Protein 6E5N (pdb70)

Radius of gyration: 13.41 Å; Cα contacts (8 Å, |Δi|>4): 97; chains: 2; bounding box: 21×38×25 Å

GO terms:
  GO:0005515 protein binding (F, IPI)
  GO:0071439 clathrin complex (C, IDA)
  GO:0032050 clathrin heavy chain binding (F, IPI)
  GO:0032588 trans-Golgi network membrane (C, TAS)
  GO:0036020 endolysosome membrane (C, TAS)
  GO:0005829 cytosol (C, TAS)
  GO:0005886 plasma membrane (C, TAS)
  GO:0005764 lysosome (C, IDA)
  GO:0005768 endosome (C, IDA)
  GO:0005886 plasma membrane (C, IDA)
  GO:0030118 clathrin coat (C, IMP)
  GO:0048268 clathrin coat assembly (P, IMP)
  GO:0016020 membrane (C, HDA)

Nearest PDB structures (foldseek):
  6e5n-assembly1_A  TM=1.053E+00  e=2.875E-01  Homo sapiens
  6e5n-assembly1_A  TM=1.062E+00  e=2.838E-01  Homo sapiens
  6e5n-assembly1_B  TM=8.853E-01  e=1.955E-09  Homo sapiens
  2n12-assembly1_A  TM=8.256E-01  e=9.681E-09  Homo sapiens
  6e5n-assembly1_B  TM=8.913E-01  e=8.713E-10  Homo sapiens

InterPro domains:
  IPR000996 Clathrin light chain [PF01086] (26-246)
  IPR000996 Clathrin light chain [PS00224] (35-41)
  IPR000996 Clathrin light chain [PS00581] (229-242)
  IPR000996 Clathrin light chain [PTHR10639] (33-248)

Organism: Homo sapiens (NCBI:txid9606)

Structure (mmCIF, N/CA/C/O backbone):
data_6E5N
#
_entry.id   6E5N
#
loop_
_entity.id
_entity.type
_entity.pdbx_description
1 polymer 'Unconventional myosin-VI'
2 polymer 'Clathrin light chain A'
#
loop_
_atom_site.group_PDB
_atom_site.id
_atom_site.type_symbol
_atom_site.label_atom_id
_atom_site.label_alt_id
_atom_site.label_comp_id
_atom_site.label_asym_id
_atom_site.label_entity_id
_atom_site.label_seq_id
_atom_site.pdbx_PDB_ins_code
_atom_site.Cartn_x
_atom_site.Cartn_y
_atom_site.Cartn_z
_atom_site.occupancy
_atom_site.B_iso_or_equiv
_atom_site.auth_seq_id
_atom_site.auth_comp_id
_atom_site.auth_asym_id
_atom_site.auth_atom_id
_atom_site.pdbx_PDB_model_num
ATOM 1 N N . ARG A 1 6 ? 6.162 -4.540 15.457 1.00 0.00 1050 ARG B N 1
ATOM 2 C CA . ARG A 1 6 ? 5.219 -4.370 14.317 1.00 0.00 1050 ARG B CA 1
ATOM 3 C C . ARG A 1 6 ? 3.822 -4.808 14.745 1.00 0.00 1050 ARG B C 1
ATOM 4 O O . ARG A 1 6 ? 3.663 -5.537 15.723 1.00 0.00 1050 ARG B O 1
ATOM 25 N N . PRO A 1 7 ? 2.812 -4.379 14.032 1.00 0.00 1051 PRO B N 1
ATOM 26 C CA . PRO A 1 7 ? 1.394 -4.738 14.343 1.00 0.00 1051 PRO B CA 1
ATOM 27 C C . PRO A 1 7 ? 1.116 -6.230 14.161 1.00 0.00 1051 PRO B C 1
ATOM 28 O O . PRO A 1 7 ? 0.227 -6.788 14.805 1.00 0.00 1051 PRO B O 1
ATOM 39 N N . LYS A 1 8 ? 1.888 -6.870 13.282 1.00 0.00 1052 LYS B N 1
ATOM 40 C CA . LYS A 1 8 ? 1.723 -8.296 13.019 1.00 0.00 1052 LYS B CA 1
ATOM 41 C C . LYS A 1 8 ? 0.254 -8.634 12.795 1.00 0.00 1052 LYS B C 1
ATOM 42 O O . LYS A 1 8 ? -0.223 -9.686 13.223 1.00 0.00 1052 LYS B O 1
ATOM 61 N N . MET A 1 9 ? -0.461 -7.735 12.128 1.00 0.00 1053 MET B N 1
ATOM 62 C CA . MET A 1 9 ? -1.877 -7.953 11.861 1.00 0.00 1053 MET B CA 1
ATOM 63 C C . MET A 1 9 ? -2.068 -8.788 10.603 1.00 0.00 1053 MET B C 1
ATOM 64 O O . MET A 1 9 ? -1.290 -8.687 9.659 1.00 0.00 1053 MET B O 1
ATOM 78 N N . THR A 1 10 ? -3.109 -9.609 10.594 1.00 0.00 1054 THR B N 1
ATOM 79 C CA . THR A 1 10 ? -3.383 -10.451 9.438 1.00 0.00 1054 THR B CA 1
ATOM 80 C C . THR A 1 10 ? -3.824 -9.597 8.249 1.00 0.00 1054 THR B C 1
ATOM 81 O O . THR A 1 10 ? -4.239 -8.451 8.421 1.00 0.00 1054 THR B O 1
ATOM 92 N N . PRO A 1 11 ? -3.725 -10.122 7.051 1.00 0.00 1055 PRO B N 1
ATOM 93 C CA . PRO A 1 11 ? -4.117 -9.374 5.817 1.00 0.00 1055 PRO B CA 1
ATOM 94 C C . PRO A 1 11 ? -5.526 -8.792 5.928 1.00 0.00 1055 PRO B C 1
ATOM 95 O O . PRO A 1 11 ? -5.766 -7.644 5.547 1.00 0.00 1055 PRO B O 1
ATOM 106 N N . GLU A 1 12 ? -6.450 -9.583 6.460 1.00 0.00 1056 GLU B N 1
ATOM 107 C CA . GLU A 1 12 ? -7.824 -9.125 6.623 1.00 0.00 1056 GLU B CA 1
ATOM 108 C C . GLU A 1 12 ? -7.899 -8.010 7.660 1.00 0.00 1056 GLU B C 1
ATOM 109 O O . GLU A 1 12 ? -8.627 -7.034 7.483 1.00 0.00 1056 GLU B O 1
ATOM 121 N N . GLN A 1 13 ? -7.144 -8.160 8.748 1.00 0.00 1057 GLN B N 1
ATOM 122 C CA . GLN A 1 13 ? -7.142 -7.153 9.807 1.00 0.00 1057 GLN B CA 1
ATOM 123 C C . GLN A 1 13 ? -6.607 -5.823 9.293 1.00 0.00 1057 GLN B C 1
ATOM 124 O O . GLN A 1 13 ? -7.160 -4.760 9.590 1.00 0.00 1057 GLN B O 1
ATOM 138 N N . MET A 1 14 ? -5.534 -5.885 8.517 1.00 0.00 1058 MET B N 1
ATOM 139 C CA . MET A 1 14 ? -4.946 -4.674 7.968 1.00 0.00 1058 MET B CA 1
ATOM 140 C C . MET A 1 14 ? -5.930 -3.997 7.029 1.00 0.00 1058 MET B C 1
ATOM 141 O O . MET A 1 14 ? -6.058 -2.772 7.024 1.00 0.00 1058 MET B O 1
ATOM 155 N N . ALA A 1 15 ? -6.631 -4.799 6.241 1.00 0.00 1059 ALA B N 1
ATOM 156 C CA . ALA A 1 15 ? -7.607 -4.254 5.307 1.00 0.00 1059 ALA B CA 1
ATOM 157 C C . ALA A 1 15 ? -8.732 -3.543 6.049 1.00 0.00 1059 ALA B C 1
ATOM 158 O O . ALA A 1 15 ? -9.197 -2.485 5.624 1.00 0.00 1059 ALA B O 1
ATOM 165 N N . LYS A 1 16 ? -9.171 -4.134 7.156 1.00 0.00 1060 LYS B N 1
ATOM 166 C CA . LYS A 1 16 ? -10.249 -3.551 7.945 1.00 0.00 1060 LYS B CA 1
ATOM 167 C C . LYS A 1 16 ? -9.841 -2.183 8.473 1.00 0.00 1060 LYS B C 1
ATOM 168 O O . LYS A 1 16 ? -10.631 -1.237 8.446 1.00 0.00 1060 LYS B O 1
ATOM 187 N N . GLU A 1 17 ? -8.606 -2.073 8.947 1.00 0.00 1061 GLU B N 1
ATOM 188 C CA . GLU A 1 17 ? -8.126 -0.802 9.465 1.00 0.00 1061 GLU B CA 1
ATOM 189 C C . GLU A 1 17 ? -8.073 0.245 8.356 1.00 0.00 1061 GLU B C 1
ATOM 190 O O . GLU A 1 17 ? -8.414 1.409 8.573 1.00 0.00 1061 GLU B O 1
ATOM 202 N N . MET A 1 18 ? -7.642 -0.167 7.167 1.00 0.00 1062 MET B N 1
ATOM 203 C CA . MET A 1 18 ? -7.554 0.760 6.045 1.00 0.00 1062 MET B CA 1
ATOM 204 C C . MET A 1 18 ? -8.933 1.314 5.697 1.00 0.00 1062 MET B C 1
ATOM 205 O O . MET A 1 18 ? -9.085 2.506 5.431 1.00 0.00 1062 MET B O 1
ATOM 219 N N . SER A 1 19 ? -9.936 0.441 5.705 1.00 0.00 1063 SER B N 1
ATOM 220 C CA . SER A 1 19 ? -11.301 0.859 5.393 1.00 0.00 1063 SER B CA 1
ATOM 221 C C . SER A 1 19 ? -11.801 1.866 6.418 1.00 0.00 1063 SER B C 1
ATOM 222 O O . SER A 1 19 ? -12.435 2.863 6.071 1.00 0.00 1063 SER B O 1
ATOM 230 N N . GLU A 1 20 ? -11.516 1.601 7.687 1.00 0.00 1064 GLU B N 1
ATOM 231 C CA . GLU A 1 20 ? -11.949 2.491 8.755 1.00 0.00 1064 GLU B CA 1
ATOM 232 C C . GLU A 1 20 ? -11.336 3.878 8.589 1.00 0.00 1064 GLU B C 1
ATOM 233 O O . GLU A 1 20 ? -12.006 4.890 8.792 1.00 0.00 1064 GLU B O 1
ATOM 245 N N . PHE A 1 21 ? -10.064 3.923 8.212 1.00 0.00 1065 PHE B N 1
ATOM 246 C CA . PHE A 1 21 ? -9.389 5.199 8.022 1.00 0.00 1065 PHE B CA 1
ATOM 247 C C . PHE A 1 21 ? -9.987 5.946 6.840 1.00 0.00 1065 PHE B C 1
ATOM 248 O O . PHE A 1 21 ? -10.169 7.164 6.886 1.00 0.00 1065 PHE B O 1
ATOM 265 N N . LEU A 1 22 ? -10.294 5.207 5.784 1.00 0.00 1066 LEU B N 1
ATOM 266 C CA . LEU A 1 22 ? -10.873 5.804 4.587 1.00 0.00 1066 LEU B CA 1
ATOM 267 C C . LEU A 1 22 ? -12.264 6.363 4.882 1.00 0.00 1066 LEU B C 1
ATOM 268 O O . LEU A 1 22 ? -12.626 7.440 4.407 1.00 0.00 1066 LEU B O 1
ATOM 284 N N . SER A 1 23 ? -13.034 5.621 5.672 1.00 0.00 1067 SER B N 1
ATOM 285 C CA . SER A 1 23 ? -14.382 6.041 6.034 1.00 0.00 1067 SER B CA 1
ATOM 286 C C . SER A 1 23 ? -14.334 7.253 6.951 1.00 0.00 1067 SER B C 1
ATOM 287 O O . SER A 1 23 ? -15.135 8.178 6.819 1.00 0.00 1067 SER B O 1
ATOM 295 N N . ARG A 1 24 ? -13.381 7.243 7.876 1.00 0.00 1068 ARG B N 1
ATOM 296 C CA . ARG A 1 24 ? -13.223 8.344 8.804 1.00 0.00 1068 ARG B CA 1
ATOM 297 C C . ARG A 1 24 ? -12.929 9.642 8.062 1.00 0.00 1068 ARG B C 1
ATOM 298 O O . ARG A 1 24 ? -13.501 10.687 8.373 1.00 0.00 1068 ARG B O 1
ATOM 319 N N . GLY A 1 25 ? -12.030 9.573 7.088 1.00 0.00 1069 GLY B N 1
ATOM 320 C CA . GLY A 1 25 ? -11.666 10.754 6.320 1.00 0.00 1069 GLY B CA 1
ATOM 321 C C . GLY A 1 25 ? -11.726 10.466 4.823 1.00 0.00 1069 GLY B C 1
ATOM 322 O O . GLY A 1 25 ? -10.696 10.301 4.173 1.00 0.00 1069 GLY B O 1
ATOM 326 N N . PRO A 1 26 ? -12.909 10.408 4.273 1.00 0.00 1070 PRO B N 1
ATOM 327 C CA . PRO A 1 26 ? -13.112 10.134 2.817 1.00 0.00 1070 PRO B CA 1
ATOM 328 C C . PRO A 1 26 ? -12.427 11.180 1.939 1.00 0.00 1070 PRO B C 1
ATOM 329 O O . PRO A 1 26 ? -12.387 12.361 2.285 1.00 0.00 1070 PRO B O 1
ATOM 340 N N . ALA A 1 27 ? -11.891 10.742 0.806 1.00 0.00 1071 ALA B N 1
ATOM 341 C CA . ALA A 1 27 ? -11.214 11.655 -0.108 1.00 0.00 1071 ALA B CA 1
ATOM 342 C C . ALA A 1 27 ? -11.682 11.424 -1.540 1.00 0.00 1071 ALA B C 1
ATOM 343 O O . ALA A 1 27 ? -11.201 10.518 -2.222 1.00 0.00 1071 ALA B O 1
ATOM 350 N N . VAL A 1 28 ? -12.621 12.248 -1.990 1.00 0.00 1072 VAL B N 1
ATOM 351 C CA . VAL A 1 28 ? -13.146 12.121 -3.344 1.00 0.00 1072 VAL B CA 1
ATOM 352 C C . VAL A 1 28 ? -12.061 12.442 -4.364 1.00 0.00 1072 VAL B C 1
ATOM 353 O O . VAL A 1 28 ? -11.940 11.768 -5.386 1.00 0.00 1072 VAL B O 1
ATOM 366 N N . LEU A 1 29 ? -11.284 13.485 -4.077 1.00 0.00 1073 LEU B N 1
ATOM 367 C CA . LEU A 1 29 ? -10.205 13.908 -4.967 1.00 0.00 1073 LEU B CA 1
ATOM 368 C C . LEU A 1 29 ? -10.758 14.367 -6.316 1.00 0.00 1073 LEU B C 1
ATOM 369 O O . LEU A 1 29 ? -10.037 14.405 -7.313 1.00 0.00 1073 LEU B O 1
ATOM 385 N N . ALA A 1 30 ? -12.039 14.717 -6.333 1.00 0.00 1074 ALA B N 1
ATOM 386 C CA . ALA A 1 30 ? -12.687 15.178 -7.558 1.00 0.00 1074 ALA B CA 1
ATOM 387 C C . ALA A 1 30 ? -12.067 16.488 -8.031 1.00 0.00 1074 ALA B C 1
ATOM 388 O O . ALA A 1 30 ? -12.104 16.813 -9.218 1.00 0.00 1074 ALA B O 1
ATOM 395 N N . THR A 1 31 ? -11.498 17.236 -7.093 1.00 0.00 1075 THR B N 1
ATOM 396 C CA . THR A 1 31 ? -10.874 18.511 -7.417 1.00 0.00 1075 THR B CA 1
ATOM 397 C C . THR A 1 31 ? -9.489 18.298 -8.014 1.00 0.00 1075 THR B C 1
ATOM 398 O O . THR A 1 31 ? -8.928 17.203 -7.949 1.00 0.00 1075 THR B O 1
ATOM 409 N N . LYS A 1 32 ? -8.944 19.361 -8.585 1.00 0.00 1076 LYS B N 1
ATOM 410 C CA . LYS A 1 32 ? -7.615 19.301 -9.186 1.00 0.00 1076 LYS B CA 1
ATOM 411 C C . LYS A 1 32 ? -6.551 19.011 -8.130 1.00 0.00 1076 LYS B C 1
ATOM 412 O O . LYS A 1 32 ? -5.402 18.723 -8.464 1.00 0.00 1076 LYS B O 1
ATOM 431 N N . ALA A 1 33 ? -6.932 19.102 -6.855 1.00 0.00 1077 ALA B N 1
ATOM 432 C CA . ALA A 1 33 ? -5.997 18.860 -5.763 1.00 0.00 1077 ALA B CA 1
ATOM 433 C C . ALA A 1 33 ? -5.366 17.478 -5.895 1.00 0.00 1077 ALA B C 1
ATOM 434 O O . ALA A 1 33 ? -4.258 17.244 -5.415 1.00 0.00 1077 ALA B O 1
ATOM 441 N N . ALA A 1 34 ? -6.073 16.565 -6.552 1.00 0.00 1078 ALA B N 1
ATOM 442 C CA . ALA A 1 34 ? -5.563 15.212 -6.742 1.00 0.00 1078 ALA B CA 1
ATOM 443 C C . ALA A 1 34 ? -4.247 15.242 -7.522 1.00 0.00 1078 ALA B C 1
ATOM 444 O O . ALA A 1 34 ? -3.311 14.492 -7.222 1.00 0.00 1078 ALA B O 1
ATOM 451 N N . ALA A 1 35 ? -4.180 16.117 -8.521 1.00 0.00 1079 ALA B N 1
ATOM 452 C CA . ALA A 1 35 ? -2.974 16.241 -9.330 1.00 0.00 1079 ALA B CA 1
ATOM 453 C C . ALA A 1 35 ? -1.840 16.835 -8.504 1.00 0.00 1079 ALA B C 1
ATOM 454 O O . ALA A 1 35 ? -2.035 17.804 -7.771 1.00 0.00 1079 ALA B O 1
ATOM 461 N N . GLY A 1 36 ? -0.659 16.243 -8.623 1.00 0.00 1080 GLY B N 1
ATOM 462 C CA . GLY A 1 36 ? 0.498 16.716 -7.878 1.00 0.00 1080 GLY B CA 1
ATOM 463 C C . GLY A 1 36 ? 0.598 16.018 -6.522 1.00 0.00 1080 GLY B C 1
ATOM 464 O O . GLY A 1 36 ? 1.611 16.132 -5.833 1.00 0.00 1080 GLY B O 1
ATOM 468 N N . THR A 1 37 ? -0.455 15.292 -6.147 1.00 0.00 1081 THR B N 1
ATOM 469 C CA . THR A 1 37 ? -0.467 14.584 -4.880 1.00 0.00 1081 THR B CA 1
ATOM 470 C C . THR A 1 37 ? -0.255 13.093 -5.102 1.00 0.00 1081 THR B C 1
ATOM 471 O O . THR A 1 37 ? 0.473 12.438 -4.355 1.00 0.00 1081 THR B O 1
ATOM 482 N N . LYS A 1 38 ? -0.891 12.565 -6.136 1.00 0.00 1082 LYS B N 1
ATOM 483 C CA . LYS A 1 38 ? -0.762 11.149 -6.453 1.00 0.00 1082 LYS B CA 1
ATOM 484 C C . LYS A 1 38 ? 0.678 10.799 -6.827 1.00 0.00 1082 LYS B C 1
ATOM 485 O O . LYS A 1 38 ? 1.081 9.638 -6.755 1.00 0.00 1082 LYS B O 1
ATOM 504 N N . LYS A 1 39 ? 1.446 11.804 -7.236 1.00 0.00 1083 LYS B N 1
ATOM 505 C CA . LYS A 1 39 ? 2.834 11.586 -7.631 1.00 0.00 1083 LYS B CA 1
ATOM 506 C C . LYS A 1 39 ? 3.639 11.036 -6.455 1.00 0.00 1083 LYS B C 1
ATOM 507 O O . LYS A 1 39 ? 4.670 10.392 -6.643 1.00 0.00 1083 LYS B O 1
ATOM 526 N N . TYR A 1 40 ? 3.162 11.304 -5.241 1.00 0.00 1084 TYR B N 1
ATOM 527 C CA . TYR A 1 40 ? 3.854 10.838 -4.044 1.00 0.00 1084 TYR B CA 1
ATOM 528 C C . TYR A 1 40 ? 3.916 9.316 -4.030 1.00 0.00 1084 TYR B C 1
ATOM 529 O O . TYR A 1 40 ? 2.931 8.637 -4.317 1.00 0.00 1084 TYR B O 1
ATOM 547 N N . ASP A 1 41 ? 5.089 8.795 -3.695 1.00 0.00 1085 ASP B N 1
ATOM 548 C CA . ASP A 1 41 ? 5.290 7.350 -3.648 1.00 0.00 1085 ASP B CA 1
ATOM 549 C C . ASP A 1 41 ? 5.096 6.833 -2.229 1.00 0.00 1085 ASP B C 1
ATOM 550 O O . ASP A 1 41 ? 5.954 7.016 -1.366 1.00 0.00 1085 ASP B O 1
ATOM 559 N N . LEU A 1 42 ? 3.960 6.186 -1.998 1.00 0.00 1086 LEU B N 1
ATOM 560 C CA . LEU A 1 42 ? 3.652 5.647 -0.679 1.00 0.00 1086 LEU B CA 1
ATOM 561 C C . LEU A 1 42 ? 3.495 4.128 -0.742 1.00 0.00 1086 LEU B C 1
ATOM 562 O O . LEU A 1 42 ? 3.445 3.460 0.289 1.00 0.00 1086 LEU B O 1
ATOM 578 N N . SER A 1 43 ? 3.422 3.587 -1.958 1.00 0.00 1087 SER B N 1
ATOM 579 C CA . SER A 1 43 ? 3.273 2.149 -2.138 1.00 0.00 1087 SER B CA 1
ATOM 580 C C . SER A 1 43 ? 4.489 1.418 -1.578 1.00 0.00 1087 SER B C 1
ATOM 581 O O . SER A 1 43 ? 4.441 0.215 -1.322 1.00 0.00 1087 SER B O 1
ATOM 589 N N . LYS A 1 44 ? 5.577 2.155 -1.385 1.00 0.00 1088 LYS B N 1
ATOM 590 C CA . LYS A 1 44 ? 6.794 1.561 -0.844 1.00 0.00 1088 LYS B CA 1
ATOM 591 C C . LYS A 1 44 ? 6.821 1.670 0.680 1.00 0.00 1088 LYS B C 1
ATOM 592 O O . LYS A 1 44 ? 7.702 1.106 1.334 1.00 0.00 1088 LYS B O 1
ATOM 611 N N . TRP A 1 45 ? 5.859 2.398 1.245 1.00 0.00 1089 TRP B N 1
ATOM 612 C CA . TRP A 1 45 ? 5.792 2.574 2.687 1.00 0.00 1089 TRP B CA 1
ATOM 613 C C . TRP A 1 45 ? 5.014 1.437 3.327 1.00 0.00 1089 TRP B C 1
ATOM 614 O O . TRP A 1 45 ? 3.931 1.076 2.872 1.00 0.00 1089 TRP B O 1
ATOM 635 N N . LYS A 1 46 ? 5.569 0.890 4.393 1.00 0.00 1090 LYS B N 1
ATOM 636 C CA . LYS A 1 46 ? 4.917 -0.205 5.103 1.00 0.00 1090 LYS B CA 1
ATOM 637 C C . LYS A 1 46 ? 3.585 0.244 5.683 1.00 0.00 1090 LYS B C 1
ATOM 638 O O . LYS A 1 46 ? 3.338 1.438 5.856 1.00 0.00 1090 LYS B O 1
ATOM 657 N N . TYR A 1 47 ? 2.731 -0.727 5.987 1.00 0.00 1091 TYR B N 1
ATOM 658 C CA . TYR A 1 47 ? 1.428 -0.431 6.555 1.00 0.00 1091 TYR B CA 1
ATOM 659 C C . TYR A 1 47 ? 1.590 0.365 7.836 1.00 0.00 1091 TYR B C 1
ATOM 660 O O . TYR A 1 47 ? 0.916 1.375 8.040 1.00 0.00 1091 TYR B O 1
ATOM 678 N N . ALA A 1 48 ? 2.488 -0.093 8.697 1.00 0.00 1092 ALA B N 1
ATOM 679 C CA . ALA A 1 48 ? 2.726 0.598 9.958 1.00 0.00 1092 ALA B CA 1
ATOM 680 C C . ALA A 1 48 ? 3.253 2.009 9.708 1.00 0.00 1092 ALA B C 1
ATOM 681 O O . ALA A 1 48 ? 2.880 2.956 10.403 1.00 0.00 1092 ALA B O 1
ATOM 688 N N . GLU A 1 49 ? 4.126 2.134 8.715 1.00 0.00 1093 GLU B N 1
ATOM 689 C CA . GLU A 1 49 ? 4.710 3.425 8.377 1.00 0.00 1093 GLU B CA 1
ATOM 690 C C . GLU A 1 49 ? 3.636 4.398 7.908 1.00 0.00 1093 GLU B C 1
ATOM 691 O O . GLU A 1 49 ? 3.627 5.558 8.312 1.00 0.00 1093 GLU B O 1
ATOM 703 N N . LEU A 1 50 ? 2.723 3.921 7.069 1.00 0.00 1094 LEU B N 1
ATOM 704 C CA . LEU A 1 50 ? 1.650 4.770 6.577 1.00 0.00 1094 LEU B CA 1
ATOM 705 C C . LEU A 1 50 ? 0.740 5.192 7.716 1.00 0.00 1094 LEU B C 1
ATOM 706 O O . LEU A 1 50 ? 0.293 6.336 7.772 1.00 0.00 1094 LEU B O 1
ATOM 722 N N . ARG A 1 51 ? 0.469 4.267 8.625 1.00 0.00 1095 ARG B N 1
ATOM 723 C CA . ARG A 1 51 ? -0.389 4.568 9.753 1.00 0.00 1095 ARG B CA 1
ATOM 724 C C . ARG A 1 51 ? 0.207 5.700 10.579 1.00 0.00 1095 ARG B C 1
ATOM 725 O O . ARG A 1 51 ? -0.482 6.661 10.929 1.00 0.00 1095 ARG B O 1
ATOM 746 N N . ASP A 1 52 ? 1.497 5.586 10.870 1.00 0.00 1096 ASP B N 1
ATOM 747 C CA . ASP A 1 52 ? 2.189 6.610 11.638 1.00 0.00 1096 ASP B CA 1
ATOM 748 C C . ASP A 1 52 ? 2.267 7.905 10.841 1.00 0.00 1096 ASP B C 1
ATOM 749 O O . ASP A 1 52 ? 2.111 8.993 11.394 1.00 0.00 1096 ASP B O 1
ATOM 758 N N . THR A 1 53 ? 2.515 7.785 9.536 1.00 0.00 1097 THR B N 1
ATOM 759 C CA . THR A 1 53 ? 2.619 8.960 8.691 1.00 0.00 1097 THR B CA 1
ATOM 760 C C . THR A 1 53 ? 1.319 9.749 8.703 1.00 0.00 1097 THR B C 1
ATOM 761 O O . THR A 1 53 ? 1.328 10.968 8.816 1.00 0.00 1097 THR B O 1
ATOM 772 N N . ILE A 1 54 ? 0.199 9.050 8.579 1.00 0.00 1098 ILE B N 1
ATOM 773 C CA . ILE A 1 54 ? -1.103 9.710 8.577 1.00 0.00 1098 ILE B CA 1
ATOM 774 C C . ILE A 1 54 ? -1.351 10.429 9.901 1.00 0.00 1098 ILE B C 1
ATOM 775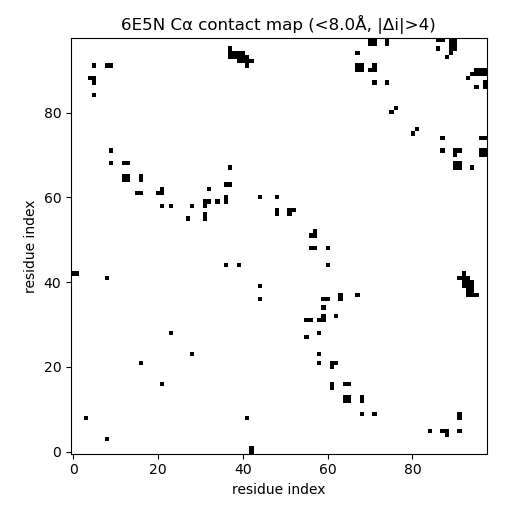 O O . ILE A 1 54 ? -1.776 11.584 9.921 1.00 0.00 1098 ILE B O 1
ATOM 791 N N . ASN A 1 55 ? -1.082 9.738 11.005 1.00 0.00 1099 ASN B N 1
ATOM 792 C CA . ASN A 1 55 ? -1.283 10.320 12.331 1.00 0.00 1099 ASN B CA 1
ATOM 793 C C . ASN A 1 55 ? -0.394 11.542 12.530 1.00 0.00 1099 ASN B C 1
ATOM 794 O O . ASN A 1 55 ? -0.808 12.529 13.138 1.00 0.00 1099 ASN B O 1
ATOM 805 N N . THR A 1 56 ? 0.826 11.469 12.015 1.00 0.00 1100 THR B N 1
ATOM 806 C CA . THR A 1 56 ? 1.762 12.579 12.141 1.00 0.00 1100 THR B CA 1
ATOM 807 C C . THR A 1 56 ? 1.644 13.536 10.957 1.00 0.00 1100 THR B C 1
ATOM 808 O O . THR A 1 56 ? 2.345 14.546 10.899 1.00 0.00 1100 THR B O 1
ATOM 819 N N . SER A 1 57 ? 0.773 13.213 10.005 1.00 0.00 1101 SER B N 1
ATOM 820 C CA . SER A 1 57 ? 0.604 14.052 8.834 1.00 0.00 1101 SER B CA 1
ATOM 821 C C . SER A 1 57 ? 0.012 15.397 9.221 1.00 0.00 1101 SER B C 1
ATOM 822 O O . SER A 1 57 ? -1.031 15.469 9.872 1.00 0.00 1101 SER B O 1
ATOM 830 N N . CYS A 1 58 ? 0.681 16.458 8.801 1.00 0.00 1102 CYS B N 1
ATOM 831 C CA . CYS A 1 58 ? 0.217 17.807 9.086 1.00 0.00 1102 CYS B CA 1
ATOM 832 C C . CYS A 1 58 ? -0.213 18.519 7.801 1.00 0.00 1102 CYS B C 1
ATOM 833 O O . CYS A 1 58 ? -0.578 19.694 7.831 1.00 0.00 1102 CYS B O 1
ATOM 841 N N . ASP A 1 59 ? -0.165 17.808 6.672 1.00 0.00 1103 ASP B N 1
ATOM 842 C CA . ASP A 1 59 ? -0.549 18.394 5.394 1.00 0.00 1103 ASP B CA 1
ATOM 843 C C . ASP A 1 59 ? -1.728 17.633 4.790 1.00 0.00 1103 ASP B C 1
ATOM 844 O O . ASP A 1 59 ? -1.752 16.404 4.801 1.00 0.00 1103 ASP B O 1
ATOM 853 N N . ILE A 1 60 ? -2.697 18.366 4.256 1.00 0.00 1104 ILE B N 1
ATOM 854 C CA . ILE A 1 60 ? -3.858 17.751 3.643 1.00 0.00 1104 ILE B CA 1
ATOM 855 C C . ILE A 1 60 ? -3.468 16.939 2.411 1.00 0.00 1104 ILE B C 1
ATOM 856 O O . ILE A 1 60 ? -4.042 15.883 2.139 1.00 0.00 1104 ILE B O 1
ATOM 872 N N . GLU A 1 61 ? -2.487 17.438 1.671 1.00 0.00 1105 GLU B N 1
ATOM 873 C CA . GLU A 1 61 ? -2.024 16.758 0.466 1.00 0.00 1105 GLU B CA 1
ATOM 874 C C . GLU A 1 61 ? -1.462 15.383 0.815 1.00 0.00 1105 GLU B C 1
ATOM 875 O O . GLU A 1 61 ? -1.749 14.393 0.144 1.00 0.00 1105 GLU B O 1
ATOM 887 N N . LEU A 1 62 ? -0.672 15.326 1.879 1.00 0.00 1106 LEU B N 1
ATOM 888 C CA . LEU A 1 62 ? -0.092 14.065 2.309 1.00 0.00 1106 LEU B CA 1
ATOM 889 C C . LEU A 1 62 ? -1.186 13.110 2.771 1.00 0.00 1106 LEU B C 1
ATOM 890 O O . LEU A 1 62 ? -1.129 11.907 2.513 1.00 0.00 1106 LEU B O 1
ATOM 906 N N . LEU A 1 63 ? -2.179 13.656 3.465 1.00 0.00 1107 LEU B N 1
ATOM 907 C CA . LEU A 1 63 ? -3.283 12.851 3.971 1.00 0.00 1107 LEU B CA 1
ATOM 908 C C . LEU A 1 63 ? -4.014 12.190 2.811 1.00 0.00 1107 LEU B C 1
ATOM 909 O O . LEU A 1 63 ? -4.346 11.005 2.863 1.00 0.00 1107 LEU B O 1
ATOM 925 N N . ALA A 1 64 ? -4.236 12.962 1.760 1.00 0.00 1108 ALA B N 1
ATOM 926 C CA . ALA A 1 64 ? -4.900 12.448 0.575 1.00 0.00 1108 ALA B CA 1
ATOM 927 C C . ALA A 1 64 ? -4.049 11.367 -0.083 1.00 0.00 1108 ALA B C 1
ATOM 928 O O . ALA A 1 64 ? -4.572 10.379 -0.598 1.00 0.00 1108 ALA B O 1
ATOM 935 N N . ALA A 1 65 ? -2.737 11.569 -0.071 1.00 0.00 1109 ALA B N 1
ATOM 936 C CA . ALA A 1 65 ? -1.821 10.617 -0.679 1.00 0.00 1109 ALA B CA 1
ATOM 937 C C . ALA A 1 65 ? -1.909 9.263 0.014 1.00 0.00 1109 ALA B C 1
ATOM 938 O O . ALA A 1 65 ? -1.939 8.219 -0.637 1.00 0.00 1109 ALA B O 1
ATOM 945 N N . CYS A 1 66 ? -1.955 9.293 1.337 1.00 0.00 1110 CYS B N 1
ATOM 946 C CA . CYS A 1 66 ? -2.043 8.063 2.109 1.00 0.00 1110 CYS B CA 1
ATOM 947 C C . CYS A 1 66 ? -3.373 7.377 1.851 1.00 0.00 1110 CYS B C 1
ATOM 948 O O . CYS A 1 66 ? -3.440 6.155 1.725 1.00 0.00 1110 CYS B O 1
ATOM 956 N N . ARG A 1 67 ? -4.427 8.179 1.767 1.00 0.00 1111 ARG B N 1
ATOM 957 C CA . ARG A 1 67 ? -5.756 7.648 1.513 1.00 0.00 1111 ARG B CA 1
ATOM 958 C C . ARG A 1 67 ? -5.795 6.946 0.166 1.00 0.00 1111 ARG B C 1
ATOM 959 O O . ARG A 1 67 ? -6.384 5.874 0.028 1.00 0.00 1111 ARG B O 1
ATOM 980 N N . GLU A 1 68 ? -5.148 7.549 -0.820 1.00 0.00 1112 GLU B N 1
ATOM 981 C CA . GLU A 1 68 ? -5.095 6.966 -2.152 1.00 0.00 1112 GLU B CA 1
ATOM 982 C C . GLU A 1 68 ? -4.346 5.640 -2.127 1.00 0.00 1112 GLU B C 1
ATOM 983 O O . GLU A 1 68 ? -4.763 4.674 -2.766 1.00 0.00 1112 GLU B O 1
ATOM 995 N N . GLU A 1 69 ? -3.237 5.596 -1.387 1.00 0.00 1113 GLU B N 1
ATOM 996 C CA . GLU A 1 69 ? -2.454 4.375 -1.301 1.00 0.00 1113 GLU B CA 1
ATOM 997 C C . GLU A 1 69 ? -3.267 3.271 -0.641 1.00 0.00 1113 GLU B C 1
ATOM 998 O O . GLU A 1 69 ? -3.223 2.117 -1.062 1.00 0.00 1113 GLU B O 1
ATOM 1010 N N . PHE A 1 70 ? -4.007 3.635 0.394 1.00 0.00 1114 PHE B N 1
ATOM 1011 C CA . PHE A 1 70 ? -4.824 2.666 1.109 1.00 0.00 1114 PHE B CA 1
ATOM 1012 C C . PHE A 1 70 ? -5.902 2.090 0.196 1.00 0.00 1114 PHE B C 1
ATOM 1013 O O . PHE A 1 70 ? -6.134 0.886 0.187 1.00 0.00 1114 PHE B O 1
ATOM 1030 N N . HIS A 1 71 ? -6.556 2.952 -0.572 1.00 0.00 1115 HIS B N 1
ATOM 1031 C CA . HIS A 1 71 ? -7.599 2.509 -1.479 1.00 0.00 1115 HIS B CA 1
ATOM 1032 C C . HIS A 1 71 ? -7.027 1.557 -2.526 1.00 0.00 1115 HIS B C 1
ATOM 1033 O O . HIS A 1 71 ? -7.592 0.495 -2.789 1.00 0.00 1115 HIS B O 1
ATOM 1047 N N . ARG A 1 72 ? -5.900 1.942 -3.119 1.00 0.00 1116 ARG B N 1
ATOM 1048 C CA . ARG A 1 72 ? -5.266 1.114 -4.139 1.00 0.00 1116 ARG B CA 1
ATOM 1049 C C . ARG A 1 72 ? -4.815 -0.216 -3.548 1.00 0.00 1116 ARG B C 1
ATOM 1050 O O . ARG A 1 72 ? -4.999 -1.272 -4.155 1.00 0.00 1116 ARG B O 1
ATOM 1071 N N . ARG A 1 73 ? -4.236 -0.160 -2.354 1.00 0.00 1117 ARG B N 1
ATOM 1072 C CA . ARG A 1 73 ? -3.779 -1.369 -1.689 1.00 0.00 1117 ARG B CA 1
ATOM 1073 C C . ARG A 1 73 ? -4.953 -2.281 -1.369 1.00 0.00 1117 ARG B C 1
ATOM 1074 O O . ARG A 1 73 ? -4.880 -3.495 -1.565 1.00 0.00 1117 ARG B O 1
ATOM 1095 N N . LEU A 1 74 ? -6.043 -1.693 -0.893 1.00 0.00 1118 LEU B N 1
ATOM 1096 C CA . LEU A 1 74 ? -7.231 -2.471 -0.569 1.00 0.00 1118 LEU B CA 1
ATOM 1097 C C . LEU A 1 74 ? -7.811 -3.120 -1.822 1.00 0.00 1118 LEU B C 1
ATOM 1098 O O . LEU A 1 74 ? -8.251 -4.268 -1.786 1.00 0.00 1118 LEU B O 1
ATOM 1114 N N . LYS A 1 75 ? -7.813 -2.381 -2.926 1.00 0.00 1119 LYS B N 1
ATOM 1115 C CA . LYS A 1 75 ? -8.348 -2.899 -4.173 1.00 0.00 1119 LYS B CA 1
ATOM 1116 C C . LYS A 1 75 ? -7.567 -4.128 -4.622 1.00 0.00 1119 LYS B C 1
ATOM 1117 O O . LYS A 1 75 ? -8.149 -5.138 -5.016 1.00 0.00 1119 LYS B O 1
ATOM 1136 N N . VAL A 1 76 ? -6.244 -4.033 -4.558 1.00 0.00 1120 VAL B N 1
ATOM 1137 C CA . VAL A 1 76 ? -5.391 -5.141 -4.961 1.00 0.00 1120 VAL B CA 1
ATOM 1138 C C . VAL A 1 76 ? -5.637 -6.343 -4.060 1.00 0.00 1120 VAL B C 1
ATOM 1139 O O . VAL A 1 76 ? -5.679 -7.484 -4.520 1.00 0.00 1120 VAL B O 1
ATOM 1152 N N . TYR A 1 77 ? -5.788 -6.074 -2.769 1.00 0.00 1121 TYR B N 1
ATOM 1153 C CA . TYR A 1 77 ? -6.023 -7.136 -1.798 1.00 0.00 1121 TYR B CA 1
ATOM 1154 C C . TYR A 1 77 ? -7.290 -7.902 -2.148 1.00 0.00 1121 TYR B C 1
ATOM 1155 O O . TYR A 1 77 ? -7.301 -9.132 -2.159 1.00 0.00 1121 TYR B O 1
ATOM 1173 N N . HIS A 1 78 ? -8.355 -7.166 -2.434 1.00 0.00 1122 HIS B N 1
ATOM 1174 C CA . HIS A 1 78 ? -9.622 -7.791 -2.784 1.00 0.00 1122 HIS B CA 1
ATOM 1175 C C . HIS A 1 78 ? -9.467 -8.630 -4.047 1.00 0.00 1122 HIS B C 1
ATOM 1176 O O . HIS A 1 78 ? -9.976 -9.747 -4.129 1.00 0.00 1122 HIS B O 1
ATOM 1190 N N . ALA A 1 79 ? -8.754 -8.090 -5.028 1.00 0.00 1123 ALA B N 1
ATOM 1191 C CA . ALA A 1 79 ? -8.536 -8.812 -6.273 1.00 0.00 1123 ALA B CA 1
ATOM 1192 C C . ALA A 1 79 ? -7.753 -10.103 -6.024 1.00 0.00 1123 ALA B C 1
ATOM 1193 O O . ALA A 1 79 ? -8.078 -11.153 -6.578 1.00 0.00 1123 ALA B O 1
ATOM 1200 N N . TRP A 1 80 ? -6.724 -10.027 -5.181 1.00 0.00 1124 TRP B N 1
ATOM 1201 C CA . TRP A 1 80 ? -5.918 -11.191 -4.871 1.00 0.00 1124 TRP B CA 1
ATOM 1202 C C . TRP A 1 80 ? -6.774 -12.280 -4.233 1.00 0.00 1124 TRP B C 1
ATOM 1203 O O . TRP A 1 80 ? -6.691 -13.454 -4.605 1.00 0.00 1124 TRP B O 1
ATOM 1224 N N . LYS A 1 81 ? -7.602 -11.877 -3.281 1.00 0.00 1125 LYS B N 1
ATOM 1225 C CA . LYS A 1 81 ? -8.487 -12.811 -2.598 1.00 0.00 1125 LYS B CA 1
ATOM 1226 C C . LYS A 1 81 ? -9.439 -13.446 -3.589 1.00 0.00 1125 LYS B C 1
ATOM 1227 O O . LYS A 1 81 ? -9.764 -14.617 -3.479 1.00 0.00 1125 LYS B O 1
ATOM 1246 N N . SER A 1 82 ? -9.873 -12.664 -4.551 1.00 0.00 1126 SER B N 1
ATOM 1247 C CA . SER A 1 82 ? -10.784 -13.164 -5.567 1.00 0.00 1126 SER B CA 1
ATOM 1248 C C . SER A 1 82 ? -10.132 -14.304 -6.338 1.00 0.00 1126 SER B C 1
ATOM 1249 O O . SER A 1 82 ? -10.779 -15.293 -6.659 1.00 0.00 1126 SER B O 1
ATOM 1257 N N . LYS A 1 83 ? -8.848 -14.153 -6.649 1.00 0.00 1127 LYS B N 1
ATOM 1258 C CA . LYS A 1 83 ? -8.134 -15.185 -7.396 1.00 0.00 1127 LYS B CA 1
ATOM 1259 C C . LYS A 1 83 ? -8.037 -16.476 -6.582 1.00 0.00 1127 LYS B C 1
ATOM 1260 O O . LYS A 1 83 ? -8.283 -17.567 -7.093 1.00 0.00 1127 LYS B O 1
ATOM 1279 N N . ASN A 1 84 ? -7.664 -16.342 -5.313 1.00 0.00 1128 ASN B N 1
ATOM 1280 C CA . ASN A 1 84 ? -7.526 -17.511 -4.437 1.00 0.00 1128 ASN B CA 1
ATOM 1281 C C . ASN A 1 84 ? -8.887 -18.125 -4.101 1.00 0.00 1128 ASN B C 1
ATOM 1282 O O . ASN A 1 84 ? -9.032 -19.346 -4.037 1.00 0.00 1128 ASN B O 1
ATOM 1293 N N . LYS A 1 85 ? -9.877 -17.266 -3.883 1.00 0.00 1129 LYS B N 1
ATOM 1294 C CA . LYS A 1 85 ? -11.226 -17.715 -3.546 1.00 0.00 1129 LYS B CA 1
ATOM 1295 C C . LYS A 1 85 ? -11.902 -18.326 -4.758 1.00 0.00 1129 LYS B C 1
ATOM 1296 O O . LYS A 1 85 ? -12.594 -19.341 -4.666 1.00 0.00 1129 LYS B O 1
ATOM 1315 N N . LYS A 1 86 ? -11.684 -17.689 -5.894 1.00 0.00 1130 LYS B N 1
ATOM 1316 C CA . LYS A 1 86 ? -12.260 -18.156 -7.151 1.00 0.00 1130 LYS B CA 1
ATOM 1317 C C . LYS A 1 86 ? -11.256 -18.060 -8.291 1.00 0.00 1130 LYS B C 1
ATOM 1318 O O . LYS A 1 86 ? -10.407 -17.170 -8.316 1.00 0.00 1130 LYS B O 1
ATOM 1337 N N . ARG A 1 87 ? -11.378 -18.981 -9.234 1.00 0.00 1131 ARG B N 1
ATOM 1338 C CA . ARG A 1 87 ? -10.490 -19.009 -10.395 1.00 0.00 1131 ARG B CA 1
ATOM 1339 C C . ARG A 1 87 ? -9.046 -19.230 -9.958 1.00 0.00 1131 ARG B C 1
ATOM 1340 O O . ARG A 1 87 ? -8.661 -20.377 -9.803 1.00 0.00 1131 ARG B O 1
ATOM 1362 N N . ILE B 2 9 ? 3.237 -18.729 1.742 1.00 0.00 46 ILE A N 1
ATOM 1363 C CA . ILE B 2 9 ? 3.240 -18.407 0.287 1.00 0.00 46 ILE A CA 1
ATOM 1364 C C . ILE B 2 9 ? 2.108 -17.432 -0.022 1.00 0.00 46 ILE A C 1
ATOM 1365 O O . ILE B 2 9 ? 2.337 -16.240 -0.232 1.00 0.00 46 ILE A O 1
ATOM 1381 N N . GLU B 2 10 ? 0.887 -17.945 -0.053 1.00 0.00 47 GLU A N 1
ATOM 1382 C CA . GLU B 2 10 ? -0.269 -17.108 -0.345 1.00 0.00 47 GLU A CA 1
ATOM 1383 C C . GLU B 2 10 ? -0.427 -16.019 0.712 1.00 0.00 47 GLU A C 1
ATOM 1384 O O . GLU B 2 10 ? -0.707 -14.864 0.395 1.00 0.00 47 GLU A O 1
ATOM 1396 N N . ASN B 2 11 ? -0.237 -16.395 1.970 1.00 0.00 48 ASN A N 1
ATOM 1397 C CA . ASN B 2 11 ? -0.361 -15.437 3.058 1.00 0.00 48 ASN A CA 1
ATOM 1398 C C . ASN B 2 11 ? 0.669 -14.328 2.899 1.00 0.00 48 ASN A C 1
ATOM 1399 O O . ASN B 2 11 ? 0.378 -13.156 3.133 1.00 0.00 48 ASN A O 1
ATOM 1410 N N . ASP B 2 12 ? 1.871 -14.709 2.490 1.00 0.00 49 ASP A N 1
ATOM 1411 C CA . ASP B 2 12 ? 2.933 -13.733 2.294 1.00 0.00 49 ASP A CA 1
ATOM 1412 C C . ASP B 2 12 ? 2.546 -12.737 1.206 1.00 0.00 49 ASP A C 1
ATOM 1413 O O . ASP B 2 12 ? 2.817 -11.541 1.323 1.00 0.00 49 ASP A O 1
ATOM 1422 N N . GLU B 2 13 ? 1.915 -13.237 0.150 1.00 0.00 50 GLU A N 1
ATOM 1423 C CA . GLU B 2 13 ? 1.497 -12.375 -0.947 1.00 0.00 50 GLU A CA 1
ATOM 1424 C C . GLU B 2 13 ? 0.490 -11.333 -0.469 1.00 0.00 50 GLU A C 1
ATOM 1425 O O . GLU B 2 13 ? 0.588 -10.153 -0.815 1.00 0.00 50 GLU A O 1
ATOM 1437 N N . ALA B 2 14 ? -0.472 -11.771 0.336 1.00 0.00 51 ALA A N 1
ATOM 1438 C CA . ALA B 2 14 ? -1.483 -10.862 0.859 1.00 0.00 51 ALA A CA 1
ATOM 1439 C C . ALA B 2 14 ? -0.837 -9.801 1.741 1.00 0.00 51 ALA A C 1
ATOM 1440 O O . ALA B 2 14 ? -1.213 -8.630 1.696 1.00 0.00 51 ALA A O 1
ATOM 1447 N N . PHE B 2 15 ? 0.141 -10.220 2.538 1.00 0.00 52 PHE A N 1
ATOM 1448 C CA . PHE B 2 15 ? 0.832 -9.291 3.419 1.00 0.00 52 PHE A CA 1
ATOM 1449 C C . PHE B 2 15 ? 1.519 -8.198 2.611 1.00 0.00 52 PHE A C 1
ATOM 1450 O O . PHE B 2 15 ? 1.435 -7.023 2.957 1.00 0.00 52 PHE A O 1
ATOM 1467 N N . ALA B 2 16 ? 2.185 -8.587 1.531 1.00 0.00 53 ALA A N 1
ATOM 1468 C CA . ALA B 2 16 ? 2.873 -7.617 0.687 1.00 0.00 53 ALA A CA 1
ATOM 1469 C C . ALA B 2 16 ? 1.881 -6.620 0.092 1.00 0.00 53 ALA A C 1
ATOM 1470 O O . ALA B 2 16 ? 2.157 -5.424 0.016 1.00 0.00 53 ALA A O 1
ATOM 1477 N N . ILE B 2 17 ? 0.724 -7.115 -0.327 1.00 0.00 54 ILE A N 1
ATOM 1478 C CA . ILE B 2 17 ? -0.294 -6.253 -0.909 1.00 0.00 54 ILE A CA 1
ATOM 1479 C C . ILE B 2 17 ? -0.728 -5.181 0.086 1.00 0.00 54 ILE A C 1
ATOM 1480 O O . ILE B 2 17 ? -0.936 -4.026 -0.280 1.00 0.00 54 ILE A O 1
ATOM 1496 N N . LEU B 2 18 ? -0.879 -5.576 1.341 1.00 0.00 55 LEU A N 1
ATOM 1497 C CA . LEU B 2 18 ? -1.310 -4.644 2.375 1.00 0.00 55 LEU A CA 1
ATOM 1498 C C . LEU B 2 18 ? -0.135 -4.177 3.237 1.00 0.00 55 LEU A C 1
ATOM 1499 O O . LEU B 2 18 ? -0.318 -3.799 4.393 1.00 0.00 55 LEU A O 1
ATOM 1515 N N . ASP B 2 19 ? 1.072 -4.198 2.673 1.00 0.00 56 ASP A N 1
ATOM 1516 C CA . ASP B 2 19 ? 2.252 -3.758 3.416 1.00 0.00 56 ASP A CA 1
ATOM 1517 C C . ASP B 2 19 ? 3.278 -3.149 2.471 1.00 0.00 56 ASP A C 1
ATOM 1518 O O . ASP B 2 19 ? 3.617 -1.970 2.577 1.00 0.00 56 ASP A O 1
ATOM 1527 N N . GLY B 2 20 ? 3.753 -3.960 1.537 1.00 0.00 57 GLY A N 1
ATOM 1528 C CA . GLY B 2 20 ? 4.729 -3.492 0.561 1.00 0.00 57 GLY A CA 1
ATOM 1529 C C . GLY B 2 20 ? 4.040 -2.876 -0.659 1.00 0.00 57 GLY A C 1
ATOM 1530 O O . GLY B 2 20 ? 4.706 -2.371 -1.565 1.00 0.00 57 GLY A O 1
ATOM 1534 N N . GLY B 2 21 ? 2.706 -2.921 -0.682 1.00 0.00 58 GLY A N 1
ATOM 1535 C CA . GLY B 2 21 ? 1.953 -2.365 -1.800 1.00 0.00 58 GLY A CA 1
ATOM 1536 C C . GLY B 2 21 ? 2.155 -3.205 -3.055 1.00 0.00 58 GLY A C 1
ATOM 1537 O O . GLY B 2 21 ? 1.970 -2.723 -4.173 1.00 0.00 58 GLY A O 1
ATOM 1541 N N . ALA B 2 22 ? 2.545 -4.463 -2.865 1.00 0.00 59 ALA A N 1
ATOM 1542 C CA . ALA B 2 22 ? 2.783 -5.355 -3.995 1.00 0.00 59 ALA A CA 1
ATOM 1543 C C . ALA B 2 22 ? 1.467 -5.766 -4.651 1.00 0.00 59 ALA A C 1
ATOM 1544 O O . ALA B 2 22 ? 0.409 -5.689 -4.034 1.00 0.00 59 ALA A O 1
ATOM 1551 N N . PRO B 2 23 ? 1.516 -6.199 -5.880 1.00 0.00 60 PRO A N 1
ATOM 1552 C CA . PRO B 2 23 ? 0.299 -6.636 -6.621 1.00 0.00 60 PRO A CA 1
ATOM 1553 C C . PRO B 2 23 ? -0.243 -7.967 -6.108 1.00 0.00 60 PRO A C 1
ATOM 1554 O O . PRO B 2 23 ? -1.423 -8.273 -6.272 1.00 0.00 60 PRO A O 1
ATOM 1565 N N . GLY B 2 24 ? 0.631 -8.753 -5.489 1.00 0.00 61 GLY A N 1
ATOM 1566 C CA . GLY B 2 24 ? 0.235 -10.052 -4.959 1.00 0.00 61 GLY A CA 1
ATOM 1567 C C . GLY B 2 24 ? 1.108 -11.162 -5.536 1.00 0.00 61 GLY A C 1
ATOM 1568 O O . GLY B 2 24 ? 1.500 -11.044 -6.683 1.00 0.00 61 GLY A O 1
ATOM 1573 N N . ARG A 1 6 ? 6.076 -6.892 7.828 1.00 0.00 1050 ARG B N 2
ATOM 1574 C CA . ARG A 1 6 ? 5.606 -8.121 8.529 1.00 0.00 1050 ARG B CA 2
ATOM 1575 C C . ARG A 1 6 ? 4.766 -7.726 9.739 1.00 0.00 1050 ARG B C 2
ATOM 1576 O O . ARG A 1 6 ? 5.151 -7.968 10.882 1.00 0.00 1050 ARG B O 2
ATOM 1597 N N . PRO A 1 7 ? 3.631 -7.128 9.502 1.00 0.00 1051 PRO B N 2
ATOM 1598 C CA . PRO A 1 7 ? 2.709 -6.690 10.581 1.00 0.00 1051 PRO B CA 2
ATOM 1599 C C . PRO A 1 7 ? 2.049 -7.869 11.274 1.00 0.00 1051 PRO B C 2
ATOM 1600 O O . PRO A 1 7 ? 1.746 -8.887 10.652 1.00 0.00 1051 PRO B O 2
ATOM 1611 N N . LYS A 1 8 ? 1.839 -7.715 12.565 1.00 0.00 1052 LYS B N 2
ATOM 1612 C CA . LYS A 1 8 ? 1.220 -8.759 13.367 1.00 0.00 1052 LYS B CA 2
ATOM 1613 C C . LYS A 1 8 ? -0.223 -9.003 12.939 1.00 0.00 1052 LYS B C 2
ATOM 1614 O O . LYS A 1 8 ? -0.747 -10.105 13.103 1.00 0.00 1052 LYS B O 2
ATOM 1633 N N . MET A 1 9 ? -0.870 -7.971 12.402 1.00 0.00 1053 MET B N 2
ATOM 1634 C CA . MET A 1 9 ? -2.256 -8.108 11.974 1.00 0.00 1053 MET B CA 2
ATOM 1635 C C . MET A 1 9 ? -2.334 -8.920 10.691 1.00 0.00 1053 MET B C 2
ATOM 1636 O O . MET A 1 9 ? -1.487 -8.792 9.810 1.00 0.00 1053 MET B O 2
ATOM 1650 N N . THR A 1 10 ? -3.360 -9.753 10.593 1.00 0.00 1054 THR B N 2
ATOM 1651 C CA . THR A 1 10 ? -3.548 -10.583 9.414 1.00 0.00 1054 THR B CA 2
ATOM 1652 C C . THR A 1 10 ? -3.980 -9.714 8.239 1.00 0.00 1054 THR B C 2
ATOM 1653 O O . THR A 1 10 ? -4.420 -8.579 8.430 1.00 0.00 1054 THR B O 2
ATOM 1664 N N . PRO A 1 11 ? -3.852 -10.201 7.036 1.00 0.00 1055 PRO B N 2
ATOM 1665 C CA . PRO A 1 11 ? -4.232 -9.420 5.823 1.00 0.00 1055 PRO B CA 2
ATOM 1666 C C . PRO A 1 11 ? -5.651 -8.874 5.926 1.00 0.00 1055 PRO B C 2
ATOM 1667 O O . PRO A 1 11 ? -5.907 -7.714 5.599 1.00 0.00 1055 PRO B O 2
ATOM 1678 N N . GLU A 1 12 ? -6.566 -9.713 6.399 1.00 0.00 1056 GLU B N 2
ATOM 1679 C CA . GLU A 1 12 ? -7.950 -9.295 6.554 1.00 0.00 1056 GLU B CA 2
ATOM 1680 C C . GLU A 1 12 ? -8.062 -8.198 7.606 1.00 0.00 1056 GLU B C 2
ATOM 1681 O O . GLU A 1 12 ? -8.807 -7.235 7.433 1.00 0.00 1056 GLU B O 2
ATOM 1693 N N . GLN A 1 13 ? -7.317 -8.347 8.697 1.00 0.00 1057 GLN B N 2
ATOM 1694 C CA . GLN A 1 13 ? -7.352 -7.350 9.761 1.00 0.00 1057 GLN B CA 2
ATOM 1695 C C . GLN A 1 13 ? -6.820 -6.014 9.275 1.00 0.00 1057 GLN B C 2
ATOM 1696 O O . GLN A 1 13 ? -7.371 -4.964 9.609 1.00 0.00 1057 GLN B O 2
ATOM 1710 N N . MET A 1 14 ? -5.750 -6.046 8.492 1.00 0.00 1058 MET B N 2
ATOM 1711 C CA . MET A 1 14 ? -5.181 -4.810 7.986 1.00 0.00 1058 MET B CA 2
ATOM 1712 C C . MET A 1 14 ? -6.183 -4.108 7.086 1.00 0.00 1058 MET B C 2
ATOM 1713 O O . MET A 1 14 ? -6.328 -2.889 7.140 1.00 0.00 1058 MET B O 2
ATOM 1727 N N . ALA A 1 15 ? -6.881 -4.879 6.262 1.00 0.00 1059 ALA B N 2
ATOM 1728 C CA . ALA A 1 15 ? -7.865 -4.292 5.364 1.00 0.00 1059 ALA B CA 2
ATOM 1729 C C . ALA A 1 15 ? -8.982 -3.623 6.155 1.00 0.00 1059 ALA B C 2
ATOM 1730 O O . ALA A 1 15 ? -9.439 -2.536 5.800 1.00 0.00 1059 ALA B O 2
ATOM 1737 N N . LYS A 1 16 ? -9.423 -4.279 7.223 1.00 0.00 1060 LYS B N 2
ATOM 1738 C CA . LYS A 1 16 ? -10.492 -3.731 8.043 1.00 0.00 1060 LYS B CA 2
ATOM 1739 C C . LYS A 1 16 ? -10.066 -2.411 8.673 1.00 0.00 1060 LYS B C 2
ATOM 1740 O O . LYS A 1 16 ? -10.844 -1.456 8.716 1.00 0.00 1060 LYS B O 2
ATOM 1759 N N . GLU A 1 17 ? -8.830 -2.353 9.155 1.00 0.00 1061 GLU B N 2
ATOM 1760 C CA . GLU A 1 17 ? -8.341 -1.129 9.772 1.00 0.00 1061 GLU B CA 2
ATOM 1761 C C . GLU A 1 17 ? -8.269 0.002 8.744 1.00 0.00 1061 GLU B C 2
ATOM 1762 O O . GLU A 1 17 ? -8.606 1.146 9.052 1.00 0.00 1061 GLU B O 2
ATOM 1774 N N . MET A 1 18 ? -7.836 -0.317 7.523 1.00 0.00 1062 MET B N 2
ATOM 1775 C CA . MET A 1 18 ? -7.741 0.702 6.480 1.00 0.00 1062 MET B CA 2
ATOM 1776 C C . MET A 1 18 ? -9.117 1.267 6.156 1.00 0.00 1062 MET B C 2
ATOM 1777 O O . MET A 1 18 ? -9.276 2.472 5.982 1.00 0.00 1062 MET B O 2
ATOM 1791 N N . SER A 1 19 ? -10.109 0.389 6.082 1.00 0.00 1063 SER B N 2
ATOM 1792 C CA . SER A 1 19 ? -11.466 0.822 5.777 1.00 0.00 1063 SER B CA 2
ATOM 1793 C C . SER A 1 19 ? -11.969 1.776 6.850 1.00 0.00 1063 SER B C 2
ATOM 1794 O O . SER A 1 19 ? -12.608 2.783 6.548 1.00 0.00 1063 SER B O 2
ATOM 1802 N N . GLU A 1 20 ? -11.687 1.445 8.104 1.00 0.00 1064 GLU B N 2
ATOM 1803 C CA . GLU A 1 20 ? -12.128 2.274 9.216 1.00 0.00 1064 GLU B CA 2
ATOM 1804 C C . GLU A 1 20 ? -11.535 3.678 9.134 1.00 0.00 1064 GLU B C 2
ATOM 1805 O O . GLU A 1 20 ? -12.236 4.666 9.353 1.00 0.00 1064 GLU B O 2
ATOM 1817 N N . PHE A 1 21 ? -10.245 3.772 8.817 1.00 0.00 1065 PHE B N 2
ATOM 1818 C CA . PHE A 1 21 ? -9.600 5.080 8.718 1.00 0.00 1065 PHE B CA 2
ATOM 1819 C C . PHE A 1 21 ? -10.112 5.840 7.501 1.00 0.00 1065 PHE B C 2
ATOM 1820 O O . PHE A 1 21 ? -10.334 7.054 7.554 1.00 0.00 1065 PHE B O 2
ATOM 1837 N N . LEU A 1 22 ? -10.296 5.109 6.409 1.00 0.00 1066 LEU B N 2
ATOM 1838 C CA . LEU A 1 22 ? -10.779 5.703 5.169 1.00 0.00 1066 LEU B CA 2
ATOM 1839 C C . LEU A 1 22 ? -12.193 6.246 5.344 1.00 0.00 1066 LEU B C 2
ATOM 1840 O O . LEU A 1 22 ? -12.526 7.312 4.834 1.00 0.00 1066 LEU B O 2
ATOM 1856 N N . SER A 1 23 ? -13.020 5.504 6.070 1.00 0.00 1067 SER B N 2
ATOM 1857 C CA . SER A 1 23 ? -14.396 5.920 6.313 1.00 0.00 1067 SER B CA 2
ATOM 1858 C C . SER A 1 23 ? -14.429 7.130 7.238 1.00 0.00 1067 SER B C 2
ATOM 1859 O O . SER A 1 23 ? -15.229 8.048 7.053 1.00 0.00 1067 SER B O 2
ATOM 1867 N N . ARG A 1 24 ? -13.551 7.121 8.236 1.00 0.00 1068 ARG B N 2
ATOM 1868 C CA . ARG A 1 24 ? -13.478 8.210 9.191 1.00 0.00 1068 ARG B CA 2
ATOM 1869 C C . ARG A 1 24 ? -13.220 9.546 8.497 1.00 0.00 1068 ARG B C 2
ATOM 1870 O O . ARG A 1 24 ? -13.918 10.528 8.752 1.00 0.00 1068 ARG B O 2
ATOM 1891 N N . GLY A 1 25 ? -12.211 9.586 7.630 1.00 0.00 1069 GLY B N 2
ATOM 1892 C CA . GLY A 1 25 ? -11.882 10.826 6.931 1.00 0.00 1069 GLY B CA 2
ATOM 1893 C C . GLY A 1 25 ? -12.484 10.844 5.523 1.00 0.00 1069 GLY B C 2
ATOM 1894 O O . GLY A 1 25 ? -12.645 9.793 4.906 1.00 0.00 1069 GLY B O 2
ATOM 1898 N N . PRO A 1 26 ? -12.817 12.002 4.998 1.00 0.00 1070 PRO B N 2
ATOM 1899 C CA . PRO A 1 26 ? -13.405 12.118 3.635 1.00 0.00 1070 PRO B CA 2
ATOM 1900 C C . PRO A 1 26 ? -12.344 12.038 2.545 1.00 0.00 1070 PRO B C 2
ATOM 1901 O O . PRO A 1 26 ? -11.833 13.054 2.074 1.00 0.00 1070 PRO B O 2
ATOM 1912 N N . ALA A 1 27 ? -12.023 10.816 2.163 1.00 0.00 1071 ALA B N 2
ATOM 1913 C CA . ALA A 1 27 ? -11.019 10.570 1.133 1.00 0.00 1071 ALA B CA 2
ATOM 1914 C C . ALA A 1 27 ? -11.433 11.184 -0.196 1.00 0.00 1071 ALA B C 2
ATOM 1915 O O . ALA A 1 27 ? -10.603 11.712 -0.934 1.00 0.00 1071 ALA B O 2
ATOM 1922 N N . VAL A 1 28 ? -12.720 11.103 -0.501 1.00 0.00 1072 VAL B N 2
ATOM 1923 C CA . VAL A 1 28 ? -13.235 11.642 -1.751 1.00 0.00 1072 VAL B CA 2
ATOM 1924 C C . VAL A 1 28 ? -12.957 13.137 -1.852 1.00 0.00 1072 VAL B C 2
ATOM 1925 O O . VAL A 1 28 ? -12.487 13.623 -2.879 1.00 0.00 1072 VAL B O 2
ATOM 1938 N N . LEU A 1 29 ? -13.248 13.857 -0.779 1.00 0.00 1073 LEU B N 2
ATOM 1939 C CA . LEU A 1 29 ? -13.024 15.297 -0.753 1.00 0.00 1073 LEU B CA 2
ATOM 1940 C C . LEU A 1 29 ? -11.536 15.617 -0.871 1.00 0.00 1073 LEU B C 2
ATOM 1941 O O . LEU A 1 29 ? -11.145 16.559 -1.560 1.00 0.00 1073 LEU B O 2
ATOM 1957 N N . ALA A 1 30 ? -10.715 14.826 -0.188 1.00 0.00 1074 ALA B N 2
ATOM 1958 C CA . ALA A 1 30 ? -9.274 15.033 -0.213 1.00 0.00 1074 ALA B CA 2
ATOM 1959 C C . ALA A 1 30 ? -8.746 14.844 -1.616 1.00 0.00 1074 ALA B C 2
ATOM 1960 O O . ALA A 1 30 ? -7.897 15.601 -2.089 1.00 0.00 1074 ALA B O 2
ATOM 1967 N N . THR A 1 31 ? -9.250 13.813 -2.265 1.00 0.00 1075 THR B N 2
ATOM 1968 C CA . THR A 1 31 ? -8.828 13.496 -3.611 1.00 0.00 1075 THR B CA 2
ATOM 1969 C C . THR A 1 31 ? -9.192 14.622 -4.570 1.00 0.00 1075 THR B C 2
ATOM 1970 O O . THR A 1 31 ? -8.373 15.043 -5.388 1.00 0.00 1075 THR B O 2
ATOM 1981 N N . LYS A 1 32 ? -10.422 15.107 -4.464 1.00 0.00 1076 LYS B N 2
ATOM 1982 C CA . LYS A 1 32 ? -10.881 16.185 -5.327 1.00 0.00 1076 LYS B CA 2
ATOM 1983 C C . LYS A 1 32 ? -10.067 17.451 -5.088 1.00 0.00 1076 LYS B C 2
ATOM 1984 O O . LYS A 1 32 ? -9.722 18.169 -6.026 1.00 0.00 1076 LYS B O 2
ATOM 2003 N N . ALA A 1 33 ? -9.775 17.724 -3.821 1.00 0.00 1077 ALA B N 2
ATOM 2004 C CA . ALA A 1 33 ? -9.013 18.912 -3.456 1.00 0.00 1077 ALA B CA 2
ATOM 2005 C C . ALA A 1 33 ? -7.611 18.881 -4.060 1.00 0.00 1077 ALA B C 2
ATOM 2006 O O . ALA A 1 33 ? -7.130 19.891 -4.573 1.00 0.00 1077 ALA B O 2
ATOM 2013 N N . ALA A 1 34 ? -6.964 17.715 -3.996 1.00 0.00 1078 ALA B N 2
ATOM 2014 C CA . ALA A 1 34 ? -5.615 17.554 -4.534 1.00 0.00 1078 ALA B CA 2
ATOM 2015 C C . ALA A 1 34 ? -5.050 16.194 -4.138 1.00 0.00 1078 ALA B C 2
ATOM 2016 O O . ALA A 1 34 ? -4.743 15.959 -2.969 1.00 0.00 1078 ALA B O 2
ATOM 2023 N N . ALA A 1 35 ? -4.913 15.303 -5.111 1.00 0.00 1079 ALA B N 2
ATOM 2024 C CA . ALA A 1 35 ? -4.382 13.973 -4.836 1.00 0.00 1079 ALA B CA 2
ATOM 2025 C C . ALA A 1 35 ? -2.942 14.065 -4.338 1.00 0.00 1079 ALA B C 2
ATOM 2026 O O . ALA A 1 35 ? -2.685 13.974 -3.138 1.00 0.00 1079 ALA B O 2
ATOM 2033 N N . GLY A 1 36 ? -2.009 14.245 -5.265 1.00 0.00 1080 GLY B N 2
ATOM 2034 C CA . GLY A 1 36 ? -0.598 14.349 -4.908 1.00 0.00 1080 GLY B CA 2
ATOM 2035 C C . GLY A 1 36 ? 0.029 12.972 -4.711 1.00 0.00 1080 GLY B C 2
ATOM 2036 O O . GLY A 1 36 ? 1.203 12.859 -4.366 1.00 0.00 1080 GLY B O 2
ATOM 2040 N N . THR A 1 37 ? -0.753 11.925 -4.938 1.00 0.00 1081 THR B N 2
ATOM 2041 C CA . THR A 1 37 ? -0.263 10.571 -4.782 1.00 0.00 1081 THR B CA 2
ATOM 2042 C C . THR A 1 37 ? 0.889 10.301 -5.741 1.00 0.00 1081 THR B C 2
ATOM 2043 O O . THR A 1 37 ? 1.872 9.660 -5.382 1.00 0.00 1081 THR B O 2
ATOM 2054 N N . LYS A 1 38 ? 0.758 10.790 -6.961 1.00 0.00 1082 LYS B N 2
ATOM 2055 C CA . LYS A 1 38 ? 1.797 10.588 -7.958 1.00 0.00 1082 LYS B CA 2
ATOM 2056 C C . LYS A 1 38 ? 3.104 11.214 -7.499 1.00 0.00 1082 LYS B C 2
ATOM 2057 O O . LYS A 1 38 ? 4.171 10.615 -7.627 1.00 0.00 1082 LYS B O 2
ATOM 2076 N N . LYS A 1 39 ? 3.010 12.417 -6.957 1.00 0.00 1083 LYS B N 2
ATOM 2077 C CA . LYS A 1 39 ? 4.185 13.115 -6.470 1.00 0.00 1083 LYS B CA 2
ATOM 2078 C C . LYS A 1 39 ? 4.789 12.383 -5.276 1.00 0.00 1083 LYS B C 2
ATOM 2079 O O . LYS A 1 39 ? 6.010 12.329 -5.124 1.00 0.00 1083 LYS B O 2
ATOM 2098 N N . TYR A 1 40 ? 3.926 11.836 -4.419 1.00 0.00 1084 TYR B N 2
ATOM 2099 C CA . TYR A 1 40 ? 4.404 11.133 -3.232 1.00 0.00 1084 TYR B CA 2
ATOM 2100 C C . TYR A 1 40 ? 4.182 9.643 -3.369 1.00 0.00 1084 TYR B C 2
ATOM 2101 O O . TYR A 1 40 ? 3.057 9.154 -3.259 1.00 0.00 1084 TYR B O 2
ATOM 2119 N N . ASP A 1 41 ? 5.265 8.929 -3.599 1.00 0.00 1085 ASP B N 2
ATOM 2120 C CA . ASP A 1 41 ? 5.184 7.483 -3.745 1.00 0.00 1085 ASP B CA 2
ATOM 2121 C C . ASP A 1 41 ? 5.174 6.832 -2.370 1.00 0.00 1085 ASP B C 2
ATOM 2122 O O . ASP A 1 41 ? 6.219 6.631 -1.753 1.00 0.00 1085 ASP B O 2
ATOM 2131 N N . LEU A 1 42 ? 3.976 6.515 -1.898 1.00 0.00 1086 LEU B N 2
ATOM 2132 C CA . LEU A 1 42 ? 3.818 5.897 -0.591 1.00 0.00 1086 LEU B CA 2
ATOM 2133 C C . LEU A 1 42 ? 3.466 4.419 -0.728 1.00 0.00 1086 LEU B C 2
ATOM 2134 O O . LEU A 1 42 ? 3.245 3.734 0.268 1.00 0.00 1086 LEU B O 2
ATOM 2150 N N . SER A 1 43 ? 3.429 3.926 -1.965 1.00 0.00 1087 SER B N 2
ATOM 2151 C CA . SER A 1 43 ? 3.114 2.524 -2.202 1.00 0.00 1087 SER B CA 2
ATOM 2152 C C . SER A 1 43 ? 4.245 1.636 -1.696 1.00 0.00 1087 SER B C 2
ATOM 2153 O O . SER A 1 43 ? 4.100 0.416 -1.616 1.00 0.00 1087 SER B O 2
ATOM 2161 N N . LYS A 1 44 ? 5.370 2.251 -1.353 1.00 0.00 1088 LYS B N 2
ATOM 2162 C CA . LYS A 1 44 ? 6.507 1.495 -0.846 1.00 0.00 1088 LYS B CA 2
ATOM 2163 C C . LYS A 1 44 ? 6.558 1.539 0.683 1.00 0.00 1088 LYS B C 2
ATOM 2164 O O . LYS A 1 44 ? 7.339 0.817 1.303 1.00 0.00 1088 LYS B O 2
ATOM 2183 N N . TRP A 1 45 ? 5.728 2.391 1.287 1.00 0.00 1089 TRP B N 2
ATOM 2184 C CA . TRP A 1 45 ? 5.704 2.514 2.740 1.00 0.00 1089 TRP B CA 2
ATOM 2185 C C . TRP A 1 45 ? 4.854 1.422 3.362 1.00 0.00 1089 TRP B C 2
ATOM 2186 O O . TRP A 1 45 ? 3.758 1.129 2.893 1.00 0.00 1089 TRP B O 2
ATOM 2207 N N . LYS A 1 46 ? 5.358 0.833 4.432 1.00 0.00 1090 LYS B N 2
ATOM 2208 C CA . LYS A 1 46 ? 4.626 -0.220 5.117 1.00 0.00 1090 LYS B CA 2
ATOM 2209 C C . LYS A 1 46 ? 3.318 0.304 5.675 1.00 0.00 1090 LYS B C 2
ATOM 2210 O O . LYS A 1 46 ? 3.145 1.507 5.859 1.00 0.00 1090 LYS B O 2
ATOM 2229 N N . TYR A 1 47 ? 2.399 -0.611 5.947 1.00 0.00 1091 TYR B N 2
ATOM 2230 C CA . TYR A 1 47 ? 1.111 -0.230 6.493 1.00 0.00 1091 TYR B CA 2
ATOM 2231 C C . TYR A 1 47 ? 1.312 0.538 7.785 1.00 0.00 1091 TYR B C 2
ATOM 2232 O O . TYR A 1 47 ? 0.720 1.596 7.992 1.00 0.00 1091 TYR B O 2
ATOM 2250 N N . ALA A 1 48 ? 2.163 0.004 8.649 1.00 0.00 1092 ALA B N 2
ATOM 2251 C CA . ALA A 1 48 ? 2.441 0.660 9.918 1.00 0.00 1092 ALA B CA 2
ATOM 2252 C C . ALA A 1 48 ? 3.056 2.037 9.682 1.00 0.00 1092 ALA B C 2
ATOM 2253 O O . ALA A 1 48 ? 2.742 2.997 10.386 1.00 0.00 1092 ALA B O 2
ATOM 2260 N N . GLU A 1 49 ? 3.938 2.122 8.690 1.00 0.00 1093 GLU B N 2
ATOM 2261 C CA . GLU A 1 49 ? 4.600 3.384 8.374 1.00 0.00 1093 GLU B CA 2
ATOM 2262 C C . GLU A 1 49 ? 3.591 4.427 7.907 1.00 0.00 1093 GLU B C 2
ATOM 2263 O O . GLU A 1 49 ? 3.650 5.585 8.323 1.00 0.00 1093 GLU B O 2
ATOM 2275 N N . LEU A 1 50 ? 2.658 4.020 7.054 1.00 0.00 1094 LEU B N 2
ATOM 2276 C CA . LEU A 1 50 ? 1.646 4.943 6.567 1.00 0.00 1094 LEU B CA 2
ATOM 2277 C C . LEU A 1 50 ? 0.744 5.379 7.705 1.00 0.00 1094 LEU B C 2
ATOM 2278 O O . LEU A 1 50 ? 0.359 6.542 7.793 1.00 0.00 1094 LEU B O 2
ATOM 2294 N N . ARG A 1 51 ? 0.416 4.441 8.578 1.00 0.00 1095 ARG B N 2
ATOM 2295 C CA . ARG A 1 51 ? -0.437 4.750 9.707 1.00 0.00 1095 ARG B CA 2
ATOM 2296 C C . ARG A 1 51 ? 0.205 5.836 10.556 1.00 0.00 1095 ARG B C 2
ATOM 2297 O O . ARG A 1 51 ? -0.436 6.827 10.909 1.00 0.00 1095 ARG B O 2
ATOM 2318 N N . ASP A 1 52 ? 1.484 5.653 10.864 1.00 0.00 1096 ASP B N 2
ATOM 2319 C CA . ASP A 1 52 ? 2.208 6.634 11.658 1.00 0.00 1096 ASP B CA 2
ATOM 2320 C C . ASP A 1 52 ? 2.314 7.949 10.895 1.00 0.00 1096 ASP B C 2
ATOM 2321 O O . ASP A 1 52 ? 2.190 9.025 11.479 1.00 0.00 1096 ASP B O 2
ATOM 2330 N N . THR A 1 53 ? 2.548 7.861 9.588 1.00 0.00 1097 THR B N 2
ATOM 2331 C CA . THR A 1 53 ? 2.670 9.064 8.776 1.00 0.00 1097 THR B CA 2
ATOM 2332 C C . THR A 1 53 ? 1.385 9.884 8.832 1.00 0.00 1097 THR B C 2
ATOM 2333 O O . THR A 1 53 ? 1.422 11.104 8.969 1.00 0.00 1097 THR B O 2
ATOM 2344 N N . ILE A 1 54 ? 0.247 9.211 8.721 1.00 0.00 1098 ILE B N 2
ATOM 2345 C CA . ILE A 1 54 ? -1.037 9.901 8.755 1.00 0.00 1098 ILE B CA 2
ATOM 2346 C C . ILE A 1 54 ? -1.241 10.613 10.089 1.00 0.00 1098 ILE B C 2
ATOM 2347 O O . ILE A 1 54 ? -1.629 11.779 10.129 1.00 0.00 1098 ILE B O 2
ATOM 2363 N N . ASN A 1 55 ? -0.977 9.903 11.176 1.00 0.00 1099 ASN B N 2
ATOM 2364 C CA . ASN A 1 55 ? -1.144 10.472 12.508 1.00 0.00 1099 ASN B CA 2
ATOM 2365 C C . ASN A 1 55 ? -0.217 11.663 12.720 1.00 0.00 1099 ASN B C 2
ATOM 2366 O O . ASN A 1 55 ? -0.602 12.655 13.339 1.00 0.00 1099 ASN B O 2
ATOM 2377 N N . THR A 1 56 ? 1.002 11.563 12.207 1.00 0.00 1100 THR B N 2
ATOM 2378 C CA . THR A 1 56 ? 1.966 12.648 12.354 1.00 0.00 1100 THR B CA 2
ATOM 2379 C C . THR A 1 56 ? 1.884 13.633 11.188 1.00 0.00 1100 THR B C 2
ATOM 2380 O O . THR A 1 56 ? 2.631 14.611 11.149 1.00 0.00 1100 THR B O 2
ATOM 2391 N N . SER A 1 57 ? 0.995 13.372 10.228 1.00 0.00 1101 SER B N 2
ATOM 2392 C CA . SER A 1 57 ? 0.876 14.250 9.080 1.00 0.00 1101 SER B CA 2
ATOM 2393 C C . SER A 1 57 ? 0.436 15.639 9.507 1.00 0.00 1101 SER B C 2
ATOM 2394 O O . SER A 1 57 ? -0.250 15.810 10.517 1.00 0.00 1101 SER B O 2
ATOM 2402 N N . CYS A 1 58 ? 0.827 16.618 8.714 1.00 0.00 1102 CYS B N 2
ATOM 2403 C CA . CYS A 1 58 ? 0.473 17.999 8.978 1.00 0.00 1102 CYS B CA 2
ATOM 2404 C C . CYS A 1 58 ? -0.116 18.639 7.720 1.00 0.00 1102 CYS B C 2
ATOM 2405 O O . CYS A 1 58 ? -0.559 19.789 7.752 1.00 0.00 1102 CYS B O 2
ATOM 2413 N N . ASP A 1 59 ? -0.116 17.894 6.611 1.00 0.00 1103 ASP B N 2
ATOM 2414 C CA . ASP A 1 59 ? -0.649 18.416 5.357 1.00 0.00 1103 ASP B CA 2
ATOM 2415 C C . ASP A 1 59 ? -1.706 17.482 4.773 1.00 0.00 1103 ASP B C 2
ATOM 2416 O O . ASP A 1 59 ? -1.571 16.254 4.822 1.00 0.00 1103 ASP B O 2
ATOM 2425 N N . ILE A 1 60 ? -2.757 18.072 4.213 1.00 0.00 1104 ILE B N 2
ATOM 2426 C CA . ILE A 1 60 ? -3.830 17.295 3.615 1.00 0.00 1104 ILE B CA 2
ATOM 2427 C C . ILE A 1 60 ? -3.346 16.586 2.352 1.00 0.00 1104 ILE B C 2
ATOM 2428 O O . ILE A 1 60 ? -3.894 15.556 1.961 1.00 0.00 1104 ILE B O 2
ATOM 2444 N N . GLU A 1 61 ? -2.320 17.144 1.723 1.00 0.00 1105 GLU B N 2
ATOM 2445 C CA . GLU A 1 61 ? -1.774 16.554 0.505 1.00 0.00 1105 GLU B CA 2
ATOM 2446 C C . GLU A 1 61 ? -1.209 15.170 0.794 1.00 0.00 1105 GLU B C 2
ATOM 2447 O O . GLU A 1 61 ? -1.476 14.207 0.070 1.00 0.00 1105 GLU B O 2
ATOM 2459 N N . LEU A 1 62 ? -0.441 15.071 1.870 1.00 0.00 1106 LEU B N 2
ATOM 2460 C CA . LEU A 1 62 ? 0.143 13.800 2.254 1.00 0.00 1106 LEU B CA 2
ATOM 2461 C C . LEU A 1 62 ? -0.951 12.831 2.672 1.00 0.00 1106 LEU B C 2
ATOM 2462 O O . LEU A 1 62 ? -0.911 11.645 2.346 1.00 0.00 1106 LEU B O 2
ATOM 2478 N N . LEU A 1 63 ? -1.919 13.351 3.412 1.00 0.00 1107 LEU B N 2
ATOM 2479 C CA . LEU A 1 63 ? -3.020 12.530 3.891 1.00 0.00 1107 LEU B CA 2
ATOM 2480 C C . LEU A 1 63 ? -3.766 11.938 2.711 1.00 0.00 1107 LEU B C 2
ATOM 2481 O O . LEU A 1 63 ? -4.127 10.763 2.710 1.00 0.00 1107 LEU B O 2
ATOM 2497 N N . ALA A 1 64 ? -3.972 12.761 1.699 1.00 0.00 1108 ALA B N 2
ATOM 2498 C CA . ALA A 1 64 ? -4.655 12.320 0.501 1.00 0.00 1108 ALA B CA 2
ATOM 2499 C C . ALA A 1 64 ? -3.865 11.209 -0.179 1.00 0.00 1108 ALA B C 2
ATOM 2500 O O . ALA A 1 64 ? -4.441 10.263 -0.712 1.00 0.00 1108 ALA B O 2
ATOM 2507 N N . ALA A 1 65 ? -2.540 11.337 -0.166 1.00 0.00 1109 ALA B N 2
ATOM 2508 C CA . ALA A 1 65 ? -1.682 10.345 -0.799 1.00 0.00 1109 ALA B CA 2
ATOM 2509 C C . ALA A 1 65 ? -1.825 8.990 -0.121 1.00 0.00 1109 ALA B C 2
ATOM 2510 O O . ALA A 1 65 ? -1.915 7.955 -0.781 1.00 0.00 1109 ALA B O 2
ATOM 2517 N N . CYS A 1 66 ? -1.841 9.007 1.203 1.00 0.00 1110 CYS B N 2
ATOM 2518 C CA . CYS A 1 66 ? -1.965 7.782 1.978 1.00 0.00 1110 CYS B CA 2
ATOM 2519 C C . CYS A 1 66 ? -3.342 7.165 1.788 1.00 0.00 1110 CYS B C 2
ATOM 2520 O O . CYS A 1 66 ? -3.481 5.949 1.661 1.00 0.00 1110 CYS B O 2
ATOM 2528 N N . ARG A 1 67 ? -4.354 8.019 1.762 1.00 0.00 1111 ARG B N 2
ATOM 2529 C CA . ARG A 1 67 ? -5.720 7.561 1.579 1.00 0.00 1111 ARG B CA 2
ATOM 2530 C C . ARG A 1 67 ? -5.862 6.865 0.233 1.00 0.00 1111 ARG B C 2
ATOM 2531 O O . ARG A 1 67 ? -6.462 5.794 0.132 1.00 0.00 1111 ARG B O 2
ATOM 2552 N N . GLU A 1 68 ? -5.282 7.469 -0.792 1.00 0.00 1112 GLU B N 2
ATOM 2553 C CA . GLU A 1 68 ? -5.329 6.886 -2.125 1.00 0.00 1112 GLU B CA 2
ATOM 2554 C C . GLU A 1 68 ? -4.556 5.576 -2.157 1.00 0.00 1112 GLU B C 2
ATOM 2555 O O . GLU A 1 68 ? -4.987 4.609 -2.784 1.00 0.00 1112 GLU B O 2
ATOM 2567 N N . GLU A 1 69 ? -3.412 5.542 -1.473 1.00 0.00 1113 GLU B N 2
ATOM 2568 C CA . GLU A 1 69 ? -2.616 4.329 -1.444 1.00 0.00 1113 GLU B CA 2
ATOM 2569 C C . GLU A 1 69 ? -3.399 3.207 -0.787 1.00 0.00 1113 GLU B C 2
ATOM 2570 O O . GLU A 1 69 ? -3.356 2.063 -1.232 1.00 0.00 1113 GLU B O 2
ATOM 2582 N N . PHE A 1 70 ? -4.113 3.547 0.276 1.00 0.00 1114 PHE B N 2
ATOM 2583 C CA . PHE A 1 70 ? -4.904 2.559 0.991 1.00 0.00 1114 PHE B CA 2
ATOM 2584 C C . PHE A 1 70 ? -5.994 1.994 0.085 1.00 0.00 1114 PHE B C 2
ATOM 2585 O O . PHE A 1 70 ? -6.255 0.796 0.102 1.00 0.00 1114 PHE B O 2
ATOM 2602 N N . HIS A 1 71 ? -6.625 2.856 -0.710 1.00 0.00 1115 HIS B N 2
ATOM 2603 C CA . HIS A 1 71 ? -7.678 2.400 -1.612 1.00 0.00 1115 HIS B CA 2
ATOM 2604 C C . HIS A 1 71 ? -7.119 1.425 -2.645 1.00 0.00 1115 HIS B C 2
ATOM 2605 O O . HIS A 1 71 ? -7.733 0.402 -2.937 1.00 0.00 1115 HIS B O 2
ATOM 2619 N N . ARG A 1 72 ? -5.949 1.745 -3.186 1.00 0.00 1116 ARG B N 2
ATOM 2620 C CA . ARG A 1 72 ? -5.322 0.879 -4.180 1.00 0.00 1116 ARG B CA 2
ATOM 2621 C C . ARG A 1 72 ? -4.884 -0.431 -3.546 1.00 0.00 1116 ARG B C 2
ATOM 2622 O O . ARG A 1 72 ? -5.090 -1.506 -4.112 1.00 0.00 1116 ARG B O 2
ATOM 2643 N N . ARG A 1 73 ? -4.290 -0.337 -2.365 1.00 0.00 1117 ARG B N 2
ATOM 2644 C CA . ARG A 1 73 ? -3.840 -1.522 -1.660 1.00 0.00 1117 ARG B CA 2
ATOM 2645 C C . ARG A 1 73 ? -5.021 -2.419 -1.299 1.00 0.00 1117 ARG B C 2
ATOM 2646 O O . ARG A 1 73 ? -4.950 -3.640 -1.442 1.00 0.00 1117 ARG B O 2
ATOM 2667 N N . LEU A 1 74 ? -6.113 -1.810 -0.846 1.00 0.00 1118 LEU B N 2
ATOM 2668 C CA . LEU A 1 74 ? -7.305 -2.570 -0.490 1.00 0.00 1118 LEU B CA 2
ATOM 2669 C C . LEU A 1 74 ? -7.901 -3.247 -1.720 1.00 0.00 1118 LEU B C 2
ATOM 2670 O O . LEU A 1 74 ? -8.322 -4.402 -1.661 1.00 0.00 1118 LEU B O 2
ATOM 2686 N N . LYS A 1 75 ? -7.927 -2.521 -2.835 1.00 0.00 1119 LYS B N 2
ATOM 2687 C CA . LYS A 1 75 ? -8.467 -3.069 -4.074 1.00 0.00 1119 LYS B CA 2
ATOM 2688 C C . LYS A 1 75 ? -7.644 -4.263 -4.532 1.00 0.00 1119 LYS B C 2
ATOM 2689 O O . LYS A 1 75 ? -8.192 -5.284 -4.951 1.00 0.00 1119 LYS B O 2
ATOM 2708 N N . VAL A 1 76 ? -6.327 -4.132 -4.444 1.00 0.00 1120 VAL B N 2
ATOM 2709 C CA . VAL A 1 76 ? -5.441 -5.214 -4.849 1.00 0.00 1120 VAL B CA 2
ATOM 2710 C C . VAL A 1 76 ? -5.657 -6.424 -3.953 1.00 0.00 1120 VAL B C 2
ATOM 2711 O O . VAL A 1 76 ? -5.697 -7.559 -4.423 1.00 0.00 1120 VAL B O 2
ATOM 2724 N N . TYR A 1 77 ? -5.789 -6.167 -2.659 1.00 0.00 1121 TYR B N 2
ATOM 2725 C CA . TYR A 1 77 ? -5.996 -7.237 -1.689 1.00 0.00 1121 TYR B CA 2
ATOM 2726 C C . TYR A 1 77 ?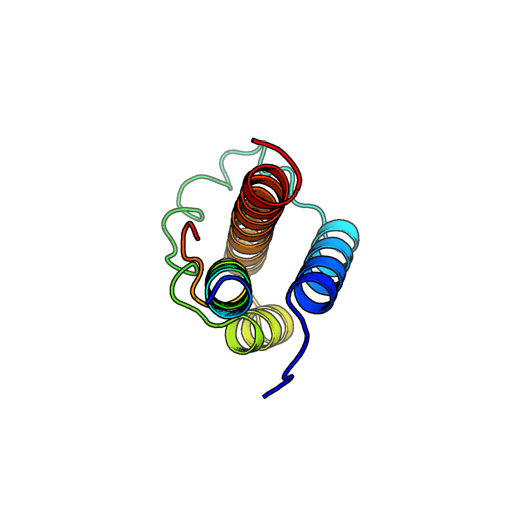 -7.263 -8.014 -2.018 1.00 0.00 1121 TYR B C 2
ATOM 2727 O O . TYR A 1 77 ? -7.259 -9.245 -2.050 1.00 0.00 1121 TYR B O 2
ATOM 2745 N N . HIS A 1 78 ? -8.345 -7.287 -2.263 1.00 0.00 1122 HIS B N 2
ATOM 2746 C CA . HIS A 1 78 ? -9.615 -7.919 -2.593 1.00 0.00 1122 HIS B CA 2
ATOM 2747 C C . HIS A 1 78 ? -9.479 -8.745 -3.867 1.00 0.00 1122 HIS B C 2
ATOM 2748 O O . HIS A 1 78 ? -9.929 -9.888 -3.931 1.00 0.00 1122 HIS B O 2
ATOM 2762 N N . ALA A 1 79 ? -8.855 -8.155 -4.883 1.00 0.00 1123 ALA B N 2
ATOM 2763 C CA . ALA A 1 79 ? -8.670 -8.848 -6.152 1.00 0.00 1123 ALA B CA 2
ATOM 2764 C C . ALA A 1 79 ? -7.835 -10.112 -5.965 1.00 0.00 1123 ALA B C 2
ATOM 2765 O O . ALA A 1 79 ? -8.128 -11.150 -6.552 1.00 0.00 1123 ALA B O 2
ATOM 2772 N N . TRP A 1 80 ? -6.795 -10.021 -5.146 1.00 0.00 1124 TRP B N 2
ATOM 2773 C CA . TRP A 1 80 ? -5.934 -11.158 -4.898 1.00 0.00 1124 TRP B CA 2
ATOM 2774 C C . TRP A 1 80 ? -6.736 -12.313 -4.300 1.00 0.00 1124 TRP B C 2
ATOM 2775 O O . TRP A 1 80 ? -6.621 -13.456 -4.745 1.00 0.00 1124 TRP B O 2
ATOM 2796 N N . LYS A 1 81 ? -7.568 -12.001 -3.313 1.00 0.00 1125 LYS B N 2
ATOM 2797 C CA . LYS A 1 81 ? -8.415 -13.014 -2.682 1.00 0.00 1125 LYS B CA 2
ATOM 2798 C C . LYS A 1 81 ? -9.365 -13.604 -3.697 1.00 0.00 1125 LYS B C 2
ATOM 2799 O O . LYS A 1 81 ? -9.657 -14.790 -3.666 1.00 0.00 1125 LYS B O 2
ATOM 2818 N N . SER A 1 82 ? -9.849 -12.768 -4.586 1.00 0.00 1126 SER B N 2
ATOM 2819 C CA . SER A 1 82 ? -10.777 -13.222 -5.607 1.00 0.00 1126 SER B CA 2
ATOM 2820 C C . SER A 1 82 ? -10.120 -14.297 -6.462 1.00 0.00 1126 SER B C 2
ATOM 2821 O O . SER A 1 82 ? -10.738 -15.304 -6.789 1.00 0.00 1126 SER B O 2
ATOM 2829 N N . LYS A 1 83 ? -8.863 -14.071 -6.825 1.00 0.00 1127 LYS B N 2
ATOM 2830 C CA . LYS A 1 83 ? -8.128 -15.028 -7.649 1.00 0.00 1127 LYS B CA 2
ATOM 2831 C C . LYS A 1 83 ? -7.916 -16.345 -6.909 1.00 0.00 1127 LYS B C 2
ATOM 2832 O O . LYS A 1 83 ? -8.101 -17.424 -7.466 1.00 0.00 1127 LYS B O 2
ATOM 2851 N N . ASN A 1 84 ? -7.501 -16.247 -5.656 1.00 0.00 1128 ASN B N 2
ATOM 2852 C CA . ASN A 1 84 ? -7.241 -17.441 -4.855 1.00 0.00 1128 ASN B CA 2
ATOM 2853 C C . ASN A 1 84 ? -8.530 -18.184 -4.516 1.00 0.00 1128 ASN B C 2
ATOM 2854 O O . ASN A 1 84 ? -8.576 -19.413 -4.546 1.00 0.00 1128 ASN B O 2
ATOM 2865 N N . LYS A 1 85 ? -9.573 -17.426 -4.205 1.00 0.00 1129 LYS B N 2
ATOM 2866 C CA . LYS A 1 85 ? -10.868 -18.007 -3.872 1.00 0.00 1129 LYS B CA 2
ATOM 2867 C C . LYS A 1 85 ? -11.530 -18.576 -5.112 1.00 0.00 1129 LYS B C 2
ATOM 2868 O O . LYS A 1 85 ? -12.147 -19.640 -5.076 1.00 0.00 1129 LYS B O 2
ATOM 2887 N N . LYS A 1 86 ? -11.402 -17.840 -6.204 1.00 0.00 1130 LYS B N 2
ATOM 2888 C CA . LYS A 1 86 ? -11.999 -18.255 -7.472 1.00 0.00 1130 LYS B CA 2
ATOM 2889 C C . LYS A 1 86 ? -10.985 -18.179 -8.609 1.00 0.00 1130 LYS B C 2
ATOM 2890 O O . LYS A 1 86 ? -10.233 -17.210 -8.720 1.00 0.00 1130 LYS B O 2
ATOM 2909 N N . ARG A 1 87 ? -10.980 -19.200 -9.458 1.00 0.00 1131 ARG B N 2
ATOM 2910 C CA . ARG A 1 87 ? -10.061 -19.240 -10.593 1.00 0.00 1131 ARG B CA 2
ATOM 2911 C C . ARG A 1 87 ? -10.358 -20.444 -11.481 1.00 0.00 1131 ARG B C 2
ATOM 2912 O O . ARG A 1 87 ? -10.940 -21.394 -10.984 1.00 0.00 1131 ARG B O 2
ATOM 2934 N N . ILE B 2 9 ? 3.309 -18.665 1.679 1.00 0.00 46 ILE A N 2
ATOM 2935 C CA . ILE B 2 9 ? 3.404 -18.217 0.260 1.00 0.00 46 ILE A CA 2
ATOM 2936 C C . ILE B 2 9 ? 2.246 -17.277 -0.050 1.00 0.00 46 ILE A C 2
ATOM 2937 O O . ILE B 2 9 ? 2.440 -16.081 -0.271 1.00 0.00 46 ILE A O 2
ATOM 2953 N N . GLU B 2 10 ? 1.039 -17.825 -0.071 1.00 0.00 47 GLU A N 2
ATOM 2954 C CA . GLU B 2 10 ? -0.144 -17.028 -0.361 1.00 0.00 47 GLU A CA 2
ATOM 2955 C C . GLU B 2 10 ? -0.332 -15.941 0.692 1.00 0.00 47 GLU A C 2
ATOM 2956 O O . GLU B 2 10 ? -0.644 -14.794 0.373 1.00 0.00 47 GLU A O 2
ATOM 2968 N N . ASN B 2 11 ? -0.133 -16.305 1.951 1.00 0.00 48 ASN A N 2
ATOM 2969 C CA . ASN B 2 11 ? -0.284 -15.346 3.030 1.00 0.00 48 ASN A CA 2
ATOM 2970 C C . ASN B 2 11 ? 0.720 -14.219 2.870 1.00 0.00 48 ASN A C 2
ATOM 2971 O O . ASN B 2 11 ? 0.407 -13.052 3.104 1.00 0.00 48 ASN A O 2
ATOM 2982 N N . ASP B 2 12 ? 1.929 -14.575 2.463 1.00 0.00 49 ASP A N 2
ATOM 2983 C CA . ASP B 2 12 ? 2.974 -13.581 2.266 1.00 0.00 49 ASP A CA 2
ATOM 2984 C C . ASP B 2 12 ? 2.571 -12.592 1.181 1.00 0.00 49 ASP A C 2
ATOM 2985 O O . ASP B 2 12 ? 2.809 -11.391 1.305 1.00 0.00 49 ASP A O 2
ATOM 2994 N N . GLU B 2 13 ? 1.959 -13.099 0.115 1.00 0.00 50 GLU A N 2
ATOM 2995 C CA . GLU B 2 13 ? 1.532 -12.237 -0.979 1.00 0.00 50 GLU A CA 2
ATOM 2996 C C . GLU B 2 13 ? 0.502 -11.228 -0.490 1.00 0.00 50 GLU A C 2
ATOM 2997 O O . GLU B 2 13 ? 0.562 -10.046 -0.828 1.00 0.00 50 GLU A O 2
ATOM 3009 N N . ALA B 2 14 ? -0.443 -11.698 0.317 1.00 0.00 51 ALA A N 2
ATOM 3010 C CA . ALA B 2 14 ? -1.474 -10.818 0.848 1.00 0.00 51 ALA A CA 2
ATOM 3011 C C . ALA B 2 14 ? -0.861 -9.745 1.744 1.00 0.00 51 ALA A C 2
ATOM 3012 O O . ALA B 2 14 ? -1.265 -8.584 1.696 1.00 0.00 51 ALA A O 2
ATOM 3019 N N . PHE B 2 15 ? 0.123 -10.135 2.555 1.00 0.00 52 PHE A N 2
ATOM 3020 C CA . PHE B 2 15 ? 0.780 -9.179 3.444 1.00 0.00 52 PHE A CA 2
ATOM 3021 C C . PHE B 2 15 ? 1.469 -8.086 2.637 1.00 0.00 52 PHE A C 2
ATOM 3022 O O . PHE B 2 15 ? 1.387 -6.907 2.980 1.00 0.00 52 PHE A O 2
ATOM 3039 N N . ALA B 2 16 ? 2.145 -8.479 1.563 1.00 0.00 53 ALA A N 2
ATOM 3040 C CA . ALA B 2 16 ? 2.842 -7.516 0.719 1.00 0.00 53 ALA A CA 2
ATOM 3041 C C . ALA B 2 16 ? 1.853 -6.528 0.112 1.00 0.00 53 ALA A C 2
ATOM 3042 O O . ALA B 2 16 ? 2.122 -5.334 0.025 1.00 0.00 53 ALA A O 2
ATOM 3049 N N . ILE B 2 17 ? 0.703 -7.036 -0.302 1.00 0.00 54 ILE A N 2
ATOM 3050 C CA . ILE B 2 17 ? -0.317 -6.190 -0.890 1.00 0.00 54 ILE A CA 2
ATOM 3051 C C . ILE B 2 17 ? -0.763 -5.121 0.098 1.00 0.00 54 ILE A C 2
ATOM 3052 O O . ILE B 2 17 ? -0.954 -3.962 -0.268 1.00 0.00 54 ILE A O 2
ATOM 3068 N N . LEU B 2 18 ? -0.948 -5.523 1.345 1.00 0.00 55 LEU A N 2
ATOM 3069 C CA . LEU B 2 18 ? -1.398 -4.598 2.376 1.00 0.00 55 LEU A CA 2
ATOM 3070 C C . LEU B 2 18 ? -0.237 -4.068 3.215 1.00 0.00 55 LEU A C 2
ATOM 3071 O O . LEU B 2 18 ? -0.449 -3.567 4.316 1.00 0.00 55 LEU A O 2
ATOM 3087 N N . ASP B 2 19 ? 0.985 -4.169 2.698 1.00 0.00 56 ASP A N 2
ATOM 3088 C CA . ASP B 2 19 ? 2.145 -3.671 3.435 1.00 0.00 56 ASP A CA 2
ATOM 3089 C C . ASP B 2 19 ? 3.178 -3.078 2.481 1.00 0.00 56 ASP A C 2
ATOM 3090 O O . ASP B 2 19 ? 3.484 -1.888 2.537 1.00 0.00 56 ASP A O 2
ATOM 3099 N N . GLY B 2 20 ? 3.702 -3.915 1.601 1.00 0.00 57 GLY A N 2
ATOM 3100 C CA . GLY B 2 20 ? 4.697 -3.464 0.635 1.00 0.00 57 GLY A CA 2
ATOM 3101 C C . GLY B 2 20 ? 4.046 -2.792 -0.574 1.00 0.00 57 GLY A C 2
ATOM 3102 O O . GLY B 2 20 ? 4.739 -2.245 -1.432 1.00 0.00 57 GLY A O 2
ATOM 3106 N N . GLY B 2 21 ? 2.716 -2.840 -0.650 1.00 0.00 58 GLY A N 2
ATOM 3107 C CA . GLY B 2 21 ? 2.007 -2.240 -1.775 1.00 0.00 58 GLY A CA 2
ATOM 3108 C C . GLY B 2 21 ? 2.196 -3.074 -3.041 1.00 0.00 58 GLY A C 2
ATOM 3109 O O . GLY B 2 21 ? 2.009 -2.581 -4.153 1.00 0.00 58 GLY A O 2
ATOM 3113 N N . ALA B 2 22 ? 2.575 -4.338 -2.861 1.00 0.00 59 ALA A N 2
ATOM 3114 C CA . ALA B 2 22 ? 2.798 -5.233 -3.991 1.00 0.00 59 ALA A CA 2
ATOM 3115 C C . ALA B 2 22 ? 1.475 -5.668 -4.616 1.00 0.00 59 ALA A C 2
ATOM 3116 O O . ALA B 2 22 ? 0.429 -5.598 -3.979 1.00 0.00 59 ALA A O 2
ATOM 3123 N N . PRO B 2 23 ? 1.500 -6.115 -5.843 1.00 0.00 60 PRO A N 2
ATOM 3124 C CA . PRO B 2 23 ? 0.270 -6.574 -6.549 1.00 0.00 60 PRO A CA 2
ATOM 3125 C C . PRO B 2 23 ? -0.238 -7.914 -6.017 1.00 0.00 60 PRO A C 2
ATOM 3126 O O . PRO B 2 23 ? -1.405 -8.260 -6.195 1.00 0.00 60 PRO A O 2
ATOM 3137 N N . GLY B 2 24 ? 0.647 -8.663 -5.365 1.00 0.00 61 GLY A N 2
ATOM 3138 C CA . GLY B 2 24 ? 0.274 -9.961 -4.814 1.00 0.00 61 GLY A CA 2
ATOM 3139 C C . GLY B 2 24 ? 0.737 -11.094 -5.724 1.00 0.00 61 GLY A C 2
ATOM 3140 O O . GLY B 2 24 ? -0.108 -11.856 -6.166 1.00 0.00 61 GLY A O 2
ATOM 3145 N N . ARG A 1 6 ? 6.147 -5.024 8.344 1.00 0.00 1050 ARG B N 3
ATOM 3146 C CA . ARG A 1 6 ? 6.001 -6.267 9.152 1.00 0.00 1050 ARG B CA 3
ATOM 3147 C C . ARG A 1 6 ? 4.817 -6.121 10.105 1.00 0.00 1050 ARG B C 3
ATOM 3148 O O . ARG A 1 6 ? 4.985 -6.099 11.324 1.00 0.00 1050 ARG B O 3
ATOM 3169 N N . PRO A 1 7 ? 3.633 -6.026 9.567 1.00 0.00 1051 PRO B N 3
ATOM 3170 C CA . PRO A 1 7 ? 2.389 -5.880 10.370 1.00 0.00 1051 PRO B CA 3
ATOM 3171 C C . PRO A 1 7 ? 2.031 -7.169 11.098 1.00 0.00 1051 PRO B C 3
ATOM 3172 O O . PRO A 1 7 ? 2.057 -8.255 10.521 1.00 0.00 1051 PRO B O 3
ATOM 3183 N N . LYS A 1 8 ? 1.699 -7.029 12.370 1.00 0.00 1052 LYS B N 3
ATOM 3184 C CA . LYS A 1 8 ? 1.328 -8.181 13.192 1.00 0.00 1052 LYS B CA 3
ATOM 3185 C C . LYS A 1 8 ? -0.080 -8.661 12.854 1.00 0.00 1052 LYS B C 3
ATOM 3186 O O . LYS A 1 8 ? -0.400 -9.839 13.014 1.00 0.00 1052 LYS B O 3
ATOM 3205 N N . MET A 1 9 ? -0.920 -7.737 12.402 1.00 0.00 1053 MET B N 3
ATOM 3206 C CA . MET A 1 9 ? -2.300 -8.071 12.063 1.00 0.00 1053 MET B CA 3
ATOM 3207 C C . MET A 1 9 ? -2.354 -8.879 10.773 1.00 0.00 1053 MET B C 3
ATOM 3208 O O . MET A 1 9 ? -1.485 -8.750 9.911 1.00 0.00 1053 MET B O 3
ATOM 3222 N N . THR A 1 10 ? -3.382 -9.710 10.647 1.00 0.00 1054 THR B N 3
ATOM 3223 C CA . THR A 1 10 ? -3.544 -10.537 9.456 1.00 0.00 1054 THR B CA 3
ATOM 3224 C C . THR A 1 10 ? -3.938 -9.676 8.261 1.00 0.00 1054 THR B C 3
ATOM 3225 O O . THR A 1 10 ? -4.376 -8.538 8.426 1.00 0.00 1054 THR B O 3
ATOM 3236 N N . PRO A 1 11 ? -3.780 -10.186 7.067 1.00 0.00 1055 PRO B N 3
ATOM 3237 C CA . PRO A 1 11 ? -4.127 -9.432 5.825 1.00 0.00 1055 PRO B CA 3
ATOM 3238 C C . PRO A 1 11 ? -5.553 -8.882 5.879 1.00 0.00 1055 PRO B C 3
ATOM 3239 O O . PRO A 1 11 ? -5.808 -7.744 5.478 1.00 0.00 1055 PRO B O 3
ATOM 3250 N N . GLU A 1 12 ? -6.478 -9.694 6.385 1.00 0.00 1056 GLU B N 3
ATOM 3251 C CA . GLU A 1 12 ? -7.868 -9.271 6.492 1.00 0.00 1056 GLU B CA 3
ATOM 3252 C C . GLU A 1 12 ? -8.006 -8.151 7.515 1.00 0.00 1056 GLU B C 3
ATOM 3253 O O . GLU A 1 12 ? -8.748 -7.191 7.303 1.00 0.00 1056 GLU B O 3
ATOM 3265 N N . GLN A 1 13 ? -7.285 -8.280 8.625 1.00 0.00 1057 GLN B N 3
ATOM 3266 C CA . GLN A 1 13 ? -7.335 -7.268 9.673 1.00 0.00 1057 GLN B CA 3
ATOM 3267 C C . GLN A 1 13 ? -6.816 -5.938 9.159 1.00 0.00 1057 GLN B C 3
ATOM 3268 O O . GLN A 1 13 ? -7.379 -4.884 9.455 1.00 0.00 1057 GLN B O 3
ATOM 3282 N N . MET A 1 14 ? -5.738 -5.989 8.387 1.00 0.00 1058 MET B N 3
ATOM 3283 C CA . MET A 1 14 ? -5.163 -4.773 7.842 1.00 0.00 1058 MET B CA 3
ATOM 3284 C C . MET A 1 14 ? -6.149 -4.093 6.906 1.00 0.00 1058 MET B C 3
ATOM 3285 O O . MET A 1 14 ? -6.292 -2.873 6.921 1.00 0.00 1058 MET B O 3
ATOM 3299 N N . ALA A 1 15 ? -6.832 -4.888 6.092 1.00 0.00 1059 ALA B N 3
ATOM 3300 C CA . ALA A 1 15 ? -7.805 -4.335 5.156 1.00 0.00 1059 ALA B CA 3
ATOM 3301 C C . ALA A 1 15 ? -8.944 -3.650 5.899 1.00 0.00 1059 ALA B C 3
ATOM 3302 O O . ALA A 1 15 ? -9.405 -2.579 5.500 1.00 0.00 1059 ALA B O 3
ATOM 3309 N N . LYS A 1 16 ? -9.397 -4.273 6.981 1.00 0.00 1060 LYS B N 3
ATOM 3310 C CA . LYS A 1 16 ? -10.484 -3.712 7.770 1.00 0.00 1060 LYS B CA 3
ATOM 3311 C C . LYS A 1 16 ? -10.072 -2.377 8.373 1.00 0.00 1060 LYS B C 3
ATOM 3312 O O . LYS A 1 16 ? -10.856 -1.427 8.387 1.00 0.00 1060 LYS B O 3
ATOM 3331 N N . GLU A 1 17 ? -8.841 -2.303 8.867 1.00 0.00 1061 GLU B N 3
ATOM 3332 C CA . GLU A 1 17 ? -8.354 -1.068 9.461 1.00 0.00 1061 GLU B CA 3
ATOM 3333 C C . GLU A 1 17 ? -8.293 0.040 8.415 1.00 0.00 1061 GLU B C 3
ATOM 3334 O O . GLU A 1 17 ? -8.650 1.186 8.693 1.00 0.00 1061 GLU B O 3
ATOM 3346 N N . MET A 1 18 ? -7.842 -0.303 7.210 1.00 0.00 1062 MET B N 3
ATOM 3347 C CA . MET A 1 18 ? -7.743 0.686 6.144 1.00 0.00 1062 MET B CA 3
ATOM 3348 C C . MET A 1 18 ? -9.120 1.233 5.790 1.00 0.00 1062 MET B C 3
ATOM 3349 O O . MET A 1 18 ? -9.286 2.433 5.576 1.00 0.00 1062 MET B O 3
ATOM 3363 N N . SER A 1 19 ? -10.109 0.346 5.728 1.00 0.00 1063 SER B N 3
ATOM 3364 C CA . SER A 1 19 ? -11.468 0.758 5.398 1.00 0.00 1063 SER B CA 3
ATOM 3365 C C . SER A 1 19 ? -12.019 1.695 6.466 1.00 0.00 1063 SER B C 3
ATOM 3366 O O . SER A 1 19 ? -12.689 2.679 6.155 1.00 0.00 1063 SER B O 3
ATOM 3374 N N . GLU A 1 20 ? -11.737 1.381 7.724 1.00 0.00 1064 GLU B N 3
ATOM 3375 C CA . GLU A 1 20 ? -12.213 2.205 8.827 1.00 0.00 1064 GLU B CA 3
ATOM 3376 C C . GLU A 1 20 ? -11.637 3.612 8.747 1.00 0.00 1064 GLU B C 3
ATOM 3377 O O . GLU A 1 20 ? -12.347 4.591 8.977 1.00 0.00 1064 GLU B O 3
ATOM 3389 N N . PHE A 1 21 ? -10.351 3.708 8.417 1.00 0.00 1065 PHE B N 3
ATOM 3390 C CA . PHE A 1 21 ? -9.694 5.005 8.314 1.00 0.00 1065 PHE B CA 3
ATOM 3391 C C . PHE A 1 21 ? -10.260 5.797 7.141 1.00 0.00 1065 PHE B C 3
ATOM 3392 O O . PHE A 1 21 ? -10.459 7.009 7.229 1.00 0.00 1065 PHE B O 3
ATOM 3409 N N . LEU A 1 22 ? -10.517 5.105 6.045 1.00 0.00 1066 LEU B N 3
ATOM 3410 C CA . LEU A 1 22 ? -11.059 5.756 4.861 1.00 0.00 1066 LEU B CA 3
ATOM 3411 C C . LEU A 1 22 ? -12.494 6.214 5.106 1.00 0.00 1066 LEU B C 3
ATOM 3412 O O . LEU A 1 22 ? -12.899 7.286 4.659 1.00 0.00 1066 LEU B O 3
ATOM 3428 N N . SER A 1 23 ? -13.262 5.389 5.814 1.00 0.00 1067 SER B N 3
ATOM 3429 C CA . SER A 1 23 ? -14.653 5.719 6.104 1.00 0.00 1067 SER B CA 3
ATOM 3430 C C . SER A 1 23 ? -14.749 6.978 6.958 1.00 0.00 1067 SER B C 3
ATOM 3431 O O . SER A 1 23 ? -15.563 7.861 6.689 1.00 0.00 1067 SER B O 3
ATOM 3439 N N . ARG A 1 24 ? -13.912 7.058 7.988 1.00 0.00 1068 ARG B N 3
ATOM 3440 C CA . ARG A 1 24 ? -13.914 8.217 8.870 1.00 0.00 1068 ARG B CA 3
ATOM 3441 C C . ARG A 1 24 ? -13.306 9.422 8.169 1.00 0.00 1068 ARG B C 3
ATOM 3442 O O . ARG A 1 24 ? -13.636 10.566 8.478 1.00 0.00 1068 ARG B O 3
ATOM 3463 N N . GLY A 1 25 ? -12.406 9.159 7.226 1.00 0.00 1069 GLY B N 3
ATOM 3464 C CA . GLY A 1 25 ? -11.754 10.235 6.499 1.00 0.00 1069 GLY B CA 3
ATOM 3465 C C . GLY A 1 25 ? -12.530 10.596 5.231 1.00 0.00 1069 GLY B C 3
ATOM 3466 O O . GLY A 1 25 ? -13.281 9.777 4.698 1.00 0.00 1069 GLY B O 3
ATOM 3470 N N . PRO A 1 26 ? -12.359 11.797 4.736 1.00 0.00 1070 PRO B N 3
ATOM 3471 C CA . PRO A 1 26 ? -13.053 12.272 3.502 1.00 0.00 1070 PRO B CA 3
ATOM 3472 C C . PRO A 1 26 ? -12.481 11.637 2.238 1.00 0.00 1070 PRO B C 3
ATOM 3473 O O . PRO A 1 26 ? -11.307 11.268 2.193 1.00 0.00 1070 PRO B O 3
ATOM 3484 N N . ALA A 1 27 ? -13.316 11.514 1.212 1.00 0.00 1071 ALA B N 3
ATOM 3485 C CA . ALA A 1 27 ? -12.878 10.927 -0.048 1.00 0.00 1071 ALA B CA 3
ATOM 3486 C C . ALA A 1 27 ? -12.541 12.024 -1.055 1.00 0.00 1071 ALA B C 3
ATOM 3487 O O . ALA A 1 27 ? -13.434 12.604 -1.673 1.00 0.00 1071 ALA B O 3
ATOM 3494 N N . VAL A 1 28 ? -11.250 12.302 -1.219 1.00 0.00 1072 VAL B N 3
ATOM 3495 C CA . VAL A 1 28 ? -10.814 13.326 -2.154 1.00 0.00 1072 VAL B CA 3
ATOM 3496 C C . VAL A 1 28 ? -9.362 13.089 -2.551 1.00 0.00 1072 VAL B C 3
ATOM 3497 O O . VAL A 1 28 ? -8.508 12.847 -1.699 1.00 0.00 1072 VAL B O 3
ATOM 3510 N N . LEU A 1 29 ? -9.088 13.165 -3.844 1.00 0.00 1073 LEU B N 3
ATOM 3511 C CA . LEU A 1 29 ? -7.735 12.964 -4.342 1.00 0.00 1073 LEU B CA 3
ATOM 3512 C C . LEU A 1 29 ? -6.795 14.037 -3.800 1.00 0.00 1073 LEU B C 3
ATOM 3513 O O . LEU A 1 29 ? -5.646 13.755 -3.458 1.00 0.00 1073 LEU B O 3
ATOM 3529 N N . ALA A 1 30 ? -7.290 15.268 -3.729 1.00 0.00 1074 ALA B N 3
ATOM 3530 C CA . ALA A 1 30 ? -6.485 16.378 -3.234 1.00 0.00 1074 ALA B CA 3
ATOM 3531 C C . ALA A 1 30 ? -5.302 16.640 -4.162 1.00 0.00 1074 ALA B C 3
ATOM 3532 O O . ALA A 1 30 ? -4.302 17.233 -3.756 1.00 0.00 1074 ALA B O 3
ATOM 3539 N N . THR A 1 31 ? -5.426 16.200 -5.411 1.00 0.00 1075 THR B N 3
ATOM 3540 C CA . THR A 1 31 ? -4.365 16.396 -6.388 1.00 0.00 1075 THR B CA 3
ATOM 3541 C C . THR A 1 31 ? -4.952 16.798 -7.736 1.00 0.00 1075 THR B C 3
ATOM 3542 O O . THR A 1 31 ? -5.866 16.150 -8.244 1.00 0.00 1075 THR B O 3
ATOM 3553 N N . LYS A 1 32 ? -4.416 17.865 -8.311 1.00 0.00 1076 LYS B N 3
ATOM 3554 C CA . LYS A 1 32 ? -4.886 18.343 -9.606 1.00 0.00 1076 LYS B CA 3
ATOM 3555 C C . LYS A 1 32 ? -4.054 17.742 -10.737 1.00 0.00 1076 LYS B C 3
ATOM 3556 O O . LYS A 1 32 ? -4.279 18.043 -11.909 1.00 0.00 1076 LYS B O 3
ATOM 3575 N N . ALA A 1 33 ? -3.091 16.892 -10.383 1.00 0.00 1077 ALA B N 3
ATOM 3576 C CA . ALA A 1 33 ? -2.239 16.266 -11.381 1.00 0.00 1077 ALA B CA 3
ATOM 3577 C C . ALA A 1 33 ? -1.579 15.020 -10.801 1.00 0.00 1077 ALA B C 3
ATOM 3578 O O . ALA A 1 33 ? -1.378 14.919 -9.591 1.00 0.00 1077 ALA B O 3
ATOM 3585 N N . ALA A 1 34 ? -1.237 14.081 -11.673 1.00 0.00 1078 ALA B N 3
ATOM 3586 C CA . ALA A 1 34 ? -0.589 12.845 -11.247 1.00 0.00 1078 ALA B CA 3
ATOM 3587 C C . ALA A 1 34 ? 0.778 13.139 -10.631 1.00 0.00 1078 ALA B C 3
ATOM 3588 O O . ALA A 1 34 ? 1.326 12.323 -9.890 1.00 0.00 1078 ALA B O 3
ATOM 3595 N N . ALA A 1 35 ? 1.325 14.308 -10.946 1.00 0.00 1079 ALA B N 3
ATOM 3596 C CA . ALA A 1 35 ? 2.628 14.697 -10.423 1.00 0.00 1079 ALA B CA 3
ATOM 3597 C C . ALA A 1 35 ? 2.608 14.726 -8.897 1.00 0.00 1079 ALA B C 3
ATOM 3598 O O . ALA A 1 35 ? 3.584 14.354 -8.245 1.00 0.00 1079 ALA B O 3
ATOM 3605 N N . GLY A 1 36 ? 1.493 15.171 -8.333 1.00 0.00 1080 GLY B N 3
ATOM 3606 C CA . GLY A 1 36 ? 1.357 15.245 -6.885 1.00 0.00 1080 GLY B CA 3
ATOM 3607 C C . GLY A 1 36 ? 1.439 13.859 -6.258 1.00 0.00 1080 GLY B C 3
ATOM 3608 O O . GLY A 1 36 ? 2.046 13.673 -5.204 1.00 0.00 1080 GLY B O 3
ATOM 3612 N N . THR A 1 37 ? 0.819 12.886 -6.916 1.00 0.00 1081 THR B N 3
ATOM 3613 C CA . THR A 1 37 ? 0.821 11.523 -6.422 1.00 0.00 1081 THR B CA 3
ATOM 3614 C C . THR A 1 37 ? 2.233 10.963 -6.396 1.00 0.00 1081 THR B C 3
ATOM 3615 O O . THR A 1 37 ? 2.625 10.278 -5.453 1.00 0.00 1081 THR B O 3
ATOM 3626 N N . LYS A 1 38 ? 2.992 11.256 -7.441 1.00 0.00 1082 LYS B N 3
ATOM 3627 C CA . LYS A 1 38 ? 4.362 10.774 -7.533 1.00 0.00 1082 LYS B CA 3
ATOM 3628 C C . LYS A 1 38 ? 5.204 11.306 -6.378 1.00 0.00 1082 LYS B C 3
ATOM 3629 O O . LYS A 1 38 ? 6.001 10.575 -5.785 1.00 0.00 1082 LYS B O 3
ATOM 3648 N N . LYS A 1 39 ? 5.011 12.575 -6.056 1.00 0.00 1083 LYS B N 3
ATOM 3649 C CA . LYS A 1 39 ? 5.751 13.195 -4.968 1.00 0.00 1083 LYS B CA 3
ATOM 3650 C C . LYS A 1 39 ? 5.437 12.495 -3.653 1.00 0.00 1083 LYS B C 3
ATOM 3651 O O . LYS A 1 39 ? 6.307 12.345 -2.794 1.00 0.00 1083 LYS B O 3
ATOM 3670 N N . TYR A 1 40 ? 4.183 12.081 -3.491 1.00 0.00 1084 TYR B N 3
ATOM 3671 C CA . TYR A 1 40 ? 3.764 11.416 -2.267 1.00 0.00 1084 TYR B CA 3
ATOM 3672 C C . TYR A 1 40 ? 3.483 9.947 -2.542 1.00 0.00 1084 TYR B C 3
ATOM 3673 O O . TYR A 1 40 ? 2.554 9.366 -1.983 1.00 0.00 1084 TYR B O 3
ATOM 3691 N N . ASP A 1 41 ? 4.291 9.354 -3.412 1.00 0.00 1085 ASP B N 3
ATOM 3692 C CA . ASP A 1 41 ? 4.116 7.945 -3.753 1.00 0.00 1085 ASP B CA 3
ATOM 3693 C C . ASP A 1 41 ? 4.613 7.069 -2.612 1.00 0.00 1085 ASP B C 3
ATOM 3694 O O . ASP A 1 41 ? 5.773 6.656 -2.590 1.00 0.00 1085 ASP B O 3
ATOM 3703 N N . LEU A 1 42 ? 3.727 6.801 -1.661 1.00 0.00 1086 LEU B N 3
ATOM 3704 C CA . LEU A 1 42 ? 4.079 5.988 -0.503 1.00 0.00 1086 LEU B CA 3
ATOM 3705 C C . LEU A 1 42 ? 3.609 4.551 -0.691 1.00 0.00 1086 LEU B C 3
ATOM 3706 O O . LEU A 1 42 ? 3.423 3.821 0.280 1.00 0.00 1086 LEU B O 3
ATOM 3722 N N . SER A 1 43 ? 3.432 4.153 -1.945 1.00 0.00 1087 SER B N 3
ATOM 3723 C CA . SER A 1 43 ? 2.991 2.798 -2.256 1.00 0.00 1087 SER B CA 3
ATOM 3724 C C . SER A 1 43 ? 4.002 1.772 -1.745 1.00 0.00 1087 SER B C 3
ATOM 3725 O O . SER A 1 43 ? 3.687 0.590 -1.613 1.00 0.00 1087 SER B O 3
ATOM 3733 N N . LYS A 1 44 ? 5.218 2.230 -1.468 1.00 0.00 1088 LYS B N 3
ATOM 3734 C CA . LYS A 1 44 ? 6.265 1.344 -0.970 1.00 0.00 1088 LYS B CA 3
ATOM 3735 C C . LYS A 1 44 ? 6.332 1.386 0.558 1.00 0.00 1088 LYS B C 3
ATOM 3736 O O . LYS A 1 44 ? 6.984 0.547 1.180 1.00 0.00 1088 LYS B O 3
ATOM 3755 N N . TRP A 1 45 ? 5.657 2.365 1.157 1.00 0.00 1089 TRP B N 3
ATOM 3756 C CA . TRP A 1 45 ? 5.658 2.498 2.610 1.00 0.00 1089 TRP B CA 3
ATOM 3757 C C . TRP A 1 45 ? 4.815 1.403 3.249 1.00 0.00 1089 TRP B C 3
ATOM 3758 O O . TRP A 1 45 ? 3.706 1.123 2.804 1.00 0.00 1089 TRP B O 3
ATOM 3779 N N . LYS A 1 46 ? 5.345 0.791 4.303 1.00 0.00 1090 LYS B N 3
ATOM 3780 C CA . LYS A 1 46 ? 4.626 -0.270 4.997 1.00 0.00 1090 LYS B CA 3
ATOM 3781 C C . LYS A 1 46 ? 3.344 0.263 5.621 1.00 0.00 1090 LYS B C 3
ATOM 3782 O O . LYS A 1 46 ? 3.194 1.466 5.825 1.00 0.00 1090 LYS B O 3
ATOM 3801 N N . TYR A 1 47 ? 2.423 -0.646 5.920 1.00 0.00 1091 TYR B N 3
ATOM 3802 C CA . TYR A 1 47 ? 1.157 -0.262 6.524 1.00 0.00 1091 TYR B CA 3
ATOM 3803 C C . TYR A 1 47 ? 1.414 0.495 7.816 1.00 0.00 1091 TYR B C 3
ATOM 3804 O O . TYR A 1 47 ? 0.821 1.546 8.061 1.00 0.00 1091 TYR B O 3
ATOM 3822 N N . ALA A 1 48 ? 2.302 -0.040 8.638 1.00 0.00 1092 ALA B N 3
ATOM 3823 C CA . ALA A 1 48 ? 2.631 0.608 9.905 1.00 0.00 1092 ALA B CA 3
ATOM 3824 C C . ALA A 1 48 ? 3.243 1.988 9.667 1.00 0.00 1092 ALA B C 3
ATOM 3825 O O . ALA A 1 48 ? 2.954 2.943 10.397 1.00 0.00 1092 ALA B O 3
ATOM 3832 N N . GLU A 1 49 ? 4.092 2.086 8.650 1.00 0.00 1093 GLU B N 3
ATOM 3833 C CA . GLU A 1 49 ? 4.744 3.349 8.327 1.00 0.00 1093 GLU B CA 3
ATOM 3834 C C . GLU A 1 49 ? 3.714 4.398 7.921 1.00 0.00 1093 GLU B C 3
ATOM 3835 O O . GLU A 1 49 ? 3.780 5.548 8.358 1.00 0.00 1093 GLU B O 3
ATOM 3847 N N . LEU A 1 50 ? 2.748 3.995 7.100 1.00 0.00 1094 LEU B N 3
ATOM 3848 C CA . LEU A 1 50 ? 1.705 4.905 6.669 1.00 0.00 1094 LEU B CA 3
ATOM 3849 C C . LEU A 1 50 ? 0.856 5.336 7.854 1.00 0.00 1094 LEU B C 3
ATOM 3850 O O . LEU A 1 50 ? 0.445 6.489 7.944 1.00 0.00 1094 LEU B O 3
ATOM 3866 N N . ARG A 1 51 ? 0.599 4.404 8.762 1.00 0.00 1095 ARG B N 3
ATOM 3867 C CA . ARG A 1 51 ? -0.202 4.710 9.931 1.00 0.00 1095 ARG B CA 3
ATOM 3868 C C . ARG A 1 51 ? 0.435 5.847 10.723 1.00 0.00 1095 ARG B C 3
ATOM 3869 O O . ARG A 1 51 ? -0.235 6.816 11.094 1.00 0.00 1095 ARG B O 3
ATOM 3890 N N . ASP A 1 52 ? 1.736 5.730 10.957 1.00 0.00 1096 ASP B N 3
ATOM 3891 C CA . ASP A 1 52 ? 2.462 6.758 11.684 1.00 0.00 1096 ASP B CA 3
ATOM 3892 C C . ASP A 1 52 ? 2.462 8.054 10.886 1.00 0.00 1096 ASP B C 3
ATOM 3893 O O . ASP A 1 52 ? 2.326 9.138 11.451 1.00 0.00 1096 ASP B O 3
ATOM 3902 N N . THR A 1 53 ? 2.614 7.935 9.567 1.00 0.00 1097 THR B N 3
ATOM 3903 C CA . THR A 1 53 ? 2.625 9.109 8.708 1.00 0.00 1097 THR B CA 3
ATOM 3904 C C . THR A 1 53 ? 1.308 9.868 8.828 1.00 0.00 1097 THR B C 3
ATOM 3905 O O . THR A 1 53 ? 1.296 11.091 8.894 1.00 0.00 1097 THR B O 3
ATOM 3916 N N . ILE A 1 54 ? 0.202 9.135 8.853 1.00 0.00 1098 ILE B N 3
ATOM 3917 C CA . ILE A 1 54 ? -1.111 9.763 8.968 1.00 0.00 1098 ILE B CA 3
ATOM 3918 C C . ILE A 1 54 ? -1.223 10.555 10.268 1.00 0.00 1098 ILE B C 3
ATOM 3919 O O . ILE A 1 54 ? -1.665 11.703 10.270 1.00 0.00 1098 ILE B O 3
ATOM 3935 N N . ASN A 1 55 ? -0.816 9.935 11.371 1.00 0.00 1099 ASN B N 3
ATOM 3936 C CA . ASN A 1 55 ? -0.876 10.594 12.674 1.00 0.00 1099 ASN B CA 3
ATOM 3937 C C . ASN A 1 55 ? 0.015 11.831 12.702 1.00 0.00 1099 ASN B C 3
ATOM 3938 O O . ASN A 1 55 ? -0.330 12.844 13.307 1.00 0.00 1099 ASN B O 3
ATOM 3949 N N . THR A 1 56 ? 1.165 11.737 12.047 1.00 0.00 1100 THR B N 3
ATOM 3950 C CA . THR A 1 56 ? 2.101 12.852 12.007 1.00 0.00 1100 THR B CA 3
ATOM 3951 C C . THR A 1 56 ? 1.818 13.761 10.811 1.00 0.00 1100 THR B C 3
ATOM 3952 O O . THR A 1 56 ? 2.495 14.772 10.618 1.00 0.00 1100 THR B O 3
ATOM 3963 N N . SER A 1 57 ? 0.827 13.395 9.998 1.00 0.00 1101 SER B N 3
ATOM 3964 C CA . SER A 1 57 ? 0.489 14.181 8.828 1.00 0.00 1101 SER B CA 3
ATOM 3965 C C . SER A 1 57 ? -0.062 15.537 9.242 1.00 0.00 1101 SER B C 3
ATOM 3966 O O . SER A 1 57 ? -0.983 15.626 10.055 1.00 0.00 1101 SER B O 3
ATOM 3974 N N . CYS A 1 58 ? 0.505 16.586 8.672 1.00 0.00 1102 CYS B N 3
ATOM 3975 C CA . CYS A 1 58 ? 0.066 17.942 8.976 1.00 0.00 1102 CYS B CA 3
ATOM 3976 C C . CYS A 1 58 ? -0.341 18.674 7.701 1.00 0.00 1102 CYS B C 3
ATOM 3977 O O . CYS A 1 58 ? -0.352 19.903 7.658 1.00 0.00 1102 CYS B O 3
ATOM 3985 N N . ASP A 1 59 ? -0.673 17.911 6.662 1.00 0.00 1103 ASP B N 3
ATOM 3986 C CA . ASP A 1 59 ? -1.077 18.507 5.393 1.00 0.00 1103 ASP B CA 3
ATOM 3987 C C . ASP A 1 59 ? -2.089 17.619 4.681 1.00 0.00 1103 ASP B C 3
ATOM 3988 O O . ASP A 1 59 ? -2.091 16.402 4.857 1.00 0.00 1103 ASP B O 3
ATOM 3997 N N . ILE A 1 60 ? -2.946 18.230 3.873 1.00 0.00 1104 ILE B N 3
ATOM 3998 C CA . ILE A 1 60 ? -3.953 17.479 3.141 1.00 0.00 1104 ILE B CA 3
ATOM 3999 C C . ILE A 1 60 ? -3.316 16.654 2.025 1.00 0.00 1104 ILE B C 3
ATOM 4000 O O . ILE A 1 60 ? -3.839 15.611 1.637 1.00 0.00 1104 ILE B O 3
ATOM 4016 N N . GLU A 1 61 ? -2.183 17.126 1.514 1.00 0.00 1105 GLU B N 3
ATOM 4017 C CA . GLU A 1 61 ? -1.493 16.424 0.446 1.00 0.00 1105 GLU B CA 3
ATOM 4018 C C . GLU A 1 61 ? -1.028 15.052 0.921 1.00 0.00 1105 GLU B C 3
ATOM 4019 O O . GLU A 1 61 ? -1.221 14.047 0.237 1.00 0.00 1105 GLU B O 3
ATOM 4031 N N . LEU A 1 62 ? -0.428 15.015 2.102 1.00 0.00 1106 LEU B N 3
ATOM 4032 C CA . LEU A 1 62 ? 0.047 13.760 2.658 1.00 0.00 1106 LEU B CA 3
ATOM 4033 C C . LEU A 1 62 ? -1.133 12.853 2.998 1.00 0.00 1106 LEU B C 3
ATOM 4034 O O . LEU A 1 62 ? -1.082 11.641 2.783 1.00 0.00 1106 LEU B O 3
ATOM 4050 N N . LEU A 1 63 ? -2.189 13.454 3.540 1.00 0.00 1107 LEU B N 3
ATOM 4051 C CA . LEU A 1 63 ? -3.378 12.700 3.923 1.00 0.00 1107 LEU B CA 3
ATOM 4052 C C . LEU A 1 63 ? -3.986 12.040 2.695 1.00 0.00 1107 LEU B C 3
ATOM 4053 O O . LEU A 1 63 ? -4.421 10.892 2.741 1.00 0.00 1107 LEU B O 3
ATOM 4069 N N . ALA A 1 64 ? -4.001 12.766 1.592 1.00 0.00 1108 ALA B N 3
ATOM 4070 C CA . ALA A 1 64 ? -4.538 12.232 0.356 1.00 0.00 1108 ALA B CA 3
ATOM 4071 C C . ALA A 1 64 ? -3.618 11.148 -0.197 1.00 0.00 1108 ALA B C 3
ATOM 4072 O O . ALA A 1 64 ? -4.074 10.199 -0.829 1.00 0.00 1108 ALA B O 3
ATOM 4079 N N . ALA A 1 65 ? -2.316 11.309 0.034 1.00 0.00 1109 ALA B N 3
ATOM 4080 C CA . ALA A 1 65 ? -1.341 10.345 -0.459 1.00 0.00 1109 ALA B CA 3
ATOM 4081 C C . ALA A 1 65 ? -1.530 8.978 0.190 1.00 0.00 1109 ALA B C 3
ATOM 4082 O O . ALA A 1 65 ? -1.579 7.954 -0.494 1.00 0.00 1109 ALA B O 3
ATOM 4089 N N . CYS A 1 66 ? -1.646 8.969 1.512 1.00 0.00 1110 CYS B N 3
ATOM 4090 C CA . CYS A 1 66 ? -1.833 7.723 2.243 1.00 0.00 1110 CYS B CA 3
ATOM 4091 C C . CYS A 1 66 ? -3.233 7.165 2.004 1.00 0.00 1110 CYS B C 3
ATOM 4092 O O . CYS A 1 66 ? -3.406 5.963 1.819 1.00 0.00 1110 CYS B O 3
ATOM 4100 N N . ARG A 1 67 ? -4.228 8.047 1.995 1.00 0.00 1111 ARG B N 3
ATOM 4101 C CA . ARG A 1 67 ? -5.601 7.625 1.765 1.00 0.00 1111 ARG B CA 3
ATOM 4102 C C . ARG A 1 67 ? -5.737 6.994 0.385 1.00 0.00 1111 ARG B C 3
ATOM 4103 O O . ARG A 1 67 ? -6.397 5.965 0.222 1.00 0.00 1111 ARG B O 3
ATOM 4124 N N . GLU A 1 68 ? -5.098 7.610 -0.601 1.00 0.00 1112 GLU B N 3
ATOM 4125 C CA . GLU A 1 68 ? -5.140 7.092 -1.959 1.00 0.00 1112 GLU B CA 3
ATOM 4126 C C . GLU A 1 68 ? -4.474 5.726 -2.020 1.00 0.00 1112 GLU B C 3
ATOM 4127 O O . GLU A 1 68 ? -4.984 4.804 -2.657 1.00 0.00 1112 GLU B O 3
ATOM 4139 N N . GLU A 1 69 ? -3.330 5.601 -1.349 1.00 0.00 1113 GLU B N 3
ATOM 4140 C CA . GLU A 1 69 ? -2.607 4.338 -1.330 1.00 0.00 1113 GLU B CA 3
ATOM 4141 C C . GLU A 1 69 ? -3.455 3.251 -0.684 1.00 0.00 1113 GLU B C 3
ATOM 4142 O O . GLU A 1 69 ? -3.485 2.120 -1.153 1.00 0.00 1113 GLU B O 3
ATOM 4154 N N . PHE A 1 70 ? -4.133 3.606 0.397 1.00 0.00 1114 PHE B N 3
ATOM 4155 C CA . PHE A 1 70 ? -4.967 2.644 1.107 1.00 0.00 1114 PHE B CA 3
ATOM 4156 C C . PHE A 1 70 ? -6.062 2.107 0.191 1.00 0.00 1114 PHE B C 3
ATOM 4157 O O . PHE A 1 70 ? -6.317 0.906 0.160 1.00 0.00 1114 PHE B O 3
ATOM 4174 N N . HIS A 1 71 ? -6.700 2.997 -0.559 1.00 0.00 1115 HIS B N 3
ATOM 4175 C CA . HIS A 1 71 ? -7.756 2.588 -1.467 1.00 0.00 1115 HIS B CA 3
ATOM 4176 C C . HIS A 1 71 ? -7.211 1.619 -2.515 1.00 0.00 1115 HIS B C 3
ATOM 4177 O O . HIS A 1 71 ? -7.808 0.577 -2.782 1.00 0.00 1115 HIS B O 3
ATOM 4191 N N . ARG A 1 72 ? -6.071 1.970 -3.107 1.00 0.00 1116 ARG B N 3
ATOM 4192 C CA . ARG A 1 72 ? -5.463 1.123 -4.128 1.00 0.00 1116 ARG B CA 3
ATOM 4193 C C . ARG A 1 72 ? -5.026 -0.214 -3.538 1.00 0.00 1116 ARG B C 3
ATOM 4194 O O . ARG A 1 72 ? -5.215 -1.267 -4.150 1.00 0.00 1116 ARG B O 3
ATOM 4215 N N . ARG A 1 73 ? -4.450 -0.167 -2.343 1.00 0.00 1117 ARG B N 3
ATOM 4216 C CA . ARG A 1 73 ? -4.002 -1.380 -1.677 1.00 0.00 1117 ARG B CA 3
ATOM 4217 C C . ARG A 1 73 ? -5.180 -2.292 -1.367 1.00 0.00 1117 ARG B C 3
ATOM 4218 O O . ARG A 1 73 ? -5.101 -3.505 -1.553 1.00 0.00 1117 ARG B O 3
ATOM 4239 N N . LEU A 1 74 ? -6.276 -1.704 -0.904 1.00 0.00 1118 LEU B N 3
ATOM 4240 C CA . LEU A 1 74 ? -7.463 -2.484 -0.587 1.00 0.00 1118 LEU B CA 3
ATOM 4241 C C . LEU A 1 74 ? -8.014 -3.157 -1.839 1.00 0.00 1118 LEU B C 3
ATOM 4242 O O . LEU A 1 74 ? -8.442 -4.312 -1.795 1.00 0.00 1118 LEU B O 3
ATOM 4258 N N . LYS A 1 75 ? -8.007 -2.433 -2.952 1.00 0.00 1119 LYS B N 3
ATOM 4259 C CA . LYS A 1 75 ? -8.513 -2.978 -4.201 1.00 0.00 1119 LYS B CA 3
ATOM 4260 C C . LYS A 1 75 ? -7.697 -4.194 -4.623 1.00 0.00 1119 LYS B C 3
ATOM 4261 O O . LYS A 1 75 ? -8.250 -5.217 -5.029 1.00 0.00 1119 LYS B O 3
ATOM 4280 N N . VAL A 1 76 ? -6.376 -4.078 -4.524 1.00 0.00 1120 VAL B N 3
ATOM 4281 C CA . VAL A 1 76 ? -5.495 -5.174 -4.898 1.00 0.00 1120 VAL B CA 3
ATOM 4282 C C . VAL A 1 76 ? -5.727 -6.370 -3.985 1.00 0.00 1120 VAL B C 3
ATOM 4283 O O . VAL A 1 76 ? -5.732 -7.517 -4.431 1.00 0.00 1120 VAL B O 3
ATOM 4296 N N . TYR A 1 77 ? -5.910 -6.090 -2.701 1.00 0.00 1121 TYR B N 3
ATOM 4297 C CA . TYR A 1 77 ? -6.132 -7.147 -1.720 1.00 0.00 1121 TYR B CA 3
ATOM 4298 C C . TYR A 1 77 ? -7.370 -7.955 -2.080 1.00 0.00 1121 TYR B C 3
ATOM 4299 O O . TYR A 1 77 ? -7.342 -9.187 -2.082 1.00 0.00 1121 TYR B O 3
ATOM 4317 N N . HIS A 1 78 ? -8.452 -7.254 -2.388 1.00 0.00 1122 HIS B N 3
ATOM 4318 C CA . HIS A 1 78 ? -9.694 -7.920 -2.753 1.00 0.00 1122 HIS B CA 3
ATOM 4319 C C . HIS A 1 78 ? -9.504 -8.739 -4.025 1.00 0.00 1122 HIS B C 3
ATOM 4320 O O . HIS A 1 78 ? -9.988 -9.865 -4.130 1.00 0.00 1122 HIS B O 3
ATOM 4334 N N . ALA A 1 79 ? -8.788 -8.170 -4.988 1.00 0.00 1123 ALA B N 3
ATOM 4335 C CA . ALA A 1 79 ? -8.534 -8.865 -6.243 1.00 0.00 1123 ALA B CA 3
ATOM 4336 C C . ALA A 1 79 ? -7.721 -10.137 -6.003 1.00 0.00 1123 ALA B C 3
ATOM 4337 O O . ALA A 1 79 ? -7.995 -11.179 -6.601 1.00 0.00 1123 ALA B O 3
ATOM 4344 N N . TRP A 1 80 ? -6.722 -10.055 -5.123 1.00 0.00 1124 TRP B N 3
ATOM 4345 C CA . TRP A 1 80 ? -5.890 -11.200 -4.822 1.00 0.00 1124 TRP B CA 3
ATOM 4346 C C . TRP A 1 80 ? -6.733 -12.331 -4.253 1.00 0.00 1124 TRP B C 3
ATOM 4347 O O . TRP A 1 80 ? -6.603 -13.484 -4.666 1.00 0.00 1124 TRP B O 3
ATOM 4368 N N . LYS A 1 81 ? -7.605 -11.990 -3.311 1.00 0.00 1125 LYS B N 3
ATOM 4369 C CA . LYS A 1 81 ? -8.482 -12.980 -2.699 1.00 0.00 1125 LYS B CA 3
ATOM 4370 C C . LYS A 1 81 ? -9.393 -13.601 -3.739 1.00 0.00 1125 LYS B C 3
ATOM 4371 O O . LYS A 1 81 ? -9.656 -14.796 -3.707 1.00 0.00 1125 LYS B O 3
ATOM 4390 N N . SER A 1 82 ? -9.867 -12.779 -4.657 1.00 0.00 1126 SER B N 3
ATOM 4391 C CA . SER A 1 82 ? -10.750 -13.262 -5.714 1.00 0.00 1126 SER B CA 3
ATOM 4392 C C . SER A 1 82 ? -10.019 -14.273 -6.590 1.00 0.00 1126 SER B C 3
ATOM 4393 O O . SER A 1 82 ? -10.589 -15.275 -7.002 1.00 0.00 1126 SER B O 3
ATOM 4401 N N . LYS A 1 83 ? -8.755 -14.001 -6.889 1.00 0.00 1127 LYS B N 3
ATOM 4402 C CA . LYS A 1 83 ? -7.980 -14.910 -7.727 1.00 0.00 1127 LYS B CA 3
ATOM 4403 C C . LYS A 1 83 ? -7.765 -16.254 -7.031 1.00 0.00 1127 LYS B C 3
ATOM 4404 O O . LYS A 1 83 ? -7.926 -17.313 -7.636 1.00 0.00 1127 LYS B O 3
ATOM 4423 N N . ASN A 1 84 ? -7.392 -16.198 -5.755 1.00 0.00 1128 ASN B N 3
ATOM 4424 C CA . ASN A 1 84 ? -7.148 -17.414 -4.977 1.00 0.00 1128 ASN B CA 3
ATOM 4425 C C . ASN A 1 84 ? -8.450 -18.154 -4.671 1.00 0.00 1128 ASN B C 3
ATOM 4426 O O . ASN A 1 84 ? -8.495 -19.384 -4.681 1.00 0.00 1128 ASN B O 3
ATOM 4437 N N . LYS A 1 85 ? -9.502 -17.395 -4.389 1.00 0.00 1129 LYS B N 3
ATOM 4438 C CA . LYS A 1 85 ? -10.796 -17.982 -4.062 1.00 0.00 1129 LYS B CA 3
ATOM 4439 C C . LYS A 1 85 ? -11.586 -18.289 -5.327 1.00 0.00 1129 LYS B C 3
ATOM 4440 O O . LYS A 1 85 ? -11.815 -19.450 -5.663 1.00 0.00 1129 LYS B O 3
ATOM 4459 N N . LYS A 1 86 ? -11.988 -17.239 -6.027 1.00 0.00 1130 LYS B N 3
ATOM 4460 C CA . LYS A 1 86 ? -12.747 -17.402 -7.263 1.00 0.00 1130 LYS B CA 3
ATOM 4461 C C . LYS A 1 86 ? -11.828 -17.840 -8.397 1.00 0.00 1130 LYS B C 3
ATOM 4462 O O . LYS A 1 86 ? -10.770 -17.249 -8.615 1.00 0.00 1130 LYS B O 3
ATOM 4481 N N . ARG A 1 87 ? -12.237 -18.880 -9.114 1.00 0.00 1131 ARG B N 3
ATOM 4482 C CA . ARG A 1 87 ? -11.441 -19.393 -10.224 1.00 0.00 1131 ARG B CA 3
ATOM 4483 C C . ARG A 1 87 ? -12.153 -20.562 -10.901 1.00 0.00 1131 ARG B C 3
ATOM 4484 O O . ARG A 1 87 ? -13.364 -20.647 -10.776 1.00 0.00 1131 ARG B O 3
ATOM 4506 N N . ILE B 2 9 ? 4.259 -18.243 -0.486 1.00 0.00 46 ILE A N 3
ATOM 4507 C CA . ILE B 2 9 ? 3.151 -18.440 0.489 1.00 0.00 46 ILE A CA 3
ATOM 4508 C C . ILE B 2 9 ? 2.022 -17.460 0.175 1.00 0.00 46 ILE A C 3
ATOM 4509 O O . ILE B 2 9 ? 2.260 -16.277 -0.072 1.00 0.00 46 ILE A O 3
ATOM 4525 N N . GLU B 2 10 ? 0.792 -17.959 0.185 1.00 0.00 47 GLU A N 3
ATOM 4526 C CA . GLU B 2 10 ? -0.360 -17.116 -0.107 1.00 0.00 47 GLU A CA 3
ATOM 4527 C C . GLU B 2 10 ? -0.486 -15.999 0.926 1.00 0.00 47 GLU A C 3
ATOM 4528 O O . GLU B 2 10 ? -0.764 -14.849 0.584 1.00 0.00 47 GLU A O 3
ATOM 4540 N N . ASN B 2 11 ? -0.273 -16.342 2.189 1.00 0.00 48 ASN A N 3
ATOM 4541 C CA . ASN B 2 11 ? -0.369 -15.357 3.256 1.00 0.00 48 ASN A CA 3
ATOM 4542 C C . ASN B 2 11 ? 0.664 -14.258 3.052 1.00 0.00 48 ASN A C 3
ATOM 4543 O O . ASN B 2 11 ? 0.386 -13.080 3.270 1.00 0.00 48 ASN A O 3
ATOM 4554 N N . ASP B 2 12 ? 1.857 -14.652 2.628 1.00 0.00 49 ASP A N 3
ATOM 4555 C CA . ASP B 2 12 ? 2.925 -13.687 2.392 1.00 0.00 49 ASP A CA 3
ATOM 4556 C C . ASP B 2 12 ? 2.542 -12.717 1.279 1.00 0.00 49 ASP A C 3
ATOM 4557 O O . ASP B 2 12 ? 2.811 -11.519 1.369 1.00 0.00 49 ASP A O 3
ATOM 4566 N N . GLU B 2 13 ? 1.917 -13.242 0.232 1.00 0.00 50 GLU A N 3
ATOM 4567 C CA . GLU B 2 13 ? 1.508 -12.405 -0.889 1.00 0.00 50 GLU A CA 3
ATOM 4568 C C . GLU B 2 13 ? 0.481 -11.368 -0.437 1.00 0.00 50 GLU A C 3
ATOM 4569 O O . GLU B 2 13 ? 0.549 -10.196 -0.816 1.00 0.00 50 GLU A O 3
ATOM 4581 N N . ALA B 2 14 ? -0.467 -11.807 0.384 1.00 0.00 51 ALA A N 3
ATOM 4582 C CA . ALA B 2 14 ? -1.499 -10.909 0.887 1.00 0.00 51 ALA A CA 3
ATOM 4583 C C . ALA B 2 14 ? -0.879 -9.814 1.747 1.00 0.00 51 ALA A C 3
ATOM 4584 O O . ALA B 2 14 ? -1.274 -8.651 1.670 1.00 0.00 51 ALA A O 3
ATOM 4591 N N . PHE B 2 15 ? 0.100 -10.194 2.564 1.00 0.00 52 PHE A N 3
ATOM 4592 C CA . PHE B 2 15 ? 0.770 -9.231 3.426 1.00 0.00 52 PHE A CA 3
ATOM 4593 C C . PHE B 2 15 ? 1.460 -8.158 2.595 1.00 0.00 52 PHE A C 3
ATOM 4594 O O . PHE B 2 15 ? 1.380 -6.974 2.912 1.00 0.00 52 PHE A O 3
ATOM 4611 N N . ALA B 2 16 ? 2.128 -8.578 1.528 1.00 0.00 53 ALA A N 3
ATOM 4612 C CA . ALA B 2 16 ? 2.822 -7.636 0.659 1.00 0.00 53 ALA A CA 3
ATOM 4613 C C . ALA B 2 16 ? 1.832 -6.647 0.052 1.00 0.00 53 ALA A C 3
ATOM 4614 O O . ALA B 2 16 ? 2.118 -5.460 -0.064 1.00 0.00 53 ALA A O 3
ATOM 4621 N N . ILE B 2 17 ? 0.665 -7.142 -0.331 1.00 0.00 54 ILE A N 3
ATOM 4622 C CA . ILE B 2 17 ? -0.350 -6.283 -0.918 1.00 0.00 54 ILE A CA 3
ATOM 4623 C C . ILE B 2 17 ? -0.761 -5.185 0.059 1.00 0.00 54 ILE A C 3
ATOM 4624 O O . ILE B 2 17 ? -0.961 -4.035 -0.332 1.00 0.00 54 ILE A O 3
ATOM 4640 N N . LEU B 2 18 ? -0.900 -5.550 1.323 1.00 0.00 55 LEU A N 3
ATOM 4641 C CA . LEU B 2 18 ? -1.305 -4.593 2.344 1.00 0.00 55 LEU A CA 3
ATOM 4642 C C . LEU B 2 18 ? -0.106 -4.125 3.168 1.00 0.00 55 LEU A C 3
ATOM 4643 O O . LEU B 2 18 ? -0.257 -3.730 4.323 1.00 0.00 55 LEU A O 3
ATOM 4659 N N . ASP B 2 19 ? 1.085 -4.167 2.574 1.00 0.00 56 ASP A N 3
ATOM 4660 C CA . ASP B 2 19 ? 2.285 -3.728 3.282 1.00 0.00 56 ASP A CA 3
ATOM 4661 C C . ASP B 2 19 ? 3.322 -3.190 2.308 1.00 0.00 56 ASP A C 3
ATOM 4662 O O . ASP B 2 19 ? 3.678 -2.014 2.342 1.00 0.00 56 ASP A O 3
ATOM 4671 N N . GLY B 2 20 ? 3.793 -4.061 1.428 1.00 0.00 57 GLY A N 3
ATOM 4672 C CA . GLY B 2 20 ? 4.787 -3.661 0.434 1.00 0.00 57 GLY A CA 3
ATOM 4673 C C . GLY B 2 20 ? 4.123 -3.021 -0.788 1.00 0.00 57 GLY A C 3
ATOM 4674 O O . GLY B 2 20 ? 4.807 -2.545 -1.695 1.00 0.00 57 GLY A O 3
ATOM 4678 N N . GLY B 2 21 ? 2.789 -3.018 -0.813 1.00 0.00 58 GLY A N 3
ATOM 4679 C CA . GLY B 2 21 ? 2.056 -2.439 -1.931 1.00 0.00 58 GLY A CA 3
ATOM 4680 C C . GLY B 2 21 ? 2.229 -3.294 -3.179 1.00 0.00 58 GLY A C 3
ATOM 4681 O O . GLY B 2 21 ? 2.059 -2.812 -4.298 1.00 0.00 58 GLY A O 3
ATOM 4685 N N . ALA B 2 22 ? 2.580 -4.563 -2.981 1.00 0.00 59 ALA A N 3
ATOM 4686 C CA . ALA B 2 22 ? 2.783 -5.463 -4.108 1.00 0.00 59 ALA A CA 3
ATOM 4687 C C . ALA B 2 22 ? 1.449 -5.889 -4.720 1.00 0.00 59 ALA A C 3
ATOM 4688 O O . ALA B 2 22 ? 0.418 -5.862 -4.054 1.00 0.00 59 ALA A O 3
ATOM 4695 N N . PRO B 2 23 ? 1.451 -6.289 -5.964 1.00 0.00 60 PRO A N 3
ATOM 4696 C CA . PRO B 2 23 ? 0.215 -6.741 -6.660 1.00 0.00 60 PRO A CA 3
ATOM 4697 C C . PRO B 2 23 ? -0.217 -8.139 -6.223 1.00 0.00 60 PRO A C 3
ATOM 4698 O O . PRO B 2 23 ? -1.375 -8.522 -6.386 1.00 0.00 60 PRO A O 3
ATOM 4709 N N . GLY B 2 24 ? 0.727 -8.895 -5.671 1.00 0.00 61 GLY A N 3
ATOM 4710 C CA . GLY B 2 24 ? 0.438 -10.250 -5.218 1.00 0.00 61 GLY A CA 3
ATOM 4711 C C . GLY B 2 24 ? 1.701 -10.933 -4.705 1.00 0.00 61 GLY A C 3
ATOM 4712 O O . GLY B 2 24 ? 1.876 -12.105 -4.995 1.00 0.00 61 GLY A O 3
ATOM 4717 N N . ARG A 1 6 ? 6.864 -4.238 10.947 1.00 0.00 1050 ARG B N 4
ATOM 4718 C CA . ARG A 1 6 ? 5.823 -4.730 10.002 1.00 0.00 1050 ARG B CA 4
ATOM 4719 C C . ARG A 1 6 ? 4.562 -5.091 10.783 1.00 0.00 1050 ARG B C 4
ATOM 4720 O O . ARG A 1 6 ? 4.608 -5.287 11.998 1.00 0.00 1050 ARG B O 4
ATOM 4741 N N . PRO A 1 7 ? 3.445 -5.184 10.112 1.00 0.00 1051 PRO B N 4
ATOM 4742 C CA . PRO A 1 7 ? 2.148 -5.533 10.752 1.00 0.00 1051 PRO B CA 4
ATOM 4743 C C . PRO A 1 7 ? 2.081 -7.000 11.150 1.00 0.00 1051 PRO B C 4
ATOM 4744 O O . PRO A 1 7 ? 2.443 -7.889 10.379 1.00 0.00 1051 PRO B O 4
ATOM 4755 N N . LYS A 1 8 ? 1.608 -7.232 12.356 1.00 0.00 1052 LYS B N 4
ATOM 4756 C CA . LYS A 1 8 ? 1.476 -8.584 12.883 1.00 0.00 1052 LYS B CA 4
ATOM 4757 C C . LYS A 1 8 ? 0.062 -9.125 12.675 1.00 0.00 1052 LYS B C 4
ATOM 4758 O O . LYS A 1 8 ? -0.201 -10.302 12.920 1.00 0.00 1052 LYS B O 4
ATOM 4777 N N . MET A 1 9 ? -0.851 -8.262 12.232 1.00 0.00 1053 MET B N 4
ATOM 4778 C CA . MET A 1 9 ? -2.230 -8.679 12.014 1.00 0.00 1053 MET B CA 4
ATOM 4779 C C . MET A 1 9 ? -2.355 -9.405 10.681 1.00 0.00 1053 MET B C 4
ATOM 4780 O O . MET A 1 9 ? -1.515 -9.251 9.797 1.00 0.00 1053 MET B O 4
ATOM 4794 N N . THR A 1 10 ? -3.414 -10.199 10.542 1.00 0.00 1054 THR B N 4
ATOM 4795 C CA . THR A 1 10 ? -3.639 -10.943 9.309 1.00 0.00 1054 THR B CA 4
ATOM 4796 C C . THR A 1 10 ? -4.034 -9.991 8.182 1.00 0.00 1054 THR B C 4
ATOM 4797 O O . THR A 1 10 ? -4.444 -8.859 8.435 1.00 0.00 1054 THR B O 4
ATOM 4808 N N . PRO A 1 11 ? -3.906 -10.416 6.951 1.00 0.00 1055 PRO B N 4
ATOM 4809 C CA . PRO A 1 11 ? -4.253 -9.564 5.771 1.00 0.00 1055 PRO B CA 4
ATOM 4810 C C . PRO A 1 11 ? -5.657 -8.981 5.883 1.00 0.00 1055 PRO B C 4
ATOM 4811 O O . PRO A 1 11 ? -5.878 -7.805 5.591 1.00 0.00 1055 PRO B O 4
ATOM 4822 N N . GLU A 1 12 ? -6.601 -9.807 6.325 1.00 0.00 1056 GLU B N 4
ATOM 4823 C CA . GLU A 1 12 ? -7.977 -9.355 6.486 1.00 0.00 1056 GLU B CA 4
ATOM 4824 C C . GLU A 1 12 ? -8.063 -8.294 7.577 1.00 0.00 1056 GLU B C 4
ATOM 4825 O O . GLU A 1 12 ? -8.779 -7.303 7.439 1.00 0.00 1056 GLU B O 4
ATOM 4837 N N . GLN A 1 13 ? -7.321 -8.504 8.662 1.00 0.00 1057 GLN B N 4
ATOM 4838 C CA . GLN A 1 13 ? -7.323 -7.547 9.762 1.00 0.00 1057 GLN B CA 4
ATOM 4839 C C . GLN A 1 13 ? -6.765 -6.207 9.320 1.00 0.00 1057 GLN B C 4
ATOM 4840 O O . GLN A 1 13 ? -7.287 -5.157 9.694 1.00 0.00 1057 GLN B O 4
ATOM 4854 N N . MET A 1 14 ? -5.704 -6.240 8.527 1.00 0.00 1058 MET B N 4
ATOM 4855 C CA . MET A 1 14 ? -5.107 -5.002 8.060 1.00 0.00 1058 MET B CA 4
ATOM 4856 C C . MET A 1 14 ? -6.093 -4.236 7.196 1.00 0.00 1058 MET B C 4
ATOM 4857 O O . MET A 1 14 ? -6.199 -3.015 7.296 1.00 0.00 1058 MET B O 4
ATOM 4871 N N . ALA A 1 15 ? -6.818 -4.955 6.349 1.00 0.00 1059 ALA B N 4
ATOM 4872 C CA . ALA A 1 15 ? -7.792 -4.312 5.477 1.00 0.00 1059 ALA B CA 4
ATOM 4873 C C . ALA A 1 15 ? -8.884 -3.638 6.294 1.00 0.00 1059 ALA B C 4
ATOM 4874 O O . ALA A 1 15 ? -9.310 -2.523 5.984 1.00 0.00 1059 ALA B O 4
ATOM 4881 N N . LYS A 1 16 ? -9.339 -4.319 7.341 1.00 0.00 1060 LYS B N 4
ATOM 4882 C CA . LYS A 1 16 ? -10.386 -3.769 8.189 1.00 0.00 1060 LYS B CA 4
ATOM 4883 C C . LYS A 1 16 ? -9.911 -2.490 8.860 1.00 0.00 1060 LYS B C 4
ATOM 4884 O O . LYS A 1 16 ? -10.659 -1.517 8.960 1.00 0.00 1060 LYS B O 4
ATOM 4903 N N . GLU A 1 17 ? -8.663 -2.488 9.318 1.00 0.00 1061 GLU B N 4
ATOM 4904 C CA . GLU A 1 17 ? -8.115 -1.311 9.972 1.00 0.00 1061 GLU B CA 4
ATOM 4905 C C . GLU A 1 17 ? -8.045 -0.141 8.995 1.00 0.00 1061 GLU B C 4
ATOM 4906 O O . GLU A 1 17 ? -8.325 0.999 9.364 1.00 0.00 1061 GLU B O 4
ATOM 4918 N N . MET A 1 18 ? -7.669 -0.423 7.748 1.00 0.00 1062 MET B N 4
ATOM 4919 C CA . MET A 1 18 ? -7.571 0.630 6.745 1.00 0.00 1062 MET B CA 4
ATOM 4920 C C . MET A 1 18 ? -8.933 1.273 6.517 1.00 0.00 1062 MET B C 4
ATOM 4921 O O . MET A 1 18 ? -9.044 2.494 6.424 1.00 0.00 1062 MET B O 4
ATOM 4935 N N . SER A 1 19 ? -9.970 0.445 6.438 1.00 0.00 1063 SER B N 4
ATOM 4936 C CA . SER A 1 19 ? -11.318 0.957 6.231 1.00 0.00 1063 SER B CA 4
ATOM 4937 C C . SER A 1 19 ? -11.749 1.817 7.414 1.00 0.00 1063 SER B C 4
ATOM 4938 O O . SER A 1 19 ? -12.365 2.869 7.241 1.00 0.00 1063 SER B O 4
ATOM 4946 N N . GLU A 1 20 ? -11.419 1.360 8.618 1.00 0.00 1064 GLU B N 4
ATOM 4947 C CA . GLU A 1 20 ? -11.775 2.089 9.830 1.00 0.00 1064 GLU B CA 4
ATOM 4948 C C . GLU A 1 20 ? -11.095 3.451 9.875 1.00 0.00 1064 GLU B C 4
ATOM 4949 O O . GLU A 1 20 ? -11.709 4.448 10.254 1.00 0.00 1064 GLU B O 4
ATOM 4961 N N . PHE A 1 21 ? -9.822 3.491 9.487 1.00 0.00 1065 PHE B N 4
ATOM 4962 C CA . PHE A 1 21 ? -9.081 4.744 9.494 1.00 0.00 1065 PHE B CA 4
ATOM 4963 C C . PHE A 1 21 ? -9.646 5.706 8.462 1.00 0.00 1065 PHE B C 4
ATOM 4964 O O . PHE A 1 21 ? -9.774 6.903 8.714 1.00 0.00 1065 PHE B O 4
ATOM 4981 N N . LEU A 1 22 ? -9.987 5.168 7.297 1.00 0.00 1066 LEU B N 4
ATOM 4982 C CA . LEU A 1 22 ? -10.543 5.984 6.227 1.00 0.00 1066 LEU B CA 4
ATOM 4983 C C . LEU A 1 22 ? -11.904 6.542 6.633 1.00 0.00 1066 LEU B C 4
ATOM 4984 O O . LEU A 1 22 ? -12.210 7.706 6.381 1.00 0.00 1066 LEU B O 4
ATOM 5000 N N . SER A 1 23 ? -12.715 5.702 7.269 1.00 0.00 1067 SER B N 4
ATOM 5001 C CA . SER A 1 23 ? -14.040 6.119 7.717 1.00 0.00 1067 SER B CA 4
ATOM 5002 C C . SER A 1 23 ? -13.933 7.211 8.778 1.00 0.00 1067 SER B C 4
ATOM 5003 O O . SER A 1 23 ? -14.668 8.197 8.749 1.00 0.00 1067 SER B O 4
ATOM 5011 N N . ARG A 1 24 ? -13.015 7.016 9.722 1.00 0.00 1068 ARG B N 4
ATOM 5012 C CA . ARG A 1 24 ? -12.819 7.979 10.802 1.00 0.00 1068 ARG B CA 4
ATOM 5013 C C . ARG A 1 24 ? -12.376 9.333 10.260 1.00 0.00 1068 ARG B C 4
ATOM 5014 O O . ARG A 1 24 ? -12.810 10.377 10.748 1.00 0.00 1068 ARG B O 4
ATOM 5035 N N . GLY A 1 25 ? -11.504 9.312 9.260 1.00 0.00 1069 GLY B N 4
ATOM 5036 C CA . GLY A 1 25 ? -11.006 10.552 8.681 1.00 0.00 1069 GLY B CA 4
ATOM 5037 C C . GLY A 1 25 ? -12.114 11.278 7.907 1.00 0.00 1069 GLY B C 4
ATOM 5038 O O . GLY A 1 25 ? -13.016 11.850 8.522 1.00 0.00 1069 GLY B O 4
ATOM 5042 N N . PRO A 1 26 ? -12.082 11.278 6.593 1.00 0.00 1070 PRO B N 4
ATOM 5043 C CA . PRO A 1 26 ? -13.127 11.969 5.778 1.00 0.00 1070 PRO B CA 4
ATOM 5044 C C . PRO A 1 26 ? -14.476 11.257 5.838 1.00 0.00 1070 PRO B C 4
ATOM 5045 O O . PRO A 1 26 ? -14.542 10.031 5.910 1.00 0.00 1070 PRO B O 4
ATOM 5056 N N . ALA A 1 27 ? -15.552 12.041 5.805 1.00 0.00 1071 ALA B N 4
ATOM 5057 C CA . ALA A 1 27 ? -16.899 11.478 5.855 1.00 0.00 1071 ALA B CA 4
ATOM 5058 C C . ALA A 1 27 ? -17.162 10.586 4.650 1.00 0.00 1071 ALA B C 4
ATOM 5059 O O . ALA A 1 27 ? -17.744 9.510 4.774 1.00 0.00 1071 ALA B O 4
ATOM 5066 N N . VAL A 1 28 ? -16.728 11.044 3.482 1.00 0.00 1072 VAL B N 4
ATOM 5067 C CA . VAL A 1 28 ? -16.922 10.285 2.259 1.00 0.00 1072 VAL B CA 4
ATOM 5068 C C . VAL A 1 28 ? -15.754 10.500 1.304 1.00 0.00 1072 VAL B C 4
ATOM 5069 O O . VAL A 1 28 ? -15.361 11.633 1.025 1.00 0.00 1072 VAL B O 4
ATOM 5082 N N . LEU A 1 29 ? -15.213 9.401 0.805 1.00 0.00 1073 LEU B N 4
ATOM 5083 C CA . LEU A 1 29 ? -14.092 9.457 -0.130 1.00 0.00 1073 LEU B CA 4
ATOM 5084 C C . LEU A 1 29 ? -14.542 9.122 -1.550 1.00 0.00 1073 LEU B C 4
ATOM 5085 O O . LEU A 1 29 ? -13.715 8.851 -2.421 1.00 0.00 1073 LEU B O 4
ATOM 5101 N N . ALA A 1 30 ? -15.848 9.137 -1.775 1.00 0.00 1074 ALA B N 4
ATOM 5102 C CA . ALA A 1 30 ? -16.392 8.835 -3.090 1.00 0.00 1074 ALA B CA 4
ATOM 5103 C C . ALA A 1 30 ? -15.906 9.854 -4.107 1.00 0.00 1074 ALA B C 4
ATOM 5104 O O . ALA A 1 30 ? -15.813 9.568 -5.300 1.00 0.00 1074 ALA B O 4
ATOM 5111 N N . THR A 1 31 ? -15.614 11.052 -3.622 1.00 0.00 1075 THR B N 4
ATOM 5112 C CA . THR A 1 31 ? -15.153 12.120 -4.485 1.00 0.00 1075 THR B CA 4
ATOM 5113 C C . THR A 1 31 ? -13.779 11.794 -5.056 1.00 0.00 1075 THR B C 4
ATOM 5114 O O . THR A 1 31 ? -12.983 11.090 -4.434 1.00 0.00 1075 THR B O 4
ATOM 5125 N N . LYS A 1 32 ? -13.512 12.313 -6.244 1.00 0.00 1076 LYS B N 4
ATOM 5126 C CA . LYS A 1 32 ? -12.234 12.082 -6.908 1.00 0.00 1076 LYS B CA 4
ATOM 5127 C C . LYS A 1 32 ? -11.236 13.179 -6.542 1.00 0.00 1076 LYS B C 4
ATOM 5128 O O . LYS A 1 32 ? -10.224 13.364 -7.219 1.00 0.00 1076 LYS B O 4
ATOM 5147 N N . ALA A 1 33 ? -11.524 13.911 -5.467 1.00 0.00 1077 ALA B N 4
ATOM 5148 C CA . ALA A 1 33 ? -10.638 14.982 -5.030 1.00 0.00 1077 ALA B CA 4
ATOM 5149 C C . ALA A 1 33 ? -9.269 14.418 -4.664 1.00 0.00 1077 ALA B C 4
ATOM 5150 O O . ALA A 1 33 ? -9.166 13.336 -4.086 1.00 0.00 1077 ALA B O 4
ATOM 5157 N N . ALA A 1 34 ? -8.222 15.158 -5.008 1.00 0.00 1078 ALA B N 4
ATOM 5158 C CA . ALA A 1 34 ? -6.860 14.724 -4.715 1.00 0.00 1078 ALA B CA 4
ATOM 5159 C C . ALA A 1 34 ? -6.537 13.415 -5.438 1.00 0.00 1078 ALA B C 4
ATOM 5160 O O . ALA A 1 34 ? -5.615 12.694 -5.058 1.00 0.00 1078 ALA B O 4
ATOM 5167 N N . ALA A 1 35 ? -7.296 13.116 -6.487 1.00 0.00 1079 ALA B N 4
ATOM 5168 C CA . ALA A 1 35 ? -7.074 11.900 -7.258 1.00 0.00 1079 ALA B CA 4
ATOM 5169 C C . ALA A 1 35 ? -5.700 11.920 -7.928 1.00 0.00 1079 ALA B C 4
ATOM 5170 O O . ALA A 1 35 ? -5.023 10.896 -8.013 1.00 0.00 1079 ALA B O 4
ATOM 5177 N N . GLY A 1 36 ? -5.303 13.093 -8.413 1.00 0.00 1080 GLY B N 4
ATOM 5178 C CA . GLY A 1 36 ? -4.017 13.243 -9.090 1.00 0.00 1080 GLY B CA 4
ATOM 5179 C C . GLY A 1 36 ? -2.960 13.833 -8.164 1.00 0.00 1080 GLY B C 4
ATOM 5180 O O . GLY A 1 36 ? -1.901 14.266 -8.618 1.00 0.00 1080 GLY B O 4
ATOM 5184 N N . THR A 1 37 ? -3.252 13.860 -6.868 1.00 0.00 1081 THR B N 4
ATOM 5185 C CA . THR A 1 37 ? -2.320 14.408 -5.899 1.00 0.00 1081 THR B CA 4
ATOM 5186 C C . THR A 1 37 ? -1.551 13.293 -5.188 1.00 0.00 1081 THR B C 4
ATOM 5187 O O . THR A 1 37 ? -0.888 13.532 -4.178 1.00 0.00 1081 THR B O 4
ATOM 5198 N N . LYS A 1 38 ? -1.644 12.072 -5.719 1.00 0.00 1082 LYS B N 4
ATOM 5199 C CA . LYS A 1 38 ? -0.953 10.931 -5.130 1.00 0.00 1082 LYS B CA 4
ATOM 5200 C C . LYS A 1 38 ? 0.445 10.775 -5.726 1.00 0.00 1082 LYS B C 4
ATOM 5201 O O . LYS A 1 38 ? 0.943 9.660 -5.884 1.00 0.00 1082 LYS B O 4
ATOM 5220 N N . LYS A 1 39 ? 1.073 11.899 -6.055 1.00 0.00 1083 LYS B N 4
ATOM 5221 C CA . LYS A 1 39 ? 2.410 11.877 -6.634 1.00 0.00 1083 LYS B CA 4
ATOM 5222 C C . LYS A 1 39 ? 3.407 11.270 -5.652 1.00 0.00 1083 LYS B C 4
ATOM 5223 O O . LYS A 1 39 ? 4.456 10.764 -6.051 1.00 0.00 1083 LYS B O 4
ATOM 5242 N N . TYR A 1 40 ? 3.076 11.325 -4.363 1.00 0.00 1084 TYR B N 4
ATOM 5243 C CA . TYR A 1 40 ? 3.959 10.782 -3.342 1.00 0.00 1084 TYR B CA 4
ATOM 5244 C C . TYR A 1 40 ? 4.063 9.267 -3.483 1.00 0.00 1084 TYR B C 4
ATOM 5245 O O . TYR A 1 40 ? 3.062 8.582 -3.692 1.00 0.00 1084 TYR B O 4
ATOM 5263 N N . ASP A 1 41 ? 5.280 8.755 -3.367 1.00 0.00 1085 ASP B N 4
ATOM 5264 C CA . ASP A 1 41 ? 5.509 7.319 -3.482 1.00 0.00 1085 ASP B CA 4
ATOM 5265 C C . ASP A 1 41 ? 5.375 6.652 -2.118 1.00 0.00 1085 ASP B C 4
ATOM 5266 O O . ASP A 1 41 ? 6.373 6.313 -1.480 1.00 0.00 1085 ASP B O 4
ATOM 5275 N N . LEU A 1 42 ? 4.136 6.465 -1.678 1.00 0.00 1086 LEU B N 4
ATOM 5276 C CA . LEU A 1 42 ? 3.879 5.835 -0.388 1.00 0.00 1086 LEU B CA 4
ATOM 5277 C C . LEU A 1 42 ? 3.515 4.361 -0.560 1.00 0.00 1086 LEU B C 4
ATOM 5278 O O . LEU A 1 42 ? 3.301 3.652 0.422 1.00 0.00 1086 LEU B O 4
ATOM 5294 N N . SER A 1 43 ? 3.456 3.901 -1.808 1.00 0.00 1087 SER B N 4
ATOM 5295 C CA . SER A 1 43 ? 3.127 2.510 -2.081 1.00 0.00 1087 SER B CA 4
ATOM 5296 C C . SER A 1 43 ? 4.248 1.593 -1.600 1.00 0.00 1087 SER B C 4
ATOM 5297 O O . SER A 1 43 ? 4.078 0.377 -1.528 1.00 0.00 1087 SER B O 4
ATOM 5305 N N . LYS A 1 44 ? 5.392 2.183 -1.273 1.00 0.00 1088 LYS B N 4
ATOM 5306 C CA . LYS A 1 44 ? 6.525 1.405 -0.788 1.00 0.00 1088 LYS B CA 4
ATOM 5307 C C . LYS A 1 44 ? 6.596 1.439 0.740 1.00 0.00 1088 LYS B C 4
ATOM 5308 O O . LYS A 1 44 ? 7.385 0.717 1.348 1.00 0.00 1088 LYS B O 4
ATOM 5327 N N . TRP A 1 45 ? 5.768 2.285 1.353 1.00 0.00 1089 TRP B N 4
ATOM 5328 C CA . TRP A 1 45 ? 5.752 2.405 2.808 1.00 0.00 1089 TRP B CA 4
ATOM 5329 C C . TRP A 1 45 ? 4.930 1.289 3.430 1.00 0.00 1089 TRP B C 4
ATOM 5330 O O . TRP A 1 45 ? 3.848 0.956 2.954 1.00 0.00 1089 TRP B O 4
ATOM 5351 N N . LYS A 1 46 ? 5.444 0.725 4.511 1.00 0.00 1090 LYS B N 4
ATOM 5352 C CA . LYS A 1 46 ? 4.743 -0.348 5.205 1.00 0.00 1090 LYS B CA 4
ATOM 5353 C C . LYS A 1 46 ? 3.423 0.149 5.771 1.00 0.00 1090 LYS B C 4
ATOM 5354 O O . LYS A 1 46 ? 3.214 1.354 5.925 1.00 0.00 1090 LYS B O 4
ATOM 5373 N N . TYR A 1 47 ? 2.541 -0.787 6.088 1.00 0.00 1091 TYR B N 4
ATOM 5374 C CA . TYR A 1 47 ? 1.247 -0.442 6.650 1.00 0.00 1091 TYR B CA 4
ATOM 5375 C C . TYR A 1 47 ? 1.441 0.373 7.917 1.00 0.00 1091 TYR B C 4
ATOM 5376 O O . TYR A 1 47 ? 0.802 1.405 8.107 1.00 0.00 1091 TYR B O 4
ATOM 5394 N N . ALA A 1 48 ? 2.332 -0.096 8.780 1.00 0.00 1092 ALA B N 4
ATOM 5395 C CA . ALA A 1 48 ? 2.598 0.619 10.025 1.00 0.00 1092 ALA B CA 4
ATOM 5396 C C . ALA A 1 48 ? 3.154 2.012 9.735 1.00 0.00 1092 ALA B C 4
ATOM 5397 O O . ALA A 1 48 ? 2.810 2.984 10.410 1.00 0.00 1092 ALA B O 4
ATOM 5404 N N . GLU A 1 49 ? 4.021 2.096 8.732 1.00 0.00 1093 GLU B N 4
ATOM 5405 C CA . GLU A 1 49 ? 4.632 3.369 8.356 1.00 0.00 1093 GLU B CA 4
ATOM 5406 C C . GLU A 1 49 ? 3.575 4.363 7.883 1.00 0.00 1093 GLU B C 4
ATOM 5407 O O . GLU A 1 49 ? 3.604 5.532 8.264 1.00 0.00 1093 GLU B O 4
ATOM 5419 N N . LEU A 1 50 ? 2.635 3.895 7.070 1.00 0.00 1094 LEU B N 4
ATOM 5420 C CA . LEU A 1 50 ? 1.575 4.763 6.580 1.00 0.00 1094 LEU B CA 4
ATOM 5421 C C . LEU A 1 50 ? 0.704 5.235 7.728 1.00 0.00 1094 LEU B C 4
ATOM 5422 O O . LEU A 1 50 ? 0.282 6.387 7.764 1.00 0.00 1094 LEU B O 4
ATOM 5438 N N . ARG A 1 51 ? 0.442 4.337 8.664 1.00 0.00 1095 ARG B N 4
ATOM 5439 C CA . ARG A 1 51 ? -0.377 4.678 9.810 1.00 0.00 1095 ARG B CA 4
ATOM 5440 C C . ARG A 1 51 ? 0.265 5.825 10.582 1.00 0.00 1095 ARG B C 4
ATOM 5441 O O . ARG A 1 51 ? -0.394 6.814 10.911 1.00 0.00 1095 ARG B O 4
ATOM 5462 N N . ASP A 1 52 ? 1.560 5.696 10.848 1.00 0.00 1096 ASP B N 4
ATOM 5463 C CA . ASP A 1 52 ? 2.287 6.735 11.562 1.00 0.00 1096 ASP B CA 4
ATOM 5464 C C . ASP A 1 52 ? 2.300 8.017 10.742 1.00 0.00 1096 ASP B C 4
ATOM 5465 O O . ASP A 1 52 ? 2.180 9.116 11.285 1.00 0.00 1096 ASP B O 4
ATOM 5474 N N . THR A 1 53 ? 2.453 7.874 9.429 1.00 0.00 1097 THR B N 4
ATOM 5475 C CA . THR A 1 53 ? 2.486 9.036 8.557 1.00 0.00 1097 THR B CA 4
ATOM 5476 C C . THR A 1 53 ? 1.184 9.821 8.672 1.00 0.00 1097 THR B C 4
ATOM 5477 O O . THR A 1 53 ? 1.196 11.042 8.750 1.00 0.00 1097 THR B O 4
ATOM 5488 N N . ILE A 1 54 ? 0.062 9.112 8.675 1.00 0.00 1098 ILE B N 4
ATOM 5489 C CA . ILE A 1 54 ? -1.237 9.776 8.778 1.00 0.00 1098 ILE B CA 4
ATOM 5490 C C . ILE A 1 54 ? -1.350 10.550 10.089 1.00 0.00 1098 ILE B C 4
ATOM 5491 O O . ILE A 1 54 ? -1.743 11.715 10.101 1.00 0.00 1098 ILE B O 4
ATOM 5507 N N . ASN A 1 55 ? -0.999 9.896 11.191 1.00 0.00 1099 ASN B N 4
ATOM 5508 C CA . ASN A 1 55 ? -1.068 10.536 12.503 1.00 0.00 1099 ASN B CA 4
ATOM 5509 C C . ASN A 1 55 ? -0.130 11.733 12.584 1.00 0.00 1099 ASN B C 4
ATOM 5510 O O . ASN A 1 55 ? -0.461 12.754 13.187 1.00 0.00 1099 ASN B O 4
ATOM 5521 N N . THR A 1 56 ? 1.041 11.604 11.976 1.00 0.00 1100 THR B N 4
ATOM 5522 C CA . THR A 1 56 ? 2.020 12.682 11.992 1.00 0.00 1100 THR B CA 4
ATOM 5523 C C . THR A 1 56 ? 1.820 13.624 10.806 1.00 0.00 1100 THR B C 4
ATOM 5524 O O . THR A 1 56 ? 2.557 14.599 10.651 1.00 0.00 1100 THR B O 4
ATOM 5535 N N . SER A 1 57 ? 0.841 13.320 9.957 1.00 0.00 1101 SER B N 4
ATOM 5536 C CA . SER A 1 57 ? 0.588 14.136 8.788 1.00 0.00 1101 SER B CA 4
ATOM 5537 C C . SER A 1 57 ? 0.314 15.575 9.190 1.00 0.00 1101 SER B C 4
ATOM 5538 O O . SER A 1 57 ? -0.519 15.849 10.054 1.00 0.00 1101 SER B O 4
ATOM 5546 N N . CYS A 1 58 ? 1.013 16.487 8.540 1.00 0.00 1102 CYS B N 4
ATOM 5547 C CA . CYS A 1 58 ? 0.839 17.906 8.804 1.00 0.00 1102 CYS B CA 4
ATOM 5548 C C . CYS A 1 58 ? 0.280 18.615 7.570 1.00 0.00 1102 CYS B C 4
ATOM 5549 O O . CYS A 1 58 ? 0.011 19.817 7.605 1.00 0.00 1102 CYS B O 4
ATOM 5557 N N . ASP A 1 59 ? 0.107 17.866 6.478 1.00 0.00 1103 ASP B N 4
ATOM 5558 C CA . ASP A 1 59 ? -0.418 18.446 5.245 1.00 0.00 1103 ASP B CA 4
ATOM 5559 C C . ASP A 1 59 ? -1.550 17.591 4.679 1.00 0.00 1103 ASP B C 4
ATOM 5560 O O . ASP A 1 59 ? -1.509 16.359 4.741 1.00 0.00 1103 ASP B O 4
ATOM 5569 N N . ILE A 1 60 ? -2.558 18.252 4.119 1.00 0.00 1104 ILE B N 4
ATOM 5570 C CA . ILE A 1 60 ? -3.691 17.546 3.540 1.00 0.00 1104 ILE B CA 4
ATOM 5571 C C . ILE A 1 60 ? -3.264 16.765 2.300 1.00 0.00 1104 ILE B C 4
ATOM 5572 O O . ILE A 1 60 ? -3.875 15.756 1.952 1.00 0.00 1104 ILE B O 4
ATOM 5588 N N . GLU A 1 61 ? -2.211 17.238 1.643 1.00 0.00 1105 GLU B N 4
ATOM 5589 C CA . GLU A 1 61 ? -1.708 16.574 0.445 1.00 0.00 1105 GLU B CA 4
ATOM 5590 C C . GLU A 1 61 ? -1.198 15.178 0.781 1.00 0.00 1105 GLU B C 4
ATOM 5591 O O . GLU A 1 61 ? -1.495 14.207 0.082 1.00 0.00 1105 GLU B O 4
ATOM 5603 N N . LEU A 1 62 ? -0.440 15.081 1.867 1.00 0.00 1106 LEU B N 4
ATOM 5604 C CA . LEU A 1 62 ? 0.094 13.799 2.290 1.00 0.00 1106 LEU B CA 4
ATOM 5605 C C . LEU A 1 62 ? -1.044 12.876 2.705 1.00 0.00 1106 LEU B C 4
ATOM 5606 O O . LEU A 1 62 ? -1.037 11.683 2.399 1.00 0.00 1106 LEU B O 4
ATOM 5622 N N . LEU A 1 63 ? -2.014 13.437 3.416 1.00 0.00 1107 LEU B N 4
ATOM 5623 C CA . LEU A 1 63 ? -3.154 12.654 3.880 1.00 0.00 1107 LEU B CA 4
ATOM 5624 C C . LEU A 1 63 ? -3.900 12.073 2.692 1.00 0.00 1107 LEU B C 4
ATOM 5625 O O . LEU A 1 63 ? -4.291 10.908 2.702 1.00 0.00 1107 LEU B O 4
ATOM 5641 N N . ALA A 1 64 ? -4.076 12.885 1.665 1.00 0.00 1108 ALA B N 4
ATOM 5642 C CA . ALA A 1 64 ? -4.756 12.438 0.466 1.00 0.00 1108 ALA B CA 4
ATOM 5643 C C . ALA A 1 64 ? -3.982 11.299 -0.187 1.00 0.00 1108 ALA B C 4
ATOM 5644 O O . ALA A 1 64 ? -4.572 10.355 -0.707 1.00 0.00 1108 ALA B O 4
ATOM 5651 N N . ALA A 1 65 ? -2.656 11.401 -0.162 1.00 0.00 1109 ALA B N 4
ATOM 5652 C CA . ALA A 1 65 ? -1.814 10.377 -0.766 1.00 0.00 1109 ALA B CA 4
ATOM 5653 C C . ALA A 1 65 ? -1.968 9.046 -0.041 1.00 0.00 1109 ALA B C 4
ATOM 5654 O O . ALA A 1 65 ? -2.064 7.993 -0.668 1.00 0.00 1109 ALA B O 4
ATOM 5661 N N . CYS A 1 66 ? -1.980 9.104 1.281 1.00 0.00 1110 CYS B N 4
ATOM 5662 C CA . CYS A 1 66 ? -2.109 7.902 2.089 1.00 0.00 1110 CYS B CA 4
ATOM 5663 C C . CYS A 1 66 ? -3.485 7.281 1.904 1.00 0.00 1110 CYS B C 4
ATOM 5664 O O . CYS A 1 66 ? -3.622 6.061 1.812 1.00 0.00 1110 CYS B O 4
ATOM 5672 N N . ARG A 1 67 ? -4.497 8.131 1.845 1.00 0.00 1111 ARG B N 4
ATOM 5673 C CA . ARG A 1 67 ? -5.860 7.665 1.659 1.00 0.00 1111 ARG B CA 4
ATOM 5674 C C . ARG A 1 67 ? -5.988 6.935 0.328 1.00 0.00 1111 ARG B C 4
ATOM 5675 O O . ARG A 1 67 ? -6.593 5.866 0.243 1.00 0.00 1111 ARG B O 4
ATOM 5696 N N . GLU A 1 68 ? -5.390 7.513 -0.704 1.00 0.00 1112 GLU B N 4
ATOM 5697 C CA . GLU A 1 68 ? -5.416 6.905 -2.028 1.00 0.00 1112 GLU B CA 4
ATOM 5698 C C . GLU A 1 68 ? -4.635 5.602 -2.028 1.00 0.00 1112 GLU B C 4
ATOM 5699 O O . GLU A 1 68 ? -5.053 4.620 -2.642 1.00 0.00 1112 GLU B O 4
ATOM 5711 N N . GLU A 1 69 ? -3.498 5.592 -1.333 1.00 0.00 1113 GLU B N 4
ATOM 5712 C CA . GLU A 1 69 ? -2.682 4.394 -1.266 1.00 0.00 1113 GLU B CA 4
ATOM 5713 C C . GLU A 1 69 ? -3.455 3.272 -0.594 1.00 0.00 1113 GLU B C 4
ATOM 5714 O O . GLU A 1 69 ? -3.396 2.122 -1.022 1.00 0.00 1113 GLU B O 4
ATOM 5726 N N . PHE A 1 70 ? -4.179 3.614 0.462 1.00 0.00 1114 PHE B N 4
ATOM 5727 C CA . PHE A 1 70 ? -4.959 2.621 1.186 1.00 0.00 1114 PHE B CA 4
ATOM 5728 C C . PHE A 1 70 ? -6.048 2.043 0.292 1.00 0.00 1114 PHE B C 4
ATOM 5729 O O . PHE A 1 70 ? -6.276 0.836 0.285 1.00 0.00 1114 PHE B O 4
ATOM 5746 N N . HIS A 1 71 ? -6.719 2.908 -0.465 1.00 0.00 1115 HIS B N 4
ATOM 5747 C CA . HIS A 1 71 ? -7.779 2.451 -1.357 1.00 0.00 1115 HIS B CA 4
ATOM 5748 C C . HIS A 1 71 ? -7.222 1.522 -2.428 1.00 0.00 1115 HIS B C 4
ATOM 5749 O O . HIS A 1 71 ? -7.804 0.478 -2.722 1.00 0.00 1115 HIS B O 4
ATOM 5763 N N . ARG A 1 72 ? -6.086 1.903 -3.003 1.00 0.00 1116 ARG B N 4
ATOM 5764 C CA . ARG A 1 72 ? -5.462 1.091 -4.038 1.00 0.00 1116 ARG B CA 4
ATOM 5765 C C . ARG A 1 72 ? -4.978 -0.235 -3.461 1.00 0.00 1116 ARG B C 4
ATOM 5766 O O . ARG A 1 72 ? -5.151 -1.290 -4.073 1.00 0.00 1116 ARG B O 4
ATOM 5787 N N . ARG A 1 73 ? -4.384 -0.175 -2.275 1.00 0.00 1117 ARG B N 4
ATOM 5788 C CA . ARG A 1 73 ? -3.894 -1.379 -1.620 1.00 0.00 1117 ARG B CA 4
ATOM 5789 C C . ARG A 1 73 ? -5.040 -2.323 -1.273 1.00 0.00 1117 ARG B C 4
ATOM 5790 O O . ARG A 1 73 ? -4.939 -3.535 -1.469 1.00 0.00 1117 ARG B O 4
ATOM 5811 N N . LEU A 1 74 ? -6.135 -1.763 -0.771 1.00 0.00 1118 LEU B N 4
ATOM 5812 C CA . LEU A 1 74 ? -7.293 -2.572 -0.416 1.00 0.00 1118 LEU B CA 4
ATOM 5813 C C . LEU A 1 74 ? -7.877 -3.242 -1.657 1.00 0.00 1118 LEU B C 4
ATOM 5814 O O . LEU A 1 74 ? -8.284 -4.403 -1.613 1.00 0.00 1118 LEU B O 4
ATOM 5830 N N . LYS A 1 75 ? -7.914 -2.502 -2.761 1.00 0.00 1119 LYS B N 4
ATOM 5831 C CA . LYS A 1 75 ? -8.449 -3.033 -4.011 1.00 0.00 1119 LYS B CA 4
ATOM 5832 C C . LYS A 1 75 ? -7.627 -4.229 -4.481 1.00 0.00 1119 LYS B C 4
ATOM 5833 O O . LYS A 1 75 ? -8.178 -5.242 -4.913 1.00 0.00 1119 LYS B O 4
ATOM 5852 N N . VAL A 1 76 ? -6.306 -4.096 -4.405 1.00 0.00 1120 VAL B N 4
ATOM 5853 C CA . VAL A 1 76 ? -5.414 -5.162 -4.833 1.00 0.00 1120 VAL B CA 4
ATOM 5854 C C . VAL A 1 76 ? -5.648 -6.403 -3.986 1.00 0.00 1120 VAL B C 4
ATOM 5855 O O . VAL A 1 76 ? -5.674 -7.522 -4.494 1.00 0.00 1120 VAL B O 4
ATOM 5868 N N . TYR A 1 77 ? -5.817 -6.192 -2.688 1.00 0.00 1121 TYR B N 4
ATOM 5869 C CA . TYR A 1 77 ? -6.049 -7.299 -1.768 1.00 0.00 1121 TYR B CA 4
ATOM 5870 C C . TYR A 1 77 ? -7.305 -8.060 -2.167 1.00 0.00 1121 TYR B C 4
ATOM 5871 O O . TYR A 1 77 ? -7.307 -9.290 -2.223 1.00 0.00 1121 TYR B O 4
ATOM 5889 N N . HIS A 1 78 ? -8.373 -7.322 -2.440 1.00 0.00 1122 HIS B N 4
ATOM 5890 C CA . HIS A 1 78 ? -9.632 -7.942 -2.827 1.00 0.00 1122 HIS B CA 4
ATOM 5891 C C . HIS A 1 78 ? -9.446 -8.768 -4.096 1.00 0.00 1122 HIS B C 4
ATOM 5892 O O . HIS A 1 78 ? -9.891 -9.912 -4.172 1.00 0.00 1122 HIS B O 4
ATOM 5906 N N . ALA A 1 79 ? -8.785 -8.182 -5.090 1.00 0.00 1123 ALA B N 4
ATOM 5907 C CA . ALA A 1 79 ? -8.550 -8.883 -6.347 1.00 0.00 1123 ALA B CA 4
ATOM 5908 C C . ALA A 1 79 ? -7.704 -10.135 -6.120 1.00 0.00 1123 ALA B C 4
ATOM 5909 O O . ALA A 1 79 ? -7.967 -11.186 -6.696 1.00 0.00 1123 ALA B O 4
ATOM 5916 N N . TRP A 1 80 ? -6.687 -10.024 -5.274 1.00 0.00 1124 TRP B N 4
ATOM 5917 C CA . TRP A 1 80 ? -5.829 -11.150 -4.989 1.00 0.00 1124 TRP B CA 4
ATOM 5918 C C . TRP A 1 80 ? -6.638 -12.294 -4.380 1.00 0.00 1124 TRP B C 4
ATOM 5919 O O . TRP A 1 80 ? -6.510 -13.445 -4.791 1.00 0.00 1124 TRP B O 4
ATOM 5940 N N . LYS A 1 81 ? -7.479 -11.961 -3.408 1.00 0.00 1125 LYS B N 4
ATOM 5941 C CA . LYS A 1 81 ? -8.319 -12.958 -2.751 1.00 0.00 1125 LYS B CA 4
ATOM 5942 C C . LYS A 1 81 ? -9.284 -13.589 -3.737 1.00 0.00 1125 LYS B C 4
ATOM 5943 O O . LYS A 1 81 ? -9.557 -14.782 -3.672 1.00 0.00 1125 LYS B O 4
ATOM 5962 N N . SER A 1 82 ? -9.806 -12.779 -4.634 1.00 0.00 1126 SER B N 4
ATOM 5963 C CA . SER A 1 82 ? -10.755 -13.273 -5.621 1.00 0.00 1126 SER B CA 4
ATOM 5964 C C . SER A 1 82 ? -10.087 -14.316 -6.510 1.00 0.00 1126 SER B C 4
ATOM 5965 O O . SER A 1 82 ? -10.705 -15.301 -6.898 1.00 0.00 1126 SER B O 4
ATOM 5973 N N . LYS A 1 83 ? -8.814 -14.090 -6.828 1.00 0.00 1127 LYS B N 4
ATOM 5974 C CA . LYS A 1 83 ? -8.073 -15.021 -7.673 1.00 0.00 1127 LYS B CA 4
ATOM 5975 C C . LYS A 1 83 ? -7.794 -16.335 -6.943 1.00 0.00 1127 LYS B C 4
ATOM 5976 O O . LYS A 1 83 ? -7.955 -17.416 -7.501 1.00 0.00 1127 LYS B O 4
ATOM 5995 N N . ASN A 1 84 ? -7.366 -16.227 -5.691 1.00 0.00 1128 ASN B N 4
ATOM 5996 C CA . ASN A 1 84 ? -7.055 -17.411 -4.894 1.00 0.00 1128 ASN B CA 4
ATOM 5997 C C . ASN A 1 84 ? -8.317 -18.189 -4.540 1.00 0.00 1128 ASN B C 4
ATOM 5998 O O . ASN A 1 84 ? -8.319 -19.420 -4.541 1.00 0.00 1128 ASN B O 4
ATOM 6009 N N . LYS A 1 85 ? -9.387 -17.465 -4.239 1.00 0.00 1129 LYS B N 4
ATOM 6010 C CA . LYS A 1 85 ? -10.648 -18.102 -3.882 1.00 0.00 1129 LYS B CA 4
ATOM 6011 C C . LYS A 1 85 ? -11.386 -18.547 -5.139 1.00 0.00 1129 LYS B C 4
ATOM 6012 O O . LYS A 1 85 ? -12.135 -19.522 -5.121 1.00 0.00 1129 LYS B O 4
ATOM 6031 N N . LYS A 1 86 ? -11.168 -17.817 -6.226 1.00 0.00 1130 LYS B N 4
ATOM 6032 C CA . LYS A 1 86 ? -11.815 -18.136 -7.496 1.00 0.00 1130 LYS B CA 4
ATOM 6033 C C . LYS A 1 86 ? -10.847 -17.977 -8.662 1.00 0.00 1130 LYS B C 4
ATOM 6034 O O . LYS A 1 86 ? -10.096 -17.004 -8.728 1.00 0.00 1130 LYS B O 4
ATOM 6053 N N . ARG A 1 87 ? -10.877 -18.933 -9.584 1.00 0.00 1131 ARG B N 4
ATOM 6054 C CA . ARG A 1 87 ? -10.000 -18.889 -10.748 1.00 0.00 1131 ARG B CA 4
ATOM 6055 C C . ARG A 1 87 ? -10.341 -20.012 -11.722 1.00 0.00 1131 ARG B C 4
ATOM 6056 O O . ARG A 1 87 ? -10.105 -19.834 -12.906 1.00 0.00 1131 ARG B O 4
ATOM 6078 N N . ILE B 2 9 ? 4.666 -17.725 -0.349 1.00 0.00 46 ILE A N 4
ATOM 6079 C CA . ILE B 2 9 ? 3.401 -18.290 0.199 1.00 0.00 46 ILE A CA 4
ATOM 6080 C C . ILE B 2 9 ? 2.252 -17.334 -0.110 1.00 0.00 46 ILE A C 4
ATOM 6081 O O . ILE B 2 9 ? 2.462 -16.137 -0.313 1.00 0.00 46 ILE A O 4
ATOM 6097 N N . GLU B 2 10 ? 1.040 -17.870 -0.150 1.00 0.00 47 GLU A N 4
ATOM 6098 C CA . GLU B 2 10 ? -0.132 -17.053 -0.445 1.00 0.00 47 GLU A CA 4
ATOM 6099 C C . GLU B 2 10 ? -0.317 -15.975 0.616 1.00 0.00 47 GLU A C 4
ATOM 6100 O O . GLU B 2 10 ? -0.611 -14.821 0.303 1.00 0.00 47 GLU A O 4
ATOM 6112 N N . ASN B 2 11 ? -0.138 -16.352 1.873 1.00 0.00 48 ASN A N 4
ATOM 6113 C CA . ASN B 2 11 ? -0.289 -15.402 2.961 1.00 0.00 48 ASN A CA 4
ATOM 6114 C C . ASN B 2 11 ? 0.722 -14.275 2.822 1.00 0.00 48 ASN A C 4
ATOM 6115 O O . ASN B 2 11 ? 0.408 -13.111 3.066 1.00 0.00 48 ASN A O 4
ATOM 6126 N N . ASP B 2 12 ? 1.936 -14.628 2.424 1.00 0.00 49 ASP A N 4
ATOM 6127 C CA . ASP B 2 12 ? 2.985 -13.630 2.254 1.00 0.00 49 ASP A CA 4
ATOM 6128 C C . ASP B 2 12 ? 2.606 -12.626 1.171 1.00 0.00 49 ASP A C 4
ATOM 6129 O O . ASP B 2 12 ? 2.843 -11.426 1.313 1.00 0.00 49 ASP A O 4
ATOM 6138 N N . GLU B 2 13 ? 2.019 -13.124 0.087 1.00 0.00 50 GLU A N 4
ATOM 6139 C CA . GLU B 2 13 ? 1.618 -12.253 -1.011 1.00 0.00 50 GLU A CA 4
ATOM 6140 C C . GLU B 2 13 ? 0.567 -11.251 -0.543 1.00 0.00 50 GLU A C 4
ATOM 6141 O O . GLU B 2 13 ? 0.624 -10.067 -0.883 1.00 0.00 50 GLU A O 4
ATOM 6153 N N . ALA B 2 14 ? -0.389 -11.731 0.245 1.00 0.00 51 ALA A N 4
ATOM 6154 C CA . ALA B 2 14 ? -1.440 -10.862 0.755 1.00 0.00 51 ALA A CA 4
ATOM 6155 C C . ALA B 2 14 ? -0.850 -9.786 1.659 1.00 0.00 51 ALA A C 4
ATOM 6156 O O . ALA B 2 14 ? -1.268 -8.628 1.614 1.00 0.00 51 ALA A O 4
ATOM 6163 N N . PHE B 2 15 ? 0.124 -10.173 2.477 1.00 0.00 52 PHE A N 4
ATOM 6164 C CA . PHE B 2 15 ? 0.763 -9.222 3.380 1.00 0.00 52 PHE A CA 4
ATOM 6165 C C . PHE B 2 15 ? 1.436 -8.106 2.591 1.00 0.00 52 PHE A C 4
ATOM 6166 O O . PHE B 2 15 ? 1.323 -6.937 2.946 1.00 0.00 52 PHE A O 4
ATOM 6183 N N . ALA B 2 16 ? 2.125 -8.471 1.517 1.00 0.00 53 ALA A N 4
ATOM 6184 C CA . ALA B 2 16 ? 2.804 -7.478 0.689 1.00 0.00 53 ALA A CA 4
ATOM 6185 C C . ALA B 2 16 ? 1.796 -6.497 0.109 1.00 0.00 53 ALA A C 4
ATOM 6186 O O . ALA B 2 16 ? 2.049 -5.298 0.034 1.00 0.00 53 ALA A O 4
ATOM 6193 N N . ILE B 2 17 ? 0.649 -7.012 -0.303 1.00 0.00 54 ILE A N 4
ATOM 6194 C CA . ILE B 2 17 ? -0.386 -6.171 -0.870 1.00 0.00 54 ILE A CA 4
ATOM 6195 C C . ILE B 2 17 ? -0.826 -5.108 0.134 1.00 0.00 54 ILE A C 4
ATOM 6196 O O . ILE B 2 17 ? -1.042 -3.952 -0.227 1.00 0.00 54 ILE A O 4
ATOM 6212 N N . LEU B 2 18 ? -0.970 -5.512 1.389 1.00 0.00 55 LEU A N 4
ATOM 6213 C CA . LEU B 2 18 ? -1.401 -4.590 2.435 1.00 0.00 55 LEU A CA 4
ATOM 6214 C C . LEU B 2 18 ? -0.225 -4.105 3.279 1.00 0.00 55 LEU A C 4
ATOM 6215 O O . LEU B 2 18 ? -0.406 -3.698 4.425 1.00 0.00 55 LEU A O 4
ATOM 6231 N N . ASP B 2 19 ? 0.979 -4.150 2.715 1.00 0.00 56 ASP A N 4
ATOM 6232 C CA . ASP B 2 19 ? 2.162 -3.701 3.442 1.00 0.00 56 ASP A CA 4
ATOM 6233 C C . ASP B 2 19 ? 3.154 -3.034 2.496 1.00 0.00 56 ASP A C 4
ATOM 6234 O O . ASP B 2 19 ? 3.463 -1.853 2.632 1.00 0.00 56 ASP A O 4
ATOM 6243 N N . GLY B 2 20 ? 3.635 -3.797 1.528 1.00 0.00 57 GLY A N 4
ATOM 6244 C CA . GLY B 2 20 ? 4.581 -3.267 0.555 1.00 0.00 57 GLY A CA 4
ATOM 6245 C C . GLY B 2 20 ? 3.860 -2.679 -0.658 1.00 0.00 57 GLY A C 4
ATOM 6246 O O . GLY B 2 20 ? 4.497 -2.145 -1.566 1.00 0.00 57 GLY A O 4
ATOM 6250 N N . GLY B 2 21 ? 2.531 -2.787 -0.678 1.00 0.00 58 GLY A N 4
ATOM 6251 C CA . GLY B 2 21 ? 1.757 -2.266 -1.796 1.00 0.00 58 GLY A CA 4
ATOM 6252 C C . GLY B 2 21 ? 2.004 -3.100 -3.051 1.00 0.00 58 GLY A C 4
ATOM 6253 O O . GLY B 2 21 ? 1.807 -2.627 -4.168 1.00 0.00 58 GLY A O 4
ATOM 6257 N N . ALA B 2 22 ? 2.452 -4.339 -2.857 1.00 0.00 59 ALA A N 4
ATOM 6258 C CA . ALA B 2 22 ? 2.740 -5.226 -3.978 1.00 0.00 59 ALA A CA 4
ATOM 6259 C C . ALA B 2 22 ? 1.454 -5.748 -4.614 1.00 0.00 59 ALA A C 4
ATOM 6260 O O . ALA B 2 22 ? 0.402 -5.742 -3.983 1.00 0.00 59 ALA A O 4
ATOM 6267 N N . PRO B 2 23 ? 1.513 -6.198 -5.840 1.00 0.00 60 PRO A N 4
ATOM 6268 C CA . PRO B 2 23 ? 0.316 -6.741 -6.546 1.00 0.00 60 PRO A CA 4
ATOM 6269 C C . PRO B 2 23 ? -0.261 -7.968 -5.848 1.00 0.00 60 PRO A C 4
ATOM 6270 O O . PRO B 2 23 ? -1.478 -8.142 -5.778 1.00 0.00 60 PRO A O 4
ATOM 6281 N N . GLY B 2 24 ? 0.623 -8.821 -5.338 1.00 0.00 61 GLY A N 4
ATOM 6282 C CA . GLY B 2 24 ? 0.195 -10.038 -4.656 1.00 0.00 61 GLY A CA 4
ATOM 6283 C C . GLY B 2 24 ? 1.056 -11.226 -5.072 1.00 0.00 61 GLY A C 4
ATOM 6284 O O . GLY B 2 24 ? 2.253 -11.041 -5.219 1.00 0.00 61 GLY A O 4
ATOM 6289 N N . ARG A 1 6 ? 5.060 -3.549 9.307 1.00 0.00 1050 ARG B N 5
ATOM 6290 C CA . ARG A 1 6 ? 4.820 -5.013 9.168 1.00 0.00 1050 ARG B CA 5
ATOM 6291 C C . ARG A 1 6 ? 4.119 -5.538 10.418 1.00 0.00 1050 ARG B C 5
ATOM 6292 O O . ARG A 1 6 ? 4.725 -6.217 11.245 1.00 0.00 1050 ARG B O 5
ATOM 6313 N N . PRO A 1 7 ? 2.857 -5.237 10.563 1.00 0.00 1051 PRO B N 5
ATOM 6314 C CA . PRO A 1 7 ? 2.046 -5.681 11.725 1.00 0.00 1051 PRO B CA 5
ATOM 6315 C C . PRO A 1 7 ? 1.718 -7.166 11.654 1.00 0.00 1051 PRO B C 5
ATOM 6316 O O . PRO A 1 7 ? 1.729 -7.773 10.583 1.00 0.00 1051 PRO B O 5
ATOM 6327 N N . LYS A 1 8 ? 1.418 -7.731 12.806 1.00 0.00 1052 LYS B N 5
ATOM 6328 C CA . LYS A 1 8 ? 1.071 -9.142 12.894 1.00 0.00 1052 LYS B CA 5
ATOM 6329 C C . LYS A 1 8 ? -0.395 -9.373 12.521 1.00 0.00 1052 LYS B C 5
ATOM 6330 O O . LYS A 1 8 ? -0.857 -10.513 12.487 1.00 0.00 1052 LYS B O 5
ATOM 6349 N N . MET A 1 9 ? -1.122 -8.290 12.248 1.00 0.00 1053 MET B N 5
ATOM 6350 C CA . MET A 1 9 ? -2.527 -8.405 11.886 1.00 0.00 1053 MET B CA 5
ATOM 6351 C C . MET A 1 9 ? -2.670 -9.154 10.566 1.00 0.00 1053 MET B C 5
ATOM 6352 O O . MET A 1 9 ? -1.825 -9.034 9.680 1.00 0.00 1053 MET B O 5
ATOM 6366 N N . THR A 1 10 ? -3.742 -9.926 10.445 1.00 0.00 1054 THR B N 5
ATOM 6367 C CA . THR A 1 10 ? -3.990 -10.695 9.230 1.00 0.00 1054 THR B CA 5
ATOM 6368 C C . THR A 1 10 ? -4.363 -9.759 8.082 1.00 0.00 1054 THR B C 5
ATOM 6369 O O . THR A 1 10 ? -4.756 -8.618 8.309 1.00 0.00 1054 THR B O 5
ATOM 6380 N N . PRO A 1 11 ? -4.247 -10.213 6.859 1.00 0.00 1055 PRO B N 5
ATOM 6381 C CA . PRO A 1 11 ? -4.584 -9.380 5.666 1.00 0.00 1055 PRO B CA 5
ATOM 6382 C C . PRO A 1 11 ? -5.960 -8.739 5.797 1.00 0.00 1055 PRO B C 5
ATOM 6383 O O . PRO A 1 11 ? -6.141 -7.561 5.482 1.00 0.00 1055 PRO B O 5
ATOM 6394 N N . GLU A 1 12 ? -6.926 -9.517 6.276 1.00 0.00 1056 GLU B N 5
ATOM 6395 C CA . GLU A 1 12 ? -8.277 -9.003 6.453 1.00 0.00 1056 GLU B CA 5
ATOM 6396 C C . GLU A 1 12 ? -8.307 -7.929 7.534 1.00 0.00 1056 GLU B C 5
ATOM 6397 O O . GLU A 1 12 ? -8.983 -6.914 7.391 1.00 0.00 1056 GLU B O 5
ATOM 6409 N N . GLN A 1 13 ? -7.566 -8.158 8.615 1.00 0.00 1057 GLN B N 5
ATOM 6410 C CA . GLN A 1 13 ? -7.524 -7.195 9.711 1.00 0.00 1057 GLN B CA 5
ATOM 6411 C C . GLN A 1 13 ? -6.948 -5.866 9.248 1.00 0.00 1057 GLN B C 5
ATOM 6412 O O . GLN A 1 13 ? -7.461 -4.800 9.594 1.00 0.00 1057 GLN B O 5
ATOM 6426 N N . MET A 1 14 ? -5.885 -5.930 8.455 1.00 0.00 1058 MET B N 5
ATOM 6427 C CA . MET A 1 14 ? -5.271 -4.710 7.956 1.00 0.00 1058 MET B CA 5
ATOM 6428 C C . MET A 1 14 ? -6.245 -3.970 7.052 1.00 0.00 1058 MET B C 5
ATOM 6429 O O . MET A 1 14 ? -6.345 -2.743 7.098 1.00 0.00 1058 MET B O 5
ATOM 6443 N N . ALA A 1 15 ? -6.967 -4.724 6.230 1.00 0.00 1059 ALA B N 5
ATOM 6444 C CA . ALA A 1 15 ? -7.934 -4.120 5.323 1.00 0.00 1059 ALA B CA 5
ATOM 6445 C C . ALA A 1 15 ? -9.038 -3.415 6.102 1.00 0.00 1059 ALA B C 5
ATOM 6446 O O . ALA A 1 15 ? -9.476 -2.326 5.731 1.00 0.00 1059 ALA B O 5
ATOM 6453 N N . LYS A 1 16 ? -9.486 -4.041 7.187 1.00 0.00 1060 LYS B N 5
ATOM 6454 C CA . LYS A 1 16 ? -10.541 -3.455 8.003 1.00 0.00 1060 LYS B CA 5
ATOM 6455 C C . LYS A 1 16 ? -10.096 -2.118 8.579 1.00 0.00 1060 LYS B C 5
ATOM 6456 O O . LYS A 1 16 ? -10.865 -1.154 8.593 1.00 0.00 1060 LYS B O 5
ATOM 6475 N N . GLU A 1 17 ? -8.852 -2.050 9.046 1.00 0.00 1061 GLU B N 5
ATOM 6476 C CA . GLU A 1 17 ? -8.351 -0.804 9.607 1.00 0.00 1061 GLU B CA 5
ATOM 6477 C C . GLU A 1 17 ? -8.314 0.287 8.539 1.00 0.00 1061 GLU B C 5
ATOM 6478 O O . GLU A 1 17 ? -8.661 1.440 8.806 1.00 0.00 1061 GLU B O 5
ATOM 6490 N N . MET A 1 18 ? -7.898 -0.078 7.328 1.00 0.00 1062 MET B N 5
ATOM 6491 C CA . MET A 1 18 ? -7.828 0.890 6.243 1.00 0.00 1062 MET B CA 5
ATOM 6492 C C . MET A 1 18 ? -9.219 1.418 5.912 1.00 0.00 1062 MET B C 5
ATOM 6493 O O . MET A 1 18 ? -9.395 2.605 5.659 1.00 0.00 1062 MET B O 5
ATOM 6507 N N . SER A 1 19 ? -10.205 0.527 5.919 1.00 0.00 1063 SER B N 5
ATOM 6508 C CA . SER A 1 19 ? -11.572 0.927 5.611 1.00 0.00 1063 SER B CA 5
ATOM 6509 C C . SER A 1 19 ? -12.066 1.952 6.620 1.00 0.00 1063 SER B C 5
ATOM 6510 O O . SER A 1 19 ? -12.721 2.925 6.257 1.00 0.00 1063 SER B O 5
ATOM 6518 N N . GLU A 1 20 ? -11.746 1.730 7.888 1.00 0.00 1064 GLU B N 5
ATOM 6519 C CA . GLU A 1 20 ? -12.165 2.652 8.936 1.00 0.00 1064 GLU B CA 5
ATOM 6520 C C . GLU A 1 20 ? -11.544 4.031 8.733 1.00 0.00 1064 GLU B C 5
ATOM 6521 O O . GLU A 1 20 ? -12.217 5.057 8.883 1.00 0.00 1064 GLU B O 5
ATOM 6533 N N . PHE A 1 21 ? -10.259 4.053 8.388 1.00 0.00 1065 PHE B N 5
ATOM 6534 C CA . PHE A 1 21 ? -9.566 5.316 8.170 1.00 0.00 1065 PHE B CA 5
ATOM 6535 C C . PHE A 1 21 ? -10.128 6.022 6.945 1.00 0.00 1065 PHE B C 5
ATOM 6536 O O . PHE A 1 21 ? -10.309 7.238 6.936 1.00 0.00 1065 PHE B O 5
ATOM 6553 N N . LEU A 1 22 ? -10.406 5.245 5.911 1.00 0.00 1066 LEU B N 5
ATOM 6554 C CA . LEU A 1 22 ? -10.955 5.792 4.680 1.00 0.00 1066 LEU B CA 5
ATOM 6555 C C . LEU A 1 22 ? -12.372 6.315 4.911 1.00 0.00 1066 LEU B C 5
ATOM 6556 O O . LEU A 1 22 ? -12.763 7.343 4.357 1.00 0.00 1066 LEU B O 5
ATOM 6572 N N . SER A 1 23 ? -13.135 5.590 5.722 1.00 0.00 1067 SER B N 5
ATOM 6573 C CA . SER A 1 23 ? -14.511 5.976 6.012 1.00 0.00 1067 SER B CA 5
ATOM 6574 C C . SER A 1 23 ? -14.567 7.343 6.681 1.00 0.00 1067 SER B C 5
ATOM 6575 O O . SER A 1 23 ? -15.379 8.190 6.311 1.00 0.00 1067 SER B O 5
ATOM 6583 N N . ARG A 1 24 ? -13.702 7.558 7.668 1.00 0.00 1068 ARG B N 5
ATOM 6584 C CA . ARG A 1 24 ? -13.679 8.838 8.365 1.00 0.00 1068 ARG B CA 5
ATOM 6585 C C . ARG A 1 24 ? -12.972 9.896 7.522 1.00 0.00 1068 ARG B C 5
ATOM 6586 O O . ARG A 1 24 ? -13.261 11.088 7.630 1.00 0.00 1068 ARG B O 5
ATOM 6607 N N . GLY A 1 25 ? -12.036 9.448 6.691 1.00 0.00 1069 GLY B N 5
ATOM 6608 C CA . GLY A 1 25 ? -11.280 10.355 5.836 1.00 0.00 1069 GLY B CA 5
ATOM 6609 C C . GLY A 1 25 ? -11.379 9.929 4.374 1.00 0.00 1069 GLY B C 5
ATOM 6610 O O . GLY A 1 25 ? -10.457 9.321 3.834 1.00 0.00 1069 GLY B O 5
ATOM 6614 N N . PRO A 1 26 ? -12.474 10.231 3.732 1.00 0.00 1070 PRO B N 5
ATOM 6615 C CA . PRO A 1 26 ? -12.700 9.868 2.298 1.00 0.00 1070 PRO B CA 5
ATOM 6616 C C . PRO A 1 26 ? -11.570 10.352 1.395 1.00 0.00 1070 PRO B C 5
ATOM 6617 O O . PRO A 1 26 ? -11.159 9.649 0.473 1.00 0.00 1070 PRO B O 5
ATOM 6628 N N . ALA A 1 27 ? -11.073 11.553 1.671 1.00 0.00 1071 ALA B N 5
ATOM 6629 C CA . ALA A 1 27 ? -9.987 12.124 0.878 1.00 0.00 1071 ALA B CA 5
ATOM 6630 C C . ALA A 1 27 ? -10.280 11.998 -0.611 1.00 0.00 1071 ALA B C 5
ATOM 6631 O O . ALA A 1 27 ? -9.667 11.189 -1.309 1.00 0.00 1071 ALA B O 5
ATOM 6638 N N . VAL A 1 28 ? -11.216 12.804 -1.092 1.00 0.00 1072 VAL B N 5
ATOM 6639 C CA . VAL A 1 28 ? -11.580 12.779 -2.500 1.00 0.00 1072 VAL B CA 5
ATOM 6640 C C . VAL A 1 28 ? -11.324 14.140 -3.132 1.00 0.00 1072 VAL B C 5
ATOM 6641 O O . VAL A 1 28 ? -12.203 14.999 -3.163 1.00 0.00 1072 VAL B O 5
ATOM 6654 N N . LEU A 1 29 ? -10.114 14.320 -3.645 1.00 0.00 1073 LEU B N 5
ATOM 6655 C CA . LEU A 1 29 ? -9.745 15.572 -4.287 1.00 0.00 1073 LEU B CA 5
ATOM 6656 C C . LEU A 1 29 ? -10.574 15.789 -5.546 1.00 0.00 1073 LEU B C 5
ATOM 6657 O O . LEU A 1 29 ? -10.972 16.912 -5.858 1.00 0.00 1073 LEU B O 5
ATOM 6673 N N . ALA A 1 30 ? -10.825 14.703 -6.268 1.00 0.00 1074 ALA B N 5
ATOM 6674 C CA . ALA A 1 30 ? -11.604 14.781 -7.500 1.00 0.00 1074 ALA B CA 5
ATOM 6675 C C . ALA A 1 30 ? -10.886 15.645 -8.532 1.00 0.00 1074 ALA B C 5
ATOM 6676 O O . ALA A 1 30 ? -11.512 16.438 -9.235 1.00 0.00 1074 ALA B O 5
ATOM 6683 N N . THR A 1 31 ? -9.570 15.483 -8.615 1.00 0.00 1075 THR B N 5
ATOM 6684 C CA . THR A 1 31 ? -8.774 16.250 -9.564 1.00 0.00 1075 THR B CA 5
ATOM 6685 C C . THR A 1 31 ? -7.547 15.462 -10.000 1.00 0.00 1075 THR B C 5
ATOM 6686 O O . THR A 1 31 ? -7.284 14.370 -9.498 1.00 0.00 1075 THR B O 5
ATOM 6697 N N . LYS A 1 32 ? -6.799 16.028 -10.936 1.00 0.00 1076 LYS B N 5
ATOM 6698 C CA . LYS A 1 32 ? -5.595 15.376 -11.438 1.00 0.00 1076 LYS B CA 5
ATOM 6699 C C . LYS A 1 32 ? -4.562 15.221 -10.327 1.00 0.00 1076 LYS B C 5
ATOM 6700 O O . LYS A 1 32 ? -3.891 14.195 -10.229 1.00 0.00 1076 LYS B O 5
ATOM 6719 N N . ALA A 1 33 ? -4.446 16.244 -9.488 1.00 0.00 1077 ALA B N 5
ATOM 6720 C CA . ALA A 1 33 ? -3.495 16.208 -8.382 1.00 0.00 1077 ALA B CA 5
ATOM 6721 C C . ALA A 1 33 ? -2.104 15.822 -8.878 1.00 0.00 1077 ALA B C 5
ATOM 6722 O O . ALA A 1 33 ? -1.375 15.097 -8.204 1.00 0.00 1077 ALA B O 5
ATOM 6729 N N . ALA A 1 34 ? -1.744 16.310 -10.062 1.00 0.00 1078 ALA B N 5
ATOM 6730 C CA . ALA A 1 34 ? -0.436 16.006 -10.635 1.00 0.00 1078 ALA B CA 5
ATOM 6731 C C . ALA A 1 34 ? 0.679 16.529 -9.731 1.00 0.00 1078 ALA B C 5
ATOM 6732 O O . ALA A 1 34 ? 1.699 15.866 -9.524 1.00 0.00 1078 ALA B O 5
ATOM 6739 N N . ALA A 1 35 ? 0.479 17.720 -9.187 1.00 0.00 1079 ALA B N 5
ATOM 6740 C CA . ALA A 1 35 ? 1.476 18.307 -8.308 1.00 0.00 1079 ALA B CA 5
ATOM 6741 C C . ALA A 1 35 ? 1.482 17.583 -6.966 1.00 0.00 1079 ALA B C 5
ATOM 6742 O O . ALA A 1 35 ? 0.467 17.536 -6.270 1.00 0.00 1079 ALA B O 5
ATOM 6749 N N . GLY A 1 36 ? 2.629 17.014 -6.613 1.00 0.00 1080 GLY B N 5
ATOM 6750 C CA . GLY A 1 36 ? 2.756 16.288 -5.359 1.00 0.00 1080 GLY B CA 5
ATOM 6751 C C . GLY A 1 36 ? 2.633 14.782 -5.576 1.00 0.00 1080 GLY B C 5
ATOM 6752 O O . GLY A 1 36 ? 2.604 14.012 -4.619 1.00 0.00 1080 GLY B O 5
ATOM 6756 N N . THR A 1 37 ? 2.575 14.356 -6.836 1.00 0.00 1081 THR B N 5
ATOM 6757 C CA . THR A 1 37 ? 2.468 12.937 -7.135 1.00 0.00 1081 THR B CA 5
ATOM 6758 C C . THR A 1 37 ? 3.682 12.177 -6.612 1.00 0.00 1081 THR B C 5
ATOM 6759 O O . THR A 1 37 ? 3.600 10.982 -6.326 1.00 0.00 1081 THR B O 5
ATOM 6770 N N . LYS A 1 38 ? 4.803 12.876 -6.484 1.00 0.00 1082 LYS B N 5
ATOM 6771 C CA . LYS A 1 38 ? 6.031 12.260 -5.996 1.00 0.00 1082 LYS B CA 5
ATOM 6772 C C . LYS A 1 38 ? 5.849 11.722 -4.579 1.00 0.00 1082 LYS B C 5
ATOM 6773 O O . LYS A 1 38 ? 6.315 10.630 -4.257 1.00 0.00 1082 LYS B O 5
ATOM 6792 N N . LYS A 1 39 ? 5.171 12.495 -3.739 1.00 0.00 1083 LYS B N 5
ATOM 6793 C CA . LYS A 1 39 ? 4.932 12.091 -2.356 1.00 0.00 1083 LYS B CA 5
ATOM 6794 C C . LYS A 1 39 ? 3.734 11.152 -2.280 1.00 0.00 1083 LYS B C 5
ATOM 6795 O O . LYS A 1 39 ? 3.606 10.356 -1.350 1.00 0.00 1083 LYS B O 5
ATOM 6814 N N . TYR A 1 40 ? 2.854 11.271 -3.264 1.00 0.00 1084 TYR B N 5
ATOM 6815 C CA . TYR A 1 40 ? 1.645 10.448 -3.318 1.00 0.00 1084 TYR B CA 5
ATOM 6816 C C . TYR A 1 40 ? 2.013 8.984 -3.482 1.00 0.00 1084 TYR B C 5
ATOM 6817 O O . TYR A 1 40 ? 1.325 8.097 -2.977 1.00 0.00 1084 TYR B O 5
ATOM 6835 N N . ASP A 1 41 ? 3.101 8.739 -4.192 1.00 0.00 1085 ASP B N 5
ATOM 6836 C CA . ASP A 1 41 ? 3.549 7.367 -4.417 1.00 0.00 1085 ASP B CA 5
ATOM 6837 C C . ASP A 1 41 ? 4.120 6.783 -3.125 1.00 0.00 1085 ASP B C 5
ATOM 6838 O O . ASP A 1 41 ? 5.335 6.699 -2.946 1.00 0.00 1085 ASP B O 5
ATOM 6847 N N . LEU A 1 42 ? 3.223 6.386 -2.226 1.00 0.00 1086 LEU B N 5
ATOM 6848 C CA . LEU A 1 42 ? 3.619 5.814 -0.942 1.00 0.00 1086 LEU B CA 5
ATOM 6849 C C . LEU A 1 42 ? 3.453 4.299 -0.958 1.00 0.00 1086 LEU B C 5
ATOM 6850 O O . LEU A 1 42 ? 3.402 3.663 0.092 1.00 0.00 1086 LEU B O 5
ATOM 6866 N N . SER A 1 43 ? 3.372 3.728 -2.153 1.00 0.00 1087 SER B N 5
ATOM 6867 C CA . SER A 1 43 ? 3.222 2.288 -2.285 1.00 0.00 1087 SER B CA 5
ATOM 6868 C C . SER A 1 43 ? 4.426 1.573 -1.685 1.00 0.00 1087 SER B C 5
ATOM 6869 O O . SER A 1 43 ? 4.376 0.376 -1.405 1.00 0.00 1087 SER B O 5
ATOM 6877 N N . LYS A 1 44 ? 5.509 2.315 -1.487 1.00 0.00 1088 LYS B N 5
ATOM 6878 C CA . LYS A 1 44 ? 6.719 1.741 -0.910 1.00 0.00 1088 LYS B CA 5
ATOM 6879 C C . LYS A 1 44 ? 6.692 1.843 0.617 1.00 0.00 1088 LYS B C 5
ATOM 6880 O O . LYS A 1 44 ? 7.527 1.249 1.298 1.00 0.00 1088 LYS B O 5
ATOM 6899 N N . TRP A 1 45 ? 5.733 2.602 1.146 1.00 0.00 1089 TRP B N 5
ATOM 6900 C CA . TRP A 1 45 ? 5.615 2.775 2.588 1.00 0.00 1089 TRP B CA 5
ATOM 6901 C C . TRP A 1 45 ? 4.800 1.650 3.197 1.00 0.00 1089 TRP B C 5
ATOM 6902 O O . TRP A 1 45 ? 3.707 1.336 2.733 1.00 0.00 1089 TRP B O 5
ATOM 6923 N N . LYS A 1 46 ? 5.332 1.058 4.252 1.00 0.00 1090 LYS B N 5
ATOM 6924 C CA . LYS A 1 46 ? 4.634 -0.028 4.929 1.00 0.00 1090 LYS B CA 5
ATOM 6925 C C . LYS A 1 46 ? 3.317 0.456 5.510 1.00 0.00 1090 LYS B C 5
ATOM 6926 O O . LYS A 1 46 ? 3.116 1.653 5.717 1.00 0.00 1090 LYS B O 5
ATOM 6945 N N . TYR A 1 47 ? 2.418 -0.483 5.774 1.00 0.00 1091 TYR B N 5
ATOM 6946 C CA . TYR A 1 47 ? 1.123 -0.141 6.335 1.00 0.00 1091 TYR B CA 5
ATOM 6947 C C . TYR A 1 47 ? 1.312 0.604 7.648 1.00 0.00 1091 TYR B C 5
ATOM 6948 O O . TYR A 1 47 ? 0.704 1.651 7.875 1.00 0.00 1091 TYR B O 5
ATOM 6966 N N . ALA A 1 48 ? 2.163 0.063 8.508 1.00 0.00 1092 ALA B N 5
ATOM 6967 C CA . ALA A 1 48 ? 2.425 0.700 9.797 1.00 0.00 1092 ALA B CA 5
ATOM 6968 C C . ALA A 1 48 ? 3.049 2.082 9.600 1.00 0.00 1092 ALA B C 5
ATOM 6969 O O . ALA A 1 48 ? 2.722 3.031 10.315 1.00 0.00 1092 ALA B O 5
ATOM 6976 N N . GLU A 1 49 ? 3.950 2.181 8.630 1.00 0.00 1093 GLU B N 5
ATOM 6977 C CA . GLU A 1 49 ? 4.626 3.446 8.345 1.00 0.00 1093 GLU B CA 5
ATOM 6978 C C . GLU A 1 49 ? 3.629 4.507 7.898 1.00 0.00 1093 GLU B C 5
ATOM 6979 O O . GLU A 1 49 ? 3.706 5.658 8.327 1.00 0.00 1093 GLU B O 5
ATOM 6991 N N . LEU A 1 50 ? 2.685 4.121 7.046 1.00 0.00 1094 LEU B N 5
ATOM 6992 C CA . LEU A 1 50 ? 1.684 5.061 6.572 1.00 0.00 1094 LEU B CA 5
ATOM 6993 C C . LEU A 1 50 ? 0.815 5.522 7.723 1.00 0.00 1094 LEU B C 5
ATOM 6994 O O . LEU A 1 50 ? 0.457 6.693 7.806 1.00 0.00 1094 LEU B O 5
ATOM 7010 N N . ARG A 1 51 ? 0.485 4.598 8.611 1.00 0.00 1095 ARG B N 5
ATOM 7011 C CA . ARG A 1 51 ? -0.338 4.935 9.753 1.00 0.00 1095 ARG B CA 5
ATOM 7012 C C . ARG A 1 51 ? 0.345 6.014 10.583 1.00 0.00 1095 ARG B C 5
ATOM 7013 O O . ARG A 1 51 ? -0.271 7.018 10.947 1.00 0.00 1095 ARG B O 5
ATOM 7034 N N . ASP A 1 52 ? 1.629 5.812 10.864 1.00 0.00 1096 ASP B N 5
ATOM 7035 C CA . ASP A 1 52 ? 2.387 6.784 11.635 1.00 0.00 1096 ASP B CA 5
ATOM 7036 C C . ASP A 1 52 ? 2.487 8.103 10.877 1.00 0.00 1096 ASP B C 5
ATOM 7037 O O . ASP A 1 52 ? 2.388 9.177 11.470 1.00 0.00 1096 ASP B O 5
ATOM 7046 N N . THR A 1 53 ? 2.684 8.020 9.560 1.00 0.00 1097 THR B N 5
ATOM 7047 C CA . THR A 1 53 ? 2.795 9.225 8.751 1.00 0.00 1097 THR B CA 5
ATOM 7048 C C . THR A 1 53 ? 1.510 10.041 8.816 1.00 0.00 1097 THR B C 5
ATOM 7049 O O . THR A 1 53 ? 1.545 11.261 8.948 1.00 0.00 1097 THR B O 5
ATOM 7060 N N . ILE A 1 54 ? 0.377 9.365 8.714 1.00 0.00 1098 ILE B N 5
ATOM 7061 C CA . ILE A 1 54 ? -0.911 10.047 8.753 1.00 0.00 1098 ILE B CA 5
ATOM 7062 C C . ILE A 1 54 ? -1.111 10.768 10.083 1.00 0.00 1098 ILE B C 5
ATOM 7063 O O . ILE A 1 54 ? -1.529 11.925 10.116 1.00 0.00 1098 ILE B O 5
ATOM 7079 N N . ASN A 1 55 ? -0.812 10.076 11.174 1.00 0.00 1099 ASN B N 5
ATOM 7080 C CA . ASN A 1 55 ? -0.975 10.657 12.504 1.00 0.00 1099 ASN B CA 5
ATOM 7081 C C . ASN A 1 55 ? -0.093 11.887 12.678 1.00 0.00 1099 ASN B C 5
ATOM 7082 O O . ASN A 1 55 ? -0.507 12.877 13.281 1.00 0.00 1099 ASN B O 5
ATOM 7093 N N . THR A 1 56 ? 1.120 11.825 12.148 1.00 0.00 1100 THR B N 5
ATOM 7094 C CA . THR A 1 56 ? 2.038 12.952 12.258 1.00 0.00 1100 THR B CA 5
ATOM 7095 C C . THR A 1 56 ? 1.886 13.907 11.073 1.00 0.00 1100 THR B C 5
ATOM 7096 O O . THR A 1 56 ? 2.553 14.940 11.018 1.00 0.00 1100 THR B O 5
ATOM 7107 N N . SER A 1 57 ? 1.020 13.556 10.120 1.00 0.00 1101 SER B N 5
ATOM 7108 C CA . SER A 1 57 ? 0.816 14.389 8.949 1.00 0.00 1101 SER B CA 5
ATOM 7109 C C . SER A 1 57 ? 0.200 15.723 9.343 1.00 0.00 1101 SER B C 5
ATOM 7110 O O . SER A 1 57 ? -0.762 15.776 10.109 1.00 0.00 1101 SER B O 5
ATOM 7118 N N . CYS A 1 58 ? 0.752 16.794 8.796 1.00 0.00 1102 CYS B N 5
ATOM 7119 C CA . CYS A 1 58 ? 0.247 18.130 9.073 1.00 0.00 1102 CYS B CA 5
ATOM 7120 C C . CYS A 1 58 ? -0.318 18.761 7.799 1.00 0.00 1102 CYS B C 5
ATOM 7121 O O . CYS A 1 58 ? -0.884 19.854 7.839 1.00 0.00 1102 CYS B O 5
ATOM 7129 N N . ASP A 1 59 ? -0.159 18.068 6.670 1.00 0.00 1103 ASP B N 5
ATOM 7130 C CA . ASP A 1 59 ? -0.654 18.580 5.397 1.00 0.00 1103 ASP B CA 5
ATOM 7131 C C . ASP A 1 59 ? -1.765 17.686 4.852 1.00 0.00 1103 ASP B C 5
ATOM 7132 O O . ASP A 1 59 ? -1.724 16.464 5.003 1.00 0.00 1103 ASP B O 5
ATOM 7141 N N . ILE A 1 60 ? -2.755 18.303 4.215 1.00 0.00 1104 ILE B N 5
ATOM 7142 C CA . ILE A 1 60 ? -3.869 17.554 3.651 1.00 0.00 1104 ILE B CA 5
ATOM 7143 C C . ILE A 1 60 ? -3.410 16.730 2.450 1.00 0.00 1104 ILE B C 5
ATOM 7144 O O . ILE A 1 60 ? -3.991 15.690 2.141 1.00 0.00 1104 ILE B O 5
ATOM 7160 N N . GLU A 1 61 ? -2.365 17.203 1.778 1.00 0.00 1105 GLU B N 5
ATOM 7161 C CA . GLU A 1 61 ? -1.835 16.507 0.613 1.00 0.00 1105 GLU B CA 5
ATOM 7162 C C . GLU A 1 61 ? -1.287 15.142 1.010 1.00 0.00 1105 GLU B C 5
ATOM 7163 O O . GLU A 1 61 ? -1.549 14.136 0.352 1.00 0.00 1105 GLU B O 5
ATOM 7175 N N . LEU A 1 62 ? -0.533 15.115 2.104 1.00 0.00 1106 LEU B N 5
ATOM 7176 C CA . LEU A 1 62 ? 0.036 13.869 2.588 1.00 0.00 1106 LEU B CA 5
ATOM 7177 C C . LEU A 1 62 ? -1.072 12.935 3.062 1.00 0.00 1106 LEU B C 5
ATOM 7178 O O . LEU A 1 62 ? -1.024 11.725 2.838 1.00 0.00 1106 LEU B O 5
ATOM 7194 N N . LEU A 1 63 ? -2.060 13.506 3.737 1.00 0.00 1107 LEU B N 5
ATOM 7195 C CA . LEU A 1 63 ? -3.165 12.711 4.255 1.00 0.00 1107 LEU B CA 5
ATOM 7196 C C . LEU A 1 63 ? -3.886 12.028 3.101 1.00 0.00 1107 LEU B C 5
ATOM 7197 O O . LEU A 1 63 ? -4.188 10.840 3.156 1.00 0.00 1107 LEU B O 5
ATOM 7213 N N . ALA A 1 64 ? -4.125 12.788 2.046 1.00 0.00 1108 ALA B N 5
ATOM 7214 C CA . ALA A 1 64 ? -4.776 12.264 0.860 1.00 0.00 1108 ALA B CA 5
ATOM 7215 C C . ALA A 1 64 ? -3.922 11.178 0.217 1.00 0.00 1108 ALA B C 5
ATOM 7216 O O . ALA A 1 64 ? -4.445 10.210 -0.335 1.00 0.00 1108 ALA B O 5
ATOM 7223 N N . ALA A 1 65 ? -2.603 11.355 0.274 1.00 0.00 1109 ALA B N 5
ATOM 7224 C CA . ALA A 1 65 ? -1.694 10.392 -0.325 1.00 0.00 1109 ALA B CA 5
ATOM 7225 C C . ALA A 1 65 ? -1.841 9.030 0.336 1.00 0.00 1109 ALA B C 5
ATOM 7226 O O . ALA A 1 65 ? -1.873 8.000 -0.336 1.00 0.00 1109 ALA B O 5
ATOM 7233 N N . CYS A 1 66 ? -1.929 9.034 1.656 1.00 0.00 1110 CYS B N 5
ATOM 7234 C CA . CYS A 1 66 ? -2.076 7.795 2.400 1.00 0.00 1110 CYS B CA 5
ATOM 7235 C C . CYS A 1 66 ? -3.425 7.165 2.110 1.00 0.00 1110 CYS B C 5
ATOM 7236 O O . CYS A 1 66 ? -3.542 5.948 1.962 1.00 0.00 1110 CYS B O 5
ATOM 7244 N N . ARG A 1 67 ? -4.443 8.008 2.023 1.00 0.00 1111 ARG B N 5
ATOM 7245 C CA . ARG A 1 67 ? -5.787 7.537 1.740 1.00 0.00 1111 ARG B CA 5
ATOM 7246 C C . ARG A 1 67 ? -5.835 6.864 0.374 1.00 0.00 1111 ARG B C 5
ATOM 7247 O O . ARG A 1 67 ? -6.437 5.802 0.208 1.00 0.00 1111 ARG B O 5
ATOM 7268 N N . GLU A 1 68 ? -5.179 7.485 -0.589 1.00 0.00 1112 GLU B N 5
ATOM 7269 C CA . GLU A 1 68 ? -5.132 6.940 -1.940 1.00 0.00 1112 GLU B CA 5
ATOM 7270 C C . GLU A 1 68 ? -4.384 5.616 -1.953 1.00 0.00 1112 GLU B C 5
ATOM 7271 O O . GLU A 1 68 ? -4.784 4.671 -2.635 1.00 0.00 1112 GLU B O 5
ATOM 7283 N N . GLU A 1 69 ? -3.288 5.556 -1.200 1.00 0.00 1113 GLU B N 5
ATOM 7284 C CA . GLU A 1 69 ? -2.492 4.338 -1.145 1.00 0.00 1113 GLU B CA 5
ATOM 7285 C C . GLU A 1 69 ? -3.322 3.183 -0.613 1.00 0.00 1113 GLU B C 5
ATOM 7286 O O . GLU A 1 69 ? -3.252 2.067 -1.126 1.00 0.00 1113 GLU B O 5
ATOM 7298 N N . PHE A 1 70 ? -4.104 3.455 0.419 1.00 0.00 1114 PHE B N 5
ATOM 7299 C CA . PHE A 1 70 ? -4.935 2.420 1.013 1.00 0.00 1114 PHE B CA 5
ATOM 7300 C C . PHE A 1 70 ? -6.001 1.964 0.027 1.00 0.00 1114 PHE B C 5
ATOM 7301 O O . PHE A 1 70 ? -6.309 0.781 -0.045 1.00 0.00 1114 PHE B O 5
ATOM 7318 N N . HIS A 1 71 ? -6.562 2.898 -0.735 1.00 0.00 1115 HIS B N 5
ATOM 7319 C CA . HIS A 1 71 ? -7.588 2.531 -1.707 1.00 0.00 1115 HIS B CA 5
ATOM 7320 C C . HIS A 1 71 ? -7.026 1.565 -2.744 1.00 0.00 1115 HIS B C 5
ATOM 7321 O O . HIS A 1 71 ? -7.645 0.548 -3.063 1.00 0.00 1115 HIS B O 5
ATOM 7335 N N . ARG A 1 72 ? -5.848 1.886 -3.268 1.00 0.00 1116 ARG B N 5
ATOM 7336 C CA . ARG A 1 72 ? -5.215 1.038 -4.272 1.00 0.00 1116 ARG B CA 5
ATOM 7337 C C . ARG A 1 72 ? -4.794 -0.302 -3.674 1.00 0.00 1116 ARG B C 5
ATOM 7338 O O . ARG A 1 72 ? -4.982 -1.353 -4.291 1.00 0.00 1116 ARG B O 5
ATOM 7359 N N . ARG A 1 73 ? -4.232 -0.260 -2.472 1.00 0.00 1117 ARG B N 5
ATOM 7360 C CA . ARG A 1 73 ? -3.797 -1.481 -1.804 1.00 0.00 1117 ARG B CA 5
ATOM 7361 C C . ARG A 1 73 ? -4.976 -2.392 -1.482 1.00 0.00 1117 ARG B C 5
ATOM 7362 O O . ARG A 1 73 ? -4.899 -3.610 -1.658 1.00 0.00 1117 ARG B O 5
ATOM 7383 N N . LEU A 1 74 ? -6.070 -1.799 -1.023 1.00 0.00 1118 LEU B N 5
ATOM 7384 C CA . LEU A 1 74 ? -7.263 -2.565 -0.691 1.00 0.00 1118 LEU B CA 5
ATOM 7385 C C . LEU A 1 74 ? -7.837 -3.223 -1.940 1.00 0.00 1118 LEU B C 5
ATOM 7386 O O . LEU A 1 74 ? -8.282 -4.371 -1.899 1.00 0.00 1118 LEU B O 5
ATOM 7402 N N . LYS A 1 75 ? -7.822 -2.488 -3.049 1.00 0.00 1119 LYS B N 5
ATOM 7403 C CA . LYS A 1 75 ? -8.342 -3.010 -4.305 1.00 0.00 1119 LYS B CA 5
ATOM 7404 C C . LYS A 1 75 ? -7.553 -4.241 -4.743 1.00 0.00 1119 LYS B C 5
ATOM 7405 O O . LYS A 1 75 ? -8.130 -5.244 -5.166 1.00 0.00 1119 LYS B O 5
ATOM 7424 N N . VAL A 1 76 ? -6.229 -4.153 -4.646 1.00 0.00 1120 VAL B N 5
ATOM 7425 C CA . VAL A 1 76 ? -5.365 -5.259 -5.039 1.00 0.00 1120 VAL B CA 5
ATOM 7426 C C . VAL A 1 76 ? -5.634 -6.470 -4.160 1.00 0.00 1120 VAL B C 5
ATOM 7427 O O . VAL A 1 76 ? -5.691 -7.600 -4.639 1.00 0.00 1120 VAL B O 5
ATOM 7440 N N . TYR A 1 77 ? -5.799 -6.220 -2.868 1.00 0.00 1121 TYR B N 5
ATOM 7441 C CA . TYR A 1 77 ? -6.064 -7.296 -1.919 1.00 0.00 1121 TYR B CA 5
ATOM 7442 C C . TYR A 1 77 ? -7.335 -8.038 -2.305 1.00 0.00 1121 TYR B C 5
ATOM 7443 O O . TYR A 1 77 ? -7.364 -9.269 -2.332 1.00 0.00 1121 TYR B O 5
ATOM 7461 N N . HIS A 1 78 ? -8.382 -7.283 -2.604 1.00 0.00 1122 HIS B N 5
ATOM 7462 C CA . HIS A 1 78 ? -9.652 -7.885 -2.987 1.00 0.00 1122 HIS B CA 5
ATOM 7463 C C . HIS A 1 78 ? -9.466 -8.750 -4.229 1.00 0.00 1122 HIS B C 5
ATOM 7464 O O . HIS A 1 78 ? -9.937 -9.885 -4.281 1.00 0.00 1122 HIS B O 5
ATOM 7478 N N . ALA A 1 79 ? -8.776 -8.210 -5.228 1.00 0.00 1123 ALA B N 5
ATOM 7479 C CA . ALA A 1 79 ? -8.539 -8.954 -6.459 1.00 0.00 1123 ALA B CA 5
ATOM 7480 C C . ALA A 1 79 ? -7.734 -10.226 -6.185 1.00 0.00 1123 ALA B C 5
ATOM 7481 O O . ALA A 1 79 ? -8.038 -11.287 -6.727 1.00 0.00 1123 ALA B O 5
ATOM 7488 N N . TRP A 1 80 ? -6.713 -10.119 -5.337 1.00 0.00 1124 TRP B N 5
ATOM 7489 C CA . TRP A 1 80 ? -5.887 -11.259 -5.006 1.00 0.00 1124 TRP B CA 5
ATOM 7490 C C . TRP A 1 80 ? -6.725 -12.355 -4.352 1.00 0.00 1124 TRP B C 5
ATOM 7491 O O . TRP A 1 80 ? -6.624 -13.528 -4.716 1.00 0.00 1124 TRP B O 5
ATOM 7512 N N . LYS A 1 81 ? -7.558 -11.959 -3.399 1.00 0.00 1125 LYS B N 5
ATOM 7513 C CA . LYS A 1 81 ? -8.430 -12.899 -2.701 1.00 0.00 1125 LYS B CA 5
ATOM 7514 C C . LYS A 1 81 ? -9.401 -13.533 -3.670 1.00 0.00 1125 LYS B C 5
ATOM 7515 O O . LYS A 1 81 ? -9.739 -14.699 -3.544 1.00 0.00 1125 LYS B O 5
ATOM 7534 N N . SER A 1 82 ? -9.851 -12.753 -4.623 1.00 0.00 1126 SER B N 5
ATOM 7535 C CA . SER A 1 82 ? -10.793 -13.254 -5.613 1.00 0.00 1126 SER B CA 5
ATOM 7536 C C . SER A 1 82 ? -10.168 -14.401 -6.396 1.00 0.00 1126 SER B C 5
ATOM 7537 O O . SER A 1 82 ? -10.820 -15.406 -6.666 1.00 0.00 1126 SER B O 5
ATOM 7545 N N . LYS A 1 83 ? -8.903 -14.243 -6.763 1.00 0.00 1127 LYS B N 5
ATOM 7546 C CA . LYS A 1 83 ? -8.203 -15.279 -7.523 1.00 0.00 1127 LYS B CA 5
ATOM 7547 C C . LYS A 1 83 ? -8.034 -16.552 -6.697 1.00 0.00 1127 LYS B C 5
ATOM 7548 O O . LYS A 1 83 ? -8.345 -17.651 -7.155 1.00 0.00 1127 LYS B O 5
ATOM 7567 N N . ASN A 1 84 ? -7.526 -16.391 -5.480 1.00 0.00 1128 ASN B N 5
ATOM 7568 C CA . ASN A 1 84 ? -7.300 -17.536 -4.594 1.00 0.00 1128 ASN B CA 5
ATOM 7569 C C . ASN A 1 84 ? -8.616 -18.185 -4.180 1.00 0.00 1128 ASN B C 5
ATOM 7570 O O . ASN A 1 84 ? -8.722 -19.409 -4.100 1.00 0.00 1128 ASN B O 5
ATOM 7581 N N . LYS A 1 85 ? -9.616 -17.356 -3.923 1.00 0.00 1129 LYS B N 5
ATOM 7582 C CA . LYS A 1 85 ? -10.927 -17.845 -3.524 1.00 0.00 1129 LYS B CA 5
ATOM 7583 C C . LYS A 1 85 ? -11.612 -18.522 -4.693 1.00 0.00 1129 LYS B C 5
ATOM 7584 O O . LYS A 1 85 ? -12.265 -19.555 -4.538 1.00 0.00 1129 LYS B O 5
ATOM 7603 N N . LYS A 1 86 ? -11.459 -17.926 -5.865 1.00 0.00 1130 LYS B N 5
ATOM 7604 C CA . LYS A 1 86 ? -12.072 -18.478 -7.068 1.00 0.00 1130 LYS B CA 5
ATOM 7605 C C . LYS A 1 86 ? -11.332 -19.734 -7.514 1.00 0.00 1130 LYS B C 5
ATOM 7606 O O . LYS A 1 86 ? -10.121 -19.714 -7.730 1.00 0.00 1130 LYS B O 5
ATOM 7625 N N . ARG A 1 87 ? -12.075 -20.827 -7.650 1.00 0.00 1131 ARG B N 5
ATOM 7626 C CA . ARG A 1 87 ? -11.487 -22.096 -8.070 1.00 0.00 1131 ARG B CA 5
ATOM 7627 C C . ARG A 1 87 ? -12.242 -22.667 -9.265 1.00 0.00 1131 ARG B C 5
ATOM 7628 O O . ARG A 1 87 ? -11.679 -22.672 -10.346 1.00 0.00 1131 ARG B O 5
ATOM 7650 N N . ILE B 2 9 ? 2.858 -19.098 1.974 1.00 0.00 46 ILE A N 5
ATOM 7651 C CA . ILE B 2 9 ? 3.150 -18.553 0.617 1.00 0.00 46 ILE A CA 5
ATOM 7652 C C . ILE B 2 9 ? 2.077 -17.540 0.230 1.00 0.00 46 ILE A C 5
ATOM 7653 O O . ILE B 2 9 ? 2.349 -16.347 0.078 1.00 0.00 46 ILE A O 5
ATOM 7669 N N . GLU B 2 10 ? 0.855 -18.022 0.067 1.00 0.00 47 GLU A N 5
ATOM 7670 C CA . GLU B 2 10 ? -0.248 -17.149 -0.308 1.00 0.00 47 GLU A CA 5
ATOM 7671 C C . GLU B 2 10 ? -0.465 -16.069 0.739 1.00 0.00 47 GLU A C 5
ATOM 7672 O O . GLU B 2 10 ? -0.771 -14.921 0.413 1.00 0.00 47 GLU A O 5
ATOM 7684 N N . ASN B 2 11 ? -0.295 -16.433 1.996 1.00 0.00 48 ASN A N 5
ATOM 7685 C CA . ASN B 2 11 ? -0.470 -15.480 3.069 1.00 0.00 48 ASN A CA 5
ATOM 7686 C C . ASN B 2 11 ? 0.545 -14.363 2.929 1.00 0.00 48 ASN A C 5
ATOM 7687 O O . ASN B 2 11 ? 0.246 -13.196 3.175 1.00 0.00 48 ASN A O 5
ATOM 7698 N N . ASP B 2 12 ? 1.750 -14.732 2.525 1.00 0.00 49 ASP A N 5
ATOM 7699 C CA . ASP B 2 12 ? 2.815 -13.749 2.351 1.00 0.00 49 ASP A CA 5
ATOM 7700 C C . ASP B 2 12 ? 2.455 -12.759 1.254 1.00 0.00 49 ASP A C 5
ATOM 7701 O O . ASP B 2 12 ? 2.701 -11.559 1.382 1.00 0.00 49 ASP A O 5
ATOM 7710 N N . GLU B 2 13 ? 1.873 -13.265 0.174 1.00 0.00 50 GLU A N 5
ATOM 7711 C CA . GLU B 2 13 ? 1.491 -12.402 -0.934 1.00 0.00 50 GLU A CA 5
ATOM 7712 C C . GLU B 2 13 ? 0.445 -11.386 -0.483 1.00 0.00 50 GLU A C 5
ATOM 7713 O O . GLU B 2 13 ? 0.516 -10.206 -0.834 1.00 0.00 50 GLU A O 5
ATOM 7725 N N . ALA B 2 14 ? -0.521 -11.848 0.302 1.00 0.00 51 ALA A N 5
ATOM 7726 C CA . ALA B 2 14 ? -1.565 -10.963 0.798 1.00 0.00 51 ALA A CA 5
ATOM 7727 C C . ALA B 2 14 ? -0.971 -9.883 1.697 1.00 0.00 51 ALA A C 5
ATOM 7728 O O . ALA B 2 14 ? -1.368 -8.719 1.629 1.00 0.00 51 ALA A O 5
ATOM 7735 N N . PHE B 2 15 ? -0.010 -10.272 2.533 1.00 0.00 52 PHE A N 5
ATOM 7736 C CA . PHE B 2 15 ? 0.633 -9.315 3.428 1.00 0.00 52 PHE A CA 5
ATOM 7737 C C . PHE B 2 15 ? 1.350 -8.231 2.632 1.00 0.00 52 PHE A C 5
ATOM 7738 O O . PHE B 2 15 ? 1.268 -7.050 2.965 1.00 0.00 52 PHE A O 5
ATOM 7755 N N . ALA B 2 16 ? 2.046 -8.636 1.575 1.00 0.00 53 ALA A N 5
ATOM 7756 C CA . ALA B 2 16 ? 2.769 -7.683 0.740 1.00 0.00 53 ALA A CA 5
ATOM 7757 C C . ALA B 2 16 ? 1.802 -6.690 0.107 1.00 0.00 53 ALA A C 5
ATOM 7758 O O . ALA B 2 16 ? 2.087 -5.500 0.012 1.00 0.00 53 ALA A O 5
ATOM 7765 N N . ILE B 2 17 ? 0.651 -7.186 -0.323 1.00 0.00 54 ILE A N 5
ATOM 7766 C CA . ILE B 2 17 ? -0.348 -6.330 -0.939 1.00 0.00 54 ILE A CA 5
ATOM 7767 C C . ILE B 2 17 ? -0.794 -5.244 0.034 1.00 0.00 54 ILE A C 5
ATOM 7768 O O . ILE B 2 17 ? -0.976 -4.089 -0.352 1.00 0.00 54 ILE A O 5
ATOM 7784 N N . LEU B 2 18 ? -0.984 -5.623 1.289 1.00 0.00 55 LEU A N 5
ATOM 7785 C CA . LEU B 2 18 ? -1.429 -4.675 2.305 1.00 0.00 55 LEU A CA 5
ATOM 7786 C C . LEU B 2 18 ? -0.265 -4.181 3.167 1.00 0.00 55 LEU A C 5
ATOM 7787 O O . LEU B 2 18 ? -0.472 -3.740 4.298 1.00 0.00 55 LEU A O 5
ATOM 7803 N N . ASP B 2 19 ? 0.952 -4.254 2.636 1.00 0.00 56 ASP A N 5
ATOM 7804 C CA . ASP B 2 19 ? 2.120 -3.795 3.386 1.00 0.00 56 ASP A CA 5
ATOM 7805 C C . ASP B 2 19 ? 3.176 -3.222 2.449 1.00 0.00 56 ASP A C 5
ATOM 7806 O O . ASP B 2 19 ? 3.515 -2.040 2.518 1.00 0.00 56 ASP A O 5
ATOM 7815 N N . GLY B 2 20 ? 3.682 -4.064 1.563 1.00 0.00 57 GLY A N 5
ATOM 7816 C CA . GLY B 2 20 ? 4.690 -3.631 0.605 1.00 0.00 57 GLY A CA 5
ATOM 7817 C C . GLY B 2 20 ? 4.049 -2.987 -0.623 1.00 0.00 57 GLY A C 5
ATOM 7818 O O . GLY B 2 20 ? 4.747 -2.473 -1.498 1.00 0.00 57 GLY A O 5
ATOM 7822 N N . GLY B 2 21 ? 2.718 -3.028 -0.694 1.00 0.00 58 GLY A N 5
ATOM 7823 C CA . GLY B 2 21 ? 2.011 -2.452 -1.829 1.00 0.00 58 GLY A CA 5
ATOM 7824 C C . GLY B 2 21 ? 2.226 -3.302 -3.078 1.00 0.00 58 GLY A C 5
ATOM 7825 O O . GLY B 2 21 ? 2.040 -2.829 -4.199 1.00 0.00 58 GLY A O 5
ATOM 7829 N N . ALA B 2 22 ? 2.633 -4.555 -2.878 1.00 0.00 59 ALA A N 5
ATOM 7830 C CA . ALA B 2 22 ? 2.887 -5.454 -3.998 1.00 0.00 59 ALA A CA 5
ATOM 7831 C C . ALA B 2 22 ? 1.581 -5.906 -4.645 1.00 0.00 59 ALA A C 5
ATOM 7832 O O . ALA B 2 22 ? 0.519 -5.846 -4.030 1.00 0.00 59 ALA A O 5
ATOM 7839 N N . PRO B 2 23 ? 1.638 -6.359 -5.867 1.00 0.00 60 PRO A N 5
ATOM 7840 C CA . PRO B 2 23 ? 0.430 -6.834 -6.596 1.00 0.00 60 PRO A CA 5
ATOM 7841 C C . PRO B 2 23 ? -0.087 -8.162 -6.051 1.00 0.00 60 PRO A C 5
ATOM 7842 O O . PRO B 2 23 ? -1.252 -8.509 -6.240 1.00 0.00 60 PRO A O 5
ATOM 7853 N N . GLY B 2 24 ? 0.788 -8.901 -5.377 1.00 0.00 61 GLY A N 5
ATOM 7854 C CA . GLY B 2 24 ? 0.407 -10.189 -4.811 1.00 0.00 61 GLY A CA 5
ATOM 7855 C C . GLY B 2 24 ? 1.336 -11.296 -5.300 1.00 0.00 61 GLY A C 5
ATOM 7856 O O . GLY B 2 24 ? 0.998 -11.931 -6.285 1.00 0.00 61 GLY A O 5
ATOM 7861 N N . ARG A 1 6 ? 6.851 -8.594 8.549 1.00 0.00 1050 ARG B N 6
ATOM 7862 C CA . ARG A 1 6 ? 5.415 -8.274 8.303 1.00 0.00 1050 ARG B CA 6
ATOM 7863 C C . ARG A 1 6 ? 4.738 -7.923 9.631 1.00 0.00 1050 ARG B C 6
ATOM 7864 O O . ARG A 1 6 ? 5.194 -8.340 10.695 1.00 0.00 1050 ARG B O 6
ATOM 7885 N N . PRO A 1 7 ? 3.663 -7.173 9.587 1.00 0.00 1051 PRO B N 6
ATOM 7886 C CA . PRO A 1 7 ? 2.907 -6.767 10.807 1.00 0.00 1051 PRO B CA 6
ATOM 7887 C C . PRO A 1 7 ? 2.162 -7.936 11.432 1.00 0.00 1051 PRO B C 6
ATOM 7888 O O . PRO A 1 7 ? 1.752 -8.870 10.742 1.00 0.00 1051 PRO B O 6
ATOM 7899 N N . LYS A 1 8 ? 1.998 -7.874 12.741 1.00 0.00 1052 LYS B N 6
ATOM 7900 C CA . LYS A 1 8 ? 1.305 -8.930 13.470 1.00 0.00 1052 LYS B CA 6
ATOM 7901 C C . LYS A 1 8 ? -0.142 -9.042 13.001 1.00 0.00 1052 LYS B C 6
ATOM 7902 O O . LYS A 1 8 ? -0.755 -10.104 13.098 1.00 0.00 1052 LYS B O 6
ATOM 7921 N N . MET A 1 9 ? -0.681 -7.939 12.487 1.00 0.00 1053 MET B N 6
ATOM 7922 C CA . MET A 1 9 ? -2.053 -7.926 12.001 1.00 0.00 1053 MET B CA 6
ATOM 7923 C C . MET A 1 9 ? -2.184 -8.769 10.743 1.00 0.00 1053 MET B C 6
ATOM 7924 O O . MET A 1 9 ? -1.335 -8.716 9.863 1.00 0.00 1053 MET B O 6
ATOM 7938 N N . THR A 1 10 ? -3.257 -9.539 10.659 1.00 0.00 1054 THR B N 6
ATOM 7939 C CA . THR A 1 10 ? -3.484 -10.382 9.493 1.00 0.00 1054 THR B CA 6
ATOM 7940 C C . THR A 1 10 ? -3.900 -9.527 8.296 1.00 0.00 1054 THR B C 6
ATOM 7941 O O . THR A 1 10 ? -4.318 -8.380 8.460 1.00 0.00 1054 THR B O 6
ATOM 7952 N N . PRO A 1 11 ? -3.787 -10.054 7.103 1.00 0.00 1055 PRO B N 6
ATOM 7953 C CA . PRO A 1 11 ? -4.163 -9.305 5.865 1.00 0.00 1055 PRO B CA 6
ATOM 7954 C C . PRO A 1 11 ? -5.565 -8.709 5.965 1.00 0.00 1055 PRO B C 6
ATOM 7955 O O . PRO A 1 11 ? -5.791 -7.559 5.585 1.00 0.00 1055 PRO B O 6
ATOM 7966 N N . GLU A 1 12 ? -6.502 -9.491 6.493 1.00 0.00 1056 GLU B N 6
ATOM 7967 C CA . GLU A 1 12 ? -7.871 -9.016 6.648 1.00 0.00 1056 GLU B CA 6
ATOM 7968 C C . GLU A 1 12 ? -7.937 -7.902 7.688 1.00 0.00 1056 GLU B C 6
ATOM 7969 O O . GLU A 1 12 ? -8.638 -6.910 7.502 1.00 0.00 1056 GLU B O 6
ATOM 7981 N N . GLN A 1 13 ? -7.198 -8.068 8.782 1.00 0.00 1057 GLN B N 6
ATOM 7982 C CA . GLN A 1 13 ? -7.190 -7.060 9.836 1.00 0.00 1057 GLN B CA 6
ATOM 7983 C C . GLN A 1 13 ? -6.637 -5.742 9.327 1.00 0.00 1057 GLN B C 6
ATOM 7984 O O . GLN A 1 13 ? -7.176 -4.676 9.629 1.00 0.00 1057 GLN B O 6
ATOM 7998 N N . MET A 1 14 ? -5.566 -5.811 8.548 1.00 0.00 1058 MET B N 6
ATOM 7999 C CA . MET A 1 14 ? -4.973 -4.601 8.008 1.00 0.00 1058 MET B CA 6
ATOM 8000 C C . MET A 1 14 ? -5.953 -3.892 7.086 1.00 0.00 1058 MET B C 6
ATOM 8001 O O . MET A 1 14 ? -6.082 -2.667 7.124 1.00 0.00 1058 MET B O 6
ATOM 8015 N N . ALA A 1 15 ? -6.646 -4.666 6.259 1.00 0.00 1059 ALA B N 6
ATOM 8016 C CA . ALA A 1 15 ? -7.607 -4.085 5.333 1.00 0.00 1059 ALA B CA 6
ATOM 8017 C C . ALA A 1 15 ? -8.761 -3.426 6.077 1.00 0.00 1059 ALA B C 6
ATOM 8018 O O . ALA A 1 15 ? -9.205 -2.337 5.712 1.00 0.00 1059 ALA B O 6
ATOM 8025 N N . LYS A 1 16 ? -9.246 -4.094 7.117 1.00 0.00 1060 LYS B N 6
ATOM 8026 C CA . LYS A 1 16 ? -10.353 -3.562 7.900 1.00 0.00 1060 LYS B CA 6
ATOM 8027 C C . LYS A 1 16 ? -9.967 -2.245 8.557 1.00 0.00 1060 LYS B C 6
ATOM 8028 O O . LYS A 1 16 ? -10.755 -1.299 8.578 1.00 0.00 1060 LYS B O 6
ATOM 8047 N N . GLU A 1 17 ? -8.752 -2.178 9.087 1.00 0.00 1061 GLU B N 6
ATOM 8048 C CA . GLU A 1 17 ? -8.298 -0.957 9.729 1.00 0.00 1061 GLU B CA 6
ATOM 8049 C C . GLU A 1 17 ? -8.218 0.183 8.717 1.00 0.00 1061 GLU B C 6
ATOM 8050 O O . GLU A 1 17 ? -8.635 1.311 9.000 1.00 0.00 1061 GLU B O 6
ATOM 8062 N N . MET A 1 18 ? -7.697 -0.112 7.529 1.00 0.00 1062 MET B N 6
ATOM 8063 C CA . MET A 1 18 ? -7.587 0.913 6.501 1.00 0.00 1062 MET B CA 6
ATOM 8064 C C . MET A 1 18 ? -8.967 1.376 6.053 1.00 0.00 1062 MET B C 6
ATOM 8065 O O . MET A 1 18 ? -9.187 2.562 5.813 1.00 0.00 1062 MET B O 6
ATOM 8079 N N . SER A 1 19 ? -9.891 0.432 5.942 1.00 0.00 1063 SER B N 6
ATOM 8080 C CA . SER A 1 19 ? -11.245 0.756 5.518 1.00 0.00 1063 SER B CA 6
ATOM 8081 C C . SER A 1 19 ? -11.899 1.703 6.515 1.00 0.00 1063 SER B C 6
ATOM 8082 O O . SER A 1 19 ? -12.592 2.644 6.129 1.00 0.00 1063 SER B O 6
ATOM 8090 N N . GLU A 1 20 ? -11.670 1.453 7.796 1.00 0.00 1064 GLU B N 6
ATOM 8091 C CA . GLU A 1 20 ? -12.238 2.297 8.836 1.00 0.00 1064 GLU B CA 6
ATOM 8092 C C . GLU A 1 20 ? -11.712 3.723 8.718 1.00 0.00 1064 GLU B C 6
ATOM 8093 O O . GLU A 1 20 ? -12.468 4.689 8.854 1.00 0.00 1064 GLU B O 6
ATOM 8105 N N . PHE A 1 21 ? -10.415 3.856 8.455 1.00 0.00 1065 PHE B N 6
ATOM 8106 C CA . PHE A 1 21 ? -9.819 5.178 8.318 1.00 0.00 1065 PHE B CA 6
ATOM 8107 C C . PHE A 1 21 ? -10.356 5.879 7.075 1.00 0.00 1065 PHE B C 6
ATOM 8108 O O . PHE A 1 21 ? -10.631 7.081 7.091 1.00 0.00 1065 PHE B O 6
ATOM 8125 N N . LEU A 1 22 ? -10.502 5.116 6.000 1.00 0.00 1066 LEU B N 6
ATOM 8126 C CA . LEU A 1 22 ? -11.007 5.667 4.749 1.00 0.00 1066 LEU B CA 6
ATOM 8127 C C . LEU A 1 22 ? -12.451 6.133 4.904 1.00 0.00 1066 LEU B C 6
ATOM 8128 O O . LEU A 1 22 ? -12.834 7.180 4.383 1.00 0.00 1066 LEU B O 6
ATOM 8144 N N . SER A 1 23 ? -13.248 5.349 5.624 1.00 0.00 1067 SER B N 6
ATOM 8145 C CA . SER A 1 23 ? -14.646 5.696 5.836 1.00 0.00 1067 SER B CA 6
ATOM 8146 C C . SER A 1 23 ? -14.756 6.988 6.637 1.00 0.00 1067 SER B C 6
ATOM 8147 O O . SER A 1 23 ? -15.611 7.829 6.363 1.00 0.00 1067 SER B O 6
ATOM 8155 N N . ARG A 1 24 ? -13.878 7.143 7.622 1.00 0.00 1068 ARG B N 6
ATOM 8156 C CA . ARG A 1 24 ? -13.886 8.345 8.444 1.00 0.00 1068 ARG B CA 6
ATOM 8157 C C . ARG A 1 24 ? -13.561 9.571 7.598 1.00 0.00 1068 ARG B C 6
ATOM 8158 O O . ARG A 1 24 ? -14.160 10.632 7.768 1.00 0.00 1068 ARG B O 6
ATOM 8179 N N . GLY A 1 25 ? -12.607 9.415 6.684 1.00 0.00 1069 GLY B N 6
ATOM 8180 C CA . GLY A 1 25 ? -12.215 10.520 5.816 1.00 0.00 1069 GLY B CA 6
ATOM 8181 C C . GLY A 1 25 ? -11.917 11.780 6.630 1.00 0.00 1069 GLY B C 6
ATOM 8182 O O . GLY A 1 25 ? -12.551 12.817 6.433 1.00 0.00 1069 GLY B O 6
ATOM 8186 N N . PRO A 1 26 ? -10.980 11.706 7.543 1.00 0.00 1070 PRO B N 6
ATOM 8187 C CA . PRO A 1 26 ? -10.608 12.863 8.417 1.00 0.00 1070 PRO B CA 6
ATOM 8188 C C . PRO A 1 26 ? -10.126 14.062 7.608 1.00 0.00 1070 PRO B C 6
ATOM 8189 O O . PRO A 1 26 ? -10.281 15.210 8.026 1.00 0.00 1070 PRO B O 6
ATOM 8200 N N . ALA A 1 27 ? -9.549 13.789 6.446 1.00 0.00 1071 ALA B N 6
ATOM 8201 C CA . ALA A 1 27 ? -9.056 14.851 5.578 1.00 0.00 1071 ALA B CA 6
ATOM 8202 C C . ALA A 1 27 ? -10.201 15.754 5.133 1.00 0.00 1071 ALA B C 6
ATOM 8203 O O . ALA A 1 27 ? -10.042 16.971 5.027 1.00 0.00 1071 ALA B O 6
ATOM 8210 N N . VAL A 1 28 ? -11.353 15.147 4.865 1.00 0.00 1072 VAL B N 6
ATOM 8211 C CA . VAL A 1 28 ? -12.519 15.900 4.420 1.00 0.00 1072 VAL B CA 6
ATOM 8212 C C . VAL A 1 28 ? -12.208 16.656 3.128 1.00 0.00 1072 VAL B C 6
ATOM 8213 O O . VAL A 1 28 ? -12.898 17.614 2.775 1.00 0.00 1072 VAL B O 6
ATOM 8226 N N . LEU A 1 29 ? -11.167 16.219 2.424 1.00 0.00 1073 LEU B N 6
ATOM 8227 C CA . LEU A 1 29 ? -10.776 16.861 1.175 1.00 0.00 1073 LEU B CA 6
ATOM 8228 C C . LEU A 1 29 ? -11.881 16.726 0.132 1.00 0.00 1073 LEU B C 6
ATOM 8229 O O . LEU A 1 29 ? -12.151 17.657 -0.626 1.00 0.00 1073 LEU B O 6
ATOM 8245 N N . ALA A 1 30 ? -12.517 15.559 0.099 1.00 0.00 1074 ALA B N 6
ATOM 8246 C CA . ALA A 1 30 ? -13.591 15.313 -0.855 1.00 0.00 1074 ALA B CA 6
ATOM 8247 C C . ALA A 1 30 ? -13.055 15.357 -2.282 1.00 0.00 1074 ALA B C 6
ATOM 8248 O O . ALA A 1 30 ? -13.770 15.726 -3.213 1.00 0.00 1074 ALA B O 6
ATOM 8255 N N . THR A 1 31 ? -11.792 14.976 -2.445 1.00 0.00 1075 THR B N 6
ATOM 8256 C CA . THR A 1 31 ? -11.167 14.975 -3.763 1.00 0.00 1075 THR B CA 6
ATOM 8257 C C . THR A 1 31 ? -10.311 13.728 -3.950 1.00 0.00 1075 THR B C 6
ATOM 8258 O O . THR A 1 31 ? -9.768 13.186 -2.988 1.00 0.00 1075 THR B O 6
ATOM 8269 N N . LYS A 1 32 ? -10.196 13.278 -5.194 1.00 0.00 1076 LYS B N 6
ATOM 8270 C CA . LYS A 1 32 ? -9.402 12.093 -5.498 1.00 0.00 1076 LYS B CA 6
ATOM 8271 C C . LYS A 1 32 ? -7.937 12.322 -5.138 1.00 0.00 1076 LYS B C 6
ATOM 8272 O O . LYS A 1 32 ? -7.265 11.424 -4.630 1.00 0.00 1076 LYS B O 6
ATOM 8291 N N . ALA A 1 33 ? -7.448 13.527 -5.413 1.00 0.00 1077 ALA B N 6
ATOM 8292 C CA . ALA A 1 33 ? -6.060 13.862 -5.121 1.00 0.00 1077 ALA B CA 6
ATOM 8293 C C . ALA A 1 33 ? -5.116 12.861 -5.782 1.00 0.00 1077 ALA B C 6
ATOM 8294 O O . ALA A 1 33 ? -4.060 12.537 -5.239 1.00 0.00 1077 ALA B O 6
ATOM 8301 N N . ALA A 1 34 ? -5.505 12.377 -6.954 1.00 0.00 1078 ALA B N 6
ATOM 8302 C CA . ALA A 1 34 ? -4.687 11.415 -7.681 1.00 0.00 1078 ALA B CA 6
ATOM 8303 C C . ALA A 1 34 ? -3.333 12.018 -8.039 1.00 0.00 1078 ALA B C 6
ATOM 8304 O O . ALA A 1 34 ? -2.304 11.345 -7.966 1.00 0.00 1078 ALA B O 6
ATOM 8311 N N . ALA A 1 35 ? -3.340 13.286 -8.431 1.00 0.00 1079 ALA B N 6
ATOM 8312 C CA . ALA A 1 35 ? -2.107 13.965 -8.803 1.00 0.00 1079 ALA B CA 6
ATOM 8313 C C . ALA A 1 35 ? -1.138 14.009 -7.626 1.00 0.00 1079 ALA B C 6
ATOM 8314 O O . ALA A 1 35 ? 0.066 13.812 -7.789 1.00 0.00 1079 ALA B O 6
ATOM 8321 N N . GLY A 1 36 ? -1.673 14.267 -6.438 1.00 0.00 1080 GLY B N 6
ATOM 8322 C CA . GLY A 1 36 ? -0.850 14.333 -5.237 1.00 0.00 1080 GLY B CA 6
ATOM 8323 C C . GLY A 1 36 ? -0.235 12.978 -4.926 1.00 0.00 1080 GLY B C 6
ATOM 8324 O O . GLY A 1 36 ? 0.928 12.883 -4.542 1.00 0.00 1080 GLY B O 6
ATOM 8328 N N . THR A 1 37 ? -1.027 11.932 -5.095 1.00 0.00 1081 THR B N 6
ATOM 8329 C CA . THR A 1 37 ? -0.564 10.585 -4.827 1.00 0.00 1081 THR B CA 6
ATOM 8330 C C . THR A 1 37 ? 0.603 10.229 -5.736 1.00 0.00 1081 THR B C 6
ATOM 8331 O O . THR A 1 37 ? 1.582 9.627 -5.302 1.00 0.00 1081 THR B O 6
ATOM 8342 N N . LYS A 1 38 ? 0.490 10.602 -6.997 1.00 0.00 1082 LYS B N 6
ATOM 8343 C CA . LYS A 1 38 ? 1.544 10.316 -7.959 1.00 0.00 1082 LYS B CA 6
ATOM 8344 C C . LYS A 1 38 ? 2.847 11.002 -7.567 1.00 0.00 1082 LYS B C 6
ATOM 8345 O O . LYS A 1 38 ? 3.926 10.419 -7.680 1.00 0.00 1082 LYS B O 6
ATOM 8364 N N . LYS A 1 39 ? 2.740 12.243 -7.110 1.00 0.00 1083 LYS B N 6
ATOM 8365 C CA . LYS A 1 39 ? 3.913 13.003 -6.707 1.00 0.00 1083 LYS B CA 6
ATOM 8366 C C . LYS A 1 39 ? 4.567 12.347 -5.501 1.00 0.00 1083 LYS B C 6
ATOM 8367 O O . LYS A 1 39 ? 5.793 12.313 -5.385 1.00 0.00 1083 LYS B O 6
ATOM 8386 N N . TYR A 1 40 ? 3.734 11.836 -4.596 1.00 0.00 1084 TYR B N 6
ATOM 8387 C CA . TYR A 1 40 ? 4.244 11.190 -3.385 1.00 0.00 1084 TYR B CA 6
ATOM 8388 C C . TYR A 1 40 ? 4.048 9.684 -3.453 1.00 0.00 1084 TYR B C 6
ATOM 8389 O O . TYR A 1 40 ? 2.941 9.178 -3.271 1.00 0.00 1084 TYR B O 6
ATOM 8407 N N . ASP A 1 41 ? 5.138 8.975 -3.703 1.00 0.00 1085 ASP B N 6
ATOM 8408 C CA . ASP A 1 41 ? 5.084 7.513 -3.789 1.00 0.00 1085 ASP B CA 6
ATOM 8409 C C . ASP A 1 41 ? 5.084 6.896 -2.395 1.00 0.00 1085 ASP B C 6
ATOM 8410 O O . ASP A 1 41 ? 6.126 6.800 -1.745 1.00 0.00 1085 ASP B O 6
ATOM 8419 N N . LEU A 1 42 ? 3.905 6.482 -1.942 1.00 0.00 1086 LEU B N 6
ATOM 8420 C CA . LEU A 1 42 ? 3.772 5.881 -0.620 1.00 0.00 1086 LEU B CA 6
ATOM 8421 C C . LEU A 1 42 ? 3.430 4.394 -0.728 1.00 0.00 1086 LEU B C 6
ATOM 8422 O O . LEU A 1 42 ? 3.216 3.725 0.285 1.00 0.00 1086 LEU B O 6
ATOM 8438 N N . SER A 1 43 ? 3.390 3.877 -1.952 1.00 0.00 1087 SER B N 6
ATOM 8439 C CA . SER A 1 43 ? 3.083 2.469 -2.166 1.00 0.00 1087 SER B CA 6
ATOM 8440 C C . SER A 1 43 ? 4.233 1.595 -1.674 1.00 0.00 1087 SER B C 6
ATOM 8441 O O . SER A 1 43 ? 4.103 0.375 -1.570 1.00 0.00 1087 SER B O 6
ATOM 8449 N N . LYS A 1 44 ? 5.360 2.229 -1.364 1.00 0.00 1088 LYS B N 6
ATOM 8450 C CA . LYS A 1 44 ? 6.518 1.497 -0.873 1.00 0.00 1088 LYS B CA 6
ATOM 8451 C C . LYS A 1 44 ? 6.600 1.568 0.653 1.00 0.00 1088 LYS B C 6
ATOM 8452 O O . LYS A 1 44 ? 7.496 0.982 1.259 1.00 0.00 1088 LYS B O 6
ATOM 8471 N N . TRP A 1 45 ? 5.665 2.291 1.270 1.00 0.00 1089 TRP B N 6
ATOM 8472 C CA . TRP A 1 45 ? 5.655 2.427 2.722 1.00 0.00 1089 TRP B CA 6
ATOM 8473 C C . TRP A 1 45 ? 4.815 1.329 3.361 1.00 0.00 1089 TRP B C 6
ATOM 8474 O O . TRP A 1 45 ? 3.706 1.041 2.914 1.00 0.00 1089 TRP B O 6
ATOM 8495 N N . LYS A 1 46 ? 5.347 0.726 4.417 1.00 0.00 1090 LYS B N 6
ATOM 8496 C CA . LYS A 1 46 ? 4.634 -0.335 5.118 1.00 0.00 1090 LYS B CA 6
ATOM 8497 C C . LYS A 1 46 ? 3.336 0.184 5.712 1.00 0.00 1090 LYS B C 6
ATOM 8498 O O . LYS A 1 46 ? 3.155 1.388 5.877 1.00 0.00 1090 LYS B O 6
ATOM 8517 N N . TYR A 1 47 ? 2.436 -0.735 6.035 1.00 0.00 1091 TYR B N 6
ATOM 8518 C CA . TYR A 1 47 ? 1.158 -0.361 6.622 1.00 0.00 1091 TYR B CA 6
ATOM 8519 C C . TYR A 1 47 ? 1.386 0.445 7.887 1.00 0.00 1091 TYR B C 6
ATOM 8520 O O . TYR A 1 47 ? 0.780 1.497 8.085 1.00 0.00 1091 TYR B O 6
ATOM 8538 N N . ALA A 1 48 ? 2.269 -0.052 8.739 1.00 0.00 1092 ALA B N 6
ATOM 8539 C CA . ALA A 1 48 ? 2.569 0.643 9.983 1.00 0.00 1092 ALA B CA 6
ATOM 8540 C C . ALA A 1 48 ? 3.172 2.016 9.696 1.00 0.00 1092 ALA B C 6
ATOM 8541 O O . ALA A 1 48 ? 2.865 2.994 10.376 1.00 0.00 1092 ALA B O 6
ATOM 8548 N N . GLU A 1 49 ? 4.040 2.074 8.688 1.00 0.00 1093 GLU B N 6
ATOM 8549 C CA . GLU A 1 49 ? 4.693 3.328 8.321 1.00 0.00 1093 GLU B CA 6
ATOM 8550 C C . GLU A 1 49 ? 3.671 4.358 7.848 1.00 0.00 1093 GLU B C 6
ATOM 8551 O O . GLU A 1 49 ? 3.717 5.516 8.256 1.00 0.00 1093 GLU B O 6
ATOM 8563 N N . LEU A 1 50 ? 2.737 3.930 7.003 1.00 0.00 1094 LEU B N 6
ATOM 8564 C CA . LEU A 1 50 ? 1.707 4.830 6.508 1.00 0.00 1094 LEU B CA 6
ATOM 8565 C C . LEU A 1 50 ? 0.793 5.274 7.636 1.00 0.00 1094 LEU B C 6
ATOM 8566 O O . LEU A 1 50 ? 0.384 6.430 7.698 1.00 0.00 1094 LEU B O 6
ATOM 8582 N N . ARG A 1 51 ? 0.472 4.346 8.522 1.00 0.00 1095 ARG B N 6
ATOM 8583 C CA . ARG A 1 51 ? -0.399 4.662 9.635 1.00 0.00 1095 ARG B CA 6
ATOM 8584 C C . ARG A 1 51 ? 0.221 5.758 10.488 1.00 0.00 1095 ARG B C 6
ATOM 8585 O O . ARG A 1 51 ? -0.427 6.756 10.808 1.00 0.00 1095 ARG B O 6
ATOM 8606 N N . ASP A 1 52 ? 1.490 5.576 10.832 1.00 0.00 1096 ASP B N 6
ATOM 8607 C CA . ASP A 1 52 ? 2.202 6.562 11.630 1.00 0.00 1096 ASP B CA 6
ATOM 8608 C C . ASP A 1 52 ? 2.329 7.869 10.862 1.00 0.00 1096 ASP B C 6
ATOM 8609 O O . ASP A 1 52 ? 2.231 8.951 11.440 1.00 0.00 1096 ASP B O 6
ATOM 8618 N N . THR A 1 53 ? 2.554 7.766 9.556 1.00 0.00 1097 THR B N 6
ATOM 8619 C CA . THR A 1 53 ? 2.700 8.955 8.733 1.00 0.00 1097 THR B CA 6
ATOM 8620 C C . THR A 1 53 ? 1.433 9.798 8.786 1.00 0.00 1097 THR B C 6
ATOM 8621 O O . THR A 1 53 ? 1.495 11.014 8.917 1.00 0.00 1097 THR B O 6
ATOM 8632 N N . ILE A 1 54 ? 0.281 9.148 8.673 1.00 0.00 1098 ILE B N 6
ATOM 8633 C CA . ILE A 1 54 ? -0.991 9.862 8.704 1.00 0.00 1098 ILE B CA 6
ATOM 8634 C C . ILE A 1 54 ? -1.187 10.574 10.042 1.00 0.00 1098 ILE B C 6
ATOM 8635 O O . ILE A 1 54 ? -1.567 11.744 10.082 1.00 0.00 1098 ILE B O 6
ATOM 8651 N N . ASN A 1 55 ? -0.928 9.858 11.132 1.00 0.00 1099 ASN B N 6
ATOM 8652 C CA . ASN A 1 55 ? -1.095 10.430 12.464 1.00 0.00 1099 ASN B CA 6
ATOM 8653 C C . ASN A 1 55 ? -0.174 11.626 12.666 1.00 0.00 1099 ASN B C 6
ATOM 8654 O O . ASN A 1 55 ? -0.562 12.621 13.281 1.00 0.00 1099 ASN B O 6
ATOM 8665 N N . THR A 1 56 ? 1.041 11.528 12.145 1.00 0.00 1100 THR B N 6
ATOM 8666 C CA . THR A 1 56 ? 2.001 12.615 12.281 1.00 0.00 1100 THR B CA 6
ATOM 8667 C C . THR A 1 56 ? 1.914 13.583 11.098 1.00 0.00 1100 THR B C 6
ATOM 8668 O O . THR A 1 56 ? 2.629 14.583 11.056 1.00 0.00 1100 THR B O 6
ATOM 8679 N N . SER A 1 57 ? 1.047 13.281 10.135 1.00 0.00 1101 SER B N 6
ATOM 8680 C CA . SER A 1 57 ? 0.898 14.133 8.966 1.00 0.00 1101 SER B CA 6
ATOM 8681 C C . SER A 1 57 ? 0.348 15.494 9.362 1.00 0.00 1101 SER B C 6
ATOM 8682 O O . SER A 1 57 ? -0.580 15.593 10.164 1.00 0.00 1101 SER B O 6
ATOM 8690 N N . CYS A 1 58 ? 0.919 16.535 8.781 1.00 0.00 1102 CYS B N 6
ATOM 8691 C CA . CYS A 1 58 ? 0.476 17.891 9.058 1.00 0.00 1102 CYS B CA 6
ATOM 8692 C C . CYS A 1 58 ? -0.049 18.553 7.786 1.00 0.00 1102 CYS B C 6
ATOM 8693 O O . CYS A 1 58 ? -0.534 19.684 7.821 1.00 0.00 1102 CYS B O 6
ATOM 8701 N N . ASP A 1 59 ? 0.053 17.843 6.658 1.00 0.00 1103 ASP B N 6
ATOM 8702 C CA . ASP A 1 59 ? -0.413 18.382 5.385 1.00 0.00 1103 ASP B CA 6
ATOM 8703 C C . ASP A 1 59 ? -1.543 17.527 4.817 1.00 0.00 1103 ASP B C 6
ATOM 8704 O O . ASP A 1 59 ? -1.494 16.296 4.866 1.00 0.00 1103 ASP B O 6
ATOM 8713 N N . ILE A 1 60 ? -2.559 18.186 4.271 1.00 0.00 1104 ILE B N 6
ATOM 8714 C CA . ILE A 1 60 ? -3.689 17.475 3.695 1.00 0.00 1104 ILE B CA 6
ATOM 8715 C C . ILE A 1 60 ? -3.271 16.732 2.430 1.00 0.00 1104 ILE B C 6
ATOM 8716 O O . ILE A 1 60 ? -3.863 15.715 2.071 1.00 0.00 1104 ILE B O 6
ATOM 8732 N N . GLU A 1 61 ? -2.248 17.247 1.760 1.00 0.00 1105 GLU B N 6
ATOM 8733 C CA . GLU A 1 61 ? -1.759 16.626 0.534 1.00 0.00 1105 GLU B CA 6
ATOM 8734 C C . GLU A 1 61 ? -1.207 15.236 0.823 1.00 0.00 1105 GLU B C 6
ATOM 8735 O O . GLU A 1 61 ? -1.501 14.272 0.113 1.00 0.00 1105 GLU B O 6
ATOM 8747 N N . LEU A 1 62 ? -0.415 15.135 1.881 1.00 0.00 1106 LEU B N 6
ATOM 8748 C CA . LEU A 1 62 ? 0.163 13.860 2.260 1.00 0.00 1106 LEU B CA 6
ATOM 8749 C C . LEU A 1 62 ? -0.932 12.895 2.696 1.00 0.00 1106 LEU B C 6
ATOM 8750 O O . LEU A 1 62 ? -0.892 11.704 2.384 1.00 0.00 1106 LEU B O 6
ATOM 8766 N N . LEU A 1 63 ? -1.905 13.418 3.435 1.00 0.00 1107 LEU B N 6
ATOM 8767 C CA . LEU A 1 63 ? -3.002 12.593 3.930 1.00 0.00 1107 LEU B CA 6
ATOM 8768 C C . LEU A 1 63 ? -3.763 11.997 2.758 1.00 0.00 1107 LEU B C 6
ATOM 8769 O O . LEU A 1 63 ? -4.128 10.820 2.771 1.00 0.00 1107 LEU B O 6
ATOM 8785 N N . ALA A 1 64 ? -3.981 12.812 1.739 1.00 0.00 1108 ALA B N 6
ATOM 8786 C CA . ALA A 1 64 ? -4.677 12.361 0.547 1.00 0.00 1108 ALA B CA 6
ATOM 8787 C C . ALA A 1 64 ? -3.885 11.256 -0.143 1.00 0.00 1108 ALA B C 6
ATOM 8788 O O . ALA A 1 64 ? -4.458 10.310 -0.680 1.00 0.00 1108 ALA B O 6
ATOM 8795 N N . ALA A 1 65 ? -2.560 11.390 -0.134 1.00 0.00 1109 ALA B N 6
ATOM 8796 C CA . ALA A 1 65 ? -1.702 10.402 -0.775 1.00 0.00 1109 ALA B CA 6
ATOM 8797 C C . ALA A 1 65 ? -1.852 9.046 -0.101 1.00 0.00 1109 ALA B C 6
ATOM 8798 O O . ALA A 1 65 ? -1.942 8.014 -0.766 1.00 0.00 1109 ALA B O 6
ATOM 8805 N N . CYS A 1 66 ? -1.879 9.055 1.223 1.00 0.00 1110 CYS B N 6
ATOM 8806 C CA . CYS A 1 66 ? -2.016 7.820 1.982 1.00 0.00 1110 CYS B CA 6
ATOM 8807 C C . CYS A 1 66 ? -3.387 7.206 1.763 1.00 0.00 1110 CYS B C 6
ATOM 8808 O O . CYS A 1 66 ? -3.522 5.990 1.629 1.00 0.00 1110 CYS B O 6
ATOM 8816 N N . ARG A 1 67 ? -4.402 8.057 1.724 1.00 0.00 1111 ARG B N 6
ATOM 8817 C CA . ARG A 1 67 ? -5.765 7.594 1.519 1.00 0.00 1111 ARG B CA 6
ATOM 8818 C C . ARG A 1 67 ? -5.890 6.901 0.168 1.00 0.00 1111 ARG B C 6
ATOM 8819 O O . ARG A 1 67 ? -6.502 5.838 0.055 1.00 0.00 1111 ARG B O 6
ATOM 8840 N N . GLU A 1 68 ? -5.287 7.498 -0.849 1.00 0.00 1112 GLU B N 6
ATOM 8841 C CA . GLU A 1 68 ? -5.320 6.915 -2.184 1.00 0.00 1112 GLU B CA 6
ATOM 8842 C C . GLU A 1 68 ? -4.572 5.588 -2.207 1.00 0.00 1112 GLU B C 6
ATOM 8843 O O . GLU A 1 68 ? -5.017 4.628 -2.837 1.00 0.00 1112 GLU B O 6
ATOM 8855 N N . GLU A 1 69 ? -3.435 5.536 -1.517 1.00 0.00 1113 GLU B N 6
ATOM 8856 C CA . GLU A 1 69 ? -2.653 4.315 -1.477 1.00 0.00 1113 GLU B CA 6
ATOM 8857 C C . GLU A 1 69 ? -3.446 3.204 -0.807 1.00 0.00 1113 GLU B C 6
ATOM 8858 O O . GLU A 1 69 ? -3.405 2.050 -1.231 1.00 0.00 1113 GLU B O 6
ATOM 8870 N N . PHE A 1 70 ? -4.161 3.564 0.247 1.00 0.00 1114 PHE B N 6
ATOM 8871 C CA . PHE A 1 70 ? -4.954 2.589 0.983 1.00 0.00 1114 PHE B CA 6
ATOM 8872 C C . PHE A 1 70 ? -6.063 2.015 0.107 1.00 0.00 1114 PHE B C 6
ATOM 8873 O O . PHE A 1 70 ? -6.309 0.813 0.119 1.00 0.00 1114 PHE B O 6
ATOM 8890 N N . HIS A 1 71 ? -6.725 2.874 -0.656 1.00 0.00 1115 HIS B N 6
ATOM 8891 C CA . HIS A 1 71 ? -7.793 2.427 -1.529 1.00 0.00 1115 HIS B CA 6
ATOM 8892 C C . HIS A 1 71 ? -7.263 1.429 -2.555 1.00 0.00 1115 HIS B C 6
ATOM 8893 O O . HIS A 1 71 ? -7.836 0.356 -2.747 1.00 0.00 1115 HIS B O 6
ATOM 8907 N N . ARG A 1 72 ? -6.161 1.784 -3.210 1.00 0.00 1116 ARG B N 6
ATOM 8908 C CA . ARG A 1 72 ? -5.569 0.906 -4.209 1.00 0.00 1116 ARG B CA 6
ATOM 8909 C C . ARG A 1 72 ? -5.107 -0.401 -3.575 1.00 0.00 1116 ARG B C 6
ATOM 8910 O O . ARG A 1 72 ? -5.338 -1.480 -4.122 1.00 0.00 1116 ARG B O 6
ATOM 8931 N N . ARG A 1 73 ? -4.454 -0.297 -2.422 1.00 0.00 1117 ARG B N 6
ATOM 8932 C CA . ARG A 1 73 ? -3.971 -1.482 -1.731 1.00 0.00 1117 ARG B CA 6
ATOM 8933 C C . ARG A 1 73 ? -5.131 -2.396 -1.363 1.00 0.00 1117 ARG B C 6
ATOM 8934 O O . ARG A 1 73 ? -5.053 -3.612 -1.535 1.00 0.00 1117 ARG B O 6
ATOM 8955 N N . LEU A 1 74 ? -6.214 -1.808 -0.880 1.00 0.00 1118 LEU B N 6
ATOM 8956 C CA . LEU A 1 74 ? -7.386 -2.588 -0.520 1.00 0.00 1118 LEU B CA 6
ATOM 8957 C C . LEU A 1 74 ? -7.979 -3.259 -1.755 1.00 0.00 1118 LEU B C 6
ATOM 8958 O O . LEU A 1 74 ? -8.404 -4.414 -1.701 1.00 0.00 1118 LEU B O 6
ATOM 8974 N N . LYS A 1 75 ? -8.009 -2.532 -2.868 1.00 0.00 1119 LYS B N 6
ATOM 8975 C CA . LYS A 1 75 ? -8.551 -3.073 -4.101 1.00 0.00 1119 LYS B CA 6
ATOM 8976 C C . LYS A 1 75 ? -7.749 -4.290 -4.546 1.00 0.00 1119 LYS B C 6
ATOM 8977 O O . LYS A 1 75 ? -8.316 -5.325 -4.897 1.00 0.00 1119 LYS B O 6
ATOM 8996 N N . VAL A 1 76 ? -6.424 -4.162 -4.523 1.00 0.00 1120 VAL B N 6
ATOM 8997 C CA . VAL A 1 76 ? -5.558 -5.261 -4.920 1.00 0.00 1120 VAL B CA 6
ATOM 8998 C C . VAL A 1 76 ? -5.760 -6.451 -3.991 1.00 0.00 1120 VAL B C 6
ATOM 8999 O O . VAL A 1 76 ? -5.777 -7.597 -4.433 1.00 0.00 1120 VAL B O 6
ATOM 9012 N N . TYR A 1 77 ? -5.900 -6.169 -2.703 1.00 0.00 1121 TYR B N 6
ATOM 9013 C CA . TYR A 1 77 ? -6.090 -7.227 -1.716 1.00 0.00 1121 TYR B CA 6
ATOM 9014 C C . TYR A 1 77 ? -7.335 -8.044 -2.041 1.00 0.00 1121 TYR B C 6
ATOM 9015 O O . TYR A 1 77 ? -7.294 -9.274 -2.056 1.00 0.00 1121 TYR B O 6
ATOM 9033 N N . HIS A 1 78 ? -8.435 -7.352 -2.307 1.00 0.00 1122 HIS B N 6
ATOM 9034 C CA . HIS A 1 78 ? -9.684 -8.028 -2.638 1.00 0.00 1122 HIS B CA 6
ATOM 9035 C C . HIS A 1 78 ? -9.511 -8.858 -3.905 1.00 0.00 1122 HIS B C 6
ATOM 9036 O O . HIS A 1 78 ? -9.928 -10.017 -3.966 1.00 0.00 1122 HIS B O 6
ATOM 9050 N N . ALA A 1 79 ? -8.893 -8.260 -4.916 1.00 0.00 1123 ALA B N 6
ATOM 9051 C CA . ALA A 1 79 ? -8.674 -8.956 -6.178 1.00 0.00 1123 ALA B CA 6
ATOM 9052 C C . ALA A 1 79 ? -7.813 -10.199 -5.959 1.00 0.00 1123 ALA B C 6
ATOM 9053 O O . ALA A 1 79 ? -8.064 -11.246 -6.551 1.00 0.00 1123 ALA B O 6
ATOM 9060 N N . TRP A 1 80 ? -6.803 -10.085 -5.101 1.00 0.00 1124 TRP B N 6
ATOM 9061 C CA . TRP A 1 80 ? -5.931 -11.207 -4.813 1.00 0.00 1124 TRP B CA 6
ATOM 9062 C C . TRP A 1 80 ? -6.734 -12.359 -4.213 1.00 0.00 1124 TRP B C 6
ATOM 9063 O O . TRP A 1 80 ? -6.601 -13.511 -4.616 1.00 0.00 1124 TRP B O 6
ATOM 9084 N N . LYS A 1 81 ? -7.589 -12.040 -3.259 1.00 0.00 1125 LYS B N 6
ATOM 9085 C CA . LYS A 1 81 ? -8.419 -13.057 -2.637 1.00 0.00 1125 LYS B CA 6
ATOM 9086 C C . LYS A 1 81 ? -9.316 -13.708 -3.672 1.00 0.00 1125 LYS B C 6
ATOM 9087 O O . LYS A 1 81 ? -9.593 -14.895 -3.604 1.00 0.00 1125 LYS B O 6
ATOM 9106 N N . SER A 1 82 ? -9.766 -12.920 -4.625 1.00 0.00 1126 SER B N 6
ATOM 9107 C CA . SER A 1 82 ? -10.630 -13.430 -5.684 1.00 0.00 1126 SER B CA 6
ATOM 9108 C C . SER A 1 82 ? -9.856 -14.366 -6.608 1.00 0.00 1126 SER B C 6
ATOM 9109 O O . SER A 1 82 ? -10.388 -15.372 -7.070 1.00 0.00 1126 SER B O 6
ATOM 9117 N N . LYS A 1 83 ? -8.604 -14.016 -6.891 1.00 0.00 1127 LYS B N 6
ATOM 9118 C CA . LYS A 1 83 ? -7.777 -14.825 -7.782 1.00 0.00 1127 LYS B CA 6
ATOM 9119 C C . LYS A 1 83 ? -7.453 -16.169 -7.136 1.00 0.00 1127 LYS B C 6
ATOM 9120 O O . LYS A 1 83 ? -7.241 -17.162 -7.829 1.00 0.00 1127 LYS B O 6
ATOM 9139 N N . ASN A 1 84 ? -7.396 -16.193 -5.807 1.00 0.00 1128 ASN B N 6
ATOM 9140 C CA . ASN A 1 84 ? -7.074 -17.430 -5.100 1.00 0.00 1128 ASN B CA 6
ATOM 9141 C C . ASN A 1 84 ? -8.338 -18.196 -4.713 1.00 0.00 1128 ASN B C 6
ATOM 9142 O O . ASN A 1 84 ? -8.388 -19.421 -4.812 1.00 0.00 1128 ASN B O 6
ATOM 9153 N N . LYS A 1 85 ? -9.352 -17.462 -4.280 1.00 0.00 1129 LYS B N 6
ATOM 9154 C CA . LYS A 1 85 ? -10.618 -18.066 -3.885 1.00 0.00 1129 LYS B CA 6
ATOM 9155 C C . LYS A 1 85 ? -11.377 -18.546 -5.113 1.00 0.00 1129 LYS B C 6
ATOM 9156 O O . LYS A 1 85 ? -11.965 -19.628 -5.113 1.00 0.00 1129 LYS B O 6
ATOM 9175 N N . LYS A 1 86 ? -11.354 -17.730 -6.159 1.00 0.00 1130 LYS B N 6
ATOM 9176 C CA . LYS A 1 86 ? -12.041 -18.074 -7.399 1.00 0.00 1130 LYS B CA 6
ATOM 9177 C C . LYS A 1 86 ? -11.036 -18.304 -8.524 1.00 0.00 1130 LYS B C 6
ATOM 9178 O O . LYS A 1 86 ? -10.231 -17.429 -8.839 1.00 0.00 1130 LYS B O 6
ATOM 9197 N N . ARG A 1 87 ? -11.097 -19.487 -9.129 1.00 0.00 1131 ARG B N 6
ATOM 9198 C CA . ARG A 1 87 ? -10.192 -19.823 -10.222 1.00 0.00 1131 ARG B CA 6
ATOM 9199 C C . ARG A 1 87 ? -10.543 -21.187 -10.811 1.00 0.00 1131 ARG B C 6
ATOM 9200 O O . ARG A 1 87 ? -10.256 -21.399 -11.978 1.00 0.00 1131 ARG B O 6
ATOM 9222 N N . ILE B 2 9 ? 4.574 -17.809 -0.357 1.00 0.00 46 ILE A N 6
ATOM 9223 C CA . ILE B 2 9 ? 3.380 -18.203 0.443 1.00 0.00 46 ILE A CA 6
ATOM 9224 C C . ILE B 2 9 ? 2.223 -17.260 0.124 1.00 0.00 46 ILE A C 6
ATOM 9225 O O . ILE B 2 9 ? 2.424 -16.067 -0.106 1.00 0.00 46 ILE A O 6
ATOM 9241 N N . GLU B 2 10 ? 1.011 -17.802 0.109 1.00 0.00 47 GLU A N 6
ATOM 9242 C CA . GLU B 2 10 ? -0.166 -16.994 -0.185 1.00 0.00 47 GLU A CA 6
ATOM 9243 C C . GLU B 2 10 ? -0.336 -15.896 0.859 1.00 0.00 47 GLU A C 6
ATOM 9244 O O . GLU B 2 10 ? -0.648 -14.751 0.532 1.00 0.00 47 GLU A O 6
ATOM 9256 N N . ASN B 2 11 ? -0.125 -16.252 2.119 1.00 0.00 48 ASN A N 6
ATOM 9257 C CA . ASN B 2 11 ? -0.258 -15.285 3.197 1.00 0.00 48 ASN A CA 6
ATOM 9258 C C . ASN B 2 11 ? 0.743 -14.153 3.019 1.00 0.00 48 ASN A C 6
ATOM 9259 O O . ASN B 2 11 ? 0.430 -12.987 3.255 1.00 0.00 48 ASN A O 6
ATOM 9270 N N . ASP B 2 12 ? 1.952 -14.504 2.598 1.00 0.00 49 ASP A N 6
ATOM 9271 C CA . ASP B 2 12 ? 2.993 -13.505 2.390 1.00 0.00 49 ASP A CA 6
ATOM 9272 C C . ASP B 2 12 ? 2.587 -12.522 1.299 1.00 0.00 49 ASP A C 6
ATOM 9273 O O . ASP B 2 12 ? 2.821 -11.318 1.413 1.00 0.00 49 ASP A O 6
ATOM 9282 N N . GLU B 2 13 ? 1.981 -13.045 0.236 1.00 0.00 50 GLU A N 6
ATOM 9283 C CA . GLU B 2 13 ? 1.551 -12.200 -0.871 1.00 0.00 50 GLU A CA 6
ATOM 9284 C C . GLU B 2 13 ? 0.505 -11.195 -0.404 1.00 0.00 50 GLU A C 6
ATOM 9285 O O . GLU B 2 13 ? 0.549 -10.019 -0.768 1.00 0.00 50 GLU A O 6
ATOM 9297 N N . ALA B 2 14 ? -0.435 -11.663 0.411 1.00 0.00 51 ALA A N 6
ATOM 9298 C CA . ALA B 2 14 ? -1.481 -10.787 0.922 1.00 0.00 51 ALA A CA 6
ATOM 9299 C C . ALA B 2 14 ? -0.881 -9.684 1.790 1.00 0.00 51 ALA A C 6
ATOM 9300 O O . ALA B 2 14 ? -1.301 -8.529 1.721 1.00 0.00 51 ALA A O 6
ATOM 9307 N N . PHE B 2 15 ? 0.109 -10.046 2.599 1.00 0.00 52 PHE A N 6
ATOM 9308 C CA . PHE B 2 15 ? 0.760 -9.071 3.467 1.00 0.00 52 PHE A CA 6
ATOM 9309 C C . PHE B 2 15 ? 1.417 -7.970 2.647 1.00 0.00 52 PHE A C 6
ATOM 9310 O O . PHE B 2 15 ? 1.291 -6.791 2.970 1.00 0.00 52 PHE A O 6
ATOM 9327 N N . ALA B 2 16 ? 2.112 -8.359 1.586 1.00 0.00 53 ALA A N 6
ATOM 9328 C CA . ALA B 2 16 ? 2.780 -7.386 0.733 1.00 0.00 53 ALA A CA 6
ATOM 9329 C C . ALA B 2 16 ? 1.763 -6.435 0.116 1.00 0.00 53 ALA A C 6
ATOM 9330 O O . ALA B 2 16 ? 2.002 -5.233 0.013 1.00 0.00 53 ALA A O 6
ATOM 9337 N N . ILE B 2 17 ? 0.623 -6.976 -0.291 1.00 0.00 54 ILE A N 6
ATOM 9338 C CA . ILE B 2 17 ? -0.418 -6.164 -0.891 1.00 0.00 54 ILE A CA 6
ATOM 9339 C C . ILE B 2 17 ? -0.885 -5.082 0.076 1.00 0.00 54 ILE A C 6
ATOM 9340 O O . ILE B 2 17 ? -1.142 -3.945 -0.325 1.00 0.00 54 ILE A O 6
ATOM 9356 N N . LEU B 2 18 ? -1.010 -5.443 1.343 1.00 0.00 55 LEU A N 6
ATOM 9357 C CA . LEU B 2 18 ? -1.465 -4.497 2.351 1.00 0.00 55 LEU A CA 6
ATOM 9358 C C . LEU B 2 18 ? -0.307 -3.993 3.209 1.00 0.00 55 LEU A C 6
ATOM 9359 O O . LEU B 2 18 ? -0.504 -3.610 4.363 1.00 0.00 55 LEU A O 6
ATOM 9375 N N . ASP B 2 19 ? 0.901 -3.992 2.650 1.00 0.00 56 ASP A N 6
ATOM 9376 C CA . ASP B 2 19 ? 2.065 -3.518 3.394 1.00 0.00 56 ASP A CA 6
ATOM 9377 C C . ASP B 2 19 ? 3.105 -2.942 2.444 1.00 0.00 56 ASP A C 6
ATOM 9378 O O . ASP B 2 19 ? 3.420 -1.754 2.493 1.00 0.00 56 ASP A O 6
ATOM 9387 N N . GLY B 2 20 ? 3.622 -3.786 1.567 1.00 0.00 57 GLY A N 6
ATOM 9388 C CA . GLY B 2 20 ? 4.616 -3.340 0.602 1.00 0.00 57 GLY A CA 6
ATOM 9389 C C . GLY B 2 20 ? 3.956 -2.701 -0.622 1.00 0.00 57 GLY A C 6
ATOM 9390 O O . GLY B 2 20 ? 4.640 -2.169 -1.495 1.00 0.00 57 GLY A O 6
ATOM 9394 N N . GLY B 2 21 ? 2.623 -2.761 -0.684 1.00 0.00 58 GLY A N 6
ATOM 9395 C CA . GLY B 2 21 ? 1.892 -2.193 -1.811 1.00 0.00 58 GLY A CA 6
ATOM 9396 C C . GLY B 2 21 ? 2.098 -3.036 -3.066 1.00 0.00 58 GLY A C 6
ATOM 9397 O O . GLY B 2 21 ? 1.905 -2.557 -4.184 1.00 0.00 58 GLY A O 6
ATOM 9401 N N . ALA B 2 22 ? 2.496 -4.290 -2.876 1.00 0.00 59 ALA A N 6
ATOM 9402 C CA . ALA B 2 22 ? 2.733 -5.186 -4.002 1.00 0.00 59 ALA A CA 6
ATOM 9403 C C . ALA B 2 22 ? 1.422 -5.665 -4.615 1.00 0.00 59 ALA A C 6
ATOM 9404 O O . ALA B 2 22 ? 0.374 -5.622 -3.977 1.00 0.00 59 ALA A O 6
ATOM 9411 N N . PRO B 2 23 ? 1.460 -6.125 -5.835 1.00 0.00 60 PRO A N 6
ATOM 9412 C CA . PRO B 2 23 ? 0.246 -6.628 -6.535 1.00 0.00 60 PRO A CA 6
ATOM 9413 C C . PRO B 2 23 ? -0.243 -7.954 -5.956 1.00 0.00 60 PRO A C 6
ATOM 9414 O O . PRO B 2 23 ? -1.421 -8.292 -6.063 1.00 0.00 60 PRO A O 6
ATOM 9425 N N . GLY B 2 24 ? 0.673 -8.700 -5.347 1.00 0.00 61 GLY A N 6
ATOM 9426 C CA . GLY B 2 24 ? 0.325 -9.988 -4.756 1.00 0.00 61 GLY A CA 6
ATOM 9427 C C . GLY B 2 24 ? 1.250 -11.086 -5.268 1.00 0.00 61 GLY A C 6
ATOM 9428 O O . GLY B 2 24 ? 2.313 -11.254 -4.693 1.00 0.00 61 GLY A O 6
ATOM 9433 N N . ARG A 1 6 ? 2.493 -13.169 10.901 1.00 0.00 1050 ARG B N 7
ATOM 9434 C CA . ARG A 1 6 ? 1.508 -12.194 11.452 1.00 0.00 1050 ARG B CA 7
ATOM 9435 C C . ARG A 1 6 ? 2.197 -11.307 12.482 1.00 0.00 1050 ARG B C 7
ATOM 9436 O O . ARG A 1 6 ? 1.979 -11.449 13.685 1.00 0.00 1050 ARG B O 7
ATOM 9457 N N . PRO A 1 7 ? 3.028 -10.406 12.031 1.00 0.00 1051 PRO B N 7
ATOM 9458 C CA . PRO A 1 7 ? 3.781 -9.478 12.932 1.00 0.00 1051 PRO B CA 7
ATOM 9459 C C . PRO A 1 7 ? 2.851 -8.643 13.806 1.00 0.00 1051 PRO B C 7
ATOM 9460 O O . PRO A 1 7 ? 3.091 -8.470 15.000 1.00 0.00 1051 PRO B O 7
ATOM 9471 N N . LYS A 1 8 ? 1.785 -8.133 13.197 1.00 0.00 1052 LYS B N 7
ATOM 9472 C CA . LYS A 1 8 ? 0.816 -7.319 13.919 1.00 0.00 1052 LYS B CA 7
ATOM 9473 C C . LYS A 1 8 ? -0.582 -7.916 13.800 1.00 0.00 1052 LYS B C 7
ATOM 9474 O O . LYS A 1 8 ? -1.175 -8.342 14.792 1.00 0.00 1052 LYS B O 7
ATOM 9493 N N . MET A 1 9 ? -1.109 -7.936 12.580 1.00 0.00 1053 MET B N 7
ATOM 9494 C CA . MET A 1 9 ? -2.443 -8.477 12.348 1.00 0.00 1053 MET B CA 7
ATOM 9495 C C . MET A 1 9 ? -2.483 -9.245 11.030 1.00 0.00 1053 MET B C 7
ATOM 9496 O O . MET A 1 9 ? -1.595 -9.102 10.192 1.00 0.00 1053 MET B O 7
ATOM 9510 N N . THR A 1 10 ? -3.520 -10.056 10.854 1.00 0.00 1054 THR B N 7
ATOM 9511 C CA . THR A 1 10 ? -3.670 -10.838 9.630 1.00 0.00 1054 THR B CA 7
ATOM 9512 C C . THR A 1 10 ? -4.001 -9.924 8.451 1.00 0.00 1054 THR B C 7
ATOM 9513 O O . THR A 1 10 ? -4.403 -8.775 8.642 1.00 0.00 1054 THR B O 7
ATOM 9524 N N . PRO A 1 11 ? -3.827 -10.401 7.243 1.00 0.00 1055 PRO B N 7
ATOM 9525 C CA . PRO A 1 11 ? -4.110 -9.591 6.018 1.00 0.00 1055 PRO B CA 7
ATOM 9526 C C . PRO A 1 11 ? -5.520 -9.000 6.044 1.00 0.00 1055 PRO B C 7
ATOM 9527 O O . PRO A 1 11 ? -5.724 -7.836 5.688 1.00 0.00 1055 PRO B O 7
ATOM 9538 N N . GLU A 1 12 ? -6.485 -9.804 6.477 1.00 0.00 1056 GLU B N 7
ATOM 9539 C CA . GLU A 1 12 ? -7.866 -9.343 6.550 1.00 0.00 1056 GLU B CA 7
ATOM 9540 C C . GLU A 1 12 ? -7.997 -8.237 7.588 1.00 0.00 1056 GLU B C 7
ATOM 9541 O O . GLU A 1 12 ? -8.702 -7.251 7.374 1.00 0.00 1056 GLU B O 7
ATOM 9553 N N . GLN A 1 13 ? -7.308 -8.403 8.714 1.00 0.00 1057 GLN B N 7
ATOM 9554 C CA . GLN A 1 13 ? -7.354 -7.407 9.772 1.00 0.00 1057 GLN B CA 7
ATOM 9555 C C . GLN A 1 13 ? -6.765 -6.085 9.302 1.00 0.00 1057 GLN B C 7
ATOM 9556 O O . GLN A 1 13 ? -7.297 -5.018 9.606 1.00 0.00 1057 GLN B O 7
ATOM 9570 N N . MET A 1 14 ? -5.665 -6.157 8.564 1.00 0.00 1058 MET B N 7
ATOM 9571 C CA . MET A 1 14 ? -5.031 -4.947 8.071 1.00 0.00 1058 MET B CA 7
ATOM 9572 C C . MET A 1 14 ? -5.970 -4.206 7.129 1.00 0.00 1058 MET B C 7
ATOM 9573 O O . MET A 1 14 ? -6.074 -2.980 7.175 1.00 0.00 1058 MET B O 7
ATOM 9587 N N . ALA A 1 15 ? -6.658 -4.957 6.280 1.00 0.00 1059 ALA B N 7
ATOM 9588 C CA . ALA A 1 15 ? -7.590 -4.351 5.339 1.00 0.00 1059 ALA B CA 7
ATOM 9589 C C . ALA A 1 15 ? -8.733 -3.664 6.076 1.00 0.00 1059 ALA B C 7
ATOM 9590 O O . ALA A 1 15 ? -9.164 -2.575 5.697 1.00 0.00 1059 ALA B O 7
ATOM 9597 N N . LYS A 1 16 ? -9.221 -4.311 7.129 1.00 0.00 1060 LYS B N 7
ATOM 9598 C CA . LYS A 1 16 ? -10.318 -3.753 7.910 1.00 0.00 1060 LYS B CA 7
ATOM 9599 C C . LYS A 1 16 ? -9.903 -2.435 8.548 1.00 0.00 1060 LYS B C 7
ATOM 9600 O O . LYS A 1 16 ? -10.676 -1.478 8.572 1.00 0.00 1060 LYS B O 7
ATOM 9619 N N . GLU A 1 17 ? -8.680 -2.386 9.059 1.00 0.00 1061 GLU B N 7
ATOM 9620 C CA . GLU A 1 17 ? -8.185 -1.172 9.687 1.00 0.00 1061 GLU B CA 7
ATOM 9621 C C . GLU A 1 17 ? -8.104 -0.038 8.667 1.00 0.00 1061 GLU B C 7
ATOM 9622 O O . GLU A 1 17 ? -8.456 1.107 8.963 1.00 0.00 1061 GLU B O 7
ATOM 9634 N N . MET A 1 18 ? -7.645 -0.358 7.461 1.00 0.00 1062 MET B N 7
ATOM 9635 C CA . MET A 1 18 ? -7.528 0.652 6.416 1.00 0.00 1062 MET B CA 7
ATOM 9636 C C . MET A 1 18 ? -8.900 1.202 6.049 1.00 0.00 1062 MET B C 7
ATOM 9637 O O . MET A 1 18 ? -9.063 2.404 5.839 1.00 0.00 1062 MET B O 7
ATOM 9651 N N . SER A 1 19 ? -9.888 0.313 5.975 1.00 0.00 1063 SER B N 7
ATOM 9652 C CA . SER A 1 19 ? -11.245 0.721 5.634 1.00 0.00 1063 SER B CA 7
ATOM 9653 C C . SER A 1 19 ? -11.806 1.659 6.693 1.00 0.00 1063 SER B C 7
ATOM 9654 O O . SER A 1 19 ? -12.482 2.634 6.373 1.00 0.00 1063 SER B O 7
ATOM 9662 N N . GLU A 1 20 ? -11.527 1.356 7.954 1.00 0.00 1064 GLU B N 7
ATOM 9663 C CA . GLU A 1 20 ? -12.017 2.180 9.049 1.00 0.00 1064 GLU B CA 7
ATOM 9664 C C . GLU A 1 20 ? -11.451 3.595 8.960 1.00 0.00 1064 GLU B C 7
ATOM 9665 O O . GLU A 1 20 ? -12.170 4.574 9.161 1.00 0.00 1064 GLU B O 7
ATOM 9677 N N . PHE A 1 21 ? -10.162 3.699 8.650 1.00 0.00 1065 PHE B N 7
ATOM 9678 C CA . PHE A 1 21 ? -9.527 5.006 8.536 1.00 0.00 1065 PHE B CA 7
ATOM 9679 C C . PHE A 1 21 ? -10.080 5.767 7.341 1.00 0.00 1065 PHE B C 7
ATOM 9680 O O . PHE A 1 21 ? -10.324 6.971 7.415 1.00 0.00 1065 PHE B O 7
ATOM 9697 N N . LEU A 1 22 ? -10.277 5.055 6.242 1.00 0.00 1066 LEU B N 7
ATOM 9698 C CA . LEU A 1 22 ? -10.802 5.672 5.030 1.00 0.00 1066 LEU B CA 7
ATOM 9699 C C . LEU A 1 22 ? -12.238 6.145 5.243 1.00 0.00 1066 LEU B C 7
ATOM 9700 O O . LEU A 1 22 ? -12.624 7.218 4.779 1.00 0.00 1066 LEU B O 7
ATOM 9716 N N . SER A 1 23 ? -13.024 5.337 5.948 1.00 0.00 1067 SER B N 7
ATOM 9717 C CA . SER A 1 23 ? -14.416 5.681 6.215 1.00 0.00 1067 SER B CA 7
ATOM 9718 C C . SER A 1 23 ? -14.498 6.949 7.058 1.00 0.00 1067 SER B C 7
ATOM 9719 O O . SER A 1 23 ? -15.306 7.836 6.785 1.00 0.00 1067 SER B O 7
ATOM 9727 N N . ARG A 1 24 ? -13.647 7.033 8.077 1.00 0.00 1068 ARG B N 7
ATOM 9728 C CA . ARG A 1 24 ? -13.624 8.206 8.942 1.00 0.00 1068 ARG B CA 7
ATOM 9729 C C . ARG A 1 24 ? -13.205 9.444 8.164 1.00 0.00 1068 ARG B C 7
ATOM 9730 O O . ARG A 1 24 ? -13.738 10.532 8.375 1.00 0.00 1068 ARG B O 7
ATOM 9751 N N . GLY A 1 25 ? -12.240 9.271 7.271 1.00 0.00 1069 GLY B N 7
ATOM 9752 C CA . GLY A 1 25 ? -11.751 10.388 6.476 1.00 0.00 1069 GLY B CA 7
ATOM 9753 C C . GLY A 1 25 ? -12.780 10.811 5.434 1.00 0.00 1069 GLY B C 7
ATOM 9754 O O . GLY A 1 25 ? -13.745 10.093 5.168 1.00 0.00 1069 GLY B O 7
ATOM 9758 N N . PRO A 1 26 ? -12.594 11.963 4.844 1.00 0.00 1070 PRO B N 7
ATOM 9759 C CA . PRO A 1 26 ? -13.524 12.503 3.806 1.00 0.00 1070 PRO B CA 7
ATOM 9760 C C . PRO A 1 26 ? -13.663 11.558 2.616 1.00 0.00 1070 PRO B C 7
ATOM 9761 O O . PRO A 1 26 ? -12.684 10.958 2.171 1.00 0.00 1070 PRO B O 7
ATOM 9772 N N . ALA A 1 27 ? -14.881 11.439 2.103 1.00 0.00 1071 ALA B N 7
ATOM 9773 C CA . ALA A 1 27 ? -15.139 10.575 0.959 1.00 0.00 1071 ALA B CA 7
ATOM 9774 C C . ALA A 1 27 ? -15.514 11.401 -0.274 1.00 0.00 1071 ALA B C 7
ATOM 9775 O O . ALA A 1 27 ? -15.557 10.882 -1.388 1.00 0.00 1071 ALA B O 7
ATOM 9782 N N . VAL A 1 28 ? -15.784 12.689 -0.067 1.00 0.00 1072 VAL B N 7
ATOM 9783 C CA . VAL A 1 28 ? -16.152 13.568 -1.167 1.00 0.00 1072 VAL B CA 7
ATOM 9784 C C . VAL A 1 28 ? -15.023 13.659 -2.184 1.00 0.00 1072 VAL B C 7
ATOM 9785 O O . VAL A 1 28 ? -15.257 13.607 -3.385 1.00 0.00 1072 VAL B O 7
ATOM 9798 N N . LEU A 1 29 ? -13.800 13.797 -1.691 1.00 0.00 1073 LEU B N 7
ATOM 9799 C CA . LEU A 1 29 ? -12.633 13.900 -2.563 1.00 0.00 1073 LEU B CA 7
ATOM 9800 C C . LEU A 1 29 ? -12.430 12.611 -3.355 1.00 0.00 1073 LEU B C 7
ATOM 9801 O O . LEU A 1 29 ? -11.832 12.620 -4.432 1.00 0.00 1073 LEU B O 7
ATOM 9817 N N . ALA A 1 30 ? -12.925 11.506 -2.812 1.00 0.00 1074 ALA B N 7
ATOM 9818 C CA . ALA A 1 30 ? -12.788 10.212 -3.470 1.00 0.00 1074 ALA B CA 7
ATOM 9819 C C . ALA A 1 30 ? -13.417 10.257 -4.858 1.00 0.00 1074 ALA B C 7
ATOM 9820 O O . ALA A 1 30 ? -12.936 9.612 -5.788 1.00 0.00 1074 ALA B O 7
ATOM 9827 N N . THR A 1 31 ? -14.497 11.018 -4.987 1.00 0.00 1075 THR B N 7
ATOM 9828 C CA . THR A 1 31 ? -15.186 11.135 -6.268 1.00 0.00 1075 THR B CA 7
ATOM 9829 C C . THR A 1 31 ? -15.344 12.594 -6.673 1.00 0.00 1075 THR B C 7
ATOM 9830 O O . THR A 1 31 ? -15.283 13.492 -5.839 1.00 0.00 1075 THR B O 7
ATOM 9841 N N . LYS A 1 32 ? -15.546 12.821 -7.962 1.00 0.00 1076 LYS B N 7
ATOM 9842 C CA . LYS A 1 32 ? -15.713 14.180 -8.470 1.00 0.00 1076 LYS B CA 7
ATOM 9843 C C . LYS A 1 32 ? -14.595 15.083 -7.959 1.00 0.00 1076 LYS B C 7
ATOM 9844 O O . LYS A 1 32 ? -14.817 16.258 -7.665 1.00 0.00 1076 LYS B O 7
ATOM 9863 N N . ALA A 1 33 ? -13.393 14.528 -7.853 1.00 0.00 1077 ALA B N 7
ATOM 9864 C CA . ALA A 1 33 ? -12.246 15.293 -7.376 1.00 0.00 1077 ALA B CA 7
ATOM 9865 C C . ALA A 1 33 ? -10.946 14.625 -7.804 1.00 0.00 1077 ALA B C 7
ATOM 9866 O O . ALA A 1 33 ? -10.190 15.173 -8.606 1.00 0.00 1077 ALA B O 7
ATOM 9873 N N . ALA A 1 34 ? -10.691 13.436 -7.267 1.00 0.00 1078 ALA B N 7
ATOM 9874 C CA . ALA A 1 34 ? -9.477 12.702 -7.606 1.00 0.00 1078 ALA B CA 7
ATOM 9875 C C . ALA A 1 34 ? -8.243 13.573 -7.390 1.00 0.00 1078 ALA B C 7
ATOM 9876 O O . ALA A 1 34 ? -7.719 14.169 -8.332 1.00 0.00 1078 ALA B O 7
ATOM 9883 N N . ALA A 1 35 ? -7.784 13.644 -6.144 1.00 0.00 1079 ALA B N 7
ATOM 9884 C CA . ALA A 1 35 ? -6.610 14.446 -5.818 1.00 0.00 1079 ALA B CA 7
ATOM 9885 C C . ALA A 1 35 ? -5.393 13.950 -6.593 1.00 0.00 1079 ALA B C 7
ATOM 9886 O O . ALA A 1 35 ? -5.251 12.753 -6.844 1.00 0.00 1079 ALA B O 7
ATOM 9893 N N . GLY A 1 36 ? -4.515 14.877 -6.960 1.00 0.00 1080 GLY B N 7
ATOM 9894 C CA . GLY A 1 36 ? -3.309 14.524 -7.699 1.00 0.00 1080 GLY B CA 7
ATOM 9895 C C . GLY A 1 36 ? -2.131 14.313 -6.754 1.00 0.00 1080 GLY B C 7
ATOM 9896 O O . GLY A 1 36 ? -1.018 14.018 -7.190 1.00 0.00 1080 GLY B O 7
ATOM 9900 N N . THR A 1 37 ? -2.378 14.457 -5.457 1.00 0.00 1081 THR B N 7
ATOM 9901 C CA . THR A 1 37 ? -1.332 14.274 -4.470 1.00 0.00 1081 THR B CA 7
ATOM 9902 C C . THR A 1 37 ? -0.934 12.803 -4.377 1.00 0.00 1081 THR B C 7
ATOM 9903 O O . THR A 1 37 ? 0.158 12.471 -3.921 1.00 0.00 1081 THR B O 7
ATOM 9914 N N . LYS A 1 38 ? -1.822 11.925 -4.830 1.00 0.00 1082 LYS B N 7
ATOM 9915 C CA . LYS A 1 38 ? -1.543 10.498 -4.804 1.00 0.00 1082 LYS B CA 7
ATOM 9916 C C . LYS A 1 38 ? -0.300 10.168 -5.627 1.00 0.00 1082 LYS B C 7
ATOM 9917 O O . LYS A 1 38 ? 0.259 9.077 -5.511 1.00 0.00 1082 LYS B O 7
ATOM 9936 N N . LYS A 1 39 ? 0.136 11.116 -6.455 1.00 0.00 1083 LYS B N 7
ATOM 9937 C CA . LYS A 1 39 ? 1.318 10.911 -7.283 1.00 0.00 1083 LYS B CA 7
ATOM 9938 C C . LYS A 1 39 ? 2.512 10.482 -6.434 1.00 0.00 1083 LYS B C 7
ATOM 9939 O O . LYS A 1 39 ? 3.473 9.904 -6.945 1.00 0.00 1083 LYS B O 7
ATOM 9958 N N . TYR A 1 40 ? 2.445 10.766 -5.137 1.00 0.00 1084 TYR B N 7
ATOM 9959 C CA . TYR A 1 40 ? 3.522 10.405 -4.229 1.00 0.00 1084 TYR B CA 7
ATOM 9960 C C . TYR A 1 40 ? 3.693 8.893 -4.194 1.00 0.00 1084 TYR B C 7
ATOM 9961 O O . TYR A 1 40 ? 2.721 8.142 -4.283 1.00 0.00 1084 TYR B O 7
ATOM 9979 N N . ASP A 1 41 ? 4.937 8.461 -4.071 1.00 0.00 1085 ASP B N 7
ATOM 9980 C CA . ASP A 1 41 ? 5.243 7.036 -4.030 1.00 0.00 1085 ASP B CA 7
ATOM 9981 C C . ASP A 1 41 ? 5.213 6.520 -2.596 1.00 0.00 1085 ASP B C 7
ATOM 9982 O O . ASP A 1 41 ? 6.258 6.288 -1.985 1.00 0.00 1085 ASP B O 7
ATOM 9991 N N . LEU A 1 42 ? 4.008 6.332 -2.069 1.00 0.00 1086 LEU B N 7
ATOM 9992 C CA . LEU A 1 42 ? 3.842 5.830 -0.710 1.00 0.00 1086 LEU B CA 7
ATOM 9993 C C . LEU A 1 42 ? 3.492 4.342 -0.716 1.00 0.00 1086 LEU B C 7
ATOM 9994 O O . LEU A 1 42 ? 3.321 3.732 0.338 1.00 0.00 1086 LEU B O 7
ATOM 10010 N N . SER A 1 43 ? 3.393 3.757 -1.910 1.00 0.00 1087 SER B N 7
ATOM 10011 C CA . SER A 1 43 ? 3.068 2.343 -2.033 1.00 0.00 1087 SER B CA 7
ATOM 10012 C C . SER A 1 43 ? 4.230 1.484 -1.541 1.00 0.00 1087 SER B C 7
ATOM 10013 O O . SER A 1 43 ? 4.090 0.273 -1.362 1.00 0.00 1087 SER B O 7
ATOM 10021 N N . LYS A 1 44 ? 5.374 2.117 -1.316 1.00 0.00 1088 LYS B N 7
ATOM 10022 C CA . LYS A 1 44 ? 6.542 1.397 -0.833 1.00 0.00 1088 LYS B CA 7
ATOM 10023 C C . LYS A 1 44 ? 6.627 1.463 0.692 1.00 0.00 1088 LYS B C 7
ATOM 10024 O O . LYS A 1 44 ? 7.423 0.753 1.308 1.00 0.00 1088 LYS B O 7
ATOM 10043 N N . TRP A 1 45 ? 5.804 2.319 1.295 1.00 0.00 1089 TRP B N 7
ATOM 10044 C CA . TRP A 1 45 ? 5.799 2.469 2.743 1.00 0.00 1089 TRP B CA 7
ATOM 10045 C C . TRP A 1 45 ? 4.982 1.361 3.386 1.00 0.00 1089 TRP B C 7
ATOM 10046 O O . TRP A 1 45 ? 3.911 1.003 2.904 1.00 0.00 1089 TRP B O 7
ATOM 10067 N N . LYS A 1 46 ? 5.495 0.830 4.483 1.00 0.00 1090 LYS B N 7
ATOM 10068 C CA . LYS A 1 46 ? 4.803 -0.238 5.194 1.00 0.00 1090 LYS B CA 7
ATOM 10069 C C . LYS A 1 46 ? 3.473 0.258 5.743 1.00 0.00 1090 LYS B C 7
ATOM 10070 O O . LYS A 1 46 ? 3.271 1.457 5.929 1.00 0.00 1090 LYS B O 7
ATOM 10089 N N . TYR A 1 47 ? 2.570 -0.679 5.999 1.00 0.00 1091 TYR B N 7
ATOM 10090 C CA . TYR A 1 47 ? 1.265 -0.332 6.533 1.00 0.00 1091 TYR B CA 7
ATOM 10091 C C . TYR A 1 47 ? 1.429 0.464 7.816 1.00 0.00 1091 TYR B C 7
ATOM 10092 O O . TYR A 1 47 ? 0.784 1.495 8.007 1.00 0.00 1091 TYR B O 7
ATOM 10110 N N . ALA A 1 48 ? 2.297 -0.018 8.692 1.00 0.00 1092 ALA B N 7
ATOM 10111 C CA . ALA A 1 48 ? 2.535 0.672 9.953 1.00 0.00 1092 ALA B CA 7
ATOM 10112 C C . ALA A 1 48 ? 3.121 2.065 9.712 1.00 0.00 1092 ALA B C 7
ATOM 10113 O O . ALA A 1 48 ? 2.777 3.024 10.404 1.00 0.00 1092 ALA B O 7
ATOM 10120 N N . GLU A 1 49 ? 4.015 2.157 8.734 1.00 0.00 1093 GLU B N 7
ATOM 10121 C CA . GLU A 1 49 ? 4.659 3.425 8.405 1.00 0.00 1093 GLU B CA 7
ATOM 10122 C C . GLU A 1 49 ? 3.635 4.444 7.922 1.00 0.00 1093 GLU B C 7
ATOM 10123 O O . GLU A 1 49 ? 3.667 5.605 8.329 1.00 0.00 1093 GLU B O 7
ATOM 10135 N N . LEU A 1 50 ? 2.718 4.006 7.067 1.00 0.00 1094 LEU B N 7
ATOM 10136 C CA . LEU A 1 50 ? 1.689 4.897 6.558 1.00 0.00 1094 LEU B CA 7
ATOM 10137 C C . LEU A 1 50 ? 0.789 5.370 7.688 1.00 0.00 1094 LEU B C 7
ATOM 10138 O O . LEU A 1 50 ? 0.393 6.533 7.733 1.00 0.00 1094 LEU B O 7
ATOM 10154 N N . ARG A 1 51 ? 0.472 4.463 8.601 1.00 0.00 1095 ARG B N 7
ATOM 10155 C CA . ARG A 1 51 ? -0.379 4.814 9.721 1.00 0.00 1095 ARG B CA 7
ATOM 10156 C C . ARG A 1 51 ? 0.260 5.929 10.540 1.00 0.00 1095 ARG B C 7
ATOM 10157 O O . ARG A 1 51 ? -0.385 6.928 10.866 1.00 0.00 1095 ARG B O 7
ATOM 10178 N N . ASP A 1 52 ? 1.539 5.758 10.853 1.00 0.00 1096 ASP B N 7
ATOM 10179 C CA . ASP A 1 52 ? 2.264 6.761 11.616 1.00 0.00 1096 ASP B CA 7
ATOM 10180 C C . ASP A 1 52 ? 2.384 8.052 10.819 1.00 0.00 1096 ASP B C 7
ATOM 10181 O O . ASP A 1 52 ? 2.278 9.145 11.375 1.00 0.00 1096 ASP B O 7
ATOM 10190 N N . THR A 1 53 ? 2.613 7.924 9.513 1.00 0.00 1097 THR B N 7
ATOM 10191 C CA . THR A 1 53 ? 2.753 9.099 8.668 1.00 0.00 1097 THR B CA 7
ATOM 10192 C C . THR A 1 53 ? 1.477 9.927 8.695 1.00 0.00 1097 THR B C 7
ATOM 10193 O O . THR A 1 53 ? 1.529 11.143 8.805 1.00 0.00 1097 THR B O 7
ATOM 10204 N N . ILE A 1 54 ? 0.334 9.263 8.590 1.00 0.00 1098 ILE B N 7
ATOM 10205 C CA . ILE A 1 54 ? -0.946 9.967 8.600 1.00 0.00 1098 ILE B CA 7
ATOM 10206 C C . ILE A 1 54 ? -1.139 10.722 9.913 1.00 0.00 1098 ILE B C 7
ATOM 10207 O O . ILE A 1 54 ? -1.517 11.893 9.916 1.00 0.00 1098 ILE B O 7
ATOM 10223 N N . ASN A 1 55 ? -0.874 10.046 11.025 1.00 0.00 1099 ASN B N 7
ATOM 10224 C CA . ASN A 1 55 ? -1.026 10.663 12.341 1.00 0.00 1099 ASN B CA 7
ATOM 10225 C C . ASN A 1 55 ? -0.082 11.851 12.500 1.00 0.00 1099 ASN B C 7
ATOM 10226 O O . ASN A 1 55 ? -0.443 12.865 13.095 1.00 0.00 1099 ASN B O 7
ATOM 10237 N N . THR A 1 56 ? 1.124 11.719 11.965 1.00 0.00 1100 THR B N 7
ATOM 10238 C CA . THR A 1 56 ? 2.109 12.791 12.056 1.00 0.00 1100 THR B CA 7
ATOM 10239 C C . THR A 1 56 ? 2.000 13.741 10.865 1.00 0.00 1100 THR B C 7
ATOM 10240 O O . THR A 1 56 ? 2.732 14.727 10.783 1.00 0.00 1100 THR B O 7
ATOM 10251 N N . SER A 1 57 ? 1.097 13.439 9.934 1.00 0.00 1101 SER B N 7
ATOM 10252 C CA . SER A 1 57 ? 0.928 14.274 8.760 1.00 0.00 1101 SER B CA 7
ATOM 10253 C C . SER A 1 57 ? 0.264 15.586 9.136 1.00 0.00 1101 SER B C 7
ATOM 10254 O O . SER A 1 57 ? -0.784 15.606 9.783 1.00 0.00 1101 SER B O 7
ATOM 10262 N N . CYS A 1 58 ? 0.877 16.675 8.711 1.00 0.00 1102 CYS B N 7
ATOM 10263 C CA . CYS A 1 58 ? 0.341 18.001 8.988 1.00 0.00 1102 CYS B CA 7
ATOM 10264 C C . CYS A 1 58 ? -0.201 18.641 7.708 1.00 0.00 1102 CYS B C 7
ATOM 10265 O O . CYS A 1 58 ? -0.771 19.731 7.747 1.00 0.00 1102 CYS B O 7
ATOM 10273 N N . ASP A 1 59 ? -0.017 17.961 6.574 1.00 0.00 1103 ASP B N 7
ATOM 10274 C CA . ASP A 1 59 ? -0.492 18.481 5.297 1.00 0.00 1103 ASP B CA 7
ATOM 10275 C C . ASP A 1 59 ? -1.627 17.618 4.753 1.00 0.00 1103 ASP B C 7
ATOM 10276 O O . ASP A 1 59 ? -1.579 16.389 4.825 1.00 0.00 1103 ASP B O 7
ATOM 10285 N N . ILE A 1 60 ? -2.648 18.266 4.206 1.00 0.00 1104 ILE B N 7
ATOM 10286 C CA . ILE A 1 60 ? -3.783 17.546 3.654 1.00 0.00 1104 ILE B CA 7
ATOM 10287 C C . ILE A 1 60 ? -3.383 16.796 2.385 1.00 0.00 1104 ILE B C 7
ATOM 10288 O O . ILE A 1 60 ? -3.976 15.773 2.046 1.00 0.00 1104 ILE B O 7
ATOM 10304 N N . GLU A 1 61 ? -2.377 17.315 1.690 1.00 0.00 1105 GLU B N 7
ATOM 10305 C CA . GLU A 1 61 ? -1.909 16.689 0.461 1.00 0.00 1105 GLU B CA 7
ATOM 10306 C C . GLU A 1 61 ? -1.336 15.305 0.750 1.00 0.00 1105 GLU B C 7
ATOM 10307 O O . GLU A 1 61 ? -1.641 14.330 0.058 1.00 0.00 1105 GLU B O 7
ATOM 10319 N N . LEU A 1 62 ? -0.517 15.222 1.788 1.00 0.00 1106 LEU B N 7
ATOM 10320 C CA . LEU A 1 62 ? 0.079 13.957 2.168 1.00 0.00 1106 LEU B CA 7
ATOM 10321 C C . LEU A 1 62 ? -1.003 12.990 2.637 1.00 0.00 1106 LEU B C 7
ATOM 10322 O O . LEU A 1 62 ? -0.959 11.796 2.341 1.00 0.00 1106 LEU B O 7
ATOM 10338 N N . LEU A 1 63 ? -1.964 13.520 3.385 1.00 0.00 1107 LEU B N 7
ATOM 10339 C CA . LEU A 1 63 ? -3.050 12.701 3.913 1.00 0.00 1107 LEU B CA 7
ATOM 10340 C C . LEU A 1 63 ? -3.829 12.077 2.766 1.00 0.00 1107 LEU B C 7
ATOM 10341 O O . LEU A 1 63 ? -4.174 10.896 2.805 1.00 0.00 1107 LEU B O 7
ATOM 10357 N N . ALA A 1 64 ? -4.081 12.871 1.740 1.00 0.00 1108 ALA B N 7
ATOM 10358 C CA . ALA A 1 64 ? -4.796 12.386 0.573 1.00 0.00 1108 ALA B CA 7
ATOM 10359 C C . ALA A 1 64 ? -4.005 11.278 -0.114 1.00 0.00 1108 ALA B C 7
ATOM 10360 O O . ALA A 1 64 ? -4.581 10.313 -0.615 1.00 0.00 1108 ALA B O 7
ATOM 10367 N N . ALA A 1 65 ? -2.684 11.430 -0.146 1.00 0.00 1109 ALA B N 7
ATOM 10368 C CA . ALA A 1 65 ? -1.831 10.441 -0.789 1.00 0.00 1109 ALA B CA 7
ATOM 10369 C C . ALA A 1 65 ? -1.913 9.102 -0.067 1.00 0.00 1109 ALA B C 7
ATOM 10370 O O . ALA A 1 65 ? -2.026 8.049 -0.695 1.00 0.00 1109 ALA B O 7
ATOM 10377 N N . CYS A 1 66 ? -1.856 9.152 1.256 1.00 0.00 1110 CYS B N 7
ATOM 10378 C CA . CYS A 1 66 ? -1.921 7.940 2.059 1.00 0.00 1110 CYS B CA 7
ATOM 10379 C C . CYS A 1 66 ? -3.286 7.286 1.930 1.00 0.00 1110 CYS B C 7
ATOM 10380 O O . CYS A 1 66 ? -3.398 6.066 1.835 1.00 0.00 1110 CYS B O 7
ATOM 10388 N N . ARG A 1 67 ? -4.322 8.115 1.923 1.00 0.00 1111 ARG B N 7
ATOM 10389 C CA . ARG A 1 67 ? -5.682 7.616 1.801 1.00 0.00 1111 ARG B CA 7
ATOM 10390 C C . ARG A 1 67 ? -5.860 6.888 0.476 1.00 0.00 1111 ARG B C 7
ATOM 10391 O O . ARG A 1 67 ? -6.471 5.818 0.416 1.00 0.00 1111 ARG B O 7
ATOM 10412 N N . GLU A 1 68 ? -5.310 7.464 -0.579 1.00 0.00 1112 GLU B N 7
ATOM 10413 C CA . GLU A 1 68 ? -5.403 6.852 -1.892 1.00 0.00 1112 GLU B CA 7
ATOM 10414 C C . GLU A 1 68 ? -4.651 5.527 -1.910 1.00 0.00 1112 GLU B C 7
ATOM 10415 O O . GLU A 1 68 ? -5.115 4.553 -2.500 1.00 0.00 1112 GLU B O 7
ATOM 10427 N N . GLU A 1 69 ? -3.480 5.495 -1.273 1.00 0.00 1113 GLU B N 7
ATOM 10428 C CA . GLU A 1 69 ? -2.685 4.279 -1.245 1.00 0.00 1113 GLU B CA 7
ATOM 10429 C C . GLU A 1 69 ? -3.467 3.157 -0.576 1.00 0.00 1113 GLU B C 7
ATOM 10430 O O . GLU A 1 69 ? -3.441 2.015 -1.027 1.00 0.00 1113 GLU B O 7
ATOM 10442 N N . PHE A 1 70 ? -4.164 3.495 0.497 1.00 0.00 1114 PHE B N 7
ATOM 10443 C CA . PHE A 1 70 ? -4.951 2.509 1.218 1.00 0.00 1114 PHE B CA 7
ATOM 10444 C C . PHE A 1 70 ? -6.052 1.955 0.325 1.00 0.00 1114 PHE B C 7
ATOM 10445 O O . PHE A 1 70 ? -6.287 0.751 0.298 1.00 0.00 1114 PHE B O 7
ATOM 10462 N N . HIS A 1 71 ? -6.716 2.833 -0.415 1.00 0.00 1115 HIS B N 7
ATOM 10463 C CA . HIS A 1 71 ? -7.779 2.392 -1.308 1.00 0.00 1115 HIS B CA 7
ATOM 10464 C C . HIS A 1 71 ? -7.232 1.458 -2.383 1.00 0.00 1115 HIS B C 7
ATOM 10465 O O . HIS A 1 71 ? -7.821 0.415 -2.670 1.00 0.00 1115 HIS B O 7
ATOM 10479 N N . ARG A 1 72 ? -6.100 1.833 -2.969 1.00 0.00 1116 ARG B N 7
ATOM 10480 C CA . ARG A 1 72 ? -5.486 1.015 -4.008 1.00 0.00 1116 ARG B CA 7
ATOM 10481 C C . ARG A 1 72 ? -5.038 -0.325 -3.438 1.00 0.00 1116 ARG B C 7
ATOM 10482 O O . ARG A 1 72 ? -5.227 -1.372 -4.058 1.00 0.00 1116 ARG B O 7
ATOM 10503 N N . ARG A 1 73 ? -4.457 -0.285 -2.245 1.00 0.00 1117 ARG B N 7
ATOM 10504 C CA . ARG A 1 73 ? -4.001 -1.502 -1.590 1.00 0.00 1117 ARG B CA 7
ATOM 10505 C C . ARG A 1 73 ? -5.176 -2.414 -1.262 1.00 0.00 1117 ARG B C 7
ATOM 10506 O O . ARG A 1 73 ? -5.103 -3.627 -1.453 1.00 0.00 1117 ARG B O 7
ATOM 10527 N N . LEU A 1 74 ? -6.264 -1.824 -0.779 1.00 0.00 1118 LEU B N 7
ATOM 10528 C CA . LEU A 1 74 ? -7.447 -2.603 -0.444 1.00 0.00 1118 LEU B CA 7
ATOM 10529 C C . LEU A 1 74 ? -8.036 -3.262 -1.691 1.00 0.00 1118 LEU B C 7
ATOM 10530 O O . LEU A 1 74 ? -8.449 -4.421 -1.649 1.00 0.00 1118 LEU B O 7
ATOM 10546 N N . LYS A 1 75 ? -8.066 -2.528 -2.800 1.00 0.00 1119 LYS B N 7
ATOM 10547 C CA . LYS A 1 75 ? -8.596 -3.067 -4.040 1.00 0.00 1119 LYS B CA 7
ATOM 10548 C C . LYS A 1 75 ? -7.785 -4.272 -4.498 1.00 0.00 1119 LYS B C 7
ATOM 10549 O O . LYS A 1 75 ? -8.342 -5.299 -4.885 1.00 0.00 1119 LYS B O 7
ATOM 10568 N N . VAL A 1 76 ? -6.463 -4.137 -4.454 1.00 0.00 1120 VAL B N 7
ATOM 10569 C CA . VAL A 1 76 ? -5.582 -5.217 -4.869 1.00 0.00 1120 VAL B CA 7
ATOM 10570 C C . VAL A 1 76 ? -5.762 -6.419 -3.957 1.00 0.00 1120 VAL B C 7
ATOM 10571 O O . VAL A 1 76 ? -5.772 -7.562 -4.411 1.00 0.00 1120 VAL B O 7
ATOM 10584 N N . TYR A 1 77 ? -5.899 -6.151 -2.665 1.00 0.00 1121 TYR B N 7
ATOM 10585 C CA . TYR A 1 77 ? -6.076 -7.220 -1.689 1.00 0.00 1121 TYR B CA 7
ATOM 10586 C C . TYR A 1 77 ? -7.316 -8.039 -2.030 1.00 0.00 1121 TYR B C 7
ATOM 10587 O O . TYR A 1 77 ? -7.272 -9.269 -2.059 1.00 0.00 1121 TYR B O 7
ATOM 10605 N N . HIS A 1 78 ? -8.417 -7.346 -2.299 1.00 0.00 1122 HIS B N 7
ATOM 10606 C CA . HIS A 1 78 ? -9.663 -8.016 -2.654 1.00 0.00 1122 HIS B CA 7
ATOM 10607 C C . HIS A 1 78 ? -9.487 -8.824 -3.936 1.00 0.00 1122 HIS B C 7
ATOM 10608 O O . HIS A 1 78 ? -9.903 -9.982 -4.018 1.00 0.00 1122 HIS B O 7
ATOM 10622 N N . ALA A 1 79 ? -8.867 -8.206 -4.936 1.00 0.00 1123 ALA B N 7
ATOM 10623 C CA . ALA A 1 79 ? -8.648 -8.880 -6.209 1.00 0.00 1123 ALA B CA 7
ATOM 10624 C C . ALA A 1 79 ? -7.801 -10.136 -6.010 1.00 0.00 1123 ALA B C 7
ATOM 10625 O O . ALA A 1 79 ? -8.072 -11.172 -6.608 1.00 0.00 1123 ALA B O 7
ATOM 10632 N N . TRP A 1 80 ? -6.784 -10.049 -5.154 1.00 0.00 1124 TRP B N 7
ATOM 10633 C CA . TRP A 1 80 ? -5.930 -11.189 -4.884 1.00 0.00 1124 TRP B CA 7
ATOM 10634 C C . TRP A 1 80 ? -6.734 -12.343 -4.299 1.00 0.00 1124 TRP B C 7
ATOM 10635 O O . TRP A 1 80 ? -6.587 -13.497 -4.708 1.00 0.00 1124 TRP B O 7
ATOM 10656 N N . LYS A 1 81 ? -7.592 -12.032 -3.349 1.00 0.00 1125 LYS B N 7
ATOM 10657 C CA . LYS A 1 81 ? -8.410 -13.057 -2.726 1.00 0.00 1125 LYS B CA 7
ATOM 10658 C C . LYS A 1 81 ? -9.274 -13.755 -3.761 1.00 0.00 1125 LYS B C 7
ATOM 10659 O O . LYS A 1 81 ? -9.444 -14.968 -3.720 1.00 0.00 1125 LYS B O 7
ATOM 10678 N N . SER A 1 82 ? -9.795 -12.986 -4.694 1.00 0.00 1126 SER B N 7
ATOM 10679 C CA . SER A 1 82 ? -10.634 -13.546 -5.745 1.00 0.00 1126 SER B CA 7
ATOM 10680 C C . SER A 1 82 ? -9.784 -14.186 -6.835 1.00 0.00 1126 SER B C 7
ATOM 10681 O O . SER A 1 82 ? -10.269 -15.017 -7.602 1.00 0.00 1126 SER B O 7
ATOM 10689 N N . LYS A 1 83 ? -8.515 -13.793 -6.907 1.00 0.00 1127 LYS B N 7
ATOM 10690 C CA . LYS A 1 83 ? -7.620 -14.338 -7.920 1.00 0.00 1127 LYS B CA 7
ATOM 10691 C C . LYS A 1 83 ? -7.287 -15.787 -7.590 1.00 0.00 1127 LYS B C 7
ATOM 10692 O O . LYS A 1 83 ? -7.070 -16.603 -8.486 1.00 0.00 1127 LYS B O 7
ATOM 10711 N N . ASN A 1 84 ? -7.220 -16.098 -6.300 1.00 0.00 1128 ASN B N 7
ATOM 10712 C CA . ASN A 1 84 ? -6.881 -17.450 -5.879 1.00 0.00 1128 ASN B CA 7
ATOM 10713 C C . ASN A 1 84 ? -8.135 -18.232 -5.502 1.00 0.00 1128 ASN B C 7
ATOM 10714 O O . ASN A 1 84 ? -8.235 -19.428 -5.778 1.00 0.00 1128 ASN B O 7
ATOM 10725 N N . LYS A 1 85 ? -9.089 -17.553 -4.875 1.00 0.00 1129 LYS B N 7
ATOM 10726 C CA . LYS A 1 85 ? -10.332 -18.202 -4.475 1.00 0.00 1129 LYS B CA 7
ATOM 10727 C C . LYS A 1 85 ? -11.176 -18.513 -5.696 1.00 0.00 1129 LYS B C 7
ATOM 10728 O O . LYS A 1 85 ? -11.792 -19.576 -5.789 1.00 0.00 1129 LYS B O 7
ATOM 10747 N N . LYS A 1 86 ? -11.195 -17.573 -6.632 1.00 0.00 1130 LYS B N 7
ATOM 10748 C CA . LYS A 1 86 ? -11.972 -17.754 -7.857 1.00 0.00 1130 LYS B CA 7
ATOM 10749 C C . LYS A 1 86 ? -11.063 -17.789 -9.081 1.00 0.00 1130 LYS B C 7
ATOM 10750 O O . LYS A 1 86 ? -10.135 -16.989 -9.205 1.00 0.00 1130 LYS B O 7
ATOM 10769 N N . ARG A 1 87 ? -11.346 -18.724 -9.987 1.00 0.00 1131 ARG B N 7
ATOM 10770 C CA . ARG A 1 87 ? -10.555 -18.863 -11.207 1.00 0.00 1131 ARG B CA 7
ATOM 10771 C C . ARG A 1 87 ? -11.451 -18.841 -12.441 1.00 0.00 1131 ARG B C 7
ATOM 10772 O O . ARG A 1 87 ? -12.654 -18.954 -12.280 1.00 0.00 1131 ARG B O 7
ATOM 10794 N N . ILE B 2 9 ? 3.275 -18.639 1.560 1.00 0.00 46 ILE A N 7
ATOM 10795 C CA . ILE B 2 9 ? 3.194 -18.331 0.105 1.00 0.00 46 ILE A CA 7
ATOM 10796 C C . ILE B 2 9 ? 2.043 -17.361 -0.142 1.00 0.00 46 ILE A C 7
ATOM 10797 O O . ILE B 2 9 ? 2.258 -16.166 -0.358 1.00 0.00 46 ILE A O 7
ATOM 10813 N N . GLU B 2 10 ? 0.823 -17.880 -0.114 1.00 0.00 47 GLU A N 7
ATOM 10814 C CA . GLU B 2 10 ? -0.351 -17.047 -0.339 1.00 0.00 47 GLU A CA 7
ATOM 10815 C C . GLU B 2 10 ? -0.473 -15.982 0.745 1.00 0.00 47 GLU A C 7
ATOM 10816 O O . GLU B 2 10 ? -0.781 -14.824 0.464 1.00 0.00 47 GLU A O 7
ATOM 10828 N N . ASN B 2 11 ? -0.225 -16.377 1.987 1.00 0.00 48 ASN A N 7
ATOM 10829 C CA . ASN B 2 11 ? -0.314 -15.443 3.101 1.00 0.00 48 ASN A CA 7
ATOM 10830 C C . ASN B 2 11 ? 0.699 -14.320 2.930 1.00 0.00 48 ASN A C 7
ATOM 10831 O O . ASN B 2 11 ? 0.409 -13.158 3.215 1.00 0.00 48 ASN A O 7
ATOM 10842 N N . ASP B 2 12 ? 1.888 -14.676 2.463 1.00 0.00 49 ASP A N 7
ATOM 10843 C CA . ASP B 2 12 ? 2.940 -13.686 2.258 1.00 0.00 49 ASP A CA 7
ATOM 10844 C C . ASP B 2 12 ? 2.523 -12.673 1.198 1.00 0.00 49 ASP A C 7
ATOM 10845 O O . ASP B 2 12 ? 2.751 -11.473 1.350 1.00 0.00 49 ASP A O 7
ATOM 10854 N N . GLU B 2 13 ? 1.914 -13.164 0.123 1.00 0.00 50 GLU A N 7
ATOM 10855 C CA . GLU B 2 13 ? 1.475 -12.286 -0.957 1.00 0.00 50 GLU A CA 7
ATOM 10856 C C . GLU B 2 13 ? 0.434 -11.291 -0.451 1.00 0.00 50 GLU A C 7
ATOM 10857 O O . GLU B 2 13 ? 0.479 -10.107 -0.784 1.00 0.00 50 GLU A O 7
ATOM 10869 N N . ALA B 2 14 ? -0.498 -11.776 0.360 1.00 0.00 51 ALA A N 7
ATOM 10870 C CA . ALA B 2 14 ? -1.535 -10.912 0.907 1.00 0.00 51 ALA A CA 7
ATOM 10871 C C . ALA B 2 14 ? -0.916 -9.838 1.796 1.00 0.00 51 ALA A C 7
ATOM 10872 O O . ALA B 2 14 ? -1.333 -8.680 1.769 1.00 0.00 51 ALA A O 7
ATOM 10879 N N . PHE B 2 15 ? 0.084 -10.231 2.580 1.00 0.00 52 PHE A N 7
ATOM 10880 C CA . PHE B 2 15 ? 0.753 -9.285 3.465 1.00 0.00 52 PHE A CA 7
ATOM 10881 C C . PHE B 2 15 ? 1.427 -8.179 2.664 1.00 0.00 52 PHE A C 7
ATOM 10882 O O . PHE B 2 15 ? 1.325 -7.005 3.010 1.00 0.00 52 PHE A O 7
ATOM 10899 N N . ALA B 2 16 ? 2.105 -8.558 1.587 1.00 0.00 53 ALA A N 7
ATOM 10900 C CA . ALA B 2 16 ? 2.786 -7.582 0.750 1.00 0.00 53 ALA A CA 7
ATOM 10901 C C . ALA B 2 16 ? 1.782 -6.591 0.167 1.00 0.00 53 ALA A C 7
ATOM 10902 O O . ALA B 2 16 ? 2.046 -5.393 0.095 1.00 0.00 53 ALA A O 7
ATOM 10909 N N . ILE B 2 17 ? 0.627 -7.097 -0.241 1.00 0.00 54 ILE A N 7
ATOM 10910 C CA . ILE B 2 17 ? -0.404 -6.243 -0.807 1.00 0.00 54 ILE A CA 7
ATOM 10911 C C . ILE B 2 17 ? -0.842 -5.180 0.197 1.00 0.00 54 ILE A C 7
ATOM 10912 O O . ILE B 2 17 ? -1.055 -4.023 -0.162 1.00 0.00 54 ILE A O 7
ATOM 10928 N N . LEU B 2 18 ? -0.985 -5.584 1.449 1.00 0.00 55 LEU A N 7
ATOM 10929 C CA . LEU B 2 18 ? -1.413 -4.664 2.494 1.00 0.00 55 LEU A CA 7
ATOM 10930 C C . LEU B 2 18 ? -0.231 -4.198 3.344 1.00 0.00 55 LEU A C 7
ATOM 10931 O O . LEU B 2 18 ? -0.396 -3.869 4.519 1.00 0.00 55 LEU A O 7
ATOM 10947 N N . ASP B 2 19 ? 0.961 -4.168 2.753 1.00 0.00 56 ASP A N 7
ATOM 10948 C CA . ASP B 2 19 ? 2.147 -3.731 3.486 1.00 0.00 56 ASP A CA 7
ATOM 10949 C C . ASP B 2 19 ? 3.161 -3.102 2.539 1.00 0.00 56 ASP A C 7
ATOM 10950 O O . ASP B 2 19 ? 3.491 -1.921 2.652 1.00 0.00 56 ASP A O 7
ATOM 10959 N N . GLY B 2 20 ? 3.638 -3.899 1.595 1.00 0.00 57 GLY A N 7
ATOM 10960 C CA . GLY B 2 20 ? 4.609 -3.417 0.619 1.00 0.00 57 GLY A CA 7
ATOM 10961 C C . GLY B 2 20 ? 3.914 -2.837 -0.617 1.00 0.00 57 GLY A C 7
ATOM 10962 O O . GLY B 2 20 ? 4.577 -2.346 -1.533 1.00 0.00 57 GLY A O 7
ATOM 10966 N N . GLY B 2 21 ? 2.583 -2.903 -0.645 1.00 0.00 58 GLY A N 7
ATOM 10967 C CA . GLY B 2 21 ? 1.830 -2.383 -1.781 1.00 0.00 58 GLY A CA 7
ATOM 10968 C C . GLY B 2 21 ? 2.052 -3.249 -3.016 1.00 0.00 58 GLY A C 7
ATOM 10969 O O . GLY B 2 21 ? 1.850 -2.800 -4.144 1.00 0.00 58 GLY A O 7
ATOM 10973 N N . ALA B 2 22 ? 2.477 -4.491 -2.798 1.00 0.00 59 ALA A N 7
ATOM 10974 C CA . ALA B 2 22 ? 2.731 -5.404 -3.904 1.00 0.00 59 ALA A CA 7
ATOM 10975 C C . ALA B 2 22 ? 1.424 -5.857 -4.547 1.00 0.00 59 ALA A C 7
ATOM 10976 O O . ALA B 2 22 ? 0.362 -5.753 -3.941 1.00 0.00 59 ALA A O 7
ATOM 10983 N N . PRO B 2 23 ? 1.484 -6.341 -5.758 1.00 0.00 60 PRO A N 7
ATOM 10984 C CA . PRO B 2 23 ? 0.277 -6.819 -6.491 1.00 0.00 60 PRO A CA 7
ATOM 10985 C C . PRO B 2 23 ? -0.266 -8.128 -5.927 1.00 0.00 60 PRO A C 7
ATOM 10986 O O . PRO B 2 23 ? -1.450 -8.433 -6.069 1.00 0.00 60 PRO A O 7
ATOM 10997 N N . GLY B 2 24 ? 0.610 -8.898 -5.292 1.00 0.00 61 GLY A N 7
ATOM 10998 C CA . GLY B 2 24 ? 0.210 -10.175 -4.715 1.00 0.00 61 GLY A CA 7
ATOM 10999 C C . GLY B 2 24 ? 1.284 -11.233 -4.942 1.00 0.00 61 GLY A C 7
ATOM 11000 O O . GLY B 2 24 ? 2.407 -11.009 -4.521 1.00 0.00 61 GLY A O 7
ATOM 11005 N N . ARG A 1 6 ? 5.766 -3.926 15.270 1.00 0.00 1050 ARG B N 8
ATOM 11006 C CA . ARG A 1 6 ? 4.793 -3.841 14.145 1.00 0.00 1050 ARG B CA 8
ATOM 11007 C C . ARG A 1 6 ? 3.419 -4.311 14.622 1.00 0.00 1050 ARG B C 8
ATOM 11008 O O . ARG A 1 6 ? 3.309 -4.997 15.638 1.00 0.00 1050 ARG B O 8
ATOM 11029 N N . PRO A 1 7 ? 2.381 -3.957 13.909 1.00 0.00 1051 PRO B N 8
ATOM 11030 C CA . PRO A 1 7 ? 0.985 -4.353 14.264 1.00 0.00 1051 PRO B CA 8
ATOM 11031 C C . PRO A 1 7 ? 0.759 -5.858 14.132 1.00 0.00 1051 PRO B C 8
ATOM 11032 O O . PRO A 1 7 ? -0.105 -6.427 14.798 1.00 0.00 1051 PRO B O 8
ATOM 11043 N N . LYS A 1 8 ? 1.548 -6.497 13.271 1.00 0.00 1052 LYS B N 8
ATOM 11044 C CA . LYS A 1 8 ? 1.434 -7.937 13.057 1.00 0.00 1052 LYS B CA 8
ATOM 11045 C C . LYS A 1 8 ? -0.021 -8.341 12.853 1.00 0.00 1052 LYS B C 8
ATOM 11046 O O . LYS A 1 8 ? -0.445 -9.409 13.294 1.00 0.00 1052 LYS B O 8
ATOM 11065 N N . MET A 1 9 ? -0.780 -7.482 12.181 1.00 0.00 1053 MET B N 8
ATOM 11066 C CA . MET A 1 9 ? -2.188 -7.763 11.925 1.00 0.00 1053 MET B CA 8
ATOM 11067 C C . MET A 1 9 ? -2.351 -8.635 10.686 1.00 0.00 1053 MET B C 8
ATOM 11068 O O . MET A 1 9 ? -1.542 -8.580 9.765 1.00 0.00 1053 MET B O 8
ATOM 11082 N N . THR A 1 10 ? -3.411 -9.433 10.668 1.00 0.00 1054 THR B N 8
ATOM 11083 C CA . THR A 1 10 ? -3.677 -10.308 9.535 1.00 0.00 1054 THR B CA 8
ATOM 11084 C C . THR A 1 10 ? -4.132 -9.481 8.331 1.00 0.00 1054 THR B C 8
ATOM 11085 O O . THR A 1 10 ? -4.529 -8.324 8.479 1.00 0.00 1054 THR B O 8
ATOM 11096 N N . PRO A 1 11 ? -4.070 -10.041 7.149 1.00 0.00 1055 PRO B N 8
ATOM 11097 C CA . PRO A 1 11 ? -4.477 -9.321 5.905 1.00 0.00 1055 PRO B CA 8
ATOM 11098 C C . PRO A 1 11 ? -5.879 -8.728 6.025 1.00 0.00 1055 PRO B C 8
ATOM 11099 O O . PRO A 1 11 ? -6.117 -7.587 5.628 1.00 0.00 1055 PRO B O 8
ATOM 11110 N N . GLU A 1 12 ? -6.803 -9.505 6.583 1.00 0.00 1056 GLU B N 8
ATOM 11111 C CA . GLU A 1 12 ? -8.171 -9.037 6.749 1.00 0.00 1056 GLU B CA 8
ATOM 11112 C C . GLU A 1 12 ? -8.232 -7.892 7.754 1.00 0.00 1056 GLU B C 8
ATOM 11113 O O . GLU A 1 12 ? -8.949 -6.914 7.550 1.00 0.00 1056 GLU B O 8
ATOM 11125 N N . GLN A 1 13 ? -7.474 -8.015 8.842 1.00 0.00 1057 GLN B N 8
ATOM 11126 C CA . GLN A 1 13 ? -7.465 -6.973 9.864 1.00 0.00 1057 GLN B CA 8
ATOM 11127 C C . GLN A 1 13 ? -6.922 -5.665 9.314 1.00 0.00 1057 GLN B C 8
ATOM 11128 O O . GLN A 1 13 ? -7.463 -4.593 9.592 1.00 0.00 1057 GLN B O 8
ATOM 11142 N N . MET A 1 14 ? -5.854 -5.751 8.534 1.00 0.00 1058 MET B N 8
ATOM 11143 C CA . MET A 1 14 ? -5.265 -4.554 7.962 1.00 0.00 1058 MET B CA 8
ATOM 11144 C C . MET A 1 14 ? -6.247 -3.889 7.011 1.00 0.00 1058 MET B C 8
ATOM 11145 O O . MET A 1 14 ? -6.373 -2.667 6.988 1.00 0.00 1058 MET B O 8
ATOM 11159 N N . ALA A 1 15 ? -6.949 -4.697 6.232 1.00 0.00 1059 ALA B N 8
ATOM 11160 C CA . ALA A 1 15 ? -7.917 -4.158 5.290 1.00 0.00 1059 ALA B CA 8
ATOM 11161 C C . ALA A 1 15 ? -9.029 -3.412 6.018 1.00 0.00 1059 ALA B C 8
ATOM 11162 O O . ALA A 1 15 ? -9.461 -2.342 5.583 1.00 0.00 1059 ALA B O 8
ATOM 11169 N N . LYS A 1 16 ? -9.494 -3.980 7.129 1.00 0.00 1060 LYS B N 8
ATOM 11170 C CA . LYS A 1 16 ? -10.558 -3.351 7.900 1.00 0.00 1060 LYS B CA 8
ATOM 11171 C C . LYS A 1 16 ? -10.106 -1.998 8.427 1.00 0.00 1060 LYS B C 8
ATOM 11172 O O . LYS A 1 16 ? -10.861 -1.024 8.397 1.00 0.00 1060 LYS B O 8
ATOM 11191 N N . GLU A 1 17 ? -8.868 -1.935 8.906 1.00 0.00 1061 GLU B N 8
ATOM 11192 C CA . GLU A 1 17 ? -8.348 -0.680 9.427 1.00 0.00 1061 GLU B CA 8
ATOM 11193 C C . GLU A 1 17 ? -8.262 0.368 8.321 1.00 0.00 1061 GLU B C 8
ATOM 11194 O O . GLU A 1 17 ? -8.561 1.542 8.543 1.00 0.00 1061 GLU B O 8
ATOM 11206 N N . MET A 1 18 ? -7.853 -0.057 7.126 1.00 0.00 1062 MET B N 8
ATOM 11207 C CA . MET A 1 18 ? -7.736 0.868 6.006 1.00 0.00 1062 MET B CA 8
ATOM 11208 C C . MET A 1 18 ? -9.092 1.482 5.675 1.00 0.00 1062 MET B C 8
ATOM 11209 O O . MET A 1 18 ? -9.194 2.682 5.427 1.00 0.00 1062 MET B O 8
ATOM 11223 N N . SER A 1 19 ? -10.131 0.653 5.679 1.00 0.00 1063 SER B N 8
ATOM 11224 C CA . SER A 1 19 ? -11.473 1.139 5.379 1.00 0.00 1063 SER B CA 8
ATOM 11225 C C . SER A 1 19 ? -11.912 2.169 6.411 1.00 0.00 1063 SER B C 8
ATOM 11226 O O . SER A 1 19 ? -12.501 3.195 6.070 1.00 0.00 1063 SER B O 8
ATOM 11234 N N . GLU A 1 20 ? -11.628 1.887 7.676 1.00 0.00 1064 GLU B N 8
ATOM 11235 C CA . GLU A 1 20 ? -12.003 2.793 8.754 1.00 0.00 1064 GLU B CA 8
ATOM 11236 C C . GLU A 1 20 ? -11.325 4.149 8.587 1.00 0.00 1064 GLU B C 8
ATOM 11237 O O . GLU A 1 20 ? -11.944 5.189 8.804 1.00 0.00 1064 GLU B O 8
ATOM 11249 N N . PHE A 1 21 ? -10.055 4.135 8.199 1.00 0.00 1065 PHE B N 8
ATOM 11250 C CA . PHE A 1 21 ? -9.319 5.377 8.011 1.00 0.00 1065 PHE B CA 8
ATOM 11251 C C . PHE A 1 21 ? -9.889 6.165 6.841 1.00 0.00 1065 PHE B C 8
ATOM 11252 O O . PHE A 1 21 ? -9.999 7.392 6.893 1.00 0.00 1065 PHE B O 8
ATOM 11269 N N . LEU A 1 22 ? -10.251 5.451 5.783 1.00 0.00 1066 LEU B N 8
ATOM 11270 C CA . LEU A 1 22 ? -10.808 6.089 4.598 1.00 0.00 1066 LEU B CA 8
ATOM 11271 C C . LEU A 1 22 ? -12.138 6.764 4.920 1.00 0.00 1066 LEU B C 8
ATOM 11272 O O . LEU A 1 22 ? -12.408 7.874 4.459 1.00 0.00 1066 LEU B O 8
ATOM 11288 N N . SER A 1 23 ? -12.965 6.087 5.711 1.00 0.00 1067 SER B N 8
ATOM 11289 C CA . SER A 1 23 ? -14.264 6.635 6.087 1.00 0.00 1067 SER B CA 8
ATOM 11290 C C . SER A 1 23 ? -14.090 7.867 6.967 1.00 0.00 1067 SER B C 8
ATOM 11291 O O . SER A 1 23 ? -14.835 8.839 6.849 1.00 0.00 1067 SER B O 8
ATOM 11299 N N . ARG A 1 24 ? -13.097 7.815 7.849 1.00 0.00 1068 ARG B N 8
ATOM 11300 C CA . ARG A 1 24 ? -12.829 8.934 8.743 1.00 0.00 1068 ARG B CA 8
ATOM 11301 C C . ARG A 1 24 ? -12.439 10.168 7.948 1.00 0.00 1068 ARG B C 8
ATOM 11302 O O . ARG A 1 24 ? -12.844 11.285 8.273 1.00 0.00 1068 ARG B O 8
ATOM 11323 N N . GLY A 1 25 ? -11.639 9.966 6.911 1.00 0.00 1069 GLY B N 8
ATOM 11324 C CA . GLY A 1 25 ? -11.195 11.082 6.089 1.00 0.00 1069 GLY B CA 8
ATOM 11325 C C . GLY A 1 25 ? -12.379 11.709 5.338 1.00 0.00 1069 GLY B C 8
ATOM 11326 O O . GLY A 1 25 ? -13.177 10.990 4.734 1.00 0.00 1069 GLY B O 8
ATOM 11330 N N . PRO A 1 26 ? -12.511 13.023 5.343 1.00 0.00 1070 PRO B N 8
ATOM 11331 C CA . PRO A 1 26 ? -13.626 13.717 4.624 1.00 0.00 1070 PRO B CA 8
ATOM 11332 C C . PRO A 1 26 ? -13.403 13.758 3.112 1.00 0.00 1070 PRO B C 8
ATOM 11333 O O . PRO A 1 26 ? -12.281 13.963 2.652 1.00 0.00 1070 PRO B O 8
ATOM 11344 N N . ALA A 1 27 ? -14.481 13.580 2.346 1.00 0.00 1071 ALA B N 8
ATOM 11345 C CA . ALA A 1 27 ? -14.389 13.610 0.888 1.00 0.00 1071 ALA B CA 8
ATOM 11346 C C . ALA A 1 27 ? -13.227 12.751 0.399 1.00 0.00 1071 ALA B C 8
ATOM 11347 O O . ALA A 1 27 ? -12.100 13.226 0.263 1.00 0.00 1071 ALA B O 8
ATOM 11354 N N . VAL A 1 28 ? -13.510 11.481 0.135 1.00 0.00 1072 VAL B N 8
ATOM 11355 C CA . VAL A 1 28 ? -12.478 10.562 -0.329 1.00 0.00 1072 VAL B CA 8
ATOM 11356 C C . VAL A 1 28 ? -11.858 11.074 -1.624 1.00 0.00 1072 VAL B C 8
ATOM 11357 O O . VAL A 1 28 ? -10.640 11.060 -1.788 1.00 0.00 1072 VAL B O 8
ATOM 11370 N N . LEU A 1 29 ? -12.705 11.530 -2.538 1.00 0.00 1073 LEU B N 8
ATOM 11371 C CA . LEU A 1 29 ? -12.227 12.052 -3.811 1.00 0.00 1073 LEU B CA 8
ATOM 11372 C C . LEU A 1 29 ? -12.378 13.565 -3.866 1.00 0.00 1073 LEU B C 8
ATOM 11373 O O . LEU A 1 29 ? -12.747 14.127 -4.899 1.00 0.00 1073 LEU B O 8
ATOM 11389 N N . ALA A 1 30 ? -12.088 14.216 -2.753 1.00 0.00 1074 ALA B N 8
ATOM 11390 C CA . ALA A 1 30 ? -12.189 15.670 -2.676 1.00 0.00 1074 ALA B CA 8
ATOM 11391 C C . ALA A 1 30 ? -11.275 16.317 -3.711 1.00 0.00 1074 ALA B C 8
ATOM 11392 O O . ALA A 1 30 ? -11.627 17.331 -4.315 1.00 0.00 1074 ALA B O 8
ATOM 11399 N N . THR A 1 31 ? -10.105 15.723 -3.910 1.00 0.00 1075 THR B N 8
ATOM 11400 C CA . THR A 1 31 ? -9.148 16.247 -4.878 1.00 0.00 1075 THR B CA 8
ATOM 11401 C C . THR A 1 31 ? -8.910 15.246 -5.997 1.00 0.00 1075 THR B C 8
ATOM 11402 O O . THR A 1 31 ? -9.171 14.053 -5.846 1.00 0.00 1075 THR B O 8
ATOM 11413 N N . LYS A 1 32 ? -8.416 15.744 -7.122 1.00 0.00 1076 LYS B N 8
ATOM 11414 C CA . LYS A 1 32 ? -8.147 14.891 -8.275 1.00 0.00 1076 LYS B CA 8
ATOM 11415 C C . LYS A 1 32 ? -6.662 14.545 -8.357 1.00 0.00 1076 LYS B C 8
ATOM 11416 O O . LYS A 1 32 ? -6.200 14.000 -9.360 1.00 0.00 1076 LYS B O 8
ATOM 11435 N N . ALA A 1 33 ? -5.913 14.865 -7.304 1.00 0.00 1077 ALA B N 8
ATOM 11436 C CA . ALA A 1 33 ? -4.485 14.583 -7.284 1.00 0.00 1077 ALA B CA 8
ATOM 11437 C C . ALA A 1 33 ? -3.797 15.204 -8.496 1.00 0.00 1077 ALA B C 8
ATOM 11438 O O . ALA A 1 33 ? -2.996 14.556 -9.170 1.00 0.00 1077 ALA B O 8
ATOM 11445 N N . ALA A 1 34 ? -4.118 16.465 -8.766 1.00 0.00 1078 ALA B N 8
ATOM 11446 C CA . ALA A 1 34 ? -3.526 17.169 -9.899 1.00 0.00 1078 ALA B CA 8
ATOM 11447 C C . ALA A 1 34 ? -2.011 17.256 -9.748 1.00 0.00 1078 ALA B C 8
ATOM 11448 O O . ALA A 1 34 ? -1.272 17.120 -10.722 1.00 0.00 1078 ALA B O 8
ATOM 11455 N N . ALA A 1 35 ? -1.555 17.491 -8.521 1.00 0.00 1079 ALA B N 8
ATOM 11456 C CA . ALA A 1 35 ? -0.125 17.603 -8.255 1.00 0.00 1079 ALA B CA 8
ATOM 11457 C C . ALA A 1 35 ? 0.249 16.831 -6.993 1.00 0.00 1079 ALA B C 8
ATOM 11458 O O . ALA A 1 35 ? -0.619 16.442 -6.214 1.00 0.00 1079 ALA B O 8
ATOM 11465 N N . GLY A 1 36 ? 1.547 16.606 -6.803 1.00 0.00 1080 GLY B N 8
ATOM 11466 C CA . GLY A 1 36 ? 2.018 15.872 -5.635 1.00 0.00 1080 GLY B CA 8
ATOM 11467 C C . GLY A 1 36 ? 1.946 14.368 -5.871 1.00 0.00 1080 GLY B C 8
ATOM 11468 O O . GLY A 1 36 ? 1.891 13.584 -4.929 1.00 0.00 1080 GLY B O 8
ATOM 11472 N N . THR A 1 37 ? 1.951 13.973 -7.134 1.00 0.00 1081 THR B N 8
ATOM 11473 C CA . THR A 1 37 ? 1.882 12.565 -7.483 1.00 0.00 1081 THR B CA 8
ATOM 11474 C C . THR A 1 37 ? 3.047 11.801 -6.866 1.00 0.00 1081 THR B C 8
ATOM 11475 O O . THR A 1 37 ? 2.890 10.667 -6.416 1.00 0.00 1081 THR B O 8
ATOM 11486 N N . LYS A 1 38 ? 4.213 12.425 -6.853 1.00 0.00 1082 LYS B N 8
ATOM 11487 C CA . LYS A 1 38 ? 5.399 11.791 -6.297 1.00 0.00 1082 LYS B CA 8
ATOM 11488 C C . LYS A 1 38 ? 5.200 11.435 -4.825 1.00 0.00 1082 LYS B C 8
ATOM 11489 O O . LYS A 1 38 ? 5.574 10.348 -4.386 1.00 0.00 1082 LYS B O 8
ATOM 11508 N N . LYS A 1 39 ? 4.611 12.350 -4.068 1.00 0.00 1083 LYS B N 8
ATOM 11509 C CA . LYS A 1 39 ? 4.368 12.113 -2.650 1.00 0.00 1083 LYS B CA 8
ATOM 11510 C C . LYS A 1 39 ? 3.248 11.096 -2.474 1.00 0.00 1083 LYS B C 8
ATOM 11511 O O . LYS A 1 39 ? 3.197 10.369 -1.484 1.00 0.00 1083 LYS B O 8
ATOM 11530 N N . TYR A 1 40 ? 2.339 11.079 -3.443 1.00 0.00 1084 TYR B N 8
ATOM 11531 C CA . TYR A 1 40 ? 1.186 10.175 -3.410 1.00 0.00 1084 TYR B CA 8
ATOM 11532 C C . TYR A 1 40 ? 1.630 8.731 -3.575 1.00 0.00 1084 TYR B C 8
ATOM 11533 O O . TYR A 1 40 ? 0.980 7.810 -3.081 1.00 0.00 1084 TYR B O 8
ATOM 11551 N N . ASP A 1 41 ? 2.742 8.543 -4.267 1.00 0.00 1085 ASP B N 8
ATOM 11552 C CA . ASP A 1 41 ? 3.266 7.201 -4.488 1.00 0.00 1085 ASP B CA 8
ATOM 11553 C C . ASP A 1 41 ? 3.917 6.674 -3.210 1.00 0.00 1085 ASP B C 8
ATOM 11554 O O . ASP A 1 41 ? 5.140 6.662 -3.081 1.00 0.00 1085 ASP B O 8
ATOM 11563 N N . LEU A 1 42 ? 3.079 6.241 -2.269 1.00 0.00 1086 LEU B N 8
ATOM 11564 C CA . LEU A 1 42 ? 3.557 5.710 -0.996 1.00 0.00 1086 LEU B CA 8
ATOM 11565 C C . LEU A 1 42 ? 3.390 4.196 -0.956 1.00 0.00 1086 LEU B C 8
ATOM 11566 O O . LEU A 1 42 ? 3.421 3.589 0.112 1.00 0.00 1086 LEU B O 8
ATOM 11582 N N . SER A 1 43 ? 3.215 3.594 -2.125 1.00 0.00 1087 SER B N 8
ATOM 11583 C CA . SER A 1 43 ? 3.044 2.150 -2.210 1.00 0.00 1087 SER B CA 8
ATOM 11584 C C . SER A 1 43 ? 4.282 1.442 -1.671 1.00 0.00 1087 SER B C 8
ATOM 11585 O O . SER A 1 43 ? 4.239 0.257 -1.341 1.00 0.00 1087 SER B O 8
ATOM 11593 N N . LYS A 1 44 ? 5.386 2.174 -1.585 1.00 0.00 1088 LYS B N 8
ATOM 11594 C CA . LYS A 1 44 ? 6.628 1.602 -1.078 1.00 0.00 1088 LYS B CA 8
ATOM 11595 C C . LYS A 1 44 ? 6.691 1.692 0.447 1.00 0.00 1088 LYS B C 8
ATOM 11596 O O . LYS A 1 44 ? 7.535 1.058 1.080 1.00 0.00 1088 LYS B O 8
ATOM 11615 N N . TRP A 1 45 ? 5.801 2.488 1.032 1.00 0.00 1089 TRP B N 8
ATOM 11616 C CA . TRP A 1 45 ? 5.768 2.660 2.481 1.00 0.00 1089 TRP B CA 8
ATOM 11617 C C . TRP A 1 45 ? 5.026 1.514 3.145 1.00 0.00 1089 TRP B C 8
ATOM 11618 O O . TRP A 1 45 ? 3.937 1.139 2.721 1.00 0.00 1089 TRP B O 8
ATOM 11639 N N . LYS A 1 46 ? 5.611 0.973 4.200 1.00 0.00 1090 LYS B N 8
ATOM 11640 C CA . LYS A 1 46 ? 4.982 -0.128 4.923 1.00 0.00 1090 LYS B CA 8
ATOM 11641 C C . LYS A 1 46 ? 3.646 0.302 5.508 1.00 0.00 1090 LYS B C 8
ATOM 11642 O O . LYS A 1 46 ? 3.384 1.491 5.686 1.00 0.00 1090 LYS B O 8
ATOM 11661 N N . TYR A 1 47 ? 2.804 -0.676 5.807 1.00 0.00 1091 TYR B N 8
ATOM 11662 C CA . TYR A 1 47 ? 1.496 -0.388 6.376 1.00 0.00 1091 TYR B CA 8
ATOM 11663 C C . TYR A 1 47 ? 1.657 0.395 7.666 1.00 0.00 1091 TYR B C 8
ATOM 11664 O O . TYR A 1 47 ? 1.002 1.417 7.872 1.00 0.00 1091 TYR B O 8
ATOM 11682 N N . ALA A 1 48 ? 2.539 -0.087 8.531 1.00 0.00 1092 ALA B N 8
ATOM 11683 C CA . ALA A 1 48 ? 2.778 0.592 9.799 1.00 0.00 1092 ALA B CA 8
ATOM 11684 C C . ALA A 1 48 ? 3.330 1.997 9.563 1.00 0.00 1092 ALA B C 8
ATOM 11685 O O . ALA A 1 48 ? 2.968 2.942 10.264 1.00 0.00 1092 ALA B O 8
ATOM 11692 N N . GLU A 1 49 ? 4.217 2.123 8.579 1.00 0.00 1093 GLU B N 8
ATOM 11693 C CA . GLU A 1 49 ? 4.827 3.410 8.262 1.00 0.00 1093 GLU B CA 8
ATOM 11694 C C . GLU A 1 49 ? 3.778 4.415 7.795 1.00 0.00 1093 GLU B C 8
ATOM 11695 O O . GLU A 1 49 ? 3.792 5.576 8.203 1.00 0.00 1093 GLU B O 8
ATOM 11707 N N . LEU A 1 50 ? 2.862 3.962 6.946 1.00 0.00 1094 LEU B N 8
ATOM 11708 C CA . LEU A 1 50 ? 1.809 4.835 6.447 1.00 0.00 1094 LEU B CA 8
ATOM 11709 C C . LEU A 1 50 ? 0.910 5.282 7.582 1.00 0.00 1094 LEU B C 8
ATOM 11710 O O . LEU A 1 50 ? 0.488 6.435 7.638 1.00 0.00 1094 LEU B O 8
ATOM 11726 N N . ARG A 1 51 ? 0.624 4.365 8.492 1.00 0.00 1095 ARG B N 8
ATOM 11727 C CA . ARG A 1 51 ? -0.223 4.685 9.623 1.00 0.00 1095 ARG B CA 8
ATOM 11728 C C . ARG A 1 51 ? 0.402 5.815 10.434 1.00 0.00 1095 ARG B C 8
ATOM 11729 O O . ARG A 1 51 ? -0.266 6.790 10.785 1.00 0.00 1095 ARG B O 8
ATOM 11750 N N . ASP A 1 52 ? 1.695 5.684 10.713 1.00 0.00 1096 ASP B N 8
ATOM 11751 C CA . ASP A 1 52 ? 2.402 6.706 11.472 1.00 0.00 1096 ASP B CA 8
ATOM 11752 C C . ASP A 1 52 ? 2.437 8.014 10.689 1.00 0.00 1096 ASP B C 8
ATOM 11753 O O . ASP A 1 52 ? 2.275 9.092 11.260 1.00 0.00 1096 ASP B O 8
ATOM 11762 N N . THR A 1 53 ? 2.650 7.919 9.377 1.00 0.00 1097 THR B N 8
ATOM 11763 C CA . THR A 1 53 ? 2.704 9.114 8.549 1.00 0.00 1097 THR B CA 8
ATOM 11764 C C . THR A 1 53 ? 1.384 9.877 8.623 1.00 0.00 1097 THR B C 8
ATOM 11765 O O . THR A 1 53 ? 1.372 11.098 8.752 1.00 0.00 1097 THR B O 8
ATOM 11776 N N . ILE A 1 54 ? 0.273 9.155 8.542 1.00 0.00 1098 ILE B N 8
ATOM 11777 C CA . ILE A 1 54 ? -1.040 9.787 8.597 1.00 0.00 1098 ILE B CA 8
ATOM 11778 C C . ILE A 1 54 ? -1.225 10.530 9.917 1.00 0.00 1098 ILE B C 8
ATOM 11779 O O . ILE A 1 54 ? -1.669 11.678 9.936 1.00 0.00 1098 ILE B O 8
ATOM 11795 N N . ASN A 1 55 ? -0.877 9.874 11.016 1.00 0.00 1099 ASN B N 8
ATOM 11796 C CA . ASN A 1 55 ? -1.010 10.488 12.332 1.00 0.00 1099 ASN B CA 8
ATOM 11797 C C . ASN A 1 55 ? -0.125 11.725 12.443 1.00 0.00 1099 ASN B C 8
ATOM 11798 O O . ASN A 1 55 ? -0.501 12.714 13.073 1.00 0.00 1099 ASN B O 8
ATOM 11809 N N . THR A 1 56 ? 1.054 11.659 11.834 1.00 0.00 1100 THR B N 8
ATOM 11810 C CA . THR A 1 56 ? 1.988 12.778 11.875 1.00 0.00 1100 THR B CA 8
ATOM 11811 C C . THR A 1 56 ? 1.762 13.744 10.713 1.00 0.00 1100 THR B C 8
ATOM 11812 O O . THR A 1 56 ? 2.443 14.765 10.610 1.00 0.00 1100 THR B O 8
ATOM 11823 N N . SER A 1 57 ? 0.812 13.425 9.836 1.00 0.00 1101 SER B N 8
ATOM 11824 C CA . SER A 1 57 ? 0.533 14.281 8.698 1.00 0.00 1101 SER B CA 8
ATOM 11825 C C . SER A 1 57 ? 0.085 15.659 9.153 1.00 0.00 1101 SER B C 8
ATOM 11826 O O . SER A 1 57 ? -0.815 15.794 9.983 1.00 0.00 1101 SER B O 8
ATOM 11834 N N . CYS A 1 58 ? 0.712 16.676 8.589 1.00 0.00 1102 CYS B N 8
ATOM 11835 C CA . CYS A 1 58 ? 0.373 18.051 8.916 1.00 0.00 1102 CYS B CA 8
ATOM 11836 C C . CYS A 1 58 ? -0.240 18.757 7.705 1.00 0.00 1102 CYS B C 8
ATOM 11837 O O . CYS A 1 58 ? -0.640 19.918 7.795 1.00 0.00 1102 CYS B O 8
ATOM 11845 N N . ASP A 1 59 ? -0.309 18.055 6.573 1.00 0.00 1103 ASP B N 8
ATOM 11846 C CA . ASP A 1 59 ? -0.874 18.637 5.359 1.00 0.00 1103 ASP B CA 8
ATOM 11847 C C . ASP A 1 59 ? -1.957 17.732 4.781 1.00 0.00 1103 ASP B C 8
ATOM 11848 O O . ASP A 1 59 ? -1.919 16.514 4.954 1.00 0.00 1103 ASP B O 8
ATOM 11857 N N . ILE A 1 60 ? -2.921 18.332 4.090 1.00 0.00 1104 ILE B N 8
ATOM 11858 C CA . ILE A 1 60 ? -4.004 17.567 3.491 1.00 0.00 1104 ILE B CA 8
ATOM 11859 C C . ILE A 1 60 ? -3.492 16.723 2.326 1.00 0.00 1104 ILE B C 8
ATOM 11860 O O . ILE A 1 60 ? -4.046 15.668 2.024 1.00 0.00 1104 ILE B O 8
ATOM 11876 N N . GLU A 1 61 ? -2.432 17.195 1.682 1.00 0.00 1105 GLU B N 8
ATOM 11877 C CA . GLU A 1 61 ? -1.852 16.481 0.552 1.00 0.00 1105 GLU B CA 8
ATOM 11878 C C . GLU A 1 61 ? -1.298 15.134 1.000 1.00 0.00 1105 GLU B C 8
ATOM 11879 O O . GLU A 1 61 ? -1.525 14.110 0.360 1.00 0.00 1105 GLU B O 8
ATOM 11891 N N . LEU A 1 62 ? -0.585 15.141 2.118 1.00 0.00 1106 LEU B N 8
ATOM 11892 C CA . LEU A 1 62 ? -0.019 13.911 2.650 1.00 0.00 1106 LEU B CA 8
ATOM 11893 C C . LEU A 1 62 ? -1.136 12.972 3.095 1.00 0.00 1106 LEU B C 8
ATOM 11894 O O . LEU A 1 62 ? -1.066 11.760 2.890 1.00 0.00 1106 LEU B O 8
ATOM 11910 N N . LEU A 1 63 ? -2.162 13.543 3.717 1.00 0.00 1107 LEU B N 8
ATOM 11911 C CA . LEU A 1 63 ? -3.285 12.749 4.199 1.00 0.00 1107 LEU B CA 8
ATOM 11912 C C . LEU A 1 63 ? -3.962 12.052 3.029 1.00 0.00 1107 LEU B C 8
ATOM 11913 O O . LEU A 1 63 ? -4.305 10.873 3.105 1.00 0.00 1107 LEU B O 8
ATOM 11929 N N . ALA A 1 64 ? -4.129 12.788 1.942 1.00 0.00 1108 ALA B N 8
ATOM 11930 C CA . ALA A 1 64 ? -4.742 12.237 0.749 1.00 0.00 1108 ALA B CA 8
ATOM 11931 C C . ALA A 1 64 ? -3.836 11.181 0.126 1.00 0.00 1108 ALA B C 8
ATOM 11932 O O . ALA A 1 64 ? -4.313 10.233 -0.493 1.00 0.00 1108 ALA B O 8
ATOM 11939 N N . ALA A 1 65 ? -2.527 11.362 0.279 1.00 0.00 1109 ALA B N 8
ATOM 11940 C CA . ALA A 1 65 ? -1.572 10.421 -0.288 1.00 0.00 1109 ALA B CA 8
ATOM 11941 C C . ALA A 1 65 ? -1.721 9.046 0.345 1.00 0.00 1109 ALA B C 8
ATOM 11942 O O . ALA A 1 65 ? -1.745 8.030 -0.347 1.00 0.00 1109 ALA B O 8
ATOM 11949 N N . CYS A 1 66 ? -1.823 9.022 1.664 1.00 0.00 1110 CYS B N 8
ATOM 11950 C CA . CYS A 1 66 ? -1.966 7.762 2.379 1.00 0.00 1110 CYS B CA 8
ATOM 11951 C C . CYS A 1 66 ? -3.327 7.149 2.110 1.00 0.00 1110 CYS B C 8
ATOM 11952 O O . CYS A 1 66 ? -3.454 5.940 1.928 1.00 0.00 1110 CYS B O 8
ATOM 11960 N N . ARG A 1 67 ? -4.340 8.001 2.076 1.00 0.00 1111 ARG B N 8
ATOM 11961 C CA . ARG A 1 67 ? -5.693 7.546 1.819 1.00 0.00 1111 ARG B CA 8
ATOM 11962 C C . ARG A 1 67 ? -5.779 6.929 0.431 1.00 0.00 1111 ARG B C 8
ATOM 11963 O O . ARG A 1 67 ? -6.403 5.887 0.239 1.00 0.00 1111 ARG B O 8
ATOM 11984 N N . GLU A 1 68 ? -5.132 7.575 -0.531 1.00 0.00 1112 GLU B N 8
ATOM 11985 C CA . GLU A 1 68 ? -5.128 7.075 -1.897 1.00 0.00 1112 GLU B CA 8
ATOM 11986 C C . GLU A 1 68 ? -4.416 5.730 -1.967 1.00 0.00 1112 GLU B C 8
ATOM 11987 O O . GLU A 1 68 ? -4.883 4.803 -2.632 1.00 0.00 1112 GLU B O 8
ATOM 11999 N N . GLU A 1 69 ? -3.281 5.626 -1.274 1.00 0.00 1113 GLU B N 8
ATOM 12000 C CA . GLU A 1 69 ? -2.525 4.383 -1.275 1.00 0.00 1113 GLU B CA 8
ATOM 12001 C C . GLU A 1 69 ? -3.335 3.265 -0.634 1.00 0.00 1113 GLU B C 8
ATOM 12002 O O . GLU A 1 69 ? -3.336 2.136 -1.112 1.00 0.00 1113 GLU B O 8
ATOM 12014 N N . PHE A 1 70 ? -4.017 3.589 0.454 1.00 0.00 1114 PHE B N 8
ATOM 12015 C CA . PHE A 1 70 ? -4.818 2.599 1.159 1.00 0.00 1114 PHE B CA 8
ATOM 12016 C C . PHE A 1 70 ? -5.936 2.070 0.263 1.00 0.00 1114 PHE B C 8
ATOM 12017 O O . PHE A 1 70 ? -6.190 0.868 0.222 1.00 0.00 1114 PHE B O 8
ATOM 12034 N N . HIS A 1 71 ? -6.598 2.967 -0.455 1.00 0.00 1115 HIS B N 8
ATOM 12035 C CA . HIS A 1 71 ? -7.676 2.572 -1.343 1.00 0.00 1115 HIS B CA 8
ATOM 12036 C C . HIS A 1 71 ? -7.160 1.626 -2.423 1.00 0.00 1115 HIS B C 8
ATOM 12037 O O . HIS A 1 71 ? -7.760 0.581 -2.687 1.00 0.00 1115 HIS B O 8
ATOM 12051 N N . ARG A 1 72 ? -6.047 1.999 -3.044 1.00 0.00 1116 ARG B N 8
ATOM 12052 C CA . ARG A 1 72 ? -5.460 1.177 -4.095 1.00 0.00 1116 ARG B CA 8
ATOM 12053 C C . ARG A 1 72 ? -5.011 -0.168 -3.534 1.00 0.00 1116 ARG B C 8
ATOM 12054 O O . ARG A 1 72 ? -5.218 -1.215 -4.153 1.00 0.00 1116 ARG B O 8
ATOM 12075 N N . ARG A 1 73 ? -4.409 -0.135 -2.350 1.00 0.00 1117 ARG B N 8
ATOM 12076 C CA . ARG A 1 73 ? -3.950 -1.360 -1.712 1.00 0.00 1117 ARG B CA 8
ATOM 12077 C C . ARG A 1 73 ? -5.123 -2.278 -1.400 1.00 0.00 1117 ARG B C 8
ATOM 12078 O O . ARG A 1 73 ? -5.048 -3.489 -1.606 1.00 0.00 1117 ARG B O 8
ATOM 12099 N N . LEU A 1 74 ? -6.213 -1.695 -0.920 1.00 0.00 1118 LEU B N 8
ATOM 12100 C CA . LEU A 1 74 ? -7.399 -2.479 -0.602 1.00 0.00 1118 LEU B CA 8
ATOM 12101 C C . LEU A 1 74 ? -7.944 -3.146 -1.860 1.00 0.00 1118 LEU B C 8
ATOM 12102 O O . LEU A 1 74 ? -8.379 -4.298 -1.823 1.00 0.00 1118 LEU B O 8
ATOM 12118 N N . LYS A 1 75 ? -7.920 -2.418 -2.970 1.00 0.00 1119 LYS B N 8
ATOM 12119 C CA . LYS A 1 75 ? -8.416 -2.953 -4.230 1.00 0.00 1119 LYS B CA 8
ATOM 12120 C C . LYS A 1 75 ? -7.609 -4.180 -4.644 1.00 0.00 1119 LYS B C 8
ATOM 12121 O O . LYS A 1 75 ? -8.170 -5.190 -5.069 1.00 0.00 1119 LYS B O 8
ATOM 12140 N N . VAL A 1 76 ? -6.289 -4.085 -4.517 1.00 0.00 1120 VAL B N 8
ATOM 12141 C CA . VAL A 1 76 ? -5.414 -5.190 -4.882 1.00 0.00 1120 VAL B CA 8
ATOM 12142 C C . VAL A 1 76 ? -5.679 -6.387 -3.979 1.00 0.00 1120 VAL B C 8
ATOM 12143 O O . VAL A 1 76 ? -5.691 -7.532 -4.430 1.00 0.00 1120 VAL B O 8
ATOM 12156 N N . TYR A 1 77 ? -5.884 -6.112 -2.698 1.00 0.00 1121 TYR B N 8
ATOM 12157 C CA . TYR A 1 77 ? -6.142 -7.171 -1.730 1.00 0.00 1121 TYR B CA 8
ATOM 12158 C C . TYR A 1 77 ? -7.371 -7.970 -2.135 1.00 0.00 1121 TYR B C 8
ATOM 12159 O O . TYR A 1 77 ? -7.345 -9.202 -2.159 1.00 0.00 1121 TYR B O 8
ATOM 12177 N N . HIS A 1 78 ? -8.444 -7.264 -2.461 1.00 0.00 1122 HIS B N 8
ATOM 12178 C CA . HIS A 1 78 ? -9.677 -7.919 -2.876 1.00 0.00 1122 HIS B CA 8
ATOM 12179 C C . HIS A 1 78 ? -9.436 -8.746 -4.133 1.00 0.00 1122 HIS B C 8
ATOM 12180 O O . HIS A 1 78 ? -9.881 -9.889 -4.235 1.00 0.00 1122 HIS B O 8
ATOM 12194 N N . ALA A 1 79 ? -8.731 -8.160 -5.094 1.00 0.00 1123 ALA B N 8
ATOM 12195 C CA . ALA A 1 79 ? -8.444 -8.851 -6.345 1.00 0.00 1123 ALA B CA 8
ATOM 12196 C C . ALA A 1 79 ? -7.641 -10.125 -6.091 1.00 0.00 1123 ALA B C 8
ATOM 12197 O O . ALA A 1 79 ? -7.891 -11.157 -6.711 1.00 0.00 1123 ALA B O 8
ATOM 12204 N N . TRP A 1 80 ? -6.680 -10.051 -5.179 1.00 0.00 1124 TRP B N 8
ATOM 12205 C CA . TRP A 1 80 ? -5.862 -11.203 -4.856 1.00 0.00 1124 TRP B CA 8
ATOM 12206 C C . TRP A 1 80 ? -6.726 -12.331 -4.307 1.00 0.00 1124 TRP B C 8
ATOM 12207 O O . TRP A 1 80 ? -6.608 -13.482 -4.717 1.00 0.00 1124 TRP B O 8
ATOM 12228 N N . LYS A 1 81 ? -7.614 -11.997 -3.392 1.00 0.00 1125 LYS B N 8
ATOM 12229 C CA . LYS A 1 81 ? -8.503 -12.998 -2.822 1.00 0.00 1125 LYS B CA 8
ATOM 12230 C C . LYS A 1 81 ? -9.360 -13.610 -3.910 1.00 0.00 1125 LYS B C 8
ATOM 12231 O O . LYS A 1 81 ? -9.661 -14.789 -3.873 1.00 0.00 1125 LYS B O 8
ATOM 12250 N N . SER A 1 82 ? -9.755 -12.799 -4.868 1.00 0.00 1126 SER B N 8
ATOM 12251 C CA . SER A 1 82 ? -10.576 -13.281 -5.971 1.00 0.00 1126 SER B CA 8
ATOM 12252 C C . SER A 1 82 ? -9.793 -14.260 -6.845 1.00 0.00 1126 SER B C 8
ATOM 12253 O O . SER A 1 82 ? -10.331 -15.269 -7.296 1.00 0.00 1126 SER B O 8
ATOM 12261 N N . LYS A 1 83 ? -8.526 -13.943 -7.104 1.00 0.00 1127 LYS B N 8
ATOM 12262 C CA . LYS A 1 83 ? -7.693 -14.793 -7.952 1.00 0.00 1127 LYS B CA 8
ATOM 12263 C C . LYS A 1 83 ? -7.449 -16.153 -7.296 1.00 0.00 1127 LYS B C 8
ATOM 12264 O O . LYS A 1 83 ? -7.262 -17.157 -7.985 1.00 0.00 1127 LYS B O 8
ATOM 12283 N N . ASN A 1 84 ? -7.436 -16.179 -5.963 1.00 0.00 1128 ASN B N 8
ATOM 12284 C CA . ASN A 1 84 ? -7.196 -17.426 -5.241 1.00 0.00 1128 ASN B CA 8
ATOM 12285 C C . ASN A 1 84 ? -8.498 -18.146 -4.901 1.00 0.00 1128 ASN B C 8
ATOM 12286 O O . ASN A 1 84 ? -8.585 -19.371 -4.992 1.00 0.00 1128 ASN B O 8
ATOM 12297 N N . LYS A 1 85 ? -9.503 -17.374 -4.517 1.00 0.00 1129 LYS B N 8
ATOM 12298 C CA . LYS A 1 85 ? -10.808 -17.926 -4.172 1.00 0.00 1129 LYS B CA 8
ATOM 12299 C C . LYS A 1 85 ? -11.521 -18.401 -5.422 1.00 0.00 1129 LYS B C 8
ATOM 12300 O O . LYS A 1 85 ? -12.179 -19.441 -5.428 1.00 0.00 1129 LYS B O 8
ATOM 12319 N N . LYS A 1 86 ? -11.380 -17.623 -6.477 1.00 0.00 1130 LYS B N 8
ATOM 12320 C CA . LYS A 1 86 ? -12.012 -17.958 -7.752 1.00 0.00 1130 LYS B CA 8
ATOM 12321 C C . LYS A 1 86 ? -10.974 -18.051 -8.865 1.00 0.00 1130 LYS B C 8
ATOM 12322 O O . LYS A 1 86 ? -10.066 -17.224 -8.957 1.00 0.00 1130 LYS B O 8
ATOM 12341 N N . ARG A 1 87 ? -11.126 -19.064 -9.709 1.00 0.00 1131 ARG B N 8
ATOM 12342 C CA . ARG A 1 87 ? -10.203 -19.270 -10.823 1.00 0.00 1131 ARG B CA 8
ATOM 12343 C C . ARG A 1 87 ? -10.966 -19.424 -12.135 1.00 0.00 1131 ARG B C 8
ATOM 12344 O O . ARG A 1 87 ? -12.108 -19.002 -12.189 1.00 0.00 1131 ARG B O 8
ATOM 12366 N N . ILE B 2 9 ? 3.008 -18.846 2.050 1.00 0.00 46 ILE A N 8
ATOM 12367 C CA . ILE B 2 9 ? 3.115 -18.465 0.613 1.00 0.00 46 ILE A CA 8
ATOM 12368 C C . ILE B 2 9 ? 2.008 -17.479 0.261 1.00 0.00 46 ILE A C 8
ATOM 12369 O O . ILE B 2 9 ? 2.257 -16.287 0.067 1.00 0.00 46 ILE A O 8
ATOM 12385 N N . GLU B 2 10 ? 0.783 -17.981 0.181 1.00 0.00 47 GLU A N 8
ATOM 12386 C CA . GLU B 2 10 ? -0.355 -17.134 -0.152 1.00 0.00 47 GLU A CA 8
ATOM 12387 C C . GLU B 2 10 ? -0.534 -16.048 0.900 1.00 0.00 47 GLU A C 8
ATOM 12388 O O . GLU B 2 10 ? -0.811 -14.892 0.578 1.00 0.00 47 GLU A O 8
ATOM 12400 N N . ASN B 2 11 ? -0.362 -16.423 2.160 1.00 0.00 48 ASN A N 8
ATOM 12401 C CA . ASN B 2 11 ? -0.507 -15.467 3.247 1.00 0.00 48 ASN A CA 8
ATOM 12402 C C . ASN B 2 11 ? 0.514 -14.349 3.100 1.00 0.00 48 ASN A C 8
ATOM 12403 O O . ASN B 2 11 ? 0.213 -13.181 3.346 1.00 0.00 48 ASN A O 8
ATOM 12414 N N . ASP B 2 12 ? 1.723 -14.713 2.695 1.00 0.00 49 ASP A N 8
ATOM 12415 C CA . ASP B 2 12 ? 2.784 -13.727 2.521 1.00 0.00 49 ASP A CA 8
ATOM 12416 C C . ASP B 2 12 ? 2.411 -12.738 1.424 1.00 0.00 49 ASP A C 8
ATOM 12417 O O . ASP B 2 12 ? 2.656 -11.536 1.550 1.00 0.00 49 ASP A O 8
ATOM 12426 N N . GLU B 2 13 ? 1.823 -13.247 0.346 1.00 0.00 50 GLU A N 8
ATOM 12427 C CA . GLU B 2 13 ? 1.428 -12.392 -0.767 1.00 0.00 50 GLU A CA 8
ATOM 12428 C C . GLU B 2 13 ? 0.399 -11.360 -0.316 1.00 0.00 50 GLU A C 8
ATOM 12429 O O . GLU B 2 13 ? 0.479 -10.184 -0.679 1.00 0.00 50 GLU A O 8
ATOM 12441 N N . ALA B 2 14 ? -0.566 -11.805 0.484 1.00 0.00 51 ALA A N 8
ATOM 12442 C CA . ALA B 2 14 ? -1.597 -10.901 0.979 1.00 0.00 51 ALA A CA 8
ATOM 12443 C C . ALA B 2 14 ? -0.979 -9.826 1.862 1.00 0.00 51 ALA A C 8
ATOM 12444 O O . ALA B 2 14 ? -1.364 -8.658 1.796 1.00 0.00 51 ALA A O 8
ATOM 12451 N N . PHE B 2 15 ? -0.011 -10.221 2.684 1.00 0.00 52 PHE A N 8
ATOM 12452 C CA . PHE B 2 15 ? 0.650 -9.267 3.565 1.00 0.00 52 PHE A CA 8
ATOM 12453 C C . PHE B 2 15 ? 1.350 -8.182 2.757 1.00 0.00 52 PHE A C 8
ATOM 12454 O O . PHE B 2 15 ? 1.247 -7.004 3.077 1.00 0.00 52 PHE A O 8
ATOM 12471 N N . ALA B 2 16 ? 2.054 -8.583 1.708 1.00 0.00 53 ALA A N 8
ATOM 12472 C CA . ALA B 2 16 ? 2.760 -7.621 0.871 1.00 0.00 53 ALA A CA 8
ATOM 12473 C C . ALA B 2 16 ? 1.775 -6.638 0.248 1.00 0.00 53 ALA A C 8
ATOM 12474 O O . ALA B 2 16 ? 2.043 -5.441 0.166 1.00 0.00 53 ALA A O 8
ATOM 12481 N N . ILE B 2 17 ? 0.631 -7.146 -0.186 1.00 0.00 54 ILE A N 8
ATOM 12482 C CA . ILE B 2 17 ? -0.378 -6.299 -0.792 1.00 0.00 54 ILE A CA 8
ATOM 12483 C C . ILE B 2 17 ? -0.839 -5.227 0.189 1.00 0.00 54 ILE A C 8
ATOM 12484 O O . ILE B 2 17 ? -1.048 -4.074 -0.186 1.00 0.00 54 ILE A O 8
ATOM 12500 N N . LEU B 2 18 ? -1.014 -5.620 1.442 1.00 0.00 55 LEU A N 8
ATOM 12501 C CA . LEU B 2 18 ? -1.472 -4.693 2.467 1.00 0.00 55 LEU A CA 8
ATOM 12502 C C . LEU B 2 18 ? -0.319 -4.210 3.346 1.00 0.00 55 LEU A C 8
ATOM 12503 O O . LEU B 2 18 ? -0.530 -3.836 4.501 1.00 0.00 55 LEU A O 8
ATOM 12519 N N . ASP B 2 19 ? 0.897 -4.216 2.804 1.00 0.00 56 ASP A N 8
ATOM 12520 C CA . ASP B 2 19 ? 2.057 -3.764 3.571 1.00 0.00 56 ASP A CA 8
ATOM 12521 C C . ASP B 2 19 ? 3.109 -3.175 2.642 1.00 0.00 56 ASP A C 8
ATOM 12522 O O . ASP B 2 19 ? 3.443 -1.993 2.730 1.00 0.00 56 ASP A O 8
ATOM 12531 N N . GLY B 2 20 ? 3.618 -4.007 1.747 1.00 0.00 57 GLY A N 8
ATOM 12532 C CA . GLY B 2 20 ? 4.628 -3.560 0.796 1.00 0.00 57 GLY A CA 8
ATOM 12533 C C . GLY B 2 20 ? 3.985 -2.920 -0.435 1.00 0.00 57 GLY A C 8
ATOM 12534 O O . GLY B 2 20 ? 4.684 -2.414 -1.310 1.00 0.00 57 GLY A O 8
ATOM 12538 N N . GLY B 2 21 ? 2.653 -2.949 -0.504 1.00 0.00 58 GLY A N 8
ATOM 12539 C CA . GLY B 2 21 ? 1.946 -2.369 -1.640 1.00 0.00 58 GLY A CA 8
ATOM 12540 C C . GLY B 2 21 ? 2.164 -3.208 -2.896 1.00 0.00 58 GLY A C 8
ATOM 12541 O O . GLY B 2 21 ? 2.012 -2.719 -4.016 1.00 0.00 58 GLY A O 8
ATOM 12545 N N . ALA B 2 22 ? 2.531 -4.472 -2.705 1.00 0.00 59 ALA A N 8
ATOM 12546 C CA . ALA B 2 22 ? 2.778 -5.364 -3.832 1.00 0.00 59 ALA A CA 8
ATOM 12547 C C . ALA B 2 22 ? 1.470 -5.792 -4.487 1.00 0.00 59 ALA A C 8
ATOM 12548 O O . ALA B 2 22 ? 0.408 -5.723 -3.874 1.00 0.00 59 ALA A O 8
ATOM 12555 N N . PRO B 2 23 ? 1.523 -6.233 -5.715 1.00 0.00 60 PRO A N 8
ATOM 12556 C CA . PRO B 2 23 ? 0.312 -6.686 -6.454 1.00 0.00 60 PRO A CA 8
ATOM 12557 C C . PRO B 2 23 ? -0.202 -8.033 -5.951 1.00 0.00 60 PRO A C 8
ATOM 12558 O O . PRO B 2 23 ? -1.367 -8.378 -6.153 1.00 0.00 60 PRO A O 8
ATOM 12569 N N . GLY B 2 24 ? 0.675 -8.790 -5.304 1.00 0.00 61 GLY A N 8
ATOM 12570 C CA . GLY B 2 24 ? 0.300 -10.099 -4.781 1.00 0.00 61 GLY A CA 8
ATOM 12571 C C . GLY B 2 24 ? 1.262 -11.172 -5.280 1.00 0.00 61 GLY A C 8
ATOM 12572 O O . GLY B 2 24 ? 1.615 -11.128 -6.446 1.00 0.00 61 GLY A O 8
ATOM 12577 N N . ARG A 1 6 ? 5.982 -6.696 7.704 1.00 0.00 1050 ARG B N 9
ATOM 12578 C CA . ARG A 1 6 ? 5.200 -7.913 8.057 1.00 0.00 1050 ARG B CA 9
ATOM 12579 C C . ARG A 1 6 ? 4.498 -7.700 9.395 1.00 0.00 1050 ARG B C 9
ATOM 12580 O O . ARG A 1 6 ? 4.903 -8.257 10.415 1.00 0.00 1050 ARG B O 9
ATOM 12601 N N . PRO A 1 7 ? 3.456 -6.913 9.403 1.00 0.00 1051 PRO B N 9
ATOM 12602 C CA . PRO A 1 7 ? 2.668 -6.615 10.631 1.00 0.00 1051 PRO B CA 9
ATOM 12603 C C . PRO A 1 7 ? 2.051 -7.872 11.225 1.00 0.00 1051 PRO B C 9
ATOM 12604 O O . PRO A 1 7 ? 1.665 -8.794 10.505 1.00 0.00 1051 PRO B O 9
ATOM 12615 N N . LYS A 1 8 ? 1.961 -7.892 12.538 1.00 0.00 1052 LYS B N 9
ATOM 12616 C CA . LYS A 1 8 ? 1.384 -9.031 13.240 1.00 0.00 1052 LYS B CA 9
ATOM 12617 C C . LYS A 1 8 ? -0.083 -9.210 12.862 1.00 0.00 1052 LYS B C 9
ATOM 12618 O O . LYS A 1 8 ? -0.632 -10.308 12.974 1.00 0.00 1052 LYS B O 9
ATOM 12637 N N . MET A 1 9 ? -0.713 -8.132 12.408 1.00 0.00 1053 MET B N 9
ATOM 12638 C CA . MET A 1 9 ? -2.111 -8.189 12.010 1.00 0.00 1053 MET B CA 9
ATOM 12639 C C . MET A 1 9 ? -2.275 -9.030 10.753 1.00 0.00 1053 MET B C 9
ATOM 12640 O O . MET A 1 9 ? -1.456 -8.960 9.847 1.00 0.00 1053 MET B O 9
ATOM 12654 N N . THR A 1 10 ? -3.344 -9.811 10.702 1.00 0.00 1054 THR B N 9
ATOM 12655 C CA . THR A 1 10 ? -3.606 -10.651 9.540 1.00 0.00 1054 THR B CA 9
ATOM 12656 C C . THR A 1 10 ? -4.026 -9.787 8.354 1.00 0.00 1054 THR B C 9
ATOM 12657 O O . THR A 1 10 ? -4.492 -8.662 8.538 1.00 0.00 1054 THR B O 9
ATOM 12668 N N . PRO A 1 11 ? -3.873 -10.275 7.148 1.00 0.00 1055 PRO B N 9
ATOM 12669 C CA . PRO A 1 11 ? -4.256 -9.510 5.927 1.00 0.00 1055 PRO B CA 9
ATOM 12670 C C . PRO A 1 11 ? -5.676 -8.958 6.026 1.00 0.00 1055 PRO B C 9
ATOM 12671 O O . PRO A 1 11 ? -5.932 -7.811 5.659 1.00 0.00 1055 PRO B O 9
ATOM 12682 N N . GLU A 1 12 ? -6.595 -9.774 6.534 1.00 0.00 1056 GLU B N 9
ATOM 12683 C CA . GLU A 1 12 ? -7.978 -9.337 6.681 1.00 0.00 1056 GLU B CA 9
ATOM 12684 C C . GLU A 1 12 ? -8.085 -8.222 7.716 1.00 0.00 1056 GLU B C 9
ATOM 12685 O O . GLU A 1 12 ? -8.813 -7.253 7.520 1.00 0.00 1056 GLU B O 9
ATOM 12697 N N . GLN A 1 13 ? -7.352 -8.363 8.817 1.00 0.00 1057 GLN B N 9
ATOM 12698 C CA . GLN A 1 13 ? -7.382 -7.356 9.875 1.00 0.00 1057 GLN B CA 9
ATOM 12699 C C . GLN A 1 13 ? -6.843 -6.023 9.376 1.00 0.00 1057 GLN B C 9
ATOM 12700 O O . GLN A 1 13 ? -7.400 -4.965 9.680 1.00 0.00 1057 GLN B O 9
ATOM 12714 N N . MET A 1 14 ? -5.763 -6.073 8.607 1.00 0.00 1058 MET B N 9
ATOM 12715 C CA . MET A 1 14 ? -5.184 -4.849 8.084 1.00 0.00 1058 MET B CA 9
ATOM 12716 C C . MET A 1 14 ? -6.175 -4.164 7.154 1.00 0.00 1058 MET B C 9
ATOM 12717 O O . MET A 1 14 ? -6.321 -2.943 7.177 1.00 0.00 1058 MET B O 9
ATOM 12731 N N . ALA A 1 15 ? -6.861 -4.959 6.336 1.00 0.00 1059 ALA B N 9
ATOM 12732 C CA . ALA A 1 15 ? -7.839 -4.402 5.405 1.00 0.00 1059 ALA B CA 9
ATOM 12733 C C . ALA A 1 15 ? -8.981 -3.726 6.154 1.00 0.00 1059 ALA B C 9
ATOM 12734 O O . ALA A 1 15 ? -9.451 -2.661 5.755 1.00 0.00 1059 ALA B O 9
ATOM 12741 N N . LYS A 1 16 ? -9.431 -4.353 7.238 1.00 0.00 1060 LYS B N 9
ATOM 12742 C CA . LYS A 1 16 ? -10.526 -3.794 8.021 1.00 0.00 1060 LYS B CA 9
ATOM 12743 C C . LYS A 1 16 ? -10.145 -2.435 8.588 1.00 0.00 1060 LYS B C 9
ATOM 12744 O O . LYS A 1 16 ? -10.950 -1.504 8.573 1.00 0.00 1060 LYS B O 9
ATOM 12763 N N . GLU A 1 17 ? -8.916 -2.315 9.082 1.00 0.00 1061 GLU B N 9
ATOM 12764 C CA . GLU A 1 17 ? -8.473 -1.045 9.639 1.00 0.00 1061 GLU B CA 9
ATOM 12765 C C . GLU A 1 17 ? -8.418 0.023 8.551 1.00 0.00 1061 GLU B C 9
ATOM 12766 O O . GLU A 1 17 ? -8.787 1.172 8.785 1.00 0.00 1061 GLU B O 9
ATOM 12778 N N . MET A 1 18 ? -7.956 -0.355 7.361 1.00 0.00 1062 MET B N 9
ATOM 12779 C CA . MET A 1 18 ? -7.865 0.599 6.261 1.00 0.00 1062 MET B CA 9
ATOM 12780 C C . MET A 1 18 ? -9.244 1.139 5.899 1.00 0.00 1062 MET B C 9
ATOM 12781 O O . MET A 1 18 ? -9.412 2.336 5.670 1.00 0.00 1062 MET B O 9
ATOM 12795 N N . SER A 1 19 ? -10.231 0.251 5.853 1.00 0.00 1063 SER B N 9
ATOM 12796 C CA . SER A 1 19 ? -11.590 0.657 5.520 1.00 0.00 1063 SER B CA 9
ATOM 12797 C C . SER A 1 19 ? -12.128 1.628 6.564 1.00 0.00 1063 SER B C 9
ATOM 12798 O O . SER A 1 19 ? -12.759 2.631 6.231 1.00 0.00 1063 SER B O 9
ATOM 12806 N N . GLU A 1 20 ? -11.878 1.316 7.830 1.00 0.00 1064 GLU B N 9
ATOM 12807 C CA . GLU A 1 20 ? -12.346 2.159 8.923 1.00 0.00 1064 GLU B CA 9
ATOM 12808 C C . GLU A 1 20 ? -11.736 3.553 8.842 1.00 0.00 1064 GLU B C 9
ATOM 12809 O O . GLU A 1 20 ? -12.421 4.552 9.059 1.00 0.00 1064 GLU B O 9
ATOM 12821 N N . PHE A 1 21 ? -10.447 3.619 8.527 1.00 0.00 1065 PHE B N 9
ATOM 12822 C CA . PHE A 1 21 ? -9.766 4.901 8.423 1.00 0.00 1065 PHE B CA 9
ATOM 12823 C C . PHE A 1 21 ? -10.312 5.699 7.247 1.00 0.00 1065 PHE B C 9
ATOM 12824 O O . PHE A 1 21 ? -10.508 6.911 7.340 1.00 0.00 1065 PHE B O 9
ATOM 12841 N N . LEU A 1 22 ? -10.559 5.006 6.145 1.00 0.00 1066 LEU B N 9
ATOM 12842 C CA . LEU A 1 22 ? -11.086 5.653 4.951 1.00 0.00 1066 LEU B CA 9
ATOM 12843 C C . LEU A 1 22 ? -12.480 6.215 5.219 1.00 0.00 1066 LEU B C 9
ATOM 12844 O O . LEU A 1 22 ? -12.806 7.322 4.791 1.00 0.00 1066 LEU B O 9
ATOM 12860 N N . SER A 1 23 ? -13.294 5.443 5.932 1.00 0.00 1067 SER B N 9
ATOM 12861 C CA . SER A 1 23 ? -14.648 5.875 6.254 1.00 0.00 1067 SER B CA 9
ATOM 12862 C C . SER A 1 23 ? -14.621 7.107 7.150 1.00 0.00 1067 SER B C 9
ATOM 12863 O O . SER A 1 23 ? -15.407 8.037 6.966 1.00 0.00 1067 SER B O 9
ATOM 12871 N N . ARG A 1 24 ? -13.713 7.111 8.123 1.00 0.00 1068 ARG B N 9
ATOM 12872 C CA . ARG A 1 24 ? -13.599 8.238 9.041 1.00 0.00 1068 ARG B CA 9
ATOM 12873 C C . ARG A 1 24 ? -13.209 9.509 8.293 1.00 0.00 1068 ARG B C 9
ATOM 12874 O O . ARG A 1 24 ? -13.732 10.588 8.570 1.00 0.00 1068 ARG B O 9
ATOM 12895 N N . GLY A 1 25 ? -12.290 9.374 7.346 1.00 0.00 1069 GLY B N 9
ATOM 12896 C CA . GLY A 1 25 ? -11.840 10.521 6.566 1.00 0.00 1069 GLY B CA 9
ATOM 12897 C C . GLY A 1 25 ? -12.709 10.721 5.328 1.00 0.00 1069 GLY B C 9
ATOM 12898 O O . GLY A 1 25 ? -13.544 9.878 5.000 1.00 0.00 1069 GLY B O 9
ATOM 12902 N N . PRO A 1 26 ? -12.516 11.813 4.635 1.00 0.00 1070 PRO B N 9
ATOM 12903 C CA . PRO A 1 26 ? -13.286 12.135 3.393 1.00 0.00 1070 PRO B CA 9
ATOM 12904 C C . PRO A 1 26 ? -13.105 11.068 2.317 1.00 0.00 1070 PRO B C 9
ATOM 12905 O O . PRO A 1 26 ? -12.008 10.536 2.142 1.00 0.00 1070 PRO B O 9
ATOM 12916 N N . ALA A 1 27 ? -14.178 10.764 1.595 1.00 0.00 1071 ALA B N 9
ATOM 12917 C CA . ALA A 1 27 ? -14.111 9.763 0.537 1.00 0.00 1071 ALA B CA 9
ATOM 12918 C C . ALA A 1 27 ? -14.438 10.383 -0.815 1.00 0.00 1071 ALA B C 9
ATOM 12919 O O . ALA A 1 27 ? -13.774 10.112 -1.814 1.00 0.00 1071 ALA B O 9
ATOM 12926 N N . VAL A 1 28 ? -15.462 11.222 -0.835 1.00 0.00 1072 VAL B N 9
ATOM 12927 C CA . VAL A 1 28 ? -15.870 11.884 -2.066 1.00 0.00 1072 VAL B CA 9
ATOM 12928 C C . VAL A 1 28 ? -14.748 12.767 -2.602 1.00 0.00 1072 VAL B C 9
ATOM 12929 O O . VAL A 1 28 ? -14.442 12.747 -3.792 1.00 0.00 1072 VAL B O 9
ATOM 12942 N N . LEU A 1 29 ? -14.143 13.541 -1.715 1.00 0.00 1073 LEU B N 9
ATOM 12943 C CA . LEU A 1 29 ? -13.054 14.425 -2.110 1.00 0.00 1073 LEU B CA 9
ATOM 12944 C C . LEU A 1 29 ? -11.856 13.619 -2.601 1.00 0.00 1073 LEU B C 9
ATOM 12945 O O . LEU A 1 29 ? -11.198 13.992 -3.572 1.00 0.00 1073 LEU B O 9
ATOM 12961 N N . ALA A 1 30 ? -11.579 12.516 -1.917 1.00 0.00 1074 ALA B N 9
ATOM 12962 C CA . ALA A 1 30 ? -10.455 11.664 -2.283 1.00 0.00 1074 ALA B CA 9
ATOM 12963 C C . ALA A 1 30 ? -10.634 11.106 -3.690 1.00 0.00 1074 ALA B C 9
ATOM 12964 O O . ALA A 1 30 ? -9.676 11.013 -4.457 1.00 0.00 1074 ALA B O 9
ATOM 12971 N N . THR A 1 31 ? -11.864 10.729 -4.020 1.00 0.00 1075 THR B N 9
ATOM 12972 C CA . THR A 1 31 ? -12.142 10.170 -5.342 1.00 0.00 1075 THR B CA 9
ATOM 12973 C C . THR A 1 31 ? -11.999 11.238 -6.412 1.00 0.00 1075 THR B C 9
ATOM 12974 O O . THR A 1 31 ? -11.447 10.994 -7.485 1.00 0.00 1075 THR B O 9
ATOM 12985 N N . LYS A 1 32 ? -12.495 12.424 -6.104 1.00 0.00 1076 LYS B N 9
ATOM 12986 C CA . LYS A 1 32 ? -12.413 13.537 -7.044 1.00 0.00 1076 LYS B CA 9
ATOM 12987 C C . LYS A 1 32 ? -10.958 13.902 -7.321 1.00 0.00 1076 LYS B C 9
ATOM 12988 O O . LYS A 1 32 ? -10.588 14.197 -8.456 1.00 0.00 1076 LYS B O 9
ATOM 13007 N N . ALA A 1 33 ? -10.139 13.880 -6.275 1.00 0.00 1077 ALA B N 9
ATOM 13008 C CA . ALA A 1 33 ? -8.726 14.214 -6.421 1.00 0.00 1077 ALA B CA 9
ATOM 13009 C C . ALA A 1 33 ? -8.036 13.235 -7.363 1.00 0.00 1077 ALA B C 9
ATOM 13010 O O . ALA A 1 33 ? -7.234 13.637 -8.209 1.00 0.00 1077 ALA B O 9
ATOM 13017 N N . ALA A 1 34 ? -8.356 11.951 -7.215 1.00 0.00 1078 ALA B N 9
ATOM 13018 C CA . ALA A 1 34 ? -7.762 10.916 -8.058 1.00 0.00 1078 ALA B CA 9
ATOM 13019 C C . ALA A 1 34 ? -6.250 11.101 -8.163 1.00 0.00 1078 ALA B C 9
ATOM 13020 O O . ALA A 1 34 ? -5.647 10.789 -9.189 1.00 0.00 1078 ALA B O 9
ATOM 13027 N N . ALA A 1 35 ? -5.647 11.618 -7.095 1.00 0.00 1079 ALA B N 9
ATOM 13028 C CA . ALA A 1 35 ? -4.207 11.845 -7.079 1.00 0.00 1079 ALA B CA 9
ATOM 13029 C C . ALA A 1 35 ? -3.680 11.868 -5.650 1.00 0.00 1079 ALA B C 9
ATOM 13030 O O . ALA A 1 35 ? -4.436 12.073 -4.700 1.00 0.00 1079 ALA B O 9
ATOM 13037 N N . GLY A 1 36 ? -2.375 11.658 -5.504 1.00 0.00 1080 GLY B N 9
ATOM 13038 C CA . GLY A 1 36 ? -1.753 11.659 -4.186 1.00 0.00 1080 GLY B CA 9
ATOM 13039 C C . GLY A 1 36 ? -0.482 10.818 -4.189 1.00 0.00 1080 GLY B C 9
ATOM 13040 O O . GLY A 1 36 ? 0.570 11.261 -3.733 1.00 0.00 1080 GLY B O 9
ATOM 13044 N N . THR A 1 37 ? -0.580 9.607 -4.714 1.00 0.00 1081 THR B N 9
ATOM 13045 C CA . THR A 1 37 ? 0.580 8.723 -4.777 1.00 0.00 1081 THR B CA 9
ATOM 13046 C C . THR A 1 37 ? 1.506 9.129 -5.923 1.00 0.00 1081 THR B C 9
ATOM 13047 O O . THR A 1 37 ? 2.650 8.682 -5.994 1.00 0.00 1081 THR B O 9
ATOM 13058 N N . LYS A 1 38 ? 1.004 9.975 -6.820 1.00 0.00 1082 LYS B N 9
ATOM 13059 C CA . LYS A 1 38 ? 1.792 10.426 -7.960 1.00 0.00 1082 LYS B CA 9
ATOM 13060 C C . LYS A 1 38 ? 2.996 11.240 -7.500 1.00 0.00 1082 LYS B C 9
ATOM 13061 O O . LYS A 1 38 ? 4.086 11.126 -8.059 1.00 0.00 1082 LYS B O 9
ATOM 13080 N N . LYS A 1 39 ? 2.786 12.065 -6.480 1.00 0.00 1083 LYS B N 9
ATOM 13081 C CA . LYS A 1 39 ? 3.860 12.899 -5.958 1.00 0.00 1083 LYS B CA 9
ATOM 13082 C C . LYS A 1 39 ? 4.496 12.253 -4.734 1.00 0.00 1083 LYS B C 9
ATOM 13083 O O . LYS A 1 39 ? 5.677 12.465 -4.455 1.00 0.00 1083 LYS B O 9
ATOM 13102 N N . TYR A 1 40 ? 3.713 11.463 -4.005 1.00 0.00 1084 TYR B N 9
ATOM 13103 C CA . TYR A 1 40 ? 4.227 10.798 -2.817 1.00 0.00 1084 TYR B CA 9
ATOM 13104 C C . TYR A 1 40 ? 4.376 9.305 -3.073 1.00 0.00 1084 TYR B C 9
ATOM 13105 O O . TYR A 1 40 ? 3.464 8.6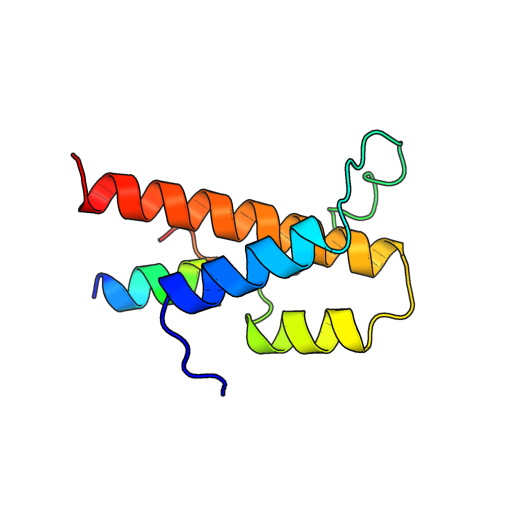59 -3.590 1.00 0.00 1084 TYR B O 9
ATOM 13123 N N . ASP A 1 41 ? 5.526 8.762 -2.701 1.00 0.00 1085 ASP B N 9
ATOM 13124 C CA . ASP A 1 41 ? 5.778 7.339 -2.892 1.00 0.00 1085 ASP B CA 9
ATOM 13125 C C . ASP A 1 41 ? 5.429 6.569 -1.627 1.00 0.00 1085 ASP B C 9
ATOM 13126 O O . ASP A 1 41 ? 6.308 6.168 -0.864 1.00 0.00 1085 ASP B O 9
ATOM 13135 N N . LEU A 1 42 ? 4.135 6.371 -1.412 1.00 0.00 1086 LEU B N 9
ATOM 13136 C CA . LEU A 1 42 ? 3.661 5.653 -0.238 1.00 0.00 1086 LEU B CA 9
ATOM 13137 C C . LEU A 1 42 ? 3.292 4.214 -0.593 1.00 0.00 1086 LEU B C 9
ATOM 13138 O O . LEU A 1 42 ? 2.942 3.421 0.280 1.00 0.00 1086 LEU B O 9
ATOM 13154 N N . SER A 1 43 ? 3.377 3.876 -1.879 1.00 0.00 1087 SER B N 9
ATOM 13155 C CA . SER A 1 43 ? 3.054 2.530 -2.322 1.00 0.00 1087 SER B CA 9
ATOM 13156 C C . SER A 1 43 ? 4.095 1.538 -1.809 1.00 0.00 1087 SER B C 9
ATOM 13157 O O . SER A 1 43 ? 3.878 0.329 -1.841 1.00 0.00 1087 SER B O 9
ATOM 13165 N N . LYS A 1 44 ? 5.222 2.055 -1.333 1.00 0.00 1088 LYS B N 9
ATOM 13166 C CA . LYS A 1 44 ? 6.275 1.194 -0.810 1.00 0.00 1088 LYS B CA 9
ATOM 13167 C C . LYS A 1 44 ? 6.364 1.306 0.711 1.00 0.00 1088 LYS B C 9
ATOM 13168 O O . LYS A 1 44 ? 7.328 0.846 1.319 1.00 0.00 1088 LYS B O 9
ATOM 13187 N N . TRP A 1 45 ? 5.356 1.929 1.323 1.00 0.00 1089 TRP B N 9
ATOM 13188 C CA . TRP A 1 45 ? 5.347 2.098 2.773 1.00 0.00 1089 TRP B CA 9
ATOM 13189 C C . TRP A 1 45 ? 4.506 1.022 3.445 1.00 0.00 1089 TRP B C 9
ATOM 13190 O O . TRP A 1 45 ? 3.387 0.741 3.028 1.00 0.00 1089 TRP B O 9
ATOM 13211 N N . LYS A 1 46 ? 5.055 0.435 4.497 1.00 0.00 1090 LYS B N 9
ATOM 13212 C CA . LYS A 1 46 ? 4.346 -0.609 5.235 1.00 0.00 1090 LYS B CA 9
ATOM 13213 C C . LYS A 1 46 ? 3.065 -0.065 5.843 1.00 0.00 1090 LYS B C 9
ATOM 13214 O O . LYS A 1 46 ? 2.897 1.147 5.982 1.00 0.00 1090 LYS B O 9
ATOM 13233 N N . TYR A 1 47 ? 2.163 -0.969 6.215 1.00 0.00 1091 TYR B N 9
ATOM 13234 C CA . TYR A 1 47 ? 0.909 -0.560 6.820 1.00 0.00 1091 TYR B CA 9
ATOM 13235 C C . TYR A 1 47 ? 1.181 0.268 8.063 1.00 0.00 1091 TYR B C 9
ATOM 13236 O O . TYR A 1 47 ? 0.581 1.325 8.260 1.00 0.00 1091 TYR B O 9
ATOM 13254 N N . ALA A 1 48 ? 2.090 -0.214 8.901 1.00 0.00 1092 ALA B N 9
ATOM 13255 C CA . ALA A 1 48 ? 2.425 0.509 10.122 1.00 0.00 1092 ALA B CA 9
ATOM 13256 C C . ALA A 1 48 ? 3.011 1.877 9.789 1.00 0.00 1092 ALA B C 9
ATOM 13257 O O . ALA A 1 48 ? 2.723 2.870 10.458 1.00 0.00 1092 ALA B O 9
ATOM 13264 N N . GLU A 1 49 ? 3.844 1.915 8.754 1.00 0.00 1093 GLU B N 9
ATOM 13265 C CA . GLU A 1 49 ? 4.480 3.162 8.336 1.00 0.00 1093 GLU B CA 9
ATOM 13266 C C . GLU A 1 49 ? 3.441 4.180 7.874 1.00 0.00 1093 GLU B C 9
ATOM 13267 O O . GLU A 1 49 ? 3.529 5.360 8.213 1.00 0.00 1093 GLU B O 9
ATOM 13279 N N . LEU A 1 50 ? 2.448 3.724 7.110 1.00 0.00 1094 LEU B N 9
ATOM 13280 C CA . LEU A 1 50 ? 1.405 4.622 6.632 1.00 0.00 1094 LEU B CA 9
ATOM 13281 C C . LEU A 1 50 ? 0.605 5.170 7.798 1.00 0.00 1094 LEU B C 9
ATOM 13282 O O . LEU A 1 50 ? 0.249 6.348 7.819 1.00 0.00 1094 LEU B O 9
ATOM 13298 N N . ARG A 1 51 ? 0.341 4.316 8.776 1.00 0.00 1095 ARG B N 9
ATOM 13299 C CA . ARG A 1 51 ? -0.403 4.738 9.948 1.00 0.00 1095 ARG B CA 9
ATOM 13300 C C . ARG A 1 51 ? 0.317 5.877 10.648 1.00 0.00 1095 ARG B C 9
ATOM 13301 O O . ARG A 1 51 ? -0.277 6.911 10.953 1.00 0.00 1095 ARG B O 9
ATOM 13322 N N . ASP A 1 52 ? 1.604 5.684 10.884 1.00 0.00 1096 ASP B N 9
ATOM 13323 C CA . ASP A 1 52 ? 2.407 6.707 11.533 1.00 0.00 1096 ASP B CA 9
ATOM 13324 C C . ASP A 1 52 ? 2.453 7.960 10.671 1.00 0.00 1096 ASP B C 9
ATOM 13325 O O . ASP A 1 52 ? 2.408 9.077 11.183 1.00 0.00 1096 ASP B O 9
ATOM 13334 N N . THR A 1 53 ? 2.543 7.769 9.356 1.00 0.00 1097 THR B N 9
ATOM 13335 C CA . THR A 1 53 ? 2.596 8.901 8.445 1.00 0.00 1097 THR B CA 9
ATOM 13336 C C . THR A 1 53 ? 1.336 9.750 8.567 1.00 0.00 1097 THR B C 9
ATOM 13337 O O . THR A 1 53 ? 1.407 10.974 8.627 1.00 0.00 1097 THR B O 9
ATOM 13348 N N . ILE A 1 54 ? 0.183 9.097 8.595 1.00 0.00 1098 ILE B N 9
ATOM 13349 C CA . ILE A 1 54 ? -1.079 9.822 8.701 1.00 0.00 1098 ILE B CA 9
ATOM 13350 C C . ILE A 1 54 ? -1.135 10.620 10.001 1.00 0.00 1098 ILE B C 9
ATOM 13351 O O . ILE A 1 54 ? -1.474 11.802 10.002 1.00 0.00 1098 ILE B O 9
ATOM 13367 N N . ASN A 1 55 ? -0.795 9.967 11.104 1.00 0.00 1099 ASN B N 9
ATOM 13368 C CA . ASN A 1 55 ? -0.810 10.625 12.406 1.00 0.00 1099 ASN B CA 9
ATOM 13369 C C . ASN A 1 55 ? 0.182 11.783 12.450 1.00 0.00 1099 ASN B C 9
ATOM 13370 O O . ASN A 1 55 ? -0.093 12.826 13.043 1.00 0.00 1099 ASN B O 9
ATOM 13381 N N . THR A 1 56 ? 1.336 11.595 11.821 1.00 0.00 1100 THR B N 9
ATOM 13382 C CA . THR A 1 56 ? 2.358 12.633 11.799 1.00 0.00 1100 THR B CA 9
ATOM 13383 C C . THR A 1 56 ? 2.157 13.578 10.617 1.00 0.00 1100 THR B C 9
ATOM 13384 O O . THR A 1 56 ? 2.919 14.528 10.442 1.00 0.00 1100 THR B O 9
ATOM 13395 N N . SER A 1 57 ? 1.146 13.309 9.796 1.00 0.00 1101 SER B N 9
ATOM 13396 C CA . SER A 1 57 ? 0.887 14.135 8.636 1.00 0.00 1101 SER B CA 9
ATOM 13397 C C . SER A 1 57 ? 0.687 15.586 9.040 1.00 0.00 1101 SER B C 9
ATOM 13398 O O . SER A 1 57 ? -0.086 15.895 9.946 1.00 0.00 1101 SER B O 9
ATOM 13406 N N . CYS A 1 58 ? 1.378 16.465 8.341 1.00 0.00 1102 CYS B N 9
ATOM 13407 C CA . CYS A 1 58 ? 1.271 17.892 8.595 1.00 0.00 1102 CYS B CA 9
ATOM 13408 C C . CYS A 1 58 ? 0.676 18.603 7.381 1.00 0.00 1102 CYS B C 9
ATOM 13409 O O . CYS A 1 58 ? 0.430 19.808 7.421 1.00 0.00 1102 CYS B O 9
ATOM 13417 N N . ASP A 1 59 ? 0.449 17.854 6.297 1.00 0.00 1103 ASP B N 9
ATOM 13418 C CA . ASP A 1 59 ? -0.115 18.437 5.085 1.00 0.00 1103 ASP B CA 9
ATOM 13419 C C . ASP A 1 59 ? -1.300 17.613 4.581 1.00 0.00 1103 ASP B C 9
ATOM 13420 O O . ASP A 1 59 ? -1.302 16.384 4.673 1.00 0.00 1103 ASP B O 9
ATOM 13429 N N . ILE A 1 60 ? -2.303 18.299 4.045 1.00 0.00 1104 ILE B N 9
ATOM 13430 C CA . ILE A 1 60 ? -3.484 17.623 3.528 1.00 0.00 1104 ILE B CA 9
ATOM 13431 C C . ILE A 1 60 ? -3.131 16.790 2.299 1.00 0.00 1104 ILE B C 9
ATOM 13432 O O . ILE A 1 60 ? -3.783 15.788 2.008 1.00 0.00 1104 ILE B O 9
ATOM 13448 N N . GLU A 1 61 ? -2.092 17.210 1.586 1.00 0.00 1105 GLU B N 9
ATOM 13449 C CA . GLU A 1 61 ? -1.656 16.496 0.392 1.00 0.00 1105 GLU B CA 9
ATOM 13450 C C . GLU A 1 61 ? -1.179 15.096 0.754 1.00 0.00 1105 GLU B C 9
ATOM 13451 O O . GLU A 1 61 ? -1.519 14.114 0.090 1.00 0.00 1105 GLU B O 9
ATOM 13463 N N . LEU A 1 62 ? -0.398 15.007 1.823 1.00 0.00 1106 LEU B N 9
ATOM 13464 C CA . LEU A 1 62 ? 0.111 13.724 2.273 1.00 0.00 1106 LEU B CA 9
ATOM 13465 C C . LEU A 1 62 ? -1.038 12.840 2.743 1.00 0.00 1106 LEU B C 9
ATOM 13466 O O . LEU A 1 62 ? -1.068 11.640 2.473 1.00 0.00 1106 LEU B O 9
ATOM 13482 N N . LEU A 1 63 ? -1.972 13.447 3.461 1.00 0.00 1107 LEU B N 9
ATOM 13483 C CA . LEU A 1 63 ? -3.120 12.715 3.983 1.00 0.00 1107 LEU B CA 9
ATOM 13484 C C . LEU A 1 63 ? -3.923 12.117 2.840 1.00 0.00 1107 LEU B C 9
ATOM 13485 O O . LEU A 1 63 ? -4.351 10.963 2.896 1.00 0.00 1107 LEU B O 9
ATOM 13501 N N . ALA A 1 64 ? -4.101 12.908 1.795 1.00 0.00 1108 ALA B N 9
ATOM 13502 C CA . ALA A 1 64 ? -4.829 12.459 0.624 1.00 0.00 1108 ALA B CA 9
ATOM 13503 C C . ALA A 1 64 ? -4.102 11.286 -0.023 1.00 0.00 1108 ALA B C 9
ATOM 13504 O O . ALA A 1 64 ? -4.727 10.351 -0.523 1.00 0.00 1108 ALA B O 9
ATOM 13511 N N . ALA A 1 65 ? -2.773 11.353 -0.017 1.00 0.00 1109 ALA B N 9
ATOM 13512 C CA . ALA A 1 65 ? -1.962 10.302 -0.617 1.00 0.00 1109 ALA B CA 9
ATOM 13513 C C . ALA A 1 65 ? -2.155 8.983 0.117 1.00 0.00 1109 ALA B C 9
ATOM 13514 O O . ALA A 1 65 ? -2.258 7.923 -0.499 1.00 0.00 1109 ALA B O 9
ATOM 13521 N N . CYS A 1 66 ? -2.194 9.058 1.441 1.00 0.00 1110 CYS B N 9
ATOM 13522 C CA . CYS A 1 66 ? -2.364 7.866 2.260 1.00 0.00 1110 CYS B CA 9
ATOM 13523 C C . CYS A 1 66 ? -3.724 7.242 2.010 1.00 0.00 1110 CYS B C 9
ATOM 13524 O O . CYS A 1 66 ? -3.851 6.024 1.891 1.00 0.00 1110 CYS B O 9
ATOM 13532 N N . ARG A 1 67 ? -4.737 8.090 1.911 1.00 0.00 1111 ARG B N 9
ATOM 13533 C CA . ARG A 1 67 ? -6.084 7.617 1.649 1.00 0.00 1111 ARG B CA 9
ATOM 13534 C C . ARG A 1 67 ? -6.143 6.909 0.308 1.00 0.00 1111 ARG B C 9
ATOM 13535 O O . ARG A 1 67 ? -6.745 5.843 0.178 1.00 0.00 1111 ARG B O 9
ATOM 13556 N N . GLU A 1 68 ? -5.500 7.508 -0.681 1.00 0.00 1112 GLU B N 9
ATOM 13557 C CA . GLU A 1 68 ? -5.467 6.930 -2.012 1.00 0.00 1112 GLU B CA 9
ATOM 13558 C C . GLU A 1 68 ? -4.731 5.597 -1.991 1.00 0.00 1112 GLU B C 9
ATOM 13559 O O . GLU A 1 68 ? -5.162 4.632 -2.619 1.00 0.00 1112 GLU B O 9
ATOM 13571 N N . GLU A 1 69 ? -3.610 5.553 -1.266 1.00 0.00 1113 GLU B N 9
ATOM 13572 C CA . GLU A 1 69 ? -2.830 4.331 -1.186 1.00 0.00 1113 GLU B CA 9
ATOM 13573 C C . GLU A 1 69 ? -3.641 3.223 -0.536 1.00 0.00 1113 GLU B C 9
ATOM 13574 O O . GLU A 1 69 ? -3.598 2.076 -0.972 1.00 0.00 1113 GLU B O 9
ATOM 13586 N N . PHE A 1 70 ? -4.371 3.571 0.513 1.00 0.00 1114 PHE B N 9
ATOM 13587 C CA . PHE A 1 70 ? -5.179 2.588 1.221 1.00 0.00 1114 PHE B CA 9
ATOM 13588 C C . PHE A 1 70 ? -6.248 2.010 0.302 1.00 0.00 1114 PHE B C 9
ATOM 13589 O O . PHE A 1 70 ? -6.455 0.802 0.272 1.00 0.00 1114 PHE B O 9
ATOM 13606 N N . HIS A 1 71 ? -6.923 2.871 -0.449 1.00 0.00 1115 HIS B N 9
ATOM 13607 C CA . HIS A 1 71 ? -7.963 2.421 -1.357 1.00 0.00 1115 HIS B CA 9
ATOM 13608 C C . HIS A 1 71 ? -7.384 1.485 -2.414 1.00 0.00 1115 HIS B C 9
ATOM 13609 O O . HIS A 1 71 ? -7.939 0.421 -2.686 1.00 0.00 1115 HIS B O 9
ATOM 13623 N N . ARG A 1 72 ? -6.270 1.895 -3.012 1.00 0.00 1116 ARG B N 9
ATOM 13624 C CA . ARG A 1 72 ? -5.627 1.088 -4.045 1.00 0.00 1116 ARG B CA 9
ATOM 13625 C C . ARG A 1 72 ? -5.143 -0.239 -3.471 1.00 0.00 1116 ARG B C 9
ATOM 13626 O O . ARG A 1 72 ? -5.313 -1.292 -4.087 1.00 0.00 1116 ARG B O 9
ATOM 13647 N N . ARG A 1 73 ? -4.548 -0.187 -2.285 1.00 0.00 1117 ARG B N 9
ATOM 13648 C CA . ARG A 1 73 ? -4.060 -1.395 -1.636 1.00 0.00 1117 ARG B CA 9
ATOM 13649 C C . ARG A 1 73 ? -5.210 -2.328 -1.276 1.00 0.00 1117 ARG B C 9
ATOM 13650 O O . ARG A 1 73 ? -5.113 -3.542 -1.453 1.00 0.00 1117 ARG B O 9
ATOM 13671 N N . LEU A 1 74 ? -6.303 -1.757 -0.782 1.00 0.00 1118 LEU B N 9
ATOM 13672 C CA . LEU A 1 74 ? -7.466 -2.555 -0.416 1.00 0.00 1118 LEU B CA 9
ATOM 13673 C C . LEU A 1 74 ? -8.043 -3.247 -1.644 1.00 0.00 1118 LEU B C 9
ATOM 13674 O O . LEU A 1 74 ? -8.436 -4.412 -1.583 1.00 0.00 1118 LEU B O 9
ATOM 13690 N N . LYS A 1 75 ? -8.087 -2.522 -2.759 1.00 0.00 1119 LYS B N 9
ATOM 13691 C CA . LYS A 1 75 ? -8.614 -3.077 -4.000 1.00 0.00 1119 LYS B CA 9
ATOM 13692 C C . LYS A 1 75 ? -7.753 -4.241 -4.474 1.00 0.00 1119 LYS B C 9
ATOM 13693 O O . LYS A 1 75 ? -8.270 -5.264 -4.927 1.00 0.00 1119 LYS B O 9
ATOM 13712 N N . VAL A 1 76 ? -6.437 -4.082 -4.368 1.00 0.00 1120 VAL B N 9
ATOM 13713 C CA . VAL A 1 76 ? -5.519 -5.127 -4.785 1.00 0.00 1120 VAL B CA 9
ATOM 13714 C C . VAL A 1 76 ? -5.703 -6.356 -3.912 1.00 0.00 1120 VAL B C 9
ATOM 13715 O O . VAL A 1 76 ? -5.685 -7.482 -4.396 1.00 0.00 1120 VAL B O 9
ATOM 13728 N N . TYR A 1 77 ? -5.877 -6.126 -2.617 1.00 0.00 1121 TYR B N 9
ATOM 13729 C CA . TYR A 1 77 ? -6.068 -7.223 -1.674 1.00 0.00 1121 TYR B CA 9
ATOM 13730 C C . TYR A 1 77 ? -7.292 -8.041 -2.053 1.00 0.00 1121 TYR B C 9
ATOM 13731 O O . TYR A 1 77 ? -7.235 -9.270 -2.118 1.00 0.00 1121 TYR B O 9
ATOM 13749 N N . HIS A 1 78 ? -8.394 -7.354 -2.310 1.00 0.00 1122 HIS B N 9
ATOM 13750 C CA . HIS A 1 78 ? -9.626 -8.031 -2.689 1.00 0.00 1122 HIS B CA 9
ATOM 13751 C C . HIS A 1 78 ? -9.417 -8.824 -3.974 1.00 0.00 1122 HIS B C 9
ATOM 13752 O O . HIS A 1 78 ? -9.793 -9.992 -4.070 1.00 0.00 1122 HIS B O 9
ATOM 13766 N N . ALA A 1 79 ? -8.812 -8.174 -4.959 1.00 0.00 1123 ALA B N 9
ATOM 13767 C CA . ALA A 1 79 ? -8.553 -8.820 -6.239 1.00 0.00 1123 ALA B CA 9
ATOM 13768 C C . ALA A 1 79 ? -7.635 -10.030 -6.060 1.00 0.00 1123 ALA B C 9
ATOM 13769 O O . ALA A 1 79 ? -7.835 -11.064 -6.685 1.00 0.00 1123 ALA B O 9
ATOM 13776 N N . TRP A 1 80 ? -6.630 -9.898 -5.202 1.00 0.00 1124 TRP B N 9
ATOM 13777 C CA . TRP A 1 80 ? -5.705 -10.982 -4.961 1.00 0.00 1124 TRP B CA 9
ATOM 13778 C C . TRP A 1 80 ? -6.443 -12.203 -4.427 1.00 0.00 1124 TRP B C 9
ATOM 13779 O O . TRP A 1 80 ? -6.228 -13.321 -4.894 1.00 0.00 1124 TRP B O 9
ATOM 13800 N N . LYS A 1 81 ? -7.325 -11.983 -3.461 1.00 0.00 1125 LYS B N 9
ATOM 13801 C CA . LYS A 1 81 ? -8.099 -13.079 -2.891 1.00 0.00 1125 LYS B CA 9
ATOM 13802 C C . LYS A 1 81 ? -8.954 -13.742 -3.958 1.00 0.00 1125 LYS B C 9
ATOM 13803 O O . LYS A 1 81 ? -9.065 -14.961 -4.008 1.00 0.00 1125 LYS B O 9
ATOM 13822 N N . SER A 1 82 ? -9.555 -12.938 -4.812 1.00 0.00 1126 SER B N 9
ATOM 13823 C CA . SER A 1 82 ? -10.397 -13.480 -5.872 1.00 0.00 1126 SER B CA 9
ATOM 13824 C C . SER A 1 82 ? -9.556 -14.320 -6.831 1.00 0.00 1126 SER B C 9
ATOM 13825 O O . SER A 1 82 ? -10.029 -15.300 -7.396 1.00 0.00 1126 SER B O 9
ATOM 13833 N N . LYS A 1 83 ? -8.305 -13.931 -7.013 1.00 0.00 1127 LYS B N 9
ATOM 13834 C CA . LYS A 1 83 ? -7.411 -14.670 -7.899 1.00 0.00 1127 LYS B CA 9
ATOM 13835 C C . LYS A 1 83 ? -7.065 -16.031 -7.306 1.00 0.00 1127 LYS B C 9
ATOM 13836 O O . LYS A 1 83 ? -6.995 -17.033 -8.016 1.00 0.00 1127 LYS B O 9
ATOM 13855 N N . ASN A 1 84 ? -6.838 -16.048 -6.000 1.00 0.00 1128 ASN B N 9
ATOM 13856 C CA . ASN A 1 84 ? -6.482 -17.285 -5.310 1.00 0.00 1128 ASN B CA 9
ATOM 13857 C C . ASN A 1 84 ? -7.725 -18.014 -4.780 1.00 0.00 1128 ASN B C 9
ATOM 13858 O O . ASN A 1 84 ? -7.613 -19.107 -4.222 1.00 0.00 1128 ASN B O 9
ATOM 13869 N N . LYS A 1 85 ? -8.902 -17.414 -4.953 1.00 0.00 1129 LYS B N 9
ATOM 13870 C CA . LYS A 1 85 ? -10.139 -18.035 -4.482 1.00 0.00 1129 LYS B CA 9
ATOM 13871 C C . LYS A 1 85 ? -11.135 -18.193 -5.622 1.00 0.00 1129 LYS B C 9
ATOM 13872 O O . LYS A 1 85 ? -11.533 -19.306 -5.968 1.00 0.00 1129 LYS B O 9
ATOM 13891 N N . LYS A 1 86 ? -11.523 -17.070 -6.202 1.00 0.00 1130 LYS B N 9
ATOM 13892 C CA . LYS A 1 86 ? -12.466 -17.070 -7.309 1.00 0.00 1130 LYS B CA 9
ATOM 13893 C C . LYS A 1 86 ? -11.761 -17.461 -8.602 1.00 0.00 1130 LYS B C 9
ATOM 13894 O O . LYS A 1 86 ? -10.538 -17.386 -8.701 1.00 0.00 1130 LYS B O 9
ATOM 13913 N N . ARG A 1 87 ? -12.547 -17.879 -9.583 1.00 0.00 1131 ARG B N 9
ATOM 13914 C CA . ARG A 1 87 ? -12.005 -18.282 -10.878 1.00 0.00 1131 ARG B CA 9
ATOM 13915 C C . ARG A 1 87 ? -11.119 -19.514 -10.725 1.00 0.00 1131 ARG B C 9
ATOM 13916 O O . ARG A 1 87 ? -11.654 -20.578 -10.462 1.00 0.00 1131 ARG B O 9
ATOM 13938 N N . ILE B 2 9 ? 4.668 -17.751 -0.191 1.00 0.00 46 ILE A N 9
ATOM 13939 C CA . ILE B 2 9 ? 3.442 -18.168 0.547 1.00 0.00 46 ILE A CA 9
ATOM 13940 C C . ILE B 2 9 ? 2.291 -17.234 0.189 1.00 0.00 46 ILE A C 9
ATOM 13941 O O . ILE B 2 9 ? 2.493 -16.045 -0.070 1.00 0.00 46 ILE A O 9
ATOM 13957 N N . GLU B 2 10 ? 1.080 -17.781 0.170 1.00 0.00 47 GLU A N 9
ATOM 13958 C CA . GLU B 2 10 ? -0.098 -16.993 -0.164 1.00 0.00 47 GLU A CA 9
ATOM 13959 C C . GLU B 2 10 ? -0.300 -15.877 0.854 1.00 0.00 47 GLU A C 9
ATOM 13960 O O . GLU B 2 10 ? -0.594 -14.736 0.495 1.00 0.00 47 GLU A O 9
ATOM 13972 N N . ASN B 2 11 ? -0.126 -16.211 2.126 1.00 0.00 48 ASN A N 9
ATOM 13973 C CA . ASN B 2 11 ? -0.284 -15.225 3.183 1.00 0.00 48 ASN A CA 9
ATOM 13974 C C . ASN B 2 11 ? 0.737 -14.112 3.014 1.00 0.00 48 ASN A C 9
ATOM 13975 O O . ASN B 2 11 ? 0.436 -12.941 3.234 1.00 0.00 48 ASN A O 9
ATOM 13986 N N . ASP B 2 12 ? 1.948 -14.487 2.623 1.00 0.00 49 ASP A N 9
ATOM 13987 C CA . ASP B 2 12 ? 3.006 -13.503 2.430 1.00 0.00 49 ASP A CA 9
ATOM 13988 C C . ASP B 2 12 ? 2.624 -12.517 1.334 1.00 0.00 49 ASP A C 9
ATOM 13989 O O . ASP B 2 12 ? 2.864 -11.314 1.458 1.00 0.00 49 ASP A O 9
ATOM 13998 N N . GLU B 2 13 ? 2.029 -13.029 0.261 1.00 0.00 50 GLU A N 9
ATOM 13999 C CA . GLU B 2 13 ? 1.623 -12.171 -0.846 1.00 0.00 50 GLU A CA 9
ATOM 14000 C C . GLU B 2 13 ? 0.569 -11.169 -0.389 1.00 0.00 50 GLU A C 9
ATOM 14001 O O . GLU B 2 13 ? 0.618 -9.991 -0.749 1.00 0.00 50 GLU A O 9
ATOM 14013 N N . ALA B 2 14 ? -0.384 -11.640 0.408 1.00 0.00 51 ALA A N 9
ATOM 14014 C CA . ALA B 2 14 ? -1.438 -10.764 0.905 1.00 0.00 51 ALA A CA 9
ATOM 14015 C C . ALA B 2 14 ? -0.848 -9.666 1.785 1.00 0.00 51 ALA A C 9
ATOM 14016 O O . ALA B 2 14 ? -1.270 -8.512 1.717 1.00 0.00 51 ALA A O 9
ATOM 14023 N N . PHE B 2 15 ? 0.135 -10.028 2.605 1.00 0.00 52 PHE A N 9
ATOM 14024 C CA . PHE B 2 15 ? 0.776 -9.053 3.480 1.00 0.00 52 PHE A CA 9
ATOM 14025 C C . PHE B 2 15 ? 1.446 -7.957 2.662 1.00 0.00 52 PHE A C 9
ATOM 14026 O O . PHE B 2 15 ? 1.335 -6.778 2.986 1.00 0.00 52 PHE A O 9
ATOM 14043 N N . ALA B 2 16 ? 2.137 -8.353 1.596 1.00 0.00 53 ALA A N 9
ATOM 14044 C CA . ALA B 2 16 ? 2.815 -7.386 0.742 1.00 0.00 53 ALA A CA 9
ATOM 14045 C C . ALA B 2 16 ? 1.803 -6.429 0.129 1.00 0.00 53 ALA A C 9
ATOM 14046 O O . ALA B 2 16 ? 2.049 -5.232 0.019 1.00 0.00 53 ALA A O 9
ATOM 14053 N N . ILE B 2 17 ? 0.662 -6.960 -0.267 1.00 0.00 54 ILE A N 9
ATOM 14054 C CA . ILE B 2 17 ? -0.372 -6.132 -0.857 1.00 0.00 54 ILE A CA 9
ATOM 14055 C C . ILE B 2 17 ? -0.823 -5.058 0.129 1.00 0.00 54 ILE A C 9
ATOM 14056 O O . ILE B 2 17 ? -1.057 -3.910 -0.251 1.00 0.00 54 ILE A O 9
ATOM 14072 N N . LEU B 2 18 ? -0.965 -5.444 1.391 1.00 0.00 55 LEU A N 9
ATOM 14073 C CA . LEU B 2 18 ? -1.418 -4.513 2.421 1.00 0.00 55 LEU A CA 9
ATOM 14074 C C . LEU B 2 18 ? -0.252 -3.937 3.232 1.00 0.00 55 LEU A C 9
ATOM 14075 O O . LEU B 2 18 ? -0.442 -3.478 4.355 1.00 0.00 55 LEU A O 9
ATOM 14091 N N . ASP B 2 19 ? 0.952 -3.955 2.661 1.00 0.00 56 ASP A N 9
ATOM 14092 C CA . ASP B 2 19 ? 2.122 -3.410 3.353 1.00 0.00 56 ASP A CA 9
ATOM 14093 C C . ASP B 2 19 ? 3.138 -2.870 2.360 1.00 0.00 56 ASP A C 9
ATOM 14094 O O . ASP B 2 19 ? 3.466 -1.686 2.367 1.00 0.00 56 ASP A O 9
ATOM 14103 N N . GLY B 2 20 ? 3.627 -3.748 1.505 1.00 0.00 57 GLY A N 9
ATOM 14104 C CA . GLY B 2 20 ? 4.603 -3.352 0.497 1.00 0.00 57 GLY A CA 9
ATOM 14105 C C . GLY B 2 20 ? 3.923 -2.718 -0.720 1.00 0.00 57 GLY A C 9
ATOM 14106 O O . GLY B 2 20 ? 4.594 -2.203 -1.616 1.00 0.00 57 GLY A O 9
ATOM 14110 N N . GLY B 2 21 ? 2.590 -2.768 -0.758 1.00 0.00 58 GLY A N 9
ATOM 14111 C CA . GLY B 2 21 ? 1.849 -2.206 -1.878 1.00 0.00 58 GLY A CA 9
ATOM 14112 C C . GLY B 2 21 ? 2.030 -3.067 -3.124 1.00 0.00 58 GLY A C 9
ATOM 14113 O O . GLY B 2 21 ? 1.804 -2.608 -4.242 1.00 0.00 58 GLY A O 9
ATOM 14117 N N . ALA B 2 22 ? 2.445 -4.317 -2.922 1.00 0.00 59 ALA A N 9
ATOM 14118 C CA . ALA B 2 22 ? 2.662 -5.232 -4.038 1.00 0.00 59 ALA A CA 9
ATOM 14119 C C . ALA B 2 22 ? 1.332 -5.671 -4.644 1.00 0.00 59 ALA A C 9
ATOM 14120 O O . ALA B 2 22 ? 0.291 -5.581 -4.000 1.00 0.00 59 ALA A O 9
ATOM 14127 N N . PRO B 2 23 ? 1.345 -6.137 -5.864 1.00 0.00 60 PRO A N 9
ATOM 14128 C CA . PRO B 2 23 ? 0.111 -6.600 -6.553 1.00 0.00 60 PRO A CA 9
ATOM 14129 C C . PRO B 2 23 ? -0.364 -7.959 -6.039 1.00 0.00 60 PRO A C 9
ATOM 14130 O O . PRO B 2 23 ? -1.515 -8.341 -6.245 1.00 0.00 60 PRO A O 9
ATOM 14141 N N . GLY B 2 24 ? 0.532 -8.684 -5.375 1.00 0.00 61 GLY A N 9
ATOM 14142 C CA . GLY B 2 24 ? 0.193 -9.999 -4.841 1.00 0.00 61 GLY A CA 9
ATOM 14143 C C . GLY B 2 24 ? 1.182 -11.053 -5.325 1.00 0.00 61 GLY A C 9
ATOM 14144 O O . GLY B 2 24 ? 2.107 -11.352 -4.586 1.00 0.00 61 GLY A O 9
ATOM 14149 N N . ARG A 1 6 ? 6.090 -5.676 7.954 1.00 0.00 1050 ARG B N 10
ATOM 14150 C CA . ARG A 1 6 ? 5.296 -6.916 8.183 1.00 0.00 1050 ARG B CA 10
ATOM 14151 C C . ARG A 1 6 ? 4.458 -6.751 9.448 1.00 0.00 1050 ARG B C 10
ATOM 14152 O O . ARG A 1 6 ? 4.779 -7.317 10.494 1.00 0.00 1050 ARG B O 10
ATOM 14173 N N . PRO A 1 7 ? 3.400 -5.989 9.371 1.00 0.00 1051 PRO B N 10
ATOM 14174 C CA . PRO A 1 7 ? 2.491 -5.739 10.525 1.00 0.00 1051 PRO B CA 10
ATOM 14175 C C . PRO A 1 7 ? 1.940 -7.035 11.099 1.00 0.00 1051 PRO B C 10
ATOM 14176 O O . PRO A 1 7 ? 1.624 -7.974 10.367 1.00 0.00 1051 PRO B O 10
ATOM 14187 N N . LYS A 1 8 ? 1.830 -7.070 12.412 1.00 0.00 1052 LYS B N 10
ATOM 14188 C CA . LYS A 1 8 ? 1.315 -8.255 13.103 1.00 0.00 1052 LYS B CA 10
ATOM 14189 C C . LYS A 1 8 ? -0.138 -8.512 12.715 1.00 0.00 1052 LYS B C 10
ATOM 14190 O O . LYS A 1 8 ? -0.624 -9.641 12.801 1.00 0.00 1052 LYS B O 10
ATOM 14209 N N . MET A 1 9 ? -0.831 -7.457 12.296 1.00 0.00 1053 MET B N 10
ATOM 14210 C CA . MET A 1 9 ? -2.230 -7.580 11.906 1.00 0.00 1053 MET B CA 10
ATOM 14211 C C . MET A 1 9 ? -2.366 -8.432 10.650 1.00 0.00 1053 MET B C 10
ATOM 14212 O O . MET A 1 9 ? -1.540 -8.354 9.743 1.00 0.00 1053 MET B O 10
ATOM 14226 N N . THR A 1 10 ? -3.411 -9.252 10.610 1.00 0.00 1054 THR B N 10
ATOM 14227 C CA . THR A 1 10 ? -3.642 -10.124 9.462 1.00 0.00 1054 THR B CA 10
ATOM 14228 C C . THR A 1 10 ? -4.038 -9.296 8.243 1.00 0.00 1054 THR B C 10
ATOM 14229 O O . THR A 1 10 ? -4.428 -8.136 8.378 1.00 0.00 1054 THR B O 10
ATOM 14240 N N . PRO A 1 11 ? -3.934 -9.856 7.066 1.00 0.00 1055 PRO B N 10
ATOM 14241 C CA . PRO A 1 11 ? -4.287 -9.137 5.804 1.00 0.00 1055 PRO B CA 10
ATOM 14242 C C . PRO A 1 11 ? -5.678 -8.507 5.877 1.00 0.00 1055 PRO B C 10
ATOM 14243 O O . PRO A 1 11 ? -5.878 -7.367 5.458 1.00 0.00 1055 PRO B O 10
ATOM 14254 N N . GLU A 1 12 ? -6.635 -9.254 6.424 1.00 0.00 1056 GLU B N 10
ATOM 14255 C CA . GLU A 1 12 ? -7.995 -8.747 6.558 1.00 0.00 1056 GLU B CA 10
ATOM 14256 C C . GLU A 1 12 ? -8.036 -7.597 7.556 1.00 0.00 1056 GLU B C 10
ATOM 14257 O O . GLU A 1 12 ? -8.711 -6.596 7.331 1.00 0.00 1056 GLU B O 10
ATOM 14269 N N . GLN A 1 13 ? -7.301 -7.743 8.653 1.00 0.00 1057 GLN B N 10
ATOM 14270 C CA . GLN A 1 13 ? -7.267 -6.700 9.670 1.00 0.00 1057 GLN B CA 10
ATOM 14271 C C . GLN A 1 13 ? -6.684 -5.413 9.109 1.00 0.00 1057 GLN B C 10
ATOM 14272 O O . GLN A 1 13 ? -7.203 -4.325 9.360 1.00 0.00 1057 GLN B O 10
ATOM 14286 N N . MET A 1 14 ? -5.609 -5.542 8.344 1.00 0.00 1058 MET B N 10
ATOM 14287 C CA . MET A 1 14 ? -4.976 -4.371 7.760 1.00 0.00 1058 MET B CA 10
ATOM 14288 C C . MET A 1 14 ? -5.932 -3.673 6.807 1.00 0.00 1058 MET B C 10
ATOM 14289 O O . MET A 1 14 ? -6.018 -2.444 6.791 1.00 0.00 1058 MET B O 10
ATOM 14303 N N . ALA A 1 15 ? -6.652 -4.461 6.020 1.00 0.00 1059 ALA B N 10
ATOM 14304 C CA . ALA A 1 15 ? -7.602 -3.895 5.070 1.00 0.00 1059 ALA B CA 10
ATOM 14305 C C . ALA A 1 15 ? -8.743 -3.190 5.794 1.00 0.00 1059 ALA B C 10
ATOM 14306 O O . ALA A 1 15 ? -9.156 -2.098 5.410 1.00 0.00 1059 ALA B O 10
ATOM 14313 N N . LYS A 1 16 ? -9.247 -3.830 6.845 1.00 0.00 1060 LYS B N 10
ATOM 14314 C CA . LYS A 1 16 ? -10.341 -3.258 7.621 1.00 0.00 1060 LYS B CA 10
ATOM 14315 C C . LYS A 1 16 ? -9.903 -1.970 8.299 1.00 0.00 1060 LYS B C 10
ATOM 14316 O O . LYS A 1 16 ? -10.653 -0.996 8.334 1.00 0.00 1060 LYS B O 10
ATOM 14335 N N . GLU A 1 17 ? -8.686 -1.961 8.833 1.00 0.00 1061 GLU B N 10
ATOM 14336 C CA . GLU A 1 17 ? -8.176 -0.777 9.500 1.00 0.00 1061 GLU B CA 10
ATOM 14337 C C . GLU A 1 17 ? -8.093 0.395 8.527 1.00 0.00 1061 GLU B C 10
ATOM 14338 O O . GLU A 1 17 ? -8.508 1.511 8.849 1.00 0.00 1061 GLU B O 10
ATOM 14350 N N . MET A 1 18 ? -7.561 0.140 7.332 1.00 0.00 1062 MET B N 10
ATOM 14351 C CA . MET A 1 18 ? -7.437 1.189 6.333 1.00 0.00 1062 MET B CA 10
ATOM 14352 C C . MET A 1 18 ? -8.813 1.674 5.895 1.00 0.00 1062 MET B C 10
ATOM 14353 O O . MET A 1 18 ? -9.028 2.869 5.696 1.00 0.00 1062 MET B O 10
ATOM 14367 N N . SER A 1 19 ? -9.744 0.737 5.747 1.00 0.00 1063 SER B N 10
ATOM 14368 C CA . SER A 1 19 ? -11.097 1.082 5.332 1.00 0.00 1063 SER B CA 10
ATOM 14369 C C . SER A 1 19 ? -11.763 1.984 6.365 1.00 0.00 1063 SER B C 10
ATOM 14370 O O . SER A 1 19 ? -12.443 2.947 6.015 1.00 0.00 1063 SER B O 10
ATOM 14378 N N . GLU A 1 20 ? -11.558 1.668 7.638 1.00 0.00 1064 GLU B N 10
ATOM 14379 C CA . GLU A 1 20 ? -12.140 2.465 8.709 1.00 0.00 1064 GLU B CA 10
ATOM 14380 C C . GLU A 1 20 ? -11.598 3.889 8.679 1.00 0.00 1064 GLU B C 10
ATOM 14381 O O . GLU A 1 20 ? -12.341 4.848 8.864 1.00 0.00 1064 GLU B O 10
ATOM 14393 N N . PHE A 1 21 ? -10.298 4.019 8.436 1.00 0.00 1065 PHE B N 10
ATOM 14394 C CA . PHE A 1 21 ? -9.679 5.338 8.382 1.00 0.00 1065 PHE B CA 10
ATOM 14395 C C . PHE A 1 21 ? -10.234 6.142 7.213 1.00 0.00 1065 PHE B C 10
ATOM 14396 O O . PHE A 1 21 ? -10.468 7.345 7.324 1.00 0.00 1065 PHE B O 10
ATOM 14413 N N . LEU A 1 22 ? -10.443 5.465 6.092 1.00 0.00 1066 LEU B N 10
ATOM 14414 C CA . LEU A 1 22 ? -10.969 6.125 4.904 1.00 0.00 1066 LEU B CA 10
ATOM 14415 C C . LEU A 1 22 ? -12.378 6.652 5.162 1.00 0.00 1066 LEU B C 10
ATOM 14416 O O . LEU A 1 22 ? -12.725 7.758 4.743 1.00 0.00 1066 LEU B O 10
ATOM 14432 N N . SER A 1 23 ? -13.187 5.854 5.853 1.00 0.00 1067 SER B N 10
ATOM 14433 C CA . SER A 1 23 ? -14.555 6.253 6.160 1.00 0.00 1067 SER B CA 10
ATOM 14434 C C . SER A 1 23 ? -14.565 7.446 7.113 1.00 0.00 1067 SER B C 10
ATOM 14435 O O . SER A 1 23 ? -15.395 8.346 6.987 1.00 0.00 1067 SER B O 10
ATOM 14443 N N . ARG A 1 24 ? -13.632 7.448 8.060 1.00 0.00 1068 ARG B N 10
ATOM 14444 C CA . ARG A 1 24 ? -13.538 8.540 9.024 1.00 0.00 1068 ARG B CA 10
ATOM 14445 C C . ARG A 1 24 ? -13.204 9.851 8.325 1.00 0.00 1068 ARG B C 10
ATOM 14446 O O . ARG A 1 24 ? -13.744 10.903 8.666 1.00 0.00 1068 ARG B O 10
ATOM 14467 N N . GLY A 1 25 ? -12.312 9.779 7.344 1.00 0.00 1069 GLY B N 10
ATOM 14468 C CA . GLY A 1 25 ? -11.915 10.968 6.601 1.00 0.00 1069 GLY B CA 10
ATOM 14469 C C . GLY A 1 25 ? -13.035 11.434 5.678 1.00 0.00 1069 GLY B C 10
ATOM 14470 O O . GLY A 1 25 ? -14.001 10.710 5.443 1.00 0.00 1069 GLY B O 10
ATOM 14474 N N . PRO A 1 26 ? -12.917 12.625 5.155 1.00 0.00 1070 PRO B N 10
ATOM 14475 C CA . PRO A 1 26 ? -13.940 13.208 4.236 1.00 0.00 1070 PRO B CA 10
ATOM 14476 C C . PRO A 1 26 ? -13.979 12.492 2.889 1.00 0.00 1070 PRO B C 10
ATOM 14477 O O . PRO A 1 26 ? -12.964 11.982 2.416 1.00 0.00 1070 PRO B O 10
ATOM 14488 N N . ALA A 1 27 ? -15.161 12.457 2.281 1.00 0.00 1071 ALA B N 10
ATOM 14489 C CA . ALA A 1 27 ? -15.327 11.801 0.990 1.00 0.00 1071 ALA B CA 10
ATOM 14490 C C . ALA A 1 27 ? -15.727 12.813 -0.080 1.00 0.00 1071 ALA B C 10
ATOM 14491 O O . ALA A 1 27 ? -16.311 12.450 -1.100 1.00 0.00 1071 ALA B O 10
ATOM 14498 N N . VAL A 1 28 ? -15.414 14.082 0.160 1.00 0.00 1072 VAL B N 10
ATOM 14499 C CA . VAL A 1 28 ? -15.751 15.135 -0.789 1.00 0.00 1072 VAL B CA 10
ATOM 14500 C C . VAL A 1 28 ? -14.509 15.586 -1.549 1.00 0.00 1072 VAL B C 10
ATOM 14501 O O . VAL A 1 28 ? -13.505 15.969 -0.948 1.00 0.00 1072 VAL B O 10
ATOM 14514 N N . LEU A 1 29 ? -14.584 15.532 -2.875 1.00 0.00 1073 LEU B N 10
ATOM 14515 C CA . LEU A 1 29 ? -13.460 15.932 -3.713 1.00 0.00 1073 LEU B CA 10
ATOM 14516 C C . LEU A 1 29 ? -12.214 15.120 -3.369 1.00 0.00 1073 LEU B C 10
ATOM 14517 O O . LEU A 1 29 ? -11.088 15.537 -3.648 1.00 0.00 1073 LEU B O 10
ATOM 14533 N N . ALA A 1 30 ? -12.426 13.961 -2.764 1.00 0.00 1074 ALA B N 10
ATOM 14534 C CA . ALA A 1 30 ? -11.322 13.088 -2.389 1.00 0.00 1074 ALA B CA 10
ATOM 14535 C C . ALA A 1 30 ? -10.534 12.672 -3.624 1.00 0.00 1074 ALA B C 10
ATOM 14536 O O . ALA A 1 30 ? -9.314 12.527 -3.577 1.00 0.00 1074 ALA B O 10
ATOM 14543 N N . THR A 1 31 ? -11.241 12.479 -4.733 1.00 0.00 1075 THR B N 10
ATOM 14544 C CA . THR A 1 31 ? -10.598 12.072 -5.979 1.00 0.00 1075 THR B CA 10
ATOM 14545 C C . THR A 1 31 ? -9.607 13.136 -6.444 1.00 0.00 1075 THR B C 10
ATOM 14546 O O . THR A 1 31 ? -8.495 12.824 -6.875 1.00 0.00 1075 THR B O 10
ATOM 14557 N N . LYS A 1 32 ? -10.023 14.391 -6.353 1.00 0.00 1076 LYS B N 10
ATOM 14558 C CA . LYS A 1 32 ? -9.171 15.498 -6.765 1.00 0.00 1076 LYS B CA 10
ATOM 14559 C C . LYS A 1 32 ? -7.906 15.543 -5.918 1.00 0.00 1076 LYS B C 10
ATOM 14560 O O . LYS A 1 32 ? -6.809 15.773 -6.425 1.00 0.00 1076 LYS B O 10
ATOM 14579 N N . ALA A 1 33 ? -8.068 15.312 -4.618 1.00 0.00 1077 ALA B N 10
ATOM 14580 C CA . ALA A 1 33 ? -6.931 15.323 -3.704 1.00 0.00 1077 ALA B CA 10
ATOM 14581 C C . ALA A 1 33 ? -5.940 14.222 -4.066 1.00 0.00 1077 ALA B C 10
ATOM 14582 O O . ALA A 1 33 ? -4.729 14.437 -4.058 1.00 0.00 1077 ALA B O 10
ATOM 14589 N N . ALA A 1 34 ? -6.465 13.040 -4.383 1.00 0.00 1078 ALA B N 10
ATOM 14590 C CA . ALA A 1 34 ? -5.615 11.911 -4.746 1.00 0.00 1078 ALA B CA 10
ATOM 14591 C C . ALA A 1 34 ? -4.806 12.223 -5.997 1.00 0.00 1078 ALA B C 10
ATOM 14592 O O . ALA A 1 34 ? -3.625 11.895 -6.086 1.00 0.00 1078 ALA B O 10
ATOM 14599 N N . ALA A 1 35 ? -5.456 12.858 -6.966 1.00 0.00 1079 ALA B N 10
ATOM 14600 C CA . ALA A 1 35 ? -4.793 13.218 -8.214 1.00 0.00 1079 ALA B CA 10
ATOM 14601 C C . ALA A 1 35 ? -3.661 14.211 -7.970 1.00 0.00 1079 ALA B C 10
ATOM 14602 O O . ALA A 1 35 ? -2.609 14.135 -8.604 1.00 0.00 1079 ALA B O 10
ATOM 14609 N N . GLY A 1 36 ? -3.889 15.150 -7.053 1.00 0.00 1080 GLY B N 10
ATOM 14610 C CA . GLY A 1 36 ? -2.887 16.159 -6.742 1.00 0.00 1080 GLY B CA 10
ATOM 14611 C C . GLY A 1 36 ? -1.863 15.634 -5.741 1.00 0.00 1080 GLY B C 10
ATOM 14612 O O . GLY A 1 36 ? -0.829 16.261 -5.516 1.00 0.00 1080 GLY B O 10
ATOM 14616 N N . THR A 1 37 ? -2.154 14.479 -5.152 1.00 0.00 1081 THR B N 10
ATOM 14617 C CA . THR A 1 37 ? -1.252 13.881 -4.191 1.00 0.00 1081 THR B CA 10
ATOM 14618 C C . THR A 1 37 ? -0.689 12.562 -4.727 1.00 0.00 1081 THR B C 10
ATOM 14619 O O . THR A 1 37 ? 0.027 11.851 -4.025 1.00 0.00 1081 THR B O 10
ATOM 14630 N N . LYS A 1 38 ? -1.010 12.237 -5.973 1.00 0.00 1082 LYS B N 10
ATOM 14631 C CA . LYS A 1 38 ? -0.526 11.008 -6.574 1.00 0.00 1082 LYS B CA 10
ATOM 14632 C C . LYS A 1 38 ? 0.980 11.068 -6.803 1.00 0.00 1082 LYS B C 10
ATOM 14633 O O . LYS A 1 38 ? 1.634 10.038 -6.956 1.00 0.00 1082 LYS B O 10
ATOM 14652 N N . LYS A 1 39 ? 1.522 12.284 -6.837 1.00 0.00 1083 LYS B N 10
ATOM 14653 C CA . LYS A 1 39 ? 2.948 12.468 -7.057 1.00 0.00 1083 LYS B CA 10
ATOM 14654 C C . LYS A 1 39 ? 3.739 11.836 -5.920 1.00 0.00 1083 LYS B C 10
ATOM 14655 O O . LYS A 1 39 ? 4.923 11.533 -6.068 1.00 0.00 1083 LYS B O 10
ATOM 14674 N N . TYR A 1 40 ? 3.081 11.648 -4.776 1.00 0.00 1084 TYR B N 10
ATOM 14675 C CA . TYR A 1 40 ? 3.749 11.058 -3.619 1.00 0.00 1084 TYR B CA 10
ATOM 14676 C C . TYR A 1 40 ? 3.868 9.543 -3.778 1.00 0.00 1084 TYR B C 10
ATOM 14677 O O . TYR A 1 40 ? 2.875 8.848 -3.984 1.00 0.00 1084 TYR B O 10
ATOM 14695 N N . ASP A 1 41 ? 5.093 9.042 -3.672 1.00 0.00 1085 ASP B N 10
ATOM 14696 C CA . ASP A 1 41 ? 5.336 7.606 -3.799 1.00 0.00 1085 ASP B CA 10
ATOM 14697 C C . ASP A 1 41 ? 5.241 6.931 -2.435 1.00 0.00 1085 ASP B C 10
ATOM 14698 O O . ASP A 1 41 ? 6.257 6.597 -1.825 1.00 0.00 1085 ASP B O 10
ATOM 14707 N N . LEU A 1 42 ? 4.016 6.737 -1.963 1.00 0.00 1086 LEU B N 10
ATOM 14708 C CA . LEU A 1 42 ? 3.796 6.103 -0.667 1.00 0.00 1086 LEU B CA 10
ATOM 14709 C C . LEU A 1 42 ? 3.424 4.629 -0.842 1.00 0.00 1086 LEU B C 10
ATOM 14710 O O . LEU A 1 42 ? 3.258 3.905 0.139 1.00 0.00 1086 LEU B O 10
ATOM 14726 N N . SER A 1 43 ? 3.299 4.187 -2.094 1.00 0.00 1087 SER B N 10
ATOM 14727 C CA . SER A 1 43 ? 2.954 2.802 -2.376 1.00 0.00 1087 SER B CA 10
ATOM 14728 C C . SER A 1 43 ? 4.056 1.868 -1.886 1.00 0.00 1087 SER B C 10
ATOM 14729 O O . SER A 1 43 ? 3.841 0.667 -1.733 1.00 0.00 1087 SER B O 10
ATOM 14737 N N . LYS A 1 44 ? 5.236 2.431 -1.641 1.00 0.00 1088 LYS B N 10
ATOM 14738 C CA . LYS A 1 44 ? 6.365 1.638 -1.169 1.00 0.00 1088 LYS B CA 10
ATOM 14739 C C . LYS A 1 44 ? 6.459 1.687 0.356 1.00 0.00 1088 LYS B C 10
ATOM 14740 O O . LYS A 1 44 ? 7.215 0.929 0.964 1.00 0.00 1088 LYS B O 10
ATOM 14759 N N . TRP A 1 45 ? 5.688 2.581 0.968 1.00 0.00 1089 TRP B N 10
ATOM 14760 C CA . TRP A 1 45 ? 5.696 2.716 2.418 1.00 0.00 1089 TRP B CA 10
ATOM 14761 C C . TRP A 1 45 ? 4.892 1.598 3.067 1.00 0.00 1089 TRP B C 10
ATOM 14762 O O . TRP A 1 45 ? 3.786 1.286 2.634 1.00 0.00 1089 TRP B O 10
ATOM 14783 N N . LYS A 1 46 ? 5.454 1.007 4.115 1.00 0.00 1090 LYS B N 10
ATOM 14784 C CA . LYS A 1 46 ? 4.772 -0.071 4.823 1.00 0.00 1090 LYS B CA 10
ATOM 14785 C C . LYS A 1 46 ? 3.471 0.416 5.440 1.00 0.00 1090 LYS B C 10
ATOM 14786 O O . LYS A 1 46 ? 3.288 1.614 5.656 1.00 0.00 1090 LYS B O 10
ATOM 14805 N N . TYR A 1 47 ? 2.572 -0.519 5.725 1.00 0.00 1091 TYR B N 10
ATOM 14806 C CA . TYR A 1 47 ? 1.292 -0.174 6.329 1.00 0.00 1091 TYR B CA 10
ATOM 14807 C C . TYR A 1 47 ? 1.518 0.573 7.631 1.00 0.00 1091 TYR B C 10
ATOM 14808 O O . TYR A 1 47 ? 0.902 1.608 7.880 1.00 0.00 1091 TYR B O 10
ATOM 14826 N N . ALA A 1 48 ? 2.405 0.043 8.460 1.00 0.00 1092 ALA B N 10
ATOM 14827 C CA . ALA A 1 48 ? 2.703 0.680 9.739 1.00 0.00 1092 ALA B CA 10
ATOM 14828 C C . ALA A 1 48 ? 3.291 2.072 9.521 1.00 0.00 1092 ALA B C 10
ATOM 14829 O O . ALA A 1 48 ? 2.971 3.014 10.249 1.00 0.00 1092 ALA B O 10
ATOM 14836 N N . GLU A 1 49 ? 4.155 2.194 8.517 1.00 0.00 1093 GLU B N 10
ATOM 14837 C CA . GLU A 1 49 ? 4.785 3.473 8.211 1.00 0.00 1093 GLU B CA 10
ATOM 14838 C C . GLU A 1 49 ? 3.742 4.499 7.783 1.00 0.00 1093 GLU B C 10
ATOM 14839 O O . GLU A 1 49 ? 3.764 5.640 8.239 1.00 0.00 1093 GLU B O 10
ATOM 14851 N N . LEU A 1 50 ? 2.817 4.081 6.923 1.00 0.00 1094 LEU B N 10
ATOM 14852 C CA . LEU A 1 50 ? 1.766 4.974 6.464 1.00 0.00 1094 LEU B CA 10
ATOM 14853 C C . LEU A 1 50 ? 0.863 5.368 7.619 1.00 0.00 1094 LEU B C 10
ATOM 14854 O O . LEU A 1 50 ? 0.438 6.518 7.716 1.00 0.00 1094 LEU B O 10
ATOM 14870 N N . ARG A 1 51 ? 0.575 4.410 8.493 1.00 0.00 1095 ARG B N 10
ATOM 14871 C CA . ARG A 1 51 ? -0.282 4.676 9.632 1.00 0.00 1095 ARG B CA 10
ATOM 14872 C C . ARG A 1 51 ? 0.333 5.763 10.507 1.00 0.00 1095 ARG B C 10
ATOM 14873 O O . ARG A 1 51 ? -0.341 6.717 10.901 1.00 0.00 1095 ARG B O 10
ATOM 14894 N N . ASP A 1 52 ? 1.622 5.618 10.796 1.00 0.00 1096 ASP B N 10
ATOM 14895 C CA . ASP A 1 52 ? 2.327 6.596 11.612 1.00 0.00 1096 ASP B CA 10
ATOM 14896 C C . ASP A 1 52 ? 2.422 7.924 10.874 1.00 0.00 1096 ASP B C 10
ATOM 14897 O O . ASP A 1 52 ? 2.299 8.986 11.480 1.00 0.00 1096 ASP B O 10
ATOM 14906 N N . THR A 1 53 ? 2.648 7.862 9.558 1.00 0.00 1097 THR B N 10
ATOM 14907 C CA . THR A 1 53 ? 2.760 9.072 8.762 1.00 0.00 1097 THR B CA 10
ATOM 14908 C C . THR A 1 53 ? 1.465 9.869 8.808 1.00 0.00 1097 THR B C 10
ATOM 14909 O O . THR A 1 53 ? 1.487 11.080 8.970 1.00 0.00 1097 THR B O 10
ATOM 14920 N N . ILE A 1 54 ? 0.339 9.179 8.661 1.00 0.00 1098 ILE B N 10
ATOM 14921 C CA . ILE A 1 54 ? -0.961 9.845 8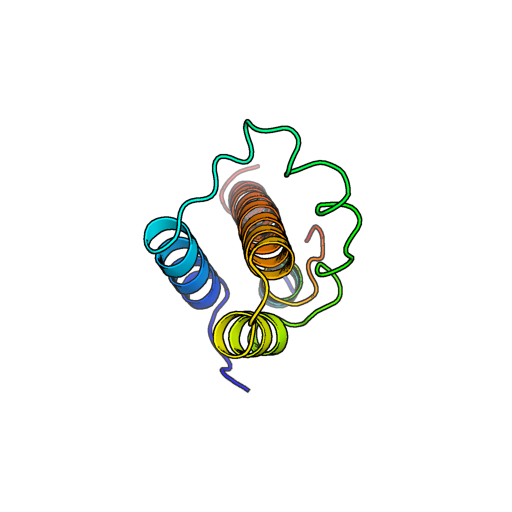.689 1.00 0.00 1098 ILE B CA 10
ATOM 14922 C C . ILE A 1 54 ? -1.204 10.514 10.038 1.00 0.00 1098 ILE B C 10
ATOM 14923 O O . ILE A 1 54 ? -1.653 11.657 10.106 1.00 0.00 1098 ILE B O 10
ATOM 14939 N N . ASN A 1 55 ? -0.905 9.792 11.113 1.00 0.00 1099 ASN B N 10
ATOM 14940 C CA . ASN A 1 55 ? -1.103 10.328 12.458 1.00 0.00 1099 ASN B CA 10
ATOM 14941 C C . ASN A 1 55 ? -0.247 11.568 12.679 1.00 0.00 1099 ASN B C 10
ATOM 14942 O O . ASN A 1 55 ? -0.679 12.525 13.320 1.00 0.00 1099 ASN B O 10
ATOM 14953 N N . THR A 1 56 ? 0.968 11.547 12.145 1.00 0.00 1100 THR B N 10
ATOM 14954 C CA . THR A 1 56 ? 1.874 12.680 12.291 1.00 0.00 1100 THR B CA 10
ATOM 14955 C C . THR A 1 56 ? 1.740 13.644 11.112 1.00 0.00 1100 THR B C 10
ATOM 14956 O O . THR A 1 56 ? 2.410 14.677 11.069 1.00 0.00 1100 THR B O 10
ATOM 14967 N N . SER A 1 57 ? 0.882 13.304 10.149 1.00 0.00 1101 SER B N 10
ATOM 14968 C CA . SER A 1 57 ? 0.690 14.143 8.983 1.00 0.00 1101 SER B CA 10
ATOM 14969 C C . SER A 1 57 ? 0.007 15.445 9.370 1.00 0.00 1101 SER B C 10
ATOM 14970 O O . SER A 1 57 ? -1.041 15.447 10.016 1.00 0.00 1101 SER B O 10
ATOM 14978 N N . CYS A 1 58 ? 0.606 16.548 8.957 1.00 0.00 1102 CYS B N 10
ATOM 14979 C CA . CYS A 1 58 ? 0.051 17.864 9.245 1.00 0.00 1102 CYS B CA 10
ATOM 14980 C C . CYS A 1 58 ? -0.410 18.551 7.959 1.00 0.00 1102 CYS B C 10
ATOM 14981 O O . CYS A 1 58 ? -0.904 19.677 7.994 1.00 0.00 1102 CYS B O 10
ATOM 14989 N N . ASP A 1 59 ? -0.247 17.870 6.822 1.00 0.00 1103 ASP B N 10
ATOM 14990 C CA . ASP A 1 59 ? -0.648 18.432 5.542 1.00 0.00 1103 ASP B CA 10
ATOM 14991 C C . ASP A 1 59 ? -1.790 17.614 4.938 1.00 0.00 1103 ASP B C 10
ATOM 14992 O O . ASP A 1 59 ? -1.763 16.384 4.964 1.00 0.00 1103 ASP B O 10
ATOM 15001 N N . ILE A 1 60 ? -2.789 18.302 4.393 1.00 0.00 1104 ILE B N 10
ATOM 15002 C CA . ILE A 1 60 ? -3.922 17.634 3.784 1.00 0.00 1104 ILE B CA 10
ATOM 15003 C C . ILE A 1 60 ? -3.484 16.828 2.563 1.00 0.00 1104 ILE B C 10
ATOM 15004 O O . ILE A 1 60 ? -4.028 15.758 2.285 1.00 0.00 1104 ILE B O 10
ATOM 15020 N N . GLU A 1 61 ? -2.500 17.348 1.841 1.00 0.00 1105 GLU B N 10
ATOM 15021 C CA . GLU A 1 61 ? -2.003 16.672 0.650 1.00 0.00 1105 GLU B CA 10
ATOM 15022 C C . GLU A 1 61 ? -1.424 15.310 1.015 1.00 0.00 1105 GLU B C 10
ATOM 15023 O O . GLU A 1 61 ? -1.692 14.310 0.348 1.00 0.00 1105 GLU B O 10
ATOM 15035 N N . LEU A 1 62 ? -0.644 15.272 2.086 1.00 0.00 1106 LEU B N 10
ATOM 15036 C CA . LEU A 1 62 ? -0.051 14.023 2.529 1.00 0.00 1106 LEU B CA 10
ATOM 15037 C C . LEU A 1 62 ? -1.139 13.052 2.976 1.00 0.00 1106 LEU B C 10
ATOM 15038 O O . LEU A 1 62 ? -1.072 11.853 2.700 1.00 0.00 1106 LEU B O 10
ATOM 15054 N N . LEU A 1 63 ? -2.139 13.577 3.677 1.00 0.00 1107 LEU B N 10
ATOM 15055 C CA . LEU A 1 63 ? -3.231 12.749 4.180 1.00 0.00 1107 LEU B CA 10
ATOM 15056 C C . LEU A 1 63 ? -3.961 12.097 3.012 1.00 0.00 1107 LEU B C 10
ATOM 15057 O O . LEU A 1 63 ? -4.292 10.911 3.051 1.00 0.00 1107 LEU B O 10
ATOM 15073 N N . ALA A 1 64 ? -4.187 12.879 1.965 1.00 0.00 1108 ALA B N 10
ATOM 15074 C CA . ALA A 1 64 ? -4.855 12.375 0.776 1.00 0.00 1108 ALA B CA 10
ATOM 15075 C C . ALA A 1 64 ? -3.995 11.316 0.093 1.00 0.00 1108 ALA B C 10
ATOM 15076 O O . ALA A 1 64 ? -4.513 10.352 -0.471 1.00 0.00 1108 ALA B O 10
ATOM 15083 N N . ALA A 1 65 ? -2.678 11.507 0.143 1.00 0.00 1109 ALA B N 10
ATOM 15084 C CA . ALA A 1 65 ? -1.757 10.572 -0.487 1.00 0.00 1109 ALA B CA 10
ATOM 15085 C C . ALA A 1 65 ? -1.855 9.202 0.169 1.00 0.00 1109 ALA B C 10
ATOM 15086 O O . ALA A 1 65 ? -1.881 8.176 -0.510 1.00 0.00 1109 ALA B O 10
ATOM 15093 N N . CYS A 1 66 ? -1.908 9.197 1.494 1.00 0.00 1110 CYS B N 10
ATOM 15094 C CA . CYS A 1 66 ? -2.004 7.947 2.235 1.00 0.00 1110 CYS B CA 10
ATOM 15095 C C . CYS A 1 66 ? -3.349 7.284 1.975 1.00 0.00 1110 CYS B C 10
ATOM 15096 O O . CYS A 1 66 ? -3.431 6.065 1.819 1.00 0.00 1110 CYS B O 10
ATOM 15104 N N . ARG A 1 67 ? -4.398 8.097 1.926 1.00 0.00 1111 ARG B N 10
ATOM 15105 C CA . ARG A 1 67 ? -5.739 7.583 1.684 1.00 0.00 1111 ARG B CA 10
ATOM 15106 C C . ARG A 1 67 ? -5.813 6.927 0.311 1.00 0.00 1111 ARG B C 10
ATOM 15107 O O . ARG A 1 67 ? -6.402 5.857 0.149 1.00 0.00 1111 ARG B O 10
ATOM 15128 N N . GLU A 1 68 ? -5.199 7.571 -0.673 1.00 0.00 1112 GLU B N 10
ATOM 15129 C CA . GLU A 1 68 ? -5.188 7.038 -2.028 1.00 0.00 1112 GLU B CA 10
ATOM 15130 C C . GLU A 1 68 ? -4.419 5.726 -2.071 1.00 0.00 1112 GLU B C 10
ATOM 15131 O O . GLU A 1 68 ? -4.831 4.780 -2.741 1.00 0.00 1112 GLU B O 10
ATOM 15143 N N . GLU A 1 69 ? -3.292 5.673 -1.358 1.00 0.00 1113 GLU B N 10
ATOM 15144 C CA . GLU A 1 69 ? -2.480 4.464 -1.342 1.00 0.00 1113 GLU B CA 10
ATOM 15145 C C . GLU A 1 69 ? -3.273 3.300 -0.753 1.00 0.00 1113 GLU B C 10
ATOM 15146 O O . GLU A 1 69 ? -3.198 2.172 -1.241 1.00 0.00 1113 GLU B O 10
ATOM 15158 N N . PHE A 1 70 ? -4.038 3.583 0.291 1.00 0.00 1114 PHE B N 10
ATOM 15159 C CA . PHE A 1 70 ? -4.843 2.556 0.940 1.00 0.00 1114 PHE B CA 10
ATOM 15160 C C . PHE A 1 70 ? -5.914 2.053 -0.001 1.00 0.00 1114 PHE B C 10
ATOM 15161 O O . PHE A 1 70 ? -6.178 0.859 -0.057 1.00 0.00 1114 PHE B O 10
ATOM 15178 N N . HIS A 1 71 ? -6.515 2.957 -0.752 1.00 0.00 1115 HIS B N 10
ATOM 15179 C CA . HIS A 1 71 ? -7.546 2.557 -1.694 1.00 0.00 1115 HIS B CA 10
ATOM 15180 C C . HIS A 1 71 ? -6.979 1.600 -2.735 1.00 0.00 1115 HIS B C 10
ATOM 15181 O O . HIS A 1 71 ? -7.594 0.585 -3.063 1.00 0.00 1115 HIS B O 10
ATOM 15195 N N . ARG A 1 72 ? -5.798 1.926 -3.254 1.00 0.00 1116 ARG B N 10
ATOM 15196 C CA . ARG A 1 72 ? -5.160 1.082 -4.257 1.00 0.00 1116 ARG B CA 10
ATOM 15197 C C . ARG A 1 72 ? -4.755 -0.261 -3.658 1.00 0.00 1116 ARG B C 10
ATOM 15198 O O . ARG A 1 72 ? -4.931 -1.310 -4.279 1.00 0.00 1116 ARG B O 10
ATOM 15219 N N . ARG A 1 73 ? -4.216 -0.217 -2.444 1.00 0.00 1117 ARG B N 10
ATOM 15220 C CA . ARG A 1 73 ? -3.800 -1.436 -1.765 1.00 0.00 1117 ARG B CA 10
ATOM 15221 C C . ARG A 1 73 ? -4.993 -2.333 -1.461 1.00 0.00 1117 ARG B C 10
ATOM 15222 O O . ARG A 1 73 ? -4.922 -3.552 -1.614 1.00 0.00 1117 ARG B O 10
ATOM 15243 N N . LEU A 1 74 ? -6.088 -1.720 -1.031 1.00 0.00 1118 LEU B N 10
ATOM 15244 C CA . LEU A 1 74 ? -7.296 -2.465 -0.713 1.00 0.00 1118 LEU B CA 10
ATOM 15245 C C . LEU A 1 74 ? -7.847 -3.149 -1.958 1.00 0.00 1118 LEU B C 10
ATOM 15246 O O . LEU A 1 74 ? -8.290 -4.296 -1.897 1.00 0.00 1118 LEU B O 10
ATOM 15262 N N . LYS A 1 75 ? -7.818 -2.443 -3.086 1.00 0.00 1119 LYS B N 10
ATOM 15263 C CA . LYS A 1 75 ? -8.311 -3.004 -4.331 1.00 0.00 1119 LYS B CA 10
ATOM 15264 C C . LYS A 1 75 ? -7.495 -4.227 -4.729 1.00 0.00 1119 LYS B C 10
ATOM 15265 O O . LYS A 1 75 ? -8.052 -5.250 -5.130 1.00 0.00 1119 LYS B O 10
ATOM 15284 N N . VAL A 1 76 ? -6.174 -4.113 -4.627 1.00 0.00 1120 VAL B N 10
ATOM 15285 C CA . VAL A 1 76 ? -5.292 -5.211 -4.994 1.00 0.00 1120 VAL B CA 10
ATOM 15286 C C . VAL A 1 76 ? -5.568 -6.419 -4.112 1.00 0.00 1120 VAL B C 10
ATOM 15287 O O . VAL A 1 76 ? -5.609 -7.553 -4.584 1.00 0.00 1120 VAL B O 10
ATOM 15300 N N . TYR A 1 77 ? -5.757 -6.161 -2.824 1.00 0.00 1121 TYR B N 10
ATOM 15301 C CA . TYR A 1 77 ? -6.026 -7.234 -1.871 1.00 0.00 1121 TYR B CA 10
ATOM 15302 C C . TYR A 1 77 ? -7.288 -7.992 -2.268 1.00 0.00 1121 TYR B C 10
ATOM 15303 O O . TYR A 1 77 ? -7.307 -9.223 -2.284 1.00 0.00 1121 TYR B O 10
ATOM 15321 N N . HIS A 1 78 ? -8.340 -7.245 -2.584 1.00 0.00 1122 HIS B N 10
ATOM 15322 C CA . HIS A 1 78 ? -9.605 -7.855 -2.980 1.00 0.00 1122 HIS B CA 10
ATOM 15323 C C . HIS A 1 78 ? -9.409 -8.716 -4.222 1.00 0.00 1122 HIS B C 10
ATOM 15324 O O . HIS A 1 78 ? -9.884 -9.850 -4.283 1.00 0.00 1122 HIS B O 10
ATOM 15338 N N . ALA A 1 79 ? -8.706 -8.175 -5.214 1.00 0.00 1123 ALA B N 10
ATOM 15339 C CA . ALA A 1 79 ? -8.457 -8.916 -6.442 1.00 0.00 1123 ALA B CA 10
ATOM 15340 C C . ALA A 1 79 ? -7.660 -10.191 -6.150 1.00 0.00 1123 ALA B C 10
ATOM 15341 O O . ALA A 1 79 ? -7.964 -11.254 -6.680 1.00 0.00 1123 ALA B O 10
ATOM 15348 N N . TRP A 1 80 ? -6.639 -10.086 -5.299 1.00 0.00 1124 TRP B N 10
ATOM 15349 C CA . TRP A 1 80 ? -5.832 -11.239 -4.955 1.00 0.00 1124 TRP B CA 10
ATOM 15350 C C . TRP A 1 80 ? -6.683 -12.310 -4.287 1.00 0.00 1124 TRP B C 10
ATOM 15351 O O . TRP A 1 80 ? -6.581 -13.492 -4.615 1.00 0.00 1124 TRP B O 10
ATOM 15372 N N . LYS A 1 81 ? -7.520 -11.887 -3.346 1.00 0.00 1125 LYS B N 10
ATOM 15373 C CA . LYS A 1 81 ? -8.390 -12.817 -2.634 1.00 0.00 1125 LYS B CA 10
ATOM 15374 C C . LYS A 1 81 ? -9.350 -13.503 -3.585 1.00 0.00 1125 LYS B C 10
ATOM 15375 O O . LYS A 1 81 ? -9.605 -14.697 -3.461 1.00 0.00 1125 LYS B O 10
ATOM 15394 N N . SER A 1 82 ? -9.874 -12.742 -4.526 1.00 0.00 1126 SER B N 10
ATOM 15395 C CA . SER A 1 82 ? -10.807 -13.292 -5.501 1.00 0.00 1126 SER B CA 10
ATOM 15396 C C . SER A 1 82 ? -10.111 -14.326 -6.378 1.00 0.00 1126 SER B C 10
ATOM 15397 O O . SER A 1 82 ? -10.706 -15.321 -6.768 1.00 0.00 1126 SER B O 10
ATOM 15405 N N . LYS A 1 83 ? -8.844 -14.085 -6.697 1.00 0.00 1127 LYS B N 10
ATOM 15406 C CA . LYS A 1 83 ? -8.100 -15.022 -7.531 1.00 0.00 1127 LYS B CA 10
ATOM 15407 C C . LYS A 1 83 ? -7.891 -16.353 -6.815 1.00 0.00 1127 LYS B C 10
ATOM 15408 O O . LYS A 1 83 ? -8.096 -17.422 -7.390 1.00 0.00 1127 LYS B O 10
ATOM 15427 N N . ASN A 1 84 ? -7.480 -16.277 -5.553 1.00 0.00 1128 ASN B N 10
ATOM 15428 C CA . ASN A 1 84 ? -7.245 -17.481 -4.757 1.00 0.00 1128 ASN B CA 10
ATOM 15429 C C . ASN A 1 84 ? -8.555 -18.158 -4.365 1.00 0.00 1128 ASN B C 10
ATOM 15430 O O . ASN A 1 84 ? -8.648 -19.385 -4.335 1.00 0.00 1128 ASN B O 10
ATOM 15441 N N . LYS A 1 85 ? -9.561 -17.350 -4.054 1.00 0.00 1129 LYS B N 10
ATOM 15442 C CA . LYS A 1 85 ? -10.854 -17.882 -3.649 1.00 0.00 1129 LYS B CA 10
ATOM 15443 C C . LYS A 1 85 ? -11.718 -18.196 -4.864 1.00 0.00 1129 LYS B C 10
ATOM 15444 O O . LYS A 1 85 ? -12.021 -19.355 -5.139 1.00 0.00 1129 LYS B O 10
ATOM 15463 N N . LYS A 1 86 ? -12.113 -17.155 -5.580 1.00 0.00 1130 LYS B N 10
ATOM 15464 C CA . LYS A 1 86 ? -12.945 -17.331 -6.763 1.00 0.00 1130 LYS B CA 10
ATOM 15465 C C . LYS A 1 86 ? -12.110 -17.863 -7.923 1.00 0.00 1130 LYS B C 10
ATOM 15466 O O . LYS A 1 86 ? -11.057 -17.316 -8.248 1.00 0.00 1130 LYS B O 10
ATOM 15485 N N . ARG A 1 87 ? -12.588 -18.933 -8.547 1.00 0.00 1131 ARG B N 10
ATOM 15486 C CA . ARG A 1 87 ? -11.879 -19.530 -9.673 1.00 0.00 1131 ARG B CA 10
ATOM 15487 C C . ARG A 1 87 ? -12.808 -20.435 -10.473 1.00 0.00 1131 ARG B C 10
ATOM 15488 O O . ARG A 1 87 ? -13.727 -20.979 -9.884 1.00 0.00 1131 ARG B O 10
ATOM 15510 N N . ILE B 2 9 ? 4.080 -18.434 -0.186 1.00 0.00 46 ILE A N 10
ATOM 15511 C CA . ILE B 2 9 ? 2.933 -18.569 0.758 1.00 0.00 46 ILE A CA 10
ATOM 15512 C C . ILE B 2 9 ? 1.846 -17.565 0.380 1.00 0.00 46 ILE A C 10
ATOM 15513 O O . ILE B 2 9 ? 2.126 -16.391 0.124 1.00 0.00 46 ILE A O 10
ATOM 15529 N N . GLU B 2 10 ? 0.603 -18.032 0.344 1.00 0.00 47 GLU A N 10
ATOM 15530 C CA . GLU B 2 10 ? -0.512 -17.164 -0.010 1.00 0.00 47 GLU A CA 10
ATOM 15531 C C . GLU B 2 10 ? -0.660 -16.030 1.004 1.00 0.00 47 GLU A C 10
ATOM 15532 O O . GLU B 2 10 ? -0.894 -14.878 0.635 1.00 0.00 47 GLU A O 10
ATOM 15544 N N . ASN B 2 11 ? -0.513 -16.364 2.279 1.00 0.00 48 ASN A N 10
ATOM 15545 C CA . ASN B 2 11 ? -0.635 -15.366 3.332 1.00 0.00 48 ASN A CA 10
ATOM 15546 C C . ASN B 2 11 ? 0.430 -14.290 3.161 1.00 0.00 48 ASN A C 10
ATOM 15547 O O . ASN B 2 11 ? 0.173 -13.105 3.376 1.00 0.00 48 ASN A O 10
ATOM 15558 N N . ASP B 2 12 ? 1.626 -14.710 2.771 1.00 0.00 49 ASP A N 10
ATOM 15559 C CA . ASP B 2 12 ? 2.725 -13.771 2.572 1.00 0.00 49 ASP A CA 10
ATOM 15560 C C . ASP B 2 12 ? 2.391 -12.794 1.452 1.00 0.00 49 ASP A C 10
ATOM 15561 O O . ASP B 2 12 ? 2.673 -11.599 1.552 1.00 0.00 49 ASP A O 10
ATOM 15570 N N . GLU B 2 13 ? 1.796 -13.308 0.379 1.00 0.00 50 GLU A N 10
ATOM 15571 C CA . GLU B 2 13 ? 1.433 -12.465 -0.754 1.00 0.00 50 GLU A CA 10
ATOM 15572 C C . GLU B 2 13 ? 0.420 -11.399 -0.333 1.00 0.00 50 GLU A C 10
ATOM 15573 O O . GLU B 2 13 ? 0.530 -10.233 -0.721 1.00 0.00 50 GLU A O 10
ATOM 15585 N N . ALA B 2 14 ? -0.560 -11.803 0.468 1.00 0.00 51 ALA A N 10
ATOM 15586 C CA . ALA B 2 14 ? -1.578 -10.869 0.935 1.00 0.00 51 ALA A CA 10
ATOM 15587 C C . ALA B 2 14 ? -0.944 -9.781 1.795 1.00 0.00 51 ALA A C 10
ATOM 15588 O O . ALA B 2 14 ? -1.302 -8.607 1.693 1.00 0.00 51 ALA A O 10
ATOM 15595 N N . PHE B 2 15 ? 0.006 -10.176 2.636 1.00 0.00 52 PHE A N 10
ATOM 15596 C CA . PHE B 2 15 ? 0.686 -9.222 3.499 1.00 0.00 52 PHE A CA 10
ATOM 15597 C C . PHE B 2 15 ? 1.401 -8.172 2.667 1.00 0.00 52 PHE A C 10
ATOM 15598 O O . PHE B 2 15 ? 1.335 -6.984 2.968 1.00 0.00 52 PHE A O 10
ATOM 15615 N N . ALA B 2 16 ? 2.076 -8.616 1.612 1.00 0.00 53 ALA A N 10
ATOM 15616 C CA . ALA B 2 16 ? 2.795 -7.694 0.739 1.00 0.00 53 ALA A CA 10
ATOM 15617 C C . ALA B 2 16 ? 1.834 -6.698 0.101 1.00 0.00 53 ALA A C 10
ATOM 15618 O O . ALA B 2 16 ? 2.146 -5.520 -0.037 1.00 0.00 53 ALA A O 10
ATOM 15625 N N . ILE B 2 17 ? 0.662 -7.175 -0.291 1.00 0.00 54 ILE A N 10
ATOM 15626 C CA . ILE B 2 17 ? -0.327 -6.307 -0.913 1.00 0.00 54 ILE A CA 10
ATOM 15627 C C . ILE B 2 17 ? -0.726 -5.174 0.025 1.00 0.00 54 ILE A C 10
ATOM 15628 O O . ILE B 2 17 ? -0.893 -4.032 -0.401 1.00 0.00 54 ILE A O 10
ATOM 15644 N N . LEU B 2 18 ? -0.890 -5.498 1.299 1.00 0.00 55 LEU A N 10
ATOM 15645 C CA . LEU B 2 18 ? -1.285 -4.496 2.283 1.00 0.00 55 LEU A CA 10
ATOM 15646 C C . LEU B 2 18 ? -0.090 -4.060 3.132 1.00 0.00 55 LEU A C 10
ATOM 15647 O O . LEU B 2 18 ? -0.257 -3.641 4.277 1.00 0.00 55 LEU A O 10
ATOM 15663 N N . ASP B 2 19 ? 1.111 -4.150 2.566 1.00 0.00 56 ASP A N 10
ATOM 15664 C CA . ASP B 2 19 ? 2.313 -3.748 3.291 1.00 0.00 56 ASP A CA 10
ATOM 15665 C C . ASP B 2 19 ? 3.370 -3.233 2.324 1.00 0.00 56 ASP A C 10
ATOM 15666 O O . ASP B 2 19 ? 3.766 -2.072 2.379 1.00 0.00 56 ASP A O 10
ATOM 15675 N N . GLY B 2 20 ? 3.815 -4.103 1.430 1.00 0.00 57 GLY A N 10
ATOM 15676 C CA . GLY B 2 20 ? 4.821 -3.717 0.446 1.00 0.00 57 GLY A CA 10
ATOM 15677 C C . GLY B 2 20 ? 4.168 -3.117 -0.804 1.00 0.00 57 GLY A C 10
ATOM 15678 O O . GLY B 2 20 ? 4.859 -2.675 -1.722 1.00 0.00 57 GLY A O 10
ATOM 15682 N N . GLY B 2 21 ? 2.836 -3.113 -0.839 1.00 0.00 58 GLY A N 10
ATOM 15683 C CA . GLY B 2 21 ? 2.108 -2.576 -1.980 1.00 0.00 58 GLY A CA 10
ATOM 15684 C C . GLY B 2 21 ? 2.294 -3.473 -3.195 1.00 0.00 58 GLY A C 10
ATOM 15685 O O . GLY B 2 21 ? 2.102 -3.040 -4.331 1.00 0.00 58 GLY A O 10
ATOM 15689 N N . ALA B 2 22 ? 2.683 -4.721 -2.954 1.00 0.00 59 ALA A N 10
ATOM 15690 C CA . ALA B 2 22 ? 2.909 -5.653 -4.048 1.00 0.00 59 ALA A CA 10
ATOM 15691 C C . ALA B 2 22 ? 1.588 -6.145 -4.636 1.00 0.00 59 ALA A C 10
ATOM 15692 O O . ALA B 2 22 ? 0.553 -6.088 -3.984 1.00 0.00 59 ALA A O 10
ATOM 15699 N N . PRO B 2 23 ? 1.600 -6.629 -5.849 1.00 0.00 60 PRO A N 10
ATOM 15700 C CA . PRO B 2 23 ? 0.370 -7.151 -6.519 1.00 0.00 60 PRO A CA 10
ATOM 15701 C C . PRO B 2 23 ? -0.241 -8.334 -5.770 1.00 0.00 60 PRO A C 10
ATOM 15702 O O . PRO B 2 23 ? -1.463 -8.463 -5.681 1.00 0.00 60 PRO A O 10
ATOM 15713 N N . GLY B 2 24 ? 0.619 -9.199 -5.243 1.00 0.00 61 GLY A N 10
ATOM 15714 C CA . GLY B 2 24 ? 0.158 -10.375 -4.514 1.00 0.00 61 GLY A CA 10
ATOM 15715 C C . GLY B 2 24 ? 1.031 -11.587 -4.825 1.00 0.00 61 GLY A C 10
ATOM 15716 O O . GLY B 2 24 ? 0.488 -12.582 -5.280 1.00 0.00 61 GLY A O 10
ATOM 15721 N N . ARG A 1 6 ? 7.290 -8.471 9.415 1.00 0.00 1050 ARG B N 11
ATOM 15722 C CA . ARG A 1 6 ? 5.968 -8.321 8.744 1.00 0.00 1050 ARG B CA 11
ATOM 15723 C C . ARG A 1 6 ? 4.910 -7.943 9.782 1.00 0.00 1050 ARG B C 11
ATOM 15724 O O . ARG A 1 6 ? 5.144 -8.053 10.984 1.00 0.00 1050 ARG B O 11
ATOM 15745 N N . PRO A 1 7 ? 3.757 -7.505 9.337 1.00 0.00 1051 PRO B N 11
ATOM 15746 C CA . PRO A 1 7 ? 2.640 -7.107 10.240 1.00 0.00 1051 PRO B CA 11
ATOM 15747 C C . PRO A 1 7 ? 2.194 -8.251 11.134 1.00 0.00 1051 PRO B C 11
ATOM 15748 O O . PRO A 1 7 ? 2.077 -9.396 10.700 1.00 0.00 1051 PRO B O 11
ATOM 15759 N N . LYS A 1 8 ? 1.939 -7.917 12.380 1.00 0.00 1052 LYS B N 11
ATOM 15760 C CA . LYS A 1 8 ? 1.490 -8.903 13.353 1.00 0.00 1052 LYS B CA 11
ATOM 15761 C C . LYS A 1 8 ? 0.061 -9.354 13.062 1.00 0.00 1052 LYS B C 11
ATOM 15762 O O . LYS A 1 8 ? -0.334 -10.463 13.423 1.00 0.00 1052 LYS B O 11
ATOM 15781 N N . MET A 1 9 ? -0.712 -8.485 12.417 1.00 0.00 1053 MET B N 11
ATOM 15782 C CA . MET A 1 9 ? -2.097 -8.814 12.100 1.00 0.00 1053 MET B CA 11
ATOM 15783 C C . MET A 1 9 ? -2.178 -9.516 10.749 1.00 0.00 1053 MET B C 11
ATOM 15784 O O . MET A 1 9 ? -1.335 -9.306 9.883 1.00 0.00 1053 MET B O 11
ATOM 15798 N N . THR A 1 10 ? -3.208 -10.338 10.574 1.00 0.00 1054 THR B N 11
ATOM 15799 C CA . THR A 1 10 ? -3.398 -11.052 9.315 1.00 0.00 1054 THR B CA 11
ATOM 15800 C C . THR A 1 10 ? -3.816 -10.079 8.214 1.00 0.00 1054 THR B C 11
ATOM 15801 O O . THR A 1 10 ? -4.333 -9.003 8.506 1.00 0.00 1054 THR B O 11
ATOM 15812 N N . PRO A 1 11 ? -3.609 -10.426 6.966 1.00 0.00 1055 PRO B N 11
ATOM 15813 C CA . PRO A 1 11 ? -3.986 -9.547 5.822 1.00 0.00 1055 PRO B CA 11
ATOM 15814 C C . PRO A 1 11 ? -5.419 -9.033 5.947 1.00 0.00 1055 PRO B C 11
ATOM 15815 O O . PRO A 1 11 ? -5.691 -7.867 5.663 1.00 0.00 1055 PRO B O 11
ATOM 15826 N N . GLU A 1 12 ? -6.329 -9.900 6.385 1.00 0.00 1056 GLU B N 11
ATOM 15827 C CA . GLU A 1 12 ? -7.723 -9.496 6.548 1.00 0.00 1056 GLU B CA 11
ATOM 15828 C C . GLU A 1 12 ? -7.846 -8.432 7.635 1.00 0.00 1056 GLU B C 11
ATOM 15829 O O . GLU A 1 12 ? -8.591 -7.462 7.490 1.00 0.00 1056 GLU B O 11
ATOM 15841 N N . GLN A 1 13 ? -7.106 -8.620 8.724 1.00 0.00 1057 GLN B N 11
ATOM 15842 C CA . GLN A 1 13 ? -7.138 -7.671 9.830 1.00 0.00 1057 GLN B CA 11
ATOM 15843 C C . GLN A 1 13 ? -6.595 -6.318 9.403 1.00 0.00 1057 GLN B C 11
ATOM 15844 O O . GLN A 1 13 ? -7.133 -5.276 9.779 1.00 0.00 1057 GLN B O 11
ATOM 15858 N N . MET A 1 14 ? -5.523 -6.333 8.619 1.00 0.00 1058 MET B N 11
ATOM 15859 C CA . MET A 1 14 ? -4.937 -5.083 8.166 1.00 0.00 1058 MET B CA 11
ATOM 15860 C C . MET A 1 14 ? -5.918 -4.334 7.286 1.00 0.00 1058 MET B C 11
ATOM 15861 O O . MET A 1 14 ? -6.039 -3.116 7.377 1.00 0.00 1058 MET B O 11
ATOM 15875 N N . ALA A 1 15 ? -6.622 -5.067 6.431 1.00 0.00 1059 ALA B N 11
ATOM 15876 C CA . ALA A 1 15 ? -7.586 -4.434 5.542 1.00 0.00 1059 ALA B CA 11
ATOM 15877 C C . ALA A 1 15 ? -8.694 -3.770 6.346 1.00 0.00 1059 ALA B C 11
ATOM 15878 O O . ALA A 1 15 ? -9.128 -2.661 6.026 1.00 0.00 1059 ALA B O 11
ATOM 15885 N N . LYS A 1 16 ? -9.150 -4.453 7.387 1.00 0.00 1060 LYS B N 11
ATOM 15886 C CA . LYS A 1 16 ? -10.212 -3.913 8.222 1.00 0.00 1060 LYS B CA 11
ATOM 15887 C C . LYS A 1 16 ? -9.761 -2.616 8.880 1.00 0.00 1060 LYS B C 11
ATOM 15888 O O . LYS A 1 16 ? -10.521 -1.650 8.955 1.00 0.00 1060 LYS B O 11
ATOM 15907 N N . GLU A 1 17 ? -8.518 -2.595 9.354 1.00 0.00 1061 GLU B N 11
ATOM 15908 C CA . GLU A 1 17 ? -7.993 -1.402 9.998 1.00 0.00 1061 GLU B CA 11
ATOM 15909 C C . GLU A 1 17 ? -7.920 -0.248 9.003 1.00 0.00 1061 GLU B C 11
ATOM 15910 O O . GLU A 1 17 ? -8.219 0.894 9.347 1.00 0.00 1061 GLU B O 11
ATOM 15922 N N . MET A 1 18 ? -7.521 -0.546 7.765 1.00 0.00 1062 MET B N 11
ATOM 15923 C CA . MET A 1 18 ? -7.418 0.492 6.748 1.00 0.00 1062 MET B CA 11
ATOM 15924 C C . MET A 1 18 ? -8.776 1.127 6.494 1.00 0.00 1062 MET B C 11
ATOM 15925 O O . MET A 1 18 ? -8.884 2.343 6.369 1.00 0.00 1062 MET B O 11
ATOM 15939 N N . SER A 1 19 ? -9.812 0.301 6.425 1.00 0.00 1063 SER B N 11
ATOM 15940 C CA . SER A 1 19 ? -11.153 0.817 6.186 1.00 0.00 1063 SER B CA 11
ATOM 15941 C C . SER A 1 19 ? -11.567 1.752 7.314 1.00 0.00 1063 SER B C 11
ATOM 15942 O O . SER A 1 19 ? -12.101 2.834 7.075 1.00 0.00 1063 SER B O 11
ATOM 15950 N N . GLU A 1 20 ? -11.315 1.326 8.547 1.00 0.00 1064 GLU B N 11
ATOM 15951 C CA . GLU A 1 20 ? -11.665 2.132 9.710 1.00 0.00 1064 GLU B CA 11
ATOM 15952 C C . GLU A 1 20 ? -10.901 3.449 9.721 1.00 0.00 1064 GLU B C 11
ATOM 15953 O O . GLU A 1 20 ? -11.464 4.494 10.050 1.00 0.00 1064 GLU B O 11
ATOM 15965 N N . PHE A 1 21 ? -9.620 3.401 9.366 1.00 0.00 1065 PHE B N 11
ATOM 15966 C CA . PHE A 1 21 ? -8.807 4.610 9.352 1.00 0.00 1065 PHE B CA 11
ATOM 15967 C C . PHE A 1 21 ? -9.270 5.551 8.252 1.00 0.00 1065 PHE B C 11
ATOM 15968 O O . PHE A 1 21 ? -9.326 6.765 8.444 1.00 0.00 1065 PHE B O 11
ATOM 15985 N N . LEU A 1 22 ? -9.604 4.984 7.099 1.00 0.00 1066 LEU B N 11
ATOM 15986 C CA . LEU A 1 22 ? -10.064 5.793 5.977 1.00 0.00 1066 LEU B CA 11
ATOM 15987 C C . LEU A 1 22 ? -11.378 6.485 6.319 1.00 0.00 1066 LEU B C 11
ATOM 15988 O O . LEU A 1 22 ? -11.567 7.662 6.016 1.00 0.00 1066 LEU B O 11
ATOM 16004 N N . SER A 1 23 ? -12.283 5.749 6.959 1.00 0.00 1067 SER B N 11
ATOM 16005 C CA . SER A 1 23 ? -13.574 6.310 7.346 1.00 0.00 1067 SER B CA 11
ATOM 16006 C C . SER A 1 23 ? -13.398 7.431 8.369 1.00 0.00 1067 SER B C 11
ATOM 16007 O O . SER A 1 23 ? -13.998 8.500 8.244 1.00 0.00 1067 SER B O 11
ATOM 16015 N N . ARG A 1 24 ? -12.573 7.175 9.382 1.00 0.00 1068 ARG B N 11
ATOM 16016 C CA . ARG A 1 24 ? -12.325 8.161 10.430 1.00 0.00 1068 ARG B CA 11
ATOM 16017 C C . ARG A 1 24 ? -11.630 9.397 9.874 1.00 0.00 1068 ARG B C 11
ATOM 16018 O O . ARG A 1 24 ? -11.941 10.524 10.261 1.00 0.00 1068 ARG B O 11
ATOM 16039 N N . GLY A 1 25 ? -10.679 9.179 8.975 1.00 0.00 1069 GLY B N 11
ATOM 16040 C CA . GLY A 1 25 ? -9.939 10.284 8.386 1.00 0.00 1069 GLY B CA 11
ATOM 16041 C C . GLY A 1 25 ? -10.809 11.060 7.401 1.00 0.00 1069 GLY B C 11
ATOM 16042 O O . GLY A 1 25 ? -11.803 10.539 6.895 1.00 0.00 1069 GLY B O 11
ATOM 16046 N N . PRO A 1 26 ? -10.455 12.287 7.118 1.00 0.00 1070 PRO B N 11
ATOM 16047 C CA . PRO A 1 26 ? -11.221 13.145 6.167 1.00 0.00 1070 PRO B CA 11
ATOM 16048 C C . PRO A 1 26 ? -11.024 12.714 4.714 1.00 0.00 1070 PRO B C 11
ATOM 16049 O O . PRO A 1 26 ? -9.966 12.199 4.350 1.00 0.00 1070 PRO B O 11
ATOM 16060 N N . ALA A 1 27 ? -12.042 12.933 3.888 1.00 0.00 1071 ALA B N 11
ATOM 16061 C CA . ALA A 1 27 ? -11.958 12.564 2.479 1.00 0.00 1071 ALA B CA 11
ATOM 16062 C C . ALA A 1 27 ? -12.678 13.587 1.608 1.00 0.00 1071 ALA B C 11
ATOM 16063 O O . ALA A 1 27 ? -13.863 13.438 1.309 1.00 0.00 1071 ALA B O 11
ATOM 16070 N N . VAL A 1 28 ? -11.956 14.621 1.201 1.00 0.00 1072 VAL B N 11
ATOM 16071 C CA . VAL A 1 28 ? -12.538 15.658 0.358 1.00 0.00 1072 VAL B CA 11
ATOM 16072 C C . VAL A 1 28 ? -11.679 15.887 -0.884 1.00 0.00 1072 VAL B C 11
ATOM 16073 O O . VAL A 1 28 ? -10.497 16.213 -0.777 1.00 0.00 1072 VAL B O 11
ATOM 16086 N N . LEU A 1 29 ? -12.287 15.731 -2.058 1.00 0.00 1073 LEU B N 11
ATOM 16087 C CA . LEU A 1 29 ? -11.576 15.934 -3.320 1.00 0.00 1073 LEU B CA 11
ATOM 16088 C C . LEU A 1 29 ? -10.221 15.235 -3.303 1.00 0.00 1073 LEU B C 11
ATOM 16089 O O . LEU A 1 29 ? -9.206 15.793 -3.724 1.00 0.00 1073 LEU B O 11
ATOM 16105 N N . ALA A 1 30 ? -10.217 14.013 -2.811 1.00 0.00 1074 ALA B N 11
ATOM 16106 C CA . ALA A 1 30 ? -8.996 13.223 -2.731 1.00 0.00 1074 ALA B CA 11
ATOM 16107 C C . ALA A 1 30 ? -8.444 12.960 -4.116 1.00 0.00 1074 ALA B C 11
ATOM 16108 O O . ALA A 1 30 ? -7.233 12.966 -4.338 1.00 0.00 1074 ALA B O 11
ATOM 16115 N N . THR A 1 31 ? -9.351 12.703 -5.038 1.00 0.00 1075 THR B N 11
ATOM 16116 C CA . THR A 1 31 ? -8.964 12.408 -6.400 1.00 0.00 1075 THR B CA 11
ATOM 16117 C C . THR A 1 31 ? -8.214 13.582 -7.015 1.00 0.00 1075 THR B C 11
ATOM 16118 O O . THR A 1 31 ? -7.178 13.402 -7.655 1.00 0.00 1075 THR B O 11
ATOM 16129 N N . LYS A 1 32 ? -8.740 14.785 -6.816 1.00 0.00 1076 LYS B N 11
ATOM 16130 C CA . LYS A 1 32 ? -8.101 15.978 -7.356 1.00 0.00 1076 LYS B CA 11
ATOM 16131 C C . LYS A 1 32 ? -6.719 16.170 -6.749 1.00 0.00 1076 LYS B C 11
ATOM 16132 O O . LYS A 1 32 ? -5.781 16.582 -7.431 1.00 0.00 1076 LYS B O 11
ATOM 16151 N N . ALA A 1 33 ? -6.600 15.878 -5.458 1.00 0.00 1077 ALA B N 11
ATOM 16152 C CA . ALA A 1 33 ? -5.325 16.035 -4.767 1.00 0.00 1077 ALA B CA 11
ATOM 16153 C C . ALA A 1 33 ? -4.253 15.154 -5.404 1.00 0.00 1077 ALA B C 11
ATOM 16154 O O . ALA A 1 33 ? -3.116 15.587 -5.597 1.00 0.00 1077 ALA B O 11
ATOM 16161 N N . ALA A 1 34 ? -4.624 13.922 -5.735 1.00 0.00 1078 ALA B N 11
ATOM 16162 C CA . ALA A 1 34 ? -3.688 12.989 -6.359 1.00 0.00 1078 ALA B CA 11
ATOM 16163 C C . ALA A 1 34 ? -3.225 13.515 -7.713 1.00 0.00 1078 ALA B C 11
ATOM 16164 O O . ALA A 1 34 ? -2.057 13.367 -8.089 1.00 0.00 1078 ALA B O 11
ATOM 16171 N N . ALA A 1 35 ? -4.162 14.107 -8.450 1.00 0.00 1079 ALA B N 11
ATOM 16172 C CA . ALA A 1 35 ? -3.877 14.644 -9.778 1.00 0.00 1079 ALA B CA 11
ATOM 16173 C C . ALA A 1 35 ? -3.395 13.545 -10.729 1.00 0.00 1079 ALA B C 11
ATOM 16174 O O . ALA A 1 35 ? -2.905 13.836 -11.821 1.00 0.00 1079 ALA B O 11
ATOM 16181 N N . GLY A 1 36 ? -3.534 12.284 -10.317 1.00 0.00 1080 GLY B N 11
ATOM 16182 C CA . GLY A 1 36 ? -3.105 11.168 -11.151 1.00 0.00 1080 GLY B CA 11
ATOM 16183 C C . GLY A 1 36 ? -1.585 11.115 -11.229 1.00 0.00 1080 GLY B C 11
ATOM 16184 O O . GLY A 1 36 ? -1.022 10.508 -12.139 1.00 0.00 1080 GLY B O 11
ATOM 16188 N N . THR A 1 37 ? -0.925 11.769 -10.277 1.00 0.00 1081 THR B N 11
ATOM 16189 C CA . THR A 1 37 ? 0.523 11.805 -10.253 1.00 0.00 1081 THR B CA 11
ATOM 16190 C C . THR A 1 37 ? 1.063 11.046 -9.050 1.00 0.00 1081 THR B C 11
ATOM 16191 O O . THR A 1 37 ? 1.960 10.214 -9.183 1.00 0.00 1081 THR B O 11
ATOM 16202 N N . LYS A 1 38 ? 0.515 11.335 -7.875 1.00 0.00 1082 LYS B N 11
ATOM 16203 C CA . LYS A 1 38 ? 0.965 10.659 -6.663 1.00 0.00 1082 LYS B CA 11
ATOM 16204 C C . LYS A 1 38 ? 2.478 10.785 -6.514 1.00 0.00 1082 LYS B C 11
ATOM 16205 O O . LYS A 1 38 ? 3.190 9.782 -6.446 1.00 0.00 1082 LYS B O 11
ATOM 16224 N N . LYS A 1 39 ? 2.965 12.018 -6.481 1.00 0.00 1083 LYS B N 11
ATOM 16225 C CA . LYS A 1 39 ? 4.396 12.266 -6.360 1.00 0.00 1083 LYS B CA 11
ATOM 16226 C C . LYS A 1 39 ? 4.926 11.666 -5.068 1.00 0.00 1083 LYS B C 11
ATOM 16227 O O . LYS A 1 39 ? 6.034 11.130 -5.028 1.00 0.00 1083 LYS B O 11
ATOM 16246 N N . TYR A 1 40 ? 4.132 11.770 -4.013 1.00 0.00 1084 TYR B N 11
ATOM 16247 C CA . TYR A 1 40 ? 4.538 11.241 -2.717 1.00 0.00 1084 TYR B CA 11
ATOM 16248 C C . TYR A 1 40 ? 4.835 9.751 -2.826 1.00 0.00 1084 TYR B C 11
ATOM 16249 O O . TYR A 1 40 ? 4.034 8.983 -3.360 1.00 0.00 1084 TYR B O 11
ATOM 16267 N N . ASP A 1 41 ? 5.989 9.350 -2.310 1.00 0.00 1085 ASP B N 11
ATOM 16268 C CA . ASP A 1 41 ? 6.383 7.945 -2.347 1.00 0.00 1085 ASP B CA 11
ATOM 16269 C C . ASP A 1 41 ? 5.879 7.229 -1.101 1.00 0.00 1085 ASP B C 11
ATOM 16270 O O . ASP A 1 41 ? 6.604 7.097 -0.116 1.00 0.00 1085 ASP B O 11
ATOM 16279 N N . LEU A 1 42 ? 4.632 6.779 -1.146 1.00 0.00 1086 LEU B N 11
ATOM 16280 C CA . LEU A 1 42 ? 4.039 6.094 -0.004 1.00 0.00 1086 LEU B CA 11
ATOM 16281 C C . LEU A 1 42 ? 3.634 4.673 -0.377 1.00 0.00 1086 LEU B C 11
ATOM 16282 O O . LEU A 1 42 ? 3.424 3.839 0.498 1.00 0.00 1086 LEU B O 11
ATOM 16298 N N . SER A 1 43 ? 3.527 4.405 -1.679 1.00 0.00 1087 SER B N 11
ATOM 16299 C CA . SER A 1 43 ? 3.137 3.081 -2.150 1.00 0.00 1087 SER B CA 11
ATOM 16300 C C . SER A 1 43 ? 4.143 2.033 -1.689 1.00 0.00 1087 SER B C 11
ATOM 16301 O O . SER A 1 43 ? 3.834 0.845 -1.633 1.00 0.00 1087 SER B O 11
ATOM 16309 N N . LYS A 1 44 ? 5.346 2.482 -1.358 1.00 0.00 1088 LYS B N 11
ATOM 16310 C CA . LYS A 1 44 ? 6.386 1.570 -0.895 1.00 0.00 1088 LYS B CA 11
ATOM 16311 C C . LYS A 1 44 ? 6.493 1.589 0.632 1.00 0.00 1088 LYS B C 11
ATOM 16312 O O . LYS A 1 44 ? 7.296 0.857 1.211 1.00 0.00 1088 LYS B O 11
ATOM 16331 N N . TRP A 1 45 ? 5.683 2.425 1.281 1.00 0.00 1089 TRP B N 11
ATOM 16332 C CA . TRP A 1 45 ? 5.709 2.515 2.737 1.00 0.00 1089 TRP B CA 11
ATOM 16333 C C . TRP A 1 45 ? 4.903 1.391 3.364 1.00 0.00 1089 TRP B C 11
ATOM 16334 O O . TRP A 1 45 ? 3.819 1.050 2.897 1.00 0.00 1089 TRP B O 11
ATOM 16355 N N . LYS A 1 46 ? 5.436 0.830 4.436 1.00 0.00 1090 LYS B N 11
ATOM 16356 C CA . LYS A 1 46 ? 4.755 -0.249 5.135 1.00 0.00 1090 LYS B CA 11
ATOM 16357 C C . LYS A 1 46 ? 3.437 0.234 5.715 1.00 0.00 1090 LYS B C 11
ATOM 16358 O O . LYS A 1 46 ? 3.225 1.432 5.902 1.00 0.00 1090 LYS B O 11
ATOM 16377 N N . TYR A 1 47 ? 2.557 -0.713 6.008 1.00 0.00 1091 TYR B N 11
ATOM 16378 C CA . TYR A 1 47 ? 1.267 -0.383 6.582 1.00 0.00 1091 TYR B CA 11
ATOM 16379 C C . TYR A 1 47 ? 1.463 0.385 7.877 1.00 0.00 1091 TYR B C 11
ATOM 16380 O O . TYR A 1 47 ? 0.825 1.412 8.104 1.00 0.00 1091 TYR B O 11
ATOM 16398 N N . ALA A 1 48 ? 2.355 -0.111 8.724 1.00 0.00 1092 ALA B N 11
ATOM 16399 C CA . ALA A 1 48 ? 2.617 0.560 9.994 1.00 0.00 1092 ALA B CA 11
ATOM 16400 C C . ALA A 1 48 ? 3.178 1.962 9.753 1.00 0.00 1092 ALA B C 11
ATOM 16401 O O . ALA A 1 48 ? 2.834 2.912 10.457 1.00 0.00 1092 ALA B O 11
ATOM 16408 N N . GLU A 1 49 ? 4.047 2.075 8.754 1.00 0.00 1093 GLU B N 11
ATOM 16409 C CA . GLU A 1 49 ? 4.663 3.356 8.422 1.00 0.00 1093 GLU B CA 11
ATOM 16410 C C . GLU A 1 49 ? 3.612 4.369 7.978 1.00 0.00 1093 GLU B C 11
ATOM 16411 O O . GLU A 1 49 ? 3.653 5.531 8.379 1.00 0.00 1093 GLU B O 11
ATOM 16423 N N . LEU A 1 50 ? 2.662 3.926 7.158 1.00 0.00 1094 LEU B N 11
ATOM 16424 C CA . LEU A 1 50 ? 1.607 4.812 6.689 1.00 0.00 1094 LEU B CA 11
ATOM 16425 C C . LEU A 1 50 ? 0.741 5.265 7.847 1.00 0.00 1094 LEU B C 11
ATOM 16426 O O . LEU A 1 50 ? 0.323 6.421 7.903 1.00 0.00 1094 LEU B O 11
ATOM 16442 N N . ARG A 1 51 ? 0.474 4.353 8.770 1.00 0.00 1095 ARG B N 11
ATOM 16443 C CA . ARG A 1 51 ? -0.343 4.680 9.920 1.00 0.00 1095 ARG B CA 11
ATOM 16444 C C . ARG A 1 51 ? 0.296 5.823 10.700 1.00 0.00 1095 ARG B C 11
ATOM 16445 O O . ARG A 1 51 ? -0.356 6.822 11.015 1.00 0.00 1095 ARG B O 11
ATOM 16466 N N . ASP A 1 52 ? 1.587 5.682 10.985 1.00 0.00 1096 ASP B N 11
ATOM 16467 C CA . ASP A 1 52 ? 2.311 6.717 11.707 1.00 0.00 1096 ASP B CA 11
ATOM 16468 C C . ASP A 1 52 ? 2.343 7.998 10.890 1.00 0.00 1096 ASP B C 11
ATOM 16469 O O . ASP A 1 52 ? 2.231 9.096 11.438 1.00 0.00 1096 ASP B O 11
ATOM 16478 N N . THR A 1 53 ? 2.504 7.859 9.576 1.00 0.00 1097 THR B N 11
ATOM 16479 C CA . THR A 1 53 ? 2.555 9.023 8.710 1.00 0.00 1097 THR B CA 11
ATOM 16480 C C . THR A 1 53 ? 1.258 9.812 8.803 1.00 0.00 1097 THR B C 11
ATOM 16481 O O . THR A 1 53 ? 1.277 11.034 8.884 1.00 0.00 1097 THR B O 11
ATOM 16492 N N . ILE A 1 54 ? 0.134 9.112 8.787 1.00 0.00 1098 ILE B N 11
ATOM 16493 C CA . ILE A 1 54 ? -1.161 9.781 8.866 1.00 0.00 1098 ILE B CA 11
ATOM 16494 C C . ILE A 1 54 ? -1.293 10.563 10.166 1.00 0.00 1098 ILE B C 11
ATOM 16495 O O . ILE A 1 54 ? -1.708 11.721 10.167 1.00 0.00 1098 ILE B O 11
ATOM 16511 N N . ASN A 1 55 ? -0.932 9.926 11.269 1.00 0.00 1099 ASN B N 11
ATOM 16512 C CA . ASN A 1 55 ? -1.019 10.576 12.572 1.00 0.00 1099 ASN B CA 11
ATOM 16513 C C . ASN A 1 55 ? -0.119 11.807 12.632 1.00 0.00 1099 ASN B C 11
ATOM 16514 O O . ASN A 1 55 ? -0.485 12.827 13.213 1.00 0.00 1099 ASN B O 11
ATOM 16525 N N . THR A 1 56 ? 1.055 11.705 12.026 1.00 0.00 1100 THR B N 11
ATOM 16526 C CA . THR A 1 56 ? 1.995 12.821 12.017 1.00 0.00 1100 THR B CA 11
ATOM 16527 C C . THR A 1 56 ? 1.772 13.728 10.809 1.00 0.00 1100 THR B C 11
ATOM 16528 O O . THR A 1 56 ? 2.468 14.731 10.647 1.00 0.00 1100 THR B O 11
ATOM 16539 N N . SER A 1 57 ? 0.816 13.370 9.950 1.00 0.00 1101 SER B N 11
ATOM 16540 C CA . SER A 1 57 ? 0.548 14.158 8.763 1.00 0.00 1101 SER B CA 11
ATOM 16541 C C . SER A 1 57 ? -0.142 15.463 9.127 1.00 0.00 1101 SER B C 11
ATOM 16542 O O . SER A 1 57 ? -1.206 15.469 9.749 1.00 0.00 1101 SER B O 11
ATOM 16550 N N . CYS A 1 58 ? 0.465 16.560 8.718 1.00 0.00 1102 CYS B N 11
ATOM 16551 C CA . CYS A 1 58 ? -0.093 17.880 8.978 1.00 0.00 1102 CYS B CA 11
ATOM 16552 C C . CYS A 1 58 ? -0.529 18.548 7.673 1.00 0.00 1102 CYS B C 11
ATOM 16553 O O . CYS A 1 58 ? -1.071 19.655 7.687 1.00 0.00 1102 CYS B O 11
ATOM 16561 N N . ASP A 1 59 ? -0.290 17.877 6.544 1.00 0.00 1103 ASP B N 11
ATOM 16562 C CA . ASP A 1 59 ? -0.663 18.430 5.245 1.00 0.00 1103 ASP B CA 11
ATOM 16563 C C . ASP A 1 59 ? -1.760 17.590 4.596 1.00 0.00 1103 ASP B C 11
ATOM 16564 O O . ASP A 1 59 ? -1.746 16.364 4.682 1.00 0.00 1103 ASP B O 11
ATOM 16573 N N . ILE A 1 60 ? -2.707 18.257 3.948 1.00 0.00 1104 ILE B N 11
ATOM 16574 C CA . ILE A 1 60 ? -3.806 17.558 3.290 1.00 0.00 1104 ILE B CA 11
ATOM 16575 C C . ILE A 1 60 ? -3.306 16.775 2.077 1.00 0.00 1104 ILE B C 11
ATOM 16576 O O . ILE A 1 60 ? -3.890 15.758 1.702 1.00 0.00 1104 ILE B O 11
ATOM 16592 N N . GLU A 1 61 ? -2.223 17.254 1.474 1.00 0.00 1105 GLU B N 11
ATOM 16593 C CA . GLU A 1 61 ? -1.650 16.593 0.307 1.00 0.00 1105 GLU B CA 11
ATOM 16594 C C . GLU A 1 61 ? -1.143 15.204 0.672 1.00 0.00 1105 GLU B C 11
ATOM 16595 O O . GLU A 1 61 ? -1.381 14.232 -0.044 1.00 0.00 1105 GLU B O 11
ATOM 16607 N N . LEU A 1 62 ? -0.451 15.116 1.802 1.00 0.00 1106 LEU B N 11
ATOM 16608 C CA . LEU A 1 62 ? 0.073 13.845 2.261 1.00 0.00 1106 LEU B CA 11
ATOM 16609 C C . LEU A 1 62 ? -1.070 12.917 2.646 1.00 0.00 1106 LEU B C 11
ATOM 16610 O O . LEU A 1 62 ? -1.028 11.716 2.382 1.00 0.00 1106 LEU B O 11
ATOM 16626 N N . LEU A 1 63 ? -2.078 13.487 3.294 1.00 0.00 1107 LEU B N 11
ATOM 16627 C CA . LEU A 1 63 ? -3.225 12.706 3.737 1.00 0.00 1107 LEU B CA 11
ATOM 16628 C C . LEU A 1 63 ? -3.898 12.075 2.531 1.00 0.00 1107 LEU B C 11
ATOM 16629 O O . LEU A 1 63 ? -4.271 10.904 2.549 1.00 0.00 1107 LEU B O 11
ATOM 16645 N N . ALA A 1 64 ? -4.027 12.856 1.474 1.00 0.00 1108 ALA B N 11
ATOM 16646 C CA . ALA A 1 64 ? -4.630 12.363 0.254 1.00 0.00 1108 ALA B CA 11
ATOM 16647 C C . ALA A 1 64 ? -3.770 11.254 -0.351 1.00 0.00 1108 ALA B C 11
ATOM 16648 O O . ALA A 1 64 ? -4.290 10.269 -0.871 1.00 0.00 1108 ALA B O 11
ATOM 16655 N N . ALA A 1 65 ? -2.448 11.435 -0.292 1.00 0.00 1109 ALA B N 11
ATOM 16656 C CA . ALA A 1 65 ? -1.526 10.452 -0.859 1.00 0.00 1109 ALA B CA 11
ATOM 16657 C C . ALA A 1 65 ? -1.637 9.094 -0.166 1.00 0.00 1109 ALA B C 11
ATOM 16658 O O . ALA A 1 65 ? -1.732 8.058 -0.825 1.00 0.00 1109 ALA B O 11
ATOM 16665 N N . CYS A 1 66 ? -1.627 9.100 1.161 1.00 0.00 1110 CYS B N 11
ATOM 16666 C CA . CYS A 1 66 ? -1.727 7.854 1.910 1.00 0.00 1110 CYS B CA 11
ATOM 16667 C C . CYS A 1 66 ? -3.138 7.288 1.820 1.00 0.00 1110 CYS B C 11
ATOM 16668 O O . CYS A 1 66 ? -3.328 6.072 1.767 1.00 0.00 1110 CYS B O 11
ATOM 16676 N N . ARG A 1 67 ? -4.121 8.179 1.784 1.00 0.00 1111 ARG B N 11
ATOM 16677 C CA . ARG A 1 67 ? -5.510 7.763 1.678 1.00 0.00 1111 ARG B CA 11
ATOM 16678 C C . ARG A 1 67 ? -5.732 6.990 0.387 1.00 0.00 1111 ARG B C 11
ATOM 16679 O O . ARG A 1 67 ? -6.344 5.917 0.377 1.00 0.00 1111 ARG B O 11
ATOM 16700 N N . GLU A 1 68 ? -5.223 7.546 -0.701 1.00 0.00 1112 GLU B N 11
ATOM 16701 C CA . GLU A 1 68 ? -5.356 6.914 -2.000 1.00 0.00 1112 GLU B CA 11
ATOM 16702 C C . GLU A 1 68 ? -4.628 5.581 -2.009 1.00 0.00 1112 GLU B C 11
ATOM 16703 O O . GLU A 1 68 ? -5.123 4.600 -2.562 1.00 0.00 1112 GLU B O 11
ATOM 16715 N N . GLU A 1 69 ? -3.447 5.545 -1.392 1.00 0.00 1113 GLU B N 11
ATOM 16716 C CA . GLU A 1 69 ? -2.681 4.313 -1.346 1.00 0.00 1113 GLU B CA 11
ATOM 16717 C C . GLU A 1 69 ? -3.475 3.234 -0.635 1.00 0.00 1113 GLU B C 11
ATOM 16718 O O . GLU A 1 69 ? -3.473 2.084 -1.048 1.00 0.00 1113 GLU B O 11
ATOM 16730 N N . PHE A 1 70 ? -4.138 3.610 0.447 1.00 0.00 1114 PHE B N 11
ATOM 16731 C CA . PHE A 1 70 ? -4.917 2.646 1.209 1.00 0.00 1114 PHE B CA 11
ATOM 16732 C C . PHE A 1 70 ? -6.019 2.049 0.348 1.00 0.00 1114 PHE B C 11
ATOM 16733 O O . PHE A 1 70 ? -6.235 0.838 0.361 1.00 0.00 1114 PHE B O 11
ATOM 16750 N N . HIS A 1 71 ? -6.716 2.896 -0.402 1.00 0.00 1115 HIS B N 11
ATOM 16751 C CA . HIS A 1 71 ? -7.791 2.409 -1.258 1.00 0.00 1115 HIS B CA 11
ATOM 16752 C C . HIS A 1 71 ? -7.239 1.482 -2.336 1.00 0.00 1115 HIS B C 11
ATOM 16753 O O . HIS A 1 71 ? -7.818 0.435 -2.622 1.00 0.00 1115 HIS B O 11
ATOM 16767 N N . ARG A 1 72 ? -6.115 1.871 -2.927 1.00 0.00 1116 ARG B N 11
ATOM 16768 C CA . ARG A 1 72 ? -5.494 1.063 -3.970 1.00 0.00 1116 ARG B CA 11
ATOM 16769 C C . ARG A 1 72 ? -4.987 -0.258 -3.407 1.00 0.00 1116 ARG B C 11
ATOM 16770 O O . ARG A 1 72 ? -5.154 -1.312 -4.021 1.00 0.00 1116 ARG B O 11
ATOM 16791 N N . ARG A 1 73 ? -4.378 -0.194 -2.229 1.00 0.00 1117 ARG B N 11
ATOM 16792 C CA . ARG A 1 73 ? -3.860 -1.388 -1.583 1.00 0.00 1117 ARG B CA 11
ATOM 16793 C C . ARG A 1 73 ? -4.994 -2.343 -1.225 1.00 0.00 1117 ARG B C 11
ATOM 16794 O O . ARG A 1 73 ? -4.885 -3.554 -1.429 1.00 0.00 1117 ARG B O 11
ATOM 16815 N N . LEU A 1 74 ? -6.087 -1.797 -0.703 1.00 0.00 1118 LEU B N 11
ATOM 16816 C CA . LEU A 1 74 ? -7.233 -2.622 -0.339 1.00 0.00 1118 LEU B CA 11
ATOM 16817 C C . LEU A 1 74 ? -7.834 -3.272 -1.581 1.00 0.00 1118 LEU B C 11
ATOM 16818 O O . LEU A 1 74 ? -8.238 -4.435 -1.552 1.00 0.00 1118 LEU B O 11
ATOM 16834 N N . LYS A 1 75 ? -7.889 -2.511 -2.672 1.00 0.00 1119 LYS B N 11
ATOM 16835 C CA . LYS A 1 75 ? -8.440 -3.017 -3.924 1.00 0.00 1119 LYS B CA 11
ATOM 16836 C C . LYS A 1 75 ? -7.635 -4.213 -4.421 1.00 0.00 1119 LYS B C 11
ATOM 16837 O O . LYS A 1 75 ? -8.199 -5.222 -4.847 1.00 0.00 1119 LYS B O 11
ATOM 16856 N N . VAL A 1 76 ? -6.312 -4.088 -4.370 1.00 0.00 1120 VAL B N 11
ATOM 16857 C CA . VAL A 1 76 ? -5.434 -5.158 -4.819 1.00 0.00 1120 VAL B CA 11
ATOM 16858 C C . VAL A 1 76 ? -5.650 -6.396 -3.969 1.00 0.00 1120 VAL B C 11
ATOM 16859 O O . VAL A 1 76 ? -5.702 -7.513 -4.480 1.00 0.00 1120 VAL B O 11
ATOM 16872 N N . TYR A 1 77 ? -5.775 -6.186 -2.667 1.00 0.00 1121 TYR B N 11
ATOM 16873 C CA . TYR A 1 77 ? -5.989 -7.290 -1.743 1.00 0.00 1121 TYR B CA 11
ATOM 16874 C C . TYR A 1 77 ? -7.260 -8.044 -2.100 1.00 0.00 1121 TYR B C 11
ATOM 16875 O O . TYR A 1 77 ? -7.269 -9.273 -2.167 1.00 0.00 1121 TYR B O 11
ATOM 16893 N N . HIS A 1 78 ? -8.332 -7.300 -2.328 1.00 0.00 1122 HIS B N 11
ATOM 16894 C CA . HIS A 1 78 ? -9.607 -7.910 -2.676 1.00 0.00 1122 HIS B CA 11
ATOM 16895 C C . HIS A 1 78 ? -9.474 -8.722 -3.961 1.00 0.00 1122 HIS B C 11
ATOM 16896 O O . HIS A 1 78 ? -9.934 -9.863 -4.038 1.00 0.00 1122 HIS B O 11
ATOM 16910 N N . ALA A 1 79 ? -8.843 -8.128 -4.971 1.00 0.00 1123 ALA B N 11
ATOM 16911 C CA . ALA A 1 79 ? -8.662 -8.814 -6.241 1.00 0.00 1123 ALA B CA 11
ATOM 16912 C C . ALA A 1 79 ? -7.827 -10.078 -6.055 1.00 0.00 1123 ALA B C 11
ATOM 16913 O O . ALA A 1 79 ? -8.145 -11.128 -6.607 1.00 0.00 1123 ALA B O 11
ATOM 16920 N N . TRP A 1 80 ? -6.767 -9.977 -5.260 1.00 0.00 1124 TRP B N 11
ATOM 16921 C CA . TRP A 1 80 ? -5.913 -11.111 -5.004 1.00 0.00 1124 TRP B CA 11
ATOM 16922 C C . TRP A 1 80 ? -6.710 -12.243 -4.368 1.00 0.00 1124 TRP B C 11
ATOM 16923 O O . TRP A 1 80 ? -6.602 -13.399 -4.778 1.00 0.00 1124 TRP B O 11
ATOM 16944 N N . LYS A 1 81 ? -7.519 -11.909 -3.372 1.00 0.00 1125 LYS B N 11
ATOM 16945 C CA . LYS A 1 81 ? -8.322 -12.921 -2.703 1.00 0.00 1125 LYS B CA 11
ATOM 16946 C C . LYS A 1 81 ? -9.196 -13.650 -3.697 1.00 0.00 1125 LYS B C 11
ATOM 16947 O O . LYS A 1 81 ? -9.277 -14.859 -3.681 1.00 0.00 1125 LYS B O 11
ATOM 16966 N N . SER A 1 82 ? -9.823 -12.911 -4.583 1.00 0.00 1126 SER B N 11
ATOM 16967 C CA . SER A 1 82 ? -10.682 -13.523 -5.587 1.00 0.00 1126 SER B CA 11
ATOM 16968 C C . SER A 1 82 ? -9.888 -14.488 -6.455 1.00 0.00 1126 SER B C 11
ATOM 16969 O O . SER A 1 82 ? -10.388 -15.546 -6.838 1.00 0.00 1126 SER B O 11
ATOM 16977 N N . LYS A 1 83 ? -8.654 -14.124 -6.769 1.00 0.00 1127 LYS B N 11
ATOM 16978 C CA . LYS A 1 83 ? -7.824 -14.982 -7.603 1.00 0.00 1127 LYS B CA 11
ATOM 16979 C C . LYS A 1 83 ? -7.641 -16.338 -6.937 1.00 0.00 1127 LYS B C 11
ATOM 16980 O O . LYS A 1 83 ? -7.698 -17.375 -7.596 1.00 0.00 1127 LYS B O 11
ATOM 16999 N N . ASN A 1 84 ? -7.424 -16.330 -5.625 1.00 0.00 1128 ASN B N 11
ATOM 17000 C CA . ASN A 1 84 ? -7.243 -17.591 -4.901 1.00 0.00 1128 ASN B CA 11
ATOM 17001 C C . ASN A 1 84 ? -8.507 -18.019 -4.149 1.00 0.00 1128 ASN B C 11
ATOM 17002 O O . ASN A 1 84 ? -8.476 -18.968 -3.366 1.00 0.00 1128 ASN B O 11
ATOM 17013 N N . LYS A 1 85 ? -9.621 -17.329 -4.392 1.00 0.00 1129 LYS B N 11
ATOM 17014 C CA . LYS A 1 85 ? -10.881 -17.674 -3.732 1.00 0.00 1129 LYS B CA 11
ATOM 17015 C C . LYS A 1 85 ? -11.993 -17.863 -4.751 1.00 0.00 1129 LYS B C 11
ATOM 17016 O O . LYS A 1 85 ? -12.555 -18.950 -4.881 1.00 0.00 1129 LYS B O 11
ATOM 17035 N N . LYS A 1 86 ? -12.301 -16.793 -5.466 1.00 0.00 1130 LYS B N 11
ATOM 17036 C CA . LYS A 1 86 ? -13.353 -16.838 -6.476 1.00 0.00 1130 LYS B CA 11
ATOM 17037 C C . LYS A 1 86 ? -12.920 -17.702 -7.651 1.00 0.00 1130 LYS B C 11
ATOM 17038 O O . LYS A 1 86 ? -11.828 -17.530 -8.193 1.00 0.00 1130 LYS B O 11
ATOM 17057 N N . ARG A 1 87 ? -13.780 -18.633 -8.041 1.00 0.00 1131 ARG B N 11
ATOM 17058 C CA . ARG A 1 87 ? -13.475 -19.523 -9.156 1.00 0.00 1131 ARG B CA 11
ATOM 17059 C C . ARG A 1 87 ? -14.663 -19.614 -10.107 1.00 0.00 1131 ARG B C 11
ATOM 17060 O O . ARG A 1 87 ? -15.045 -18.589 -10.647 1.00 0.00 1131 ARG B O 11
ATOM 17082 N N . ILE B 2 9 ? 4.163 -18.256 -0.829 1.00 0.00 46 ILE A N 11
ATOM 17083 C CA . ILE B 2 9 ? 3.032 -18.512 0.106 1.00 0.00 46 ILE A CA 11
ATOM 17084 C C . ILE B 2 9 ? 1.915 -17.509 -0.165 1.00 0.00 46 ILE A C 11
ATOM 17085 O O . ILE B 2 9 ? 2.168 -16.321 -0.376 1.00 0.00 46 ILE A O 11
ATOM 17101 N N . GLU B 2 10 ? 0.679 -17.993 -0.163 1.00 0.00 47 GLU A N 11
ATOM 17102 C CA . GLU B 2 10 ? -0.468 -17.130 -0.415 1.00 0.00 47 GLU A CA 11
ATOM 17103 C C . GLU B 2 10 ? -0.582 -16.056 0.659 1.00 0.00 47 GLU A C 11
ATOM 17104 O O . GLU B 2 10 ? -0.855 -14.892 0.363 1.00 0.00 47 GLU A O 11
ATOM 17116 N N . ASN B 2 11 ? -0.368 -16.450 1.905 1.00 0.00 48 ASN A N 11
ATOM 17117 C CA . ASN B 2 11 ? -0.450 -15.504 3.008 1.00 0.00 48 ASN A CA 11
ATOM 17118 C C . ASN B 2 11 ? 0.602 -14.418 2.851 1.00 0.00 48 ASN A C 11
ATOM 17119 O O . ASN B 2 11 ? 0.348 -13.246 3.121 1.00 0.00 48 ASN A O 11
ATOM 17130 N N . ASP B 2 12 ? 1.786 -14.818 2.411 1.00 0.00 49 ASP A N 11
ATOM 17131 C CA . ASP B 2 12 ? 2.870 -13.865 2.222 1.00 0.00 49 ASP A CA 11
ATOM 17132 C C . ASP B 2 12 ? 2.506 -12.846 1.149 1.00 0.00 49 ASP A C 11
ATOM 17133 O O . ASP B 2 12 ? 2.794 -11.657 1.287 1.00 0.00 49 ASP A O 11
ATOM 17142 N N . GLU B 2 13 ? 1.874 -13.319 0.079 1.00 0.00 50 GLU A N 11
ATOM 17143 C CA . GLU B 2 13 ? 1.480 -12.432 -1.009 1.00 0.00 50 GLU A CA 11
ATOM 17144 C C . GLU B 2 13 ? 0.481 -11.394 -0.516 1.00 0.00 50 GLU A C 11
ATOM 17145 O O . GLU B 2 13 ? 0.577 -10.212 -0.851 1.00 0.00 50 GLU A O 11
ATOM 17157 N N . ALA B 2 14 ? -0.477 -11.839 0.290 1.00 0.00 51 ALA A N 11
ATOM 17158 C CA . ALA B 2 14 ? -1.477 -10.929 0.827 1.00 0.00 51 ALA A CA 11
ATOM 17159 C C . ALA B 2 14 ? -0.820 -9.881 1.717 1.00 0.00 51 ALA A C 11
ATOM 17160 O O . ALA B 2 14 ? -1.194 -8.707 1.688 1.00 0.00 51 ALA A O 11
ATOM 17167 N N . PHE B 2 15 ? 0.168 -10.304 2.505 1.00 0.00 52 PHE A N 11
ATOM 17168 C CA . PHE B 2 15 ? 0.866 -9.376 3.388 1.00 0.00 52 PHE A CA 11
ATOM 17169 C C . PHE B 2 15 ? 1.553 -8.285 2.580 1.00 0.00 52 PHE A C 11
ATOM 17170 O O . PHE B 2 15 ? 1.491 -7.112 2.937 1.00 0.00 52 PHE A O 11
ATOM 17187 N N . ALA B 2 16 ? 2.201 -8.674 1.486 1.00 0.00 53 ALA A N 11
ATOM 17188 C CA . ALA B 2 16 ? 2.891 -7.704 0.640 1.00 0.00 53 ALA A CA 11
ATOM 17189 C C . ALA B 2 16 ? 1.904 -6.695 0.074 1.00 0.00 53 ALA A C 11
ATOM 17190 O O . ALA B 2 16 ? 2.191 -5.502 -0.003 1.00 0.00 53 ALA A O 11
ATOM 17197 N N . ILE B 2 17 ? 0.739 -7.180 -0.321 1.00 0.00 54 ILE A N 11
ATOM 17198 C CA . ILE B 2 17 ? -0.277 -6.307 -0.879 1.00 0.00 54 ILE A CA 11
ATOM 17199 C C . ILE B 2 17 ? -0.690 -5.246 0.140 1.00 0.00 54 ILE A C 11
ATOM 17200 O O . ILE B 2 17 ? -0.872 -4.079 -0.202 1.00 0.00 54 ILE A O 11
ATOM 17216 N N . LEU B 2 18 ? -0.851 -5.668 1.388 1.00 0.00 55 LEU A N 11
ATOM 17217 C CA . LEU B 2 18 ? -1.267 -4.754 2.450 1.00 0.00 55 LEU A CA 11
ATOM 17218 C C . LEU B 2 18 ? -0.080 -4.266 3.284 1.00 0.00 55 LEU A C 11
ATOM 17219 O O . LEU B 2 18 ? -0.257 -3.827 4.421 1.00 0.00 55 LEU A O 11
ATOM 17235 N N . ASP B 2 19 ? 1.124 -4.339 2.725 1.00 0.00 56 ASP A N 11
ATOM 17236 C CA . ASP B 2 19 ? 2.311 -3.884 3.448 1.00 0.00 56 ASP A CA 11
ATOM 17237 C C . ASP B 2 19 ? 3.307 -3.243 2.492 1.00 0.00 56 ASP A C 11
ATOM 17238 O O . ASP B 2 19 ? 3.631 -2.061 2.609 1.00 0.00 56 ASP A O 11
ATOM 17247 N N . GLY B 2 20 ? 3.781 -4.029 1.540 1.00 0.00 57 GLY A N 11
ATOM 17248 C CA . GLY B 2 20 ? 4.732 -3.524 0.558 1.00 0.00 57 GLY A CA 11
ATOM 17249 C C . GLY B 2 20 ? 4.015 -2.879 -0.627 1.00 0.00 57 GLY A C 11
ATOM 17250 O O . GLY B 2 20 ? 4.655 -2.307 -1.509 1.00 0.00 57 GLY A O 11
ATOM 17254 N N . GLY B 2 21 ? 2.687 -2.977 -0.650 1.00 0.00 58 GLY A N 11
ATOM 17255 C CA . GLY B 2 21 ? 1.914 -2.400 -1.739 1.00 0.00 58 GLY A CA 11
ATOM 17256 C C . GLY B 2 21 ? 2.151 -3.179 -3.028 1.00 0.00 58 GLY A C 11
ATOM 17257 O O . GLY B 2 21 ? 1.937 -2.660 -4.122 1.00 0.00 58 GLY A O 11
ATOM 17261 N N . ALA B 2 22 ? 2.609 -4.422 -2.892 1.00 0.00 59 ALA A N 11
ATOM 17262 C CA . ALA B 2 22 ? 2.891 -5.256 -4.057 1.00 0.00 59 ALA A CA 11
ATOM 17263 C C . ALA B 2 22 ? 1.595 -5.722 -4.722 1.00 0.00 59 ALA A C 11
ATOM 17264 O O . ALA B 2 22 ? 0.576 -5.882 -4.053 1.00 0.00 59 ALA A O 11
ATOM 17271 N N . PRO B 2 23 ? 1.609 -5.962 -6.011 1.00 0.00 60 PRO A N 11
ATOM 17272 C CA . PRO B 2 23 ? 0.408 -6.440 -6.740 1.00 0.00 60 PRO A CA 11
ATOM 17273 C C . PRO B 2 23 ? 0.250 -7.956 -6.639 1.00 0.00 60 PRO A C 11
ATOM 17274 O O . PRO B 2 23 ? 0.123 -8.648 -7.648 1.00 0.00 60 PRO A O 11
ATOM 17285 N N . GLY B 2 24 ? 0.256 -8.463 -5.410 1.00 0.00 61 GLY A N 11
ATOM 17286 C CA . GLY B 2 24 ? 0.112 -9.896 -5.181 1.00 0.00 61 GLY A CA 11
ATOM 17287 C C . GLY B 2 24 ? -1.088 -10.451 -5.941 1.00 0.00 61 GLY A C 11
ATOM 17288 O O . GLY B 2 24 ? -0.933 -11.476 -6.586 1.00 0.00 61 GLY A O 11
ATOM 17293 N N . ARG A 1 6 ? 4.673 -4.083 8.306 1.00 0.00 1050 ARG B N 12
ATOM 17294 C CA . ARG A 1 6 ? 4.547 -5.519 8.683 1.00 0.00 1050 ARG B CA 12
ATOM 17295 C C . ARG A 1 6 ? 3.638 -5.645 9.911 1.00 0.00 1050 ARG B C 12
ATOM 17296 O O . ARG A 1 6 ? 4.106 -5.847 11.028 1.00 0.00 1050 ARG B O 12
ATOM 17317 N N . PRO A 1 7 ? 2.354 -5.522 9.718 1.00 0.00 1051 PRO B N 12
ATOM 17318 C CA . PRO A 1 7 ? 1.363 -5.622 10.822 1.00 0.00 1051 PRO B CA 12
ATOM 17319 C C . PRO A 1 7 ? 1.260 -7.044 11.362 1.00 0.00 1051 PRO B C 12
ATOM 17320 O O . PRO A 1 7 ? 1.451 -8.017 10.631 1.00 0.00 1051 PRO B O 12
ATOM 17331 N N . LYS A 1 8 ? 0.954 -7.153 12.643 1.00 0.00 1052 LYS B N 12
ATOM 17332 C CA . LYS A 1 8 ? 0.815 -8.461 13.283 1.00 0.00 1052 LYS B CA 12
ATOM 17333 C C . LYS A 1 8 ? -0.603 -9.008 13.092 1.00 0.00 1052 LYS B C 12
ATOM 17334 O O . LYS A 1 8 ? -0.923 -10.095 13.577 1.00 0.00 1052 LYS B O 12
ATOM 17353 N N . MET A 1 9 ? -1.447 -8.252 12.392 1.00 0.00 1053 MET B N 12
ATOM 17354 C CA . MET A 1 9 ? -2.821 -8.674 12.159 1.00 0.00 1053 MET B CA 12
ATOM 17355 C C . MET A 1 9 ? -2.925 -9.420 10.834 1.00 0.00 1053 MET B C 12
ATOM 17356 O O . MET A 1 9 ? -2.063 -9.279 9.961 1.00 0.00 1053 MET B O 12
ATOM 17370 N N . THR A 1 10 ? -3.978 -10.213 10.691 1.00 0.00 1054 THR B N 12
ATOM 17371 C CA . THR A 1 10 ? -4.181 -10.982 9.471 1.00 0.00 1054 THR B CA 12
ATOM 17372 C C . THR A 1 10 ? -4.509 -10.055 8.303 1.00 0.00 1054 THR B C 12
ATOM 17373 O O . THR A 1 10 ? -4.900 -8.909 8.501 1.00 0.00 1054 THR B O 12
ATOM 17384 N N . PRO A 1 11 ? -4.348 -10.528 7.090 1.00 0.00 1055 PRO B N 12
ATOM 17385 C CA . PRO A 1 11 ? -4.631 -9.715 5.868 1.00 0.00 1055 PRO B CA 12
ATOM 17386 C C . PRO A 1 11 ? -6.035 -9.113 5.895 1.00 0.00 1055 PRO B C 12
ATOM 17387 O O . PRO A 1 11 ? -6.233 -7.956 5.522 1.00 0.00 1055 PRO B O 12
ATOM 17398 N N . GLU A 1 12 ? -7.002 -9.902 6.349 1.00 0.00 1056 GLU B N 12
ATOM 17399 C CA . GLU A 1 12 ? -8.380 -9.430 6.428 1.00 0.00 1056 GLU B CA 12
ATOM 17400 C C . GLU A 1 12 ? -8.505 -8.323 7.466 1.00 0.00 1056 GLU B C 12
ATOM 17401 O O . GLU A 1 12 ? -9.179 -7.322 7.241 1.00 0.00 1056 GLU B O 12
ATOM 17413 N N . GLN A 1 13 ? -7.837 -8.506 8.601 1.00 0.00 1057 GLN B N 12
ATOM 17414 C CA . GLN A 1 13 ? -7.879 -7.509 9.665 1.00 0.00 1057 GLN B CA 12
ATOM 17415 C C . GLN A 1 13 ? -7.229 -6.206 9.208 1.00 0.00 1057 GLN B C 12
ATOM 17416 O O . GLN A 1 13 ? -7.721 -5.118 9.511 1.00 0.00 1057 GLN B O 12
ATOM 17430 N N . MET A 1 14 ? -6.121 -6.320 8.475 1.00 0.00 1058 MET B N 12
ATOM 17431 C CA . MET A 1 14 ? -5.422 -5.144 7.990 1.00 0.00 1058 MET B CA 12
ATOM 17432 C C . MET A 1 14 ? -6.321 -4.356 7.047 1.00 0.00 1058 MET B C 12
ATOM 17433 O O . MET A 1 14 ? -6.363 -3.124 7.090 1.00 0.00 1058 MET B O 12
ATOM 17447 N N . ALA A 1 15 ? -7.044 -5.077 6.195 1.00 0.00 1059 ALA B N 12
ATOM 17448 C CA . ALA A 1 15 ? -7.941 -4.428 5.244 1.00 0.00 1059 ALA B CA 12
ATOM 17449 C C . ALA A 1 15 ? -9.053 -3.686 5.977 1.00 0.00 1059 ALA B C 12
ATOM 17450 O O . ALA A 1 15 ? -9.432 -2.576 5.596 1.00 0.00 1059 ALA B O 12
ATOM 17457 N N . LYS A 1 16 ? -9.575 -4.308 7.029 1.00 0.00 1060 LYS B N 12
ATOM 17458 C CA . LYS A 1 16 ? -10.645 -3.698 7.808 1.00 0.00 1060 LYS B CA 12
ATOM 17459 C C . LYS A 1 16 ? -10.172 -2.391 8.427 1.00 0.00 1060 LYS B C 12
ATOM 17460 O O . LYS A 1 16 ? -10.907 -1.403 8.444 1.00 0.00 1060 LYS B O 12
ATOM 17479 N N . GLU A 1 17 ? -8.942 -2.381 8.931 1.00 0.00 1061 GLU B N 12
ATOM 17480 C CA . GLU A 1 17 ? -8.401 -1.173 9.541 1.00 0.00 1061 GLU B CA 12
ATOM 17481 C C . GLU A 1 17 ? -8.296 -0.050 8.511 1.00 0.00 1061 GLU B C 12
ATOM 17482 O O . GLU A 1 17 ? -8.621 1.107 8.799 1.00 0.00 1061 GLU B O 12
ATOM 17494 N N . MET A 1 18 ? -7.848 -0.397 7.306 1.00 0.00 1062 MET B N 12
ATOM 17495 C CA . MET A 1 18 ? -7.709 0.600 6.249 1.00 0.00 1062 MET B CA 12
ATOM 17496 C C . MET A 1 18 ? -9.076 1.167 5.877 1.00 0.00 1062 MET B C 12
ATOM 17497 O O . MET A 1 18 ? -9.220 2.366 5.640 1.00 0.00 1062 MET B O 12
ATOM 17511 N N . SER A 1 19 ? -10.080 0.296 5.836 1.00 0.00 1063 SER B N 12
ATOM 17512 C CA . SER A 1 19 ? -11.434 0.721 5.501 1.00 0.00 1063 SER B CA 12
ATOM 17513 C C . SER A 1 19 ? -11.962 1.696 6.546 1.00 0.00 1063 SER B C 12
ATOM 17514 O O . SER A 1 19 ? -12.625 2.678 6.212 1.00 0.00 1063 SER B O 12
ATOM 17522 N N . GLU A 1 20 ? -11.666 1.420 7.810 1.00 0.00 1064 GLU B N 12
ATOM 17523 C CA . GLU A 1 20 ? -12.121 2.281 8.893 1.00 0.00 1064 GLU B CA 12
ATOM 17524 C C . GLU A 1 20 ? -11.551 3.687 8.732 1.00 0.00 1064 GLU B C 12
ATOM 17525 O O . GLU A 1 20 ? -12.261 4.679 8.917 1.00 0.00 1064 GLU B O 12
ATOM 17537 N N . PHE A 1 21 ? -10.274 3.767 8.376 1.00 0.00 1065 PHE B N 12
ATOM 17538 C CA . PHE A 1 21 ? -9.633 5.068 8.193 1.00 0.00 1065 PHE B CA 12
ATOM 17539 C C . PHE A 1 21 ? -10.253 5.806 7.010 1.00 0.00 1065 PHE B C 12
ATOM 17540 O O . PHE A 1 21 ? -10.482 7.017 7.061 1.00 0.00 1065 PHE B O 12
ATOM 17557 N N . LEU A 1 22 ? -10.526 5.067 5.944 1.00 0.00 1066 LEU B N 12
ATOM 17558 C CA . LEU A 1 22 ? -11.121 5.658 4.750 1.00 0.00 1066 LEU B CA 12
ATOM 17559 C C . LEU A 1 22 ? -12.520 6.187 5.051 1.00 0.00 1066 LEU B C 12
ATOM 17560 O O . LEU A 1 22 ? -12.906 7.258 4.583 1.00 0.00 1066 LEU B O 12
ATOM 17576 N N . SER A 1 23 ? -13.272 5.426 5.841 1.00 0.00 1067 SER B N 12
ATOM 17577 C CA . SER A 1 23 ? -14.626 5.825 6.206 1.00 0.00 1067 SER B CA 12
ATOM 17578 C C . SER A 1 23 ? -14.602 7.136 6.984 1.00 0.00 1067 SER B C 12
ATOM 17579 O O . SER A 1 23 ? -15.427 8.021 6.753 1.00 0.00 1067 SER B O 12
ATOM 17587 N N . ARG A 1 24 ? -13.649 7.253 7.906 1.00 0.00 1068 ARG B N 12
ATOM 17588 C CA . ARG A 1 24 ? -13.525 8.464 8.710 1.00 0.00 1068 ARG B CA 12
ATOM 17589 C C . ARG A 1 24 ? -13.239 9.669 7.824 1.00 0.00 1068 ARG B C 12
ATOM 17590 O O . ARG A 1 24 ? -13.769 10.759 8.050 1.00 0.00 1068 ARG B O 12
ATOM 17611 N N . GLY A 1 25 ? -12.401 9.468 6.814 1.00 0.00 1069 GLY B N 12
ATOM 17612 C CA . GLY A 1 25 ? -12.053 10.551 5.898 1.00 0.00 1069 GLY B CA 12
ATOM 17613 C C . GLY A 1 25 ? -13.186 10.812 4.909 1.00 0.00 1069 GLY B C 12
ATOM 17614 O O . GLY A 1 25 ? -14.222 10.146 4.947 1.00 0.00 1069 GLY B O 12
ATOM 17618 N N . PRO A 1 26 ? -13.007 11.767 4.039 1.00 0.00 1070 PRO B N 12
ATOM 17619 C CA . PRO A 1 26 ? -14.033 12.137 3.021 1.00 0.00 1070 PRO B CA 12
ATOM 17620 C C . PRO A 1 26 ? -14.408 10.958 2.126 1.00 0.00 1070 PRO B C 12
ATOM 17621 O O . PRO A 1 26 ? -13.548 10.168 1.733 1.00 0.00 1070 PRO B O 12
ATOM 17632 N N . ALA A 1 27 ? -15.691 10.853 1.807 1.00 0.00 1071 ALA B N 12
ATOM 17633 C CA . ALA A 1 27 ? -16.169 9.777 0.949 1.00 0.00 1071 ALA B CA 12
ATOM 17634 C C . ALA A 1 27 ? -16.150 10.201 -0.521 1.00 0.00 1071 ALA B C 12
ATOM 17635 O O . ALA A 1 27 ? -16.388 9.380 -1.404 1.00 0.00 1071 ALA B O 12
ATOM 17642 N N . VAL A 1 28 ? -15.870 11.479 -0.773 1.00 0.00 1072 VAL B N 12
ATOM 17643 C CA . VAL A 1 28 ? -15.823 11.986 -2.126 1.00 0.00 1072 VAL B CA 12
ATOM 17644 C C . VAL A 1 28 ? -14.525 12.748 -2.355 1.00 0.00 1072 VAL B C 12
ATOM 17645 O O . VAL A 1 28 ? -14.334 13.848 -1.835 1.00 0.00 1072 VAL B O 12
ATOM 17658 N N . LEU A 1 29 ? -13.640 12.160 -3.142 1.00 0.00 1073 LEU B N 12
ATOM 17659 C CA . LEU A 1 29 ? -12.360 12.789 -3.443 1.00 0.00 1073 LEU B CA 12
ATOM 17660 C C . LEU A 1 29 ? -12.577 14.096 -4.197 1.00 0.00 1073 LEU B C 12
ATOM 17661 O O . LEU A 1 29 ? -11.866 15.075 -3.973 1.00 0.00 1073 LEU B O 12
ATOM 17677 N N . ALA A 1 30 ? -13.556 14.101 -5.092 1.00 0.00 1074 ALA B N 12
ATOM 17678 C CA . ALA A 1 30 ? -13.860 15.294 -5.876 1.00 0.00 1074 ALA B CA 12
ATOM 17679 C C . ALA A 1 30 ? -12.704 15.633 -6.812 1.00 0.00 1074 ALA B C 12
ATOM 17680 O O . ALA A 1 30 ? -12.410 16.804 -7.056 1.00 0.00 1074 ALA B O 12
ATOM 17687 N N . THR A 1 31 ? -12.055 14.601 -7.337 1.00 0.00 1075 THR B N 12
ATOM 17688 C CA . THR A 1 31 ? -10.934 14.794 -8.250 1.00 0.00 1075 THR B CA 12
ATOM 17689 C C . THR A 1 31 ? -10.786 13.599 -9.181 1.00 0.00 1075 THR B C 12
ATOM 17690 O O . THR A 1 31 ? -11.495 12.601 -9.049 1.00 0.00 1075 THR B O 12
ATOM 17701 N N . LYS A 1 32 ? -9.856 13.707 -10.118 1.00 0.00 1076 LYS B N 12
ATOM 17702 C CA . LYS A 1 32 ? -9.617 12.624 -11.071 1.00 0.00 1076 LYS B CA 12
ATOM 17703 C C . LYS A 1 32 ? -9.146 11.366 -10.349 1.00 0.00 1076 LYS B C 12
ATOM 17704 O O . LYS A 1 32 ? -9.545 10.255 -10.693 1.00 0.00 1076 LYS B O 12
ATOM 17723 N N . ALA A 1 33 ? -8.295 11.554 -9.348 1.00 0.00 1077 ALA B N 12
ATOM 17724 C CA . ALA A 1 33 ? -7.772 10.429 -8.580 1.00 0.00 1077 ALA B CA 12
ATOM 17725 C C . ALA A 1 33 ? -7.221 9.355 -9.512 1.00 0.00 1077 ALA B C 12
ATOM 17726 O O . ALA A 1 33 ? -7.196 8.173 -9.167 1.00 0.00 1077 ALA B O 12
ATOM 17733 N N . ALA A 1 34 ? -6.781 9.772 -10.697 1.00 0.00 1078 ALA B N 12
ATOM 17734 C CA . ALA A 1 34 ? -6.237 8.833 -11.670 1.00 0.00 1078 ALA B CA 12
ATOM 17735 C C . ALA A 1 34 ? -5.002 8.137 -11.109 1.00 0.00 1078 ALA B C 12
ATOM 17736 O O . ALA A 1 34 ? -4.828 6.929 -11.280 1.00 0.00 1078 ALA B O 12
ATOM 17743 N N . ALA A 1 35 ? -4.151 8.902 -10.435 1.00 0.00 1079 ALA B N 12
ATOM 17744 C CA . ALA A 1 35 ? -2.939 8.345 -9.849 1.00 0.00 1079 ALA B CA 12
ATOM 17745 C C . ALA A 1 35 ? -2.324 9.328 -8.857 1.00 0.00 1079 ALA B C 12
ATOM 17746 O O . ALA A 1 35 ? -1.925 10.432 -9.230 1.00 0.00 1079 ALA B O 12
ATOM 17753 N N . GLY A 1 36 ? -2.247 8.917 -7.597 1.00 0.00 1080 GLY B N 12
ATOM 17754 C CA . GLY A 1 36 ? -1.670 9.767 -6.562 1.00 0.00 1080 GLY B CA 12
ATOM 17755 C C . GLY A 1 36 ? -0.327 9.215 -6.089 1.00 0.00 1080 GLY B C 12
ATOM 17756 O O . GLY A 1 36 ? 0.458 9.929 -5.467 1.00 0.00 1080 GLY B O 12
ATOM 17760 N N . THR A 1 37 ? -0.067 7.947 -6.388 1.00 0.00 1081 THR B N 12
ATOM 17761 C CA . THR A 1 37 ? 1.183 7.321 -5.989 1.00 0.00 1081 THR B CA 12
ATOM 17762 C C . THR A 1 37 ? 2.342 7.857 -6.822 1.00 0.00 1081 THR B C 12
ATOM 17763 O O . THR A 1 37 ? 3.503 7.753 -6.424 1.00 0.00 1081 THR B O 12
ATOM 17774 N N . LYS A 1 38 ? 2.024 8.421 -7.985 1.00 0.00 1082 LYS B N 12
ATOM 17775 C CA . LYS A 1 38 ? 3.053 8.959 -8.865 1.00 0.00 1082 LYS B CA 12
ATOM 17776 C C . LYS A 1 38 ? 3.745 10.154 -8.222 1.00 0.00 1082 LYS B C 12
ATOM 17777 O O . LYS A 1 38 ? 4.963 10.304 -8.323 1.00 0.00 1082 LYS B O 12
ATOM 17796 N N . LYS A 1 39 ? 2.962 11.007 -7.566 1.00 0.00 1083 LYS B N 12
ATOM 17797 C CA . LYS A 1 39 ? 3.515 12.189 -6.919 1.00 0.00 1083 LYS B CA 12
ATOM 17798 C C . LYS A 1 39 ? 3.914 11.869 -5.481 1.00 0.00 1083 LYS B C 12
ATOM 17799 O O . LYS A 1 39 ? 4.872 12.437 -4.954 1.00 0.00 1083 LYS B O 12
ATOM 17818 N N . TYR A 1 40 ? 3.172 10.963 -4.853 1.00 0.00 1084 TYR B N 12
ATOM 17819 C CA . TYR A 1 40 ? 3.461 10.588 -3.472 1.00 0.00 1084 TYR B CA 12
ATOM 17820 C C . TYR A 1 40 ? 3.967 9.152 -3.402 1.00 0.00 1084 TYR B C 12
ATOM 17821 O O . TYR A 1 40 ? 3.351 8.234 -3.946 1.00 0.00 1084 TYR B O 12
ATOM 17839 N N . ASP A 1 41 ? 5.089 8.958 -2.720 1.00 0.00 1085 ASP B N 12
ATOM 17840 C CA . ASP A 1 41 ? 5.665 7.620 -2.584 1.00 0.00 1085 ASP B CA 12
ATOM 17841 C C . ASP A 1 41 ? 5.134 6.951 -1.321 1.00 0.00 1085 ASP B C 12
ATOM 17842 O O . ASP A 1 41 ? 5.638 7.186 -0.224 1.00 0.00 1085 ASP B O 12
ATOM 17851 N N . LEU A 1 42 ? 4.107 6.124 -1.480 1.00 0.00 1086 LEU B N 12
ATOM 17852 C CA . LEU A 1 42 ? 3.508 5.431 -0.345 1.00 0.00 1086 LEU B CA 12
ATOM 17853 C C . LEU A 1 42 ? 3.431 3.926 -0.608 1.00 0.00 1086 LEU B C 12
ATOM 17854 O O . LEU A 1 42 ? 3.333 3.127 0.321 1.00 0.00 1086 LEU B O 12
ATOM 17870 N N . SER A 1 43 ? 3.479 3.549 -1.876 1.00 0.00 1087 SER B N 12
ATOM 17871 C CA . SER A 1 43 ? 3.419 2.143 -2.252 1.00 0.00 1087 SER B CA 12
ATOM 17872 C C . SER A 1 43 ? 4.570 1.377 -1.611 1.00 0.00 1087 SER B C 12
ATOM 17873 O O . SER A 1 43 ? 4.464 0.182 -1.334 1.00 0.00 1087 SER B O 12
ATOM 17881 N N . LYS A 1 44 ? 5.673 2.066 -1.401 1.00 0.00 1088 LYS B N 12
ATOM 17882 C CA . LYS A 1 44 ? 6.851 1.441 -0.793 1.00 0.00 1088 LYS B CA 12
ATOM 17883 C C . LYS A 1 44 ? 6.850 1.613 0.723 1.00 0.00 1088 LYS B C 12
ATOM 17884 O O . LYS A 1 44 ? 7.800 1.223 1.406 1.00 0.00 1088 LYS B O 12
ATOM 17903 N N . TRP A 1 45 ? 5.785 2.204 1.241 1.00 0.00 1089 TRP B N 12
ATOM 17904 C CA . TRP A 1 45 ? 5.669 2.433 2.678 1.00 0.00 1089 TRP B CA 12
ATOM 17905 C C . TRP A 1 45 ? 4.875 1.321 3.345 1.00 0.00 1089 TRP B C 12
ATOM 17906 O O . TRP A 1 45 ? 3.801 0.937 2.883 1.00 0.00 1089 TRP B O 12
ATOM 17927 N N . LYS A 1 46 ? 5.405 0.813 4.440 1.00 0.00 1090 LYS B N 12
ATOM 17928 C CA . LYS A 1 46 ? 4.735 -0.261 5.177 1.00 0.00 1090 LYS B CA 12
ATOM 17929 C C . LYS A 1 46 ? 3.421 0.235 5.769 1.00 0.00 1090 LYS B C 12
ATOM 17930 O O . LYS A 1 46 ? 3.206 1.436 5.910 1.00 0.00 1090 LYS B O 12
ATOM 17949 N N . TYR A 1 47 ? 2.542 -0.703 6.117 1.00 0.00 1091 TYR B N 12
ATOM 17950 C CA . TYR A 1 47 ? 1.255 -0.352 6.693 1.00 0.00 1091 TYR B CA 12
ATOM 17951 C C . TYR A 1 47 ? 1.467 0.484 7.948 1.00 0.00 1091 TYR B C 12
ATOM 17952 O O . TYR A 1 47 ? 0.817 1.515 8.138 1.00 0.00 1091 TYR B O 12
ATOM 17970 N N . ALA A 1 48 ? 2.384 0.039 8.800 1.00 0.00 1092 ALA B N 12
ATOM 17971 C CA . ALA A 1 48 ? 2.673 0.767 10.034 1.00 0.00 1092 ALA B CA 12
ATOM 17972 C C . ALA A 1 48 ? 3.237 2.153 9.719 1.00 0.00 1092 ALA B C 12
ATOM 17973 O O . ALA A 1 48 ? 2.907 3.136 10.382 1.00 0.00 1092 ALA B O 12
ATOM 17980 N N . GLU A 1 49 ? 4.091 2.214 8.704 1.00 0.00 1093 GLU B N 12
ATOM 17981 C CA . GLU A 1 49 ? 4.705 3.475 8.302 1.00 0.00 1093 GLU B CA 12
ATOM 17982 C C . GLU A 1 49 ? 3.643 4.464 7.834 1.00 0.00 1093 GLU B C 12
ATOM 17983 O O . GLU A 1 49 ? 3.674 5.637 8.199 1.00 0.00 1093 GLU B O 12
ATOM 17995 N N . LEU A 1 50 ? 2.688 3.979 7.040 1.00 0.00 1094 LEU B N 12
ATOM 17996 C CA . LEU A 1 50 ? 1.616 4.831 6.551 1.00 0.00 1094 LEU B CA 12
ATOM 17997 C C . LEU A 1 50 ? 0.788 5.353 7.712 1.00 0.00 1094 LEU B C 12
ATOM 17998 O O . LEU A 1 50 ? 0.384 6.514 7.722 1.00 0.00 1094 LEU B O 12
ATOM 18014 N N . ARG A 1 51 ? 0.551 4.493 8.701 1.00 0.00 1095 ARG B N 12
ATOM 18015 C CA . ARG A 1 51 ? -0.216 4.894 9.868 1.00 0.00 1095 ARG B CA 12
ATOM 18016 C C . ARG A 1 51 ? 0.465 6.053 10.581 1.00 0.00 1095 ARG B C 12
ATOM 18017 O O . ARG A 1 51 ? -0.163 7.064 10.891 1.00 0.00 1095 ARG B O 12
ATOM 18038 N N . ASP A 1 52 ? 1.760 5.904 10.819 1.00 0.00 1096 ASP B N 12
ATOM 18039 C CA . ASP A 1 52 ? 2.527 6.951 11.477 1.00 0.00 1096 ASP B CA 12
ATOM 18040 C C . ASP A 1 52 ? 2.561 8.202 10.610 1.00 0.00 1096 ASP B C 12
ATOM 18041 O O . ASP A 1 52 ? 2.484 9.318 11.129 1.00 0.00 1096 ASP B O 12
ATOM 18050 N N . THR A 1 53 ? 2.678 8.014 9.293 1.00 0.00 1097 THR B N 12
ATOM 18051 C CA . THR A 1 53 ? 2.720 9.142 8.381 1.00 0.00 1097 THR B CA 12
ATOM 18052 C C . THR A 1 53 ? 1.424 9.948 8.464 1.00 0.00 1097 THR B C 12
ATOM 18053 O O . THR A 1 53 ? 1.455 11.175 8.532 1.00 0.00 1097 THR B O 12
ATOM 18064 N N . ILE A 1 54 ? 0.294 9.257 8.446 1.00 0.00 1098 ILE B N 12
ATOM 18065 C CA . ILE A 1 54 ? -0.998 9.934 8.514 1.00 0.00 1098 ILE B CA 12
ATOM 18066 C C . ILE A 1 54 ? -1.158 10.676 9.838 1.00 0.00 1098 ILE B C 12
ATOM 18067 O O . ILE A 1 54 ? -1.537 11.850 9.863 1.00 0.00 1098 ILE B O 12
ATOM 18083 N N . ASN A 1 55 ? -0.870 9.986 10.935 1.00 0.00 1099 ASN B N 12
ATOM 18084 C CA . ASN A 1 55 ? -0.989 10.587 12.262 1.00 0.00 1099 ASN B CA 12
ATOM 18085 C C . ASN A 1 55 ? -0.031 11.764 12.419 1.00 0.00 1099 ASN B C 12
ATOM 18086 O O . ASN A 1 55 ? -0.364 12.777 13.040 1.00 0.00 1099 ASN B O 12
ATOM 18097 N N . THR A 1 56 ? 1.168 11.624 11.863 1.00 0.00 1100 THR B N 12
ATOM 18098 C CA . THR A 1 56 ? 2.170 12.680 11.952 1.00 0.00 1100 THR B CA 12
ATOM 18099 C C . THR A 1 56 ? 2.046 13.653 10.781 1.00 0.00 1100 THR B C 12
ATOM 18100 O O . THR A 1 56 ? 2.797 14.627 10.695 1.00 0.00 1100 THR B O 12
ATOM 18111 N N . SER A 1 57 ? 1.106 13.386 9.871 1.00 0.00 1101 SER B N 12
ATOM 18112 C CA . SER A 1 57 ? 0.914 14.244 8.719 1.00 0.00 1101 SER B CA 12
ATOM 18113 C C . SER A 1 57 ? 0.508 15.646 9.156 1.00 0.00 1101 SER B C 12
ATOM 18114 O O . SER A 1 57 ? -0.304 15.814 10.065 1.00 0.00 1101 SER B O 12
ATOM 18122 N N . CYS A 1 58 ? 1.083 16.645 8.502 1.00 0.00 1102 CYS B N 12
ATOM 18123 C CA . CYS A 1 58 ? 0.776 18.034 8.823 1.00 0.00 1102 CYS B CA 12
ATOM 18124 C C . CYS A 1 58 ? 0.211 18.758 7.602 1.00 0.00 1102 CYS B C 12
ATOM 18125 O O . CYS A 1 58 ? 0.205 19.987 7.550 1.00 0.00 1102 CYS B O 12
ATOM 18133 N N . ASP A 1 59 ? -0.261 17.990 6.624 1.00 0.00 1103 ASP B N 12
ATOM 18134 C CA . ASP A 1 59 ? -0.823 18.573 5.413 1.00 0.00 1103 ASP B CA 12
ATOM 18135 C C . ASP A 1 59 ? -1.929 17.683 4.855 1.00 0.00 1103 ASP B C 12
ATOM 18136 O O . ASP A 1 59 ? -1.894 16.461 5.008 1.00 0.00 1103 ASP B O 12
ATOM 18145 N N . ILE A 1 60 ? -2.909 18.301 4.206 1.00 0.00 1104 ILE B N 12
ATOM 18146 C CA . ILE A 1 60 ? -4.016 17.555 3.631 1.00 0.00 1104 ILE B CA 12
ATOM 18147 C C . ILE A 1 60 ? -3.553 16.751 2.420 1.00 0.00 1104 ILE B C 12
ATOM 18148 O O . ILE A 1 60 ? -4.129 15.714 2.097 1.00 0.00 1104 ILE B O 12
ATOM 18164 N N . GLU A 1 61 ? -2.509 17.237 1.753 1.00 0.00 1105 GLU B N 12
ATOM 18165 C CA . GLU A 1 61 ? -1.986 16.557 0.579 1.00 0.00 1105 GLU B CA 12
ATOM 18166 C C . GLU A 1 61 ? -1.457 15.178 0.948 1.00 0.00 1105 GLU B C 12
ATOM 18167 O O . GLU A 1 61 ? -1.767 14.184 0.294 1.00 0.00 1105 GLU B O 12
ATOM 18179 N N . LEU A 1 62 ? -0.673 15.119 2.020 1.00 0.00 1106 LEU B N 12
ATOM 18180 C CA . LEU A 1 62 ? -0.123 13.854 2.471 1.00 0.00 1106 LEU B CA 12
ATOM 18181 C C . LEU A 1 62 ? -1.242 12.939 2.963 1.00 0.00 1106 LEU B C 12
ATOM 18182 O O . LEU A 1 62 ? -1.234 11.737 2.709 1.00 0.00 1106 LEU B O 12
ATOM 18198 N N . LEU A 1 63 ? -2.205 13.521 3.680 1.00 0.00 1107 LEU B N 12
ATOM 18199 C CA . LEU A 1 63 ? -3.318 12.744 4.213 1.00 0.00 1107 LEU B CA 12
ATOM 18200 C C . LEU A 1 63 ? -4.102 12.102 3.070 1.00 0.00 1107 LEU B C 12
ATOM 18201 O O . LEU A 1 63 ? -4.456 10.925 3.128 1.00 0.00 1107 LEU B O 12
ATOM 18217 N N . ALA A 1 64 ? -4.341 12.882 2.023 1.00 0.00 1108 ALA B N 12
ATOM 18218 C CA . ALA A 1 64 ? -5.055 12.386 0.860 1.00 0.00 1108 ALA B CA 12
ATOM 18219 C C . ALA A 1 64 ? -4.239 11.295 0.170 1.00 0.00 1108 ALA B C 12
ATOM 18220 O O . ALA A 1 64 ? -4.792 10.337 -0.364 1.00 0.00 1108 ALA B O 12
ATOM 18227 N N . ALA A 1 65 ? -2.915 11.462 0.169 1.00 0.00 1109 ALA B N 12
ATOM 18228 C CA . ALA A 1 65 ? -2.038 10.499 -0.473 1.00 0.00 1109 ALA B CA 12
ATOM 18229 C C . ALA A 1 65 ? -2.136 9.141 0.205 1.00 0.00 1109 ALA B C 12
ATOM 18230 O O . ALA A 1 65 ? -2.220 8.106 -0.454 1.00 0.00 1109 ALA B O 12
ATOM 18237 N N . CYS A 1 66 ? -2.134 9.154 1.537 1.00 0.00 1110 CYS B N 12
ATOM 18238 C CA . CYS A 1 66 ? -2.225 7.918 2.300 1.00 0.00 1110 CYS B CA 12
ATOM 18239 C C . CYS A 1 66 ? -3.583 7.265 2.075 1.00 0.00 1110 CYS B C 12
ATOM 18240 O O . CYS A 1 66 ? -3.684 6.049 1.937 1.00 0.00 1110 CYS B O 12
ATOM 18248 N N . ARG A 1 67 ? -4.630 8.092 2.028 1.00 0.00 1111 ARG B N 12
ATOM 18249 C CA . ARG A 1 67 ? -5.973 7.586 1.811 1.00 0.00 1111 ARG B CA 12
ATOM 18250 C C . ARG A 1 67 ? -6.059 6.891 0.456 1.00 0.00 1111 ARG B C 12
ATOM 18251 O O . ARG A 1 67 ? -6.657 5.823 0.330 1.00 0.00 1111 ARG B O 12
ATOM 18272 N N . GLU A 1 68 ? -5.438 7.503 -0.550 1.00 0.00 1112 GLU B N 12
ATOM 18273 C CA . GLU A 1 68 ? -5.435 6.929 -1.887 1.00 0.00 1112 GLU B CA 12
ATOM 18274 C C . GLU A 1 68 ? -4.635 5.631 -1.900 1.00 0.00 1112 GLU B C 12
ATOM 18275 O O . GLU A 1 68 ? -5.032 4.657 -2.542 1.00 0.00 1112 GLU B O 12
ATOM 18287 N N . GLU A 1 69 ? -3.506 5.622 -1.183 1.00 0.00 1113 GLU B N 12
ATOM 18288 C CA . GLU A 1 69 ? -2.668 4.434 -1.124 1.00 0.00 1113 GLU B CA 12
ATOM 18289 C C . GLU A 1 69 ? -3.436 3.279 -0.496 1.00 0.00 1113 GLU B C 12
ATOM 18290 O O . GLU A 1 69 ? -3.337 2.138 -0.946 1.00 0.00 1113 GLU B O 12
ATOM 18302 N N . PHE A 1 70 ? -4.193 3.583 0.546 1.00 0.00 1114 PHE B N 12
ATOM 18303 C CA . PHE A 1 70 ? -4.970 2.562 1.233 1.00 0.00 1114 PHE B CA 12
ATOM 18304 C C . PHE A 1 70 ? -6.029 1.979 0.305 1.00 0.00 1114 PHE B C 12
ATOM 18305 O O . PHE A 1 70 ? -6.206 0.769 0.251 1.00 0.00 1114 PHE B O 12
ATOM 18322 N N . HIS A 1 71 ? -6.724 2.844 -0.425 1.00 0.00 1115 HIS B N 12
ATOM 18323 C CA . HIS A 1 71 ? -7.755 2.393 -1.342 1.00 0.00 1115 HIS B CA 12
ATOM 18324 C C . HIS A 1 71 ? -7.160 1.488 -2.417 1.00 0.00 1115 HIS B C 12
ATOM 18325 O O . HIS A 1 71 ? -7.696 0.419 -2.705 1.00 0.00 1115 HIS B O 12
ATOM 18339 N N . ARG A 1 72 ? -6.055 1.927 -3.012 1.00 0.00 1116 ARG B N 12
ATOM 18340 C CA . ARG A 1 72 ? -5.410 1.145 -4.062 1.00 0.00 1116 ARG B CA 12
ATOM 18341 C C . ARG A 1 72 ? -4.928 -0.193 -3.518 1.00 0.00 1116 ARG B C 12
ATOM 18342 O O . ARG A 1 72 ? -5.103 -1.232 -4.156 1.00 0.00 1116 ARG B O 12
ATOM 18363 N N . ARG A 1 73 ? -4.335 -0.161 -2.330 1.00 0.00 1117 ARG B N 12
ATOM 18364 C CA . ARG A 1 73 ? -3.849 -1.383 -1.705 1.00 0.00 1117 ARG B CA 12
ATOM 18365 C C . ARG A 1 73 ? -5.002 -2.324 -1.392 1.00 0.00 1117 ARG B C 12
ATOM 18366 O O . ARG A 1 73 ? -4.905 -3.534 -1.596 1.00 0.00 1117 ARG B O 12
ATOM 18387 N N . LEU A 1 74 ? -6.101 -1.761 -0.900 1.00 0.00 1118 LEU B N 12
ATOM 18388 C CA . LEU A 1 74 ? -7.274 -2.562 -0.573 1.00 0.00 1118 LEU B CA 12
ATOM 18389 C C . LEU A 1 74 ? -7.853 -3.208 -1.823 1.00 0.00 1118 LEU B C 12
ATOM 18390 O O . LEU A 1 74 ? -8.271 -4.365 -1.798 1.00 0.00 1118 LEU B O 12
ATOM 18406 N N . LYS A 1 75 ? -7.876 -2.454 -2.917 1.00 0.00 1119 LYS B N 12
ATOM 18407 C CA . LYS A 1 75 ? -8.408 -2.969 -4.172 1.00 0.00 1119 LYS B CA 12
ATOM 18408 C C . LYS A 1 75 ? -7.598 -4.175 -4.643 1.00 0.00 1119 LYS B C 12
ATOM 18409 O O . LYS A 1 75 ? -8.158 -5.197 -5.039 1.00 0.00 1119 LYS B O 12
ATOM 18428 N N . VAL A 1 76 ? -6.274 -4.048 -4.593 1.00 0.00 1120 VAL B N 12
ATOM 18429 C CA . VAL A 1 76 ? -5.398 -5.129 -5.018 1.00 0.00 1120 VAL B CA 12
ATOM 18430 C C . VAL A 1 76 ? -5.620 -6.355 -4.144 1.00 0.00 1120 VAL B C 12
ATOM 18431 O O . VAL A 1 76 ? -5.634 -7.486 -4.629 1.00 0.00 1120 VAL B O 12
ATOM 18444 N N . TYR A 1 77 ? -5.795 -6.122 -2.850 1.00 0.00 1121 TYR B N 12
ATOM 18445 C CA . TYR A 1 77 ? -6.017 -7.215 -1.910 1.00 0.00 1121 TYR B CA 12
ATOM 18446 C C . TYR A 1 77 ? -7.260 -8.003 -2.301 1.00 0.00 1121 TYR B C 12
ATOM 18447 O O . TYR A 1 77 ? -7.241 -9.233 -2.346 1.00 0.00 1121 TYR B O 12
ATOM 18465 N N . HIS A 1 78 ? -8.340 -7.286 -2.589 1.00 0.00 1122 HIS B N 12
ATOM 18466 C CA . HIS A 1 78 ? -9.586 -7.932 -2.981 1.00 0.00 1122 HIS B CA 12
ATOM 18467 C C . HIS A 1 78 ? -9.382 -8.731 -4.263 1.00 0.00 1122 HIS B C 12
ATOM 18468 O O . HIS A 1 78 ? -9.860 -9.860 -4.383 1.00 0.00 1122 HIS B O 12
ATOM 18482 N N . ALA A 1 79 ? -8.658 -8.148 -5.213 1.00 0.00 1123 ALA B N 12
ATOM 18483 C CA . ALA A 1 79 ? -8.390 -8.831 -6.472 1.00 0.00 1123 ALA B CA 12
ATOM 18484 C C . ALA A 1 79 ? -7.587 -10.113 -6.222 1.00 0.00 1123 ALA B C 12
ATOM 18485 O O . ALA A 1 79 ? -7.880 -11.155 -6.806 1.00 0.00 1123 ALA B O 12
ATOM 18492 N N . TRP A 1 80 ? -6.581 -10.029 -5.344 1.00 0.00 1124 TRP B N 12
ATOM 18493 C CA . TRP A 1 80 ? -5.758 -11.176 -5.027 1.00 0.00 1124 TRP B CA 12
ATOM 18494 C C . TRP A 1 80 ? -6.611 -12.278 -4.419 1.00 0.00 1124 TRP B C 12
ATOM 18495 O O . TRP A 1 80 ? -6.494 -13.443 -4.792 1.00 0.00 1124 TRP B O 12
ATOM 18516 N N . LYS A 1 81 ? -7.472 -11.896 -3.482 1.00 0.00 1125 LYS B N 12
ATOM 18517 C CA . LYS A 1 81 ? -8.354 -12.855 -2.828 1.00 0.00 1125 LYS B CA 12
ATOM 18518 C C . LYS A 1 81 ? -9.294 -13.488 -3.830 1.00 0.00 1125 LYS B C 12
ATOM 18519 O O . LYS A 1 81 ? -9.589 -14.673 -3.746 1.00 0.00 1125 LYS B O 12
ATOM 18538 N N . SER A 1 82 ? -9.759 -12.691 -4.768 1.00 0.00 1126 SER B N 12
ATOM 18539 C CA . SER A 1 82 ? -10.667 -13.182 -5.799 1.00 0.00 1126 SER B CA 12
ATOM 18540 C C . SER A 1 82 ? -9.978 -14.248 -6.645 1.00 0.00 1126 SER B C 12
ATOM 18541 O O . SER A 1 82 ? -10.596 -15.238 -7.023 1.00 0.00 1126 SER B O 12
ATOM 18549 N N . LYS A 1 83 ? -8.705 -14.029 -6.951 1.00 0.00 1127 LYS B N 12
ATOM 18550 C CA . LYS A 1 83 ? -7.957 -14.986 -7.760 1.00 0.00 1127 LYS B CA 12
ATOM 18551 C C . LYS A 1 83 ? -7.767 -16.307 -7.016 1.00 0.00 1127 LYS B C 12
ATOM 18552 O O . LYS A 1 83 ? -7.987 -17.385 -7.573 1.00 0.00 1127 LYS B O 12
ATOM 18571 N N . ASN A 1 84 ? -7.348 -16.220 -5.757 1.00 0.00 1128 ASN B N 12
ATOM 18572 C CA . ASN A 1 84 ? -7.128 -17.421 -4.952 1.00 0.00 1128 ASN B CA 12
ATOM 18573 C C . ASN A 1 84 ? -8.447 -18.101 -4.600 1.00 0.00 1128 ASN B C 12
ATOM 18574 O O . ASN A 1 84 ? -8.553 -19.330 -4.608 1.00 0.00 1128 ASN B O 12
ATOM 18585 N N . LYS A 1 85 ? -9.454 -17.296 -4.290 1.00 0.00 1129 LYS B N 12
ATOM 18586 C CA . LYS A 1 85 ? -10.768 -17.822 -3.930 1.00 0.00 1129 LYS B CA 12
ATOM 18587 C C . LYS A 1 85 ? -11.461 -18.397 -5.152 1.00 0.00 1129 LYS B C 12
ATOM 18588 O O . LYS A 1 85 ? -12.101 -19.445 -5.091 1.00 0.00 1129 LYS B O 12
ATOM 18607 N N . LYS A 1 86 ? -11.321 -17.692 -6.264 1.00 0.00 1130 LYS B N 12
ATOM 18608 C CA . LYS A 1 86 ? -11.938 -18.135 -7.519 1.00 0.00 1130 LYS B CA 12
ATOM 18609 C C . LYS A 1 86 ? -10.934 -18.089 -8.668 1.00 0.00 1130 LYS B C 12
ATOM 18610 O O . LYS A 1 86 ? -10.178 -17.129 -8.809 1.00 0.00 1130 LYS B O 12
ATOM 18629 N N . ARG A 1 87 ? -10.941 -19.130 -9.496 1.00 0.00 1131 ARG B N 12
ATOM 18630 C CA . ARG A 1 87 ? -10.028 -19.195 -10.634 1.00 0.00 1131 ARG B CA 12
ATOM 18631 C C . ARG A 1 87 ? -10.792 -19.492 -11.920 1.00 0.00 1131 ARG B C 12
ATOM 18632 O O . ARG A 1 87 ? -10.478 -18.880 -12.927 1.00 0.00 1131 ARG B O 12
ATOM 18654 N N . ILE B 2 9 ? 3.072 -18.693 2.060 1.00 0.00 46 ILE A N 12
ATOM 18655 C CA . ILE B 2 9 ? 3.127 -18.392 0.601 1.00 0.00 46 ILE A CA 12
ATOM 18656 C C . ILE B 2 9 ? 1.988 -17.442 0.241 1.00 0.00 46 ILE A C 12
ATOM 18657 O O . ILE B 2 9 ? 2.209 -16.259 -0.023 1.00 0.00 46 ILE A O 12
ATOM 18673 N N . GLU B 2 10 ? 0.770 -17.966 0.229 1.00 0.00 47 GLU A N 12
ATOM 18674 C CA . GLU B 2 10 ? -0.392 -17.150 -0.100 1.00 0.00 47 GLU A CA 12
ATOM 18675 C C . GLU B 2 10 ? -0.575 -16.028 0.918 1.00 0.00 47 GLU A C 12
ATOM 18676 O O . GLU B 2 10 ? -0.853 -14.883 0.557 1.00 0.00 47 GLU A O 12
ATOM 18688 N N . ASN B 2 11 ? -0.412 -16.361 2.191 1.00 0.00 48 ASN A N 12
ATOM 18689 C CA . ASN B 2 11 ? -0.567 -15.371 3.248 1.00 0.00 48 ASN A CA 12
ATOM 18690 C C . ASN B 2 11 ? 0.462 -14.259 3.084 1.00 0.00 48 ASN A C 12
ATOM 18691 O O . ASN B 2 11 ? 0.164 -13.085 3.289 1.00 0.00 48 ASN A O 12
ATOM 18702 N N . ASP B 2 12 ? 1.676 -14.638 2.711 1.00 0.00 49 ASP A N 12
ATOM 18703 C CA . ASP B 2 12 ? 2.744 -13.658 2.526 1.00 0.00 49 ASP A CA 12
ATOM 18704 C C . ASP B 2 12 ? 2.390 -12.690 1.403 1.00 0.00 49 ASP A C 12
ATOM 18705 O O . ASP B 2 12 ? 2.637 -11.489 1.507 1.00 0.00 49 ASP A O 12
ATOM 18714 N N . GLU B 2 13 ? 1.816 -13.221 0.328 1.00 0.00 50 GLU A N 12
ATOM 18715 C CA . GLU B 2 13 ? 1.439 -12.388 -0.807 1.00 0.00 50 GLU A CA 12
ATOM 18716 C C . GLU B 2 13 ? 0.396 -11.352 -0.388 1.00 0.00 50 GLU A C 12
ATOM 18717 O O . GLU B 2 13 ? 0.469 -10.184 -0.776 1.00 0.00 50 GLU A O 12
ATOM 18729 N N . ALA B 2 14 ? -0.573 -11.787 0.416 1.00 0.00 51 ALA A N 12
ATOM 18730 C CA . ALA B 2 14 ? -1.618 -10.882 0.883 1.00 0.00 51 ALA A CA 12
ATOM 18731 C C . ALA B 2 14 ? -1.017 -9.767 1.733 1.00 0.00 51 ALA A C 12
ATOM 18732 O O . ALA B 2 14 ? -1.398 -8.602 1.606 1.00 0.00 51 ALA A O 12
ATOM 18739 N N . PHE B 2 15 ? -0.069 -10.129 2.590 1.00 0.00 52 PHE A N 12
ATOM 18740 C CA . PHE B 2 15 ? 0.583 -9.146 3.445 1.00 0.00 52 PHE A CA 12
ATOM 18741 C C . PHE B 2 15 ? 1.320 -8.116 2.603 1.00 0.00 52 PHE A C 12
ATOM 18742 O O . PHE B 2 15 ? 1.243 -6.920 2.872 1.00 0.00 52 PHE A O 12
ATOM 18759 N N . ALA B 2 16 ? 2.028 -8.583 1.578 1.00 0.00 53 ALA A N 12
ATOM 18760 C CA . ALA B 2 16 ? 2.773 -7.679 0.709 1.00 0.00 53 ALA A CA 12
ATOM 18761 C C . ALA B 2 16 ? 1.827 -6.675 0.055 1.00 0.00 53 ALA A C 12
ATOM 18762 O O . ALA B 2 16 ? 2.148 -5.491 -0.060 1.00 0.00 53 ALA A O 12
ATOM 18769 N N . ILE B 2 17 ? 0.669 -7.151 -0.368 1.00 0.00 54 ILE A N 12
ATOM 18770 C CA . ILE B 2 17 ? -0.308 -6.279 -1.003 1.00 0.00 54 ILE A CA 12
ATOM 18771 C C . ILE B 2 17 ? -0.740 -5.171 -0.050 1.00 0.00 54 ILE A C 12
ATOM 18772 O O . ILE B 2 17 ? -0.917 -4.022 -0.455 1.00 0.00 54 ILE A O 12
ATOM 18788 N N . LEU B 2 18 ? -0.935 -5.530 1.209 1.00 0.00 55 LEU A N 12
ATOM 18789 C CA . LEU B 2 18 ? -1.365 -4.566 2.212 1.00 0.00 55 LEU A CA 12
ATOM 18790 C C . LEU B 2 18 ? -0.204 -4.118 3.092 1.00 0.00 55 LEU A C 12
ATOM 18791 O O . LEU B 2 18 ? -0.402 -3.731 4.247 1.00 0.00 55 LEU A O 12
ATOM 18807 N N . ASP B 2 19 ? 1.004 -4.160 2.546 1.00 0.00 56 ASP A N 12
ATOM 18808 C CA . ASP B 2 19 ? 2.182 -3.738 3.303 1.00 0.00 56 ASP A CA 12
ATOM 18809 C C . ASP B 2 19 ? 3.251 -3.185 2.369 1.00 0.00 56 ASP A C 12
ATOM 18810 O O . ASP B 2 19 ? 3.626 -2.014 2.453 1.00 0.00 56 ASP A O 12
ATOM 18819 N N . GLY B 2 20 ? 3.730 -4.033 1.475 1.00 0.00 57 GLY A N 12
ATOM 18820 C CA . GLY B 2 20 ? 4.753 -3.618 0.515 1.00 0.00 57 GLY A CA 12
ATOM 18821 C C . GLY B 2 20 ? 4.118 -3.016 -0.740 1.00 0.00 57 GLY A C 12
ATOM 18822 O O . GLY B 2 20 ? 4.825 -2.554 -1.638 1.00 0.00 57 GLY A O 12
ATOM 18826 N N . GLY B 2 21 ? 2.787 -3.024 -0.800 1.00 0.00 58 GLY A N 12
ATOM 18827 C CA . GLY B 2 21 ? 2.080 -2.477 -1.947 1.00 0.00 58 GLY A CA 12
ATOM 18828 C C . GLY B 2 21 ? 2.283 -3.356 -3.175 1.00 0.00 58 GLY A C 12
ATOM 18829 O O . GLY B 2 21 ? 2.114 -2.902 -4.307 1.00 0.00 58 GLY A O 12
ATOM 18833 N N . ALA B 2 22 ? 2.658 -4.612 -2.948 1.00 0.00 59 ALA A N 12
ATOM 18834 C CA . ALA B 2 22 ? 2.893 -5.531 -4.049 1.00 0.00 59 ALA A CA 12
ATOM 18835 C C . ALA B 2 22 ? 1.576 -5.936 -4.708 1.00 0.00 59 ALA A C 12
ATOM 18836 O O . ALA B 2 22 ? 0.517 -5.848 -4.099 1.00 0.00 59 ALA A O 12
ATOM 18843 N N . PRO B 2 23 ? 1.624 -6.380 -5.931 1.00 0.00 60 PRO A N 12
ATOM 18844 C CA . PRO B 2 23 ? 0.407 -6.818 -6.674 1.00 0.00 60 PRO A CA 12
ATOM 18845 C C . PRO B 2 23 ? -0.148 -8.140 -6.151 1.00 0.00 60 PRO A C 12
ATOM 18846 O O . PRO B 2 23 ? -1.318 -8.462 -6.365 1.00 0.00 60 PRO A O 12
ATOM 18857 N N . GLY B 2 24 ? 0.699 -8.902 -5.468 1.00 0.00 61 GLY A N 12
ATOM 18858 C CA . GLY B 2 24 ? 0.285 -10.186 -4.920 1.00 0.00 61 GLY A CA 12
ATOM 18859 C C . GLY B 2 24 ? 1.368 -11.239 -5.133 1.00 0.00 61 GLY A C 12
ATOM 18860 O O . GLY B 2 24 ? 1.099 -12.206 -5.827 1.00 0.00 61 GLY A O 12
ATOM 18865 N N . ARG A 1 6 ? 6.278 -6.508 8.008 1.00 0.00 1050 ARG B N 13
ATOM 18866 C CA . ARG A 1 6 ? 5.879 -7.780 8.673 1.00 0.00 1050 ARG B CA 13
ATOM 18867 C C . ARG A 1 6 ? 4.960 -7.468 9.852 1.00 0.00 1050 ARG B C 13
ATOM 18868 O O . ARG A 1 6 ? 5.324 -7.677 11.007 1.00 0.00 1050 ARG B O 13
ATOM 18889 N N . PRO A 1 7 ? 3.784 -6.977 9.574 1.00 0.00 1051 PRO B N 13
ATOM 18890 C CA . PRO A 1 7 ? 2.786 -6.624 10.621 1.00 0.00 1051 PRO B CA 13
ATOM 18891 C C . PRO A 1 7 ? 2.229 -7.861 11.316 1.00 0.00 1051 PRO B C 13
ATOM 18892 O O . PRO A 1 7 ? 2.020 -8.901 10.695 1.00 0.00 1051 PRO B O 13
ATOM 18903 N N . LYS A 1 8 ? 1.993 -7.733 12.611 1.00 0.00 1052 LYS B N 13
ATOM 18904 C CA . LYS A 1 8 ? 1.454 -8.844 13.398 1.00 0.00 1052 LYS B CA 13
ATOM 18905 C C . LYS A 1 8 ? 0.007 -9.131 13.008 1.00 0.00 1052 LYS B C 13
ATOM 18906 O O . LYS A 1 8 ? -0.481 -10.248 13.174 1.00 0.00 1052 LYS B O 13
ATOM 18925 N N . MET A 1 9 ? -0.674 -8.110 12.498 1.00 0.00 1053 MET B N 13
ATOM 18926 C CA . MET A 1 9 ? -2.067 -8.262 12.096 1.00 0.00 1053 MET B CA 13
ATOM 18927 C C . MET A 1 9 ? -2.168 -9.044 10.792 1.00 0.00 1053 MET B C 13
ATOM 18928 O O . MET A 1 9 ? -1.322 -8.906 9.907 1.00 0.00 1053 MET B O 13
ATOM 18942 N N . THR A 1 10 ? -3.208 -9.863 10.681 1.00 0.00 1054 THR B N 13
ATOM 18943 C CA . THR A 1 10 ? -3.409 -10.666 9.484 1.00 0.00 1054 THR B CA 13
ATOM 18944 C C . THR A 1 10 ? -3.857 -9.785 8.318 1.00 0.00 1054 THR B C 13
ATOM 18945 O O . THR A 1 10 ? -4.322 -8.666 8.522 1.00 0.00 1054 THR B O 13
ATOM 18956 N N . PRO A 1 11 ? -3.717 -10.262 7.109 1.00 0.00 1055 PRO B N 13
ATOM 18957 C CA . PRO A 1 11 ? -4.114 -9.495 5.892 1.00 0.00 1055 PRO B CA 13
ATOM 18958 C C . PRO A 1 11 ? -5.546 -8.966 5.992 1.00 0.00 1055 PRO B C 13
ATOM 18959 O O . PRO A 1 11 ? -5.816 -7.812 5.653 1.00 0.00 1055 PRO B O 13
ATOM 18970 N N . GLU A 1 12 ? -6.454 -9.811 6.472 1.00 0.00 1056 GLU B N 13
ATOM 18971 C CA . GLU A 1 12 ? -7.847 -9.408 6.622 1.00 0.00 1056 GLU B CA 13
ATOM 18972 C C . GLU A 1 12 ? -7.979 -8.327 7.690 1.00 0.00 1056 GLU B C 13
ATOM 18973 O O . GLU A 1 12 ? -8.725 -7.361 7.522 1.00 0.00 1056 GLU B O 13
ATOM 18985 N N . GLN A 1 13 ? -7.244 -8.494 8.787 1.00 0.00 1057 GLN B N 13
ATOM 18986 C CA . GLN A 1 13 ? -7.285 -7.521 9.873 1.00 0.00 1057 GLN B CA 13
ATOM 18987 C C . GLN A 1 13 ? -6.769 -6.167 9.408 1.00 0.00 1057 GLN B C 13
ATOM 18988 O O . GLN A 1 13 ? -7.328 -5.123 9.752 1.00 0.00 1057 GLN B O 13
ATOM 19002 N N . MET A 1 14 ? -5.699 -6.189 8.623 1.00 0.00 1058 MET B N 13
ATOM 19003 C CA . MET A 1 14 ? -5.117 -4.956 8.120 1.00 0.00 1058 MET B CA 13
ATOM 19004 C C . MET A 1 14 ? -6.106 -4.228 7.222 1.00 0.00 1058 MET B C 13
ATOM 19005 O O . MET A 1 14 ? -6.244 -3.007 7.294 1.00 0.00 1058 MET B O 13
ATOM 19019 N N . ALA A 1 15 ? -6.799 -4.985 6.380 1.00 0.00 1059 ALA B N 13
ATOM 19020 C CA . ALA A 1 15 ? -7.780 -4.396 5.474 1.00 0.00 1059 ALA B CA 13
ATOM 19021 C C . ALA A 1 15 ? -8.913 -3.742 6.258 1.00 0.00 1059 ALA B C 13
ATOM 19022 O O . ALA A 1 15 ? -9.392 -2.665 5.895 1.00 0.00 1059 ALA B O 13
ATOM 19029 N N . LYS A 1 16 ? -9.337 -4.401 7.332 1.00 0.00 1060 LYS B N 13
ATOM 19030 C CA . LYS A 1 16 ? -10.412 -3.871 8.162 1.00 0.00 1060 LYS B CA 13
ATOM 19031 C C . LYS A 1 16 ? -10.005 -2.545 8.791 1.00 0.00 1060 LYS B C 13
ATOM 19032 O O . LYS A 1 16 ? -10.796 -1.599 8.831 1.00 0.00 1060 LYS B O 13
ATOM 19051 N N . GLU A 1 17 ? -8.766 -2.477 9.278 1.00 0.00 1061 GLU B N 13
ATOM 19052 C CA . GLU A 1 17 ? -8.281 -1.254 9.896 1.00 0.00 1061 GLU B CA 13
ATOM 19053 C C . GLU A 1 17 ? -8.222 -0.119 8.879 1.00 0.00 1061 GLU B C 13
ATOM 19054 O O . GLU A 1 17 ? -8.569 1.025 9.193 1.00 0.00 1061 GLU B O 13
ATOM 19066 N N . MET A 1 18 ? -7.784 -0.436 7.662 1.00 0.00 1062 MET B N 13
ATOM 19067 C CA . MET A 1 18 ? -7.686 0.575 6.618 1.00 0.00 1062 MET B CA 13
ATOM 19068 C C . MET A 1 18 ? -9.066 1.137 6.289 1.00 0.00 1062 MET B C 13
ATOM 19069 O O . MET A 1 18 ? -9.230 2.345 6.115 1.00 0.00 1062 MET B O 13
ATOM 19083 N N . SER A 1 19 ? -10.058 0.253 6.220 1.00 0.00 1063 SER B N 13
ATOM 19084 C CA . SER A 1 19 ? -11.422 0.671 5.923 1.00 0.00 1063 SER B CA 13
ATOM 19085 C C . SER A 1 19 ? -11.946 1.596 7.015 1.00 0.00 1063 SER B C 13
ATOM 19086 O O . SER A 1 19 ? -12.624 2.583 6.734 1.00 0.00 1063 SER B O 13
ATOM 19094 N N . GLU A 1 20 ? -11.638 1.262 8.265 1.00 0.00 1064 GLU B N 13
ATOM 19095 C CA . GLU A 1 20 ? -12.089 2.070 9.390 1.00 0.00 1064 GLU B CA 13
ATOM 19096 C C . GLU A 1 20 ? -11.526 3.485 9.304 1.00 0.00 1064 GLU B C 13
ATOM 19097 O O . GLU A 1 20 ? -12.243 4.463 9.533 1.00 0.00 1064 GLU B O 13
ATOM 19109 N N . PHE A 1 21 ? -10.246 3.590 8.955 1.00 0.00 1065 PHE B N 13
ATOM 19110 C CA . PHE A 1 21 ? -9.610 4.895 8.836 1.00 0.00 1065 PHE B CA 13
ATOM 19111 C C . PHE A 1 21 ? -10.209 5.681 7.676 1.00 0.00 1065 PHE B C 13
ATOM 19112 O O . PHE A 1 21 ? -10.446 6.887 7.779 1.00 0.00 1065 PHE B O 13
ATOM 19129 N N . LEU A 1 22 ? -10.456 4.987 6.571 1.00 0.00 1066 LEU B N 13
ATOM 19130 C CA . LEU A 1 22 ? -11.031 5.627 5.392 1.00 0.00 1066 LEU B CA 13
ATOM 19131 C C . LEU A 1 22 ? -12.445 6.116 5.681 1.00 0.00 1066 LEU B C 13
ATOM 19132 O O . LEU A 1 22 ? -12.840 7.197 5.244 1.00 0.00 1066 LEU B O 13
ATOM 19148 N N . SER A 1 23 ? -13.203 5.310 6.417 1.00 0.00 1067 SER B N 13
ATOM 19149 C CA . SER A 1 23 ? -14.573 5.667 6.761 1.00 0.00 1067 SER B CA 13
ATOM 19150 C C . SER A 1 23 ? -14.601 6.941 7.596 1.00 0.00 1067 SER B C 13
ATOM 19151 O O . SER A 1 23 ? -15.417 7.834 7.358 1.00 0.00 1067 SER B O 13
ATOM 19159 N N . ARG A 1 24 ? -13.708 7.020 8.579 1.00 0.00 1068 ARG B N 13
ATOM 19160 C CA . ARG A 1 24 ? -13.647 8.193 9.442 1.00 0.00 1068 ARG B CA 13
ATOM 19161 C C . ARG A 1 24 ? -13.320 9.442 8.638 1.00 0.00 1068 ARG B C 13
ATOM 19162 O O . ARG A 1 24 ? -13.913 10.502 8.854 1.00 0.00 1068 ARG B O 13
ATOM 19183 N N . GLY A 1 25 ? -12.386 9.310 7.709 1.00 0.00 1069 GLY B N 13
ATOM 19184 C CA . GLY A 1 25 ? -11.996 10.440 6.870 1.00 0.00 1069 GLY B CA 13
ATOM 19185 C C . GLY A 1 25 ? -12.914 10.563 5.658 1.00 0.00 1069 GLY B C 13
ATOM 19186 O O . GLY A 1 25 ? -13.697 9.661 5.364 1.00 0.00 1069 GLY B O 13
ATOM 19190 N N . PRO A 1 26 ? -12.822 11.657 4.953 1.00 0.00 1070 PRO B N 13
ATOM 19191 C CA . PRO A 1 26 ? -13.650 11.909 3.737 1.00 0.00 1070 PRO B CA 13
ATOM 19192 C C . PRO A 1 26 ? -13.233 11.027 2.564 1.00 0.00 1070 PRO B C 13
ATOM 19193 O O . PRO A 1 26 ? -12.063 10.677 2.422 1.00 0.00 1070 PRO B O 13
ATOM 19204 N N . ALA A 1 27 ? -14.200 10.671 1.727 1.00 0.00 1071 ALA B N 13
ATOM 19205 C CA . ALA A 1 27 ? -13.923 9.830 0.569 1.00 0.00 1071 ALA B CA 13
ATOM 19206 C C . ALA A 1 27 ? -15.190 9.614 -0.256 1.00 0.00 1071 ALA B C 13
ATOM 19207 O O . ALA A 1 27 ? -15.334 8.597 -0.935 1.00 0.00 1071 ALA B O 13
ATOM 19214 N N . VAL A 1 28 ? -16.103 10.575 -0.191 1.00 0.00 1072 VAL B N 13
ATOM 19215 C CA . VAL A 1 28 ? -17.354 10.480 -0.935 1.00 0.00 1072 VAL B CA 13
ATOM 19216 C C . VAL A 1 28 ? -17.085 10.420 -2.434 1.00 0.00 1072 VAL B C 13
ATOM 19217 O O . VAL A 1 28 ? -17.670 9.607 -3.149 1.00 0.00 1072 VAL B O 13
ATOM 19230 N N . LEU A 1 29 ? -16.195 11.285 -2.902 1.00 0.00 1073 LEU B N 13
ATOM 19231 C CA . LEU A 1 29 ? -15.852 11.324 -4.319 1.00 0.00 1073 LEU B CA 13
ATOM 19232 C C . LEU A 1 29 ? -15.213 10.008 -4.752 1.00 0.00 1073 LEU B C 13
ATOM 19233 O O . LEU A 1 29 ? -15.484 9.503 -5.841 1.00 0.00 1073 LEU B O 13
ATOM 19249 N N . ALA A 1 30 ? -14.367 9.456 -3.889 1.00 0.00 1074 ALA B N 13
ATOM 19250 C CA . ALA A 1 30 ? -13.695 8.197 -4.192 1.00 0.00 1074 ALA B CA 13
ATOM 19251 C C . ALA A 1 30 ? -12.928 8.301 -5.506 1.00 0.00 1074 ALA B C 13
ATOM 19252 O O . ALA A 1 30 ? -12.710 7.300 -6.189 1.00 0.00 1074 ALA B O 13
ATOM 19259 N N . THR A 1 31 ? -12.519 9.518 -5.855 1.00 0.00 1075 THR B N 13
ATOM 19260 C CA . THR A 1 31 ? -11.773 9.733 -7.090 1.00 0.00 1075 THR B CA 13
ATOM 19261 C C . THR A 1 31 ? -10.479 10.490 -6.812 1.00 0.00 1075 THR B C 13
ATOM 19262 O O . THR A 1 31 ? -9.407 10.107 -7.276 1.00 0.00 1075 THR B O 13
ATOM 19273 N N . LYS A 1 32 ? -10.590 11.568 -6.052 1.00 0.00 1076 LYS B N 13
ATOM 19274 C CA . LYS A 1 32 ? -9.422 12.379 -5.709 1.00 0.00 1076 LYS B CA 13
ATOM 19275 C C . LYS A 1 32 ? -8.689 12.818 -6.969 1.00 0.00 1076 LYS B C 13
ATOM 19276 O O . LYS A 1 32 ? -7.472 13.000 -6.960 1.00 0.00 1076 LYS B O 13
ATOM 19295 N N . ALA A 1 33 ? -9.441 12.989 -8.053 1.00 0.00 1077 ALA B N 13
ATOM 19296 C CA . ALA A 1 33 ? -8.857 13.409 -9.321 1.00 0.00 1077 ALA B CA 13
ATOM 19297 C C . ALA A 1 33 ? -7.666 12.530 -9.687 1.00 0.00 1077 ALA B C 13
ATOM 19298 O O . ALA A 1 33 ? -6.788 12.952 -10.440 1.00 0.00 1077 ALA B O 13
ATOM 19305 N N . ALA A 1 34 ? -7.648 11.306 -9.155 1.00 0.00 1078 ALA B N 13
ATOM 19306 C CA . ALA A 1 34 ? -6.563 10.372 -9.429 1.00 0.00 1078 ALA B CA 13
ATOM 19307 C C . ALA A 1 34 ? -5.209 11.067 -9.299 1.00 0.00 1078 ALA B C 13
ATOM 19308 O O . ALA A 1 34 ? -4.288 10.802 -10.070 1.00 0.00 1078 ALA B O 13
ATOM 19315 N N . ALA A 1 35 ? -5.102 11.967 -8.326 1.00 0.00 1079 ALA B N 13
ATOM 19316 C CA . ALA A 1 35 ? -3.864 12.707 -8.112 1.00 0.00 1079 ALA B CA 13
ATOM 19317 C C . ALA A 1 35 ? -3.688 13.040 -6.634 1.00 0.00 1079 ALA B C 13
ATOM 19318 O O . ALA A 1 35 ? -4.625 12.922 -5.844 1.00 0.00 1079 ALA B O 13
ATOM 19325 N N . GLY A 1 36 ? -2.478 13.446 -6.268 1.00 0.00 1080 GLY B N 13
ATOM 19326 C CA . GLY A 1 36 ? -2.181 13.786 -4.881 1.00 0.00 1080 GLY B CA 13
ATOM 19327 C C . GLY A 1 36 ? -1.429 12.651 -4.187 1.00 0.00 1080 GLY B C 13
ATOM 19328 O O . GLY A 1 36 ? -0.817 12.855 -3.140 1.00 0.00 1080 GLY B O 13
ATOM 19332 N N . THR A 1 37 ? -1.473 11.460 -4.780 1.00 0.00 1081 THR B N 13
ATOM 19333 C CA . THR A 1 37 ? -0.783 10.310 -4.212 1.00 0.00 1081 THR B CA 13
ATOM 19334 C C . THR A 1 37 ? 0.413 9.927 -5.076 1.00 0.00 1081 THR B C 13
ATOM 19335 O O . THR A 1 37 ? 1.400 9.392 -4.581 1.00 0.00 1081 THR B O 13
ATOM 19346 N N . LYS A 1 38 ? 0.312 10.198 -6.373 1.00 0.00 1082 LYS B N 13
ATOM 19347 C CA . LYS A 1 38 ? 1.390 9.870 -7.298 1.00 0.00 1082 LYS B CA 13
ATOM 19348 C C . LYS A 1 38 ? 2.656 10.639 -6.949 1.00 0.00 1082 LYS B C 13
ATOM 19349 O O . LYS A 1 38 ? 3.762 10.104 -7.032 1.00 0.00 1082 LYS B O 13
ATOM 19368 N N . LYS A 1 39 ? 2.486 11.897 -6.563 1.00 0.00 1083 LYS B N 13
ATOM 19369 C CA . LYS A 1 39 ? 3.621 12.735 -6.205 1.00 0.00 1083 LYS B CA 13
ATOM 19370 C C . LYS A 1 39 ? 4.323 12.186 -4.962 1.00 0.00 1083 LYS B C 13
ATOM 19371 O O . LYS A 1 39 ? 5.488 12.497 -4.714 1.00 0.00 1083 LYS B O 13
ATOM 19390 N N . TYR A 1 40 ? 3.606 11.380 -4.179 1.00 0.00 1084 TYR B N 13
ATOM 19391 C CA . TYR A 1 40 ? 4.177 10.812 -2.969 1.00 0.00 1084 TYR B CA 13
ATOM 19392 C C . TYR A 1 40 ? 4.428 9.319 -3.149 1.00 0.00 1084 TYR B C 13
ATOM 19393 O O . TYR A 1 40 ? 3.548 8.575 -3.583 1.00 0.00 1084 TYR B O 13
ATOM 19411 N N . ASP A 1 41 ? 5.628 8.884 -2.796 1.00 0.00 1085 ASP B N 13
ATOM 19412 C CA . ASP A 1 41 ? 5.981 7.472 -2.911 1.00 0.00 1085 ASP B CA 13
ATOM 19413 C C . ASP A 1 41 ? 5.613 6.733 -1.629 1.00 0.00 1085 ASP B C 13
ATOM 19414 O O . ASP A 1 41 ? 6.476 6.431 -0.805 1.00 0.00 1085 ASP B O 13
ATOM 19423 N N . LEU A 1 42 ? 4.326 6.450 -1.465 1.00 0.00 1086 LEU B N 13
ATOM 19424 C CA . LEU A 1 42 ? 3.850 5.749 -0.279 1.00 0.00 1086 LEU B CA 13
ATOM 19425 C C . LEU A 1 42 ? 3.487 4.300 -0.608 1.00 0.00 1086 LEU B C 13
ATOM 19426 O O . LEU A 1 42 ? 3.206 3.504 0.290 1.00 0.00 1086 LEU B O 13
ATOM 19442 N N . SER A 1 43 ? 3.501 3.962 -1.895 1.00 0.00 1087 SER B N 13
ATOM 19443 C CA . SER A 1 43 ? 3.179 2.612 -2.323 1.00 0.00 1087 SER B CA 13
ATOM 19444 C C . SER A 1 43 ? 4.205 1.620 -1.786 1.00 0.00 1087 SER B C 13
ATOM 19445 O O . SER A 1 43 ? 3.967 0.412 -1.774 1.00 0.00 1087 SER B O 13
ATOM 19453 N N . LYS A 1 44 ? 5.347 2.137 -1.348 1.00 0.00 1088 LYS B N 13
ATOM 19454 C CA . LYS A 1 44 ? 6.400 1.287 -0.809 1.00 0.00 1088 LYS B CA 13
ATOM 19455 C C . LYS A 1 44 ? 6.411 1.342 0.717 1.00 0.00 1088 LYS B C 13
ATOM 19456 O O . LYS A 1 44 ? 7.079 0.542 1.370 1.00 0.00 1088 LYS B O 13
ATOM 19475 N N . TRP A 1 45 ? 5.679 2.300 1.278 1.00 0.00 1089 TRP B N 13
ATOM 19476 C CA . TRP A 1 45 ? 5.621 2.454 2.724 1.00 0.00 1089 TRP B CA 13
ATOM 19477 C C . TRP A 1 45 ? 4.775 1.355 3.351 1.00 0.00 1089 TRP B C 13
ATOM 19478 O O . TRP A 1 45 ? 3.690 1.039 2.868 1.00 0.00 1089 TRP B O 13
ATOM 19499 N N . LYS A 1 46 ? 5.273 0.785 4.440 1.00 0.00 1090 LYS B N 13
ATOM 19500 C CA . LYS A 1 46 ? 4.549 -0.278 5.135 1.00 0.00 1090 LYS B CA 13
ATOM 19501 C C . LYS A 1 46 ? 3.237 0.248 5.706 1.00 0.00 1090 LYS B C 13
ATOM 19502 O O . LYS A 1 46 ? 3.067 1.450 5.889 1.00 0.00 1090 LYS B O 13
ATOM 19521 N N . TYR A 1 47 ? 2.318 -0.666 5.994 1.00 0.00 1091 TYR B N 13
ATOM 19522 C CA . TYR A 1 47 ? 1.026 -0.287 6.554 1.00 0.00 1091 TYR B CA 13
ATOM 19523 C C . TYR A 1 47 ? 1.226 0.486 7.852 1.00 0.00 1091 TYR B C 13
ATOM 19524 O O . TYR A 1 47 ? 0.623 1.540 8.060 1.00 0.00 1091 TYR B O 13
ATOM 19542 N N . ALA A 1 48 ? 2.084 -0.042 8.718 1.00 0.00 1092 ALA B N 13
ATOM 19543 C CA . ALA A 1 48 ? 2.359 0.623 9.992 1.00 0.00 1092 ALA B CA 13
ATOM 19544 C C . ALA A 1 48 ? 3.000 1.992 9.762 1.00 0.00 1092 ALA B C 13
ATOM 19545 O O . ALA A 1 48 ? 2.691 2.960 10.459 1.00 0.00 1092 ALA B O 13
ATOM 19552 N N . GLU A 1 49 ? 3.895 2.060 8.782 1.00 0.00 1093 GLU B N 13
ATOM 19553 C CA . GLU A 1 49 ? 4.582 3.308 8.469 1.00 0.00 1093 GLU B CA 13
ATOM 19554 C C . GLU A 1 49 ? 3.585 4.359 7.993 1.00 0.00 1093 GLU B C 13
ATOM 19555 O O . GLU A 1 49 ? 3.643 5.517 8.406 1.00 0.00 1093 GLU B O 13
ATOM 19567 N N . LEU A 1 50 ? 2.647 3.942 7.140 1.00 0.00 1094 LEU B N 13
ATOM 19568 C CA . LEU A 1 50 ? 1.630 4.852 6.639 1.00 0.00 1094 LEU B CA 13
ATOM 19569 C C . LEU A 1 50 ? 0.759 5.357 7.777 1.00 0.00 1094 LEU B C 13
ATOM 19570 O O . LEU A 1 50 ? 0.397 6.532 7.815 1.00 0.00 1094 LEU B O 13
ATOM 19586 N N . ARG A 1 51 ? 0.435 4.471 8.714 1.00 0.00 1095 ARG B N 13
ATOM 19587 C CA . ARG A 1 51 ? -0.389 4.850 9.850 1.00 0.00 1095 ARG B CA 13
ATOM 19588 C C . ARG A 1 51 ? 0.287 5.970 10.642 1.00 0.00 1095 ARG B C 13
ATOM 19589 O O . ARG A 1 51 ? -0.337 6.987 10.960 1.00 0.00 1095 ARG B O 13
ATOM 19610 N N . ASP A 1 52 ? 1.573 5.788 10.928 1.00 0.00 1096 ASP B N 13
ATOM 19611 C CA . ASP A 1 52 ? 2.330 6.794 11.661 1.00 0.00 1096 ASP B CA 13
ATOM 19612 C C . ASP A 1 52 ? 2.440 8.072 10.838 1.00 0.00 1096 ASP B C 13
ATOM 19613 O O . ASP A 1 52 ? 2.368 9.179 11.383 1.00 0.00 1096 ASP B O 13
ATOM 19622 N N . THR A 1 53 ? 2.624 7.917 9.522 1.00 0.00 1097 THR B N 13
ATOM 19623 C CA . THR A 1 53 ? 2.748 9.070 8.646 1.00 0.00 1097 THR B CA 13
ATOM 19624 C C . THR A 1 53 ? 1.483 9.908 8.685 1.00 0.00 1097 THR B C 13
ATOM 19625 O O . THR A 1 53 ? 1.551 11.122 8.763 1.00 0.00 1097 THR B O 13
ATOM 19636 N N . ILE A 1 54 ? 0.331 9.252 8.624 1.00 0.00 1098 ILE B N 13
ATOM 19637 C CA . ILE A 1 54 ? -0.945 9.966 8.644 1.00 0.00 1098 ILE B CA 13
ATOM 19638 C C . ILE A 1 54 ? -1.102 10.762 9.937 1.00 0.00 1098 ILE B C 13
ATOM 19639 O O . ILE A 1 54 ? -1.482 11.934 9.914 1.00 0.00 1098 ILE B O 13
ATOM 19655 N N . ASN A 1 55 ? -0.811 10.117 11.061 1.00 0.00 1099 ASN B N 13
ATOM 19656 C CA . ASN A 1 55 ? -0.927 10.774 12.362 1.00 0.00 1099 ASN B CA 13
ATOM 19657 C C . ASN A 1 55 ? 0.038 11.950 12.469 1.00 0.00 1099 ASN B C 13
ATOM 19658 O O . ASN A 1 55 ? -0.283 12.981 13.063 1.00 0.00 1099 ASN B O 13
ATOM 19669 N N . THR A 1 56 ? 1.223 11.788 11.897 1.00 0.00 1100 THR B N 13
ATOM 19670 C CA . THR A 1 56 ? 2.229 12.843 11.933 1.00 0.00 1100 THR B CA 13
ATOM 19671 C C . THR A 1 56 ? 2.106 13.761 10.717 1.00 0.00 1100 THR B C 13
ATOM 19672 O O . THR A 1 56 ? 2.867 14.720 10.579 1.00 0.00 1100 THR B O 13
ATOM 19683 N N . SER A 1 57 ? 1.161 13.456 9.827 1.00 0.00 1101 SER B N 13
ATOM 19684 C CA . SER A 1 57 ? 0.975 14.249 8.632 1.00 0.00 1101 SER B CA 13
ATOM 19685 C C . SER A 1 57 ? 0.350 15.592 8.984 1.00 0.00 1101 SER B C 13
ATOM 19686 O O . SER A 1 57 ? -0.709 15.655 9.607 1.00 0.00 1101 SER B O 13
ATOM 19694 N N . CYS A 1 58 ? 1.007 16.658 8.563 1.00 0.00 1102 CYS B N 13
ATOM 19695 C CA . CYS A 1 58 ? 0.506 18.006 8.816 1.00 0.00 1102 CYS B CA 13
ATOM 19696 C C . CYS A 1 58 ? -0.018 18.641 7.528 1.00 0.00 1102 CYS B C 13
ATOM 19697 O O . CYS A 1 58 ? -0.541 19.757 7.547 1.00 0.00 1102 CYS B O 13
ATOM 19705 N N . ASP A 1 59 ? 0.124 17.927 6.412 1.00 0.00 1103 ASP B N 13
ATOM 19706 C CA . ASP A 1 59 ? -0.337 18.435 5.130 1.00 0.00 1103 ASP B CA 13
ATOM 19707 C C . ASP A 1 59 ? -1.495 17.593 4.605 1.00 0.00 1103 ASP B C 13
ATOM 19708 O O . ASP A 1 59 ? -1.499 16.370 4.747 1.00 0.00 1103 ASP B O 13
ATOM 19717 N N . ILE A 1 60 ? -2.474 18.252 3.996 1.00 0.00 1104 ILE B N 13
ATOM 19718 C CA . ILE A 1 60 ? -3.624 17.549 3.451 1.00 0.00 1104 ILE B CA 13
ATOM 19719 C C . ILE A 1 60 ? -3.222 16.732 2.227 1.00 0.00 1104 ILE B C 13
ATOM 19720 O O . ILE A 1 60 ? -3.850 15.725 1.909 1.00 0.00 1104 ILE B O 13
ATOM 19736 N N . GLU A 1 61 ? -2.168 17.170 1.544 1.00 0.00 1105 GLU B N 13
ATOM 19737 C CA . GLU A 1 61 ? -1.694 16.472 0.358 1.00 0.00 1105 GLU B CA 13
ATOM 19738 C C . GLU A 1 61 ? -1.206 15.073 0.722 1.00 0.00 1105 GLU B C 13
ATOM 19739 O O . GLU A 1 61 ? -1.572 14.086 0.083 1.00 0.00 1105 GLU B O 13
ATOM 19751 N N . LEU A 1 62 ? -0.398 14.992 1.775 1.00 0.00 1106 LEU B N 13
ATOM 19752 C CA . LEU A 1 62 ? 0.114 13.710 2.224 1.00 0.00 1106 LEU B CA 13
ATOM 19753 C C . LEU A 1 62 ? -1.030 12.829 2.723 1.00 0.00 1106 LEU B C 13
ATOM 19754 O O . LEU A 1 62 ? -1.060 11.628 2.464 1.00 0.00 1106 LEU B O 13
ATOM 19770 N N . LEU A 1 63 ? -1.966 13.438 3.445 1.00 0.00 1107 LEU B N 13
ATOM 19771 C CA . LEU A 1 63 ? -3.100 12.697 3.989 1.00 0.00 1107 LEU B CA 13
ATOM 19772 C C . LEU A 1 63 ? -3.903 12.070 2.853 1.00 0.00 1107 LEU B C 13
ATOM 19773 O O . LEU A 1 63 ? -4.303 10.909 2.930 1.00 0.00 1107 LEU B O 13
ATOM 19789 N N . ALA A 1 64 ? -4.097 12.833 1.786 1.00 0.00 1108 ALA B N 13
ATOM 19790 C CA . ALA A 1 64 ? -4.819 12.337 0.625 1.00 0.00 1108 ALA B CA 13
ATOM 19791 C C . ALA A 1 64 ? -4.046 11.194 -0.028 1.00 0.00 1108 ALA B C 13
ATOM 19792 O O . ALA A 1 64 ? -4.635 10.240 -0.532 1.00 0.00 1108 ALA B O 13
ATOM 19799 N N . ALA A 1 65 ? -2.717 11.304 -0.028 1.00 0.00 1109 ALA B N 13
ATOM 19800 C CA . ALA A 1 65 ? -1.878 10.281 -0.637 1.00 0.00 1109 ALA B CA 13
ATOM 19801 C C . ALA A 1 65 ? -2.035 8.954 0.092 1.00 0.00 1109 ALA B C 13
ATOM 19802 O O . ALA A 1 65 ? -2.158 7.901 -0.532 1.00 0.00 1109 ALA B O 13
ATOM 19809 N N . CYS A 1 66 ? -2.040 9.015 1.419 1.00 0.00 1110 CYS B N 13
ATOM 19810 C CA . CYS A 1 66 ? -2.189 7.812 2.228 1.00 0.00 1110 CYS B CA 13
ATOM 19811 C C . CYS A 1 66 ? -3.575 7.212 2.026 1.00 0.00 1110 CYS B C 13
ATOM 19812 O O . CYS A 1 66 ? -3.728 5.996 1.929 1.00 0.00 1110 CYS B O 13
ATOM 19820 N N . ARG A 1 67 ? -4.584 8.079 1.954 1.00 0.00 1111 ARG B N 13
ATOM 19821 C CA . ARG A 1 67 ? -5.955 7.622 1.755 1.00 0.00 1111 ARG B CA 13
ATOM 19822 C C . ARG A 1 67 ? -6.087 6.904 0.416 1.00 0.00 1111 ARG B C 13
ATOM 19823 O O . ARG A 1 67 ? -6.711 5.844 0.324 1.00 0.00 1111 ARG B O 13
ATOM 19844 N N . GLU A 1 68 ? -5.475 7.477 -0.613 1.00 0.00 1112 GLU B N 13
ATOM 19845 C CA . GLU A 1 68 ? -5.511 6.875 -1.940 1.00 0.00 1112 GLU B CA 13
ATOM 19846 C C . GLU A 1 68 ? -4.730 5.568 -1.950 1.00 0.00 1112 GLU B C 13
ATOM 19847 O O . GLU A 1 68 ? -5.155 4.587 -2.572 1.00 0.00 1112 GLU B O 13
ATOM 19859 N N . GLU A 1 69 ? -3.585 5.552 -1.257 1.00 0.00 1113 GLU B N 13
ATOM 19860 C CA . GLU A 1 69 ? -2.766 4.353 -1.198 1.00 0.00 1113 GLU B CA 13
ATOM 19861 C C . GLU A 1 69 ? -3.525 3.222 -0.521 1.00 0.00 1113 GLU B C 13
ATOM 19862 O O . GLU A 1 69 ? -3.458 2.074 -0.951 1.00 0.00 1113 GLU B O 13
ATOM 19874 N N . PHE A 1 70 ? -4.241 3.556 0.541 1.00 0.00 1114 PHE B N 13
ATOM 19875 C CA . PHE A 1 70 ? -5.007 2.557 1.275 1.00 0.00 1114 PHE B CA 13
ATOM 19876 C C . PHE A 1 70 ? -6.093 1.966 0.389 1.00 0.00 1114 PHE B C 13
ATOM 19877 O O . PHE A 1 70 ? -6.289 0.754 0.377 1.00 0.00 1114 PHE B O 13
ATOM 19894 N N . HIS A 1 71 ? -6.804 2.822 -0.342 1.00 0.00 1115 HIS B N 13
ATOM 19895 C CA . HIS A 1 71 ? -7.866 2.354 -1.214 1.00 0.00 1115 HIS B CA 13
ATOM 19896 C C . HIS A 1 71 ? -7.307 1.432 -2.295 1.00 0.00 1115 HIS B C 13
ATOM 19897 O O . HIS A 1 71 ? -7.851 0.356 -2.547 1.00 0.00 1115 HIS B O 13
ATOM 19911 N N . ARG A 1 72 ? -6.222 1.861 -2.934 1.00 0.00 1116 ARG B N 13
ATOM 19912 C CA . ARG A 1 72 ? -5.603 1.064 -3.989 1.00 0.00 1116 ARG B CA 13
ATOM 19913 C C . ARG A 1 72 ? -5.096 -0.262 -3.432 1.00 0.00 1116 ARG B C 13
ATOM 19914 O O . ARG A 1 72 ? -5.290 -1.318 -4.037 1.00 0.00 1116 ARG B O 13
ATOM 19935 N N . ARG A 1 73 ? -4.450 -0.198 -2.271 1.00 0.00 1117 ARG B N 13
ATOM 19936 C CA . ARG A 1 73 ? -3.929 -1.398 -1.631 1.00 0.00 1117 ARG B CA 13
ATOM 19937 C C . ARG A 1 73 ? -5.058 -2.352 -1.268 1.00 0.00 1117 ARG B C 13
ATOM 19938 O O . ARG A 1 73 ? -4.948 -3.564 -1.460 1.00 0.00 1117 ARG B O 13
ATOM 19959 N N . LEU A 1 74 ? -6.149 -1.797 -0.752 1.00 0.00 1118 LEU B N 13
ATOM 19960 C CA . LEU A 1 74 ? -7.301 -2.609 -0.380 1.00 0.00 1118 LEU B CA 13
ATOM 19961 C C . LEU A 1 74 ? -7.898 -3.292 -1.608 1.00 0.00 1118 LEU B C 13
ATOM 19962 O O . LEU A 1 74 ? -8.280 -4.461 -1.547 1.00 0.00 1118 LEU B O 13
ATOM 19978 N N . LYS A 1 75 ? -7.975 -2.560 -2.720 1.00 0.00 1119 LYS B N 13
ATOM 19979 C CA . LYS A 1 75 ? -8.524 -3.110 -3.943 1.00 0.00 1119 LYS B CA 13
ATOM 19980 C C . LYS A 1 75 ? -7.699 -4.306 -4.405 1.00 0.00 1119 LYS B C 13
ATOM 19981 O O . LYS A 1 75 ? -8.250 -5.339 -4.782 1.00 0.00 1119 LYS B O 13
ATOM 20000 N N . VAL A 1 76 ? -6.377 -4.161 -4.365 1.00 0.00 1120 VAL B N 13
ATOM 20001 C CA . VAL A 1 76 ? -5.489 -5.235 -4.780 1.00 0.00 1120 VAL B CA 13
ATOM 20002 C C . VAL A 1 76 ? -5.690 -6.449 -3.884 1.00 0.00 1120 VAL B C 13
ATOM 20003 O O . VAL A 1 76 ? -5.697 -7.583 -4.354 1.00 0.00 1120 VAL B O 13
ATOM 20016 N N . TYR A 1 77 ? -5.844 -6.203 -2.590 1.00 0.00 1121 TYR B N 13
ATOM 20017 C CA . TYR A 1 77 ? -6.037 -7.292 -1.634 1.00 0.00 1121 TYR B CA 13
ATOM 20018 C C . TYR A 1 77 ? -7.289 -8.093 -1.982 1.00 0.00 1121 TYR B C 13
ATOM 20019 O O . TYR A 1 77 ? -7.259 -9.325 -2.039 1.00 0.00 1121 TYR B O 13
ATOM 20037 N N . HIS A 1 78 ? -8.385 -7.381 -2.220 1.00 0.00 1122 HIS B N 13
ATOM 20038 C CA . HIS A 1 78 ? -9.646 -8.033 -2.568 1.00 0.00 1122 HIS B CA 13
ATOM 20039 C C . HIS A 1 78 ? -9.498 -8.831 -3.861 1.00 0.00 1122 HIS B C 13
ATOM 20040 O O . HIS A 1 78 ? -9.886 -9.999 -3.937 1.00 0.00 1122 HIS B O 13
ATOM 20054 N N . ALA A 1 79 ? -8.925 -8.192 -4.872 1.00 0.00 1123 ALA B N 13
ATOM 20055 C CA . ALA A 1 79 ? -8.718 -8.847 -6.158 1.00 0.00 1123 ALA B CA 13
ATOM 20056 C C . ALA A 1 79 ? -7.813 -10.067 -6.000 1.00 0.00 1123 ALA B C 13
ATOM 20057 O O . ALA A 1 79 ? -8.020 -11.087 -6.653 1.00 0.00 1123 ALA B O 13
ATOM 20064 N N . TRP A 1 80 ? -6.801 -9.957 -5.135 1.00 0.00 1124 TRP B N 13
ATOM 20065 C CA . TRP A 1 80 ? -5.877 -11.045 -4.913 1.00 0.00 1124 TRP B CA 13
ATOM 20066 C C . TRP A 1 80 ? -6.622 -12.283 -4.443 1.00 0.00 1124 TRP B C 13
ATOM 20067 O O . TRP A 1 80 ? -6.410 -13.377 -4.961 1.00 0.00 1124 TRP B O 13
ATOM 20088 N N . LYS A 1 81 ? -7.504 -12.103 -3.468 1.00 0.00 1125 LYS B N 13
ATOM 20089 C CA . LYS A 1 81 ? -8.286 -13.222 -2.948 1.00 0.00 1125 LYS B CA 13
ATOM 20090 C C . LYS A 1 81 ? -9.177 -13.795 -4.030 1.00 0.00 1125 LYS B C 13
ATOM 20091 O O . LYS A 1 81 ? -9.347 -15.004 -4.114 1.00 0.00 1125 LYS B O 13
ATOM 20110 N N . SER A 1 82 ? -9.735 -12.929 -4.850 1.00 0.00 1126 SER B N 13
ATOM 20111 C CA . SER A 1 82 ? -10.607 -13.370 -5.936 1.00 0.00 1126 SER B CA 13
ATOM 20112 C C . SER A 1 82 ? -9.837 -14.272 -6.893 1.00 0.00 1126 SER B C 13
ATOM 20113 O O . SER A 1 82 ? -10.366 -15.264 -7.382 1.00 0.00 1126 SER B O 13
ATOM 20121 N N . LYS A 1 83 ? -8.586 -13.915 -7.165 1.00 0.00 1127 LYS B N 13
ATOM 20122 C CA . LYS A 1 83 ? -7.760 -14.709 -8.071 1.00 0.00 1127 LYS B CA 13
ATOM 20123 C C . LYS A 1 83 ? -7.481 -16.091 -7.483 1.00 0.00 1127 LYS B C 13
ATOM 20124 O O . LYS A 1 83 ? -7.638 -17.107 -8.163 1.00 0.00 1127 LYS B O 13
ATOM 20143 N N . ASN A 1 84 ? -7.055 -16.121 -6.221 1.00 0.00 1128 ASN B N 13
ATOM 20144 C CA . ASN A 1 84 ? -6.750 -17.389 -5.562 1.00 0.00 1128 ASN B CA 13
ATOM 20145 C C . ASN A 1 84 ? -8.013 -18.222 -5.355 1.00 0.00 1128 ASN B C 13
ATOM 20146 O O . ASN A 1 84 ? -8.008 -19.438 -5.536 1.00 0.00 1128 ASN B O 13
ATOM 20157 N N . LYS A 1 85 ? -9.095 -17.551 -4.990 1.00 0.00 1129 LYS B N 13
ATOM 20158 C CA . LYS A 1 85 ? -10.370 -18.225 -4.768 1.00 0.00 1129 LYS B CA 13
ATOM 20159 C C . LYS A 1 85 ? -10.946 -18.720 -6.078 1.00 0.00 1129 LYS B C 13
ATOM 20160 O O . LYS A 1 85 ? -11.528 -19.802 -6.150 1.00 0.00 1129 LYS B O 13
ATOM 20179 N N . LYS A 1 86 ? -10.781 -17.918 -7.114 1.00 0.00 1130 LYS B N 13
ATOM 20180 C CA . LYS A 1 86 ? -11.294 -18.279 -8.432 1.00 0.00 1130 LYS B CA 13
ATOM 20181 C C . LYS A 1 86 ? -10.310 -19.189 -9.162 1.00 0.00 1130 LYS B C 13
ATOM 20182 O O . LYS A 1 86 ? -9.164 -18.811 -9.406 1.00 0.00 1130 LYS B O 13
ATOM 20201 N N . ARG A 1 87 ? -10.770 -20.383 -9.518 1.00 0.00 1131 ARG B N 13
ATOM 20202 C CA . ARG A 1 87 ? -9.927 -21.338 -10.228 1.00 0.00 1131 ARG B CA 13
ATOM 20203 C C . ARG A 1 87 ? -10.560 -21.739 -11.554 1.00 0.00 1131 ARG B C 13
ATOM 20204 O O . ARG A 1 87 ? -9.817 -22.059 -12.468 1.00 0.00 1131 ARG B O 13
ATOM 20226 N N . ILE B 2 9 ? 4.300 -18.074 -0.544 1.00 0.00 46 ILE A N 13
ATOM 20227 C CA . ILE B 2 9 ? 3.138 -18.390 0.333 1.00 0.00 46 ILE A CA 13
ATOM 20228 C C . ILE B 2 9 ? 2.002 -17.411 0.042 1.00 0.00 46 ILE A C 13
ATOM 20229 O O . ILE B 2 9 ? 2.236 -16.226 -0.201 1.00 0.00 46 ILE A O 13
ATOM 20245 N N . GLU B 2 10 ? 0.772 -17.915 0.065 1.00 0.00 47 GLU A N 13
ATOM 20246 C CA . GLU B 2 10 ? -0.388 -17.071 -0.201 1.00 0.00 47 GLU A CA 13
ATOM 20247 C C . GLU B 2 10 ? -0.497 -15.961 0.839 1.00 0.00 47 GLU A C 13
ATOM 20248 O O . GLU B 2 10 ? -0.770 -14.807 0.507 1.00 0.00 47 GLU A O 13
ATOM 20260 N N . ASN B 2 11 ? -0.268 -16.311 2.098 1.00 0.00 48 ASN A N 13
ATOM 20261 C CA . ASN B 2 11 ? -0.338 -15.331 3.172 1.00 0.00 48 ASN A CA 13
ATOM 20262 C C . ASN B 2 11 ? 0.706 -14.243 2.971 1.00 0.00 48 ASN A C 13
ATOM 20263 O O . ASN B 2 11 ? 0.445 -13.066 3.207 1.00 0.00 48 ASN A O 13
ATOM 20274 N N . ASP B 2 12 ? 1.888 -14.645 2.525 1.00 0.00 49 ASP A N 13
ATOM 20275 C CA . ASP B 2 12 ? 2.970 -13.692 2.296 1.00 0.00 49 ASP A CA 13
ATOM 20276 C C . ASP B 2 12 ? 2.575 -12.688 1.216 1.00 0.00 49 ASP A C 13
ATOM 20277 O O . ASP B 2 12 ? 2.836 -11.490 1.344 1.00 0.00 49 ASP A O 13
ATOM 20286 N N . GLU B 2 13 ? 1.955 -13.187 0.151 1.00 0.00 50 GLU A N 13
ATOM 20287 C CA . GLU B 2 13 ? 1.537 -12.321 -0.947 1.00 0.00 50 GLU A CA 13
ATOM 20288 C C . GLU B 2 13 ? 0.508 -11.299 -0.465 1.00 0.00 50 GLU A C 13
ATOM 20289 O O . GLU B 2 13 ? 0.567 -10.119 -0.822 1.00 0.00 50 GLU A O 13
ATOM 20301 N N . ALA B 2 14 ? -0.432 -11.760 0.356 1.00 0.00 51 ALA A N 13
ATOM 20302 C CA . ALA B 2 14 ? -1.464 -10.876 0.888 1.00 0.00 51 ALA A CA 13
ATOM 20303 C C . ALA B 2 14 ? -0.847 -9.803 1.781 1.00 0.00 51 ALA A C 13
ATOM 20304 O O . ALA B 2 14 ? -1.257 -8.642 1.748 1.00 0.00 51 ALA A O 13
ATOM 20311 N N . PHE B 2 15 ? 0.143 -10.198 2.574 1.00 0.00 52 PHE A N 13
ATOM 20312 C CA . PHE B 2 15 ? 0.812 -9.257 3.466 1.00 0.00 52 PHE A CA 13
ATOM 20313 C C . PHE B 2 15 ? 1.480 -8.143 2.671 1.00 0.00 52 PHE A C 13
ATOM 20314 O O . PHE B 2 15 ? 1.363 -6.969 3.018 1.00 0.00 52 PHE A O 13
ATOM 20331 N N . ALA B 2 16 ? 2.172 -8.518 1.600 1.00 0.00 53 ALA A N 13
ATOM 20332 C CA . ALA B 2 16 ? 2.850 -7.538 0.760 1.00 0.00 53 ALA A CA 13
ATOM 20333 C C . ALA B 2 16 ? 1.838 -6.561 0.166 1.00 0.00 53 ALA A C 13
ATOM 20334 O O . ALA B 2 16 ? 2.094 -5.365 0.081 1.00 0.00 53 ALA A O 13
ATOM 20341 N N . ILE B 2 17 ? 0.690 -7.075 -0.240 1.00 0.00 54 ILE A N 13
ATOM 20342 C CA . ILE B 2 17 ? -0.346 -6.230 -0.816 1.00 0.00 54 ILE A CA 13
ATOM 20343 C C . ILE B 2 17 ? -0.804 -5.172 0.184 1.00 0.00 54 ILE A C 13
ATOM 20344 O O . ILE B 2 17 ? -1.062 -4.026 -0.185 1.00 0.00 54 ILE A O 13
ATOM 20360 N N . LEU B 2 18 ? -0.941 -5.574 1.439 1.00 0.00 55 LEU A N 13
ATOM 20361 C CA . LEU B 2 18 ? -1.397 -4.661 2.481 1.00 0.00 55 LEU A CA 13
ATOM 20362 C C . LEU B 2 18 ? -0.230 -4.165 3.327 1.00 0.00 55 LEU A C 13
ATOM 20363 O O . LEU B 2 18 ? -0.409 -3.799 4.490 1.00 0.00 55 LEU A O 13
ATOM 20379 N N . ASP B 2 19 ? 0.963 -4.147 2.738 1.00 0.00 56 ASP A N 13
ATOM 20380 C CA . ASP B 2 19 ? 2.143 -3.678 3.459 1.00 0.00 56 ASP A CA 13
ATOM 20381 C C . ASP B 2 19 ? 3.170 -3.092 2.496 1.00 0.00 56 ASP A C 13
ATOM 20382 O O . ASP B 2 19 ? 3.467 -1.900 2.529 1.00 0.00 56 ASP A O 13
ATOM 20391 N N . GLY B 2 20 ? 3.688 -3.933 1.616 1.00 0.00 57 GLY A N 13
ATOM 20392 C CA . GLY B 2 20 ? 4.669 -3.479 0.635 1.00 0.00 57 GLY A CA 13
ATOM 20393 C C . GLY B 2 20 ? 3.987 -2.825 -0.569 1.00 0.00 57 GLY A C 13
ATOM 20394 O O . GLY B 2 20 ? 4.657 -2.286 -1.453 1.00 0.00 57 GLY A O 13
ATOM 20398 N N . GLY B 2 21 ? 2.657 -2.884 -0.607 1.00 0.00 58 GLY A N 13
ATOM 20399 C CA . GLY B 2 21 ? 1.905 -2.304 -1.707 1.00 0.00 58 GLY A CA 13
ATOM 20400 C C . GLY B 2 21 ? 2.102 -3.116 -2.982 1.00 0.00 58 GLY A C 13
ATOM 20401 O O . GLY B 2 21 ? 1.886 -2.614 -4.085 1.00 0.00 58 GLY A O 13
ATOM 20405 N N . ALA B 2 22 ? 2.531 -4.368 -2.825 1.00 0.00 59 ALA A N 13
ATOM 20406 C CA . ALA B 2 22 ? 2.767 -5.227 -3.974 1.00 0.00 59 ALA A CA 13
ATOM 20407 C C . ALA B 2 22 ? 1.449 -5.695 -4.589 1.00 0.00 59 ALA A C 13
ATOM 20408 O O . ALA B 2 22 ? 0.411 -5.687 -3.934 1.00 0.00 59 ALA A O 13
ATOM 20415 N N . PRO B 2 23 ? 1.474 -6.099 -5.829 1.00 0.00 60 PRO A N 13
ATOM 20416 C CA . PRO B 2 23 ? 0.260 -6.588 -6.540 1.00 0.00 60 PRO A CA 13
ATOM 20417 C C . PRO B 2 23 ? -0.187 -7.960 -6.049 1.00 0.00 60 PRO A C 13
ATOM 20418 O O . PRO B 2 23 ? -1.354 -8.331 -6.188 1.00 0.00 60 PRO A O 13
ATOM 20429 N N . GLY B 2 24 ? 0.751 -8.711 -5.481 1.00 0.00 61 GLY A N 13
ATOM 20430 C CA . GLY B 2 24 ? 0.448 -10.045 -4.978 1.00 0.00 61 GLY A CA 13
ATOM 20431 C C . GLY B 2 24 ? 0.731 -11.104 -6.039 1.00 0.00 61 GLY A C 13
ATOM 20432 O O . GLY B 2 24 ? 0.454 -12.262 -5.778 1.00 0.00 61 GLY A O 13
ATOM 20437 N N . ARG A 1 6 ? 6.605 -6.435 7.369 1.00 0.00 1050 ARG B N 14
ATOM 20438 C CA . ARG A 1 6 ? 5.997 -7.751 7.715 1.00 0.00 1050 ARG B CA 14
ATOM 20439 C C . ARG A 1 6 ? 5.274 -7.637 9.058 1.00 0.00 1050 ARG B C 14
ATOM 20440 O O . ARG A 1 6 ? 5.743 -8.142 10.079 1.00 0.00 1050 ARG B O 14
ATOM 20461 N N . PRO A 1 7 ? 4.144 -6.983 9.071 1.00 0.00 1051 PRO B N 14
ATOM 20462 C CA . PRO A 1 7 ? 3.332 -6.794 10.301 1.00 0.00 1051 PRO B CA 14
ATOM 20463 C C . PRO A 1 7 ? 2.689 -8.092 10.765 1.00 0.00 1051 PRO B C 14
ATOM 20464 O O . PRO A 1 7 ? 2.367 -8.966 9.963 1.00 0.00 1051 PRO B O 14
ATOM 20475 N N . LYS A 1 8 ? 2.513 -8.202 12.066 1.00 0.00 1052 LYS B N 14
ATOM 20476 C CA . LYS A 1 8 ? 1.909 -9.388 12.660 1.00 0.00 1052 LYS B CA 14
ATOM 20477 C C . LYS A 1 8 ? 0.429 -9.482 12.304 1.00 0.00 1052 LYS B C 14
ATOM 20478 O O . LYS A 1 8 ? -0.139 -10.571 12.254 1.00 0.00 1052 LYS B O 14
ATOM 20497 N N . MET A 1 9 ? -0.194 -8.333 12.060 1.00 0.00 1053 MET B N 14
ATOM 20498 C CA . MET A 1 9 ? -1.608 -8.307 11.716 1.00 0.00 1053 MET B CA 14
ATOM 20499 C C . MET A 1 9 ? -1.870 -9.123 10.461 1.00 0.00 1053 MET B C 14
ATOM 20500 O O . MET A 1 9 ? -1.128 -9.035 9.493 1.00 0.00 1053 MET B O 14
ATOM 20514 N N . THR A 1 10 ? -2.937 -9.908 10.481 1.00 0.00 1054 THR B N 14
ATOM 20515 C CA . THR A 1 10 ? -3.288 -10.732 9.332 1.00 0.00 1054 THR B CA 14
ATOM 20516 C C . THR A 1 10 ? -3.780 -9.853 8.188 1.00 0.00 1054 THR B C 14
ATOM 20517 O O . THR A 1 10 ? -4.141 -8.694 8.402 1.00 0.00 1054 THR B O 14
ATOM 20528 N N . PRO A 1 11 ? -3.790 -10.362 6.981 1.00 0.00 1055 PRO B N 14
ATOM 20529 C CA . PRO A 1 11 ? -4.243 -9.578 5.796 1.00 0.00 1055 PRO B CA 14
ATOM 20530 C C . PRO A 1 11 ? -5.614 -8.949 6.027 1.00 0.00 1055 PRO B C 14
ATOM 20531 O O . PRO A 1 11 ? -5.845 -7.791 5.678 1.00 0.00 1055 PRO B O 14
ATOM 20542 N N . GLU A 1 12 ? -6.517 -9.717 6.628 1.00 0.00 1056 GLU B N 14
ATOM 20543 C CA . GLU A 1 12 ? -7.856 -9.216 6.907 1.00 0.00 1056 GLU B CA 14
ATOM 20544 C C . GLU A 1 12 ? -7.808 -8.100 7.945 1.00 0.00 1056 GLU B C 14
ATOM 20545 O O . GLU A 1 12 ? -8.517 -7.101 7.826 1.00 0.00 1056 GLU B O 14
ATOM 20557 N N . GLN A 1 13 ? -6.967 -8.272 8.963 1.00 0.00 1057 GLN B N 14
ATOM 20558 C CA . GLN A 1 13 ? -6.842 -7.268 10.015 1.00 0.00 1057 GLN B CA 14
ATOM 20559 C C . GLN A 1 13 ? -6.302 -5.962 9.453 1.00 0.00 1057 GLN B C 14
ATOM 20560 O O . GLN A 1 13 ? -6.794 -4.878 9.783 1.00 0.00 1057 GLN B O 14
ATOM 20574 N N . MET A 1 14 ? -5.298 -6.067 8.591 1.00 0.00 1058 MET B N 14
ATOM 20575 C CA . MET A 1 14 ? -4.723 -4.878 7.989 1.00 0.00 1058 MET B CA 14
ATOM 20576 C C . MET A 1 14 ? -5.758 -4.176 7.124 1.00 0.00 1058 MET B C 14
ATOM 20577 O O . MET A 1 14 ? -5.842 -2.948 7.110 1.00 0.00 1058 MET B O 14
ATOM 20591 N N . ALA A 1 15 ? -6.550 -4.963 6.404 1.00 0.00 1059 ALA B N 14
ATOM 20592 C CA . ALA A 1 15 ? -7.581 -4.397 5.541 1.00 0.00 1059 ALA B CA 14
ATOM 20593 C C . ALA A 1 15 ? -8.610 -3.631 6.363 1.00 0.00 1059 ALA B C 14
ATOM 20594 O O . ALA A 1 15 ? -9.067 -2.561 5.959 1.00 0.00 1059 ALA B O 14
ATOM 20601 N N . LYS A 1 16 ? -8.978 -4.186 7.514 1.00 0.00 1060 LYS B N 14
ATOM 20602 C CA . LYS A 1 16 ? -9.963 -3.541 8.373 1.00 0.00 1060 LYS B CA 14
ATOM 20603 C C . LYS A 1 16 ? -9.459 -2.180 8.839 1.00 0.00 1060 LYS B C 14
ATOM 20604 O O . LYS A 1 16 ? -10.207 -1.201 8.840 1.00 0.00 1060 LYS B O 14
ATOM 20623 N N . GLU A 1 17 ? -8.189 -2.116 9.219 1.00 0.00 1061 GLU B N 14
ATOM 20624 C CA . GLU A 1 17 ? -7.616 -0.855 9.670 1.00 0.00 1061 GLU B CA 14
ATOM 20625 C C . GLU A 1 17 ? -7.578 0.153 8.527 1.00 0.00 1061 GLU B C 14
ATOM 20626 O O . GLU A 1 17 ? -7.813 1.343 8.727 1.00 0.00 1061 GLU B O 14
ATOM 20638 N N . MET A 1 18 ? -7.277 -0.332 7.326 1.00 0.00 1062 MET B N 14
ATOM 20639 C CA . MET A 1 18 ? -7.209 0.540 6.163 1.00 0.00 1062 MET B CA 14
ATOM 20640 C C . MET A 1 18 ? -8.558 1.209 5.915 1.00 0.00 1062 MET B C 14
ATOM 20641 O O . MET A 1 18 ? -8.628 2.413 5.656 1.00 0.00 1062 MET B O 14
ATOM 20655 N N . SER A 1 19 ? -9.627 0.426 6.003 1.00 0.00 1063 SER B N 14
ATOM 20656 C CA . SER A 1 19 ? -10.965 0.966 5.788 1.00 0.00 1063 SER B CA 14
ATOM 20657 C C . SER A 1 19 ? -11.299 1.990 6.866 1.00 0.00 1063 SER B C 14
ATOM 20658 O O . SER A 1 19 ? -11.934 3.008 6.593 1.00 0.00 1063 SER B O 14
ATOM 20666 N N . GLU A 1 20 ? -10.864 1.715 8.091 1.00 0.00 1064 GLU B N 14
ATOM 20667 C CA . GLU A 1 20 ? -11.122 2.623 9.202 1.00 0.00 1064 GLU B CA 14
ATOM 20668 C C . GLU A 1 20 ? -10.455 3.974 8.968 1.00 0.00 1064 GLU B C 14
ATOM 20669 O O . GLU A 1 20 ? -11.039 5.020 9.252 1.00 0.00 1064 GLU B O 14
ATOM 20681 N N . PHE A 1 21 ? -9.232 3.948 8.445 1.00 0.00 1065 PHE B N 14
ATOM 20682 C CA . PHE A 1 21 ? -8.507 5.184 8.178 1.00 0.00 1065 PHE B CA 14
ATOM 20683 C C . PHE A 1 21 ? -9.187 5.959 7.059 1.00 0.00 1065 PHE B C 14
ATOM 20684 O O . PHE A 1 21 ? -9.238 7.186 7.076 1.00 0.00 1065 PHE B O 14
ATOM 20701 N N . LEU A 1 22 ? -9.704 5.232 6.082 1.00 0.00 1066 LEU B N 14
ATOM 20702 C CA . LEU A 1 22 ? -10.382 5.868 4.964 1.00 0.00 1066 LEU B CA 14
ATOM 20703 C C . LEU A 1 22 ? -11.712 6.477 5.410 1.00 0.00 1066 LEU B C 14
ATOM 20704 O O . LEU A 1 22 ? -12.080 7.571 4.979 1.00 0.00 1066 LEU B O 14
ATOM 20720 N N . SER A 1 23 ? -12.434 5.757 6.268 1.00 0.00 1067 SER B N 14
ATOM 20721 C CA . SER A 1 23 ? -13.726 6.235 6.755 1.00 0.00 1067 SER B CA 14
ATOM 20722 C C . SER A 1 23 ? -13.563 7.455 7.656 1.00 0.00 1067 SER B C 14
ATOM 20723 O O . SER A 1 23 ? -14.332 8.412 7.561 1.00 0.00 1067 SER B O 14
ATOM 20731 N N . ARG A 1 24 ? -12.559 7.421 8.525 1.00 0.00 1068 ARG B N 14
ATOM 20732 C CA . ARG A 1 24 ? -12.312 8.538 9.428 1.00 0.00 1068 ARG B CA 14
ATOM 20733 C C . ARG A 1 24 ? -11.599 9.666 8.693 1.00 0.00 1068 ARG B C 14
ATOM 20734 O O . ARG A 1 24 ? -11.745 10.839 9.039 1.00 0.00 1068 ARG B O 14
ATOM 20755 N N . GLY A 1 25 ? -10.827 9.300 7.673 1.00 0.00 1069 GLY B N 14
ATOM 20756 C CA . GLY A 1 25 ? -10.093 10.284 6.888 1.00 0.00 1069 GLY B CA 14
ATOM 20757 C C . GLY A 1 25 ? -10.871 10.675 5.636 1.00 0.00 1069 GLY B C 14
ATOM 20758 O O . GLY A 1 25 ? -11.981 10.194 5.403 1.00 0.00 1069 GLY B O 14
ATOM 20762 N N . PRO A 1 26 ? -10.304 11.531 4.829 1.00 0.00 1070 PRO B N 14
ATOM 20763 C CA . PRO A 1 26 ? -10.945 12.002 3.562 1.00 0.00 1070 PRO B CA 14
ATOM 20764 C C . PRO A 1 26 ? -11.262 10.844 2.621 1.00 0.00 1070 PRO B C 14
ATOM 20765 O O . PRO A 1 26 ? -10.468 9.913 2.478 1.00 0.00 1070 PRO B O 14
ATOM 20776 N N . ALA A 1 27 ? -12.424 10.905 1.978 1.00 0.00 1071 ALA B N 14
ATOM 20777 C CA . ALA A 1 27 ? -12.825 9.853 1.052 1.00 0.00 1071 ALA B CA 14
ATOM 20778 C C . ALA A 1 27 ? -13.662 10.426 -0.086 1.00 0.00 1071 ALA B C 14
ATOM 20779 O O . ALA A 1 27 ? -14.861 10.662 0.072 1.00 0.00 1071 ALA B O 14
ATOM 20786 N N . VAL A 1 28 ? -13.027 10.642 -1.231 1.00 0.00 1072 VAL B N 14
ATOM 20787 C CA . VAL A 1 28 ? -13.729 11.181 -2.390 1.00 0.00 1072 VAL B CA 14
ATOM 20788 C C . VAL A 1 28 ? -13.527 10.282 -3.609 1.00 0.00 1072 VAL B C 14
ATOM 20789 O O . VAL A 1 28 ? -12.396 10.001 -4.004 1.00 0.00 1072 VAL B O 14
ATOM 20802 N N . LEU A 1 29 ? -14.633 9.840 -4.200 1.00 0.00 1073 LEU B N 14
ATOM 20803 C CA . LEU A 1 29 ? -14.571 8.976 -5.376 1.00 0.00 1073 LEU B CA 14
ATOM 20804 C C . LEU A 1 29 ? -15.225 9.644 -6.578 1.00 0.00 1073 LEU B C 14
ATOM 20805 O O . LEU A 1 29 ? -15.714 8.973 -7.487 1.00 0.00 1073 LEU B O 14
ATOM 20821 N N . ALA A 1 30 ? -15.221 10.963 -6.576 1.00 0.00 1074 ALA B N 14
ATOM 20822 C CA . ALA A 1 30 ? -15.807 11.720 -7.670 1.00 0.00 1074 ALA B CA 14
ATOM 20823 C C . ALA A 1 30 ? -15.120 11.352 -8.979 1.00 0.00 1074 ALA B C 14
ATOM 20824 O O . ALA A 1 30 ? -15.741 11.350 -10.042 1.00 0.00 1074 ALA B O 14
ATOM 20831 N N . THR A 1 31 ? -13.831 11.039 -8.891 1.00 0.00 1075 THR B N 14
ATOM 20832 C CA . THR A 1 31 ? -13.058 10.666 -10.071 1.00 0.00 1075 THR B CA 14
ATOM 20833 C C . THR A 1 31 ? -12.358 9.332 -9.858 1.00 0.00 1075 THR B C 14
ATOM 20834 O O . THR A 1 31 ? -12.336 8.797 -8.751 1.00 0.00 1075 THR B O 14
ATOM 20845 N N . LYS A 1 32 ? -11.788 8.799 -10.933 1.00 0.00 1076 LYS B N 14
ATOM 20846 C CA . LYS A 1 32 ? -11.088 7.520 -10.858 1.00 0.00 1076 LYS B CA 14
ATOM 20847 C C . LYS A 1 32 ? -9.919 7.609 -9.884 1.00 0.00 1076 LYS B C 14
ATOM 20848 O O . LYS A 1 32 ? -9.654 6.676 -9.127 1.00 0.00 1076 LYS B O 14
ATOM 20867 N N . ALA A 1 33 ? -9.231 8.742 -9.905 1.00 0.00 1077 ALA B N 14
ATOM 20868 C CA . ALA A 1 33 ? -8.094 8.956 -9.017 1.00 0.00 1077 ALA B CA 14
ATOM 20869 C C . ALA A 1 33 ? -7.805 10.446 -8.872 1.00 0.00 1077 ALA B C 14
ATOM 20870 O O . ALA A 1 33 ? -7.491 11.124 -9.850 1.00 0.00 1077 ALA B O 14
ATOM 20877 N N . ALA A 1 34 ? -7.911 10.952 -7.647 1.00 0.00 1078 ALA B N 14
ATOM 20878 C CA . ALA A 1 34 ? -7.657 12.363 -7.395 1.00 0.00 1078 ALA B CA 14
ATOM 20879 C C . ALA A 1 34 ? -6.163 12.665 -7.480 1.00 0.00 1078 ALA B C 14
ATOM 20880 O O . ALA A 1 34 ? -5.678 13.149 -8.504 1.00 0.00 1078 ALA B O 14
ATOM 20887 N N . ALA A 1 35 ? -5.437 12.373 -6.404 1.00 0.00 1079 ALA B N 14
ATOM 20888 C CA . ALA A 1 35 ? -3.998 12.617 -6.374 1.00 0.00 1079 ALA B CA 14
ATOM 20889 C C . ALA A 1 35 ? -3.428 12.289 -5.000 1.00 0.00 1079 ALA B C 14
ATOM 20890 O O . ALA A 1 35 ? -4.152 11.869 -4.097 1.00 0.00 1079 ALA B O 14
ATOM 20897 N N . GLY A 1 36 ? -2.123 12.487 -4.849 1.00 0.00 1080 GLY B N 14
ATOM 20898 C CA . GLY A 1 36 ? -1.458 12.218 -3.581 1.00 0.00 1080 GLY B CA 14
ATOM 20899 C C . GLY A 1 36 ? -0.371 11.167 -3.755 1.00 0.00 1080 GLY B C 14
ATOM 20900 O O . GLY A 1 36 ? 0.806 11.433 -3.528 1.00 0.00 1080 GLY B O 14
ATOM 20904 N N . THR A 1 37 ? -0.767 9.976 -4.170 1.00 0.00 1081 THR B N 14
ATOM 20905 C CA . THR A 1 37 ? 0.196 8.904 -4.376 1.00 0.00 1081 THR B CA 14
ATOM 20906 C C . THR A 1 37 ? 1.042 9.179 -5.619 1.00 0.00 1081 THR B C 14
ATOM 20907 O O . THR A 1 37 ? 2.126 8.621 -5.779 1.00 0.00 1081 THR B O 14
ATOM 20918 N N . LYS A 1 38 ? 0.537 10.039 -6.499 1.00 0.00 1082 LYS B N 14
ATOM 20919 C CA . LYS A 1 38 ? 1.255 10.375 -7.723 1.00 0.00 1082 LYS B CA 14
ATOM 20920 C C . LYS A 1 38 ? 2.527 11.158 -7.418 1.00 0.00 1082 LYS B C 14
ATOM 20921 O O . LYS A 1 38 ? 3.565 10.944 -8.043 1.00 0.00 1082 LYS B O 14
ATOM 20940 N N . LYS A 1 39 ? 2.432 12.077 -6.465 1.00 0.00 1083 LYS B N 14
ATOM 20941 C CA . LYS A 1 39 ? 3.574 12.903 -6.097 1.00 0.00 1083 LYS B CA 14
ATOM 20942 C C . LYS A 1 39 ? 4.398 12.222 -5.015 1.00 0.00 1083 LYS B C 14
ATOM 20943 O O . LYS A 1 39 ? 5.618 12.385 -4.953 1.00 0.00 1083 LYS B O 14
ATOM 20962 N N . TYR A 1 40 ? 3.722 11.466 -4.157 1.00 0.00 1084 TYR B N 14
ATOM 20963 C CA . TYR A 1 40 ? 4.407 10.774 -3.071 1.00 0.00 1084 TYR B CA 14
ATOM 20964 C C . TYR A 1 40 ? 4.385 9.269 -3.295 1.00 0.00 1084 TYR B C 14
ATOM 20965 O O . TYR A 1 40 ? 3.343 8.692 -3.598 1.00 0.00 1084 TYR B O 14
ATOM 20983 N N . ASP A 1 41 ? 5.539 8.636 -3.133 1.00 0.00 1085 ASP B N 14
ATOM 20984 C CA . ASP A 1 41 ? 5.634 7.191 -3.314 1.00 0.00 1085 ASP B CA 14
ATOM 20985 C C . ASP A 1 41 ? 5.433 6.476 -1.983 1.00 0.00 1085 ASP B C 14
ATOM 20986 O O . ASP A 1 41 ? 6.390 6.028 -1.355 1.00 0.00 1085 ASP B O 14
ATOM 20995 N N . LEU A 1 42 ? 4.177 6.382 -1.559 1.00 0.00 1086 LEU B N 14
ATOM 20996 C CA . LEU A 1 42 ? 3.850 5.727 -0.298 1.00 0.00 1086 LEU B CA 14
ATOM 20997 C C . LEU A 1 42 ? 3.498 4.257 -0.515 1.00 0.00 1086 LEU B C 14
ATOM 20998 O O . LEU A 1 42 ? 3.301 3.512 0.444 1.00 0.00 1086 LEU B O 14
ATOM 21014 N N . SER A 1 43 ? 3.428 3.838 -1.776 1.00 0.00 1087 SER B N 14
ATOM 21015 C CA . SER A 1 43 ? 3.109 2.451 -2.090 1.00 0.00 1087 SER B CA 14
ATOM 21016 C C . SER A 1 43 ? 4.198 1.523 -1.562 1.00 0.00 1087 SER B C 14
ATOM 21017 O O . SER A 1 43 ? 3.998 0.316 -1.452 1.00 0.00 1087 SER B O 14
ATOM 21025 N N . LYS A 1 44 ? 5.353 2.092 -1.245 1.00 0.00 1088 LYS B N 14
ATOM 21026 C CA . LYS A 1 44 ? 6.462 1.300 -0.728 1.00 0.00 1088 LYS B CA 14
ATOM 21027 C C . LYS A 1 44 ? 6.502 1.347 0.800 1.00 0.00 1088 LYS B C 14
ATOM 21028 O O . LYS A 1 44 ? 7.273 0.624 1.430 1.00 0.00 1088 LYS B O 14
ATOM 21047 N N . TRP A 1 45 ? 5.677 2.208 1.390 1.00 0.00 1089 TRP B N 14
ATOM 21048 C CA . TRP A 1 45 ? 5.641 2.344 2.844 1.00 0.00 1089 TRP B CA 14
ATOM 21049 C C . TRP A 1 45 ? 4.801 1.243 3.474 1.00 0.00 1089 TRP B C 14
ATOM 21050 O O . TRP A 1 45 ? 3.706 0.941 3.010 1.00 0.00 1089 TRP B O 14
ATOM 21071 N N . LYS A 1 46 ? 5.318 0.656 4.542 1.00 0.00 1090 LYS B N 14
ATOM 21072 C CA . LYS A 1 46 ? 4.604 -0.408 5.236 1.00 0.00 1090 LYS B CA 14
ATOM 21073 C C . LYS A 1 46 ? 3.325 0.117 5.862 1.00 0.00 1090 LYS B C 14
ATOM 21074 O O . LYS A 1 46 ? 3.165 1.319 6.056 1.00 0.00 1090 LYS B O 14
ATOM 21093 N N . TYR A 1 47 ? 2.418 -0.795 6.184 1.00 0.00 1091 TYR B N 14
ATOM 21094 C CA . TYR A 1 47 ? 1.162 -0.410 6.800 1.00 0.00 1091 TYR B CA 14
ATOM 21095 C C . TYR A 1 47 ? 1.432 0.377 8.068 1.00 0.00 1091 TYR B C 14
ATOM 21096 O O . TYR A 1 47 ? 0.833 1.428 8.299 1.00 0.00 1091 TYR B O 14
ATOM 21114 N N . ALA A 1 48 ? 2.339 -0.132 8.885 1.00 0.00 1092 ALA B N 14
ATOM 21115 C CA . ALA A 1 48 ? 2.677 0.549 10.129 1.00 0.00 1092 ALA B CA 14
ATOM 21116 C C . ALA A 1 48 ? 3.251 1.934 9.838 1.00 0.00 1092 ALA B C 14
ATOM 21117 O O . ALA A 1 48 ? 2.943 2.904 10.533 1.00 0.00 1092 ALA B O 14
ATOM 21124 N N . GLU A 1 49 ? 4.090 2.017 8.809 1.00 0.00 1093 GLU B N 14
ATOM 21125 C CA . GLU A 1 49 ? 4.708 3.287 8.437 1.00 0.00 1093 GLU B CA 14
ATOM 21126 C C . GLU A 1 49 ? 3.657 4.296 7.986 1.00 0.00 1093 GLU B C 14
ATOM 21127 O O . GLU A 1 49 ? 3.703 5.464 8.371 1.00 0.00 1093 GLU B O 14
ATOM 21139 N N . LEU A 1 50 ? 2.699 3.844 7.180 1.00 0.00 1094 LEU B N 14
ATOM 21140 C CA . LEU A 1 50 ? 1.643 4.723 6.706 1.00 0.00 1094 LEU B CA 14
ATOM 21141 C C . LEU A 1 50 ? 0.780 5.186 7.861 1.00 0.00 1094 LEU B C 14
ATOM 21142 O O . LEU A 1 50 ? 0.367 6.341 7.914 1.00 0.00 1094 LEU B O 14
ATOM 21158 N N . ARG A 1 51 ? 0.514 4.280 8.788 1.00 0.00 1095 ARG B N 14
ATOM 21159 C CA . ARG A 1 51 ? -0.306 4.617 9.933 1.00 0.00 1095 ARG B CA 14
ATOM 21160 C C . ARG A 1 51 ? 0.331 5.766 10.704 1.00 0.00 1095 ARG B C 14
ATOM 21161 O O . ARG A 1 51 ? -0.326 6.765 11.010 1.00 0.00 1095 ARG B O 14
ATOM 21182 N N . ASP A 1 52 ? 1.619 5.630 10.994 1.00 0.00 1096 ASP B N 14
ATOM 21183 C CA . ASP A 1 52 ? 2.339 6.671 11.709 1.00 0.00 1096 ASP B CA 14
ATOM 21184 C C . ASP A 1 52 ? 2.356 7.950 10.888 1.00 0.00 1096 ASP B C 14
ATOM 21185 O O . ASP A 1 52 ? 2.236 9.048 11.432 1.00 0.00 1096 ASP B O 14
ATOM 21194 N N . THR A 1 53 ? 2.508 7.806 9.574 1.00 0.00 1097 THR B N 14
ATOM 21195 C CA . THR A 1 53 ? 2.541 8.967 8.702 1.00 0.00 1097 THR B CA 14
ATOM 21196 C C . THR A 1 53 ? 1.228 9.736 8.791 1.00 0.00 1097 THR B C 14
ATOM 21197 O O . THR A 1 53 ? 1.227 10.960 8.849 1.00 0.00 1097 THR B O 14
ATOM 21208 N N . ILE A 1 54 ? 0.113 9.016 8.797 1.00 0.00 1098 ILE B N 14
ATOM 21209 C CA . ILE A 1 54 ? -1.195 9.659 8.871 1.00 0.00 1098 ILE B CA 14
ATOM 21210 C C . ILE A 1 54 ? -1.326 10.478 10.149 1.00 0.00 1098 ILE B C 14
ATOM 21211 O O . ILE A 1 54 ? -1.755 11.632 10.118 1.00 0.00 1098 ILE B O 14
ATOM 21227 N N . ASN A 1 55 ? -0.953 9.878 11.270 1.00 0.00 1099 ASN B N 14
ATOM 21228 C CA . ASN A 1 55 ? -1.041 10.569 12.554 1.00 0.00 1099 ASN B CA 14
ATOM 21229 C C . ASN A 1 55 ? -0.150 11.805 12.575 1.00 0.00 1099 ASN B C 14
ATOM 21230 O O . ASN A 1 55 ? -0.521 12.838 13.130 1.00 0.00 1099 ASN B O 14
ATOM 21241 N N . THR A 1 56 ? 1.026 11.692 11.971 1.00 0.00 1100 THR B N 14
ATOM 21242 C CA . THR A 1 56 ? 1.961 12.808 11.931 1.00 0.00 1100 THR B CA 14
ATOM 21243 C C . THR A 1 56 ? 1.718 13.695 10.707 1.00 0.00 1100 THR B C 14
ATOM 21244 O O . THR A 1 56 ? 2.405 14.699 10.519 1.00 0.00 1100 THR B O 14
ATOM 21255 N N . SER A 1 57 ? 0.753 13.319 9.870 1.00 0.00 1101 SER B N 14
ATOM 21256 C CA . SER A 1 57 ? 0.462 14.091 8.673 1.00 0.00 1101 SER B CA 14
ATOM 21257 C C . SER A 1 57 ? -0.215 15.404 9.030 1.00 0.00 1101 SER B C 14
ATOM 21258 O O . SER A 1 57 ? -1.287 15.423 9.635 1.00 0.00 1101 SER B O 14
ATOM 21266 N N . CYS A 1 58 ? 0.415 16.499 8.635 1.00 0.00 1102 CYS B N 14
ATOM 21267 C CA . CYS A 1 58 ? -0.129 17.823 8.895 1.00 0.00 1102 CYS B CA 14
ATOM 21268 C C . CYS A 1 58 ? -0.515 18.511 7.585 1.00 0.00 1102 CYS B C 14
ATOM 21269 O O . CYS A 1 58 ? -1.041 19.624 7.594 1.00 0.00 1102 CYS B O 14
ATOM 21277 N N . ASP A 1 59 ? -0.246 17.848 6.460 1.00 0.00 1103 ASP B N 14
ATOM 21278 C CA . ASP A 1 59 ? -0.569 18.418 5.155 1.00 0.00 1103 ASP B CA 14
ATOM 21279 C C . ASP A 1 59 ? -1.667 17.609 4.470 1.00 0.00 1103 ASP B C 14
ATOM 21280 O O . ASP A 1 59 ? -1.709 16.386 4.583 1.00 0.00 1103 ASP B O 14
ATOM 21289 N N . ILE A 1 60 ? -2.553 18.299 3.761 1.00 0.00 1104 ILE B N 14
ATOM 21290 C CA . ILE A 1 60 ? -3.644 17.629 3.066 1.00 0.00 1104 ILE B CA 14
ATOM 21291 C C . ILE A 1 60 ? -3.110 16.774 1.918 1.00 0.00 1104 ILE B C 14
ATOM 21292 O O . ILE A 1 60 ? -3.715 15.768 1.550 1.00 0.00 1104 ILE B O 14
ATOM 21308 N N . GLU A 1 61 ? -1.975 17.181 1.364 1.00 0.00 1105 GLU B N 14
ATOM 21309 C CA . GLU A 1 61 ? -1.367 16.447 0.260 1.00 0.00 1105 GLU B CA 14
ATOM 21310 C C . GLU A 1 61 ? -0.941 15.059 0.715 1.00 0.00 1105 GLU B C 14
ATOM 21311 O O . GLU A 1 61 ? -1.185 14.065 0.032 1.00 0.00 1105 GLU B O 14
ATOM 21323 N N . LEU A 1 62 ? -0.316 14.997 1.883 1.00 0.00 1106 LEU B N 14
ATOM 21324 C CA . LEU A 1 62 ? 0.127 13.725 2.428 1.00 0.00 1106 LEU B CA 14
ATOM 21325 C C . LEU A 1 62 ? -1.072 12.863 2.792 1.00 0.00 1106 LEU B C 14
ATOM 21326 O O . LEU A 1 62 ? -1.069 11.651 2.573 1.00 0.00 1106 LEU B O 14
ATOM 21342 N N . LEU A 1 63 ? -2.087 13.498 3.366 1.00 0.00 1107 LEU B N 14
ATOM 21343 C CA . LEU A 1 63 ? -3.286 12.783 3.780 1.00 0.00 1107 LEU B CA 14
ATOM 21344 C C . LEU A 1 63 ? -3.931 12.137 2.567 1.00 0.00 1107 LEU B C 14
ATOM 21345 O O . LEU A 1 63 ? -4.359 10.987 2.609 1.00 0.00 1107 LEU B O 14
ATOM 21361 N N . ALA A 1 64 ? -3.973 12.879 1.477 1.00 0.00 1108 ALA B N 14
ATOM 21362 C CA . ALA A 1 64 ? -4.535 12.363 0.247 1.00 0.00 1108 ALA B CA 14
ATOM 21363 C C . ALA A 1 64 ? -3.668 11.222 -0.288 1.00 0.00 1108 ALA B C 14
ATOM 21364 O O . ALA A 1 64 ? -4.180 10.248 -0.837 1.00 0.00 1108 ALA B O 14
ATOM 21371 N N . ALA A 1 65 ? -2.350 11.368 -0.140 1.00 0.00 1109 ALA B N 14
ATOM 21372 C CA . ALA A 1 65 ? -1.412 10.361 -0.634 1.00 0.00 1109 ALA B CA 14
ATOM 21373 C C . ALA A 1 65 ? -1.606 9.009 0.049 1.00 0.00 1109 ALA B C 14
ATOM 21374 O O . ALA A 1 65 ? -1.671 7.975 -0.617 1.00 0.00 1109 ALA B O 14
ATOM 21381 N N . CYS A 1 66 ? -1.702 9.016 1.374 1.00 0.00 1110 CYS B N 14
ATOM 21382 C CA . CYS A 1 66 ? -1.885 7.772 2.111 1.00 0.00 1110 CYS B CA 14
ATOM 21383 C C . CYS A 1 66 ? -3.289 7.219 1.892 1.00 0.00 1110 CYS B C 14
ATOM 21384 O O . CYS A 1 66 ? -3.480 6.007 1.805 1.00 0.00 1110 CYS B O 14
ATOM 21392 N N . ARG A 1 67 ? -4.267 8.113 1.783 1.00 0.00 1111 ARG B N 14
ATOM 21393 C CA . ARG A 1 67 ? -5.642 7.690 1.555 1.00 0.00 1111 ARG B CA 14
ATOM 21394 C C . ARG A 1 67 ? -5.759 6.992 0.208 1.00 0.00 1111 ARG B C 14
ATOM 21395 O O . ARG A 1 67 ? -6.403 5.948 0.090 1.00 0.00 1111 ARG B O 14
ATOM 21416 N N . GLU A 1 68 ? -5.126 7.570 -0.804 1.00 0.00 1112 GLU B N 14
ATOM 21417 C CA . GLU A 1 68 ? -5.157 6.994 -2.137 1.00 0.00 1112 GLU B CA 14
ATOM 21418 C C . GLU A 1 68 ? -4.488 5.628 -2.136 1.00 0.00 1112 GLU B C 14
ATOM 21419 O O . GLU A 1 68 ? -4.986 4.684 -2.749 1.00 0.00 1112 GLU B O 14
ATOM 21431 N N . GLU A 1 69 ? -3.352 5.531 -1.447 1.00 0.00 1113 GLU B N 14
ATOM 21432 C CA . GLU A 1 69 ? -2.631 4.271 -1.383 1.00 0.00 1113 GLU B CA 14
ATOM 21433 C C . GLU A 1 69 ? -3.464 3.217 -0.671 1.00 0.00 1113 GLU B C 14
ATOM 21434 O O . GLU A 1 69 ? -3.485 2.059 -1.074 1.00 0.00 1113 GLU B O 14
ATOM 21446 N N . PHE A 1 70 ? -4.139 3.623 0.394 1.00 0.00 1114 PHE B N 14
ATOM 21447 C CA . PHE A 1 70 ? -4.959 2.696 1.160 1.00 0.00 1114 PHE B CA 14
ATOM 21448 C C . PHE A 1 70 ? -6.077 2.121 0.296 1.00 0.00 1114 PHE B C 14
ATOM 21449 O O . PHE A 1 70 ? -6.332 0.919 0.322 1.00 0.00 1114 PHE B O 14
ATOM 21466 N N . HIS A 1 71 ? -6.736 2.979 -0.482 1.00 0.00 1115 HIS B N 14
ATOM 21467 C CA . HIS A 1 71 ? -7.808 2.528 -1.350 1.00 0.00 1115 HIS B CA 14
ATOM 21468 C C . HIS A 1 71 ? -7.293 1.533 -2.382 1.00 0.00 1115 HIS B C 14
ATOM 21469 O O . HIS A 1 71 ? -7.875 0.465 -2.572 1.00 0.00 1115 HIS B O 14
ATOM 21483 N N . ARG A 1 72 ? -6.196 1.888 -3.045 1.00 0.00 1116 ARG B N 14
ATOM 21484 C CA . ARG A 1 72 ? -5.613 1.016 -4.053 1.00 0.00 1116 ARG B CA 14
ATOM 21485 C C . ARG A 1 72 ? -5.171 -0.302 -3.431 1.00 0.00 1116 ARG B C 14
ATOM 21486 O O . ARG A 1 72 ? -5.411 -1.374 -3.989 1.00 0.00 1116 ARG B O 14
ATOM 21507 N N . ARG A 1 73 ? -4.522 -0.218 -2.273 1.00 0.00 1117 ARG B N 14
ATOM 21508 C CA . ARG A 1 73 ? -4.054 -1.412 -1.591 1.00 0.00 1117 ARG B CA 14
ATOM 21509 C C . ARG A 1 73 ? -5.224 -2.317 -1.231 1.00 0.00 1117 ARG B C 14
ATOM 21510 O O . ARG A 1 73 ? -5.148 -3.533 -1.405 1.00 0.00 1117 ARG B O 14
ATOM 21531 N N . LEU A 1 74 ? -6.314 -1.726 -0.752 1.00 0.00 1118 LEU B N 14
ATOM 21532 C CA . LEU A 1 74 ? -7.486 -2.517 -0.403 1.00 0.00 1118 LEU B CA 14
ATOM 21533 C C . LEU A 1 74 ? -8.046 -3.210 -1.642 1.00 0.00 1118 LEU B C 14
ATOM 21534 O O . LEU A 1 74 ? -8.439 -4.375 -1.589 1.00 0.00 1118 LEU B O 14
ATOM 21550 N N . LYS A 1 75 ? -8.072 -2.486 -2.757 1.00 0.00 1119 LYS B N 14
ATOM 21551 C CA . LYS A 1 75 ? -8.580 -3.041 -4.006 1.00 0.00 1119 LYS B CA 14
ATOM 21552 C C . LYS A 1 75 ? -7.729 -4.223 -4.454 1.00 0.00 1119 LYS B C 14
ATOM 21553 O O . LYS A 1 75 ? -8.255 -5.259 -4.859 1.00 0.00 1119 LYS B O 14
ATOM 21572 N N . VAL A 1 76 ? -6.409 -4.057 -4.390 1.00 0.00 1120 VAL B N 14
ATOM 21573 C CA . VAL A 1 76 ? -5.499 -5.114 -4.804 1.00 0.00 1120 VAL B CA 14
ATOM 21574 C C . VAL A 1 76 ? -5.718 -6.352 -3.947 1.00 0.00 1120 VAL B C 14
ATOM 21575 O O . VAL A 1 76 ? -5.741 -7.474 -4.450 1.00 0.00 1120 VAL B O 14
ATOM 21588 N N . TYR A 1 77 ? -5.879 -6.135 -2.648 1.00 0.00 1121 TYR B N 14
ATOM 21589 C CA . TYR A 1 77 ? -6.099 -7.239 -1.722 1.00 0.00 1121 TYR B CA 14
ATOM 21590 C C . TYR A 1 77 ? -7.354 -8.008 -2.107 1.00 0.00 1121 TYR B C 14
ATOM 21591 O O . TYR A 1 77 ? -7.350 -9.237 -2.161 1.00 0.00 1121 TYR B O 14
ATOM 21609 N N . HIS A 1 78 ? -8.426 -7.274 -2.373 1.00 0.00 1122 HIS B N 14
ATOM 21610 C CA . HIS A 1 78 ? -9.685 -7.899 -2.754 1.00 0.00 1122 HIS B CA 14
ATOM 21611 C C . HIS A 1 78 ? -9.507 -8.723 -4.024 1.00 0.00 1122 HIS B C 14
ATOM 21612 O O . HIS A 1 78 ? -9.950 -9.869 -4.096 1.00 0.00 1122 HIS B O 14
ATOM 21626 N N . ALA A 1 79 ? -8.857 -8.135 -5.027 1.00 0.00 1123 ALA B N 14
ATOM 21627 C CA . ALA A 1 79 ? -8.637 -8.839 -6.285 1.00 0.00 1123 ALA B CA 14
ATOM 21628 C C . ALA A 1 79 ? -7.792 -10.094 -6.071 1.00 0.00 1123 ALA B C 14
ATOM 21629 O O . ALA A 1 79 ? -8.081 -11.148 -6.637 1.00 0.00 1123 ALA B O 14
ATOM 21636 N N . TRP A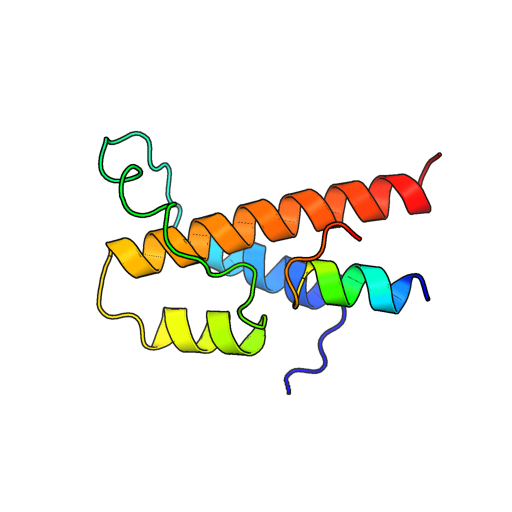 1 80 ? -6.750 -9.985 -5.253 1.00 0.00 1124 TRP B N 14
ATOM 21637 C CA . TRP A 1 80 ? -5.890 -11.116 -4.981 1.00 0.00 1124 TRP B CA 14
ATOM 21638 C C . TRP A 1 80 ? -6.684 -12.243 -4.326 1.00 0.00 1124 TRP B C 14
ATOM 21639 O O . TRP A 1 80 ? -6.582 -13.403 -4.724 1.00 0.00 1124 TRP B O 14
ATOM 21660 N N . LYS A 1 81 ? -7.483 -11.889 -3.326 1.00 0.00 1125 LYS B N 14
ATOM 21661 C CA . LYS A 1 81 ? -8.304 -12.870 -2.621 1.00 0.00 1125 LYS B CA 14
ATOM 21662 C C . LYS A 1 81 ? -9.288 -13.517 -3.569 1.00 0.00 1125 LYS B C 14
ATOM 21663 O O . LYS A 1 81 ? -9.553 -14.706 -3.486 1.00 0.00 1125 LYS B O 14
ATOM 21682 N N . SER A 1 82 ? -9.826 -12.723 -4.463 1.00 0.00 1126 SER B N 14
ATOM 21683 C CA . SER A 1 82 ? -10.784 -13.232 -5.428 1.00 0.00 1126 SER B CA 14
ATOM 21684 C C . SER A 1 82 ? -10.128 -14.292 -6.306 1.00 0.00 1126 SER B C 14
ATOM 21685 O O . SER A 1 82 ? -10.735 -15.310 -6.615 1.00 0.00 1126 SER B O 14
ATOM 21693 N N . LYS A 1 83 ? -8.888 -14.039 -6.709 1.00 0.00 1127 LYS B N 14
ATOM 21694 C CA . LYS A 1 83 ? -8.162 -14.984 -7.556 1.00 0.00 1127 LYS B CA 14
ATOM 21695 C C . LYS A 1 83 ? -7.887 -16.299 -6.825 1.00 0.00 1127 LYS B C 14
ATOM 21696 O O . LYS A 1 83 ? -8.070 -17.381 -7.381 1.00 0.00 1127 LYS B O 14
ATOM 21715 N N . ASN A 1 84 ? -7.429 -16.195 -5.582 1.00 0.00 1128 ASN B N 14
ATOM 21716 C CA . ASN A 1 84 ? -7.118 -17.384 -4.787 1.00 0.00 1128 ASN B CA 14
ATOM 21717 C C . ASN A 1 84 ? -8.383 -18.120 -4.351 1.00 0.00 1128 ASN B C 14
ATOM 21718 O O . ASN A 1 84 ? -8.433 -19.349 -4.349 1.00 0.00 1128 ASN B O 14
ATOM 21729 N N . LYS A 1 85 ? -9.401 -17.354 -3.982 1.00 0.00 1129 LYS B N 14
ATOM 21730 C CA . LYS A 1 85 ? -10.667 -17.929 -3.542 1.00 0.00 1129 LYS B CA 14
ATOM 21731 C C . LYS A 1 85 ? -11.424 -18.510 -4.719 1.00 0.00 1129 LYS B C 14
ATOM 21732 O O . LYS A 1 85 ? -12.023 -19.581 -4.634 1.00 0.00 1129 LYS B O 14
ATOM 21751 N N . LYS A 1 86 ? -11.381 -17.778 -5.817 1.00 0.00 1130 LYS B N 14
ATOM 21752 C CA . LYS A 1 86 ? -12.059 -18.198 -7.038 1.00 0.00 1130 LYS B CA 14
ATOM 21753 C C . LYS A 1 86 ? -11.167 -18.030 -8.259 1.00 0.00 1130 LYS B C 14
ATOM 21754 O O . LYS A 1 86 ? -10.355 -17.109 -8.332 1.00 0.00 1130 LYS B O 14
ATOM 21773 N N . ARG A 1 87 ? -11.342 -18.925 -9.218 1.00 0.00 1131 ARG B N 14
ATOM 21774 C CA . ARG A 1 87 ? -10.560 -18.884 -10.447 1.00 0.00 1131 ARG B CA 14
ATOM 21775 C C . ARG A 1 87 ? -11.473 -18.954 -11.666 1.00 0.00 1131 ARG B C 14
ATOM 21776 O O . ARG A 1 87 ? -11.076 -18.458 -12.707 1.00 0.00 1131 ARG B O 14
ATOM 21798 N N . ILE B 2 9 ? 3.469 -18.599 1.275 1.00 0.00 46 ILE A N 14
ATOM 21799 C CA . ILE B 2 9 ? 3.432 -18.257 -0.176 1.00 0.00 46 ILE A CA 14
ATOM 21800 C C . ILE B 2 9 ? 2.297 -17.270 -0.435 1.00 0.00 46 ILE A C 14
ATOM 21801 O O . ILE B 2 9 ? 2.525 -16.069 -0.593 1.00 0.00 46 ILE A O 14
ATOM 21817 N N . GLU B 2 10 ? 1.076 -17.784 -0.481 1.00 0.00 47 GLU A N 14
ATOM 21818 C CA . GLU B 2 10 ? -0.087 -16.941 -0.728 1.00 0.00 47 GLU A CA 14
ATOM 21819 C C . GLU B 2 10 ? -0.247 -15.911 0.383 1.00 0.00 47 GLU A C 14
ATOM 21820 O O . GLU B 2 10 ? -0.543 -14.744 0.128 1.00 0.00 47 GLU A O 14
ATOM 21832 N N . ASN B 2 11 ? -0.043 -16.345 1.619 1.00 0.00 48 ASN A N 14
ATOM 21833 C CA . ASN B 2 11 ? -0.169 -15.443 2.752 1.00 0.00 48 ASN A CA 14
ATOM 21834 C C . ASN B 2 11 ? 0.851 -14.319 2.642 1.00 0.00 48 ASN A C 14
ATOM 21835 O O . ASN B 2 11 ? 0.553 -13.163 2.940 1.00 0.00 48 ASN A O 14
ATOM 21846 N N . ASP B 2 12 ? 2.051 -14.669 2.207 1.00 0.00 49 ASP A N 14
ATOM 21847 C CA . ASP B 2 12 ? 3.107 -13.678 2.055 1.00 0.00 49 ASP A CA 14
ATOM 21848 C C . ASP B 2 12 ? 2.710 -12.632 1.020 1.00 0.00 49 ASP A C 14
ATOM 21849 O O . ASP B 2 12 ? 2.958 -11.438 1.199 1.00 0.00 49 ASP A O 14
ATOM 21858 N N . GLU B 2 13 ? 2.092 -13.087 -0.065 1.00 0.00 50 GLU A N 14
ATOM 21859 C CA . GLU B 2 13 ? 1.668 -12.176 -1.122 1.00 0.00 50 GLU A CA 14
ATOM 21860 C C . GLU B 2 13 ? 0.632 -11.188 -0.593 1.00 0.00 50 GLU A C 14
ATOM 21861 O O . GLU B 2 13 ? 0.684 -9.995 -0.896 1.00 0.00 50 GLU A O 14
ATOM 21873 N N . ALA B 2 14 ? -0.305 -11.690 0.207 1.00 0.00 51 ALA A N 14
ATOM 21874 C CA . ALA B 2 14 ? -1.340 -10.833 0.772 1.00 0.00 51 ALA A CA 14
ATOM 21875 C C . ALA B 2 14 ? -0.717 -9.779 1.681 1.00 0.00 51 ALA A C 14
ATOM 21876 O O . ALA B 2 14 ? -1.134 -8.621 1.679 1.00 0.00 51 ALA A O 14
ATOM 21883 N N . PHE B 2 15 ? 0.289 -10.181 2.454 1.00 0.00 52 PHE A N 14
ATOM 21884 C CA . PHE B 2 15 ? 0.959 -9.248 3.351 1.00 0.00 52 PHE A CA 14
ATOM 21885 C C . PHE B 2 15 ? 1.590 -8.109 2.565 1.00 0.00 52 PHE A C 14
ATOM 21886 O O . PHE B 2 15 ? 1.477 -6.945 2.946 1.00 0.00 52 PHE A O 14
ATOM 21903 N N . ALA B 2 16 ? 2.247 -8.445 1.460 1.00 0.00 53 ALA A N 14
ATOM 21904 C CA . ALA B 2 16 ? 2.885 -7.431 0.629 1.00 0.00 53 ALA A CA 14
ATOM 21905 C C . ALA B 2 16 ? 1.845 -6.462 0.085 1.00 0.00 53 ALA A C 14
ATOM 21906 O O . ALA B 2 16 ? 2.081 -5.258 0.010 1.00 0.00 53 ALA A O 14
ATOM 21913 N N . ILE B 2 17 ? 0.695 -6.993 -0.299 1.00 0.00 54 ILE A N 14
ATOM 21914 C CA . ILE B 2 17 ? -0.367 -6.161 -0.838 1.00 0.00 54 ILE A CA 14
ATOM 21915 C C . ILE B 2 17 ? -0.801 -5.111 0.179 1.00 0.00 54 ILE A C 14
ATOM 21916 O O . ILE B 2 17 ? -1.045 -3.956 -0.172 1.00 0.00 54 ILE A O 14
ATOM 21932 N N . LEU B 2 18 ? -0.916 -5.520 1.433 1.00 0.00 55 LEU A N 14
ATOM 21933 C CA . LEU B 2 18 ? -1.345 -4.607 2.485 1.00 0.00 55 LEU A CA 14
ATOM 21934 C C . LEU B 2 18 ? -0.160 -4.089 3.300 1.00 0.00 55 LEU A C 14
ATOM 21935 O O . LEU B 2 18 ? -0.330 -3.640 4.432 1.00 0.00 55 LEU A O 14
ATOM 21951 N N . ASP B 2 19 ? 1.037 -4.145 2.723 1.00 0.00 56 ASP A N 14
ATOM 21952 C CA . ASP B 2 19 ? 2.223 -3.664 3.424 1.00 0.00 56 ASP A CA 14
ATOM 21953 C C . ASP B 2 19 ? 3.196 -3.007 2.453 1.00 0.00 56 ASP A C 14
ATOM 21954 O O . ASP B 2 19 ? 3.478 -1.815 2.547 1.00 0.00 56 ASP A O 14
ATOM 21963 N N . GLY B 2 20 ? 3.697 -3.794 1.514 1.00 0.00 57 GLY A N 14
ATOM 21964 C CA . GLY B 2 20 ? 4.637 -3.276 0.528 1.00 0.00 57 GLY A CA 14
ATOM 21965 C C . GLY B 2 20 ? 3.912 -2.663 -0.671 1.00 0.00 57 GLY A C 14
ATOM 21966 O O . GLY B 2 20 ? 4.547 -2.128 -1.579 1.00 0.00 57 GLY A O 14
ATOM 21970 N N . GLY B 2 21 ? 2.582 -2.749 -0.677 1.00 0.00 58 GLY A N 14
ATOM 21971 C CA . GLY B 2 21 ? 1.798 -2.201 -1.778 1.00 0.00 58 GLY A CA 14
ATOM 21972 C C . GLY B 2 21 ? 1.988 -3.036 -3.041 1.00 0.00 58 GLY A C 14
ATOM 21973 O O . GLY B 2 21 ? 1.745 -2.560 -4.150 1.00 0.00 58 GLY A O 14
ATOM 21977 N N . ALA B 2 22 ? 2.430 -4.279 -2.867 1.00 0.00 59 ALA A N 14
ATOM 21978 C CA . ALA B 2 22 ? 2.661 -5.169 -4.002 1.00 0.00 59 ALA A CA 14
ATOM 21979 C C . ALA B 2 22 ? 1.340 -5.644 -4.604 1.00 0.00 59 ALA A C 14
ATOM 21980 O O . ALA B 2 22 ? 0.301 -5.596 -3.955 1.00 0.00 59 ALA A O 14
ATOM 21987 N N . PRO B 2 23 ? 1.362 -6.099 -5.829 1.00 0.00 60 PRO A N 14
ATOM 21988 C CA . PRO B 2 23 ? 0.137 -6.596 -6.517 1.00 0.00 60 PRO A CA 14
ATOM 21989 C C . PRO B 2 23 ? -0.327 -7.944 -5.965 1.00 0.00 60 PRO A C 14
ATOM 21990 O O . PRO B 2 23 ? -1.482 -8.329 -6.136 1.00 0.00 60 PRO A O 14
ATOM 22001 N N . GLY B 2 24 ? 0.584 -8.653 -5.304 1.00 0.00 61 GLY A N 14
ATOM 22002 C CA . GLY B 2 24 ? 0.255 -9.956 -4.734 1.00 0.00 61 GLY A CA 14
ATOM 22003 C C . GLY B 2 24 ? 1.291 -11.001 -5.134 1.00 0.00 61 GLY A C 14
ATOM 22004 O O . GLY B 2 24 ? 0.950 -11.875 -5.915 1.00 0.00 61 GLY A O 14
ATOM 22009 N N . ARG A 1 6 ? 4.609 -3.202 9.394 1.00 0.00 1050 ARG B N 15
ATOM 22010 C CA . ARG A 1 6 ? 4.452 -4.674 9.218 1.00 0.00 1050 ARG B CA 15
ATOM 22011 C C . ARG A 1 6 ? 3.837 -5.278 10.478 1.00 0.00 1050 ARG B C 15
ATOM 22012 O O . ARG A 1 6 ? 4.513 -5.963 11.245 1.00 0.00 1050 ARG B O 15
ATOM 22033 N N . PRO A 1 7 ? 2.573 -5.038 10.694 1.00 0.00 1051 PRO B N 15
ATOM 22034 C CA . PRO A 1 7 ? 1.840 -5.563 11.873 1.00 0.00 1051 PRO B CA 15
ATOM 22035 C C . PRO A 1 7 ? 1.576 -7.058 11.759 1.00 0.00 1051 PRO B C 15
ATOM 22036 O O . PRO A 1 7 ? 1.597 -7.625 10.666 1.00 0.00 1051 PRO B O 15
ATOM 22047 N N . LYS A 1 8 ? 1.323 -7.682 12.896 1.00 0.00 1052 LYS B N 15
ATOM 22048 C CA . LYS A 1 8 ? 1.042 -9.111 12.934 1.00 0.00 1052 LYS B CA 15
ATOM 22049 C C . LYS A 1 8 ? -0.409 -9.391 12.541 1.00 0.00 1052 LYS B C 15
ATOM 22050 O O . LYS A 1 8 ? -0.822 -10.549 12.451 1.00 0.00 1052 LYS B O 15
ATOM 22069 N N . MET A 1 9 ? -1.186 -8.330 12.315 1.00 0.00 1053 MET B N 15
ATOM 22070 C CA . MET A 1 9 ? -2.585 -8.484 11.941 1.00 0.00 1053 MET B CA 15
ATOM 22071 C C . MET A 1 9 ? -2.702 -9.211 10.608 1.00 0.00 1053 MET B C 15
ATOM 22072 O O . MET A 1 9 ? -1.848 -9.069 9.735 1.00 0.00 1053 MET B O 15
ATOM 22086 N N . THR A 1 10 ? -3.764 -9.992 10.461 1.00 0.00 1054 THR B N 15
ATOM 22087 C CA . THR A 1 10 ? -3.983 -10.744 9.232 1.00 0.00 1054 THR B CA 15
ATOM 22088 C C . THR A 1 10 ? -4.306 -9.793 8.081 1.00 0.00 1054 THR B C 15
ATOM 22089 O O . THR A 1 10 ? -4.647 -8.633 8.303 1.00 0.00 1054 THR B O 15
ATOM 22100 N N . PRO A 1 11 ? -4.180 -10.252 6.860 1.00 0.00 1055 PRO B N 15
ATOM 22101 C CA . PRO A 1 11 ? -4.451 -9.405 5.657 1.00 0.00 1055 PRO B CA 15
ATOM 22102 C C . PRO A 1 11 ? -5.828 -8.746 5.721 1.00 0.00 1055 PRO B C 15
ATOM 22103 O O . PRO A 1 11 ? -5.983 -7.563 5.402 1.00 0.00 1055 PRO B O 15
ATOM 22114 N N . GLU A 1 12 ? -6.826 -9.509 6.146 1.00 0.00 1056 GLU B N 15
ATOM 22115 C CA . GLU A 1 12 ? -8.173 -8.975 6.250 1.00 0.00 1056 GLU B CA 15
ATOM 22116 C C . GLU A 1 12 ? -8.253 -7.937 7.367 1.00 0.00 1056 GLU B C 15
ATOM 22117 O O . GLU A 1 12 ? -8.949 -6.936 7.240 1.00 0.00 1056 GLU B O 15
ATOM 22129 N N . GLN A 1 13 ? -7.526 -8.173 8.457 1.00 0.00 1057 GLN B N 15
ATOM 22130 C CA . GLN A 1 13 ? -7.530 -7.233 9.575 1.00 0.00 1057 GLN B CA 15
ATOM 22131 C C . GLN A 1 13 ? -6.962 -5.884 9.161 1.00 0.00 1057 GLN B C 15
ATOM 22132 O O . GLN A 1 13 ? -7.503 -4.829 9.507 1.00 0.00 1057 GLN B O 15
ATOM 22146 N N . MET A 1 14 ? -5.874 -5.921 8.405 1.00 0.00 1058 MET B N 15
ATOM 22147 C CA . MET A 1 14 ? -5.255 -4.692 7.948 1.00 0.00 1058 MET B CA 15
ATOM 22148 C C . MET A 1 14 ? -6.206 -3.949 7.024 1.00 0.00 1058 MET B C 15
ATOM 22149 O O . MET A 1 14 ? -6.311 -2.723 7.076 1.00 0.00 1058 MET B O 15
ATOM 22163 N N . ALA A 1 15 ? -6.898 -4.699 6.178 1.00 0.00 1059 ALA B N 15
ATOM 22164 C CA . ALA A 1 15 ? -7.841 -4.089 5.251 1.00 0.00 1059 ALA B CA 15
ATOM 22165 C C . ALA A 1 15 ? -8.958 -3.379 6.007 1.00 0.00 1059 ALA B C 15
ATOM 22166 O O . ALA A 1 15 ? -9.387 -2.292 5.619 1.00 0.00 1059 ALA B O 15
ATOM 22173 N N . LYS A 1 16 ? -9.426 -4.000 7.090 1.00 0.00 1060 LYS B N 15
ATOM 22174 C CA . LYS A 1 16 ? -10.494 -3.411 7.888 1.00 0.00 1060 LYS B CA 15
ATOM 22175 C C . LYS A 1 16 ? -10.056 -2.073 8.462 1.00 0.00 1060 LYS B C 15
ATOM 22176 O O . LYS A 1 16 ? -10.818 -1.107 8.451 1.00 0.00 1060 LYS B O 15
ATOM 22195 N N . GLU A 1 17 ? -8.825 -2.009 8.956 1.00 0.00 1061 GLU B N 15
ATOM 22196 C CA . GLU A 1 17 ? -8.325 -0.762 9.515 1.00 0.00 1061 GLU B CA 15
ATOM 22197 C C . GLU A 1 17 ? -8.249 0.320 8.439 1.00 0.00 1061 GLU B C 15
ATOM 22198 O O . GLU A 1 17 ? -8.582 1.477 8.688 1.00 0.00 1061 GLU B O 15
ATOM 22210 N N . MET A 1 18 ? -7.809 -0.056 7.241 1.00 0.00 1062 MET B N 15
ATOM 22211 C CA . MET A 1 18 ? -7.695 0.906 6.152 1.00 0.00 1062 MET B CA 15
ATOM 22212 C C . MET A 1 18 ? -9.063 1.489 5.803 1.00 0.00 1062 MET B C 15
ATOM 22213 O O . MET A 1 18 ? -9.196 2.690 5.577 1.00 0.00 1062 MET B O 15
ATOM 22227 N N . SER A 1 19 ? -10.075 0.628 5.768 1.00 0.00 1063 SER B N 15
ATOM 22228 C CA . SER A 1 19 ? -11.429 1.070 5.450 1.00 0.00 1063 SER B CA 15
ATOM 22229 C C . SER A 1 19 ? -11.932 2.052 6.499 1.00 0.00 1063 SER B C 15
ATOM 22230 O O . SER A 1 19 ? -12.544 3.069 6.173 1.00 0.00 1063 SER B O 15
ATOM 22238 N N . GLU A 1 20 ? -11.673 1.738 7.761 1.00 0.00 1064 GLU B N 15
ATOM 22239 C CA . GLU A 1 20 ? -12.108 2.598 8.850 1.00 0.00 1064 GLU B CA 15
ATOM 22240 C C . GLU A 1 20 ? -11.459 3.976 8.743 1.00 0.00 1064 GLU B C 15
ATOM 22241 O O . GLU A 1 20 ? -12.110 4.996 8.960 1.00 0.00 1064 GLU B O 15
ATOM 22253 N N . PHE A 1 21 ? -10.176 3.999 8.396 1.00 0.00 1065 PHE B N 15
ATOM 22254 C CA . PHE A 1 21 ? -9.459 5.260 8.259 1.00 0.00 1065 PHE B CA 15
ATOM 22255 C C . PHE A 1 21 ? -10.008 6.059 7.087 1.00 0.00 1065 PHE B C 15
ATOM 22256 O O . PHE A 1 21 ? -10.160 7.278 7.168 1.00 0.00 1065 PHE B O 15
ATOM 22273 N N . LEU A 1 22 ? -10.304 5.364 5.998 1.00 0.00 1066 LEU B N 15
ATOM 22274 C CA . LEU A 1 22 ? -10.841 6.020 4.814 1.00 0.00 1066 LEU B CA 15
ATOM 22275 C C . LEU A 1 22 ? -12.202 6.636 5.113 1.00 0.00 1066 LEU B C 15
ATOM 22276 O O . LEU A 1 22 ? -12.499 7.750 4.683 1.00 0.00 1066 LEU B O 15
ATOM 22292 N N . SER A 1 23 ? -13.024 5.904 5.860 1.00 0.00 1067 SER B N 15
ATOM 22293 C CA . SER A 1 23 ? -14.347 6.394 6.219 1.00 0.00 1067 SER B CA 15
ATOM 22294 C C . SER A 1 23 ? -14.239 7.619 7.121 1.00 0.00 1067 SER B C 15
ATOM 22295 O O . SER A 1 23 ? -14.988 8.582 6.963 1.00 0.00 1067 SER B O 15
ATOM 22303 N N . ARG A 1 24 ? -13.303 7.576 8.066 1.00 0.00 1068 ARG B N 15
ATOM 22304 C CA . ARG A 1 24 ? -13.107 8.693 8.985 1.00 0.00 1068 ARG B CA 15
ATOM 22305 C C . ARG A 1 24 ? -12.661 9.943 8.236 1.00 0.00 1068 ARG B C 15
ATOM 22306 O O . ARG A 1 24 ? -13.108 11.051 8.534 1.00 0.00 1068 ARG B O 15
ATOM 22327 N N . GLY A 1 25 ? -11.779 9.756 7.264 1.00 0.00 1069 GLY B N 15
ATOM 22328 C CA . GLY A 1 25 ? -11.276 10.873 6.473 1.00 0.00 1069 GLY B CA 15
ATOM 22329 C C . GLY A 1 25 ? -11.725 10.761 5.017 1.00 0.00 1069 GLY B C 15
ATOM 22330 O O . GLY A 1 25 ? -10.936 10.410 4.142 1.00 0.00 1069 GLY B O 15
ATOM 22334 N N . PRO A 1 26 ? -12.971 11.053 4.748 1.00 0.00 1070 PRO B N 15
ATOM 22335 C CA . PRO A 1 26 ? -13.537 10.984 3.368 1.00 0.00 1070 PRO B CA 15
ATOM 22336 C C . PRO A 1 26 ? -13.005 12.097 2.470 1.00 0.00 1070 PRO B C 15
ATOM 22337 O O . PRO A 1 26 ? -12.681 13.187 2.940 1.00 0.00 1070 PRO B O 15
ATOM 22348 N N . ALA A 1 27 ? -12.916 11.813 1.176 1.00 0.00 1071 ALA B N 15
ATOM 22349 C CA . ALA A 1 27 ? -12.420 12.799 0.224 1.00 0.00 1071 ALA B CA 15
ATOM 22350 C C . ALA A 1 27 ? -13.324 14.028 0.194 1.00 0.00 1071 ALA B C 15
ATOM 22351 O O . ALA A 1 27 ? -12.845 15.159 0.131 1.00 0.00 1071 ALA B O 15
ATOM 22358 N N . VAL A 1 28 ? -14.634 13.789 0.241 1.00 0.00 1072 VAL B N 15
ATOM 22359 C CA . VAL A 1 28 ? -15.608 14.875 0.217 1.00 0.00 1072 VAL B CA 15
ATOM 22360 C C . VAL A 1 28 ? -15.271 15.876 -0.884 1.00 0.00 1072 VAL B C 15
ATOM 22361 O O . VAL A 1 28 ? -15.551 17.069 -0.767 1.00 0.00 1072 VAL B O 15
ATOM 22374 N N . LEU A 1 29 ? -14.657 15.383 -1.954 1.00 0.00 1073 LEU B N 15
ATOM 22375 C CA . LEU A 1 29 ? -14.277 16.247 -3.065 1.00 0.00 1073 LEU B CA 15
ATOM 22376 C C . LEU A 1 29 ? -15.512 16.863 -3.713 1.00 0.00 1073 LEU B C 15
ATOM 22377 O O . LEU A 1 29 ? -15.512 18.039 -4.074 1.00 0.00 1073 LEU B O 15
ATOM 22393 N N . ALA A 1 30 ? -16.562 16.059 -3.860 1.00 0.00 1074 ALA B N 15
ATOM 22394 C CA . ALA A 1 30 ? -17.803 16.529 -4.469 1.00 0.00 1074 ALA B CA 15
ATOM 22395 C C . ALA A 1 30 ? -17.518 17.277 -5.770 1.00 0.00 1074 ALA B C 15
ATOM 22396 O O . ALA A 1 30 ? -18.268 18.169 -6.164 1.00 0.00 1074 ALA B O 15
ATOM 22403 N N . THR A 1 31 ? -16.423 16.906 -6.427 1.00 0.00 1075 THR B N 15
ATOM 22404 C CA . THR A 1 31 ? -16.037 17.545 -7.677 1.00 0.00 1075 THR B CA 15
ATOM 22405 C C . THR A 1 31 ? -15.120 16.639 -8.485 1.00 0.00 1075 THR B C 15
ATOM 22406 O O . THR A 1 31 ? -14.736 15.559 -8.034 1.00 0.00 1075 THR B O 15
ATOM 22417 N N . LYS A 1 32 ? -14.767 17.093 -9.679 1.00 0.00 1076 LYS B N 15
ATOM 22418 C CA . LYS A 1 32 ? -13.883 16.328 -10.551 1.00 0.00 1076 LYS B CA 15
ATOM 22419 C C . LYS A 1 32 ? -12.444 16.841 -10.462 1.00 0.00 1076 LYS B C 15
ATOM 22420 O O . LYS A 1 32 ? -11.567 16.374 -11.189 1.00 0.00 1076 LYS B O 15
ATOM 22439 N N . ALA A 1 33 ? -12.203 17.804 -9.573 1.00 0.00 1077 ALA B N 15
ATOM 22440 C CA . ALA A 1 33 ? -10.867 18.368 -9.408 1.00 0.00 1077 ALA B CA 15
ATOM 22441 C C . ALA A 1 33 ? -9.876 17.287 -8.988 1.00 0.00 1077 ALA B C 15
ATOM 22442 O O . ALA A 1 33 ? -10.232 16.347 -8.279 1.00 0.00 1077 ALA B O 15
ATOM 22449 N N . ALA A 1 34 ? -8.633 17.428 -9.435 1.00 0.00 1078 ALA B N 15
ATOM 22450 C CA . ALA A 1 34 ? -7.598 16.460 -9.105 1.00 0.00 1078 ALA B CA 15
ATOM 22451 C C . ALA A 1 34 ? -6.253 17.157 -8.956 1.00 0.00 1078 ALA B C 15
ATOM 22452 O O . ALA A 1 34 ? -5.563 17.422 -9.941 1.00 0.00 1078 ALA B O 15
ATOM 22459 N N . ALA A 1 35 ? -5.886 17.448 -7.716 1.00 0.00 1079 ALA B N 15
ATOM 22460 C CA . ALA A 1 35 ? -4.620 18.114 -7.438 1.00 0.00 1079 ALA B CA 15
ATOM 22461 C C . ALA A 1 35 ? -3.453 17.262 -7.928 1.00 0.00 1079 ALA B C 15
ATOM 22462 O O . ALA A 1 35 ? -2.482 17.782 -8.474 1.00 0.00 1079 ALA B O 15
ATOM 22469 N N . GLY A 1 36 ? -3.556 15.951 -7.728 1.00 0.00 1080 GLY B N 15
ATOM 22470 C CA . GLY A 1 36 ? -2.500 15.042 -8.157 1.00 0.00 1080 GLY B CA 15
ATOM 22471 C C . GLY A 1 36 ? -1.516 14.772 -7.024 1.00 0.00 1080 GLY B C 15
ATOM 22472 O O . GLY A 1 36 ? -0.392 14.332 -7.258 1.00 0.00 1080 GLY B O 15
ATOM 22476 N N . THR A 1 37 ? -1.947 15.034 -5.798 1.00 0.00 1081 THR B N 15
ATOM 22477 C CA . THR A 1 37 ? -1.096 14.815 -4.640 1.00 0.00 1081 THR B CA 15
ATOM 22478 C C . THR A 1 37 ? -0.835 13.324 -4.445 1.00 0.00 1081 THR B C 15
ATOM 22479 O O . THR A 1 37 ? 0.189 12.927 -3.887 1.00 0.00 1081 THR B O 15
ATOM 22490 N N . LYS A 1 38 ? -1.760 12.504 -4.918 1.00 0.00 1082 LYS B N 15
ATOM 22491 C CA . LYS A 1 38 ? -1.612 11.061 -4.804 1.00 0.00 1082 LYS B CA 15
ATOM 22492 C C . LYS A 1 38 ? -0.398 10.572 -5.595 1.00 0.00 1082 LYS B C 15
ATOM 22493 O O . LYS A 1 38 ? 0.024 9.424 -5.446 1.00 0.00 1082 LYS B O 15
ATOM 22512 N N . LYS A 1 39 ? 0.160 11.440 -6.438 1.00 0.00 1083 LYS B N 15
ATOM 22513 C CA . LYS A 1 39 ? 1.318 11.075 -7.245 1.00 0.00 1083 LYS B CA 15
ATOM 22514 C C . LYS A 1 39 ? 2.460 10.569 -6.367 1.00 0.00 1083 LYS B C 15
ATOM 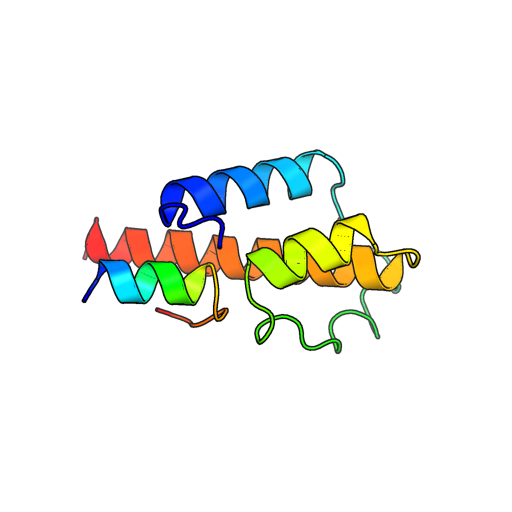22515 O O . LYS A 1 39 ? 3.374 9.899 -6.850 1.00 0.00 1083 LYS B O 15
ATOM 22534 N N . TYR A 1 40 ? 2.402 10.892 -5.080 1.00 0.00 1084 TYR B N 15
ATOM 22535 C CA . TYR A 1 40 ? 3.437 10.464 -4.152 1.00 0.00 1084 TYR B CA 15
ATOM 22536 C C . TYR A 1 40 ? 3.542 8.946 -4.150 1.00 0.00 1084 TYR B C 15
ATOM 22537 O O . TYR A 1 40 ? 2.535 8.235 -4.159 1.00 0.00 1084 TYR B O 15
ATOM 22555 N N . ASP A 1 41 ? 4.776 8.467 -4.148 1.00 0.00 1085 ASP B N 15
ATOM 22556 C CA . ASP A 1 41 ? 5.032 7.030 -4.155 1.00 0.00 1085 ASP B CA 15
ATOM 22557 C C . ASP A 1 41 ? 5.055 6.486 -2.733 1.00 0.00 1085 ASP B C 15
ATOM 22558 O O . ASP A 1 41 ? 6.121 6.234 -2.170 1.00 0.00 1085 ASP B O 15
ATOM 22567 N N . LEU A 1 42 ? 3.871 6.297 -2.162 1.00 0.00 1086 LEU B N 15
ATOM 22568 C CA . LEU A 1 42 ? 3.758 5.767 -0.808 1.00 0.00 1086 LEU B CA 15
ATOM 22569 C C . LEU A 1 42 ? 3.450 4.271 -0.834 1.00 0.00 1086 LEU B C 15
ATOM 22570 O O . LEU A 1 42 ? 3.274 3.650 0.214 1.00 0.00 1086 LEU B O 15
ATOM 22586 N N . SER A 1 43 ? 3.394 3.694 -2.033 1.00 0.00 1087 SER B N 15
ATOM 22587 C CA . SER A 1 43 ? 3.114 2.271 -2.170 1.00 0.00 1087 SER B CA 15
ATOM 22588 C C . SER A 1 43 ? 4.284 1.444 -1.643 1.00 0.00 1087 SER B C 15
ATOM 22589 O O . SER A 1 43 ? 4.170 0.232 -1.463 1.00 0.00 1087 SER B O 15
ATOM 22597 N N . LYS A 1 44 ? 5.406 2.106 -1.388 1.00 0.00 1088 LYS B N 15
ATOM 22598 C CA . LYS A 1 44 ? 6.578 1.418 -0.869 1.00 0.00 1088 LYS B CA 15
ATOM 22599 C C . LYS A 1 44 ? 6.623 1.499 0.657 1.00 0.00 1088 LYS B C 15
ATOM 22600 O O . LYS A 1 44 ? 7.421 0.815 1.299 1.00 0.00 1088 LYS B O 15
ATOM 22619 N N . TRP A 1 45 ? 5.766 2.342 1.231 1.00 0.00 1089 TRP B N 15
ATOM 22620 C CA . TRP A 1 45 ? 5.723 2.508 2.678 1.00 0.00 1089 TRP B CA 15
ATOM 22621 C C . TRP A 1 45 ? 4.893 1.412 3.319 1.00 0.00 1089 TRP B C 15
ATOM 22622 O O . TRP A 1 45 ? 3.810 1.076 2.844 1.00 0.00 1089 TRP B O 15
ATOM 22643 N N . LYS A 1 46 ? 5.405 0.866 4.408 1.00 0.00 1090 LYS B N 15
ATOM 22644 C CA . LYS A 1 46 ? 4.702 -0.189 5.123 1.00 0.00 1090 LYS B CA 15
ATOM 22645 C C . LYS A 1 46 ? 3.388 0.328 5.684 1.00 0.00 1090 LYS B C 15
ATOM 22646 O O . LYS A 1 46 ? 3.208 1.530 5.870 1.00 0.00 1090 LYS B O 15
ATOM 22665 N N . TYR A 1 47 ? 2.472 -0.595 5.954 1.00 0.00 1091 TYR B N 15
ATOM 22666 C CA . TYR A 1 47 ? 1.178 -0.225 6.498 1.00 0.00 1091 TYR B CA 15
ATOM 22667 C C . TYR A 1 47 ? 1.366 0.561 7.783 1.00 0.00 1091 TYR B C 15
ATOM 22668 O O . TYR A 1 47 ? 0.746 1.604 7.981 1.00 0.00 1091 TYR B O 15
ATOM 22686 N N . ALA A 1 48 ? 2.225 0.054 8.655 1.00 0.00 1092 ALA B N 15
ATOM 22687 C CA . ALA A 1 48 ? 2.479 0.732 9.923 1.00 0.00 1092 ALA B CA 15
ATOM 22688 C C . ALA A 1 48 ? 3.091 2.111 9.692 1.00 0.00 1092 ALA B C 15
ATOM 22689 O O . ALA A 1 48 ? 2.762 3.073 10.388 1.00 0.00 1092 ALA B O 15
ATOM 22696 N N . GLU A 1 49 ? 3.992 2.193 8.719 1.00 0.00 1093 GLU B N 15
ATOM 22697 C CA . GLU A 1 49 ? 4.661 3.451 8.406 1.00 0.00 1093 GLU B CA 15
ATOM 22698 C C . GLU A 1 49 ? 3.656 4.490 7.928 1.00 0.00 1093 GLU B C 15
ATOM 22699 O O . GLU A 1 49 ? 3.704 5.646 8.342 1.00 0.00 1093 GLU B O 15
ATOM 22711 N N . LEU A 1 50 ? 2.731 4.074 7.069 1.00 0.00 1094 LEU B N 15
ATOM 22712 C CA . LEU A 1 50 ? 1.714 4.988 6.569 1.00 0.00 1094 LEU B CA 15
ATOM 22713 C C . LEU A 1 50 ? 0.823 5.460 7.704 1.00 0.00 1094 LEU B C 15
ATOM 22714 O O . LEU A 1 50 ? 0.440 6.627 7.761 1.00 0.00 1094 LEU B O 15
ATOM 22730 N N . ARG A 1 51 ? 0.497 4.547 8.608 1.00 0.00 1095 ARG B N 15
ATOM 22731 C CA . ARG A 1 51 ? -0.346 4.894 9.733 1.00 0.00 1095 ARG B CA 15
ATOM 22732 C C . ARG A 1 51 ? 0.311 5.990 10.562 1.00 0.00 1095 ARG B C 15
ATOM 22733 O O . ARG A 1 51 ? -0.320 6.988 10.906 1.00 0.00 1095 ARG B O 15
ATOM 22754 N N . ASP A 1 52 ? 1.590 5.799 10.862 1.00 0.00 1096 ASP B N 15
ATOM 22755 C CA . ASP A 1 52 ? 2.332 6.780 11.632 1.00 0.00 1096 ASP B CA 15
ATOM 22756 C C . ASP A 1 52 ? 2.454 8.080 10.848 1.00 0.00 1096 ASP B C 15
ATOM 22757 O O . ASP A 1 52 ? 2.347 9.166 11.416 1.00 0.00 1096 ASP B O 15
ATOM 22766 N N . THR A 1 53 ? 2.680 7.966 9.540 1.00 0.00 1097 THR B N 15
ATOM 22767 C CA . THR A 1 53 ? 2.817 9.148 8.706 1.00 0.00 1097 THR B CA 15
ATOM 22768 C C . THR A 1 53 ? 1.550 9.991 8.760 1.00 0.00 1097 THR B C 15
ATOM 22769 O O . THR A 1 53 ? 1.616 11.208 8.890 1.00 0.00 1097 THR B O 15
ATOM 22780 N N . ILE A 1 54 ? 0.398 9.344 8.655 1.00 0.00 1098 ILE B N 15
ATOM 22781 C CA . ILE A 1 54 ? -0.870 10.063 8.693 1.00 0.00 1098 ILE B CA 15
ATOM 22782 C C . ILE A 1 54 ? -1.048 10.781 10.030 1.00 0.00 1098 ILE B C 15
ATOM 22783 O O . ILE A 1 54 ? -1.438 11.949 10.072 1.00 0.00 1098 ILE B O 15
ATOM 22799 N N . ASN A 1 55 ? -0.764 10.076 11.119 1.00 0.00 1099 ASN B N 15
ATOM 22800 C CA . ASN A 1 55 ? -0.908 10.655 12.455 1.00 0.00 1099 ASN B CA 15
ATOM 22801 C C . ASN A 1 55 ? 0.003 11.863 12.628 1.00 0.00 1099 ASN B C 15
ATOM 22802 O O . ASN A 1 55 ? -0.383 12.858 13.243 1.00 0.00 1099 ASN B O 15
ATOM 22813 N N . THR A 1 56 ? 1.209 11.778 12.083 1.00 0.00 1100 THR B N 15
ATOM 22814 C CA . THR A 1 56 ? 2.158 12.881 12.187 1.00 0.00 1100 THR B CA 15
ATOM 22815 C C . THR A 1 56 ? 2.036 13.832 10.993 1.00 0.00 1100 THR B C 15
ATOM 22816 O O . THR A 1 56 ? 2.736 14.841 10.924 1.00 0.00 1100 THR B O 15
ATOM 22827 N N . SER A 1 57 ? 1.157 13.506 10.046 1.00 0.00 1101 SER B N 15
ATOM 22828 C CA . SER A 1 57 ? 0.977 14.341 8.871 1.00 0.00 1101 SER B CA 15
ATOM 22829 C C . SER A 1 57 ? 0.357 15.673 9.256 1.00 0.00 1101 SER B C 15
ATOM 22830 O O . SER A 1 57 ? -0.613 15.726 10.012 1.00 0.00 1101 SER B O 15
ATOM 22838 N N . CYS A 1 58 ? 0.914 16.743 8.714 1.00 0.00 1102 CYS B N 15
ATOM 22839 C CA . CYS A 1 58 ? 0.405 18.077 8.988 1.00 0.00 1102 CYS B CA 15
ATOM 22840 C C . CYS A 1 58 ? -0.166 18.705 7.718 1.00 0.00 1102 CYS B C 15
ATOM 22841 O O . CYS A 1 58 ? -0.727 19.801 7.760 1.00 0.00 1102 CYS B O 15
ATOM 22849 N N . ASP A 1 59 ? -0.019 18.012 6.588 1.00 0.00 1103 ASP B N 15
ATOM 22850 C CA . ASP A 1 59 ? -0.523 18.526 5.318 1.00 0.00 1103 ASP B CA 15
ATOM 22851 C C . ASP A 1 59 ? -1.644 17.641 4.784 1.00 0.00 1103 ASP B C 15
ATOM 22852 O O . ASP A 1 59 ? -1.583 16.413 4.877 1.00 0.00 1103 ASP B O 15
ATOM 22861 N N . ILE A 1 60 ? -2.669 18.268 4.222 1.00 0.00 1104 ILE B N 15
ATOM 22862 C CA . ILE A 1 60 ? -3.794 17.523 3.676 1.00 0.00 1104 ILE B CA 15
ATOM 22863 C C . ILE A 1 60 ? -3.377 16.758 2.423 1.00 0.00 1104 ILE B C 15
ATOM 22864 O O . ILE A 1 60 ? -3.963 15.728 2.089 1.00 0.00 1104 ILE B O 15
ATOM 22880 N N . GLU A 1 61 ? -2.363 17.271 1.734 1.00 0.00 1105 GLU B N 15
ATOM 22881 C CA . GLU A 1 61 ? -1.879 16.631 0.518 1.00 0.00 1105 GLU B CA 15
ATOM 22882 C C . GLU A 1 61 ? -1.322 15.247 0.826 1.00 0.00 1105 GLU B C 15
ATOM 22883 O O . GLU A 1 61 ? -1.636 14.266 0.148 1.00 0.00 1105 GLU B O 15
ATOM 22895 N N . LEU A 1 62 ? -0.506 15.168 1.869 1.00 0.00 1106 LEU B N 15
ATOM 22896 C CA . LEU A 1 62 ? 0.075 13.901 2.266 1.00 0.00 1106 LEU B CA 15
ATOM 22897 C C . LEU A 1 62 ? -1.015 12.958 2.759 1.00 0.00 1106 LEU B C 15
ATOM 22898 O O . LEU A 1 62 ? -0.981 11.756 2.494 1.00 0.00 1106 LEU B O 15
ATOM 22914 N N . LEU A 1 63 ? -1.967 13.514 3.500 1.00 0.00 1107 LEU B N 15
ATOM 22915 C CA . LEU A 1 63 ? -3.056 12.717 4.052 1.00 0.00 1107 LEU B CA 15
ATOM 22916 C C . LEU A 1 63 ? -3.844 12.067 2.924 1.00 0.00 1107 LEU B C 15
ATOM 22917 O O . LEU A 1 63 ? -4.195 10.889 2.993 1.00 0.00 1107 LEU B O 15
ATOM 22933 N N . ALA A 1 64 ? -4.098 12.839 1.880 1.00 0.00 1108 ALA B N 15
ATOM 22934 C CA . ALA A 1 64 ? -4.820 12.334 0.728 1.00 0.00 1108 ALA B CA 15
ATOM 22935 C C . ALA A 1 64 ? -4.026 11.221 0.053 1.00 0.00 1108 ALA B C 15
ATOM 22936 O O . ALA A 1 64 ? -4.599 10.247 -0.437 1.00 0.00 1108 ALA B O 15
ATOM 22943 N N . ALA A 1 65 ? -2.706 11.385 0.015 1.00 0.00 1109 ALA B N 15
ATOM 22944 C CA . ALA A 1 65 ? -1.843 10.397 -0.617 1.00 0.00 1109 ALA B CA 15
ATOM 22945 C C . ALA A 1 65 ? -1.925 9.063 0.109 1.00 0.00 1109 ALA B C 15
ATOM 22946 O O . ALA A 1 65 ? -2.007 8.005 -0.515 1.00 0.00 1109 ALA B O 15
ATOM 22953 N N . CYS A 1 66 ? -1.899 9.119 1.432 1.00 0.00 1110 CYS B N 15
ATOM 22954 C CA . CYS A 1 66 ? -1.967 7.908 2.235 1.00 0.00 1110 CYS B CA 15
ATOM 22955 C C . CYS A 1 66 ? -3.323 7.242 2.081 1.00 0.00 1110 CYS B C 15
ATOM 22956 O O . CYS A 1 66 ? -3.421 6.018 1.983 1.00 0.00 1110 CYS B O 15
ATOM 22964 N N . ARG A 1 67 ? -4.366 8.060 2.057 1.00 0.00 1111 ARG B N 15
ATOM 22965 C CA . ARG A 1 67 ? -5.719 7.552 1.912 1.00 0.00 1111 ARG B CA 15
ATOM 22966 C C . ARG A 1 67 ? -5.873 6.842 0.573 1.00 0.00 1111 ARG B C 15
ATOM 22967 O O . ARG A 1 67 ? -6.473 5.767 0.485 1.00 0.00 1111 ARG B O 15
ATOM 22988 N N . GLU A 1 68 ? -5.309 7.444 -0.462 1.00 0.00 1112 GLU B N 15
ATOM 22989 C CA . GLU A 1 68 ? -5.367 6.860 -1.791 1.00 0.00 1112 GLU B CA 15
ATOM 22990 C C . GLU A 1 68 ? -4.600 5.548 -1.827 1.00 0.00 1112 GLU B C 15
ATOM 22991 O O . GLU A 1 68 ? -5.036 4.587 -2.457 1.00 0.00 1112 GLU B O 15
ATOM 23003 N N . GLU A 1 69 ? -3.446 5.513 -1.160 1.00 0.00 1113 GLU B N 15
ATOM 23004 C CA . GLU A 1 69 ? -2.639 4.306 -1.149 1.00 0.00 1113 GLU B CA 15
ATOM 23005 C C . GLU A 1 69 ? -3.430 3.149 -0.561 1.00 0.00 1113 GLU B C 15
ATOM 23006 O O . GLU A 1 69 ? -3.391 2.031 -1.073 1.00 0.00 1113 GLU B O 15
ATOM 23018 N N . PHE A 1 70 ? -4.148 3.424 0.515 1.00 0.00 1114 PHE B N 15
ATOM 23019 C CA . PHE A 1 70 ? -4.937 2.390 1.162 1.00 0.00 1114 PHE B CA 15
ATOM 23020 C C . PHE A 1 70 ? -6.047 1.902 0.241 1.00 0.00 1114 PHE B C 15
ATOM 23021 O O . PHE A 1 70 ? -6.312 0.706 0.160 1.00 0.00 1114 PHE B O 15
ATOM 23038 N N . HIS A 1 71 ? -6.689 2.817 -0.461 1.00 0.00 1115 HIS B N 15
ATOM 23039 C CA . HIS A 1 71 ? -7.749 2.438 -1.368 1.00 0.00 1115 HIS B CA 15
ATOM 23040 C C . HIS A 1 71 ? -7.213 1.492 -2.446 1.00 0.00 1115 HIS B C 15
ATOM 23041 O O . HIS A 1 71 ? -7.807 0.446 -2.722 1.00 0.00 1115 HIS B O 15
ATOM 23055 N N . ARG A 1 72 ? -6.086 1.861 -3.051 1.00 0.00 1116 ARG B N 15
ATOM 23056 C CA . ARG A 1 72 ? -5.487 1.035 -4.096 1.00 0.00 1116 ARG B CA 15
ATOM 23057 C C . ARG A 1 72 ? -5.029 -0.305 -3.534 1.00 0.00 1116 ARG B C 15
ATOM 23058 O O . ARG A 1 72 ? -5.226 -1.355 -4.153 1.00 0.00 1116 ARG B O 15
ATOM 23079 N N . ARG A 1 73 ? -4.424 -0.270 -2.353 1.00 0.00 1117 ARG B N 15
ATOM 23080 C CA . ARG A 1 73 ? -3.955 -1.491 -1.713 1.00 0.00 1117 ARG B CA 15
ATOM 23081 C C . ARG A 1 73 ? -5.121 -2.417 -1.392 1.00 0.00 1117 ARG B C 15
ATOM 23082 O O . ARG A 1 73 ? -5.030 -3.631 -1.578 1.00 0.00 1117 ARG B O 15
ATOM 23103 N N . LEU A 1 74 ? -6.222 -1.842 -0.924 1.00 0.00 1118 LEU B N 15
ATOM 23104 C CA . LEU A 1 74 ? -7.400 -2.634 -0.601 1.00 0.00 1118 LEU B CA 15
ATOM 23105 C C . LEU A 1 74 ? -7.945 -3.320 -1.844 1.00 0.00 1118 LEU B C 15
ATOM 23106 O O . LEU A 1 74 ? -8.332 -4.486 -1.799 1.00 0.00 1118 LEU B O 15
ATOM 23122 N N . LYS A 1 75 ? -7.969 -2.596 -2.953 1.00 0.00 1119 LYS B N 15
ATOM 23123 C CA . LYS A 1 75 ? -8.467 -3.169 -4.193 1.00 0.00 1119 LYS B CA 15
ATOM 23124 C C . LYS A 1 75 ? -7.605 -4.341 -4.643 1.00 0.00 1119 LYS B C 15
ATOM 23125 O O . LYS A 1 75 ? -8.121 -5.355 -5.112 1.00 0.00 1119 LYS B O 15
ATOM 23144 N N . VAL A 1 76 ? -6.294 -4.193 -4.499 1.00 0.00 1120 VAL B N 15
ATOM 23145 C CA . VAL A 1 76 ? -5.375 -5.244 -4.898 1.00 0.00 1120 VAL B CA 15
ATOM 23146 C C . VAL A 1 76 ? -5.618 -6.481 -4.050 1.00 0.00 1120 VAL B C 15
ATOM 23147 O O . VAL A 1 76 ? -5.616 -7.603 -4.553 1.00 0.00 1120 VAL B O 15
ATOM 23160 N N . TYR A 1 77 ? -5.830 -6.258 -2.758 1.00 0.00 1121 TYR B N 15
ATOM 23161 C CA . TYR A 1 77 ? -6.080 -7.357 -1.832 1.00 0.00 1121 TYR B CA 15
ATOM 23162 C C . TYR A 1 77 ? -7.327 -8.127 -2.251 1.00 0.00 1121 TYR B C 15
ATOM 23163 O O . TYR A 1 77 ? -7.317 -9.357 -2.309 1.00 0.00 1121 TYR B O 15
ATOM 23181 N N . HIS A 1 78 ? -8.399 -7.394 -2.539 1.00 0.00 1122 HIS B N 15
ATOM 23182 C CA . HIS A 1 78 ? -9.653 -8.018 -2.949 1.00 0.00 1122 HIS B CA 15
ATOM 23183 C C . HIS A 1 78 ? -9.454 -8.823 -4.229 1.00 0.00 1122 HIS B C 15
ATOM 23184 O O . HIS A 1 78 ? -9.870 -9.979 -4.314 1.00 0.00 1122 HIS B O 15
ATOM 23198 N N . ALA A 1 79 ? -8.812 -8.210 -5.220 1.00 0.00 1123 ALA B N 15
ATOM 23199 C CA . ALA A 1 79 ? -8.568 -8.895 -6.483 1.00 0.00 1123 ALA B CA 15
ATOM 23200 C C . ALA A 1 79 ? -7.708 -10.141 -6.265 1.00 0.00 1123 ALA B C 15
ATOM 23201 O O . ALA A 1 79 ? -7.989 -11.201 -6.814 1.00 0.00 1123 ALA B O 15
ATOM 23208 N N . TRP A 1 80 ? -6.672 -10.026 -5.443 1.00 0.00 1124 TRP B N 15
ATOM 23209 C CA . TRP A 1 80 ? -5.815 -11.155 -5.164 1.00 0.00 1124 TRP B CA 15
ATOM 23210 C C . TRP A 1 80 ? -6.614 -12.291 -4.544 1.00 0.00 1124 TRP B C 15
ATOM 23211 O O . TRP A 1 80 ? -6.459 -13.452 -4.923 1.00 0.00 1124 TRP B O 15
ATOM 23232 N N . LYS A 1 81 ? -7.466 -11.958 -3.592 1.00 0.00 1125 LYS B N 15
ATOM 23233 C CA . LYS A 1 81 ? -8.258 -12.977 -2.934 1.00 0.00 1125 LYS B CA 15
ATOM 23234 C C . LYS A 1 81 ? -9.108 -13.734 -3.940 1.00 0.00 1125 LYS B C 15
ATOM 23235 O O . LYS A 1 81 ? -9.139 -14.954 -3.936 1.00 0.00 1125 LYS B O 15
ATOM 23254 N N . SER A 1 82 ? -9.767 -13.012 -4.815 1.00 0.00 1126 SER B N 15
ATOM 23255 C CA . SER A 1 82 ? -10.612 -13.647 -5.817 1.00 0.00 1126 SER B CA 15
ATOM 23256 C C . SER A 1 82 ? -9.793 -14.594 -6.683 1.00 0.00 1126 SER B C 15
ATOM 23257 O O . SER A 1 82 ? -10.294 -15.633 -7.117 1.00 0.00 1126 SER B O 15
ATOM 23265 N N . LYS A 1 83 ? -8.532 -14.243 -6.929 1.00 0.00 1127 LYS B N 15
ATOM 23266 C CA . LYS A 1 83 ? -7.666 -15.094 -7.749 1.00 0.00 1127 LYS B CA 15
ATOM 23267 C C . LYS A 1 83 ? -7.450 -16.448 -7.088 1.00 0.00 1127 LYS B C 15
ATOM 23268 O O . LYS A 1 83 ? -7.514 -17.486 -7.743 1.00 0.00 1127 LYS B O 15
ATOM 23287 N N . ASN A 1 84 ? -7.192 -16.436 -5.782 1.00 0.00 1128 ASN B N 15
ATOM 23288 C CA . ASN A 1 84 ? -6.967 -17.687 -5.063 1.00 0.00 1128 ASN B CA 15
ATOM 23289 C C . ASN A 1 84 ? -8.226 -18.147 -4.320 1.00 0.00 1128 ASN B C 15
ATOM 23290 O O . ASN A 1 84 ? -8.178 -19.088 -3.530 1.00 0.00 1128 ASN B O 15
ATOM 23301 N N . LYS A 1 85 ? -9.357 -17.483 -4.571 1.00 0.00 1129 LYS B N 15
ATOM 23302 C CA . LYS A 1 85 ? -10.615 -17.856 -3.915 1.00 0.00 1129 LYS B CA 15
ATOM 23303 C C . LYS A 1 85 ? -11.713 -18.068 -4.948 1.00 0.00 1129 LYS B C 15
ATOM 23304 O O . LYS A 1 85 ? -12.232 -19.174 -5.103 1.00 0.00 1129 LYS B O 15
ATOM 23323 N N . LYS A 1 86 ? -12.058 -17.000 -5.650 1.00 0.00 1130 LYS B N 15
ATOM 23324 C CA . LYS A 1 86 ? -13.097 -17.069 -6.669 1.00 0.00 1130 LYS B CA 15
ATOM 23325 C C . LYS A 1 86 ? -12.581 -17.760 -7.925 1.00 0.00 1130 LYS B C 15
ATOM 23326 O O . LYS A 1 86 ? -11.423 -17.593 -8.310 1.00 0.00 1130 LYS B O 15
ATOM 23345 N N . ARG A 1 87 ? -13.455 -18.537 -8.557 1.00 0.00 1131 ARG B N 15
ATOM 23346 C CA . ARG A 1 87 ? -13.090 -19.257 -9.772 1.00 0.00 1131 ARG B CA 15
ATOM 23347 C C . ARG A 1 87 ? -14.267 -20.080 -10.291 1.00 0.00 1131 ARG B C 15
ATOM 23348 O O . ARG A 1 87 ? -14.066 -20.841 -11.222 1.00 0.00 1131 ARG B O 15
ATOM 23370 N N . ILE B 2 9 ? 2.509 -19.467 1.257 1.00 0.00 46 ILE A N 15
ATOM 23371 C CA . ILE B 2 9 ? 3.067 -18.384 0.396 1.00 0.00 46 ILE A CA 15
ATOM 23372 C C . ILE B 2 9 ? 1.962 -17.394 0.042 1.00 0.00 46 ILE A C 15
ATOM 23373 O O . ILE B 2 9 ? 2.216 -16.204 -0.156 1.00 0.00 46 ILE A O 15
ATOM 23389 N N . GLU B 2 10 ? 0.733 -17.889 -0.040 1.00 0.00 47 GLU A N 15
ATOM 23390 C CA . GLU B 2 10 ? -0.396 -17.034 -0.378 1.00 0.00 47 GLU A CA 15
ATOM 23391 C C . GLU B 2 10 ? -0.578 -15.949 0.677 1.00 0.00 47 GLU A C 15
ATOM 23392 O O . GLU B 2 10 ? -0.842 -14.790 0.356 1.00 0.00 47 GLU A O 15
ATOM 23404 N N . ASN B 2 11 ? -0.428 -16.329 1.937 1.00 0.00 48 ASN A N 15
ATOM 23405 C CA . ASN B 2 11 ? -0.581 -15.374 3.024 1.00 0.00 48 ASN A CA 15
ATOM 23406 C C . ASN B 2 11 ? 0.468 -14.276 2.914 1.00 0.00 48 ASN A C 15
ATOM 23407 O O . ASN B 2 11 ? 0.182 -13.103 3.147 1.00 0.00 48 ASN A O 15
ATOM 23418 N N . ASP B 2 12 ? 1.684 -14.666 2.554 1.00 0.00 49 ASP A N 15
ATOM 23419 C CA . ASP B 2 12 ? 2.768 -13.701 2.417 1.00 0.00 49 ASP A CA 15
ATOM 23420 C C . ASP B 2 12 ? 2.447 -12.688 1.326 1.00 0.00 49 ASP A C 15
ATOM 23421 O O . ASP B 2 12 ? 2.708 -11.493 1.478 1.00 0.00 49 ASP A O 15
ATOM 23430 N N . GLU B 2 13 ? 1.875 -13.169 0.228 1.00 0.00 50 GLU A N 15
ATOM 23431 C CA . GLU B 2 13 ? 1.522 -12.289 -0.876 1.00 0.00 50 GLU A CA 15
ATOM 23432 C C . GLU B 2 13 ? 0.481 -11.267 -0.435 1.00 0.00 50 GLU A C 15
ATOM 23433 O O . GLU B 2 13 ? 0.575 -10.084 -0.761 1.00 0.00 50 GLU A O 15
ATOM 23445 N N . ALA B 2 14 ? -0.507 -11.730 0.321 1.00 0.00 51 ALA A N 15
ATOM 23446 C CA . ALA B 2 14 ? -1.554 -10.842 0.806 1.00 0.00 51 ALA A CA 15
ATOM 23447 C C . ALA B 2 14 ? -0.964 -9.774 1.720 1.00 0.00 51 ALA A C 15
ATOM 23448 O O . ALA B 2 14 ? -1.361 -8.610 1.666 1.00 0.00 51 ALA A O 15
ATOM 23455 N N . PHE B 2 15 ? -0.013 -10.173 2.560 1.00 0.00 52 PHE A N 15
ATOM 23456 C CA . PHE B 2 15 ? 0.622 -9.228 3.469 1.00 0.00 52 PHE A CA 15
ATOM 23457 C C . PHE B 2 15 ? 1.332 -8.130 2.687 1.00 0.00 52 PHE A C 15
ATOM 23458 O O . PHE B 2 15 ? 1.223 -6.953 3.023 1.00 0.00 52 PHE A O 15
ATOM 23475 N N . ALA B 2 16 ? 2.046 -8.519 1.639 1.00 0.00 53 ALA A N 15
ATOM 23476 C CA . ALA B 2 16 ? 2.758 -7.550 0.816 1.00 0.00 53 ALA A CA 15
ATOM 23477 C C . ALA B 2 16 ? 1.781 -6.564 0.185 1.00 0.00 53 ALA A C 15
ATOM 23478 O O . ALA B 2 16 ? 2.059 -5.369 0.092 1.00 0.00 53 ALA A O 15
ATOM 23485 N N . ILE B 2 17 ? 0.635 -7.068 -0.247 1.00 0.00 54 ILE A N 15
ATOM 23486 C CA . ILE B 2 17 ? -0.371 -6.222 -0.866 1.00 0.00 54 ILE A CA 15
ATOM 23487 C C . ILE B 2 17 ? -0.821 -5.126 0.095 1.00 0.00 54 ILE A C 15
ATOM 23488 O O . ILE B 2 17 ? -1.005 -3.975 -0.299 1.00 0.00 54 ILE A O 15
ATOM 23504 N N . LEU B 2 18 ? -1.013 -5.494 1.353 1.00 0.00 55 LEU A N 15
ATOM 23505 C CA . LEU B 2 18 ? -1.457 -4.535 2.356 1.00 0.00 55 LEU A CA 15
ATOM 23506 C C . LEU B 2 18 ? -0.295 -4.064 3.230 1.00 0.00 55 LEU A C 15
ATOM 23507 O O . LEU B 2 18 ? -0.496 -3.668 4.376 1.00 0.00 55 LEU A O 15
ATOM 23523 N N . ASP B 2 19 ? 0.921 -4.105 2.688 1.00 0.00 56 ASP A N 15
ATOM 23524 C CA . ASP B 2 19 ? 2.091 -3.665 3.446 1.00 0.00 56 ASP A CA 15
ATOM 23525 C C . ASP B 2 19 ? 3.131 -3.054 2.516 1.00 0.00 56 ASP A C 15
ATOM 23526 O O . ASP B 2 19 ? 3.452 -1.870 2.613 1.00 0.00 56 ASP A O 15
ATOM 23535 N N . GLY B 2 20 ? 3.633 -3.864 1.598 1.00 0.00 57 GLY A N 15
ATOM 23536 C CA . GLY B 2 20 ? 4.624 -3.390 0.641 1.00 0.00 57 GLY A CA 15
ATOM 23537 C C . GLY B 2 20 ? 3.959 -2.794 -0.601 1.00 0.00 57 GLY A C 15
ATOM 23538 O O . GLY B 2 20 ? 4.640 -2.283 -1.491 1.00 0.00 57 GLY A O 15
ATOM 23542 N N . GLY B 2 21 ? 2.627 -2.862 -0.662 1.00 0.00 58 GLY A N 15
ATOM 23543 C CA . GLY B 2 21 ? 1.899 -2.326 -1.806 1.00 0.00 58 GLY A CA 15
ATOM 23544 C C . GLY B 2 21 ? 2.116 -3.196 -3.039 1.00 0.00 58 GLY A C 15
ATOM 23545 O O . GLY B 2 21 ? 1.956 -2.739 -4.169 1.00 0.00 58 GLY A O 15
ATOM 23549 N N . ALA B 2 22 ? 2.488 -4.452 -2.816 1.00 0.00 59 ALA A N 15
ATOM 23550 C CA . ALA B 2 22 ? 2.733 -5.371 -3.922 1.00 0.00 59 ALA A CA 15
ATOM 23551 C C . ALA B 2 22 ? 1.421 -5.799 -4.578 1.00 0.00 59 ALA A C 15
ATOM 23552 O O . ALA B 2 22 ? 0.353 -5.692 -3.980 1.00 0.00 59 ALA A O 15
ATOM 23559 N N . PRO B 2 23 ? 1.481 -6.279 -5.791 1.00 0.00 60 PRO A N 15
ATOM 23560 C CA . PRO B 2 23 ? 0.271 -6.731 -6.532 1.00 0.00 60 PRO A CA 15
ATOM 23561 C C . PRO B 2 23 ? -0.288 -8.043 -5.989 1.00 0.00 60 PRO A C 15
ATOM 23562 O O . PRO B 2 23 ? -1.448 -8.377 -6.218 1.00 0.00 60 PRO A O 15
ATOM 23573 N N . GLY B 2 24 ? 0.549 -8.783 -5.270 1.00 0.00 61 GLY A N 15
ATOM 23574 C CA . GLY B 2 24 ? 0.125 -10.058 -4.705 1.00 0.00 61 GLY A CA 15
ATOM 23575 C C . GLY B 2 24 ? 0.599 -11.217 -5.572 1.00 0.00 61 GLY A C 15
ATOM 23576 O O . GLY B 2 24 ? 1.070 -10.958 -6.667 1.00 0.00 61 GLY A O 15
ATOM 23581 N N . ARG A 1 6 ? 5.780 -7.104 8.007 1.00 0.00 1050 ARG B N 16
ATOM 23582 C CA . ARG A 1 6 ? 4.889 -8.265 8.297 1.00 0.00 1050 ARG B CA 16
ATOM 23583 C C . ARG A 1 6 ? 4.177 -8.038 9.630 1.00 0.00 1050 ARG B C 16
ATOM 23584 O O . ARG A 1 6 ? 4.522 -8.650 10.641 1.00 0.00 1050 ARG B O 16
ATOM 23605 N N . PRO A 1 7 ? 3.197 -7.174 9.641 1.00 0.00 1051 PRO B N 16
ATOM 23606 C CA . PRO A 1 7 ? 2.405 -6.855 10.864 1.00 0.00 1051 PRO B CA 16
ATOM 23607 C C . PRO A 1 7 ? 1.703 -8.080 11.424 1.00 0.00 1051 PRO B C 16
ATOM 23608 O O . PRO A 1 7 ? 1.304 -8.977 10.683 1.00 0.00 1051 PRO B O 16
ATOM 23619 N N . LYS A 1 8 ? 1.561 -8.106 12.737 1.00 0.00 1052 LYS B N 16
ATOM 23620 C CA . LYS A 1 8 ? 0.908 -9.222 13.407 1.00 0.00 1052 LYS B CA 16
ATOM 23621 C C . LYS A 1 8 ? -0.547 -9.345 12.971 1.00 0.00 1052 LYS B C 16
ATOM 23622 O O . LYS A 1 8 ? -1.139 -10.422 13.046 1.00 0.00 1052 LYS B O 16
ATOM 23641 N N . MET A 1 9 ? -1.120 -8.237 12.512 1.00 0.00 1053 MET B N 16
ATOM 23642 C CA . MET A 1 9 ? -2.505 -8.238 12.066 1.00 0.00 1053 MET B CA 16
ATOM 23643 C C . MET A 1 9 ? -2.670 -9.102 10.826 1.00 0.00 1053 MET B C 16
ATOM 23644 O O . MET A 1 9 ? -1.811 -9.110 9.956 1.00 0.00 1053 MET B O 16
ATOM 23658 N N . THR A 1 10 ? -3.780 -9.821 10.749 1.00 0.00 1054 THR B N 16
ATOM 23659 C CA . THR A 1 10 ? -4.039 -10.678 9.599 1.00 0.00 1054 THR B CA 16
ATOM 23660 C C . THR A 1 10 ? -4.373 -9.833 8.370 1.00 0.00 1054 THR B C 16
ATOM 23661 O O . THR A 1 10 ? -4.737 -8.661 8.495 1.00 0.00 1054 THR B O 16
ATOM 23672 N N . PRO A 1 11 ? -4.249 -10.394 7.189 1.00 0.00 1055 PRO B N 16
ATOM 23673 C CA . PRO A 1 11 ? -4.544 -9.659 5.922 1.00 0.00 1055 PRO B CA 16
ATOM 23674 C C . PRO A 1 11 ? -5.920 -8.994 5.957 1.00 0.00 1055 PRO B C 16
ATOM 23675 O O . PRO A 1 11 ? -6.071 -7.832 5.575 1.00 0.00 1055 PRO B O 16
ATOM 23686 N N . GLU A 1 12 ? -6.917 -9.734 6.438 1.00 0.00 1056 GLU B N 16
ATOM 23687 C CA . GLU A 1 12 ? -8.274 -9.201 6.536 1.00 0.00 1056 GLU B CA 16
ATOM 23688 C C . GLU A 1 12 ? -8.342 -8.100 7.588 1.00 0.00 1056 GLU B C 16
ATOM 23689 O O . GLU A 1 12 ? -9.021 -7.089 7.403 1.00 0.00 1056 GLU B O 16
ATOM 23701 N N . GLN A 1 13 ? -7.632 -8.301 8.695 1.00 0.00 1057 GLN B N 16
ATOM 23702 C CA . GLN A 1 13 ? -7.623 -7.313 9.766 1.00 0.00 1057 GLN B CA 16
ATOM 23703 C C . GLN A 1 13 ? -7.060 -5.992 9.276 1.00 0.00 1057 GLN B C 16
ATOM 23704 O O . GLN A 1 13 ? -7.620 -4.931 9.551 1.00 0.00 1057 GLN B O 16
ATOM 23718 N N . MET A 1 14 ? -5.953 -6.054 8.553 1.00 0.00 1058 MET B N 16
ATOM 23719 C CA . MET A 1 14 ? -5.346 -4.838 8.048 1.00 0.00 1058 MET B CA 16
ATOM 23720 C C . MET A 1 14 ? -6.300 -4.140 7.093 1.00 0.00 1058 MET B C 16
ATOM 23721 O O . MET A 1 14 ? -6.420 -2.917 7.107 1.00 0.00 1058 MET B O 16
ATOM 23735 N N . ALA A 1 15 ? -6.981 -4.923 6.265 1.00 0.00 1059 ALA B N 16
ATOM 23736 C CA . ALA A 1 15 ? -7.919 -4.347 5.311 1.00 0.00 1059 ALA B CA 16
ATOM 23737 C C . ALA A 1 15 ? -9.047 -3.618 6.029 1.00 0.00 1059 ALA B C 16
ATOM 23738 O O . ALA A 1 15 ? -9.455 -2.532 5.616 1.00 0.00 1059 ALA B O 16
ATOM 23745 N N . LYS A 1 16 ? -9.550 -4.220 7.102 1.00 0.00 1060 LYS B N 16
ATOM 23746 C CA . LYS A 1 16 ? -10.636 -3.610 7.858 1.00 0.00 1060 LYS B CA 16
ATOM 23747 C C . LYS A 1 16 ? -10.199 -2.278 8.451 1.00 0.00 1060 LYS B C 16
ATOM 23748 O O . LYS A 1 16 ? -10.949 -1.303 8.431 1.00 0.00 1060 LYS B O 16
ATOM 23767 N N . GLU A 1 17 ? -8.977 -2.237 8.971 1.00 0.00 1061 GLU B N 16
ATOM 23768 C CA . GLU A 1 17 ? -8.460 -1.009 9.555 1.00 0.00 1061 GLU B CA 16
ATOM 23769 C C . GLU A 1 17 ? -8.366 0.094 8.503 1.00 0.00 1061 GLU B C 16
ATOM 23770 O O . GLU A 1 17 ? -8.705 1.249 8.767 1.00 0.00 1061 GLU B O 16
ATOM 23782 N N . MET A 1 18 ? -7.908 -0.264 7.306 1.00 0.00 1062 MET B N 16
ATOM 23783 C CA . MET A 1 18 ? -7.779 0.715 6.236 1.00 0.00 1062 MET B CA 16
ATOM 23784 C C . MET A 1 18 ? -9.147 1.284 5.870 1.00 0.00 1062 MET B C 16
ATOM 23785 O O . MET A 1 18 ? -9.294 2.489 5.652 1.00 0.00 1062 MET B O 16
ATOM 23799 N N . SER A 1 19 ? -10.149 0.411 5.812 1.00 0.00 1063 SER B N 16
ATOM 23800 C CA . SER A 1 19 ? -11.503 0.837 5.477 1.00 0.00 1063 SER B CA 16
ATOM 23801 C C . SER A 1 19 ? -12.039 1.803 6.527 1.00 0.00 1063 SER B C 16
ATOM 23802 O O . SER A 1 19 ? -12.683 2.799 6.200 1.00 0.00 1063 SER B O 16
ATOM 23810 N N . GLU A 1 20 ? -11.778 1.493 7.791 1.00 0.00 1064 GLU B N 16
ATOM 23811 C CA . GLU A 1 20 ? -12.246 2.334 8.885 1.00 0.00 1064 GLU B CA 16
ATOM 23812 C C . GLU A 1 20 ? -11.666 3.739 8.779 1.00 0.00 1064 GLU B C 16
ATOM 23813 O O . GLU A 1 20 ? -12.366 4.728 9.005 1.00 0.00 1064 GLU B O 16
ATOM 23825 N N . PHE A 1 21 ? -10.386 3.828 8.430 1.00 0.00 1065 PHE B N 16
ATOM 23826 C CA . PHE A 1 21 ? -9.742 5.127 8.299 1.00 0.00 1065 PHE B CA 16
ATOM 23827 C C . PHE A 1 21 ? -10.349 5.905 7.138 1.00 0.00 1065 PHE B C 16
ATOM 23828 O O . PHE A 1 21 ? -10.583 7.113 7.232 1.00 0.00 1065 PHE B O 16
ATOM 23845 N N . LEU A 1 22 ? -10.608 5.198 6.046 1.00 0.00 1066 LEU B N 16
ATOM 23846 C CA . LEU A 1 22 ? -11.192 5.826 4.867 1.00 0.00 1066 LEU B CA 16
ATOM 23847 C C . LEU A 1 22 ? -12.598 6.330 5.175 1.00 0.00 1066 LEU B C 16
ATOM 23848 O O . LEU A 1 22 ? -12.988 7.413 4.740 1.00 0.00 1066 LEU B O 16
ATOM 23864 N N . SER A 1 23 ? -13.352 5.538 5.928 1.00 0.00 1067 SER B N 16
ATOM 23865 C CA . SER A 1 23 ? -14.713 5.915 6.291 1.00 0.00 1067 SER B CA 16
ATOM 23866 C C . SER A 1 23 ? -14.709 7.200 7.113 1.00 0.00 1067 SER B C 16
ATOM 23867 O O . SER A 1 23 ? -15.532 8.089 6.896 1.00 0.00 1067 SER B O 16
ATOM 23875 N N . ARG A 1 24 ? -13.778 7.292 8.059 1.00 0.00 1068 ARG B N 16
ATOM 23876 C CA . ARG A 1 24 ? -13.682 8.476 8.906 1.00 0.00 1068 ARG B CA 16
ATOM 23877 C C . ARG A 1 24 ? -13.383 9.714 8.069 1.00 0.00 1068 ARG B C 16
ATOM 23878 O O . ARG A 1 24 ? -13.943 10.785 8.308 1.00 0.00 1068 ARG B O 16
ATOM 23899 N N . GLY A 1 25 ? -12.503 9.561 7.088 1.00 0.00 1069 GLY B N 16
ATOM 23900 C CA . GLY A 1 25 ? -12.144 10.677 6.221 1.00 0.00 1069 GLY B CA 16
ATOM 23901 C C . GLY A 1 25 ? -13.158 10.841 5.097 1.00 0.00 1069 GLY B C 16
ATOM 23902 O O . GLY A 1 25 ? -14.176 10.151 5.058 1.00 0.00 1069 GLY B O 16
ATOM 23906 N N . PRO A 1 26 ? -12.897 11.743 4.190 1.00 0.00 1070 PRO B N 16
ATOM 23907 C CA . PRO A 1 26 ? -13.803 12.012 3.035 1.00 0.00 1070 PRO B CA 16
ATOM 23908 C C . PRO A 1 26 ? -13.822 10.862 2.034 1.00 0.00 1070 PRO B C 16
ATOM 23909 O O . PRO A 1 26 ? -12.809 10.198 1.816 1.00 0.00 1070 PRO B O 16
ATOM 23920 N N . ALA A 1 27 ? -14.982 10.634 1.427 1.00 0.00 1071 ALA B N 16
ATOM 23921 C CA . ALA A 1 27 ? -15.120 9.565 0.447 1.00 0.00 1071 ALA B CA 16
ATOM 23922 C C . ALA A 1 27 ? -14.756 10.046 -0.953 1.00 0.00 1071 ALA B C 16
ATOM 23923 O O . ALA A 1 27 ? -14.679 9.250 -1.889 1.00 0.00 1071 ALA B O 16
ATOM 23930 N N . VAL A 1 28 ? -14.535 11.348 -1.094 1.00 0.00 1072 VAL B N 16
ATOM 23931 C CA . VAL A 1 28 ? -14.180 11.911 -2.385 1.00 0.00 1072 VAL B CA 16
ATOM 23932 C C . VAL A 1 28 ? -12.802 12.552 -2.329 1.00 0.00 1072 VAL B C 16
ATOM 23933 O O . VAL A 1 28 ? -12.576 13.502 -1.583 1.00 0.00 1072 VAL B O 16
ATOM 23946 N N . LEU A 1 29 ? -11.887 12.026 -3.131 1.00 0.00 1073 LEU B N 16
ATOM 23947 C CA . LEU A 1 29 ? -10.530 12.554 -3.177 1.00 0.00 1073 LEU B CA 16
ATOM 23948 C C . LEU A 1 29 ? -10.159 12.974 -4.594 1.00 0.00 1073 LEU B C 16
ATOM 23949 O O . LEU A 1 29 ? -8.984 13.171 -4.906 1.00 0.00 1073 LEU B O 16
ATOM 23965 N N . ALA A 1 30 ? -11.162 13.106 -5.450 1.00 0.00 1074 ALA B N 16
ATOM 23966 C CA . ALA A 1 30 ? -10.933 13.494 -6.832 1.00 0.00 1074 ALA B CA 16
ATOM 23967 C C . ALA A 1 30 ? -10.267 14.863 -6.902 1.00 0.00 1074 ALA B C 16
ATOM 23968 O O . ALA A 1 30 ? -9.446 15.121 -7.782 1.00 0.00 1074 ALA B O 16
ATOM 23975 N N . THR A 1 31 ? -10.641 15.743 -5.981 1.00 0.00 1075 THR B N 16
ATOM 23976 C CA . THR A 1 31 ? -10.084 17.092 -5.967 1.00 0.00 1075 THR B CA 16
ATOM 23977 C C . THR A 1 31 ? -8.590 17.054 -5.677 1.00 0.00 1075 THR B C 16
ATOM 23978 O O . THR A 1 31 ? -7.801 17.724 -6.345 1.00 0.00 1075 THR B O 16
ATOM 23989 N N . LYS A 1 32 ? -8.210 16.259 -4.685 1.00 0.00 1076 LYS B N 16
ATOM 23990 C CA . LYS A 1 32 ? -6.801 16.133 -4.318 1.00 0.00 1076 LYS B CA 16
ATOM 23991 C C . LYS A 1 32 ? -6.001 15.502 -5.454 1.00 0.00 1076 LYS B C 16
ATOM 23992 O O . LYS A 1 32 ? -4.865 15.904 -5.732 1.00 0.00 1076 LYS B O 16
ATOM 24011 N N . ALA A 1 33 ? -6.600 14.507 -6.104 1.00 0.00 1077 ALA B N 16
ATOM 24012 C CA . ALA A 1 33 ? -5.938 13.822 -7.206 1.00 0.00 1077 ALA B CA 16
ATOM 24013 C C . ALA A 1 33 ? -5.664 14.787 -8.355 1.00 0.00 1077 ALA B C 16
ATOM 24014 O O . ALA A 1 33 ? -4.583 14.775 -8.944 1.00 0.00 1077 ALA B O 16
ATOM 24021 N N . ALA A 1 34 ? -6.645 15.632 -8.657 1.00 0.00 1078 ALA B N 16
ATOM 24022 C CA . ALA A 1 34 ? -6.499 16.603 -9.734 1.00 0.00 1078 ALA B CA 16
ATOM 24023 C C . ALA A 1 34 ? -5.332 17.536 -9.448 1.00 0.00 1078 ALA B C 16
ATOM 24024 O O . ALA A 1 34 ? -4.570 17.894 -10.347 1.00 0.00 1078 ALA B O 16
ATOM 24031 N N . ALA A 1 35 ? -5.192 17.916 -8.186 1.00 0.00 1079 ALA B N 16
ATOM 24032 C CA . ALA A 1 35 ? -4.107 18.798 -7.782 1.00 0.00 1079 ALA B CA 16
ATOM 24033 C C . ALA A 1 35 ? -2.762 18.149 -8.087 1.00 0.00 1079 ALA B C 16
ATOM 24034 O O . ALA A 1 35 ? -1.801 18.830 -8.443 1.00 0.00 1079 ALA B O 16
ATOM 24041 N N . GLY A 1 36 ? -2.697 16.828 -7.933 1.00 0.00 1080 GLY B N 16
ATOM 24042 C CA . GLY A 1 36 ? -1.457 16.107 -8.183 1.00 0.00 1080 GLY B CA 16
ATOM 24043 C C . GLY A 1 36 ? -0.821 15.654 -6.874 1.00 0.00 1080 GLY B C 16
ATOM 24044 O O . GLY A 1 36 ? 0.372 15.358 -6.820 1.00 0.00 1080 GLY B O 16
ATOM 24048 N N . THR A 1 37 ? -1.621 15.600 -5.813 1.00 0.00 1081 THR B N 16
ATOM 24049 C CA . THR A 1 37 ? -1.111 15.182 -4.517 1.00 0.00 1081 THR B CA 16
ATOM 24050 C C . THR A 1 37 ? -0.757 13.701 -4.535 1.00 0.00 1081 THR B C 16
ATOM 24051 O O . THR A 1 37 ? 0.132 13.253 -3.817 1.00 0.00 1081 THR B O 16
ATOM 24062 N N . LYS A 1 38 ? -1.459 12.947 -5.366 1.00 0.00 1082 LYS B N 16
ATOM 24063 C CA . LYS A 1 38 ? -1.212 11.517 -5.477 1.00 0.00 1082 LYS B CA 16
ATOM 24064 C C . LYS A 1 38 ? 0.182 11.242 -6.041 1.00 0.00 1082 LYS B C 16
ATOM 24065 O O . LYS A 1 38 ? 0.669 10.112 -5.989 1.00 0.00 1082 LYS B O 16
ATOM 24084 N N . LYS A 1 39 ? 0.820 12.277 -6.586 1.00 0.00 1083 LYS B N 16
ATOM 24085 C CA . LYS A 1 39 ? 2.151 12.127 -7.157 1.00 0.00 1083 LYS B CA 16
ATOM 24086 C C . LYS A 1 39 ? 3.118 11.531 -6.137 1.00 0.00 1083 LYS B C 16
ATOM 24087 O O . LYS A 1 39 ? 4.166 10.999 -6.500 1.00 0.00 1083 LYS B O 16
ATOM 24106 N N . TYR A 1 40 ? 2.761 11.625 -4.860 1.00 0.00 1084 TYR B N 16
ATOM 24107 C CA . TYR A 1 40 ? 3.611 11.092 -3.808 1.00 0.00 1084 TYR B CA 16
ATOM 24108 C C . TYR A 1 40 ? 3.710 9.580 -3.931 1.00 0.00 1084 TYR B C 16
ATOM 24109 O O . TYR A 1 40 ? 2.709 8.894 -4.130 1.00 0.00 1084 TYR B O 16
ATOM 24127 N N . ASP A 1 41 ? 4.927 9.072 -3.806 1.00 0.00 1085 ASP B N 16
ATOM 24128 C CA . ASP A 1 41 ? 5.157 7.635 -3.904 1.00 0.00 1085 ASP B CA 16
ATOM 24129 C C . ASP A 1 41 ? 5.089 6.992 -2.524 1.00 0.00 1085 ASP B C 16
ATOM 24130 O O . ASP A 1 41 ? 6.115 6.656 -1.931 1.00 0.00 1085 ASP B O 16
ATOM 24139 N N . LEU A 1 42 ? 3.873 6.824 -2.021 1.00 0.00 1086 LEU B N 16
ATOM 24140 C CA . LEU A 1 42 ? 3.669 6.222 -0.709 1.00 0.00 1086 LEU B CA 16
ATOM 24141 C C . LEU A 1 42 ? 3.318 4.744 -0.838 1.00 0.00 1086 LEU B C 16
ATOM 24142 O O . LEU A 1 42 ? 3.228 4.031 0.160 1.00 0.00 1086 LEU B O 16
ATOM 24158 N N . SER A 1 43 ? 3.124 4.283 -2.072 1.00 0.00 1087 SER B N 16
ATOM 24159 C CA . SER A 1 43 ? 2.788 2.887 -2.312 1.00 0.00 1087 SER B CA 16
ATOM 24160 C C . SER A 1 43 ? 3.924 1.977 -1.861 1.00 0.00 1087 SER B C 16
ATOM 24161 O O . SER A 1 43 ? 3.726 0.784 -1.636 1.00 0.00 1087 SER B O 16
ATOM 24169 N N . LYS A 1 44 ? 5.115 2.549 -1.737 1.00 0.00 1088 LYS B N 16
ATOM 24170 C CA . LYS A 1 44 ? 6.279 1.777 -1.315 1.00 0.00 1088 LYS B CA 16
ATOM 24171 C C . LYS A 1 44 ? 6.422 1.788 0.206 1.00 0.00 1088 LYS B C 16
ATOM 24172 O O . LYS A 1 44 ? 7.248 1.064 0.762 1.00 0.00 1088 LYS B O 16
ATOM 24191 N N . TRP A 1 45 ? 5.617 2.609 0.875 1.00 0.00 1089 TRP B N 16
ATOM 24192 C CA . TRP A 1 45 ? 5.671 2.696 2.332 1.00 0.00 1089 TRP B CA 16
ATOM 24193 C C . TRP A 1 45 ? 4.895 1.556 2.974 1.00 0.00 1089 TRP B C 16
ATOM 24194 O O . TRP A 1 45 ? 3.813 1.193 2.520 1.00 0.00 1089 TRP B O 16
ATOM 24215 N N . LYS A 1 46 ? 5.449 1.001 4.045 1.00 0.00 1090 LYS B N 16
ATOM 24216 C CA . LYS A 1 46 ? 4.789 -0.090 4.748 1.00 0.00 1090 LYS B CA 16
ATOM 24217 C C . LYS A 1 46 ? 3.473 0.370 5.350 1.00 0.00 1090 LYS B C 16
ATOM 24218 O O . LYS A 1 46 ? 3.252 1.561 5.552 1.00 0.00 1090 LYS B O 16
ATOM 24237 N N . TYR A 1 47 ? 2.603 -0.588 5.637 1.00 0.00 1091 TYR B N 16
ATOM 24238 C CA . TYR A 1 47 ? 1.310 -0.271 6.223 1.00 0.00 1091 TYR B CA 16
ATOM 24239 C C . TYR A 1 47 ? 1.506 0.478 7.529 1.00 0.00 1091 TYR B C 16
ATOM 24240 O O . TYR A 1 47 ? 0.880 1.510 7.766 1.00 0.00 1091 TYR B O 16
ATOM 24258 N N . ALA A 1 48 ? 2.385 -0.046 8.375 1.00 0.00 1092 ALA B N 16
ATOM 24259 C CA . ALA A 1 48 ? 2.650 0.594 9.656 1.00 0.00 1092 ALA B CA 16
ATOM 24260 C C . ALA A 1 48 ? 3.241 1.988 9.453 1.00 0.00 1092 ALA B C 16
ATOM 24261 O O . ALA A 1 48 ? 2.900 2.926 10.175 1.00 0.00 1092 ALA B O 16
ATOM 24268 N N . GLU A 1 49 ? 4.129 2.113 8.474 1.00 0.00 1093 GLU B N 16
ATOM 24269 C CA . GLU A 1 49 ? 4.770 3.393 8.188 1.00 0.00 1093 GLU B CA 16
ATOM 24270 C C . GLU A 1 49 ? 3.744 4.427 7.737 1.00 0.00 1093 GLU B C 16
ATOM 24271 O O . GLU A 1 49 ? 3.771 5.575 8.179 1.00 0.00 1093 GLU B O 16
ATOM 24283 N N . LEU A 1 50 ? 2.826 4.010 6.873 1.00 0.00 1094 LEU B N 16
ATOM 24284 C CA . LEU A 1 50 ? 1.792 4.914 6.393 1.00 0.00 1094 LEU B CA 16
ATOM 24285 C C . LEU A 1 50 ? 0.874 5.330 7.529 1.00 0.00 1094 LEU B C 16
ATOM 24286 O O . LEU A 1 50 ? 0.465 6.487 7.617 1.00 0.00 1094 LEU B O 16
ATOM 24302 N N . ARG A 1 51 ? 0.561 4.384 8.399 1.00 0.00 1095 ARG B N 16
ATOM 24303 C CA . ARG A 1 51 ? -0.303 4.674 9.526 1.00 0.00 1095 ARG B CA 16
ATOM 24304 C C . ARG A 1 51 ? 0.326 5.758 10.391 1.00 0.00 1095 ARG B C 16
ATOM 24305 O O . ARG A 1 51 ? -0.329 6.731 10.764 1.00 0.00 1095 ARG B O 16
ATOM 24326 N N . ASP A 1 52 ? 1.610 5.591 10.686 1.00 0.00 1096 ASP B N 16
ATOM 24327 C CA . ASP A 1 52 ? 2.326 6.568 11.490 1.00 0.00 1096 ASP B CA 16
ATOM 24328 C C . ASP A 1 52 ? 2.409 7.896 10.748 1.00 0.00 1096 ASP B C 16
ATOM 24329 O O . ASP A 1 52 ? 2.275 8.962 11.349 1.00 0.00 1096 ASP B O 16
ATOM 24338 N N . THR A 1 53 ? 2.633 7.830 9.436 1.00 0.00 1097 THR B N 16
ATOM 24339 C CA . THR A 1 53 ? 2.735 9.044 8.645 1.00 0.00 1097 THR B CA 16
ATOM 24340 C C . THR A 1 53 ? 1.445 9.852 8.735 1.00 0.00 1097 THR B C 16
ATOM 24341 O O . THR A 1 53 ? 1.476 11.064 8.905 1.00 0.00 1097 THR B O 16
ATOM 24352 N N . ILE A 1 54 ? 0.311 9.180 8.617 1.00 0.00 1098 ILE B N 16
ATOM 24353 C CA . ILE A 1 54 ? -0.976 9.861 8.688 1.00 0.00 1098 ILE B CA 16
ATOM 24354 C C . ILE A 1 54 ? -1.170 10.533 10.047 1.00 0.00 1098 ILE B C 16
ATOM 24355 O O . ILE A 1 54 ? -1.578 11.691 10.125 1.00 0.00 1098 ILE B O 16
ATOM 24371 N N . ASN A 1 55 ? -0.875 9.797 11.114 1.00 0.00 1099 ASN B N 16
ATOM 24372 C CA . ASN A 1 55 ? -1.032 10.328 12.464 1.00 0.00 1099 ASN B CA 16
ATOM 24373 C C . ASN A 1 55 ? -0.141 11.544 12.683 1.00 0.00 1099 ASN B C 16
ATOM 24374 O O . ASN A 1 55 ? -0.543 12.507 13.333 1.00 0.00 1099 ASN B O 16
ATOM 24385 N N . THR A 1 56 ? 1.067 11.495 12.139 1.00 0.00 1100 THR B N 16
ATOM 24386 C CA . THR A 1 56 ? 2.000 12.604 12.286 1.00 0.00 1100 THR B CA 16
ATOM 24387 C C . THR A 1 56 ? 1.861 13.603 11.136 1.00 0.00 1100 THR B C 16
ATOM 24388 O O . THR A 1 56 ? 2.536 14.633 11.117 1.00 0.00 1100 THR B O 16
ATOM 24399 N N . SER A 1 57 ? 0.992 13.298 10.171 1.00 0.00 1101 SER B N 16
ATOM 24400 C CA . SER A 1 57 ? 0.796 14.177 9.032 1.00 0.00 1101 SER B CA 16
ATOM 24401 C C . SER A 1 57 ? 0.181 15.497 9.465 1.00 0.00 1101 SER B C 16
ATOM 24402 O O . SER A 1 57 ? -0.762 15.526 10.256 1.00 0.00 1101 SER B O 16
ATOM 24410 N N . CYS A 1 58 ? 0.713 16.584 8.931 1.00 0.00 1102 CYS B N 16
ATOM 24411 C CA . CYS A 1 58 ? 0.206 17.908 9.253 1.00 0.00 1102 CYS B CA 16
ATOM 24412 C C . CYS A 1 58 ? -0.379 18.577 8.007 1.00 0.00 1102 CYS B C 16
ATOM 24413 O O . CYS A 1 58 ? -0.934 19.674 8.087 1.00 0.00 1102 CYS B O 16
ATOM 24421 N N . ASP A 1 59 ? -0.248 17.914 6.856 1.00 0.00 1103 ASP B N 16
ATOM 24422 C CA . ASP A 1 59 ? -0.769 18.463 5.607 1.00 0.00 1103 ASP B CA 16
ATOM 24423 C C . ASP A 1 59 ? -1.886 17.589 5.053 1.00 0.00 1103 ASP B C 16
ATOM 24424 O O . ASP A 1 59 ? -1.806 16.361 5.090 1.00 0.00 1103 ASP B O 16
ATOM 24433 N N . ILE A 1 60 ? -2.928 18.232 4.533 1.00 0.00 1104 ILE B N 16
ATOM 24434 C CA . ILE A 1 60 ? -4.057 17.502 3.971 1.00 0.00 1104 ILE B CA 16
ATOM 24435 C C . ILE A 1 60 ? -3.660 16.803 2.675 1.00 0.00 1104 ILE B C 16
ATOM 24436 O O . ILE A 1 60 ? -4.230 15.773 2.316 1.00 0.00 1104 ILE B O 16
ATOM 24452 N N . GLU A 1 61 ? -2.680 17.369 1.980 1.00 0.00 1105 GLU B N 16
ATOM 24453 C CA . GLU A 1 61 ? -2.215 16.795 0.722 1.00 0.00 1105 GLU B CA 16
ATOM 24454 C C . GLU A 1 61 ? -1.616 15.413 0.951 1.00 0.00 1105 GLU B C 16
ATOM 24455 O O . GLU A 1 61 ? -1.926 14.459 0.235 1.00 0.00 1105 GLU B O 16
ATOM 24467 N N . LEU A 1 62 ? -0.774 15.307 1.968 1.00 0.00 1106 LEU B N 16
ATOM 24468 C CA . LEU A 1 62 ? -0.152 14.035 2.292 1.00 0.00 1106 LEU B CA 16
ATOM 24469 C C . LEU A 1 62 ? -1.208 13.046 2.766 1.00 0.00 1106 LEU B C 16
ATOM 24470 O O . LEU A 1 62 ? -1.164 11.863 2.431 1.00 0.00 1106 LEU B O 16
ATOM 24486 N N . LEU A 1 63 ? -2.151 13.542 3.557 1.00 0.00 1107 LEU B N 16
ATOM 24487 C CA . LEU A 1 63 ? -3.210 12.694 4.088 1.00 0.00 1107 LEU B CA 16
ATOM 24488 C C . LEU A 1 63 ? -4.012 12.098 2.943 1.00 0.00 1107 LEU B C 16
ATOM 24489 O O . LEU A 1 63 ? -4.326 10.913 2.940 1.00 0.00 1107 LEU B O 16
ATOM 24505 N N . ALA A 1 64 ? -4.315 12.928 1.960 1.00 0.00 1108 ALA B N 16
ATOM 24506 C CA . ALA A 1 64 ? -5.058 12.476 0.799 1.00 0.00 1108 ALA B CA 16
ATOM 24507 C C . ALA A 1 64 ? -4.270 11.409 0.047 1.00 0.00 1108 ALA B C 16
ATOM 24508 O O . ALA A 1 64 ? -4.842 10.450 -0.470 1.00 0.00 1108 ALA B O 16
ATOM 24515 N N . ALA A 1 65 ? -2.956 11.592 -0.020 1.00 0.00 1109 ALA B N 16
ATOM 24516 C CA . ALA A 1 65 ? -2.101 10.644 -0.722 1.00 0.00 1109 ALA B CA 16
ATOM 24517 C C . ALA A 1 65 ? -2.134 9.282 -0.041 1.00 0.00 1109 ALA B C 16
ATOM 24518 O O . ALA A 1 65 ? -2.208 8.247 -0.700 1.00 0.00 1109 ALA B O 16
ATOM 24525 N N . CYS A 1 66 ? -2.079 9.293 1.281 1.00 0.00 1110 CYS B N 16
ATOM 24526 C CA . CYS A 1 66 ? -2.097 8.054 2.041 1.00 0.00 1110 CYS B CA 16
ATOM 24527 C C . CYS A 1 66 ? -3.431 7.347 1.881 1.00 0.00 1110 CYS B C 16
ATOM 24528 O O . CYS A 1 66 ? -3.489 6.128 1.728 1.00 0.00 1110 CYS B O 16
ATOM 24536 N N . ARG A 1 67 ? -4.502 8.127 1.905 1.00 0.00 1111 ARG B N 16
ATOM 24537 C CA . ARG A 1 67 ? -5.833 7.572 1.749 1.00 0.00 1111 ARG B CA 16
ATOM 24538 C C . ARG A 1 67 ? -5.965 6.907 0.386 1.00 0.00 1111 ARG B C 16
ATOM 24539 O O . ARG A 1 67 ? -6.480 5.794 0.266 1.00 0.00 1111 ARG B O 16
ATOM 24560 N N . GLU A 1 68 ? -5.470 7.590 -0.636 1.00 0.00 1112 GLU B N 16
ATOM 24561 C CA . GLU A 1 68 ? -5.518 7.051 -1.986 1.00 0.00 1112 GLU B CA 16
ATOM 24562 C C . GLU A 1 68 ? -4.643 5.808 -2.097 1.00 0.00 1112 GLU B C 16
ATOM 24563 O O . GLU A 1 68 ? -5.008 4.833 -2.761 1.00 0.00 1112 GLU B O 16
ATOM 24575 N N . GLU A 1 69 ? -3.483 5.851 -1.446 1.00 0.00 1113 GLU B N 16
ATOM 24576 C CA . GLU A 1 69 ? -2.565 4.726 -1.489 1.00 0.00 1113 GLU B CA 16
ATOM 24577 C C . GLU A 1 69 ? -3.211 3.500 -0.849 1.00 0.00 1113 GLU B C 16
ATOM 24578 O O . GLU A 1 69 ? -3.052 2.379 -1.327 1.00 0.00 1113 GLU B O 16
ATOM 24590 N N . PHE A 1 70 ? -3.942 3.732 0.236 1.00 0.00 1114 PHE B N 16
ATOM 24591 C CA . PHE A 1 70 ? -4.620 2.654 0.949 1.00 0.00 1114 PHE B CA 16
ATOM 24592 C C . PHE A 1 70 ? -5.682 2.018 0.064 1.00 0.00 1114 PHE B C 16
ATOM 24593 O O . PHE A 1 70 ? -5.843 0.799 0.055 1.00 0.00 1114 PHE B O 16
ATOM 24610 N N . HIS A 1 71 ? -6.411 2.848 -0.675 1.00 0.00 1115 HIS B N 16
ATOM 24611 C CA . HIS A 1 71 ? -7.454 2.354 -1.552 1.00 0.00 1115 HIS B CA 16
ATOM 24612 C C . HIS A 1 71 ? -6.862 1.408 -2.588 1.00 0.00 1115 HIS B C 16
ATOM 24613 O O . HIS A 1 71 ? -7.383 0.317 -2.816 1.00 0.00 1115 HIS B O 16
ATOM 24627 N N . ARG A 1 72 ? -5.762 1.824 -3.206 1.00 0.00 1116 ARG B N 16
ATOM 24628 C CA . ARG A 1 72 ? -5.115 0.988 -4.202 1.00 0.00 1116 ARG B CA 16
ATOM 24629 C C . ARG A 1 72 ? -4.662 -0.329 -3.595 1.00 0.00 1116 ARG B C 16
ATOM 24630 O O . ARG A 1 72 ? -4.889 -1.395 -4.168 1.00 0.00 1116 ARG B O 16
ATOM 24651 N N . ARG A 1 73 ? -4.036 -0.258 -2.427 1.00 0.00 1117 ARG B N 16
ATOM 24652 C CA . ARG A 1 73 ? -3.582 -1.466 -1.762 1.00 0.00 1117 ARG B CA 16
ATOM 24653 C C . ARG A 1 73 ? -4.760 -2.381 -1.455 1.00 0.00 1117 ARG B C 16
ATOM 24654 O O . ARG A 1 73 ? -4.686 -3.592 -1.654 1.00 0.00 1117 ARG B O 16
ATOM 24675 N N . LEU A 1 74 ? -5.852 -1.795 -0.985 1.00 0.00 1118 LEU B N 16
ATOM 24676 C CA . LEU A 1 74 ? -7.041 -2.574 -0.676 1.00 0.00 1118 LEU B CA 16
ATOM 24677 C C . LEU A 1 74 ? -7.609 -3.211 -1.943 1.00 0.00 1118 LEU B C 16
ATOM 24678 O O . LEU A 1 74 ? -8.067 -4.353 -1.920 1.00 0.00 1118 LEU B O 16
ATOM 24694 N N . LYS A 1 75 ? -7.590 -2.465 -3.045 1.00 0.00 1119 LYS B N 16
ATOM 24695 C CA . LYS A 1 75 ? -8.113 -2.970 -4.303 1.00 0.00 1119 LYS B CA 16
ATOM 24696 C C . LYS A 1 75 ? -7.352 -4.215 -4.739 1.00 0.00 1119 LYS B C 16
ATOM 24697 O O . LYS A 1 75 ? -7.953 -5.229 -5.096 1.00 0.00 1119 LYS B O 16
ATOM 24716 N N . VAL A 1 76 ? -6.027 -4.137 -4.699 1.00 0.00 1120 VAL B N 16
ATOM 24717 C CA . VAL A 1 76 ? -5.204 -5.272 -5.082 1.00 0.00 1120 VAL B CA 16
ATOM 24718 C C . VAL A 1 76 ? -5.470 -6.448 -4.149 1.00 0.00 1120 VAL B C 16
ATOM 24719 O O . VAL A 1 76 ? -5.556 -7.593 -4.584 1.00 0.00 1120 VAL B O 16
ATOM 24732 N N . TYR A 1 77 ? -5.605 -6.147 -2.864 1.00 0.00 1121 TYR B N 16
ATOM 24733 C CA . TYR A 1 77 ? -5.866 -7.181 -1.870 1.00 0.00 1121 TYR B CA 16
ATOM 24734 C C . TYR A 1 77 ? -7.148 -7.930 -2.208 1.00 0.00 1121 TYR B C 16
ATOM 24735 O O . TYR A 1 77 ? -7.178 -9.161 -2.199 1.00 0.00 1121 TYR B O 16
ATOM 24753 N N . HIS A 1 78 ? -8.201 -7.184 -2.512 1.00 0.00 1122 HIS B N 16
ATOM 24754 C CA . HIS A 1 78 ? -9.477 -7.794 -2.856 1.00 0.00 1122 HIS B CA 16
ATOM 24755 C C . HIS A 1 78 ? -9.322 -8.678 -4.089 1.00 0.00 1122 HIS B C 16
ATOM 24756 O O . HIS A 1 78 ? -9.810 -9.807 -4.121 1.00 0.00 1122 HIS B O 16
ATOM 24770 N N . ALA A 1 79 ? -8.639 -8.158 -5.103 1.00 0.00 1123 ALA B N 16
ATOM 24771 C CA . ALA A 1 79 ? -8.429 -8.913 -6.330 1.00 0.00 1123 ALA B CA 16
ATOM 24772 C C . ALA A 1 79 ? -7.647 -10.195 -6.054 1.00 0.00 1123 ALA B C 16
ATOM 24773 O O . ALA A 1 79 ? -7.949 -11.248 -6.616 1.00 0.00 1123 ALA B O 16
ATOM 24780 N N . TRP A 1 80 ? -6.645 -10.108 -5.185 1.00 0.00 1124 TRP B N 16
ATOM 24781 C CA . TRP A 1 80 ? -5.842 -11.267 -4.847 1.00 0.00 1124 TRP B CA 16
ATOM 24782 C C . TRP A 1 80 ? -6.718 -12.360 -4.236 1.00 0.00 1124 TRP B C 16
ATOM 24783 O O . TRP A 1 80 ? -6.635 -13.527 -4.628 1.00 0.00 1124 TRP B O 16
ATOM 24804 N N . LYS A 1 81 ? -7.573 -11.969 -3.299 1.00 0.00 1125 LYS B N 16
ATOM 24805 C CA . LYS A 1 81 ? -8.486 -12.914 -2.663 1.00 0.00 1125 LYS B CA 16
ATOM 24806 C C . LYS A 1 81 ? -9.425 -13.515 -3.689 1.00 0.00 1125 LYS B C 16
ATOM 24807 O O . LYS A 1 81 ? -9.741 -14.692 -3.630 1.00 0.00 1125 LYS B O 16
ATOM 24826 N N . SER A 1 82 ? -9.867 -12.703 -4.622 1.00 0.00 1126 SER B N 16
ATOM 24827 C CA . SER A 1 82 ? -10.768 -13.179 -5.657 1.00 0.00 1126 SER B CA 16
ATOM 24828 C C . SER A 1 82 ? -10.088 -14.267 -6.480 1.00 0.00 1126 SER B C 16
ATOM 24829 O O . SER A 1 82 ? -10.704 -15.268 -6.820 1.00 0.00 1126 SER B O 16
ATOM 24837 N N . LYS A 1 83 ? -8.819 -14.057 -6.806 1.00 0.00 1127 LYS B N 16
ATOM 24838 C CA . LYS A 1 83 ? -8.073 -15.032 -7.597 1.00 0.00 1127 LYS B CA 16
ATOM 24839 C C . LYS A 1 83 ? -7.903 -16.351 -6.843 1.00 0.00 1127 LYS B C 16
ATOM 24840 O O . LYS A 1 83 ? -8.083 -17.431 -7.406 1.00 0.00 1127 LYS B O 16
ATOM 24859 N N . ASN A 1 84 ? -7.538 -16.254 -5.566 1.00 0.00 1128 ASN B N 16
ATOM 24860 C CA . ASN A 1 84 ? -7.334 -17.447 -4.745 1.00 0.00 1128 ASN B CA 16
ATOM 24861 C C . ASN A 1 84 ? -8.653 -18.142 -4.422 1.00 0.00 1128 ASN B C 16
ATOM 24862 O O . ASN A 1 84 ? -8.736 -19.370 -4.422 1.00 0.00 1128 ASN B O 16
ATOM 24873 N N . LYS A 1 85 ? -9.677 -17.342 -4.149 1.00 0.00 1129 LYS B N 16
ATOM 24874 C CA . LYS A 1 85 ? -10.999 -17.869 -3.828 1.00 0.00 1129 LYS B CA 16
ATOM 24875 C C . LYS A 1 85 ? -11.665 -18.437 -5.067 1.00 0.00 1129 LYS B C 16
ATOM 24876 O O . LYS A 1 85 ? -12.317 -19.478 -5.023 1.00 0.00 1129 LYS B O 16
ATOM 24895 N N . LYS A 1 86 ? -11.492 -17.730 -6.168 1.00 0.00 1130 LYS B N 16
ATOM 24896 C CA . LYS A 1 86 ? -12.080 -18.152 -7.439 1.00 0.00 1130 LYS B CA 16
ATOM 24897 C C . LYS A 1 86 ? -11.036 -18.137 -8.554 1.00 0.00 1130 LYS B C 16
ATOM 24898 O O . LYS A 1 86 ? -10.226 -17.218 -8.647 1.00 0.00 1130 LYS B O 16
ATOM 24917 N N . ARG A 1 87 ? -11.075 -19.162 -9.398 1.00 0.00 1131 ARG B N 16
ATOM 24918 C CA . ARG A 1 87 ? -10.132 -19.267 -10.509 1.00 0.00 1131 ARG B CA 16
ATOM 24919 C C . ARG A 1 87 ? -10.857 -19.142 -11.845 1.00 0.00 1131 ARG B C 16
ATOM 24920 O O . ARG A 1 87 ? -11.971 -19.631 -11.940 1.00 0.00 1131 ARG B O 16
ATOM 24942 N N . ILE B 2 9 ? 1.920 -19.530 2.466 1.00 0.00 46 ILE A N 16
ATOM 24943 C CA . ILE B 2 9 ? 2.444 -18.806 1.275 1.00 0.00 46 ILE A CA 16
ATOM 24944 C C . ILE B 2 9 ? 1.426 -17.762 0.826 1.00 0.00 46 ILE A C 16
ATOM 24945 O O . ILE B 2 9 ? 1.783 -16.621 0.515 1.00 0.00 46 ILE A O 16
ATOM 24961 N N . GLU B 2 10 ? 0.158 -18.156 0.795 1.00 0.00 47 GLU A N 16
ATOM 24962 C CA . GLU B 2 10 ? -0.900 -17.243 0.381 1.00 0.00 47 GLU A CA 16
ATOM 24963 C C . GLU B 2 10 ? -0.985 -16.053 1.332 1.00 0.00 47 GLU A C 16
ATOM 24964 O O . GLU B 2 10 ? -1.123 -14.910 0.904 1.00 0.00 47 GLU A O 16
ATOM 24976 N N . ASN B 2 11 ? -0.884 -16.328 2.624 1.00 0.00 48 ASN A N 16
ATOM 24977 C CA . ASN B 2 11 ? -0.943 -15.264 3.617 1.00 0.00 48 ASN A CA 16
ATOM 24978 C C . ASN B 2 11 ? 0.202 -14.287 3.415 1.00 0.00 48 ASN A C 16
ATOM 24979 O O . ASN B 2 11 ? 0.030 -13.079 3.557 1.00 0.00 48 ASN A O 16
ATOM 24990 N N . ASP B 2 12 ? 1.369 -14.817 3.077 1.00 0.00 49 ASP A N 16
ATOM 24991 C CA . ASP B 2 12 ? 2.536 -13.971 2.858 1.00 0.00 49 ASP A CA 16
ATOM 24992 C C . ASP B 2 12 ? 2.281 -13.003 1.706 1.00 0.00 49 ASP A C 16
ATOM 24993 O O . ASP B 2 12 ? 2.606 -11.817 1.795 1.00 0.00 49 ASP A O 16
ATOM 25002 N N . GLU B 2 13 ? 1.700 -13.514 0.623 1.00 0.00 50 GLU A N 16
ATOM 25003 C CA . GLU B 2 13 ? 1.414 -12.676 -0.536 1.00 0.00 50 GLU A CA 16
ATOM 25004 C C . GLU B 2 13 ? 0.430 -11.568 -0.168 1.00 0.00 50 GLU A C 16
ATOM 25005 O O . GLU B 2 13 ? 0.596 -10.417 -0.576 1.00 0.00 50 GLU A O 16
ATOM 25017 N N . ALA B 2 14 ? -0.585 -11.921 0.612 1.00 0.00 51 ALA A N 16
ATOM 25018 C CA . ALA B 2 14 ? -1.580 -10.943 1.031 1.00 0.00 51 ALA A CA 16
ATOM 25019 C C . ALA B 2 14 ? -0.928 -9.858 1.876 1.00 0.00 51 ALA A C 16
ATOM 25020 O O . ALA B 2 14 ? -1.250 -8.678 1.744 1.00 0.00 51 ALA A O 16
ATOM 25027 N N . PHE B 2 15 ? -0.004 -10.263 2.742 1.00 0.00 52 PHE A N 16
ATOM 25028 C CA . PHE B 2 15 ? 0.687 -9.305 3.592 1.00 0.00 52 PHE A CA 16
ATOM 25029 C C . PHE B 2 15 ? 1.458 -8.302 2.742 1.00 0.00 52 PHE A C 16
ATOM 25030 O O . PHE B 2 15 ? 1.427 -7.104 3.010 1.00 0.00 52 PHE A O 16
ATOM 25047 N N . ALA B 2 16 ? 2.141 -8.792 1.717 1.00 0.00 53 ALA A N 16
ATOM 25048 C CA . ALA B 2 16 ? 2.907 -7.909 0.845 1.00 0.00 53 ALA A CA 16
ATOM 25049 C C . ALA B 2 16 ? 1.986 -6.897 0.170 1.00 0.00 53 ALA A C 16
ATOM 25050 O O . ALA B 2 16 ? 2.316 -5.721 0.063 1.00 0.00 53 ALA A O 16
ATOM 25057 N N . ILE B 2 17 ? 0.824 -7.356 -0.273 1.00 0.00 54 ILE A N 16
ATOM 25058 C CA . ILE B 2 17 ? -0.127 -6.472 -0.921 1.00 0.00 54 ILE A CA 16
ATOM 25059 C C . ILE B 2 17 ? -0.542 -5.346 0.021 1.00 0.00 54 ILE A C 16
ATOM 25060 O O . ILE B 2 17 ? -0.674 -4.194 -0.394 1.00 0.00 54 ILE A O 16
ATOM 25076 N N . LEU B 2 18 ? -0.766 -5.685 1.284 1.00 0.00 55 LEU A N 16
ATOM 25077 C CA . LEU B 2 18 ? -1.183 -4.695 2.268 1.00 0.00 55 LEU A CA 16
ATOM 25078 C C . LEU B 2 18 ? -0.027 -4.262 3.168 1.00 0.00 55 LEU A C 16
ATOM 25079 O O . LEU B 2 18 ? -0.244 -3.863 4.312 1.00 0.00 55 LEU A O 16
ATOM 25095 N N . ASP B 2 19 ? 1.199 -4.333 2.649 1.00 0.00 56 ASP A N 16
ATOM 25096 C CA . ASP B 2 19 ? 2.366 -3.922 3.432 1.00 0.00 56 ASP A CA 16
ATOM 25097 C C . ASP B 2 19 ? 3.519 -3.551 2.512 1.00 0.00 56 ASP A C 16
ATOM 25098 O O . ASP B 2 19 ? 3.979 -2.413 2.500 1.00 0.00 56 ASP A O 16
ATOM 25107 N N . GLY B 2 20 ? 3.977 -4.517 1.737 1.00 0.00 57 GLY A N 16
ATOM 25108 C CA . GLY B 2 20 ? 5.070 -4.274 0.807 1.00 0.00 57 GLY A CA 16
ATOM 25109 C C . GLY B 2 20 ? 4.590 -3.487 -0.410 1.00 0.00 57 GLY A C 16
ATOM 25110 O O . GLY B 2 20 ? 5.398 -3.037 -1.221 1.00 0.00 57 GLY A O 16
ATOM 25114 N N . GLY B 2 21 ? 3.273 -3.344 -0.547 1.00 0.00 58 GLY A N 16
ATOM 25115 C CA . GLY B 2 21 ? 2.714 -2.628 -1.684 1.00 0.00 58 GLY A CA 16
ATOM 25116 C C . GLY B 2 21 ? 2.877 -3.450 -2.961 1.00 0.00 58 GLY A C 16
ATOM 25117 O O . GLY B 2 21 ? 2.803 -2.916 -4.067 1.00 0.00 58 GLY A O 16
ATOM 25121 N N . ALA B 2 22 ? 3.116 -4.752 -2.801 1.00 0.00 59 ALA A N 16
ATOM 25122 C CA . ALA B 2 22 ? 3.305 -5.619 -3.954 1.00 0.00 59 ALA A CA 16
ATOM 25123 C C . ALA B 2 22 ? 1.980 -5.882 -4.666 1.00 0.00 59 ALA A C 16
ATOM 25124 O O . ALA B 2 22 ? 0.934 -5.972 -4.021 1.00 0.00 59 ALA A O 16
ATOM 25131 N N . PRO B 2 23 ? 1.993 -6.025 -5.972 1.00 0.00 60 PRO A N 16
ATOM 25132 C CA . PRO B 2 23 ? 0.756 -6.307 -6.747 1.00 0.00 60 PRO A CA 16
ATOM 25133 C C . PRO B 2 23 ? 0.402 -7.791 -6.748 1.00 0.00 60 PRO A C 16
ATOM 25134 O O . PRO B 2 23 ? 0.150 -8.383 -7.799 1.00 0.00 60 PRO A O 16
ATOM 25145 N N . GLY B 2 24 ? 0.377 -8.389 -5.560 1.00 0.00 61 GLY A N 16
ATOM 25146 C CA . GLY B 2 24 ? 0.047 -9.804 -5.434 1.00 0.00 61 GLY A CA 16
ATOM 25147 C C . GLY B 2 24 ? -1.294 -10.108 -6.093 1.00 0.00 61 GLY A C 16
ATOM 25148 O O . GLY B 2 24 ? -2.139 -9.229 -6.106 1.00 0.00 61 GLY A O 16
ATOM 25153 N N . ARG A 1 6 ? 7.354 -5.071 10.841 1.00 0.00 1050 ARG B N 17
ATOM 25154 C CA . ARG A 1 6 ? 6.154 -5.275 9.984 1.00 0.00 1050 ARG B CA 17
ATOM 25155 C C . ARG A 1 6 ? 4.923 -5.462 10.871 1.00 0.00 1050 ARG B C 17
ATOM 25156 O O . ARG A 1 6 ? 5.043 -5.774 12.055 1.00 0.00 1050 ARG B O 17
ATOM 25177 N N . PRO A 1 7 ? 3.752 -5.281 10.317 1.00 0.00 1051 PRO B N 17
ATOM 25178 C CA . PRO A 1 7 ? 2.477 -5.433 11.067 1.00 0.00 1051 PRO B CA 17
ATOM 25179 C C . PRO A 1 7 ? 2.174 -6.893 11.383 1.00 0.00 1051 PRO B C 17
ATOM 25180 O O . PRO A 1 7 ? 2.376 -7.779 10.552 1.00 0.00 1051 PRO B O 17
ATOM 25191 N N . LYS A 1 8 ? 1.682 -7.126 12.587 1.00 0.00 1052 LYS B N 17
ATOM 25192 C CA . LYS A 1 8 ? 1.333 -8.476 13.022 1.00 0.00 1052 LYS B CA 17
ATOM 25193 C C . LYS A 1 8 ? -0.130 -8.791 12.698 1.00 0.00 1052 LYS B C 17
ATOM 25194 O O . LYS A 1 8 ? -0.579 -9.924 12.875 1.00 0.00 1052 LYS B O 17
ATOM 25213 N N . MET A 1 9 ? -0.870 -7.786 12.230 1.00 0.00 1053 MET B N 17
ATOM 25214 C CA . MET A 1 9 ? -2.276 -7.978 11.897 1.00 0.00 1053 MET B CA 17
ATOM 25215 C C . MET A 1 9 ? -2.417 -8.812 10.630 1.00 0.00 1053 MET B C 17
ATOM 25216 O O . MET A 1 9 ? -1.602 -8.708 9.714 1.00 0.00 1053 MET B O 17
ATOM 25230 N N . THR A 1 10 ? -3.454 -9.638 10.585 1.00 0.00 1054 THR B N 17
ATOM 25231 C CA . THR A 1 10 ? -3.686 -10.487 9.424 1.00 0.00 1054 THR B CA 17
ATOM 25232 C C . THR A 1 10 ? -4.103 -9.640 8.223 1.00 0.00 1054 THR B C 17
ATOM 25233 O O . THR A 1 10 ? -4.528 -8.497 8.384 1.00 0.00 1054 THR B O 17
ATOM 25244 N N . PRO A 1 11 ? -3.980 -10.171 7.034 1.00 0.00 1055 PRO B N 17
ATOM 25245 C CA . PRO A 1 11 ? -4.350 -9.433 5.789 1.00 0.00 1055 PRO B CA 17
ATOM 25246 C C . PRO A 1 11 ? -5.766 -8.857 5.865 1.00 0.00 1055 PRO B C 17
ATOM 25247 O O . PRO A 1 11 ? -6.002 -7.713 5.468 1.00 0.00 1055 PRO B O 17
ATOM 25258 N N . GLU A 1 12 ? -6.702 -9.645 6.387 1.00 0.00 1056 GLU B N 17
ATOM 25259 C CA . GLU A 1 12 ? -8.072 -9.195 6.523 1.00 0.00 1056 GLU B CA 17
ATOM 25260 C C . GLU A 1 12 ? -8.162 -8.059 7.533 1.00 0.00 1056 GLU B C 17
ATOM 25261 O O . GLU A 1 12 ? -8.865 -7.074 7.313 1.00 0.00 1056 GLU B O 17
ATOM 25273 N N . GLN A 1 13 ? -7.439 -8.200 8.644 1.00 0.00 1057 GLN B N 17
ATOM 25274 C CA . GLN A 1 13 ? -7.452 -7.172 9.678 1.00 0.00 1057 GLN B CA 17
ATOM 25275 C C . GLN A 1 13 ? -6.878 -5.863 9.161 1.00 0.00 1057 GLN B C 17
ATOM 25276 O O . GLN A 1 13 ? -7.416 -4.788 9.433 1.00 0.00 1057 GLN B O 17
ATOM 25290 N N . MET A 1 14 ? -5.786 -5.953 8.415 1.00 0.00 1058 MET B N 17
ATOM 25291 C CA . MET A 1 14 ? -5.158 -4.762 7.876 1.00 0.00 1058 MET B CA 17
ATOM 25292 C C . MET A 1 14 ? -6.104 -4.051 6.919 1.00 0.00 1058 MET B C 17
ATOM 25293 O O . MET A 1 14 ? -6.219 -2.828 6.937 1.00 0.00 1058 MET B O 17
ATOM 25307 N N . ALA A 1 15 ? -6.787 -4.826 6.087 1.00 0.00 1059 ALA B N 17
ATOM 25308 C CA . ALA A 1 15 ? -7.724 -4.248 5.130 1.00 0.00 1059 ALA B CA 17
ATOM 25309 C C . ALA A 1 15 ? -8.868 -3.548 5.850 1.00 0.00 1059 ALA B C 17
ATOM 25310 O O . ALA A 1 15 ? -9.309 -2.475 5.441 1.00 0.00 1059 ALA B O 17
ATOM 25317 N N . LYS A 1 16 ? -9.349 -4.164 6.927 1.00 0.00 1060 LYS B N 17
ATOM 25318 C CA . LYS A 1 16 ? -10.445 -3.586 7.692 1.00 0.00 1060 LYS B CA 17
ATOM 25319 C C . LYS A 1 16 ? -10.042 -2.238 8.275 1.00 0.00 1060 LYS B C 17
ATOM 25320 O O . LYS A 1 16 ? -10.817 -1.283 8.239 1.00 0.00 1060 LYS B O 17
ATOM 25339 N N . GLU A 1 17 ? -8.827 -2.155 8.803 1.00 0.00 1061 GLU B N 17
ATOM 25340 C CA . GLU A 1 17 ? -8.355 -0.905 9.377 1.00 0.00 1061 GLU B CA 17
ATOM 25341 C C . GLU A 1 17 ? -8.263 0.178 8.305 1.00 0.00 1061 GLU B C 17
ATOM 25342 O O . GLU A 1 17 ? -8.610 1.337 8.545 1.00 0.00 1061 GLU B O 17
ATOM 25354 N N . MET A 1 18 ? -7.795 -0.201 7.123 1.00 0.00 1062 MET B N 17
ATOM 25355 C CA . MET A 1 18 ? -7.662 0.758 6.033 1.00 0.00 1062 MET B CA 17
ATOM 25356 C C . MET A 1 18 ? -9.025 1.315 5.637 1.00 0.00 1062 MET B C 17
ATOM 25357 O O . MET A 1 18 ? -9.166 2.511 5.378 1.00 0.00 1062 MET B O 17
ATOM 25371 N N . SER A 1 19 ? -10.029 0.442 5.584 1.00 0.00 1063 SER B N 17
ATOM 25372 C CA . SER A 1 19 ? -11.374 0.867 5.210 1.00 0.00 1063 SER B CA 17
ATOM 25373 C C . SER A 1 19 ? -11.936 1.833 6.245 1.00 0.00 1063 SER B C 17
ATOM 25374 O O . SER A 1 19 ? -12.613 2.801 5.901 1.00 0.00 1063 SER B O 17
ATOM 25382 N N . GLU A 1 20 ? -11.647 1.570 7.513 1.00 0.00 1064 GLU B N 17
ATOM 25383 C CA . GLU A 1 20 ? -12.131 2.433 8.583 1.00 0.00 1064 GLU B CA 17
ATOM 25384 C C . GLU A 1 20 ? -11.563 3.841 8.440 1.00 0.00 1064 GLU B C 17
ATOM 25385 O O . GLU A 1 20 ? -12.280 4.828 8.602 1.00 0.00 1064 GLU B O 17
ATOM 25397 N N . PHE A 1 21 ? -10.275 3.930 8.128 1.00 0.00 1065 PHE B N 17
ATOM 25398 C CA . PHE A 1 21 ? -9.636 5.229 7.966 1.00 0.00 1065 PHE B CA 17
ATOM 25399 C C . PHE A 1 21 ? -10.194 5.951 6.746 1.00 0.00 1065 PHE B C 17
ATOM 25400 O O . PHE A 1 21 ? -10.431 7.160 6.777 1.00 0.00 1065 PHE B O 17
ATOM 25417 N N . LEU A 1 22 ? -10.405 5.199 5.674 1.00 0.00 1066 LEU B N 17
ATOM 25418 C CA . LEU A 1 22 ? -10.937 5.772 4.442 1.00 0.00 1066 LEU B CA 17
ATOM 25419 C C . LEU A 1 22 ? -12.351 6.300 4.664 1.00 0.00 1066 LEU B C 17
ATOM 25420 O O . LEU A 1 22 ? -12.711 7.367 4.166 1.00 0.00 1066 LEU B O 17
ATOM 25436 N N . SER A 1 23 ? -13.145 5.546 5.416 1.00 0.00 1067 SER B N 17
ATOM 25437 C CA . SER A 1 23 ? -14.517 5.944 5.703 1.00 0.00 1067 SER B CA 17
ATOM 25438 C C . SER A 1 23 ? -14.548 7.249 6.491 1.00 0.00 1067 SER B C 17
ATOM 25439 O O . SER A 1 23 ? -15.349 8.139 6.207 1.00 0.00 1067 SER B O 17
ATOM 25447 N N . ARG A 1 24 ? -13.673 7.354 7.487 1.00 0.00 1068 ARG B N 17
ATOM 25448 C CA . ARG A 1 24 ? -13.617 8.553 8.315 1.00 0.00 1068 ARG B CA 17
ATOM 25449 C C . ARG A 1 24 ? -13.254 9.767 7.470 1.00 0.00 1068 ARG B C 17
ATOM 25450 O O . ARG A 1 24 ? -13.801 10.852 7.660 1.00 0.00 1068 ARG B O 17
ATOM 25471 N N . GLY A 1 25 ? -12.326 9.582 6.539 1.00 0.00 1069 GLY B N 17
ATOM 25472 C CA . GLY A 1 25 ? -11.904 10.677 5.679 1.00 0.00 1069 GLY B CA 17
ATOM 25473 C C . GLY A 1 25 ? -12.902 10.900 4.541 1.00 0.00 1069 GLY B C 17
ATOM 25474 O O . GLY A 1 25 ? -13.709 10.024 4.232 1.00 0.00 1069 GLY B O 17
ATOM 25478 N N . PRO A 1 26 ? -12.854 12.051 3.917 1.00 0.00 1070 PRO B N 17
ATOM 25479 C CA . PRO A 1 26 ? -13.765 12.393 2.785 1.00 0.00 1070 PRO B CA 17
ATOM 25480 C C . PRO A 1 26 ? -13.405 11.644 1.505 1.00 0.00 1070 PRO B C 17
ATOM 25481 O O . PRO A 1 26 ? -12.234 11.370 1.244 1.00 0.00 1070 PRO B O 17
ATOM 25492 N N . ALA A 1 27 ? -14.419 11.318 0.711 1.00 0.00 1071 ALA B N 17
ATOM 25493 C CA . ALA A 1 27 ? -14.191 10.604 -0.540 1.00 0.00 1071 ALA B CA 17
ATOM 25494 C C . ALA A 1 27 ? -14.239 11.560 -1.726 1.00 0.00 1071 ALA B C 17
ATOM 25495 O O . ALA A 1 27 ? -13.569 11.346 -2.736 1.00 0.00 1071 ALA B O 17
ATOM 25502 N N . VAL A 1 28 ? -15.034 12.615 -1.598 1.00 0.00 1072 VAL B N 17
ATOM 25503 C CA . VAL A 1 28 ? -15.161 13.597 -2.667 1.00 0.00 1072 VAL B CA 17
ATOM 25504 C C . VAL A 1 28 ? -13.822 14.275 -2.939 1.00 0.00 1072 VAL B C 17
ATOM 25505 O O . VAL A 1 28 ? -13.412 14.426 -4.089 1.00 0.00 1072 VAL B O 17
ATOM 25518 N N . LEU A 1 29 ? -13.144 14.679 -1.873 1.00 0.00 1073 LEU B N 17
ATOM 25519 C CA . LEU A 1 29 ? -11.850 15.339 -2.001 1.00 0.00 1073 LEU B CA 17
ATOM 25520 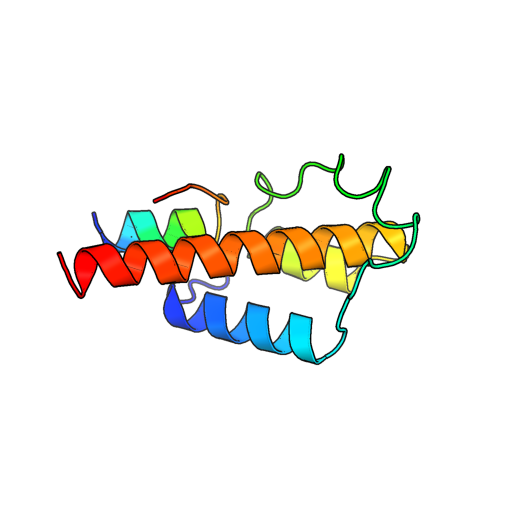C C . LEU A 1 29 ? -10.804 14.369 -2.539 1.00 0.00 1073 LEU B C 17
ATOM 25521 O O . LEU A 1 29 ? -9.818 14.781 -3.150 1.00 0.00 1073 LEU B O 17
ATOM 25537 N N . ALA A 1 30 ? -11.026 13.081 -2.304 1.00 0.00 1074 ALA B N 17
ATOM 25538 C CA . ALA A 1 30 ? -10.094 12.059 -2.762 1.00 0.00 1074 ALA B CA 17
ATOM 25539 C C . ALA A 1 30 ? -9.934 12.123 -4.277 1.00 0.00 1074 ALA B C 17
ATOM 25540 O O . ALA A 1 30 ? -8.889 11.760 -4.814 1.00 0.00 1074 ALA B O 17
ATOM 25547 N N . THR A 1 31 ? -10.975 12.584 -4.962 1.00 0.00 1075 THR B N 17
ATOM 25548 C CA . THR A 1 31 ? -10.931 12.681 -6.418 1.00 0.00 1075 THR B CA 17
ATOM 25549 C C . THR A 1 31 ? -9.772 13.568 -6.868 1.00 0.00 1075 THR B C 17
ATOM 25550 O O . THR A 1 31 ? -8.837 13.101 -7.518 1.00 0.00 1075 THR B O 17
ATOM 25561 N N . LYS A 1 32 ? -9.840 14.847 -6.519 1.00 0.00 1076 LYS B N 17
ATOM 25562 C CA . LYS A 1 32 ? -8.789 15.788 -6.898 1.00 0.00 1076 LYS B CA 17
ATOM 25563 C C . LYS A 1 32 ? -7.470 15.434 -6.221 1.00 0.00 1076 LYS B C 17
ATOM 25564 O O . LYS A 1 32 ? -6.395 15.672 -6.769 1.00 0.00 1076 LYS B O 17
ATOM 25583 N N . ALA A 1 33 ? -7.563 14.863 -5.025 1.00 0.00 1077 ALA B N 17
ATOM 25584 C CA . ALA A 1 33 ? -6.373 14.480 -4.276 1.00 0.00 1077 ALA B CA 17
ATOM 25585 C C . ALA A 1 33 ? -5.590 13.407 -5.020 1.00 0.00 1077 ALA B C 17
ATOM 25586 O O . ALA A 1 33 ? -4.385 13.267 -4.835 1.00 0.00 1077 ALA B O 17
ATOM 25593 N N . ALA A 1 34 ? -6.285 12.653 -5.865 1.00 0.00 1078 ALA B N 17
ATOM 25594 C CA . ALA A 1 34 ? -5.646 11.587 -6.626 1.00 0.00 1078 ALA B CA 17
ATOM 25595 C C . ALA A 1 34 ? -4.512 12.146 -7.476 1.00 0.00 1078 ALA B C 17
ATOM 25596 O O . ALA A 1 34 ? -3.483 11.499 -7.663 1.00 0.00 1078 ALA B O 17
ATOM 25603 N N . ALA A 1 35 ? -4.703 13.351 -7.991 1.00 0.00 1079 ALA B N 17
ATOM 25604 C CA . ALA A 1 35 ? -3.688 13.985 -8.820 1.00 0.00 1079 ALA B CA 17
ATOM 25605 C C . ALA A 1 35 ? -2.388 14.168 -8.042 1.00 0.00 1079 ALA B C 17
ATOM 25606 O O . ALA A 1 35 ? -1.298 14.024 -8.596 1.00 0.00 1079 ALA B O 17
ATOM 25613 N N . GLY A 1 36 ? -2.508 14.494 -6.758 1.00 0.00 1080 GLY B N 17
ATOM 25614 C CA . GLY A 1 36 ? -1.332 14.705 -5.925 1.00 0.00 1080 GLY B CA 17
ATOM 25615 C C . GLY A 1 36 ? -0.796 13.391 -5.385 1.00 0.00 1080 GLY B C 17
ATOM 25616 O O . GLY A 1 36 ? 0.402 13.252 -5.144 1.00 0.00 1080 GLY B O 17
ATOM 25620 N N . THR A 1 37 ? -1.687 12.431 -5.192 1.00 0.00 1081 THR B N 17
ATOM 25621 C CA . THR A 1 37 ? -1.288 11.137 -4.663 1.00 0.00 1081 THR B CA 17
ATOM 25622 C C . THR A 1 37 ? -0.330 10.442 -5.621 1.00 0.00 1081 THR B C 17
ATOM 25623 O O . THR A 1 37 ? 0.563 9.711 -5.199 1.00 0.00 1081 THR B O 17
ATOM 25634 N N . LYS A 1 38 ? -0.517 10.681 -6.912 1.00 0.00 1082 LYS B N 17
ATOM 25635 C CA . LYS A 1 38 ? 0.347 10.078 -7.916 1.00 0.00 1082 LYS B CA 17
ATOM 25636 C C . LYS A 1 38 ? 1.789 10.540 -7.737 1.00 0.00 1082 LYS B C 17
ATOM 25637 O O . LYS A 1 38 ? 2.724 9.749 -7.864 1.00 0.00 1082 LYS B O 17
ATOM 25656 N N . LYS A 1 39 ? 1.960 11.826 -7.447 1.00 0.00 1083 LYS B N 17
ATOM 25657 C CA . LYS A 1 39 ? 3.291 12.389 -7.257 1.00 0.00 1083 LYS B CA 17
ATOM 25658 C C . LYS A 1 39 ? 3.943 11.789 -6.017 1.00 0.00 1083 LYS B C 17
ATOM 25659 O O . LYS A 1 39 ? 5.145 11.530 -5.996 1.00 0.00 1083 LYS B O 17
ATOM 25678 N N . TYR A 1 40 ? 3.136 11.585 -4.980 1.00 0.00 1084 TYR B N 17
ATOM 25679 C CA . TYR A 1 40 ? 3.646 11.028 -3.729 1.00 0.00 1084 TYR B CA 17
ATOM 25680 C C . TYR A 1 40 ? 3.701 9.506 -3.798 1.00 0.00 1084 TYR B C 17
ATOM 25681 O O . TYR A 1 40 ? 2.668 8.835 -3.823 1.00 0.00 1084 TYR B O 17
ATOM 25699 N N . ASP A 1 41 ? 4.915 8.971 -3.825 1.00 0.00 1085 ASP B N 17
ATOM 25700 C CA . ASP A 1 41 ? 5.099 7.521 -3.886 1.00 0.00 1085 ASP B CA 17
ATOM 25701 C C . ASP A 1 41 ? 5.112 6.929 -2.481 1.00 0.00 1085 ASP B C 17
ATOM 25702 O O . ASP A 1 41 ? 6.148 6.900 -1.818 1.00 0.00 1085 ASP B O 17
ATOM 25711 N N . LEU A 1 42 ? 3.952 6.461 -2.033 1.00 0.00 1086 LEU B N 17
ATOM 25712 C CA . LEU A 1 42 ? 3.837 5.876 -0.702 1.00 0.00 1086 LEU B CA 17
ATOM 25713 C C . LEU A 1 42 ? 3.519 4.384 -0.792 1.00 0.00 1086 LEU B C 17
ATOM 25714 O O . LEU A 1 42 ? 3.338 3.718 0.226 1.00 0.00 1086 LEU B O 17
ATOM 25730 N N . SER A 1 43 ? 3.453 3.862 -2.018 1.00 0.00 1087 SER B N 17
ATOM 25731 C CA . SER A 1 43 ? 3.162 2.450 -2.221 1.00 0.00 1087 SER B CA 17
ATOM 25732 C C . SER A 1 43 ? 4.306 1.591 -1.698 1.00 0.00 1087 SER B C 17
ATOM 25733 O O . SER A 1 43 ? 4.165 0.379 -1.534 1.00 0.00 1087 SER B O 17
ATOM 25741 N N . LYS A 1 44 ? 5.442 2.227 -1.437 1.00 0.00 1088 LYS B N 17
ATOM 25742 C CA . LYS A 1 44 ? 6.600 1.507 -0.925 1.00 0.00 1088 LYS B CA 17
ATOM 25743 C C . LYS A 1 44 ? 6.648 1.571 0.601 1.00 0.00 1088 LYS B C 17
ATOM 25744 O O . LYS A 1 44 ? 7.470 0.907 1.232 1.00 0.00 1088 LYS B O 17
ATOM 25763 N N . TRP A 1 45 ? 5.769 2.380 1.187 1.00 0.00 1089 TRP B N 17
ATOM 25764 C CA . TRP A 1 45 ? 5.729 2.528 2.635 1.00 0.00 1089 TRP B CA 17
ATOM 25765 C C . TRP A 1 45 ? 4.881 1.431 3.263 1.00 0.00 1089 TRP B C 17
ATOM 25766 O O . TRP A 1 45 ? 3.770 1.158 2.813 1.00 0.00 1089 TRP B O 17
ATOM 25787 N N . LYS A 1 46 ? 5.406 0.817 4.314 1.00 0.00 1090 LYS B N 17
ATOM 25788 C CA . LYS A 1 46 ? 4.681 -0.247 5.003 1.00 0.00 1090 LYS B CA 17
ATOM 25789 C C . LYS A 1 46 ? 3.371 0.271 5.577 1.00 0.00 1090 LYS B C 17
ATOM 25790 O O . LYS A 1 46 ? 3.188 1.475 5.745 1.00 0.00 1090 LYS B O 17
ATOM 25809 N N . TYR A 1 47 ? 2.462 -0.651 5.877 1.00 0.00 1091 TYR B N 17
ATOM 25810 C CA . TYR A 1 47 ? 1.174 -0.280 6.439 1.00 0.00 1091 TYR B CA 17
ATOM 25811 C C . TYR A 1 47 ? 1.380 0.504 7.724 1.00 0.00 1091 TYR B C 17
ATOM 25812 O O . TYR A 1 47 ? 0.766 1.549 7.930 1.00 0.00 1091 TYR B O 17
ATOM 25830 N N . ALA A 1 48 ? 2.250 -0.007 8.582 1.00 0.00 1092 ALA B N 17
ATOM 25831 C CA . ALA A 1 48 ? 2.532 0.664 9.846 1.00 0.00 1092 ALA B CA 17
ATOM 25832 C C . ALA A 1 48 ? 3.134 2.048 9.604 1.00 0.00 1092 ALA B C 17
ATOM 25833 O O . ALA A 1 48 ? 2.803 3.009 10.300 1.00 0.00 1092 ALA B O 17
ATOM 25840 N N . GLU A 1 49 ? 4.023 2.137 8.619 1.00 0.00 1093 GLU B N 17
ATOM 25841 C CA . GLU A 1 49 ? 4.670 3.405 8.298 1.00 0.00 1093 GLU B CA 17
ATOM 25842 C C . GLU A 1 49 ? 3.644 4.426 7.824 1.00 0.00 1093 GLU B C 17
ATOM 25843 O O . GLU A 1 49 ? 3.668 5.581 8.245 1.00 0.00 1093 GLU B O 17
ATOM 25855 N N . LEU A 1 50 ? 2.732 3.990 6.961 1.00 0.00 1094 LEU B N 17
ATOM 25856 C CA . LEU A 1 50 ? 1.696 4.876 6.457 1.00 0.00 1094 LEU B CA 17
ATOM 25857 C C . LEU A 1 50 ? 0.783 5.320 7.588 1.00 0.00 1094 LEU B C 17
ATOM 25858 O O . LEU A 1 50 ? 0.374 6.479 7.649 1.00 0.00 1094 LEU B O 17
ATOM 25874 N N . ARG A 1 51 ? 0.468 4.394 8.485 1.00 0.00 1095 ARG B N 17
ATOM 25875 C CA . ARG A 1 51 ? -0.396 4.712 9.608 1.00 0.00 1095 ARG B CA 17
ATOM 25876 C C . ARG A 1 51 ? 0.231 5.814 10.455 1.00 0.00 1095 ARG B C 17
ATOM 25877 O O . ARG A 1 51 ? -0.426 6.801 10.796 1.00 0.00 1095 ARG B O 17
ATOM 25898 N N . ASP A 1 52 ? 1.507 5.646 10.779 1.00 0.00 1096 ASP B N 17
ATOM 25899 C CA . ASP A 1 52 ? 2.222 6.637 11.564 1.00 0.00 1096 ASP B CA 17
ATOM 25900 C C . ASP A 1 52 ? 2.346 7.940 10.787 1.00 0.00 1096 ASP B C 17
ATOM 25901 O O . ASP A 1 52 ? 2.241 9.024 11.357 1.00 0.00 1096 ASP B O 17
ATOM 25910 N N . THR A 1 53 ? 2.577 7.829 9.479 1.00 0.00 1097 THR B N 17
ATOM 25911 C CA . THR A 1 53 ? 2.718 9.010 8.647 1.00 0.00 1097 THR B CA 17
ATOM 25912 C C . THR A 1 53 ? 1.444 9.845 8.674 1.00 0.00 1097 THR B C 17
ATOM 25913 O O . THR A 1 53 ? 1.498 11.061 8.801 1.00 0.00 1097 THR B O 17
ATOM 25924 N N . ILE A 1 54 ? 0.299 9.185 8.548 1.00 0.00 1098 ILE B N 17
ATOM 25925 C CA . ILE A 1 54 ? -0.979 9.891 8.558 1.00 0.00 1098 ILE B CA 17
ATOM 25926 C C . ILE A 1 54 ? -1.197 10.602 9.892 1.00 0.00 1098 ILE B C 17
ATOM 25927 O O . ILE A 1 54 ? -1.592 11.767 9.930 1.00 0.00 1098 ILE B O 17
ATOM 25943 N N . ASN A 1 55 ? -0.942 9.890 10.985 1.00 0.00 1099 ASN B N 17
ATOM 25944 C CA . ASN A 1 55 ? -1.124 10.457 12.320 1.00 0.00 1099 ASN B CA 17
ATOM 25945 C C . ASN A 1 55 ? -0.216 11.663 12.533 1.00 0.00 1099 ASN B C 17
ATOM 25946 O O . ASN A 1 55 ? -0.615 12.647 13.153 1.00 0.00 1099 ASN B O 17
ATOM 25957 N N . THR A 1 56 ? 1.003 11.581 12.017 1.00 0.00 1100 THR B N 17
ATOM 25958 C CA . THR A 1 56 ? 1.954 12.676 12.162 1.00 0.00 1100 THR B CA 17
ATOM 25959 C C . THR A 1 56 ? 1.863 13.645 10.980 1.00 0.00 1100 THR B C 17
ATOM 25960 O O . THR A 1 56 ? 2.555 14.662 10.951 1.00 0.00 1100 THR B O 17
ATOM 25971 N N . SER A 1 57 ? 1.021 13.322 9.998 1.00 0.00 1101 SER B N 17
ATOM 25972 C CA . SER A 1 57 ? 0.874 14.171 8.828 1.00 0.00 1101 SER B CA 17
ATOM 25973 C C . SER A 1 57 ? 0.284 15.516 9.216 1.00 0.00 1101 SER B C 17
ATOM 25974 O O . SER A 1 57 ? -0.693 15.585 9.964 1.00 0.00 1101 SER B O 17
ATOM 25982 N N . CYS A 1 58 ? 0.876 16.576 8.695 1.00 0.00 1102 CYS B N 17
ATOM 25983 C CA . CYS A 1 58 ? 0.398 17.921 8.979 1.00 0.00 1102 CYS B CA 17
ATOM 25984 C C . CYS A 1 58 ? -0.080 18.605 7.698 1.00 0.00 1102 CYS B C 17
ATOM 25985 O O . CYS A 1 58 ? -0.473 19.773 7.722 1.00 0.00 1102 CYS B O 17
ATOM 25993 N N . ASP A 1 59 ? -0.039 17.882 6.577 1.00 0.00 1103 ASP B N 17
ATOM 25994 C CA . ASP A 1 59 ? -0.465 18.441 5.303 1.00 0.00 1103 ASP B CA 17
ATOM 25995 C C . ASP A 1 59 ? -1.629 17.633 4.731 1.00 0.00 1103 ASP B C 17
ATOM 25996 O O . ASP A 1 59 ? -1.603 16.403 4.742 1.00 0.00 1103 ASP B O 17
ATOM 26005 N N . ILE A 1 60 ? -2.643 18.328 4.227 1.00 0.00 1104 ILE B N 17
ATOM 26006 C CA . ILE A 1 60 ? -3.796 17.664 3.651 1.00 0.00 1104 ILE B CA 17
ATOM 26007 C C . ILE A 1 60 ? -3.391 16.820 2.444 1.00 0.00 1104 ILE B C 17
ATOM 26008 O O . ILE A 1 60 ? -3.957 15.754 2.199 1.00 0.00 1104 ILE B O 17
ATOM 26024 N N . GLU A 1 61 ? -2.411 17.307 1.694 1.00 0.00 1105 GLU B N 17
ATOM 26025 C CA . GLU A 1 61 ? -1.940 16.596 0.513 1.00 0.00 1105 GLU B CA 17
ATOM 26026 C C . GLU A 1 61 ? -1.365 15.240 0.904 1.00 0.00 1105 GLU B C 17
ATOM 26027 O O . GLU A 1 61 ? -1.650 14.225 0.269 1.00 0.00 1105 GLU B O 17
ATOM 26039 N N . LEU A 1 62 ? -0.564 15.225 1.960 1.00 0.00 1106 LEU B N 17
ATOM 26040 C CA . LEU A 1 62 ? 0.030 13.985 2.426 1.00 0.00 1106 LEU B CA 17
ATOM 26041 C C . LEU A 1 62 ? -1.058 13.027 2.908 1.00 0.00 1106 LEU B C 17
ATOM 26042 O O . LEU A 1 62 ? -1.000 11.822 2.658 1.00 0.00 1106 LEU B O 17
ATOM 26058 N N . LEU A 1 63 ? -2.045 13.578 3.609 1.00 0.00 1107 LEU B N 17
ATOM 26059 C CA . LEU A 1 63 ? -3.138 12.769 4.139 1.00 0.00 1107 LEU B CA 17
ATOM 26060 C C . LEU A 1 63 ? -3.881 12.093 2.996 1.00 0.00 1107 LEU B C 17
ATOM 26061 O O . LEU A 1 63 ? -4.217 10.909 3.067 1.00 0.00 1107 LEU B O 17
ATOM 26077 N N . ALA A 1 64 ? -4.116 12.850 1.935 1.00 0.00 1108 ALA B N 17
ATOM 26078 C CA . ALA A 1 64 ? -4.791 12.322 0.763 1.00 0.00 1108 ALA B CA 17
ATOM 26079 C C . ALA A 1 64 ? -3.939 11.241 0.104 1.00 0.00 1108 ALA B C 17
ATOM 26080 O O . ALA A 1 64 ? -4.463 10.276 -0.450 1.00 0.00 1108 ALA B O 17
ATOM 26087 N N . ALA A 1 65 ? -2.621 11.426 0.156 1.00 0.00 1109 ALA B N 17
ATOM 26088 C CA . ALA A 1 65 ? -1.703 10.473 -0.453 1.00 0.00 1109 ALA B CA 17
ATOM 26089 C C . ALA A 1 65 ? -1.831 9.107 0.204 1.00 0.00 1109 ALA B C 17
ATOM 26090 O O . ALA A 1 65 ? -1.878 8.081 -0.474 1.00 0.00 1109 ALA B O 17
ATOM 26097 N N . CYS A 1 66 ? -1.885 9.102 1.528 1.00 0.00 1110 CYS B N 17
ATOM 26098 C CA . CYS A 1 66 ? -2.008 7.854 2.265 1.00 0.00 1110 CYS B CA 17
ATOM 26099 C C . CYS A 1 66 ? -3.380 7.236 2.036 1.00 0.00 1110 CYS B C 17
ATOM 26100 O O . CYS A 1 66 ? -3.507 6.020 1.887 1.00 0.00 1110 CYS B O 17
ATOM 26108 N N . ARG A 1 67 ? -4.403 8.084 2.006 1.00 0.00 1111 ARG B N 17
ATOM 26109 C CA . ARG A 1 67 ? -5.764 7.613 1.793 1.00 0.00 1111 ARG B CA 17
ATOM 26110 C C . ARG A 1 67 ? -5.887 6.944 0.431 1.00 0.00 1111 ARG B C 17
ATOM 26111 O O . ARG A 1 67 ? -6.506 5.886 0.298 1.00 0.00 1111 ARG B O 17
ATOM 26132 N N . GLU A 1 68 ? -5.286 7.561 -0.576 1.00 0.00 1112 GLU B N 17
ATOM 26133 C CA . GLU A 1 68 ? -5.322 7.010 -1.921 1.00 0.00 1112 GLU B CA 17
ATOM 26134 C C . GLU A 1 68 ? -4.573 5.686 -1.969 1.00 0.00 1112 GLU B C 17
ATOM 26135 O O . GLU A 1 68 ? -5.026 4.734 -2.602 1.00 0.00 1112 GLU B O 17
ATOM 26147 N N . GLU A 1 69 ? -3.419 5.632 -1.304 1.00 0.00 1113 GLU B N 17
ATOM 26148 C CA . GLU A 1 69 ? -2.623 4.414 -1.294 1.00 0.00 1113 GLU B CA 17
ATOM 26149 C C . GLU A 1 69 ? -3.408 3.273 -0.662 1.00 0.00 1113 GLU B C 17
ATOM 26150 O O . GLU A 1 69 ? -3.369 2.141 -1.137 1.00 0.00 1113 GLU B O 17
ATOM 26162 N N . PHE A 1 70 ? -4.115 3.583 0.416 1.00 0.00 1114 PHE B N 17
ATOM 26163 C CA . PHE A 1 70 ? -4.898 2.573 1.110 1.00 0.00 1114 PHE B CA 17
ATOM 26164 C C . PHE A 1 70 ? -5.992 2.019 0.205 1.00 0.00 1114 PHE B C 17
ATOM 26165 O O . PHE A 1 70 ? -6.205 0.812 0.147 1.00 0.00 1114 PHE B O 17
ATOM 26182 N N . HIS A 1 71 ? -6.679 2.900 -0.510 1.00 0.00 1115 HIS B N 17
ATOM 26183 C CA . HIS A 1 71 ? -7.738 2.472 -1.405 1.00 0.00 1115 HIS B CA 17
ATOM 26184 C C . HIS A 1 71 ? -7.186 1.544 -2.485 1.00 0.00 1115 HIS B C 17
ATOM 26185 O O . HIS A 1 71 ? -7.749 0.481 -2.751 1.00 0.00 1115 HIS B O 17
ATOM 26199 N N . ARG A 1 72 ? -6.084 1.953 -3.106 1.00 0.00 1116 ARG B N 17
ATOM 26200 C CA . ARG A 1 72 ? -5.475 1.148 -4.160 1.00 0.00 1116 ARG B CA 17
ATOM 26201 C C . ARG A 1 72 ? -5.002 -0.190 -3.601 1.00 0.00 1116 ARG B C 17
ATOM 26202 O O . ARG A 1 72 ? -5.192 -1.238 -4.222 1.00 0.00 1116 ARG B O 17
ATOM 26223 N N . ARG A 1 73 ? -4.401 -0.149 -2.418 1.00 0.00 1117 ARG B N 17
ATOM 26224 C CA . ARG A 1 73 ? -3.922 -1.366 -1.778 1.00 0.00 1117 ARG B CA 17
ATOM 26225 C C . ARG A 1 73 ? -5.082 -2.298 -1.456 1.00 0.00 1117 ARG B C 17
ATOM 26226 O O . ARG A 1 73 ? -4.991 -3.509 -1.652 1.00 0.00 1117 ARG B O 17
ATOM 26247 N N . LEU A 1 74 ? -6.178 -1.727 -0.974 1.00 0.00 1118 LEU B N 17
ATOM 26248 C CA . LEU A 1 74 ? -7.355 -2.519 -0.645 1.00 0.00 1118 LEU B CA 17
ATOM 26249 C C . LEU A 1 74 ? -7.910 -3.193 -1.894 1.00 0.00 1118 LEU B C 17
ATOM 26250 O O . LEU A 1 74 ? -8.325 -4.351 -1.849 1.00 0.00 1118 LEU B O 17
ATOM 26266 N N . LYS A 1 75 ? -7.912 -2.470 -3.009 1.00 0.00 1119 LYS B N 17
ATOM 26267 C CA . LYS A 1 75 ? -8.417 -3.019 -4.254 1.00 0.00 1119 LYS B CA 17
ATOM 26268 C C . LYS A 1 75 ? -7.611 -4.244 -4.663 1.00 0.00 1119 LYS B C 17
ATOM 26269 O O . LYS A 1 75 ? -8.174 -5.271 -5.040 1.00 0.00 1119 LYS B O 17
ATOM 26288 N N . VAL A 1 76 ? -6.289 -4.128 -4.585 1.00 0.00 1120 VAL B N 17
ATOM 26289 C CA . VAL A 1 76 ? -5.418 -5.231 -4.950 1.00 0.00 1120 VAL B CA 17
ATOM 26290 C C . VAL A 1 76 ? -5.668 -6.416 -4.030 1.00 0.00 1120 VAL B C 17
ATOM 26291 O O . VAL A 1 76 ? -5.690 -7.563 -4.468 1.00 0.00 1120 VAL B O 17
ATOM 26304 N N . TYR A 1 77 ? -5.851 -6.123 -2.748 1.00 0.00 1121 TYR B N 17
ATOM 26305 C CA . TYR A 1 77 ? -6.096 -7.171 -1.765 1.00 0.00 1121 TYR B CA 17
ATOM 26306 C C . TYR A 1 77 ? -7.346 -7.962 -2.133 1.00 0.00 1121 TYR B C 17
ATOM 26307 O O . TYR A 1 77 ? -7.336 -9.193 -2.134 1.00 0.00 1121 TYR B O 17
ATOM 26325 N N . HIS A 1 78 ? -8.419 -7.245 -2.443 1.00 0.00 1122 HIS B N 17
ATOM 26326 C CA . HIS A 1 78 ? -9.675 -7.889 -2.817 1.00 0.00 1122 HIS B CA 17
ATOM 26327 C C . HIS A 1 78 ? -9.486 -8.741 -4.065 1.00 0.00 1122 HIS B C 17
ATOM 26328 O O . HIS A 1 78 ? -9.920 -9.891 -4.120 1.00 0.00 1122 HIS B O 17
ATOM 26342 N N . ALA A 1 79 ? -8.829 -8.169 -5.068 1.00 0.00 1123 ALA B N 17
ATOM 26343 C CA . ALA A 1 79 ? -8.586 -8.885 -6.311 1.00 0.00 1123 ALA B CA 17
ATOM 26344 C C . ALA A 1 79 ? -7.743 -10.136 -6.058 1.00 0.00 1123 ALA B C 17
ATOM 26345 O O . ALA A 1 79 ? -7.986 -11.184 -6.652 1.00 0.00 1123 ALA B O 17
ATOM 26352 N N . TRP A 1 80 ? -6.750 -10.026 -5.173 1.00 0.00 1124 TRP B N 17
ATOM 26353 C CA . TRP A 1 80 ? -5.892 -11.152 -4.866 1.00 0.00 1124 TRP B CA 17
ATOM 26354 C C . TRP A 1 80 ? -6.710 -12.306 -4.294 1.00 0.00 1124 TRP B C 17
ATOM 26355 O O . TRP A 1 80 ? -6.560 -13.453 -4.715 1.00 0.00 1124 TRP B O 17
ATOM 26376 N N . LYS A 1 81 ? -7.581 -11.989 -3.345 1.00 0.00 1125 LYS B N 17
ATOM 26377 C CA . LYS A 1 81 ? -8.434 -13.001 -2.731 1.00 0.00 1125 LYS B CA 17
ATOM 26378 C C . LYS A 1 81 ? -9.348 -13.624 -3.769 1.00 0.00 1125 LYS B C 17
ATOM 26379 O O . LYS A 1 81 ? -9.617 -14.819 -3.730 1.00 0.00 1125 LYS B O 17
ATOM 26398 N N . SER A 1 82 ? -9.826 -12.807 -4.685 1.00 0.00 1126 SER B N 17
ATOM 26399 C CA . SER A 1 82 ? -10.715 -13.292 -5.732 1.00 0.00 1126 SER B CA 17
ATOM 26400 C C . SER A 1 82 ? -9.998 -14.328 -6.590 1.00 0.00 1126 SER B C 17
ATOM 26401 O O . SER A 1 82 ? -10.589 -15.326 -6.991 1.00 0.00 1126 SER B O 17
ATOM 26409 N N . LYS A 1 83 ? -8.725 -14.079 -6.878 1.00 0.00 1127 LYS B N 17
ATOM 26410 C CA . LYS A 1 83 ? -7.947 -15.003 -7.697 1.00 0.00 1127 LYS B CA 17
ATOM 26411 C C . LYS A 1 83 ? -7.698 -16.316 -6.956 1.00 0.00 1127 LYS B C 17
ATOM 26412 O O . LYS A 1 83 ? -7.838 -17.398 -7.522 1.00 0.00 1127 LYS B O 17
ATOM 26431 N N . ASN A 1 84 ? -7.323 -16.210 -5.683 1.00 0.00 1128 ASN B N 17
ATOM 26432 C CA . ASN A 1 84 ? -7.051 -17.398 -4.873 1.00 0.00 1128 ASN B CA 17
ATOM 26433 C C . ASN A 1 84 ? -8.334 -18.171 -4.577 1.00 0.00 1128 ASN B C 17
ATOM 26434 O O . ASN A 1 84 ? -8.349 -19.401 -4.592 1.00 0.00 1128 ASN B O 17
ATOM 26445 N N . LYS A 1 85 ? -9.409 -17.437 -4.309 1.00 0.00 1129 LYS B N 17
ATOM 26446 C CA . LYS A 1 85 ? -10.697 -18.054 -4.012 1.00 0.00 1129 LYS B CA 17
ATOM 26447 C C . LYS A 1 85 ? -11.322 -18.631 -5.270 1.00 0.00 1129 LYS B C 17
ATOM 26448 O O . LYS A 1 85 ? -11.874 -19.731 -5.263 1.00 0.00 1129 LYS B O 17
ATOM 26467 N N . LYS A 1 86 ? -11.220 -17.870 -6.349 1.00 0.00 1130 LYS B N 17
ATOM 26468 C CA . LYS A 1 86 ? -11.771 -18.298 -7.630 1.00 0.00 1130 LYS B CA 17
ATOM 26469 C C . LYS A 1 86 ? -10.785 -18.050 -8.765 1.00 0.00 1130 LYS B C 17
ATOM 26470 O O . LYS A 1 86 ? -10.008 -17.098 -8.732 1.00 0.00 1130 LYS B O 17
ATOM 26489 N N . ARG A 1 87 ? -10.835 -18.916 -9.766 1.00 0.00 1131 ARG B N 17
ATOM 26490 C CA . ARG A 1 87 ? -9.950 -18.794 -10.922 1.00 0.00 1131 ARG B CA 17
ATOM 26491 C C . ARG A 1 87 ? -8.491 -18.928 -10.495 1.00 0.00 1131 ARG B C 17
ATOM 26492 O O . ARG A 1 87 ? -7.627 -18.650 -11.309 1.00 0.00 1131 ARG B O 17
ATOM 26514 N N . ILE B 2 9 ? 4.497 -18.054 -0.574 1.00 0.00 46 ILE A N 17
ATOM 26515 C CA . ILE B 2 9 ? 3.361 -18.330 0.351 1.00 0.00 46 ILE A CA 17
ATOM 26516 C C . ILE B 2 9 ? 2.206 -17.385 0.029 1.00 0.00 46 ILE A C 17
ATOM 26517 O O . ILE B 2 9 ? 2.408 -16.186 -0.177 1.00 0.00 46 ILE A O 17
ATOM 26533 N N . GLU B 2 10 ? 0.996 -17.928 -0.015 1.00 0.00 47 GLU A N 17
ATOM 26534 C CA . GLU B 2 10 ? -0.176 -17.115 -0.316 1.00 0.00 47 GLU A CA 17
ATOM 26535 C C . GLU B 2 10 ? -0.372 -16.038 0.746 1.00 0.00 47 GLU A C 17
ATOM 26536 O O . GLU B 2 10 ? -0.664 -14.882 0.433 1.00 0.00 47 GLU A O 17
ATOM 26548 N N . ASN B 2 11 ? -0.201 -16.417 2.005 1.00 0.00 48 ASN A N 17
ATOM 26549 C CA . ASN B 2 11 ? -0.365 -15.470 3.099 1.00 0.00 48 ASN A CA 17
ATOM 26550 C C . ASN B 2 11 ? 0.642 -14.333 2.970 1.00 0.00 48 ASN A C 17
ATOM 26551 O O . ASN B 2 11 ? 0.322 -13.170 3.218 1.00 0.00 48 ASN A O 17
ATOM 26562 N N . ASP B 2 12 ? 1.860 -14.679 2.573 1.00 0.00 49 ASP A N 17
ATOM 26563 C CA . ASP B 2 12 ? 2.909 -13.680 2.408 1.00 0.00 49 ASP A CA 17
ATOM 26564 C C . ASP B 2 12 ? 2.518 -12.670 1.336 1.00 0.00 49 ASP A C 17
ATOM 26565 O O . ASP B 2 12 ? 2.739 -11.470 1.490 1.00 0.00 49 ASP A O 17
ATOM 26574 N N . GLU B 2 13 ? 1.942 -13.169 0.246 1.00 0.00 50 GLU A N 17
ATOM 26575 C CA . GLU B 2 13 ? 1.533 -12.295 -0.847 1.00 0.00 50 GLU A CA 17
ATOM 26576 C C . GLU B 2 13 ? 0.482 -11.298 -0.370 1.00 0.00 50 GLU A C 17
ATOM 26577 O O . GLU B 2 13 ? 0.536 -10.116 -0.708 1.00 0.00 50 GLU A O 17
ATOM 26589 N N . ALA B 2 14 ? -0.471 -11.776 0.421 1.00 0.00 51 ALA A N 17
ATOM 26590 C CA . ALA B 2 14 ? -1.518 -10.906 0.936 1.00 0.00 51 ALA A CA 17
ATOM 26591 C C . ALA B 2 14 ? -0.918 -9.815 1.821 1.00 0.00 51 ALA A C 17
ATOM 26592 O O . ALA B 2 14 ? -1.339 -8.661 1.769 1.00 0.00 51 ALA A O 17
ATOM 26599 N N . PHE B 2 15 ? 0.070 -10.191 2.630 1.00 0.00 52 PHE A N 17
ATOM 26600 C CA . PHE B 2 15 ? 0.723 -9.228 3.511 1.00 0.00 52 PHE A CA 17
ATOM 26601 C C . PHE B 2 15 ? 1.407 -8.134 2.702 1.00 0.00 52 PHE A C 17
ATOM 26602 O O . PHE B 2 15 ? 1.299 -6.953 3.025 1.00 0.00 52 PHE A O 17
ATOM 26619 N N . ALA B 2 16 ? 2.105 -8.532 1.645 1.00 0.00 53 ALA A N 17
ATOM 26620 C CA . ALA B 2 16 ? 2.802 -7.573 0.795 1.00 0.00 53 ALA A CA 17
ATOM 26621 C C . ALA B 2 16 ? 1.809 -6.600 0.164 1.00 0.00 53 ALA A C 17
ATOM 26622 O O . ALA B 2 16 ? 2.077 -5.409 0.053 1.00 0.00 53 ALA A O 17
ATOM 26629 N N . ILE B 2 17 ? 0.661 -7.117 -0.249 1.00 0.00 54 ILE A N 17
ATOM 26630 C CA . ILE B 2 17 ? -0.357 -6.281 -0.864 1.00 0.00 54 ILE A CA 17
ATOM 26631 C C . ILE B 2 17 ? -0.822 -5.196 0.104 1.00 0.00 54 ILE A C 17
ATOM 26632 O O . ILE B 2 17 ? -1.042 -4.050 -0.289 1.00 0.00 54 ILE A O 17
ATOM 26648 N N . LEU B 2 18 ? -0.982 -5.570 1.363 1.00 0.00 55 LEU A N 17
ATOM 26649 C CA . LEU B 2 18 ? -1.439 -4.629 2.377 1.00 0.00 55 LEU A CA 17
ATOM 26650 C C . LEU B 2 18 ? -0.275 -4.120 3.224 1.00 0.00 55 LEU A C 17
ATOM 26651 O O . LEU B 2 18 ? -0.466 -3.715 4.369 1.00 0.00 55 LEU A O 17
ATOM 26667 N N . ASP B 2 19 ? 0.932 -4.139 2.661 1.00 0.00 56 ASP A N 17
ATOM 26668 C CA . ASP B 2 19 ? 2.099 -3.659 3.394 1.00 0.00 56 ASP A CA 17
ATOM 26669 C C . ASP B 2 19 ? 3.122 -3.062 2.435 1.00 0.00 56 ASP A C 17
ATOM 26670 O O . ASP B 2 19 ? 3.418 -1.868 2.482 1.00 0.00 56 ASP A O 17
ATOM 26679 N N . GLY B 2 20 ? 3.647 -3.897 1.552 1.00 0.00 57 GLY A N 17
ATOM 26680 C CA . GLY B 2 20 ? 4.626 -3.435 0.576 1.00 0.00 57 GLY A CA 17
ATOM 26681 C C . GLY B 2 20 ? 3.944 -2.839 -0.657 1.00 0.00 57 GLY A C 17
ATOM 26682 O O . GLY B 2 20 ? 4.609 -2.307 -1.546 1.00 0.00 57 GLY A O 17
ATOM 26686 N N . GLY B 2 21 ? 2.615 -2.935 -0.710 1.00 0.00 58 GLY A N 17
ATOM 26687 C CA . GLY B 2 21 ? 1.865 -2.408 -1.842 1.00 0.00 58 GLY A CA 17
ATOM 26688 C C . GLY B 2 21 ? 2.091 -3.266 -3.082 1.00 0.00 58 GLY A C 17
ATOM 26689 O O . GLY B 2 21 ? 1.874 -2.817 -4.206 1.00 0.00 58 GLY A O 17
ATOM 26693 N N . ALA B 2 22 ? 2.535 -4.503 -2.870 1.00 0.00 59 ALA A N 17
ATOM 26694 C CA . ALA B 2 22 ? 2.796 -5.409 -3.981 1.00 0.00 59 ALA A CA 17
ATOM 26695 C C . ALA B 2 22 ? 1.489 -5.896 -4.601 1.00 0.00 59 ALA A C 17
ATOM 26696 O O . ALA B 2 22 ? 0.434 -5.816 -3.982 1.00 0.00 59 ALA A O 17
ATOM 26703 N N . PRO B 2 23 ? 1.544 -6.391 -5.808 1.00 0.00 60 PRO A N 17
ATOM 26704 C CA . PRO B 2 23 ? 0.339 -6.902 -6.523 1.00 0.00 60 PRO A CA 17
ATOM 26705 C C . PRO B 2 23 ? -0.157 -8.226 -5.945 1.00 0.00 60 PRO A C 17
ATOM 26706 O O . PRO B 2 23 ? -1.318 -8.594 -6.121 1.00 0.00 60 PRO A O 17
ATOM 26717 N N . GLY B 2 24 ? 0.732 -8.935 -5.261 1.00 0.00 61 GLY A N 17
ATOM 26718 C CA . GLY B 2 24 ? 0.374 -10.218 -4.664 1.00 0.00 61 GLY A CA 17
ATOM 26719 C C . GLY B 2 24 ? 1.475 -11.247 -4.891 1.00 0.00 61 GLY A C 17
ATOM 26720 O O . GLY B 2 24 ? 2.633 -10.877 -4.791 1.00 0.00 61 GLY A O 17
ATOM 26725 N N . ARG A 1 6 ? 3.378 -11.669 9.966 1.00 0.00 1050 ARG B N 18
ATOM 26726 C CA . ARG A 1 6 ? 2.349 -11.138 10.905 1.00 0.00 1050 ARG B CA 18
ATOM 26727 C C . ARG A 1 6 ? 3.015 -10.198 11.903 1.00 0.00 1050 ARG B C 18
ATOM 26728 O O . ARG A 1 6 ? 3.048 -10.471 13.102 1.00 0.00 1050 ARG B O 18
ATOM 26749 N N . PRO A 1 7 ? 3.548 -9.107 11.425 1.00 0.00 1051 PRO B N 18
ATOM 26750 C CA . PRO A 1 7 ? 4.238 -8.102 12.286 1.00 0.00 1051 PRO B CA 18
ATOM 26751 C C . PRO A 1 7 ? 3.274 -7.393 13.233 1.00 0.00 1051 PRO B C 18
ATOM 26752 O O . PRO A 1 7 ? 3.629 -7.071 14.367 1.00 0.00 1051 PRO B O 18
ATOM 26763 N N . LYS A 1 8 ? 2.054 -7.159 12.758 1.00 0.00 1052 LYS B N 18
ATOM 26764 C CA . LYS A 1 8 ? 1.041 -6.486 13.561 1.00 0.00 1052 LYS B CA 18
ATOM 26765 C C . LYS A 1 8 ? -0.204 -7.355 13.702 1.00 0.00 1052 LYS B C 18
ATOM 26766 O O . LYS A 1 8 ? -0.559 -7.779 14.801 1.00 0.00 1052 LYS B O 18
ATOM 26785 N N . MET A 1 9 ? -0.866 -7.609 12.580 1.00 0.00 1053 MET B N 18
ATOM 26786 C CA . MET A 1 9 ? -2.077 -8.421 12.584 1.00 0.00 1053 MET B CA 18
ATOM 26787 C C . MET A 1 9 ? -2.255 -9.139 11.246 1.00 0.00 1053 MET B C 18
ATOM 26788 O O . MET A 1 9 ? -1.365 -9.115 10.395 1.00 0.00 1053 MET B O 18
ATOM 26802 N N . THR A 1 10 ? -3.405 -9.789 11.074 1.00 0.00 1054 THR B N 18
ATOM 26803 C CA . THR A 1 10 ? -3.684 -10.525 9.845 1.00 0.00 1054 THR B CA 18
ATOM 26804 C C . THR A 1 10 ? -3.961 -9.567 8.689 1.00 0.00 1054 THR B C 18
ATOM 26805 O O . THR A 1 10 ? -4.268 -8.394 8.907 1.00 0.00 1054 THR B O 18
ATOM 26816 N N . PRO A 1 11 ? -3.851 -10.034 7.469 1.00 0.00 1055 PRO B N 18
ATOM 26817 C CA . PRO A 1 11 ? -4.093 -9.188 6.261 1.00 0.00 1055 PRO B CA 18
ATOM 26818 C C . PRO A 1 11 ? -5.493 -8.584 6.260 1.00 0.00 1055 PRO B C 18
ATOM 26819 O O . PRO A 1 11 ? -5.684 -7.429 5.879 1.00 0.00 1055 PRO B O 18
ATOM 26830 N N . GLU A 1 12 ? -6.468 -9.378 6.691 1.00 0.00 1056 GLU B N 18
ATOM 26831 C CA . GLU A 1 12 ? -7.847 -8.914 6.734 1.00 0.00 1056 GLU B CA 18
ATOM 26832 C C . GLU A 1 12 ? -7.985 -7.760 7.716 1.00 0.00 1056 GLU B C 18
ATOM 26833 O O . GLU A 1 12 ? -8.695 -6.790 7.451 1.00 0.00 1056 GLU B O 18
ATOM 26845 N N . GLN A 1 13 ? -7.300 -7.864 8.848 1.00 0.00 1057 GLN B N 18
ATOM 26846 C CA . GLN A 1 13 ? -7.362 -6.809 9.850 1.00 0.00 1057 GLN B CA 18
ATOM 26847 C C . GLN A 1 13 ? -6.788 -5.513 9.306 1.00 0.00 1057 GLN B C 18
ATOM 26848 O O . GLN A 1 13 ? -7.328 -4.435 9.556 1.00 0.00 1057 GLN B O 18
ATOM 26862 N N . MET A 1 14 ? -5.692 -5.616 8.566 1.00 0.00 1058 MET B N 18
ATOM 26863 C CA . MET A 1 14 ? -5.070 -4.427 8.007 1.00 0.00 1058 MET B CA 18
ATOM 26864 C C . MET A 1 14 ? -6.018 -3.750 7.031 1.00 0.00 1058 MET B C 18
ATOM 26865 O O . MET A 1 14 ? -6.139 -2.525 7.015 1.00 0.00 1058 MET B O 18
ATOM 26879 N N . ALA A 1 15 ? -6.697 -4.553 6.218 1.00 0.00 1059 ALA B N 18
ATOM 26880 C CA . ALA A 1 15 ? -7.637 -4.007 5.247 1.00 0.00 1059 ALA B CA 18
ATOM 26881 C C . ALA A 1 15 ? -8.794 -3.302 5.946 1.00 0.00 1059 ALA B C 18
ATOM 26882 O O . ALA A 1 15 ? -9.218 -2.224 5.529 1.00 0.00 1059 ALA B O 18
ATOM 26889 N N . LYS A 1 16 ? -9.303 -3.919 7.007 1.00 0.00 1060 LYS B N 18
ATOM 26890 C CA . LYS A 1 16 ? -10.416 -3.338 7.746 1.00 0.00 1060 LYS B CA 18
ATOM 26891 C C . LYS A 1 16 ? -10.015 -2.009 8.368 1.00 0.00 1060 LYS B C 18
ATOM 26892 O O . LYS A 1 16 ? -10.786 -1.048 8.348 1.00 0.00 1060 LYS B O 18
ATOM 26911 N N . GLU A 1 17 ? -8.806 -1.955 8.915 1.00 0.00 1061 GLU B N 18
ATOM 26912 C CA . GLU A 1 17 ? -8.328 -0.727 9.534 1.00 0.00 1061 GLU B CA 18
ATOM 26913 C C . GLU A 1 17 ? -8.228 0.391 8.503 1.00 0.00 1061 GLU B C 18
ATOM 26914 O O . GLU A 1 17 ? -8.642 1.521 8.760 1.00 0.00 1061 GLU B O 18
ATOM 26926 N N . MET A 1 18 ? -7.691 0.073 7.326 1.00 0.00 1062 MET B N 18
ATOM 26927 C CA . MET A 1 18 ? -7.561 1.074 6.279 1.00 0.00 1062 MET B CA 18
ATOM 26928 C C . MET A 1 18 ? -8.932 1.529 5.797 1.00 0.00 1062 MET B C 18
ATOM 26929 O O . MET A 1 18 ? -9.151 2.711 5.546 1.00 0.00 1062 MET B O 18
ATOM 26943 N N . SER A 1 19 ? -9.854 0.582 5.675 1.00 0.00 1063 SER B N 18
ATOM 26944 C CA . SER A 1 19 ? -11.200 0.900 5.221 1.00 0.00 1063 SER B CA 18
ATOM 26945 C C . SER A 1 19 ? -11.876 1.866 6.187 1.00 0.00 1063 SER B C 18
ATOM 26946 O O . SER A 1 19 ? -12.520 2.829 5.770 1.00 0.00 1063 SER B O 18
ATOM 26954 N N . GLU A 1 20 ? -11.721 1.604 7.478 1.00 0.00 1064 GLU B N 18
ATOM 26955 C CA . GLU A 1 20 ? -12.318 2.457 8.495 1.00 0.00 1064 GLU B CA 18
ATOM 26956 C C . GLU A 1 20 ? -11.747 3.869 8.418 1.00 0.00 1064 GLU B C 18
ATOM 26957 O O . GLU A 1 20 ? -12.478 4.852 8.559 1.00 0.00 1064 GLU B O 18
ATOM 26969 N N . PHE A 1 21 ? -10.439 3.968 8.191 1.00 0.00 1065 PHE B N 18
ATOM 26970 C CA . PHE A 1 21 ? -9.796 5.272 8.098 1.00 0.00 1065 PHE B CA 18
ATOM 26971 C C . PHE A 1 21 ? -10.287 6.019 6.866 1.00 0.00 1065 PHE B C 18
ATOM 26972 O O . PHE A 1 21 ? -10.503 7.230 6.907 1.00 0.00 1065 PHE B O 18
ATOM 26989 N N . LEU A 1 22 ? -10.465 5.289 5.775 1.00 0.00 1066 LEU B N 18
ATOM 26990 C CA . LEU A 1 22 ? -10.936 5.894 4.535 1.00 0.00 1066 LEU B CA 18
ATOM 26991 C C . LEU A 1 22 ? -12.337 6.463 4.714 1.00 0.00 1066 LEU B C 18
ATOM 26992 O O . LEU A 1 22 ? -12.638 7.559 4.237 1.00 0.00 1066 LEU B O 18
ATOM 27008 N N . SER A 1 23 ? -13.190 5.719 5.410 1.00 0.00 1067 SER B N 18
ATOM 27009 C CA . SER A 1 23 ? -14.557 6.169 5.650 1.00 0.00 1067 SER B CA 18
ATOM 27010 C C . SER A 1 23 ? -14.563 7.448 6.481 1.00 0.00 1067 SER B C 18
ATOM 27011 O O . SER A 1 23 ? -15.275 8.402 6.165 1.00 0.00 1067 SER B O 18
ATOM 27019 N N . ARG A 1 24 ? -13.764 7.462 7.545 1.00 0.00 1068 ARG B N 18
ATOM 27020 C CA . ARG A 1 24 ? -13.684 8.631 8.414 1.00 0.00 1068 ARG B CA 18
ATOM 27021 C C . ARG A 1 24 ? -13.125 9.831 7.661 1.00 0.00 1068 ARG B C 18
ATOM 27022 O O . ARG A 1 24 ? -13.594 10.956 7.833 1.00 0.00 1068 ARG B O 18
ATOM 27043 N N . GLY A 1 25 ? -12.114 9.578 6.832 1.00 0.00 1069 GLY B N 18
ATOM 27044 C CA . GLY A 1 25 ? -11.475 10.637 6.054 1.00 0.00 1069 GLY B CA 18
ATOM 27045 C C . GLY A 1 25 ? -12.521 11.549 5.398 1.00 0.00 1069 GLY B C 18
ATOM 27046 O O . GLY A 1 25 ? -13.123 11.170 4.395 1.00 0.00 1069 GLY B O 18
ATOM 27050 N N . PRO A 1 26 ? -12.762 12.736 5.929 1.00 0.00 1070 PRO B N 18
ATOM 27051 C CA . PRO A 1 26 ? -13.776 13.676 5.349 1.00 0.00 1070 PRO B CA 18
ATOM 27052 C C . PRO A 1 26 ? -13.454 14.049 3.902 1.00 0.00 1070 PRO B C 18
ATOM 27053 O O . PRO A 1 26 ? -14.354 14.246 3.086 1.00 0.00 1070 PRO B O 18
ATOM 27064 N N . ALA A 1 27 ? -12.164 14.149 3.602 1.00 0.00 1071 ALA B N 18
ATOM 27065 C CA . ALA A 1 27 ? -11.719 14.513 2.261 1.00 0.00 1071 ALA B CA 18
ATOM 27066 C C . ALA A 1 27 ? -12.192 13.495 1.232 1.00 0.00 1071 ALA B C 18
ATOM 27067 O O . ALA A 1 27 ? -12.283 13.798 0.043 1.00 0.00 1071 ALA B O 18
ATOM 27074 N N . VAL A 1 28 ? -12.490 12.287 1.692 1.00 0.00 1072 VAL B N 18
ATOM 27075 C CA . VAL A 1 28 ? -12.950 11.238 0.799 1.00 0.00 1072 VAL B CA 18
ATOM 27076 C C . VAL A 1 28 ? -14.243 11.671 0.111 1.00 0.00 1072 VAL B C 18
ATOM 27077 O O . VAL A 1 28 ? -14.418 11.462 -1.087 1.00 0.00 1072 VAL B O 18
ATOM 27090 N N . LEU A 1 29 ? -15.145 12.273 0.882 1.00 0.00 1073 LEU B N 18
ATOM 27091 C CA . LEU A 1 29 ? -16.420 12.727 0.332 1.00 0.00 1073 LEU B CA 18
ATOM 27092 C C . LEU A 1 29 ? -17.177 11.566 -0.304 1.00 0.00 1073 LEU B C 18
ATOM 27093 O O . LEU A 1 29 ? -18.082 11.770 -1.113 1.00 0.00 1073 LEU B O 18
ATOM 27109 N N . ALA A 1 30 ? -16.800 10.349 0.069 1.00 0.00 1074 ALA B N 18
ATOM 27110 C CA . ALA A 1 30 ? -17.450 9.159 -0.462 1.00 0.00 1074 ALA B CA 18
ATOM 27111 C C . ALA A 1 30 ? -17.515 9.214 -1.983 1.00 0.00 1074 ALA B C 18
ATOM 27112 O O . ALA A 1 30 ? -18.439 8.679 -2.596 1.00 0.00 1074 ALA B O 18
ATOM 27119 N N . THR A 1 31 ? -16.531 9.869 -2.587 1.00 0.00 1075 THR B N 18
ATOM 27120 C CA . THR A 1 31 ? -16.490 9.996 -4.038 1.00 0.00 1075 THR B CA 18
ATOM 27121 C C . THR A 1 31 ? -15.117 9.614 -4.575 1.00 0.00 1075 THR B C 18
ATOM 27122 O O . THR A 1 31 ? -14.991 9.112 -5.691 1.00 0.00 1075 THR B O 18
ATOM 27133 N N . LYS A 1 32 ? -14.091 9.862 -3.771 1.00 0.00 1076 LYS B N 18
ATOM 27134 C CA . LYS A 1 32 ? -12.725 9.547 -4.173 1.00 0.00 1076 LYS B CA 18
ATOM 27135 C C . LYS A 1 32 ? -12.367 10.260 -5.473 1.00 0.00 1076 LYS B C 18
ATOM 27136 O O . LYS A 1 32 ? -11.971 9.628 -6.453 1.00 0.00 1076 LYS B O 18
ATOM 27155 N N . ALA A 1 33 ? -12.511 11.582 -5.474 1.00 0.00 1077 ALA B N 18
ATOM 27156 C CA . ALA A 1 33 ? -12.203 12.376 -6.659 1.00 0.00 1077 ALA B CA 18
ATOM 27157 C C . ALA A 1 33 ? -10.742 12.192 -7.063 1.00 0.00 1077 ALA B C 18
ATOM 27158 O O . ALA A 1 33 ? -9.876 11.976 -6.217 1.00 0.00 1077 ALA B O 18
ATOM 27165 N N . ALA A 1 34 ? -10.483 12.273 -8.364 1.00 0.00 1078 ALA B N 18
ATOM 27166 C CA . ALA A 1 34 ? -9.129 12.112 -8.877 1.00 0.00 1078 ALA B CA 18
ATOM 27167 C C . ALA A 1 34 ? -8.350 13.415 -8.748 1.00 0.00 1078 ALA B C 18
ATOM 27168 O O . ALA A 1 34 ? -7.957 14.021 -9.745 1.00 0.00 1078 ALA B O 18
ATOM 27175 N N . ALA A 1 35 ? -8.130 13.835 -7.511 1.00 0.00 1079 ALA B N 18
ATOM 27176 C CA . ALA A 1 35 ? -7.394 15.067 -7.248 1.00 0.00 1079 ALA B CA 18
ATOM 27177 C C . ALA A 1 35 ? -5.980 14.974 -7.809 1.00 0.00 1079 ALA B C 18
ATOM 27178 O O . ALA A 1 35 ? -5.449 15.949 -8.343 1.00 0.00 1079 ALA B O 18
ATOM 27185 N N . GLY A 1 36 ? -5.372 13.801 -7.678 1.00 0.00 1080 GLY B N 18
ATOM 27186 C CA . GLY A 1 36 ? -4.014 13.596 -8.169 1.00 0.00 1080 GLY B CA 18
ATOM 27187 C C . GLY A 1 36 ? -3.012 13.556 -7.017 1.00 0.00 1080 GLY B C 18
ATOM 27188 O O . GLY A 1 36 ? -1.802 13.546 -7.237 1.00 0.00 1080 GLY B O 18
ATOM 27192 N N . THR A 1 37 ? -3.519 13.520 -5.790 1.00 0.00 1081 THR B N 18
ATOM 27193 C CA . THR A 1 37 ? -2.653 13.469 -4.626 1.00 0.00 1081 THR B CA 18
ATOM 27194 C C . THR A 1 37 ? -1.942 12.122 -4.559 1.00 0.00 1081 THR B C 18
ATOM 27195 O O . THR A 1 37 ? -0.858 12.003 -3.999 1.00 0.00 1081 THR B O 18
ATOM 27206 N N . LYS A 1 38 ? -2.552 11.106 -5.147 1.00 0.00 1082 LYS B N 18
ATOM 27207 C CA . LYS A 1 38 ? -1.957 9.778 -5.147 1.00 0.00 1082 LYS B CA 18
ATOM 27208 C C . LYS A 1 38 ? -0.610 9.773 -5.870 1.00 0.00 1082 LYS B C 18
ATOM 27209 O O . LYS A 1 38 ? 0.136 8.797 -5.792 1.00 0.00 1082 LYS B O 18
ATOM 27228 N N . LYS A 1 39 ? -0.300 10.861 -6.576 1.00 0.00 1083 LYS B N 18
ATOM 27229 C CA . LYS A 1 39 ? 0.955 10.959 -7.304 1.00 0.00 1083 LYS B CA 18
ATOM 27230 C C . LYS A 1 39 ? 2.139 10.603 -6.409 1.00 0.00 1083 LYS B C 18
ATOM 27231 O O . LYS A 1 39 ? 3.205 10.226 -6.899 1.00 0.00 1083 LYS B O 18
ATOM 27250 N N . TYR A 1 40 ? 1.951 10.720 -5.097 1.00 0.00 1084 TYR B N 18
ATOM 27251 C CA . TYR A 1 40 ? 3.020 10.399 -4.161 1.00 0.00 1084 TYR B CA 18
ATOM 27252 C C . TYR A 1 40 ? 3.299 8.900 -4.183 1.00 0.00 1084 TYR B C 18
ATOM 27253 O O . TYR A 1 40 ? 2.376 8.088 -4.249 1.00 0.00 1084 TYR B O 18
ATOM 27271 N N . ASP A 1 41 ? 4.575 8.544 -4.128 1.00 0.00 1085 ASP B N 18
ATOM 27272 C CA . ASP A 1 41 ? 4.964 7.138 -4.145 1.00 0.00 1085 ASP B CA 18
ATOM 27273 C C . ASP A 1 41 ? 5.007 6.573 -2.727 1.00 0.00 1085 ASP B C 18
ATOM 27274 O O . ASP A 1 41 ? 6.082 6.389 -2.154 1.00 0.00 1085 ASP B O 18
ATOM 27283 N N . LEU A 1 42 ? 3.834 6.293 -2.173 1.00 0.00 1086 LEU B N 18
ATOM 27284 C CA . LEU A 1 42 ? 3.742 5.741 -0.825 1.00 0.00 1086 LEU B CA 18
ATOM 27285 C C . LEU A 1 42 ? 3.488 4.236 -0.866 1.00 0.00 1086 LEU B C 18
ATOM 27286 O O . LEU A 1 42 ? 3.377 3.591 0.176 1.00 0.00 1086 LEU B O 18
ATOM 27302 N N . SER A 1 43 ? 3.404 3.679 -2.072 1.00 0.00 1087 SER B N 18
ATOM 27303 C CA . SER A 1 43 ? 3.170 2.250 -2.228 1.00 0.00 1087 SER B CA 18
ATOM 27304 C C . SER A 1 43 ? 4.355 1.454 -1.688 1.00 0.00 1087 SER B C 18
ATOM 27305 O O . SER A 1 43 ? 4.253 0.250 -1.458 1.00 0.00 1087 SER B O 18
ATOM 27313 N N . LYS A 1 44 ? 5.475 2.135 -1.485 1.00 0.00 1088 LYS B N 18
ATOM 27314 C CA . LYS A 1 44 ? 6.667 1.478 -0.959 1.00 0.00 1088 LYS B CA 18
ATOM 27315 C C . LYS A 1 44 ? 6.708 1.572 0.566 1.00 0.00 1088 LYS B C 18
ATOM 27316 O O . LYS A 1 44 ? 7.524 0.916 1.213 1.00 0.00 1088 LYS B O 18
ATOM 27335 N N . TRP A 1 45 ? 5.827 2.393 1.136 1.00 0.00 1089 TRP B N 18
ATOM 27336 C CA . TRP A 1 45 ? 5.780 2.563 2.582 1.00 0.00 1089 TRP B CA 18
ATOM 27337 C C . TRP A 1 45 ? 4.963 1.455 3.225 1.00 0.00 1089 TRP B C 18
ATOM 27338 O O . TRP A 1 45 ? 3.879 1.116 2.758 1.00 0.00 1089 TRP B O 18
ATOM 27359 N N . LYS A 1 46 ? 5.489 0.903 4.303 1.00 0.00 1090 LYS B N 18
ATOM 27360 C CA . LYS A 1 46 ? 4.800 -0.168 5.014 1.00 0.00 1090 LYS B CA 18
ATOM 27361 C C . LYS A 1 46 ? 3.482 0.328 5.585 1.00 0.00 1090 LYS B C 18
ATOM 27362 O O . LYS A 1 46 ? 3.277 1.530 5.753 1.00 0.00 1090 LYS B O 18
ATOM 27381 N N . TYR A 1 47 ? 2.601 -0.610 5.896 1.00 0.00 1091 TYR B N 18
ATOM 27382 C CA . TYR A 1 47 ? 1.311 -0.266 6.469 1.00 0.00 1091 TYR B CA 18
ATOM 27383 C C . TYR A 1 47 ? 1.511 0.529 7.748 1.00 0.00 1091 TYR B C 18
ATOM 27384 O O . TYR A 1 47 ? 0.880 1.567 7.951 1.00 0.00 1091 TYR B O 18
ATOM 27402 N N . ALA A 1 48 ? 2.396 0.046 8.612 1.00 0.00 1092 ALA B N 18
ATOM 27403 C CA . ALA A 1 48 ? 2.661 0.740 9.865 1.00 0.00 1092 ALA B CA 18
ATOM 27404 C C . ALA A 1 48 ? 3.248 2.123 9.597 1.00 0.00 1092 ALA B C 18
ATOM 27405 O O . ALA A 1 48 ? 2.917 3.093 10.279 1.00 0.00 1092 ALA B O 18
ATOM 27412 N N . GLU A 1 49 ? 4.129 2.201 8.605 1.00 0.00 1093 GLU B N 18
ATOM 27413 C CA . GLU A 1 49 ? 4.770 3.466 8.256 1.00 0.00 1093 GLU B CA 18
ATOM 27414 C C . GLU A 1 49 ? 3.740 4.486 7.789 1.00 0.00 1093 GLU B C 18
ATOM 27415 O O . GLU A 1 49 ? 3.787 5.651 8.181 1.00 0.00 1093 GLU B O 18
ATOM 27427 N N . LEU A 1 50 ? 2.797 4.045 6.962 1.00 0.00 1094 LEU B N 18
ATOM 27428 C CA . LEU A 1 50 ? 1.761 4.942 6.472 1.00 0.00 1094 LEU B CA 18
ATOM 27429 C C . LEU A 1 50 ? 0.880 5.400 7.615 1.00 0.00 1094 LEU B C 18
ATOM 27430 O O . LEU A 1 50 ? 0.476 6.560 7.675 1.00 0.00 1094 LEU B O 18
ATOM 27446 N N . ARG A 1 51 ? 0.586 4.486 8.527 1.00 0.00 1095 ARG B N 18
ATOM 27447 C CA . ARG A 1 51 ? -0.246 4.818 9.665 1.00 0.00 1095 ARG B CA 18
ATOM 27448 C C . ARG A 1 51 ? 0.401 5.934 10.471 1.00 0.00 1095 ARG B C 18
ATOM 27449 O O . ARG A 1 51 ? -0.239 6.934 10.794 1.00 0.00 1095 ARG B O 18
ATOM 27470 N N . ASP A 1 52 ? 1.684 5.771 10.768 1.00 0.00 1096 ASP B N 18
ATOM 27471 C CA . ASP A 1 52 ? 2.411 6.785 11.517 1.00 0.00 1096 ASP B CA 18
ATOM 27472 C C . ASP A 1 52 ? 2.491 8.072 10.708 1.00 0.00 1096 ASP B C 18
ATOM 27473 O O . ASP A 1 52 ? 2.379 9.168 11.257 1.00 0.00 1096 ASP B O 18
ATOM 27482 N N . THR A 1 53 ? 2.684 7.938 9.396 1.00 0.00 1097 THR B N 18
ATOM 27483 C CA . THR A 1 53 ? 2.776 9.108 8.542 1.00 0.00 1097 THR B CA 18
ATOM 27484 C C . THR A 1 53 ? 1.491 9.927 8.617 1.00 0.00 1097 THR B C 18
ATOM 27485 O O . THR A 1 53 ? 1.530 11.147 8.730 1.00 0.00 1097 THR B O 18
ATOM 27496 N N . ILE A 1 54 ? 0.351 9.255 8.546 1.00 0.00 1098 ILE B N 18
ATOM 27497 C CA . ILE A 1 54 ? -0.929 9.951 8.604 1.00 0.00 1098 ILE B CA 18
ATOM 27498 C C . ILE A 1 54 ? -1.098 10.677 9.938 1.00 0.00 1098 ILE B C 18
ATOM 27499 O O . ILE A 1 54 ? -1.485 11.845 9.975 1.00 0.00 1098 ILE B O 18
ATOM 27515 N N . ASN A 1 55 ? -0.809 9.977 11.028 1.00 0.00 1099 ASN B N 18
ATOM 27516 C CA . ASN A 1 55 ? -0.944 10.561 12.359 1.00 0.00 1099 ASN B CA 18
ATOM 27517 C C . ASN A 1 55 ? -0.018 11.757 12.531 1.00 0.00 1099 ASN B C 18
ATOM 27518 O O . ASN A 1 55 ? -0.392 12.760 13.140 1.00 0.00 1099 ASN B O 18
ATOM 27529 N N . THR A 1 56 ? 1.189 11.651 11.993 1.00 0.00 1100 THR B N 18
ATOM 27530 C CA . THR A 1 56 ? 2.151 12.738 12.098 1.00 0.00 1100 THR B CA 18
ATOM 27531 C C . THR A 1 56 ? 2.018 13.706 10.921 1.00 0.00 1100 THR B C 18
ATOM 27532 O O . THR A 1 56 ? 2.733 14.705 10.851 1.00 0.00 1100 THR B O 18
ATOM 27543 N N . SER A 1 57 ? 1.112 13.402 9.990 1.00 0.00 1101 SER B N 18
ATOM 27544 C CA . SER A 1 57 ? 0.919 14.251 8.826 1.00 0.00 1101 SER B CA 18
ATOM 27545 C C . SER A 1 57 ? 0.471 15.643 9.247 1.00 0.00 1101 SER B C 18
ATOM 27546 O O . SER A 1 57 ? -0.376 15.798 10.126 1.00 0.00 1101 SER B O 18
ATOM 27554 N N . CYS A 1 58 ? 1.046 16.651 8.606 1.00 0.00 1102 CYS B N 18
ATOM 27555 C CA . CYS A 1 58 ? 0.704 18.034 8.910 1.00 0.00 1102 CYS B CA 18
ATOM 27556 C C . CYS A 1 58 ? 0.167 18.742 7.668 1.00 0.00 1102 CYS B C 18
ATOM 27557 O O . CYS A 1 58 ? 0.156 19.972 7.603 1.00 0.00 1102 CYS B O 18
ATOM 27565 N N . ASP A 1 59 ? -0.275 17.962 6.684 1.00 0.00 1103 ASP B N 18
ATOM 27566 C CA . ASP A 1 59 ? -0.805 18.534 5.451 1.00 0.00 1103 ASP B CA 18
ATOM 27567 C C . ASP A 1 59 ? -1.897 17.638 4.877 1.00 0.00 1103 ASP B C 18
ATOM 27568 O O . ASP A 1 59 ? -1.868 16.420 5.048 1.00 0.00 1103 ASP B O 18
ATOM 27577 N N . ILE A 1 60 ? -2.858 18.249 4.195 1.00 0.00 1104 ILE B N 18
ATOM 27578 C CA . ILE A 1 60 ? -3.954 17.498 3.603 1.00 0.00 1104 ILE B CA 18
ATOM 27579 C C . ILE A 1 60 ? -3.469 16.672 2.415 1.00 0.00 1104 ILE B C 18
ATOM 27580 O O . ILE A 1 60 ? -4.035 15.625 2.107 1.00 0.00 1104 ILE B O 18
ATOM 27596 N N . GLU A 1 61 ? -2.415 17.146 1.757 1.00 0.00 1105 GLU B N 18
ATOM 27597 C CA . GLU A 1 61 ? -1.862 16.441 0.606 1.00 0.00 1105 GLU B CA 18
ATOM 27598 C C . GLU A 1 61 ? -1.320 15.078 1.021 1.00 0.00 1105 GLU B C 18
ATOM 27599 O O . GLU A 1 61 ? -1.577 14.069 0.366 1.00 0.00 1105 GLU B O 18
ATOM 27611 N N . LEU A 1 62 ? -0.580 15.053 2.121 1.00 0.00 1106 LEU B N 18
ATOM 27612 C CA . LEU A 1 62 ? -0.018 13.807 2.614 1.00 0.00 1106 LEU B CA 18
ATOM 27613 C C . LEU A 1 62 ? -1.127 12.881 3.101 1.00 0.00 1106 LEU B C 18
ATOM 27614 O O . LEU A 1 62 ? -1.085 11.670 2.879 1.00 0.00 1106 LEU B O 18
ATOM 27630 N N . LEU A 1 63 ? -2.111 13.461 3.783 1.00 0.00 1107 LEU B N 18
ATOM 27631 C CA . LEU A 1 63 ? -3.221 12.681 4.317 1.00 0.00 1107 LEU B CA 18
ATOM 27632 C C . LEU A 1 63 ? -3.963 11.993 3.181 1.00 0.00 1107 LEU B C 18
ATOM 27633 O O . LEU A 1 63 ? -4.293 10.808 3.257 1.00 0.00 1107 LEU B O 18
ATOM 27649 N N . ALA A 1 64 ? -4.196 12.744 2.117 1.00 0.00 1108 ALA B N 18
ATOM 27650 C CA . ALA A 1 64 ? -4.873 12.208 0.950 1.00 0.00 1108 ALA B CA 18
ATOM 27651 C C . ALA A 1 64 ? -4.001 11.159 0.270 1.00 0.00 1108 ALA B C 18
ATOM 27652 O O . ALA A 1 64 ? -4.507 10.199 -0.308 1.00 0.00 1108 ALA B O 18
ATOM 27659 N N . ALA A 1 65 ? -2.688 11.358 0.331 1.00 0.00 1109 ALA B N 18
ATOM 27660 C CA . ALA A 1 65 ? -1.762 10.430 -0.301 1.00 0.00 1109 ALA B CA 18
ATOM 27661 C C . ALA A 1 65 ? -1.879 9.048 0.318 1.00 0.00 1109 ALA B C 18
ATOM 27662 O O . ALA A 1 65 ? -1.906 8.039 -0.384 1.00 0.00 1109 ALA B O 18
ATOM 27669 N N . CYS A 1 66 ? -1.949 9.009 1.638 1.00 0.00 1110 CYS B N 18
ATOM 27670 C CA . CYS A 1 66 ? -2.061 7.742 2.341 1.00 0.00 1110 CYS B CA 18
ATOM 27671 C C . CYS A 1 66 ? -3.414 7.110 2.074 1.00 0.00 1110 CYS B C 18
ATOM 27672 O O . CYS A 1 66 ? -3.525 5.899 1.882 1.00 0.00 1110 CYS B O 18
ATOM 27680 N N . ARG A 1 67 ? -4.441 7.944 2.054 1.00 0.00 1111 ARG B N 18
ATOM 27681 C CA . ARG A 1 67 ? -5.786 7.462 1.800 1.00 0.00 1111 ARG B CA 18
ATOM 27682 C C . ARG A 1 67 ? -5.868 6.831 0.416 1.00 0.00 1111 ARG B C 18
ATOM 27683 O O . ARG A 1 67 ? -6.465 5.770 0.242 1.00 0.00 1111 ARG B O 18
ATOM 27704 N N . GLU A 1 68 ? -5.249 7.481 -0.561 1.00 0.00 1112 GLU B N 18
ATOM 27705 C CA . GLU A 1 68 ? -5.247 6.957 -1.921 1.00 0.00 1112 GLU B CA 18
ATOM 27706 C C . GLU A 1 68 ? -4.488 5.643 -1.984 1.00 0.00 1112 GLU B C 18
ATOM 27707 O O . GLU A 1 68 ? -4.904 4.706 -2.670 1.00 0.00 1112 GLU B O 18
ATOM 27719 N N . GLU A 1 69 ? -3.372 5.575 -1.264 1.00 0.00 1113 GLU B N 18
ATOM 27720 C CA . GLU A 1 69 ? -2.575 4.362 -1.254 1.00 0.00 1113 GLU B CA 18
ATOM 27721 C C . GLU A 1 69 ? -3.381 3.215 -0.675 1.00 0.00 1113 GLU B C 18
ATOM 27722 O O . GLU A 1 69 ? -3.324 2.089 -1.168 1.00 0.00 1113 GLU B O 18
ATOM 27734 N N . PHE A 1 70 ? -4.126 3.504 0.376 1.00 0.00 1114 PHE B N 18
ATOM 27735 C CA . PHE A 1 70 ? -4.933 2.480 1.022 1.00 0.00 1114 PHE B CA 18
ATOM 27736 C C . PHE A 1 70 ? -6.033 1.992 0.091 1.00 0.00 1114 PHE B C 18
ATOM 27737 O O . PHE A 1 70 ? -6.309 0.800 0.031 1.00 0.00 1114 PHE B O 18
ATOM 27754 N N . HIS A 1 71 ? -6.657 2.903 -0.638 1.00 0.00 1115 HIS B N 18
ATOM 27755 C CA . HIS A 1 71 ? -7.712 2.518 -1.552 1.00 0.00 1115 HIS B CA 18
ATOM 27756 C C . HIS A 1 71 ? -7.176 1.551 -2.604 1.00 0.00 1115 HIS B C 18
ATOM 27757 O O . HIS A 1 71 ? -7.779 0.509 -2.872 1.00 0.00 1115 HIS B O 18
ATOM 27771 N N . ARG A 1 72 ? -6.037 1.900 -3.195 1.00 0.00 1116 ARG B N 18
ATOM 27772 C CA . ARG A 1 72 ? -5.424 1.053 -4.216 1.00 0.00 1116 ARG B CA 18
ATOM 27773 C C . ARG A 1 72 ? -4.979 -0.280 -3.623 1.00 0.00 1116 ARG B C 18
ATOM 27774 O O . ARG A 1 72 ? -5.174 -1.336 -4.227 1.00 0.00 1116 ARG B O 18
ATOM 27795 N N . ARG A 1 73 ? -4.386 -0.228 -2.435 1.00 0.00 1117 ARG B N 18
ATOM 27796 C CA . ARG A 1 73 ? -3.929 -1.441 -1.777 1.00 0.00 1117 ARG B CA 18
ATOM 27797 C C . ARG A 1 73 ? -5.103 -2.357 -1.442 1.00 0.00 1117 ARG B C 18
ATOM 27798 O O . ARG A 1 73 ? -5.019 -3.572 -1.607 1.00 0.00 1117 ARG B O 18
ATOM 27819 N N . LEU A 1 74 ? -6.199 -1.765 -0.984 1.00 0.00 1118 LEU B N 18
ATOM 27820 C CA . LEU A 1 74 ? -7.385 -2.539 -0.640 1.00 0.00 1118 LEU B CA 18
ATOM 27821 C C . LEU A 1 74 ? -7.959 -3.226 -1.879 1.00 0.00 1118 LEU B C 18
ATOM 27822 O O . LEU A 1 74 ? -8.376 -4.384 -1.818 1.00 0.00 1118 LEU B O 18
ATOM 27838 N N . LYS A 1 75 ? -7.973 -2.513 -3.002 1.00 0.00 1119 LYS B N 18
ATOM 27839 C CA . LYS A 1 75 ? -8.489 -3.065 -4.241 1.00 0.00 1119 LYS B CA 18
ATOM 27840 C C . LYS A 1 75 ? -7.673 -4.277 -4.677 1.00 0.00 1119 LYS B C 18
ATOM 27841 O O . LYS A 1 75 ? -8.225 -5.304 -5.070 1.00 0.00 1119 LYS B O 18
ATOM 27860 N N . VAL A 1 76 ? -6.353 -4.147 -4.603 1.00 0.00 1120 VAL B N 18
ATOM 27861 C CA . VAL A 1 76 ? -5.463 -5.234 -4.988 1.00 0.00 1120 VAL B CA 18
ATOM 27862 C C . VAL A 1 76 ? -5.674 -6.428 -4.072 1.00 0.00 1120 VAL B C 18
ATOM 27863 O O . VAL A 1 76 ? -5.654 -7.575 -4.513 1.00 0.00 1120 VAL B O 18
ATOM 27876 N N . TYR A 1 77 ? -5.862 -6.146 -2.789 1.00 0.00 1121 TYR B N 18
ATOM 27877 C CA . TYR A 1 77 ? -6.064 -7.203 -1.809 1.00 0.00 1121 TYR B CA 18
ATOM 27878 C C . TYR A 1 77 ? -7.295 -8.019 -2.172 1.00 0.00 1121 TYR B C 18
ATOM 27879 O O . TYR A 1 77 ? -7.257 -9.251 -2.181 1.00 0.00 1121 TYR B O 18
ATOM 27897 N N . HIS A 1 78 ? -8.381 -7.326 -2.479 1.00 0.00 1122 HIS B N 18
ATOM 27898 C CA . HIS A 1 78 ? -9.615 -8.000 -2.853 1.00 0.00 1122 HIS B CA 18
ATOM 27899 C C . HIS A 1 78 ? -9.416 -8.797 -4.138 1.00 0.00 1122 HIS B C 18
ATOM 27900 O O . HIS A 1 78 ? -9.873 -9.936 -4.254 1.00 0.00 1122 HIS B O 18
ATOM 27914 N N . ALA A 1 79 ? -8.720 -8.196 -5.101 1.00 0.00 1123 ALA B N 18
ATOM 27915 C CA . ALA A 1 79 ? -8.466 -8.871 -6.366 1.00 0.00 1123 ALA B CA 18
ATOM 27916 C C . ALA A 1 79 ? -7.642 -10.137 -6.148 1.00 0.00 1123 ALA B C 18
ATOM 27917 O O . ALA A 1 79 ? -7.921 -11.176 -6.737 1.00 0.00 1123 ALA B O 18
ATOM 27924 N N . TRP A 1 80 ? -6.636 -10.053 -5.289 1.00 0.00 1124 TRP B N 18
ATOM 27925 C CA . TRP A 1 80 ? -5.798 -11.195 -5.007 1.00 0.00 1124 TRP B CA 18
ATOM 27926 C C . TRP A 1 80 ? -6.629 -12.337 -4.437 1.00 0.00 1124 TRP B C 18
ATOM 27927 O O . TRP A 1 80 ? -6.498 -13.488 -4.864 1.00 0.00 1124 TRP B O 18
ATOM 27948 N N . LYS A 1 81 ? -7.499 -12.010 -3.488 1.00 0.00 1125 LYS B N 18
ATOM 27949 C CA . LYS A 1 81 ? -8.356 -13.017 -2.877 1.00 0.00 1125 LYS B CA 18
ATOM 27950 C C . LYS A 1 81 ? -9.201 -13.695 -3.928 1.00 0.00 1125 LYS B C 18
ATOM 27951 O O . LYS A 1 81 ? -9.384 -14.902 -3.885 1.00 0.00 1125 LYS B O 18
ATOM 27970 N N . SER A 1 82 ? -9.697 -12.927 -4.873 1.00 0.00 1126 SER B N 18
ATOM 27971 C CA . SER A 1 82 ? -10.511 -13.505 -5.933 1.00 0.00 1126 SER B CA 18
ATOM 27972 C C . SER A 1 82 ? -9.666 -14.436 -6.801 1.00 0.00 1126 SER B C 18
ATOM 27973 O O . SER A 1 82 ? -10.173 -15.416 -7.341 1.00 0.00 1126 SER B O 18
ATOM 27981 N N . LYS A 1 83 ? -8.377 -14.127 -6.947 1.00 0.00 1127 LYS B N 18
ATOM 27982 C CA . LYS A 1 83 ? -7.506 -14.966 -7.770 1.00 0.00 1127 LYS B CA 18
ATOM 27983 C C . LYS A 1 83 ? -7.394 -16.373 -7.201 1.00 0.00 1127 LYS B C 18
ATOM 27984 O O . LYS A 1 83 ? -7.498 -17.356 -7.936 1.00 0.00 1127 LYS B O 18
ATOM 28003 N N . ASN A 1 84 ? -7.176 -16.472 -5.892 1.00 0.00 1128 ASN B N 18
ATOM 28004 C CA . ASN A 1 84 ? -7.050 -17.791 -5.272 1.00 0.00 1128 ASN B CA 18
ATOM 28005 C C . ASN A 1 84 ? -8.412 -18.377 -4.920 1.00 0.00 1128 ASN B C 18
ATOM 28006 O O . ASN A 1 84 ? -8.630 -19.582 -5.056 1.00 0.00 1128 ASN B O 18
ATOM 28017 N N . LYS A 1 85 ? -9.326 -17.524 -4.475 1.00 0.00 1129 LYS B N 18
ATOM 28018 C CA . LYS A 1 85 ? -10.667 -17.976 -4.117 1.00 0.00 1129 LYS B CA 18
ATOM 28019 C C . LYS A 1 85 ? -11.399 -18.456 -5.356 1.00 0.00 1129 LYS B C 18
ATOM 28020 O O . LYS A 1 85 ? -12.102 -19.465 -5.333 1.00 0.00 1129 LYS B O 18
ATOM 28039 N N . LYS A 1 86 ? -11.219 -17.716 -6.439 1.00 0.00 1130 LYS B N 18
ATOM 28040 C CA . LYS A 1 86 ? -11.864 -18.068 -7.704 1.00 0.00 1130 LYS B CA 18
ATOM 28041 C C . LYS A 1 86 ? -10.836 -18.174 -8.828 1.00 0.00 1130 LYS B C 18
ATOM 28042 O O . LYS A 1 86 ? -9.930 -17.349 -8.940 1.00 0.00 1130 LYS B O 18
ATOM 28061 N N . ARG A 1 87 ? -10.992 -19.200 -9.661 1.00 0.00 1131 ARG B N 18
ATOM 28062 C CA . ARG A 1 87 ? -10.082 -19.416 -10.783 1.00 0.00 1131 ARG B CA 18
ATOM 28063 C C . ARG A 1 87 ? -10.861 -19.548 -12.089 1.00 0.00 1131 ARG B C 18
ATOM 28064 O O . ARG A 1 87 ? -10.338 -19.134 -13.111 1.00 0.00 1131 ARG B O 18
ATOM 28086 N N . ILE B 2 9 ? 4.308 -17.833 -0.091 1.00 0.00 46 ILE A N 18
ATOM 28087 C CA . ILE B 2 9 ? 3.087 -18.237 0.659 1.00 0.00 46 ILE A CA 18
ATOM 28088 C C . ILE B 2 9 ? 1.942 -17.299 0.295 1.00 0.00 46 ILE A C 18
ATOM 28089 O O . ILE B 2 9 ? 2.156 -16.117 0.026 1.00 0.00 46 ILE A O 18
ATOM 28105 N N . GLU B 2 10 ? 0.727 -17.834 0.287 1.00 0.00 47 GLU A N 18
ATOM 28106 C CA . GLU B 2 10 ? -0.440 -17.030 -0.048 1.00 0.00 47 GLU A CA 18
ATOM 28107 C C . GLU B 2 10 ? -0.616 -15.903 0.962 1.00 0.00 47 GLU A C 18
ATOM 28108 O O . GLU B 2 10 ? -0.909 -14.764 0.598 1.00 0.00 47 GLU A O 18
ATOM 28120 N N . ASN B 2 11 ? -0.429 -16.228 2.233 1.00 0.00 48 ASN A N 18
ATOM 28121 C CA . ASN B 2 11 ? -0.567 -15.233 3.285 1.00 0.00 48 ASN A CA 18
ATOM 28122 C C . ASN B 2 11 ? 0.475 -14.138 3.108 1.00 0.00 48 ASN A C 18
ATOM 28123 O O . ASN B 2 11 ? 0.191 -12.958 3.310 1.00 0.00 48 ASN A O 18
ATOM 28134 N N . ASP B 2 12 ? 1.682 -14.537 2.726 1.00 0.00 49 ASP A N 18
ATOM 28135 C CA . ASP B 2 12 ? 2.757 -13.573 2.523 1.00 0.00 49 ASP A CA 18
ATOM 28136 C C . ASP B 2 12 ? 2.399 -12.605 1.406 1.00 0.00 49 ASP A C 18
ATOM 28137 O O . ASP B 2 12 ? 2.661 -11.406 1.501 1.00 0.00 49 ASP A O 18
ATOM 28146 N N . GLU B 2 13 ? 1.796 -13.129 0.342 1.00 0.00 50 GLU A N 18
ATOM 28147 C CA . GLU B 2 13 ? 1.407 -12.288 -0.785 1.00 0.00 50 GLU A CA 18
ATOM 28148 C C . GLU B 2 13 ? 0.364 -11.264 -0.348 1.00 0.00 50 GLU A C 18
ATOM 28149 O O . GLU B 2 13 ? 0.435 -10.091 -0.718 1.00 0.00 50 GLU A O 18
ATOM 28161 N N . ALA B 2 14 ? -0.601 -11.714 0.450 1.00 0.00 51 ALA A N 18
ATOM 28162 C CA . ALA B 2 14 ? -1.648 -10.822 0.934 1.00 0.00 51 ALA A CA 18
ATOM 28163 C C . ALA B 2 14 ? -1.053 -9.727 1.810 1.00 0.00 51 ALA A C 18
ATOM 28164 O O . ALA B 2 14 ? -1.455 -8.567 1.729 1.00 0.00 51 ALA A O 18
ATOM 28171 N N . PHE B 2 15 ? -0.087 -10.099 2.647 1.00 0.00 52 PHE A N 18
ATOM 28172 C CA . PHE B 2 15 ? 0.554 -9.128 3.524 1.00 0.00 52 PHE A CA 18
ATOM 28173 C C . PHE B 2 15 ? 1.250 -8.046 2.714 1.00 0.00 52 PHE A C 18
ATOM 28174 O O . PHE B 2 15 ? 1.139 -6.862 3.021 1.00 0.00 52 PHE A O 18
ATOM 28191 N N . ALA B 2 16 ? 1.962 -8.458 1.673 1.00 0.00 53 ALA A N 18
ATOM 28192 C CA . ALA B 2 16 ? 2.672 -7.504 0.826 1.00 0.00 53 ALA A CA 18
ATOM 28193 C C . ALA B 2 16 ? 1.691 -6.534 0.183 1.00 0.00 53 ALA A C 18
ATOM 28194 O O . ALA B 2 16 ? 1.963 -5.339 0.068 1.00 0.00 53 ALA A O 18
ATOM 28201 N N . ILE B 2 17 ? 0.547 -7.051 -0.235 1.00 0.00 54 ILE A N 18
ATOM 28202 C CA . ILE B 2 17 ? -0.459 -6.215 -0.861 1.00 0.00 54 ILE A CA 18
ATOM 28203 C C . ILE B 2 17 ? -0.906 -5.107 0.082 1.00 0.00 54 ILE A C 18
ATOM 28204 O O . ILE B 2 17 ? -1.089 -3.963 -0.334 1.00 0.00 54 ILE A O 18
ATOM 28220 N N . LEU B 2 18 ? -1.099 -5.450 1.348 1.00 0.00 55 LEU A N 18
ATOM 28221 C CA . LEU B 2 18 ? -1.545 -4.469 2.330 1.00 0.00 55 LEU A CA 18
ATOM 28222 C C . LEU B 2 18 ? -0.387 -3.973 3.194 1.00 0.00 55 LEU A C 18
ATOM 28223 O O . LEU B 2 18 ? -0.599 -3.502 4.312 1.00 0.00 55 LEU A O 18
ATOM 28239 N N . ASP B 2 19 ? 0.835 -4.073 2.677 1.00 0.00 56 ASP A N 18
ATOM 28240 C CA . ASP B 2 19 ? 2.004 -3.615 3.427 1.00 0.00 56 ASP A CA 18
ATOM 28241 C C . ASP B 2 19 ? 3.031 -3.002 2.487 1.00 0.00 56 ASP A C 18
ATOM 28242 O O . ASP B 2 19 ? 3.366 -1.822 2.592 1.00 0.00 56 ASP A O 18
ATOM 28251 N N . GLY B 2 20 ? 3.524 -3.811 1.565 1.00 0.00 57 GLY A N 18
ATOM 28252 C CA . GLY B 2 20 ? 4.510 -3.341 0.601 1.00 0.00 57 GLY A CA 18
ATOM 28253 C C . GLY B 2 20 ? 3.840 -2.771 -0.649 1.00 0.00 57 GLY A C 18
ATOM 28254 O O . GLY B 2 20 ? 4.516 -2.277 -1.550 1.00 0.00 57 GLY A O 18
ATOM 28258 N N . GLY B 2 21 ? 2.510 -2.848 -0.709 1.00 0.00 58 GLY A N 18
ATOM 28259 C CA . GLY B 2 21 ? 1.782 -2.339 -1.866 1.00 0.00 58 GLY A CA 18
ATOM 28260 C C . GLY B 2 21 ? 2.022 -3.224 -3.086 1.00 0.00 58 GLY A C 18
ATOM 28261 O O . GLY B 2 21 ? 1.846 -2.788 -4.224 1.00 0.00 58 GLY A O 18
ATOM 28265 N N . ALA B 2 22 ? 2.434 -4.465 -2.841 1.00 0.00 59 ALA A N 18
ATOM 28266 C CA . ALA B 2 22 ? 2.706 -5.396 -3.929 1.00 0.00 59 ALA A CA 18
ATOM 28267 C C . ALA B 2 22 ? 1.411 -5.87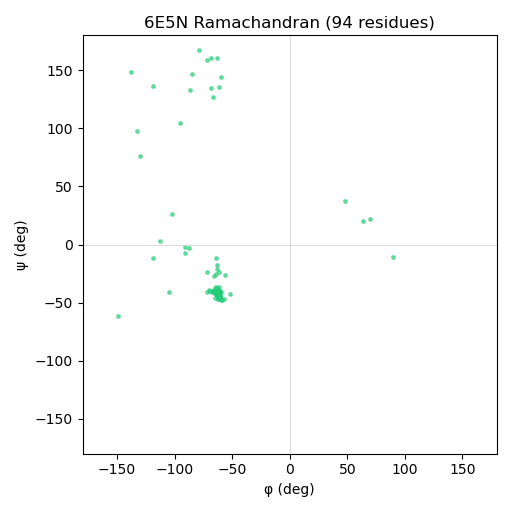3 -4.577 1.00 0.00 59 ALA A C 18
ATOM 28268 O O . ALA B 2 22 ? 0.346 -5.804 -3.972 1.00 0.00 59 ALA A O 18
ATOM 28275 N N . PRO B 2 23 ? 1.482 -6.356 -5.788 1.00 0.00 60 PRO A N 18
ATOM 28276 C CA . PRO B 2 23 ? 0.284 -6.861 -6.513 1.00 0.00 60 PRO A CA 18
ATOM 28277 C C . PRO B 2 23 ? -0.234 -8.175 -5.930 1.00 0.00 60 PRO A C 18
ATOM 28278 O O . PRO B 2 23 ? -1.383 -8.554 -6.157 1.00 0.00 60 PRO A O 18
ATOM 28289 N N . GLY B 2 24 ? 0.620 -8.865 -5.181 1.00 0.00 61 GLY A N 18
ATOM 28290 C CA . GLY B 2 24 ? 0.235 -10.134 -4.574 1.00 0.00 61 GLY A CA 18
ATOM 28291 C C . GLY B 2 24 ? 1.130 -11.265 -5.068 1.00 0.00 61 GLY A C 18
ATOM 28292 O O . GLY B 2 24 ? 0.784 -11.873 -6.067 1.00 0.00 61 GLY A O 18
ATOM 28297 N N . ARG A 1 6 ? 5.873 -3.827 9.359 1.00 0.00 1050 ARG B N 19
ATOM 28298 C CA . ARG A 1 6 ? 5.769 -5.312 9.342 1.00 0.00 1050 ARG B CA 19
ATOM 28299 C C . ARG A 1 6 ? 4.940 -5.780 10.539 1.00 0.00 1050 ARG B C 19
ATOM 28300 O O . ARG A 1 6 ? 5.441 -6.467 11.430 1.00 0.00 1050 ARG B O 19
ATOM 28321 N N . PRO A 1 7 ? 3.681 -5.428 10.559 1.00 0.00 1051 PRO B N 19
ATOM 28322 C CA . PRO A 1 7 ? 2.748 -5.814 11.652 1.00 0.00 1051 PRO B CA 19
ATOM 28323 C C . PRO A 1 7 ? 2.407 -7.295 11.611 1.00 0.00 1051 PRO B C 19
ATOM 28324 O O . PRO A 1 7 ? 2.451 -7.931 10.559 1.00 0.00 1051 PRO B O 19
ATOM 28335 N N . LYS A 1 8 ? 2.067 -7.826 12.769 1.00 0.00 1052 LYS B N 19
ATOM 28336 C CA . LYS A 1 8 ? 1.711 -9.232 12.889 1.00 0.00 1052 LYS B CA 19
ATOM 28337 C C . LYS A 1 8 ? 0.232 -9.449 12.580 1.00 0.00 1052 LYS B C 19
ATOM 28338 O O . LYS A 1 8 ? -0.234 -10.587 12.519 1.00 0.00 1052 LYS B O 19
ATOM 28357 N N . MET A 1 9 ? -0.505 -8.356 12.380 1.00 0.00 1053 MET B N 19
ATOM 28358 C CA . MET A 1 9 ? -1.920 -8.452 12.073 1.00 0.00 1053 MET B CA 19
ATOM 28359 C C . MET A 1 9 ? -2.142 -9.217 10.779 1.00 0.00 1053 MET B C 19
ATOM 28360 O O . MET A 1 9 ? -1.365 -9.097 9.844 1.00 0.00 1053 MET B O 19
ATOM 28374 N N . THR A 1 10 ? -3.212 -9.997 10.731 1.00 0.00 1054 THR B N 19
ATOM 28375 C CA . THR A 1 10 ? -3.516 -10.773 9.539 1.00 0.00 1054 THR B CA 19
ATOM 28376 C C . THR A 1 10 ? -3.912 -9.850 8.388 1.00 0.00 1054 THR B C 19
ATOM 28377 O O . THR A 1 10 ? -4.265 -8.689 8.608 1.00 0.00 1054 THR B O 19
ATOM 28388 N N . PRO A 1 11 ? -3.850 -10.331 7.171 1.00 0.00 1055 PRO B N 19
ATOM 28389 C CA . PRO A 1 11 ? -4.206 -9.509 5.975 1.00 0.00 1055 PRO B CA 19
ATOM 28390 C C . PRO A 1 11 ? -5.600 -8.901 6.103 1.00 0.00 1055 PRO B C 19
ATOM 28391 O O . PRO A 1 11 ? -5.814 -7.733 5.775 1.00 0.00 1055 PRO B O 19
ATOM 28402 N N . GLU A 1 12 ? -6.545 -9.702 6.586 1.00 0.00 1056 GLU B N 19
ATOM 28403 C CA . GLU A 1 12 ? -7.916 -9.232 6.757 1.00 0.00 1056 GLU B CA 19
ATOM 28404 C C . GLU A 1 12 ? -7.992 -8.152 7.833 1.00 0.00 1056 GLU B C 19
ATOM 28405 O O . GLU A 1 12 ? -8.721 -7.169 7.688 1.00 0.00 1056 GLU B O 19
ATOM 28417 N N . GLN A 1 13 ? -7.238 -8.342 8.913 1.00 0.00 1057 GLN B N 19
ATOM 28418 C CA . GLN A 1 13 ? -7.234 -7.374 10.006 1.00 0.00 1057 GLN B CA 19
ATOM 28419 C C . GLN A 1 13 ? -6.686 -6.038 9.534 1.00 0.00 1057 GLN B C 19
ATOM 28420 O O . GLN A 1 13 ? -7.226 -4.979 9.862 1.00 0.00 1057 GLN B O 19
ATOM 28434 N N . MET A 1 14 ? -5.617 -6.091 8.749 1.00 0.00 1058 MET B N 19
ATOM 28435 C CA . MET A 1 14 ? -5.025 -4.868 8.244 1.00 0.00 1058 MET B CA 19
ATOM 28436 C C . MET A 1 14 ? -6.005 -4.153 7.323 1.00 0.00 1058 MET B C 19
ATOM 28437 O O . MET A 1 14 ? -6.128 -2.930 7.359 1.00 0.00 1058 MET B O 19
ATOM 28451 N N . ALA A 1 15 ? -6.706 -4.925 6.499 1.00 0.00 1059 ALA B N 19
ATOM 28452 C CA . ALA A 1 15 ? -7.669 -4.341 5.571 1.00 0.00 1059 ALA B CA 19
ATOM 28453 C C . ALA A 1 15 ? -8.787 -3.626 6.318 1.00 0.00 1059 ALA B C 19
ATOM 28454 O O . ALA A 1 15 ? -9.217 -2.542 5.917 1.00 0.00 1059 ALA B O 19
ATOM 28461 N N . LYS A 1 16 ? -9.264 -4.238 7.396 1.00 0.00 1060 LYS B N 19
ATOM 28462 C CA . LYS A 1 16 ? -10.336 -3.640 8.174 1.00 0.00 1060 LYS B CA 19
ATOM 28463 C C . LYS A 1 16 ? -9.895 -2.309 8.756 1.00 0.00 1060 LYS B C 19
ATOM 28464 O O . LYS A 1 16 ? -10.655 -1.340 8.758 1.00 0.00 1060 LYS B O 19
ATOM 28483 N N . GLU A 1 17 ? -8.664 -2.259 9.242 1.00 0.00 1061 GLU B N 19
ATOM 28484 C CA . GLU A 1 17 ? -8.150 -1.023 9.814 1.00 0.00 1061 GLU B CA 19
ATOM 28485 C C . GLU A 1 17 ? -8.072 0.071 8.754 1.00 0.00 1061 GLU B C 19
ATOM 28486 O O . GLU A 1 17 ? -8.389 1.229 9.024 1.00 0.00 1061 GLU B O 19
ATOM 28498 N N . MET A 1 18 ? -7.646 -0.294 7.546 1.00 0.00 1062 MET B N 19
ATOM 28499 C CA . MET A 1 18 ? -7.534 0.685 6.472 1.00 0.00 1062 MET B CA 19
ATOM 28500 C C . MET A 1 18 ? -8.898 1.279 6.144 1.00 0.00 1062 MET B C 19
ATOM 28501 O O . MET A 1 18 ? -9.031 2.488 5.948 1.00 0.00 1062 MET B O 19
ATOM 28515 N N . SER A 1 19 ? -9.914 0.421 6.091 1.00 0.00 1063 SER B N 19
ATOM 28516 C CA . SER A 1 19 ? -11.267 0.876 5.789 1.00 0.00 1063 SER B CA 19
ATOM 28517 C C . SER A 1 19 ? -11.769 1.828 6.869 1.00 0.00 1063 SER B C 19
ATOM 28518 O O . SER A 1 19 ? -12.387 2.851 6.576 1.00 0.00 1063 SER B O 19
ATOM 28526 N N . GLU A 1 20 ? -11.503 1.478 8.122 1.00 0.00 1064 GLU B N 19
ATOM 28527 C CA . GLU A 1 20 ? -11.937 2.300 9.241 1.00 0.00 1064 GLU B CA 19
ATOM 28528 C C . GLU A 1 20 ? -11.308 3.686 9.168 1.00 0.00 1064 GLU B C 19
ATOM 28529 O O . GLU A 1 20 ? -11.970 4.689 9.423 1.00 0.00 1064 GLU B O 19
ATOM 28541 N N . PHE A 1 21 ? -10.029 3.741 8.811 1.00 0.00 1065 PHE B N 19
ATOM 28542 C CA . PHE A 1 21 ? -9.341 5.021 8.710 1.00 0.00 1065 PHE B CA 19
ATOM 28543 C C . PHE A 1 21 ? -9.929 5.854 7.580 1.00 0.00 1065 PHE B C 19
ATOM 28544 O O . PHE A 1 21 ? -10.093 7.068 7.704 1.00 0.00 1065 PHE B O 19
ATOM 28561 N N . LEU A 1 22 ? -10.248 5.190 6.478 1.00 0.00 1066 LEU B N 19
ATOM 28562 C CA . LEU A 1 22 ? -10.819 5.871 5.324 1.00 0.00 1066 LEU B CA 19
ATOM 28563 C C . LEU A 1 22 ? -12.178 6.474 5.669 1.00 0.00 1066 LEU B C 19
ATOM 28564 O O . LEU A 1 22 ? -12.489 7.596 5.267 1.00 0.00 1066 LEU B O 19
ATOM 28580 N N . SER A 1 23 ? -12.984 5.724 6.417 1.00 0.00 1067 SER B N 19
ATOM 28581 C CA . SER A 1 23 ? -14.305 6.201 6.810 1.00 0.00 1067 SER B CA 19
ATOM 28582 C C . SER A 1 23 ? -14.192 7.397 7.748 1.00 0.00 1067 SER B C 19
ATOM 28583 O O . SER A 1 23 ? -14.964 8.352 7.650 1.00 0.00 1067 SER B O 19
ATOM 28591 N N . ARG A 1 24 ? -13.220 7.342 8.653 1.00 0.00 1068 ARG B N 19
ATOM 28592 C CA . ARG A 1 24 ? -13.011 8.432 9.600 1.00 0.00 1068 ARG B CA 19
ATOM 28593 C C . ARG A 1 24 ? -12.619 9.708 8.874 1.00 0.00 1068 ARG B C 19
ATOM 28594 O O . ARG A 1 24 ? -13.055 10.801 9.237 1.00 0.00 1068 ARG B O 19
ATOM 28615 N N . GLY A 1 25 ? -11.778 9.565 7.860 1.00 0.00 1069 GLY B N 19
ATOM 28616 C CA . GLY A 1 25 ? -11.320 10.722 7.101 1.00 0.00 1069 GLY B CA 19
ATOM 28617 C C . GLY A 1 25 ? -12.445 11.296 6.239 1.00 0.00 1069 GLY B C 19
ATOM 28618 O O . GLY A 1 25 ? -13.364 10.573 5.852 1.00 0.00 1069 GLY B O 19
ATOM 28622 N N . PRO A 1 26 ? -12.395 12.572 5.928 1.00 0.00 1070 PRO B N 19
ATOM 28623 C CA . PRO A 1 26 ? -13.440 13.232 5.086 1.00 0.00 1070 PRO B CA 19
ATOM 28624 C C . PRO A 1 26 ? -13.343 12.826 3.616 1.00 0.00 1070 PRO B C 19
ATOM 28625 O O . PRO A 1 26 ? -12.245 12.686 3.070 1.00 0.00 1070 PRO B O 19
ATOM 28636 N N . ALA A 1 27 ? -14.497 12.656 2.977 1.00 0.00 1071 ALA B N 19
ATOM 28637 C CA . ALA A 1 27 ? -14.536 12.274 1.569 1.00 0.00 1071 ALA B CA 19
ATOM 28638 C C . ALA A 1 27 ? -13.888 13.352 0.706 1.00 0.00 1071 ALA B C 19
ATOM 28639 O O . ALA A 1 27 ? -13.472 13.089 -0.424 1.00 0.00 1071 ALA B O 19
ATOM 28646 N N . VAL A 1 28 ? -13.803 14.560 1.242 1.00 0.00 1072 VAL B N 19
ATOM 28647 C CA . VAL A 1 28 ? -13.200 15.665 0.517 1.00 0.00 1072 VAL B CA 19
ATOM 28648 C C . VAL A 1 28 ? -11.751 15.344 0.172 1.00 0.00 1072 VAL B C 19
ATOM 28649 O O . VAL A 1 28 ? -11.288 15.622 -0.930 1.00 0.00 1072 VAL B O 19
ATOM 28662 N N . LEU A 1 29 ? -11.033 14.759 1.118 1.00 0.00 1073 LEU B N 19
ATOM 28663 C CA . LEU A 1 29 ? -9.638 14.411 0.880 1.00 0.00 1073 LEU B CA 19
ATOM 28664 C C . LEU A 1 29 ? -9.523 13.363 -0.219 1.00 0.00 1073 LEU B C 19
ATOM 28665 O O . LEU A 1 29 ? -8.623 13.422 -1.056 1.00 0.00 1073 LEU B O 19
ATOM 28681 N N . ALA A 1 30 ? -10.436 12.399 -0.203 1.00 0.00 1074 ALA B N 19
ATOM 28682 C CA . ALA A 1 30 ? -10.426 11.335 -1.199 1.00 0.00 1074 ALA B CA 19
ATOM 28683 C C . ALA A 1 30 ? -10.615 11.903 -2.601 1.00 0.00 1074 ALA B C 19
ATOM 28684 O O . ALA A 1 30 ? -9.992 11.440 -3.556 1.00 0.00 1074 ALA B O 19
ATOM 28691 N N . THR A 1 31 ? -11.489 12.898 -2.720 1.00 0.00 1075 THR B N 19
ATOM 28692 C CA . THR A 1 31 ? -11.759 13.502 -4.020 1.00 0.00 1075 THR B CA 19
ATOM 28693 C C . THR A 1 31 ? -10.540 14.256 -4.523 1.00 0.00 1075 THR B C 19
ATOM 28694 O O . THR A 1 31 ? -10.197 14.192 -5.703 1.00 0.00 1075 THR B O 19
ATOM 28705 N N . LYS A 1 32 ? -9.891 14.965 -3.615 1.00 0.00 1076 LYS B N 19
ATOM 28706 C CA . LYS A 1 32 ? -8.699 15.733 -3.970 1.00 0.00 1076 LYS B CA 19
ATOM 28707 C C . LYS A 1 32 ? -7.588 14.809 -4.452 1.00 0.00 1076 LYS B C 19
ATOM 28708 O O . LYS A 1 32 ? -6.866 15.125 -5.403 1.00 0.00 1076 LYS B O 19
ATOM 28727 N N . ALA A 1 33 ? -7.446 13.669 -3.791 1.00 0.00 1077 ALA B N 19
ATOM 28728 C CA . ALA A 1 33 ? -6.416 12.714 -4.165 1.00 0.00 1077 ALA B CA 19
ATOM 28729 C C . ALA A 1 33 ? -6.643 12.208 -5.586 1.00 0.00 1077 ALA B C 19
ATOM 28730 O O . ALA A 1 33 ? -5.710 12.121 -6.382 1.00 0.00 1077 ALA B O 19
ATOM 28737 N N . ALA A 1 34 ? -7.897 11.889 -5.901 1.00 0.00 1078 ALA B N 19
ATOM 28738 C CA . ALA A 1 34 ? -8.245 11.393 -7.230 1.00 0.00 1078 ALA B CA 19
ATOM 28739 C C . ALA A 1 34 ? -7.897 12.427 -8.290 1.00 0.00 1078 ALA B C 19
ATOM 28740 O O . ALA A 1 34 ? -7.414 12.088 -9.370 1.00 0.00 1078 ALA B O 19
ATOM 28747 N N . ALA A 1 35 ? -8.136 13.687 -7.970 1.00 0.00 1079 ALA B N 19
ATOM 28748 C CA . ALA A 1 35 ? -7.840 14.770 -8.894 1.00 0.00 1079 ALA B CA 19
ATOM 28749 C C . ALA A 1 35 ? -6.353 14.789 -9.227 1.00 0.00 1079 ALA B C 19
ATOM 28750 O O . ALA A 1 35 ? -5.965 15.117 -10.349 1.00 0.00 1079 ALA B O 19
ATOM 28757 N N . GLY A 1 36 ? -5.521 14.449 -8.248 1.00 0.00 1080 GLY B N 19
ATOM 28758 C CA . GLY A 1 36 ? -4.079 14.448 -8.461 1.00 0.00 1080 GLY B CA 19
ATOM 28759 C C . GLY A 1 36 ? -3.405 15.519 -7.608 1.00 0.00 1080 GLY B C 19
ATOM 28760 O O . GLY A 1 36 ? -2.451 16.162 -8.045 1.00 0.00 1080 GLY B O 19
ATOM 28764 N N . THR A 1 37 ? -3.909 15.704 -6.391 1.00 0.00 1081 THR B N 19
ATOM 28765 C CA . THR A 1 37 ? -3.351 16.695 -5.481 1.00 0.00 1081 THR B CA 19
ATOM 28766 C C . THR A 1 37 ? -2.344 16.043 -4.543 1.00 0.00 1081 THR B C 19
ATOM 28767 O O . THR A 1 37 ? -2.063 16.559 -3.461 1.00 0.00 1081 THR B O 19
ATOM 28778 N N . LYS A 1 38 ? -1.814 14.901 -4.962 1.00 0.00 1082 LYS B N 19
ATOM 28779 C CA . LYS A 1 38 ? -0.846 14.178 -4.152 1.00 0.00 1082 LYS B CA 19
ATOM 28780 C C . LYS A 1 38 ? 0.482 14.039 -4.893 1.00 0.00 1082 LYS B C 19
ATOM 28781 O O . LYS A 1 38 ? 1.452 14.723 -4.577 1.00 0.00 1082 LYS B O 19
ATOM 28800 N N . LYS A 1 39 ? 0.513 13.146 -5.874 1.00 0.00 1083 LYS B N 19
ATOM 28801 C CA . LYS A 1 39 ? 1.718 12.910 -6.661 1.00 0.00 1083 LYS B CA 19
ATOM 28802 C C . LYS A 1 39 ? 2.822 12.304 -5.796 1.00 0.00 1083 LYS B C 19
ATOM 28803 O O . LYS A 1 39 ? 4.001 12.360 -6.147 1.00 0.00 1083 LYS B O 19
ATOM 28822 N N . TYR A 1 40 ? 2.431 11.718 -4.668 1.00 0.00 1084 TYR B N 19
ATOM 28823 C CA . TYR A 1 40 ? 3.390 11.093 -3.766 1.00 0.00 1084 TYR B CA 19
ATOM 28824 C C . TYR A 1 40 ? 3.322 9.576 -3.889 1.00 0.00 1084 TYR B C 19
ATOM 28825 O O . TYR A 1 40 ? 2.242 8.987 -3.827 1.00 0.00 1084 TYR B O 19
ATOM 28843 N N . ASP A 1 41 ? 4.480 8.952 -4.062 1.00 0.00 1085 ASP B N 19
ATOM 28844 C CA . ASP A 1 41 ? 4.544 7.498 -4.190 1.00 0.00 1085 ASP B CA 19
ATOM 28845 C C . ASP A 1 41 ? 4.704 6.854 -2.818 1.00 0.00 1085 ASP B C 19
ATOM 28846 O O . ASP A 1 41 ? 5.819 6.549 -2.388 1.00 0.00 1085 ASP B O 19
ATOM 28855 N N . LEU A 1 42 ? 3.586 6.657 -2.133 1.00 0.00 1086 LEU B N 19
ATOM 28856 C CA . LEU A 1 42 ? 3.604 6.057 -0.805 1.00 0.00 1086 LEU B CA 19
ATOM 28857 C C . LEU A 1 42 ? 3.266 4.570 -0.876 1.00 0.00 1086 LEU B C 19
ATOM 28858 O O . LEU A 1 42 ? 3.129 3.907 0.150 1.00 0.00 1086 LEU B O 19
ATOM 28874 N N . SER A 1 43 ? 3.139 4.045 -2.093 1.00 0.00 1087 SER B N 19
ATOM 28875 C CA . SER A 1 43 ? 2.824 2.636 -2.275 1.00 0.00 1087 SER B CA 19
ATOM 28876 C C . SER A 1 43 ? 3.980 1.767 -1.787 1.00 0.00 1087 SER B C 19
ATOM 28877 O O . SER A 1 43 ? 3.823 0.561 -1.600 1.00 0.00 1087 SER B O 19
ATOM 28885 N N . LYS A 1 44 ? 5.141 2.382 -1.582 1.00 0.00 1088 LYS B N 19
ATOM 28886 C CA . LYS A 1 44 ? 6.306 1.639 -1.111 1.00 0.00 1088 LYS B CA 19
ATOM 28887 C C . LYS A 1 44 ? 6.410 1.687 0.413 1.00 0.00 1088 LYS B C 19
ATOM 28888 O O . LYS A 1 44 ? 7.235 0.991 1.006 1.00 0.00 1088 LYS B O 19
ATOM 28907 N N . TRP A 1 45 ? 5.580 2.513 1.047 1.00 0.00 1089 TRP B N 19
ATOM 28908 C CA . TRP A 1 45 ? 5.603 2.638 2.499 1.00 0.00 1089 TRP B CA 19
ATOM 28909 C C . TRP A 1 45 ? 4.811 1.517 3.155 1.00 0.00 1089 TRP B C 19
ATOM 28910 O O . TRP A 1 45 ? 3.714 1.182 2.719 1.00 0.00 1089 TRP B O 19
ATOM 28931 N N . LYS A 1 46 ? 5.372 0.948 4.213 1.00 0.00 1090 LYS B N 19
ATOM 28932 C CA . LYS A 1 46 ? 4.700 -0.132 4.924 1.00 0.00 1090 LYS B CA 19
ATOM 28933 C C . LYS A 1 46 ? 3.390 0.345 5.521 1.00 0.00 1090 LYS B C 19
ATOM 28934 O O . LYS A 1 46 ? 3.171 1.542 5.693 1.00 0.00 1090 LYS B O 19
ATOM 28953 N N . TYR A 1 47 ? 2.519 -0.604 5.835 1.00 0.00 1091 TYR B N 19
ATOM 28954 C CA . TYR A 1 47 ? 1.231 -0.266 6.416 1.00 0.00 1091 TYR B CA 19
ATOM 28955 C C . TYR A 1 47 ? 1.439 0.519 7.697 1.00 0.00 1091 TYR B C 19
ATOM 28956 O O . TYR A 1 47 ? 0.824 1.565 7.905 1.00 0.00 1091 TYR B O 19
ATOM 28974 N N . ALA A 1 48 ? 2.319 0.015 8.552 1.00 0.00 1092 ALA B N 19
ATOM 28975 C CA . ALA A 1 48 ? 2.597 0.692 9.813 1.00 0.00 1092 ALA B CA 19
ATOM 28976 C C . ALA A 1 48 ? 3.184 2.079 9.564 1.00 0.00 1092 ALA B C 19
ATOM 28977 O O . ALA A 1 48 ? 2.857 3.035 10.268 1.00 0.00 1092 ALA B O 19
ATOM 28984 N N . GLU A 1 49 ? 4.060 2.177 8.569 1.00 0.00 1093 GLU B N 19
ATOM 28985 C CA . GLU A 1 49 ? 4.701 3.449 8.242 1.00 0.00 1093 GLU B CA 19
ATOM 28986 C C . GLU A 1 49 ? 3.666 4.474 7.785 1.00 0.00 1093 GLU B C 19
ATOM 28987 O O . GLU A 1 49 ? 3.708 5.633 8.194 1.00 0.00 1093 GLU B O 19
ATOM 28999 N N . LEU A 1 50 ? 2.732 4.040 6.949 1.00 0.00 1094 LEU B N 19
ATOM 29000 C CA . LEU A 1 50 ? 1.692 4.937 6.468 1.00 0.00 1094 LEU B CA 19
ATOM 29001 C C . LEU A 1 50 ? 0.803 5.385 7.612 1.00 0.00 1094 LEU B C 19
ATOM 29002 O O . LEU A 1 50 ? 0.395 6.545 7.676 1.00 0.00 1094 LEU B O 19
ATOM 29018 N N . ARG A 1 51 ? 0.505 4.466 8.513 1.00 0.00 1095 ARG B N 19
ATOM 29019 C CA . ARG A 1 51 ? -0.337 4.789 9.645 1.00 0.00 1095 ARG B CA 19
ATOM 29020 C C . ARG A 1 51 ? 0.309 5.891 10.469 1.00 0.00 1095 ARG B C 19
ATOM 29021 O O . ARG A 1 51 ? -0.331 6.881 10.815 1.00 0.00 1095 ARG B O 19
ATOM 29042 N N . ASP A 1 52 ? 1.590 5.720 10.762 1.00 0.00 1096 ASP B N 19
ATOM 29043 C CA . ASP A 1 52 ? 2.318 6.715 11.533 1.00 0.00 1096 ASP B CA 19
ATOM 29044 C C . ASP A 1 52 ? 2.411 8.017 10.752 1.00 0.00 1096 ASP B C 19
ATOM 29045 O O . ASP A 1 52 ? 2.292 9.102 11.318 1.00 0.00 1096 ASP B O 19
ATOM 29054 N N . THR A 1 53 ? 2.629 7.909 9.442 1.00 0.00 1097 THR B N 19
ATOM 29055 C CA . THR A 1 53 ? 2.742 9.099 8.616 1.00 0.00 1097 THR B CA 19
ATOM 29056 C C . THR A 1 53 ? 1.462 9.924 8.678 1.00 0.00 1097 THR B C 19
ATOM 29057 O O . THR A 1 53 ? 1.506 11.140 8.818 1.00 0.00 1097 THR B O 19
ATOM 29068 N N . ILE A 1 54 ? 0.320 9.262 8.563 1.00 0.00 1098 ILE B N 19
ATOM 29069 C CA . ILE A 1 54 ? -0.957 9.963 8.600 1.00 0.00 1098 ILE B CA 19
ATOM 29070 C C . ILE A 1 54 ? -1.158 10.665 9.940 1.00 0.00 1098 ILE B C 19
ATOM 29071 O O . ILE A 1 54 ? -1.543 11.833 9.989 1.00 0.00 1098 ILE B O 19
ATOM 29087 N N . ASN A 1 55 ? -0.892 9.944 11.026 1.00 0.00 1099 ASN B N 19
ATOM 29088 C CA . ASN A 1 55 ? -1.057 10.499 12.365 1.00 0.00 1099 ASN B CA 19
ATOM 29089 C C . ASN A 1 55 ? -0.148 11.706 12.575 1.00 0.00 1099 ASN B C 19
ATOM 29090 O O . ASN A 1 55 ? -0.547 12.688 13.201 1.00 0.00 1099 ASN B O 19
ATOM 29101 N N . THR A 1 56 ? 1.067 11.632 12.048 1.00 0.00 1100 THR B N 19
ATOM 29102 C CA . THR A 1 56 ? 2.011 12.733 12.193 1.00 0.00 1100 THR B CA 19
ATOM 29103 C C . THR A 1 56 ? 1.904 13.716 11.024 1.00 0.00 1100 THR B C 19
ATOM 29104 O O . THR A 1 56 ? 2.593 14.736 11.000 1.00 0.00 1100 THR B O 19
ATOM 29115 N N . SER A 1 57 ? 1.047 13.409 10.051 1.00 0.00 1101 SER B N 19
ATOM 29116 C CA . SER A 1 57 ? 0.881 14.275 8.895 1.00 0.00 1101 SER B CA 19
ATOM 29117 C C . SER A 1 57 ? 0.281 15.610 9.301 1.00 0.00 1101 SER B C 19
ATOM 29118 O O . SER A 1 57 ? -0.676 15.668 10.074 1.00 0.00 1101 SER B O 19
ATOM 29126 N N . CYS A 1 58 ? 0.839 16.678 8.756 1.00 0.00 1102 CYS B N 19
ATOM 29127 C CA . CYS A 1 58 ? 0.351 18.016 9.043 1.00 0.00 1102 CYS B CA 19
ATOM 29128 C C . CYS A 1 58 ? -0.194 18.665 7.771 1.00 0.00 1102 CYS B C 19
ATOM 29129 O O . CYS A 1 58 ? -0.789 19.741 7.822 1.00 0.00 1102 CYS B O 19
ATOM 29137 N N . ASP A 1 59 ? 0.014 18.007 6.629 1.00 0.00 1103 ASP B N 19
ATOM 29138 C CA . ASP A 1 59 ? -0.461 18.541 5.356 1.00 0.00 1103 ASP B CA 19
ATOM 29139 C C . ASP A 1 59 ? -1.625 17.709 4.825 1.00 0.00 1103 ASP B C 19
ATOM 29140 O O . ASP A 1 59 ? -1.617 16.481 4.914 1.00 0.00 1103 ASP B O 19
ATOM 29149 N N . ILE A 1 60 ? -2.625 18.386 4.272 1.00 0.00 1104 ILE B N 19
ATOM 29150 C CA . ILE A 1 60 ? -3.788 17.699 3.731 1.00 0.00 1104 ILE B CA 19
ATOM 29151 C C . ILE A 1 60 ? -3.423 16.924 2.469 1.00 0.00 1104 ILE B C 19
ATOM 29152 O O . ILE A 1 60 ? -4.049 15.916 2.146 1.00 0.00 1104 ILE B O 19
ATOM 29168 N N . GLU A 1 61 ? -2.405 17.402 1.762 1.00 0.00 1105 GLU B N 19
ATOM 29169 C CA . GLU A 1 61 ? -1.963 16.750 0.534 1.00 0.00 1105 GLU B CA 19
ATOM 29170 C C . GLU A 1 61 ? -1.438 15.350 0.833 1.00 0.00 1105 GLU B C 19
ATOM 29171 O O . GLU A 1 61 ? -1.775 14.383 0.150 1.00 0.00 1105 GLU B O 19
ATOM 29183 N N . LEU A 1 62 ? -0.622 15.248 1.873 1.00 0.00 1106 LEU B N 19
ATOM 29184 C CA . LEU A 1 62 ? -0.067 13.963 2.260 1.00 0.00 1106 LEU B CA 19
ATOM 29185 C C . LEU A 1 62 ? -1.173 13.039 2.758 1.00 0.00 1106 LEU B C 19
ATOM 29186 O O . LEU A 1 62 ? -1.178 11.843 2.477 1.00 0.00 1106 LEU B O 19
ATOM 29202 N N . LEU A 1 63 ? -2.103 13.611 3.514 1.00 0.00 1107 LEU B N 19
ATOM 29203 C CA . LEU A 1 63 ? -3.209 12.839 4.070 1.00 0.00 1107 LEU B CA 19
ATOM 29204 C C . LEU A 1 63 ? -4.029 12.221 2.947 1.00 0.00 1107 LEU B C 19
ATOM 29205 O O . LEU A 1 63 ? -4.408 11.051 3.000 1.00 0.00 1107 LEU B O 19
ATOM 29221 N N . ALA A 1 64 ? -4.275 13.016 1.919 1.00 0.00 1108 ALA B N 19
ATOM 29222 C CA . ALA A 1 64 ? -5.025 12.551 0.767 1.00 0.00 1108 ALA B CA 19
ATOM 29223 C C . ALA A 1 64 ? -4.268 11.431 0.064 1.00 0.00 1108 ALA B C 19
ATOM 29224 O O . ALA A 1 64 ? -4.866 10.477 -0.434 1.00 0.00 1108 ALA B O 19
ATOM 29231 N N . ALA A 1 65 ? -2.946 11.562 0.020 1.00 0.00 1109 ALA B N 19
ATOM 29232 C CA . ALA A 1 65 ? -2.111 10.564 -0.636 1.00 0.00 1109 ALA B CA 19
ATOM 29233 C C . ALA A 1 65 ? -2.223 9.222 0.069 1.00 0.00 1109 ALA B C 19
ATOM 29234 O O . ALA A 1 65 ? -2.296 8.176 -0.570 1.00 0.00 1109 ALA B O 19
ATOM 29241 N N . CYS A 1 66 ? -2.226 9.257 1.391 1.00 0.00 1110 CYS B N 19
ATOM 29242 C CA . CYS A 1 66 ? -2.320 8.033 2.168 1.00 0.00 1110 CYS B CA 19
ATOM 29243 C C . CYS A 1 66 ? -3.663 7.357 1.949 1.00 0.00 1110 CYS B C 19
ATOM 29244 O O . CYS A 1 66 ? -3.742 6.138 1.803 1.00 0.00 1110 CYS B O 19
ATOM 29252 N N . ARG A 1 67 ? -4.714 8.165 1.911 1.00 0.00 1111 ARG B N 19
ATOM 29253 C CA . ARG A 1 67 ? -6.051 7.641 1.691 1.00 0.00 1111 ARG B CA 19
ATOM 29254 C C . ARG A 1 67 ? -6.128 6.936 0.347 1.00 0.00 1111 ARG B C 19
ATOM 29255 O O . ARG A 1 67 ? -6.656 5.827 0.238 1.00 0.00 1111 ARG B O 19
ATOM 29276 N N . GLU A 1 68 ? -5.580 7.575 -0.672 1.00 0.00 1112 GLU B N 19
ATOM 29277 C CA . GLU A 1 68 ? -5.583 6.992 -2.002 1.00 0.00 1112 GLU B CA 19
ATOM 29278 C C . GLU A 1 68 ? -4.702 5.749 -2.046 1.00 0.00 1112 GLU B C 19
ATOM 29279 O O . GLU A 1 68 ? -5.042 4.759 -2.696 1.00 0.00 1112 GLU B O 19
ATOM 29291 N N . GLU A 1 69 ? -3.558 5.809 -1.366 1.00 0.00 1113 GLU B N 19
ATOM 29292 C CA . GLU A 1 69 ? -2.644 4.683 -1.363 1.00 0.00 1113 GLU B CA 19
ATOM 29293 C C . GLU A 1 69 ? -3.307 3.468 -0.718 1.00 0.00 1113 GLU B C 19
ATOM 29294 O O . GLU A 1 69 ? -3.153 2.339 -1.185 1.00 0.00 1113 GLU B O 19
ATOM 29306 N N . PHE A 1 70 ? -4.052 3.719 0.352 1.00 0.00 1114 PHE B N 19
ATOM 29307 C CA . PHE A 1 70 ? -4.754 2.658 1.066 1.00 0.00 1114 PHE B CA 19
ATOM 29308 C C . PHE A 1 70 ? -5.800 2.020 0.165 1.00 0.00 1114 PHE B C 19
ATOM 29309 O O . PHE A 1 70 ? -5.966 0.803 0.161 1.00 0.00 1114 PHE B O 19
ATOM 29326 N N . HIS A 1 71 ? -6.506 2.843 -0.602 1.00 0.00 1115 HIS B N 19
ATOM 29327 C CA . HIS A 1 71 ? -7.528 2.322 -1.498 1.00 0.00 1115 HIS B CA 19
ATOM 29328 C C . HIS A 1 71 ? -6.904 1.396 -2.532 1.00 0.00 1115 HIS B C 19
ATOM 29329 O O . HIS A 1 71 ? -7.447 0.335 -2.835 1.00 0.00 1115 HIS B O 19
ATOM 29343 N N . ARG A 1 72 ? -5.758 1.800 -3.074 1.00 0.00 1116 ARG B N 19
ATOM 29344 C CA . ARG A 1 72 ? -5.082 0.982 -4.071 1.00 0.00 1116 ARG B CA 19
ATOM 29345 C C . ARG A 1 72 ? -4.652 -0.346 -3.463 1.00 0.00 1116 ARG B C 19
ATOM 29346 O O . ARG A 1 72 ? -4.859 -1.409 -4.055 1.00 0.00 1116 ARG B O 19
ATOM 29367 N N . ARG A 1 73 ? -4.072 -0.284 -2.270 1.00 0.00 1117 ARG B N 19
ATOM 29368 C CA . ARG A 1 73 ? -3.642 -1.497 -1.595 1.00 0.00 1117 ARG B CA 19
ATOM 29369 C C . ARG A 1 73 ? -4.829 -2.398 -1.272 1.00 0.00 1117 ARG B C 19
ATOM 29370 O O . ARG A 1 73 ? -4.761 -3.613 -1.449 1.00 0.00 1117 ARG B O 19
ATOM 29391 N N . LEU A 1 74 ? -5.914 -1.796 -0.802 1.00 0.00 1118 LEU B N 19
ATOM 29392 C CA . LEU A 1 74 ? -7.109 -2.560 -0.462 1.00 0.00 1118 LEU B CA 19
ATOM 29393 C C . LEU A 1 74 ? -7.709 -3.215 -1.705 1.00 0.00 1118 LEU B C 19
ATOM 29394 O O . LEU A 1 74 ? -8.157 -4.360 -1.659 1.00 0.00 1118 LEU B O 19
ATOM 29410 N N . LYS A 1 75 ? -7.710 -2.488 -2.817 1.00 0.00 1119 LYS B N 19
ATOM 29411 C CA . LYS A 1 75 ? -8.247 -3.011 -4.059 1.00 0.00 1119 LYS B CA 19
ATOM 29412 C C . LYS A 1 75 ? -7.478 -4.250 -4.497 1.00 0.00 1119 LYS B C 19
ATOM 29413 O O . LYS A 1 75 ? -8.070 -5.256 -4.892 1.00 0.00 1119 LYS B O 19
ATOM 29432 N N . VAL A 1 76 ? -6.155 -4.171 -4.423 1.00 0.00 1120 VAL B N 19
ATOM 29433 C CA . VAL A 1 76 ? -5.314 -5.292 -4.812 1.00 0.00 1120 VAL B CA 19
ATOM 29434 C C . VAL A 1 76 ? -5.576 -6.481 -3.902 1.00 0.00 1120 VAL B C 19
ATOM 29435 O O . VAL A 1 76 ? -5.640 -7.619 -4.354 1.00 0.00 1120 VAL B O 19
ATOM 29448 N N . TYR A 1 77 ? -5.721 -6.205 -2.612 1.00 0.00 1121 TYR B N 19
ATOM 29449 C CA . TYR A 1 77 ? -5.970 -7.263 -1.643 1.00 0.00 1121 TYR B CA 19
ATOM 29450 C C . TYR A 1 77 ? -7.245 -8.014 -1.997 1.00 0.00 1121 TYR B C 19
ATOM 29451 O O . TYR A 1 77 ? -7.263 -9.245 -2.040 1.00 0.00 1121 TYR B O 19
ATOM 29469 N N . HIS A 1 78 ? -8.308 -7.265 -2.260 1.00 0.00 1122 HIS B N 19
ATOM 29470 C CA . HIS A 1 78 ? -9.584 -7.871 -2.619 1.00 0.00 1122 HIS B CA 19
ATOM 29471 C C . HIS A 1 78 ? -9.441 -8.693 -3.893 1.00 0.00 1122 HIS B C 19
ATOM 29472 O O . HIS A 1 78 ? -9.901 -9.833 -3.967 1.00 0.00 1122 HIS B O 19
ATOM 29486 N N . ALA A 1 79 ? -8.803 -8.105 -4.895 1.00 0.00 1123 ALA B N 19
ATOM 29487 C CA . ALA A 1 79 ? -8.609 -8.790 -6.164 1.00 0.00 1123 ALA B CA 19
ATOM 29488 C C . ALA A 1 79 ? -7.806 -10.075 -5.966 1.00 0.00 1123 ALA B C 19
ATOM 29489 O O . ALA A 1 79 ? -8.099 -11.101 -6.574 1.00 0.00 1123 ALA B O 19
ATOM 29496 N N . TRP A 1 80 ? -6.795 -10.019 -5.109 1.00 0.00 1124 TRP B N 19
ATOM 29497 C CA . TRP A 1 80 ? -5.974 -11.178 -4.840 1.00 0.00 1124 TRP B CA 19
ATOM 29498 C C . TRP A 1 80 ? -6.815 -12.306 -4.263 1.00 0.00 1124 TRP B C 19
ATOM 29499 O O . TRP A 1 80 ? -6.706 -13.460 -4.676 1.00 0.00 1124 TRP B O 19
ATOM 29520 N N . LYS A 1 81 ? -7.657 -11.976 -3.309 1.00 0.00 1125 LYS B N 19
ATOM 29521 C CA . LYS A 1 81 ? -8.502 -12.988 -2.709 1.00 0.00 1125 LYS B CA 19
ATOM 29522 C C . LYS A 1 81 ? -9.391 -13.624 -3.763 1.00 0.00 1125 LYS B C 19
ATOM 29523 O O . LYS A 1 81 ? -9.600 -14.830 -3.761 1.00 0.00 1125 LYS B O 19
ATOM 29542 N N . SER A 1 82 ? -9.897 -12.808 -4.662 1.00 0.00 1126 SER B N 19
ATOM 29543 C CA . SER A 1 82 ? -10.765 -13.307 -5.722 1.00 0.00 1126 SER B CA 19
ATOM 29544 C C . SER A 1 82 ? -9.956 -13.983 -6.821 1.00 0.00 1126 SER B C 19
ATOM 29545 O O . SER A 1 82 ? -10.506 -14.722 -7.632 1.00 0.00 1126 SER B O 19
ATOM 29553 N N . LYS A 1 83 ? -8.655 -13.722 -6.851 1.00 0.00 1127 LYS B N 19
ATOM 29554 C CA . LYS A 1 83 ? -7.798 -14.319 -7.869 1.00 0.00 1127 LYS B CA 19
ATOM 29555 C C . LYS A 1 83 ? -7.521 -15.776 -7.519 1.00 0.00 1127 LYS B C 19
ATOM 29556 O O . LYS A 1 83 ? -7.381 -16.620 -8.406 1.00 0.00 1127 LYS B O 19
ATOM 29575 N N . ASN A 1 84 ? -7.430 -16.065 -6.222 1.00 0.00 1128 ASN B N 19
ATOM 29576 C CA . ASN A 1 84 ? -7.152 -17.429 -5.788 1.00 0.00 1128 ASN B CA 19
ATOM 29577 C C . ASN A 1 84 ? -8.422 -18.139 -5.326 1.00 0.00 1128 ASN B C 19
ATOM 29578 O O . ASN A 1 84 ? -8.470 -19.368 -5.284 1.00 0.00 1128 ASN B O 19
ATOM 29589 N N . LYS A 1 85 ? -9.457 -17.368 -4.995 1.00 0.00 1129 LYS B N 19
ATOM 29590 C CA . LYS A 1 85 ? -10.713 -17.966 -4.558 1.00 0.00 1129 LYS B CA 19
ATOM 29591 C C . LYS A 1 85 ? -11.708 -17.976 -5.707 1.00 0.00 1129 LYS B C 19
ATOM 29592 O O . LYS A 1 85 ? -12.405 -18.965 -5.937 1.00 0.00 1129 LYS B O 19
ATOM 29611 N N . LYS A 1 86 ? -11.754 -16.868 -6.438 1.00 0.00 1130 LYS B N 19
ATOM 29612 C CA . LYS A 1 86 ? -12.656 -16.758 -7.579 1.00 0.00 1130 LYS B CA 19
ATOM 29613 C C . LYS A 1 86 ? -11.886 -16.790 -8.887 1.00 0.00 1130 LYS B C 19
ATOM 29614 O O . LYS A 1 86 ? -10.656 -16.865 -8.904 1.00 0.00 1130 LYS B O 19
ATOM 29633 N N . ARG A 1 87 ? -12.625 -16.739 -9.984 1.00 0.00 1131 ARG B N 19
ATOM 29634 C CA . ARG A 1 87 ? -12.014 -16.765 -11.306 1.00 0.00 1131 ARG B CA 19
ATOM 29635 C C . ARG A 1 87 ? -11.161 -18.017 -11.477 1.00 0.00 1131 ARG B C 19
ATOM 29636 O O . ARG A 1 87 ? -9.964 -17.871 -11.665 1.00 0.00 1131 ARG B O 19
ATOM 29658 N N . ILE B 2 9 ? 2.881 -18.954 2.000 1.00 0.00 46 ILE A N 19
ATOM 29659 C CA . ILE B 2 9 ? 2.889 -18.673 0.537 1.00 0.00 46 ILE A CA 19
ATOM 29660 C C . ILE B 2 9 ? 1.792 -17.665 0.209 1.00 0.00 46 ILE A C 19
ATOM 29661 O O . ILE B 2 9 ? 2.062 -16.484 -0.018 1.00 0.00 46 ILE A O 19
ATOM 29677 N N . GLU B 2 10 ? 0.554 -18.137 0.186 1.00 0.00 47 GLU A N 19
ATOM 29678 C CA . GLU B 2 10 ? -0.576 -17.269 -0.117 1.00 0.00 47 GLU A CA 19
ATOM 29679 C C . GLU B 2 10 ? -0.700 -16.166 0.927 1.00 0.00 47 GLU A C 19
ATOM 29680 O O . GLU B 2 10 ? -0.959 -15.006 0.599 1.00 0.00 47 GLU A O 19
ATOM 29692 N N . ASN B 2 11 ? -0.510 -16.531 2.189 1.00 0.00 48 ASN A N 19
ATOM 29693 C CA . ASN B 2 11 ? -0.609 -15.560 3.265 1.00 0.00 48 ASN A CA 19
ATOM 29694 C C . ASN B 2 11 ? 0.447 -14.481 3.093 1.00 0.00 48 ASN A C 19
ATOM 29695 O O . ASN B 2 11 ? 0.190 -13.300 3.323 1.00 0.00 48 ASN A O 19
ATOM 29706 N N . ASP B 2 12 ? 1.634 -14.898 2.679 1.00 0.00 49 ASP A N 19
ATOM 29707 C CA . ASP B 2 12 ? 2.724 -13.956 2.475 1.00 0.00 49 ASP A CA 19
ATOM 29708 C C . ASP B 2 12 ? 2.376 -12.969 1.368 1.00 0.00 49 ASP A C 19
ATOM 29709 O O . ASP B 2 12 ? 2.681 -11.781 1.464 1.00 0.00 49 ASP A O 19
ATOM 29718 N N . GLU B 2 13 ? 1.738 -13.469 0.312 1.00 0.00 50 GLU A N 19
ATOM 29719 C CA . GLU B 2 13 ? 1.361 -12.616 -0.808 1.00 0.00 50 GLU A CA 19
ATOM 29720 C C . GLU B 2 13 ? 0.389 -11.535 -0.353 1.00 0.00 50 GLU A C 19
ATOM 29721 O O . GLU B 2 13 ? 0.516 -10.368 -0.735 1.00 0.00 50 GLU A O 19
ATOM 29733 N N . ALA B 2 14 ? -0.579 -11.924 0.469 1.00 0.00 51 ALA A N 19
ATOM 29734 C CA . ALA B 2 14 ? -1.554 -10.967 0.966 1.00 0.00 51 ALA A CA 19
ATOM 29735 C C . ALA B 2 14 ? -0.876 -9.915 1.834 1.00 0.00 51 ALA A C 19
ATOM 29736 O O . ALA B 2 14 ? -1.210 -8.731 1.768 1.00 0.00 51 ALA A O 19
ATOM 29743 N N . PHE B 2 15 ? 0.082 -10.350 2.646 1.00 0.00 52 PHE A N 19
ATOM 29744 C CA . PHE B 2 15 ? 0.795 -9.425 3.515 1.00 0.00 52 PHE A CA 19
ATOM 29745 C C . PHE B 2 15 ? 1.522 -8.376 2.691 1.00 0.00 52 PHE A C 19
ATOM 29746 O O . PHE B 2 15 ? 1.486 -7.193 3.012 1.00 0.00 52 PHE A O 19
ATOM 29763 N N . ALA B 2 16 ? 2.174 -8.810 1.624 1.00 0.00 53 ALA A N 19
ATOM 29764 C CA . ALA B 2 16 ? 2.895 -7.880 0.774 1.00 0.00 53 ALA A CA 19
ATOM 29765 C C . ALA B 2 16 ? 1.931 -6.863 0.176 1.00 0.00 53 ALA A C 19
ATOM 29766 O O . ALA B 2 16 ? 2.228 -5.678 0.106 1.00 0.00 53 ALA A O 19
ATOM 29773 N N . ILE B 2 17 ? 0.767 -7.330 -0.243 1.00 0.00 54 ILE A N 19
ATOM 29774 C CA . ILE B 2 17 ? -0.220 -6.442 -0.822 1.00 0.00 54 ILE A CA 19
ATOM 29775 C C . ILE B 2 17 ? -0.624 -5.363 0.174 1.00 0.00 54 ILE A C 19
ATOM 29776 O O . ILE B 2 17 ? -0.773 -4.196 -0.190 1.00 0.00 54 ILE A O 19
ATOM 29792 N N . LEU B 2 18 ? -0.818 -5.756 1.423 1.00 0.00 55 LEU A N 19
ATOM 29793 C CA . LEU B 2 18 ? -1.225 -4.810 2.452 1.00 0.00 55 LEU A CA 19
ATOM 29794 C C . LEU B 2 18 ? -0.045 -4.368 3.321 1.00 0.00 55 LEU A C 19
ATOM 29795 O O . LEU B 2 18 ? -0.229 -3.996 4.481 1.00 0.00 55 LEU A O 19
ATOM 29811 N N . ASP B 2 19 ? 1.163 -4.399 2.759 1.00 0.00 56 ASP A N 19
ATOM 29812 C CA . ASP B 2 19 ? 2.344 -3.983 3.515 1.00 0.00 56 ASP A CA 19
ATOM 29813 C C . ASP B 2 19 ? 3.450 -3.533 2.572 1.00 0.00 56 ASP A C 19
ATOM 29814 O O . ASP B 2 19 ? 3.879 -2.382 2.604 1.00 0.00 56 ASP A O 19
ATOM 29823 N N . GLY B 2 20 ? 3.902 -4.443 1.730 1.00 0.00 57 GLY A N 19
ATOM 29824 C CA . GLY B 2 20 ? 4.952 -4.124 0.774 1.00 0.00 57 GLY A CA 19
ATOM 29825 C C . GLY B 2 20 ? 4.395 -3.359 -0.429 1.00 0.00 57 GLY A C 19
ATOM 29826 O O . GLY B 2 20 ? 5.155 -2.883 -1.269 1.00 0.00 57 GLY A O 19
ATOM 29830 N N . GLY B 2 21 ? 3.066 -3.261 -0.519 1.00 0.00 58 GLY A N 19
ATOM 29831 C CA . GLY B 2 21 ? 2.436 -2.566 -1.639 1.00 0.00 58 GLY A CA 19
ATOM 29832 C C . GLY B 2 21 ? 2.553 -3.396 -2.919 1.00 0.00 58 GLY A C 19
ATOM 29833 O O . GLY B 2 21 ? 2.395 -2.875 -4.023 1.00 0.00 58 GLY A O 19
ATOM 29837 N N . ALA B 2 22 ? 2.843 -4.687 -2.762 1.00 0.00 59 ALA A N 19
ATOM 29838 C CA . ALA B 2 22 ? 2.997 -5.576 -3.911 1.00 0.00 59 ALA A CA 19
ATOM 29839 C C . ALA B 2 22 ? 1.647 -5.914 -4.535 1.00 0.00 59 ALA A C 19
ATOM 29840 O O . ALA B 2 22 ? 0.611 -5.809 -3.889 1.00 0.00 59 ALA A O 19
ATOM 29847 N N . PRO B 2 23 ? 1.637 -6.321 -5.778 1.00 0.00 60 PRO A N 19
ATOM 29848 C CA . PRO B 2 23 ? 0.377 -6.683 -6.484 1.00 0.00 60 PRO A CA 19
ATOM 29849 C C . PRO B 2 23 ? -0.199 -8.010 -5.997 1.00 0.00 60 PRO A C 19
ATOM 29850 O O . PRO B 2 23 ? -1.391 -8.277 -6.154 1.00 0.00 60 PRO A O 19
ATOM 29861 N N . GLY B 2 24 ? 0.658 -8.837 -5.410 1.00 0.00 61 GLY A N 19
ATOM 29862 C CA . GLY B 2 24 ? 0.227 -10.137 -4.906 1.00 0.00 61 GLY A CA 19
ATOM 29863 C C . GLY B 2 24 ? 1.190 -11.232 -5.345 1.00 0.00 61 GLY A C 19
ATOM 29864 O O . GLY B 2 24 ? 0.876 -12.392 -5.129 1.00 0.00 61 GLY A O 19
ATOM 29869 N N . ARG A 1 6 ? 6.322 -5.195 8.659 1.00 0.00 1050 ARG B N 20
ATOM 29870 C CA . ARG A 1 6 ? 4.982 -5.702 8.253 1.00 0.00 1050 ARG B CA 20
ATOM 29871 C C . ARG A 1 6 ? 4.050 -5.699 9.470 1.00 0.00 1050 ARG B C 20
ATOM 29872 O O . ARG A 1 6 ? 4.511 -5.751 10.611 1.00 0.00 1050 ARG B O 20
ATOM 29893 N N . PRO A 1 7 ? 2.760 -5.643 9.249 1.00 0.00 1051 PRO B N 20
ATOM 29894 C CA . PRO A 1 7 ? 1.754 -5.635 10.344 1.00 0.00 1051 PRO B CA 20
ATOM 29895 C C . PRO A 1 7 ? 1.646 -6.992 11.029 1.00 0.00 1051 PRO B C 20
ATOM 29896 O O . PRO A 1 7 ? 1.820 -8.038 10.403 1.00 0.00 1051 PRO B O 20
ATOM 29907 N N . LYS A 1 8 ? 1.353 -6.961 12.317 1.00 0.00 1052 LYS B N 20
ATOM 29908 C CA . LYS A 1 8 ? 1.206 -8.185 13.097 1.00 0.00 1052 LYS B CA 20
ATOM 29909 C C . LYS A 1 8 ? -0.213 -8.746 12.967 1.00 0.00 1052 LYS B C 20
ATOM 29910 O O . LYS A 1 8 ? -0.495 -9.849 13.433 1.00 0.00 1052 LYS B O 20
ATOM 29929 N N . MET A 1 9 ? -1.105 -7.976 12.341 1.00 0.00 1053 MET B N 20
ATOM 29930 C CA . MET A 1 9 ? -2.488 -8.410 12.173 1.00 0.00 1053 MET B CA 20
ATOM 29931 C C . MET A 1 9 ? -2.644 -9.169 10.862 1.00 0.00 1053 MET B C 20
ATOM 29932 O O . MET A 1 9 ? -1.784 -9.091 9.987 1.00 0.00 1053 MET B O 20
ATOM 29946 N N . THR A 1 10 ? -3.741 -9.903 10.734 1.00 0.00 1054 THR B N 20
ATOM 29947 C CA . THR A 1 10 ? -3.990 -10.673 9.522 1.00 0.00 1054 THR B CA 20
ATOM 29948 C C . THR A 1 10 ? -4.315 -9.751 8.348 1.00 0.00 1054 THR B C 20
ATOM 29949 O O . THR A 1 10 ? -4.675 -8.589 8.545 1.00 0.00 1054 THR B O 20
ATOM 29960 N N . PRO A 1 11 ? -4.189 -10.239 7.138 1.00 0.00 1055 PRO B N 20
ATOM 29961 C CA . PRO A 1 11 ? -4.476 -9.427 5.916 1.00 0.00 1055 PRO B CA 20
ATOM 29962 C C . PRO A 1 11 ? -5.877 -8.815 5.954 1.00 0.00 1055 PRO B C 20
ATOM 29963 O O . PRO A 1 11 ? -6.076 -7.661 5.571 1.00 0.00 1055 PRO B O 20
ATOM 29974 N N . GLU A 1 12 ? -6.843 -9.598 6.427 1.00 0.00 1056 GLU B N 20
ATOM 29975 C CA . GLU A 1 12 ? -8.216 -9.122 6.515 1.00 0.00 1056 GLU B CA 20
ATOM 29976 C C . GLU A 1 12 ? -8.325 -7.998 7.535 1.00 0.00 1056 GLU B C 20
ATOM 29977 O O . GLU A 1 12 ? -8.990 -6.991 7.298 1.00 0.00 1056 GLU B O 20
ATOM 29989 N N . GLN A 1 13 ? -7.653 -8.167 8.670 1.00 0.00 1057 GLN B N 20
ATOM 29990 C CA . GLN A 1 13 ? -7.680 -7.151 9.712 1.00 0.00 1057 GLN B CA 20
ATOM 29991 C C . GLN A 1 13 ? -6.999 -5.869 9.247 1.00 0.00 1057 GLN B C 20
ATOM 29992 O O . GLN A 1 13 ? -7.465 -4.770 9.542 1.00 0.00 1057 GLN B O 20
ATOM 30006 N N . MET A 1 14 ? -5.894 -6.013 8.523 1.00 0.00 1058 MET B N 20
ATOM 30007 C CA . MET A 1 14 ? -5.169 -4.857 8.033 1.00 0.00 1058 MET B CA 20
ATOM 30008 C C . MET A 1 14 ? -6.055 -4.043 7.099 1.00 0.00 1058 MET B C 20
ATOM 30009 O O . MET A 1 14 ? -6.080 -2.812 7.161 1.00 0.00 1058 MET B O 20
ATOM 30023 N N . ALA A 1 15 ? -6.791 -4.740 6.242 1.00 0.00 1059 ALA B N 20
ATOM 30024 C CA . ALA A 1 15 ? -7.681 -4.068 5.306 1.00 0.00 1059 ALA B CA 20
ATOM 30025 C C . ALA A 1 15 ? -8.792 -3.337 6.049 1.00 0.00 1059 ALA B C 20
ATOM 30026 O O . ALA A 1 15 ? -9.155 -2.214 5.700 1.00 0.00 1059 ALA B O 20
ATOM 30033 N N . LYS A 1 16 ? -9.327 -3.982 7.083 1.00 0.00 1060 LYS B N 20
ATOM 30034 C CA . LYS A 1 16 ? -10.397 -3.380 7.870 1.00 0.00 1060 LYS B CA 20
ATOM 30035 C C . LYS A 1 16 ? -9.911 -2.099 8.535 1.00 0.00 1060 LYS B C 20
ATOM 30036 O O . LYS A 1 16 ? -10.630 -1.104 8.573 1.00 0.00 1060 LYS B O 20
ATOM 30055 N N . GLU A 1 17 ? -8.688 -2.122 9.052 1.00 0.00 1061 GLU B N 20
ATOM 30056 C CA . GLU A 1 17 ? -8.139 -0.944 9.700 1.00 0.00 1061 GLU B CA 20
ATOM 30057 C C . GLU A 1 17 ? -8.014 0.205 8.703 1.00 0.00 1061 GLU B C 20
ATOM 30058 O O . GLU A 1 17 ? -8.318 1.353 9.026 1.00 0.00 1061 GLU B O 20
ATOM 30070 N N . MET A 1 18 ? -7.566 -0.104 7.489 1.00 0.00 1062 MET B N 20
ATOM 30071 C CA . MET A 1 18 ? -7.415 0.923 6.471 1.00 0.00 1062 MET B CA 20
ATOM 30072 C C . MET A 1 18 ? -8.771 1.533 6.129 1.00 0.00 1062 MET B C 20
ATOM 30073 O O . MET A 1 18 ? -8.892 2.744 5.947 1.00 0.00 1062 MET B O 20
ATOM 30087 N N . SER A 1 19 ? -9.791 0.682 6.041 1.00 0.00 1063 SER B N 20
ATOM 30088 C CA . SER A 1 19 ? -11.134 1.150 5.718 1.00 0.00 1063 SER B CA 20
ATOM 30089 C C . SER A 1 19 ? -11.652 2.086 6.804 1.00 0.00 1063 SER B C 20
ATOM 30090 O O . SER A 1 19 ? -12.277 3.106 6.514 1.00 0.00 1063 SER B O 20
ATOM 30098 N N . GLU A 1 20 ? -11.385 1.735 8.055 1.00 0.00 1064 GLU B N 20
ATOM 30099 C CA . GLU A 1 20 ? -11.828 2.553 9.176 1.00 0.00 1064 GLU B CA 20
ATOM 30100 C C . GLU A 1 20 ? -11.183 3.933 9.126 1.00 0.00 1064 GLU B C 20
ATOM 30101 O O . GLU A 1 20 ? -11.839 4.942 9.378 1.00 0.00 1064 GLU B O 20
ATOM 30113 N N . PHE A 1 21 ? -9.900 3.974 8.796 1.00 0.00 1065 PHE B N 20
ATOM 30114 C CA . PHE A 1 21 ? -9.192 5.244 8.717 1.00 0.00 1065 PHE B CA 20
ATOM 30115 C C . PHE A 1 21 ? -9.763 6.104 7.595 1.00 0.00 1065 PHE B C 20
ATOM 30116 O O . PHE A 1 21 ? -9.900 7.321 7.734 1.00 0.00 1065 PHE B O 20
ATOM 30133 N N . LEU A 1 22 ? -10.093 5.461 6.484 1.00 0.00 1066 LEU B N 20
ATOM 30134 C CA . LEU A 1 22 ? -10.646 6.179 5.341 1.00 0.00 1066 LEU B CA 20
ATOM 30135 C C . LEU A 1 22 ? -11.984 6.819 5.703 1.00 0.00 1066 LEU B C 20
ATOM 30136 O O . LEU A 1 22 ? -12.257 7.961 5.331 1.00 0.00 1066 LEU B O 20
ATOM 30152 N N . SER A 1 23 ? -12.809 6.076 6.433 1.00 0.00 1067 SER B N 20
ATOM 30153 C CA . SER A 1 23 ? -14.115 6.579 6.848 1.00 0.00 1067 SER B CA 20
ATOM 30154 C C . SER A 1 23 ? -13.959 7.763 7.793 1.00 0.00 1067 SER B C 20
ATOM 30155 O O . SER A 1 23 ? -14.706 8.739 7.712 1.00 0.00 1067 SER B O 20
ATOM 30163 N N . ARG A 1 24 ? -12.983 7.671 8.690 1.00 0.00 1068 ARG B N 20
ATOM 30164 C CA . ARG A 1 24 ? -12.736 8.739 9.650 1.00 0.00 1068 ARG B CA 20
ATOM 30165 C C . ARG A 1 24 ? -12.363 10.027 8.933 1.00 0.00 1068 ARG B C 20
ATOM 30166 O O . ARG A 1 24 ? -12.775 11.114 9.335 1.00 0.00 1068 ARG B O 20
ATOM 30187 N N . GLY A 1 25 ? -11.571 9.902 7.880 1.00 0.00 1069 GLY B N 20
ATOM 30188 C CA . GLY A 1 25 ? -11.144 11.078 7.134 1.00 0.00 1069 GLY B CA 20
ATOM 30189 C C . GLY A 1 25 ? -12.354 11.842 6.577 1.00 0.00 1069 GLY B C 20
ATOM 30190 O O . GLY A 1 25 ? -13.377 11.239 6.253 1.00 0.00 1069 GLY B O 20
ATOM 30194 N N . PRO A 1 26 ? -12.266 13.151 6.474 1.00 0.00 1070 PRO B N 20
ATOM 30195 C CA . PRO A 1 26 ? -13.384 13.996 5.957 1.00 0.00 1070 PRO B CA 20
ATOM 30196 C C . PRO A 1 26 ? -13.499 13.935 4.439 1.00 0.00 1070 PRO B C 20
ATOM 30197 O O . PRO A 1 26 ? -12.567 14.309 3.729 1.00 0.00 1070 PRO B O 20
ATOM 30208 N N . ALA A 1 27 ? -14.656 13.473 3.957 1.00 0.00 1071 ALA B N 20
ATOM 30209 C CA . ALA A 1 27 ? -14.903 13.371 2.520 1.00 0.00 1071 ALA B CA 20
ATOM 30210 C C . ALA A 1 27 ? -13.688 12.800 1.802 1.00 0.00 1071 ALA B C 20
ATOM 30211 O O . ALA A 1 27 ? -13.189 13.382 0.837 1.00 0.00 1071 ALA B O 20
ATOM 30218 N N . VAL A 1 28 ? -13.209 11.665 2.285 1.00 0.00 1072 VAL B N 20
ATOM 30219 C CA . VAL A 1 28 ? -12.038 11.031 1.693 1.00 0.00 1072 VAL B CA 20
ATOM 30220 C C . VAL A 1 28 ? -12.304 10.685 0.232 1.00 0.00 1072 VAL B C 20
ATOM 30221 O O . VAL A 1 28 ? -11.470 10.937 -0.637 1.00 0.00 1072 VAL B O 20
ATOM 30234 N N . LEU A 1 29 ? -13.469 10.111 -0.029 1.00 0.00 1073 LEU B N 20
ATOM 30235 C CA . LEU A 1 29 ? -13.836 9.739 -1.389 1.00 0.00 1073 LEU B CA 20
ATOM 30236 C C . LEU A 1 29 ? -14.698 10.821 -2.030 1.00 0.00 1073 LEU B C 20
ATOM 30237 O O . LEU A 1 29 ? -14.726 10.965 -3.249 1.00 0.00 1073 LEU B O 20
ATOM 30253 N N . ALA A 1 30 ? -15.400 11.579 -1.198 1.00 0.00 1074 ALA B N 20
ATOM 30254 C CA . ALA A 1 30 ? -16.260 12.645 -1.695 1.00 0.00 1074 ALA B CA 20
ATOM 30255 C C . ALA A 1 30 ? -15.440 13.678 -2.457 1.00 0.00 1074 ALA B C 20
ATOM 30256 O O . ALA A 1 30 ? -15.885 14.223 -3.464 1.00 0.00 1074 ALA B O 20
ATOM 30263 N N . THR A 1 31 ? -14.237 13.944 -1.961 1.00 0.00 1075 THR B N 20
ATOM 30264 C CA . THR A 1 31 ? -13.359 14.922 -2.597 1.00 0.00 1075 THR B CA 20
ATOM 30265 C C . THR A 1 31 ? -12.910 14.426 -3.967 1.00 0.00 1075 THR B C 20
ATOM 30266 O O . THR A 1 31 ? -12.610 15.220 -4.860 1.00 0.00 1075 THR B O 20
ATOM 30277 N N . LYS A 1 32 ? -12.867 13.110 -4.125 1.00 0.00 1076 LYS B N 20
ATOM 30278 C CA . LYS A 1 32 ? -12.453 12.516 -5.394 1.00 0.00 1076 LYS B CA 20
ATOM 30279 C C . LYS A 1 32 ? -11.114 13.084 -5.844 1.00 0.00 1076 LYS B C 20
ATOM 30280 O O . LYS A 1 32 ? -10.945 13.461 -7.003 1.00 0.00 1076 LYS B O 20
ATOM 30299 N N . ALA A 1 33 ? -10.168 13.146 -4.918 1.00 0.00 1077 ALA B N 20
ATOM 30300 C CA . ALA A 1 33 ? -8.847 13.677 -5.227 1.00 0.00 1077 ALA B CA 20
ATOM 30301 C C . ALA A 1 33 ? -8.168 12.833 -6.297 1.00 0.00 1077 ALA B C 20
ATOM 30302 O O . ALA A 1 33 ? -7.535 13.365 -7.208 1.00 0.00 1077 ALA B O 20
ATOM 30309 N N . ALA A 1 34 ? -8.304 11.515 -6.178 1.00 0.00 1078 ALA B N 20
ATOM 30310 C CA . ALA A 1 34 ? -7.699 10.601 -7.141 1.00 0.00 1078 ALA B CA 20
ATOM 30311 C C . ALA A 1 34 ? -6.234 10.964 -7.381 1.00 0.00 1078 ALA B C 20
ATOM 30312 O O . ALA A 1 34 ? -5.690 10.706 -8.455 1.00 0.00 1078 ALA B O 20
ATOM 30319 N N . ALA A 1 35 ? -5.606 11.569 -6.377 1.00 0.00 1079 ALA B N 20
ATOM 30320 C CA . ALA A 1 35 ? -4.208 11.968 -6.492 1.00 0.00 1079 ALA B CA 20
ATOM 30321 C C . ALA A 1 35 ? -3.562 12.062 -5.114 1.00 0.00 1079 ALA B C 20
ATOM 30322 O O . ALA A 1 35 ? -4.239 12.308 -4.116 1.00 0.00 1079 ALA B O 20
ATOM 30329 N N . GLY A 1 36 ? -2.246 11.867 -5.066 1.00 0.00 1080 GLY B N 20
ATOM 30330 C CA . GLY A 1 36 ? -1.521 11.935 -3.805 1.00 0.00 1080 GLY B CA 20
ATOM 30331 C C . GLY A 1 36 ? -0.305 11.020 -3.833 1.00 0.00 1080 GLY B C 20
ATOM 30332 O O . GLY A 1 36 ? 0.761 11.372 -3.334 1.00 0.00 1080 GLY B O 20
ATOM 30336 N N . THR A 1 37 ? -0.465 9.850 -4.429 1.00 0.00 1081 THR B N 20
ATOM 30337 C CA . THR A 1 37 ? 0.635 8.906 -4.523 1.00 0.00 1081 THR B CA 20
ATOM 30338 C C . THR A 1 37 ? 1.605 9.312 -5.632 1.00 0.00 1081 THR B C 20
ATOM 30339 O O . THR A 1 37 ? 2.727 8.808 -5.699 1.00 0.00 1081 THR B O 20
ATOM 30350 N N . LYS A 1 38 ? 1.167 10.219 -6.503 1.00 0.00 1082 LYS B N 20
ATOM 30351 C CA . LYS A 1 38 ? 2.006 10.674 -7.603 1.00 0.00 1082 LYS B CA 20
ATOM 30352 C C . LYS A 1 38 ? 3.160 11.524 -7.085 1.00 0.00 1082 LYS B C 20
ATOM 30353 O O . LYS A 1 38 ? 4.291 11.412 -7.562 1.00 0.00 1082 LYS B O 20
ATOM 30372 N N . LYS A 1 39 ? 2.869 12.378 -6.111 1.00 0.00 1083 LYS B N 20
ATOM 30373 C CA . LYS A 1 39 ? 3.888 13.247 -5.537 1.00 0.00 1083 LYS B CA 20
ATOM 30374 C C . LYS A 1 39 ? 4.600 12.552 -4.382 1.00 0.00 1083 LYS B C 20
ATOM 30375 O O . LYS A 1 39 ? 5.769 12.824 -4.111 1.00 0.00 1083 LYS B O 20
ATOM 30394 N N . TYR A 1 40 ? 3.891 11.655 -3.698 1.00 0.00 1084 TYR B N 20
ATOM 30395 C CA . TYR A 1 40 ? 4.476 10.940 -2.575 1.00 0.00 1084 TYR B CA 20
ATOM 30396 C C . TYR A 1 40 ? 4.587 9.454 -2.892 1.00 0.00 1084 TYR B C 20
ATOM 30397 O O . TYR A 1 40 ? 3.624 8.832 -3.347 1.00 0.00 1084 TYR B O 20
ATOM 30415 N N . ASP A 1 41 ? 5.762 8.891 -2.647 1.00 0.00 1085 ASP B N 20
ATOM 30416 C CA . ASP A 1 41 ? 5.988 7.472 -2.907 1.00 0.00 1085 ASP B CA 20
ATOM 30417 C C . ASP A 1 41 ? 5.635 6.649 -1.675 1.00 0.00 1085 ASP B C 20
ATOM 30418 O O . ASP A 1 41 ? 6.514 6.210 -0.936 1.00 0.00 1085 ASP B O 20
ATOM 30427 N N . LEU A 1 42 ? 4.341 6.445 -1.459 1.00 0.00 1086 LEU B N 20
ATOM 30428 C CA . LEU A 1 42 ? 3.876 5.674 -0.312 1.00 0.00 1086 LEU B CA 20
ATOM 30429 C C . LEU A 1 42 ? 3.562 4.230 -0.708 1.00 0.00 1086 LEU B C 20
ATOM 30430 O O . LEU A 1 42 ? 3.252 3.401 0.146 1.00 0.00 1086 LEU B O 20
ATOM 30446 N N . SER A 1 43 ? 3.645 3.934 -2.005 1.00 0.00 1087 SER B N 20
ATOM 30447 C CA . SER A 1 43 ? 3.368 2.587 -2.488 1.00 0.00 1087 SER B CA 20
ATOM 30448 C C . SER A 1 43 ? 4.387 1.603 -1.930 1.00 0.00 1087 SER B C 20
ATOM 30449 O O . SER A 1 43 ? 4.147 0.396 -1.894 1.00 0.00 1087 SER B O 20
ATOM 30457 N N . LYS A 1 44 ? 5.525 2.128 -1.495 1.00 0.00 1088 LYS B N 20
ATOM 30458 C CA . LYS A 1 44 ? 6.574 1.283 -0.935 1.00 0.00 1088 LYS B CA 20
ATOM 30459 C C . LYS A 1 44 ? 6.604 1.399 0.587 1.00 0.00 1088 LYS B C 20
ATOM 30460 O O . LYS A 1 44 ? 7.401 0.736 1.251 1.00 0.00 1088 LYS B O 20
ATOM 30479 N N . TRP A 1 45 ? 5.738 2.249 1.135 1.00 0.00 1089 TRP B N 20
ATOM 30480 C CA . TRP A 1 45 ? 5.687 2.441 2.578 1.00 0.00 1089 TRP B CA 20
ATOM 30481 C C . TRP A 1 45 ? 4.884 1.334 3.246 1.00 0.00 1089 TRP B C 20
ATOM 30482 O O . TRP A 1 45 ? 3.772 1.020 2.826 1.00 0.00 1089 TRP B O 20
ATOM 30503 N N . LYS A 1 46 ? 5.448 0.754 4.299 1.00 0.00 1090 LYS B N 20
ATOM 30504 C CA . LYS A 1 46 ? 4.767 -0.312 5.026 1.00 0.00 1090 LYS B CA 20
ATOM 30505 C C . LYS A 1 46 ? 3.503 0.209 5.690 1.00 0.00 1090 LYS B C 20
ATOM 30506 O O . LYS A 1 46 ? 3.320 1.417 5.846 1.00 0.00 1090 LYS B O 20
ATOM 30525 N N . TYR A 1 47 ? 2.628 -0.711 6.079 1.00 0.00 1091 TYR B N 20
ATOM 30526 C CA . TYR A 1 47 ? 1.384 -0.335 6.728 1.00 0.00 1091 TYR B CA 20
ATOM 30527 C C . TYR A 1 47 ? 1.679 0.478 7.978 1.00 0.00 1091 TYR B C 20
ATOM 30528 O O . TYR A 1 47 ? 1.065 1.519 8.211 1.00 0.00 1091 TYR B O 20
ATOM 30546 N N . ALA A 1 48 ? 2.622 0.002 8.779 1.00 0.00 1092 ALA B N 20
ATOM 30547 C CA . ALA A 1 48 ? 2.983 0.705 10.006 1.00 0.00 1092 ALA B CA 20
ATOM 30548 C C . ALA A 1 48 ? 3.537 2.094 9.685 1.00 0.00 1092 ALA B C 20
ATOM 30549 O O . ALA A 1 48 ? 3.241 3.068 10.380 1.00 0.00 1092 ALA B O 20
ATOM 30556 N N . GLU A 1 49 ? 4.341 2.172 8.630 1.00 0.00 1093 GLU B N 20
ATOM 30557 C CA . GLU A 1 49 ? 4.934 3.441 8.225 1.00 0.00 1093 GLU B CA 20
ATOM 30558 C C . GLU A 1 49 ? 3.848 4.432 7.811 1.00 0.00 1093 GLU B C 20
ATOM 30559 O O . GLU A 1 49 ? 3.888 5.605 8.185 1.00 0.00 1093 GLU B O 20
ATOM 30571 N N . LEU A 1 50 ? 2.860 3.955 7.056 1.00 0.00 1094 LEU B N 20
ATOM 30572 C CA . LEU A 1 50 ? 1.765 4.807 6.627 1.00 0.00 1094 LEU B CA 20
ATOM 30573 C C . LEU A 1 50 ? 0.945 5.260 7.825 1.00 0.00 1094 LEU B C 20
ATOM 30574 O O . LEU A 1 50 ? 0.487 6.400 7.879 1.00 0.00 1094 LEU B O 20
ATOM 30590 N N . ARG A 1 51 ? 0.766 4.363 8.785 1.00 0.00 1095 ARG B N 20
ATOM 30591 C CA . ARG A 1 51 ? -0.001 4.695 9.973 1.00 0.00 1095 ARG B CA 20
ATOM 30592 C C . ARG A 1 51 ? 0.631 5.874 10.695 1.00 0.00 1095 ARG B C 20
ATOM 30593 O O . ARG A 1 51 ? -0.061 6.823 11.070 1.00 0.00 1095 ARG B O 20
ATOM 30614 N N . ASP A 1 52 ? 1.942 5.817 10.867 1.00 0.00 1096 ASP B N 20
ATOM 30615 C CA . ASP A 1 52 ? 2.654 6.894 11.524 1.00 0.00 1096 ASP B CA 20
ATOM 30616 C C . ASP A 1 52 ? 2.512 8.176 10.720 1.00 0.00 1096 ASP B C 20
ATOM 30617 O O . ASP A 1 52 ? 2.372 9.259 11.283 1.00 0.00 1096 ASP B O 20
ATOM 30626 N N . THR A 1 53 ? 2.547 8.044 9.395 1.00 0.00 1097 THR B N 20
ATOM 30627 C CA . THR A 1 53 ? 2.421 9.209 8.532 1.00 0.00 1097 THR B CA 20
ATOM 30628 C C . THR A 1 53 ? 1.075 9.893 8.747 1.00 0.00 1097 THR B C 20
ATOM 30629 O O . THR A 1 53 ? 0.995 11.113 8.821 1.00 0.00 1097 THR B O 20
ATOM 30640 N N . ILE A 1 54 ? 0.018 9.098 8.833 1.00 0.00 1098 ILE B N 20
ATOM 30641 C CA . ILE A 1 54 ? -1.319 9.649 9.030 1.00 0.00 1098 ILE B CA 20
ATOM 30642 C C . ILE A 1 54 ? -1.399 10.427 10.345 1.00 0.00 1098 ILE B C 20
ATOM 30643 O O . ILE A 1 54 ? -1.905 11.547 10.386 1.00 0.00 1098 ILE B O 20
ATOM 30659 N N . ASN A 1 55 ? -0.894 9.826 11.417 1.00 0.00 1099 ASN B N 20
ATOM 30660 C CA . ASN A 1 55 ? -0.914 10.472 12.729 1.00 0.00 1099 ASN B CA 20
ATOM 30661 C C . ASN A 1 55 ? -0.088 11.753 12.717 1.00 0.00 1099 ASN B C 20
ATOM 30662 O O . ASN A 1 55 ? -0.454 12.746 13.347 1.00 0.00 1099 ASN B O 20
ATOM 30673 N N . THR A 1 56 ? 1.030 11.724 12.000 1.00 0.00 1100 THR B N 20
ATOM 30674 C CA . THR A 1 56 ? 1.904 12.888 11.915 1.00 0.00 1100 THR B CA 20
ATOM 30675 C C . THR A 1 56 ? 1.508 13.792 10.746 1.00 0.00 1100 THR B C 20
ATOM 30676 O O . THR A 1 56 ? 2.132 14.829 10.521 1.00 0.00 1100 THR B O 20
ATOM 30687 N N . SER A 1 57 ? 0.484 13.390 9.990 1.00 0.00 1101 SER B N 20
ATOM 30688 C CA . SER A 1 57 ? 0.046 14.167 8.849 1.00 0.00 1101 SER B CA 20
ATOM 30689 C C . SER A 1 57 ? -0.371 15.560 9.284 1.00 0.00 1101 SER B C 20
ATOM 30690 O O . SER A 1 57 ? -1.198 15.725 10.182 1.00 0.00 1101 SER B O 20
ATOM 30698 N N . CYS A 1 58 ? 0.200 16.553 8.632 1.00 0.00 1102 CYS B N 20
ATOM 30699 C CA . CYS A 1 58 ? -0.116 17.940 8.931 1.00 0.00 1102 CYS B CA 20
ATOM 30700 C C . CYS A 1 58 ? -0.639 18.647 7.682 1.00 0.00 1102 CYS B C 20
ATOM 30701 O O . CYS A 1 58 ? -1.091 19.790 7.753 1.00 0.00 1102 CYS B O 20
ATOM 30709 N N . ASP A 1 59 ? -0.569 17.965 6.539 1.00 0.00 1103 ASP B N 20
ATOM 30710 C CA . ASP A 1 59 ? -1.034 18.549 5.285 1.00 0.00 1103 ASP B CA 20
ATOM 30711 C C . ASP A 1 59 ? -2.105 17.669 4.644 1.00 0.00 1103 ASP B C 20
ATOM 30712 O O . ASP A 1 59 ? -2.110 16.452 4.819 1.00 0.00 1103 ASP B O 20
ATOM 30721 N N . ILE A 1 60 ? -3.009 18.294 3.895 1.00 0.00 1104 ILE B N 20
ATOM 30722 C CA . ILE A 1 60 ? -4.073 17.555 3.233 1.00 0.00 1104 ILE B CA 20
ATOM 30723 C C . ILE A 1 60 ? -3.509 16.699 2.100 1.00 0.00 1104 ILE B C 20
ATOM 30724 O O . ILE A 1 60 ? -4.061 15.650 1.766 1.00 0.00 1104 ILE B O 20
ATOM 30740 N N . GLU A 1 61 ? -2.404 17.152 1.517 1.00 0.00 1105 GLU B N 20
ATOM 30741 C CA . GLU A 1 61 ? -1.774 16.421 0.427 1.00 0.00 1105 GLU B CA 20
ATOM 30742 C C . GLU A 1 61 ? -1.276 15.070 0.917 1.00 0.00 1105 GLU B C 20
ATOM 30743 O O . GLU A 1 61 ? -1.473 14.046 0.262 1.00 0.00 1105 GLU B O 20
ATOM 30755 N N . LEU A 1 62 ? -0.635 15.071 2.079 1.00 0.00 1106 LEU B N 20
ATOM 30756 C CA . LEU A 1 62 ? -0.123 13.838 2.648 1.00 0.00 1106 LEU B CA 20
ATOM 30757 C C . LEU A 1 62 ? -1.270 12.902 3.010 1.00 0.00 1106 LEU B C 20
ATOM 30758 O O . LEU A 1 62 ? -1.190 11.693 2.795 1.00 0.00 1106 LEU B O 20
ATOM 30774 N N . LEU A 1 63 ? -2.334 13.475 3.568 1.00 0.00 1107 LEU B N 20
ATOM 30775 C CA . LEU A 1 63 ? -3.494 12.691 3.973 1.00 0.00 1107 LEU B CA 20
ATOM 30776 C C . LEU A 1 63 ? -4.088 11.996 2.757 1.00 0.00 1107 LEU B C 20
ATOM 30777 O O . LEU A 1 63 ? -4.469 10.830 2.814 1.00 0.00 1107 LEU B O 20
ATOM 30793 N N . ALA A 1 64 ? -4.149 12.716 1.652 1.00 0.00 1108 ALA B N 20
ATOM 30794 C CA . ALA A 1 64 ? -4.669 12.148 0.424 1.00 0.00 1108 ALA B CA 20
ATOM 30795 C C . ALA A 1 64 ? -3.726 11.070 -0.099 1.00 0.00 1108 ALA B C 20
ATOM 30796 O O . ALA A 1 64 ? -4.162 10.083 -0.689 1.00 0.00 1108 ALA B O 20
ATOM 30803 N N . ALA A 1 65 ? -2.424 11.277 0.103 1.00 0.00 1109 ALA B N 20
ATOM 30804 C CA . ALA A 1 65 ? -1.423 10.326 -0.370 1.00 0.00 1109 ALA B CA 20
ATOM 30805 C C . ALA A 1 65 ? -1.559 8.972 0.319 1.00 0.00 1109 ALA B C 20
ATOM 30806 O O . ALA A 1 65 ? -1.597 7.930 -0.337 1.00 0.00 1109 ALA B O 20
ATOM 30813 N N . CYS A 1 66 ? -1.644 8.992 1.645 1.00 0.00 1110 CYS B N 20
ATOM 30814 C CA . CYS A 1 66 ? -1.778 7.759 2.409 1.00 0.00 1110 CYS B CA 20
ATOM 30815 C C . CYS A 1 66 ? -3.151 7.138 2.185 1.00 0.00 1110 CYS B C 20
ATOM 30816 O O . CYS A 1 66 ? -3.279 5.923 2.046 1.00 0.00 1110 CYS B O 20
ATOM 30824 N N . ARG A 1 67 ? -4.178 7.980 2.140 1.00 0.00 1111 ARG B N 20
ATOM 30825 C CA . ARG A 1 67 ? -5.534 7.495 1.922 1.00 0.00 1111 ARG B CA 20
ATOM 30826 C C . ARG A 1 67 ? -5.649 6.835 0.553 1.00 0.00 1111 ARG B C 20
ATOM 30827 O O . ARG A 1 67 ? -6.268 5.778 0.407 1.00 0.00 1111 ARG B O 20
ATOM 30848 N N . GLU A 1 68 ? -5.040 7.457 -0.447 1.00 0.00 1112 GLU B N 20
ATOM 30849 C CA . GLU A 1 68 ? -5.071 6.918 -1.798 1.00 0.00 1112 GLU B CA 20
ATOM 30850 C C . GLU A 1 68 ? -4.358 5.575 -1.851 1.00 0.00 1112 GLU B C 20
ATOM 30851 O O . GLU A 1 68 ? -4.815 4.641 -2.509 1.00 0.00 1112 GLU B O 20
ATOM 30863 N N . GLU A 1 69 ? -3.228 5.488 -1.152 1.00 0.00 1113 GLU B N 20
ATOM 30864 C CA . GLU A 1 69 ? -2.457 4.254 -1.129 1.00 0.00 1113 GLU B CA 20
ATOM 30865 C C . GLU A 1 69 ? -3.292 3.126 -0.543 1.00 0.00 1113 GLU B C 20
ATOM 30866 O O . GLU A 1 69 ? -3.250 1.998 -1.029 1.00 0.00 1113 GLU B O 20
ATOM 30878 N N . PHE A 1 70 ? -4.046 3.438 0.501 1.00 0.00 1114 PHE B N 20
ATOM 30879 C CA . PHE A 1 70 ? -4.882 2.438 1.143 1.00 0.00 1114 PHE B CA 20
ATOM 30880 C C . PHE A 1 70 ? -5.947 1.945 0.184 1.00 0.00 1114 PHE B C 20
ATOM 30881 O O . PHE A 1 70 ? -6.211 0.750 0.105 1.00 0.00 1114 PHE B O 20
ATOM 30898 N N . HIS A 1 71 ? -6.553 2.852 -0.556 1.00 0.00 1115 HIS B N 20
ATOM 30899 C CA . HIS A 1 71 ? -7.573 2.449 -1.506 1.00 0.00 1115 HIS B CA 20
ATOM 30900 C C . HIS A 1 71 ? -6.987 1.537 -2.581 1.00 0.00 1115 HIS B C 20
ATOM 30901 O O . HIS A 1 71 ? -7.577 0.516 -2.930 1.00 0.00 1115 HIS B O 20
ATOM 30915 N N . ARG A 1 72 ? -5.824 1.909 -3.103 1.00 0.00 1116 ARG B N 20
ATOM 30916 C CA . ARG A 1 72 ? -5.178 1.112 -4.140 1.00 0.00 1116 ARG B CA 20
ATOM 30917 C C . ARG A 1 72 ? -4.746 -0.247 -3.597 1.00 0.00 1116 ARG B C 20
ATOM 30918 O O . ARG A 1 72 ? -4.939 -1.280 -4.243 1.00 0.00 1116 ARG B O 20
ATOM 30939 N N . ARG A 1 73 ? -4.174 -0.239 -2.400 1.00 0.00 1117 ARG B N 20
ATOM 30940 C CA . ARG A 1 73 ? -3.728 -1.474 -1.769 1.00 0.00 1117 ARG B CA 20
ATOM 30941 C C . ARG A 1 73 ? -4.907 -2.375 -1.433 1.00 0.00 1117 ARG B C 20
ATOM 30942 O O . ARG A 1 73 ? -4.854 -3.588 -1.627 1.00 0.00 1117 ARG B O 20
ATOM 30963 N N . LEU A 1 74 ? -5.981 -1.767 -0.941 1.00 0.00 1118 LEU B N 20
ATOM 30964 C CA . LEU A 1 74 ? -7.177 -2.516 -0.592 1.00 0.00 1118 LEU B CA 20
ATOM 30965 C C . LEU A 1 74 ? -7.792 -3.156 -1.834 1.00 0.00 1118 LEU B C 20
ATOM 30966 O O . LEU A 1 74 ? -8.245 -4.298 -1.788 1.00 0.00 1118 LEU B O 20
ATOM 30982 N N . LYS A 1 75 ? -7.801 -2.419 -2.944 1.00 0.00 1119 LYS B N 20
ATOM 30983 C CA . LYS A 1 75 ? -8.358 -2.934 -4.178 1.00 0.00 1119 LYS B CA 20
ATOM 30984 C C . LYS A 1 75 ? -7.585 -4.166 -4.637 1.00 0.00 1119 LYS B C 20
ATOM 30985 O O . LYS A 1 75 ? -8.177 -5.170 -5.034 1.00 0.00 1119 LYS B O 20
ATOM 31004 N N . VAL A 1 76 ? -6.255 -4.080 -4.583 1.00 0.00 1120 VAL B N 20
ATOM 31005 C CA . VAL A 1 76 ? -5.410 -5.191 -4.995 1.00 0.00 1120 VAL B CA 20
ATOM 31006 C C . VAL A 1 76 ? -5.663 -6.393 -4.101 1.00 0.00 1120 VAL B C 20
ATOM 31007 O O . VAL A 1 76 ? -5.720 -7.530 -4.569 1.00 0.00 1120 VAL B O 20
ATOM 31020 N N . TYR A 1 77 ? -5.807 -6.131 -2.808 1.00 0.00 1121 TYR B N 20
ATOM 31021 C CA . TYR A 1 77 ? -6.053 -7.197 -1.844 1.00 0.00 1121 TYR B CA 20
ATOM 31022 C C . TYR A 1 77 ? -7.324 -7.953 -2.210 1.00 0.00 1121 TYR B C 20
ATOM 31023 O O . TYR A 1 77 ? -7.344 -9.184 -2.225 1.00 0.00 1121 TYR B O 20
ATOM 31041 N N . HIS A 1 78 ? -8.382 -7.208 -2.508 1.00 0.00 1122 HIS B N 20
ATOM 31042 C CA . HIS A 1 78 ? -9.656 -7.819 -2.880 1.00 0.00 1122 HIS B CA 20
ATOM 31043 C C . HIS A 1 78 ? -9.496 -8.679 -4.129 1.00 0.00 1122 HIS B C 20
ATOM 31044 O O . HIS A 1 78 ? -9.944 -9.824 -4.166 1.00 0.00 1122 HIS B O 20
ATOM 31058 N N . ALA A 1 79 ? -8.859 -8.122 -5.150 1.00 0.00 1123 ALA B N 20
ATOM 31059 C CA . ALA A 1 79 ? -8.648 -8.857 -6.390 1.00 0.00 1123 ALA B CA 20
ATOM 31060 C C . ALA A 1 79 ? -7.822 -10.119 -6.137 1.00 0.00 1123 ALA B C 20
ATOM 31061 O O . ALA A 1 79 ? -8.112 -11.181 -6.691 1.00 0.00 1123 ALA B O 20
ATOM 31068 N N . TRP A 1 80 ? -6.796 -10.009 -5.291 1.00 0.00 1124 TRP B N 20
ATOM 31069 C CA . TRP A 1 80 ? -5.956 -11.145 -4.978 1.00 0.00 1124 TRP B CA 20
ATOM 31070 C C . TRP A 1 80 ? -6.786 -12.250 -4.333 1.00 0.00 1124 TRP B C 20
ATOM 31071 O O . TRP A 1 80 ? -6.672 -13.420 -4.698 1.00 0.00 1124 TRP B O 20
ATOM 31092 N N . LYS A 1 81 ? -7.629 -11.865 -3.382 1.00 0.00 1125 LYS B N 20
ATOM 31093 C CA . LYS A 1 81 ? -8.489 -12.823 -2.695 1.00 0.00 1125 LYS B CA 20
ATOM 31094 C C . LYS A 1 81 ? -9.441 -13.479 -3.675 1.00 0.00 1125 LYS B C 20
ATOM 31095 O O . LYS A 1 81 ? -9.715 -14.669 -3.581 1.00 0.00 1125 LYS B O 20
ATOM 31114 N N . SER A 1 82 ? -9.937 -12.699 -4.611 1.00 0.00 1126 SER B N 20
ATOM 31115 C CA . SER A 1 82 ? -10.856 -13.221 -5.611 1.00 0.00 1126 SER B CA 20
ATOM 31116 C C . SER A 1 82 ? -10.175 -14.297 -6.446 1.00 0.00 1126 SER B C 20
ATOM 31117 O O . SER A 1 82 ? -10.785 -15.310 -6.776 1.00 0.00 1126 SER B O 20
ATOM 31125 N N . LYS A 1 83 ? -8.915 -14.070 -6.793 1.00 0.00 1127 LYS B N 20
ATOM 31126 C CA . LYS A 1 83 ? -8.173 -15.036 -7.596 1.00 0.00 1127 LYS B CA 20
ATOM 31127 C C . LYS A 1 83 ? -7.960 -16.338 -6.825 1.00 0.00 1127 LYS B C 20
ATOM 31128 O O . LYS A 1 83 ? -8.141 -17.428 -7.363 1.00 0.00 1127 LYS B O 20
ATOM 31147 N N . ASN A 1 84 ? -7.570 -16.215 -5.560 1.00 0.00 1128 ASN B N 20
ATOM 31148 C CA . ASN A 1 84 ? -7.329 -17.394 -4.727 1.00 0.00 1128 ASN B CA 20
ATOM 31149 C C . ASN A 1 84 ? -8.634 -18.109 -4.372 1.00 0.00 1128 ASN B C 20
ATOM 31150 O O . ASN A 1 84 ? -8.696 -19.338 -4.354 1.00 0.00 1128 ASN B O 20
ATOM 31161 N N . LYS A 1 85 ? -9.671 -17.326 -4.090 1.00 0.00 1129 LYS B N 20
ATOM 31162 C CA . LYS A 1 85 ? -10.974 -17.882 -3.731 1.00 0.00 1129 LYS B CA 20
ATOM 31163 C C . LYS A 1 85 ? -11.637 -18.494 -4.951 1.00 0.00 1129 LYS B C 20
ATOM 31164 O O . LYS A 1 85 ? -12.247 -19.561 -4.883 1.00 0.00 1129 LYS B O 20
ATOM 31183 N N . LYS A 1 86 ? -11.500 -17.795 -6.066 1.00 0.00 1130 LYS B N 20
ATOM 31184 C CA . LYS A 1 86 ? -12.081 -18.258 -7.326 1.00 0.00 1130 LYS B CA 20
ATOM 31185 C C . LYS A 1 86 ? -11.106 -18.093 -8.487 1.00 0.00 1130 LYS B C 20
ATOM 31186 O O . LYS A 1 86 ? -10.326 -17.142 -8.530 1.00 0.00 1130 LYS B O 20
ATOM 31205 N N . ARG A 1 87 ? -11.170 -19.028 -9.427 1.00 0.00 1131 ARG B N 20
ATOM 31206 C CA . ARG A 1 87 ? -10.293 -18.983 -10.598 1.00 0.00 1131 ARG B CA 20
ATOM 31207 C C . ARG A 1 87 ? -11.082 -19.201 -11.886 1.00 0.00 1131 ARG B C 20
ATOM 31208 O O . ARG A 1 87 ? -10.906 -20.244 -12.496 1.00 0.00 1131 ARG B O 20
ATOM 31230 N N . ILE B 2 9 ? 2.829 -18.790 1.989 1.00 0.00 46 ILE A N 20
ATOM 31231 C CA . ILE B 2 9 ? 3.019 -18.356 0.574 1.00 0.00 46 ILE A CA 20
ATOM 31232 C C . ILE B 2 9 ? 1.919 -17.370 0.192 1.00 0.00 46 ILE A C 20
ATOM 31233 O O . ILE B 2 9 ? 2.182 -16.194 -0.076 1.00 0.00 46 ILE A O 20
ATOM 31249 N N . GLU B 2 10 ? 0.687 -17.855 0.157 1.00 0.00 47 GLU A N 20
ATOM 31250 C CA . GLU B 2 10 ? -0.440 -17.005 -0.203 1.00 0.00 47 GLU A CA 20
ATOM 31251 C C . GLU B 2 10 ? -0.612 -15.883 0.818 1.00 0.00 47 GLU A C 20
ATOM 31252 O O . GLU B 2 10 ? -0.863 -14.732 0.462 1.00 0.00 47 GLU A O 20
ATOM 31264 N N . ASN B 2 11 ? -0.471 -16.227 2.091 1.00 0.00 48 ASN A N 20
ATOM 31265 C CA . ASN B 2 11 ? -0.613 -15.236 3.148 1.00 0.00 48 ASN A CA 20
ATOM 31266 C C . ASN B 2 11 ? 0.442 -14.152 2.998 1.00 0.00 48 ASN A C 20
ATOM 31267 O O . ASN B 2 11 ? 0.172 -12.972 3.215 1.00 0.00 48 ASN A O 20
ATOM 31278 N N . ASP B 2 12 ? 1.644 -14.563 2.619 1.00 0.00 49 ASP A N 20
ATOM 31279 C CA . ASP B 2 12 ? 2.740 -13.614 2.444 1.00 0.00 49 ASP A CA 20
ATOM 31280 C C . ASP B 2 12 ? 2.403 -12.616 1.343 1.00 0.00 49 ASP A C 20
ATOM 31281 O O . ASP B 2 12 ? 2.666 -11.420 1.475 1.00 0.00 49 ASP A O 20
ATOM 31290 N N . GLU B 2 13 ? 1.824 -13.113 0.256 1.00 0.00 50 GLU A N 20
ATOM 31291 C CA . GLU B 2 13 ? 1.461 -12.250 -0.860 1.00 0.00 50 GLU A CA 20
ATOM 31292 C C . GLU B 2 13 ? 0.431 -11.213 -0.421 1.00 0.00 50 GLU A C 20
ATOM 31293 O O . GLU B 2 13 ? 0.521 -10.041 -0.786 1.00 0.00 50 GLU A O 20
ATOM 31305 N N . ALA B 2 14 ? -0.549 -11.648 0.366 1.00 0.00 51 ALA A N 20
ATOM 31306 C CA . ALA B 2 14 ? -1.584 -10.742 0.847 1.00 0.00 51 ALA A CA 20
ATOM 31307 C C . ALA B 2 14 ? -0.974 -9.645 1.715 1.00 0.00 51 ALA A C 20
ATOM 31308 O O . ALA B 2 14 ? -1.353 -8.478 1.613 1.00 0.00 51 ALA A O 20
ATOM 31315 N N . PHE B 2 15 ? -0.025 -10.027 2.562 1.00 0.00 52 PHE A N 20
ATOM 31316 C CA . PHE B 2 15 ? 0.631 -9.061 3.431 1.00 0.00 52 PHE A CA 20
ATOM 31317 C C . PHE B 2 15 ? 1.357 -8.007 2.606 1.00 0.00 52 PHE A C 20
ATOM 31318 O O . PHE B 2 15 ? 1.275 -6.818 2.899 1.00 0.00 52 PHE A O 20
ATOM 31335 N N . ALA B 2 16 ? 2.060 -8.451 1.572 1.00 0.00 53 ALA A N 20
ATOM 31336 C CA . ALA B 2 16 ? 2.788 -7.528 0.710 1.00 0.00 53 ALA A CA 20
ATOM 31337 C C . ALA B 2 16 ? 1.823 -6.551 0.045 1.00 0.00 53 ALA A C 20
ATOM 31338 O O . ALA B 2 16 ? 2.117 -5.368 -0.084 1.00 0.00 53 ALA A O 20
ATOM 31345 N N . ILE B 2 17 ? 0.668 -7.052 -0.366 1.00 0.00 54 ILE A N 20
ATOM 31346 C CA . ILE B 2 17 ? -0.328 -6.209 -1.011 1.00 0.00 54 ILE A CA 20
ATOM 31347 C C . ILE B 2 17 ? -0.762 -5.072 -0.093 1.00 0.00 54 ILE A C 20
ATOM 31348 O O . ILE B 2 17 ? -0.950 -3.940 -0.537 1.00 0.00 54 ILE A O 20
ATOM 31364 N N . LEU B 2 18 ? -0.929 -5.379 1.180 1.00 0.00 55 LEU A N 20
ATOM 31365 C CA . LEU B 2 18 ? -1.356 -4.378 2.147 1.00 0.00 55 LEU A CA 20
ATOM 31366 C C . LEU B 2 18 ? -0.184 -3.902 3.010 1.00 0.00 55 LEU A C 20
ATOM 31367 O O . LEU B 2 18 ? -0.381 -3.455 4.138 1.00 0.00 55 LEU A O 20
ATOM 31383 N N . ASP B 2 19 ? 1.032 -4.001 2.479 1.00 0.00 56 ASP A N 20
ATOM 31384 C CA . ASP B 2 19 ? 2.212 -3.566 3.228 1.00 0.00 56 ASP A CA 20
ATOM 31385 C C . ASP B 2 19 ? 3.296 -3.068 2.282 1.00 0.00 56 ASP A C 20
ATOM 31386 O O . ASP B 2 19 ? 3.690 -1.901 2.324 1.00 0.00 56 ASP A O 20
ATOM 31395 N N . GLY B 2 20 ? 3.766 -3.958 1.424 1.00 0.00 57 GLY A N 20
ATOM 31396 C CA . GLY B 2 20 ? 4.798 -3.600 0.458 1.00 0.00 57 GLY A CA 20
ATOM 31397 C C . GLY B 2 20 ? 4.188 -2.997 -0.811 1.00 0.00 57 GLY A C 20
ATOM 31398 O O . GLY B 2 20 ? 4.911 -2.581 -1.717 1.00 0.00 57 GLY A O 20
ATOM 31402 N N . GLY B 2 21 ? 2.855 -2.962 -0.878 1.00 0.00 58 GLY A N 20
ATOM 31403 C CA . GLY B 2 21 ? 2.171 -2.418 -2.045 1.00 0.00 58 GLY A CA 20
ATOM 31404 C C . GLY B 2 21 ? 2.335 -3.345 -3.244 1.00 0.00 58 GLY A C 20
ATOM 31405 O O . GLY B 2 21 ? 2.194 -2.920 -4.390 1.00 0.00 58 GLY A O 20
ATOM 31409 N N . ALA B 2 22 ? 2.645 -4.611 -2.975 1.00 0.00 59 ALA A N 20
ATOM 31410 C CA . ALA B 2 22 ? 2.839 -5.579 -4.048 1.00 0.00 59 ALA A CA 20
ATOM 31411 C C . ALA B 2 22 ? 1.510 -5.938 -4.715 1.00 0.00 59 ALA A C 20
ATOM 31412 O O . ALA B 2 22 ? 0.443 -5.774 -4.128 1.00 0.00 59 ALA A O 20
ATOM 31419 N N . PRO B 2 23 ? 1.553 -6.418 -5.927 1.00 0.00 60 PRO A N 20
ATOM 31420 C CA . PRO B 2 23 ? 0.325 -6.804 -6.677 1.00 0.00 60 PRO A CA 20
ATOM 31421 C C . PRO B 2 23 ? -0.290 -8.100 -6.153 1.00 0.00 60 PRO A C 20
ATOM 31422 O O . PRO B 2 23 ? -1.470 -8.371 -6.375 1.00 0.00 60 PRO A O 20
ATOM 31433 N N . GLY B 2 24 ? 0.517 -8.894 -5.462 1.00 0.00 61 GLY A N 20
ATOM 31434 C CA . GLY B 2 24 ? 0.043 -10.157 -4.916 1.00 0.00 61 GLY A CA 20
ATOM 31435 C C . GLY B 2 24 ? 0.963 -11.303 -5.326 1.00 0.00 61 GLY A C 20
ATOM 31436 O O . GLY B 2 24 ? 0.471 -12.251 -5.914 1.00 0.00 61 GLY A O 20
#

Solvent-accessible surface area: 6820 Å² total; per-residue (Å²): 222,49,168,43,70,15,95,75,7,11,118,53,0,56,99,50,36,81,202,10,96,35,129,44,90,93,185,61,12,81,27,4,123,157,95,90,16,46,148,104,98,5,27,84,0,104,80,18,29,108,91,20,124,89,135,92,56,44,12,4,0,63,23,21,2,113,166,5,14,132,48,8,113,45,20,49,51,127,68,148,140,250,166,96,99,98,64,0,73,35,0,0,29,32,25,30,108,46

Sequence (98 aa):
RPKMTPEQMAKEMSEFLSRGPAVLATKAAAGTKKYDLSKWKYAELRDTINTSCDIELLAACREEFHRRLKVYHAWKSKNKKRIENDEAFAILDGGAPGRPKMTPEQMAKEMSEFLSRGPAVLATKAAAGTKKYDLSKWKYAELRDTINTSCDIELLAACREEFHRRLKVYHAWKSKNKKRIENDEAFAILDGGAPGRPKMTPEQMAKEMSEFLSRGPAVLATKAAAGTKKYDLSKWKYAELRDTINTSCDIELLAACREEFHRRLKVYHAWKSKNKKRIENDEAFAILDGGAPGRPKMTPEQMAKEMSEFLSRGPAVLATKAAAGTKKYDLSKWKYAELRDTINTSCDIELLAACREEFHRRLKVYHAWKSKNKKRIENDEAFAILDGGAPGRPKMTPEQMAKEMSEFLSRGPAVLATKAAAGTKKYDLSKWKYAELRDTINTSCDIELLAACREEFHRRLKVYHAWKSKNKKRIENDEAFAILDGGAPGRPKMTPEQMAKEMSEFLSRGPAVLATKAAAGTKKYDLSKWKYAELRDTINTSCDIELLAACREEFHRRLKVYHAWKSKNKKRIENDEAFAILDGGAPGRPKMTPEQMAKEMSEFLSRGPAVLATKAAAGTKKYDLSKWKYAELRDTINTSCDIELLAACREEFHRRLKVYHAWKSKNKKRIENDEAFAILDGGAPGRPKMTPEQMAKEMSEFLSRGPAVLATKAAAGTKKYDLSKWKYAELRDTINTSCDIELLAACREEFHRRLKVYHAWKSKNKKRIENDEAFAILDGGAPGRPKMTPEQMAKEMSEFLSRGPAVLATKAAAGTKKYDLSKWKYAELRDTINTSCDIELLAACREEFHRRLKVYHAWKSKNKKRIENDEAFAILDGGAPGRPKMTPEQMAKEMSEFLSRGPAVLATKAAAGTKKYDLSKWKYAELRDTINTSCDIELLAACREEFHRRLKVYHAWKSKNKKRIENDEAFAILDGGAPGRPKMTPEQMAKEMSEFLSRGPAVLATKAAAGTKKYDLSKWKYAELRDTINTSCDIELLAACREEFHRRLKVYHAWKSKNKKRIENDEAFAILDGGAPGRPKMTPEQMAKEMSEFLSRGPAVLATKAAAGTKKYDLSKWKYAELRDTINTSCDIELLAACREEFHRRLKVYHAWKSKNKKRIENDEAFAILDGGAPGRPKMTPEQMAKEMSEFLSRGPAVLATKAAAGTKKYDLSKWKYAELRDTINTSCDIELLAACREEFHRRLKVYHAWKSKNKKRIENDEAFAILDGGAPGRPKMTPEQMAKEMSEFLSRGPAVLATKAAAGTKKYDLSKWKYAELRDTINTSCDIELLAACREEFHRRLKVYHAWKSKNKKRIENDEAFAILDGGAPGRPKMTPEQMAKEMSEFLSRGPAVLATKAAAGTKKYDLSKWKYAELRDTINTSCDIELLAACREEFHRRLKVYHAWKSKNKKRIENDEAFAILDGGAPGRPKMTPEQMAKEMSEFLSRGPAVLATKAAAGTKKYDLSKWKYAELRDTINTSCDIELLAACREEFHRRLKVYHAWKSKNKKRIENDEAFAILDGGAPGRPKMTPEQMAKEMSEFLSRGPAVLATKAAAGTKKYDLSKWKYAELRDTINTSCDIELLAACREEFHRRLKVYHAWKSKNKKRIENDEAFAILDGGAPGRPKMTPEQMAKEMSEFLSRGPAVLATKAAAGTKKYDLSKWKYAELRDTINTSCDIELLAACREEFHRRLKVYHAWKSKNKKRIENDEAFAILDGGAPGRPKMTPEQMAKEMSEFLSRGPAVLATKAAAGTKKYDLSKWKYAELRDTINTSCDIELLAACREEFHRRLKVYHAWKSKNKKRIENDEAFAILDGGAPGRPKMTPEQMAKEMSEFLSRGPAVLATKAAAGTKKYDLSKWKYAELRDTINTSCDIELLAACREEFHRRLKVYHAWKSKNKKRIENDEAFAILDGGAPG

Secondary structure (DSSP, 8-state):
-HHHHHHHHTTT----/-----HHHHHHHHHHHHHHS-----SGGGTTTTTS--TTS-HHHHHHHHHH---HHHHHHHHHHHHHHHHHHHHHHHHHH--

Foldseek 3Di:
DDPDDPVVLLVVLVVLCVVDDCLCPVVPLDQCVVPVCLPPDSVRLVVCCVVPPDVSSVNNSNNSSVVVSVVSVVVCCVVVDD/DVVVQVCCCVPVVHPD